Protein AF-0000000077085376 (afdb_homodimer)

pLDDT: mean 85.1, std 17.72, range [13.1, 98.81]

Organism: Amphimedon queenslandica (NCBI:txid400682)

Foldseek 3Di:
DDDDDDDDDDDDDDDPDDPDPDDDDCPPPDPPDCPVVVVVVVVVVVPPPPDLLQVLLQVLLVLLLVLLVVLLLFAAADCCCQQQVVACCLDPVDDLCLLQQAASRNHGLPAPQGQLHFQSLLSVVSSVQCVVPNRNCNSLLNVLSNLLSLLLNLLLVLCCVQQVVDNPQANQLSNQLSLLLSLFQLCLCLRSNSLSVLLSQLSNLLSQLLVLCVVLVPDDPCNVVSPVVSLVSLVNSCSSDPLSLLSLVLNLLCVPCPVVPAFPVNVVVQVVCVVVVHHDPVVVVSVVSNCVSVVSSVVVVVVSCVSSVVDHRAADCFLQVLVPDDPPQSVLLLLLLVLVLVCCLVDVPDDAQACTQCVPPGDDDPPPPSSVSSVVVVVVLVVLCNLLRPDDLDDDPPPCNVRNSLSSLSSSLSSQQDRSCPVVSCPVHDDRHSDHSSSCSRNSSSVSSVLSSVLSVQLPDPDPVSNVVSVVVSVVSSVVSSVSNSVVSVCSRYHLSRLVSNCVRGVLALVSLQSNLVVVVVVVVLVVSLVSLVSSCVSPVLDLVSLQSNLVSCVVVVNLVSSLVSLVSSVVSDDDDDPRQDNLVSLCSLVVNLVSCLVPPVCLVVSLVSLVSSCVNPVLPLVSLLVNLVSCVVVVVLVVSLVSLVSSCVSPVLALSSLQSNLVSCVSVVNLPSSLVSLVSSCVSPVLPLSSLQVNLVSLLVVLDPVSLVVSLVSLVSNCVVPVLQLVSLQSNLVSCVSVVVNVSSLVSLVSSCVSPVQPQVSLQSNLVSCVVVVVLVRSLVSLVSNCVNPVLPLVSLLSNLVSCVSVVNLVVSLVSLVSSCVNPVLDLSSLLSNLVSCVSVPNLVVSLVSLVSSCVSPVPDVVSVVVNVVSVVVVVVVVVD/DDDDDDDDDDDDDDDDDDDDDDDDDPPDDPPPDVPVCCVVCVVVVVPPPPDLLQVLLQVLLVLLLVLLVVLLLFAAADCCCQQQVVAPCLDPVDDLCLLQQAASRNHGLPAPQGQLHFQSLLSVVSSVQCVVPNRNCNSLLNVLSNLLSLLLNLLLVLCCVQQVVDNPQANQLSNQLSLLLSLFQLCLCLRSNSLSVLLSQLSNLLSQLLVLCVVLVPDDPCNVVSPVVSLVSLVRSCSSDPLSLLSLVLSLLCVPCPVVPAFPVNVVVQVVCVVVVHHDPVVVVSVVSNCVSVVSSVVVVVVSCVSSVVDDRAADCFLQVLVPDDPPQSVLLLLLLVLVLVCCLVDVPDDAQACTQCNPPGDDDPVPCSSVSSVVVVVVLVVLLNLLRPDDLPDDPPPCNVRNSLSSLSSSLSSQQDSSCPVVSCPVHDDRHSDHSSSCSRNSSSVSSVLSSVLSVQLPDPDPVSNVVSVVVSVVVSVVSSVSNSVVSVCSRYHLSRLVSNCVRRVLALVSLQSNLVVVVVVVVLVVSLVSLVSSCVSPVLDLVSLQSNLVSCVVVVVLVSSLVSLVSSVVSDDDDDPRQDNLSSLCSLVVNLVSCLVPPVCLVVSLVSLVSSCVNPVLPLVSLLVNLVSCVVVVVLVVSLVSLVSSCVSPVLALSSLQSNLVSCVSVVNLPSSLVSLVSSCVSPVLPLSSLQVNLVSLLVVLDPVSLVVSLVSLVSNCVVVVLQLVSLQSNLVSCVSVVVLVSSLVSLVSSCVSPVQPQVSLQSNLVSCVVVVVLVRSLVSLVSNCVNPVLPLSSLQSNLVSCVSVVNLVVSLVSLVSSCVNPVLDLSSLLVNLVSCVSVPNLVVSLVSLVVSCVSPVPDVVSVVVNVVSVVVVVVVVVD

Sequence (1764 aa):
MKDLSTALTSNGVSRRGPAVQSPPQPVTPRPVSSTTQQQLLHQRTSRGAHPHWSLPALLSALAGVAVYLNTLQNEFCFDDSSAILTNPDLLPKTPLFNLFLNDFWGTPMHQEGSHKSYRPLCVLTFRLNYMLHGLDPMGYHLVNVLLHGVVCYIFVAVTSLVVFKDPERKMFPLFVAGLSFAVHPVHTEAVAGVVGRAECLSAIFFLLTFLAYKRSLSTKGTGARWFVLSLLLCIYSLLSKEQGITVLSVCICYDYFIYNNNNLNSSLSILRGFVKSVTPIWFNSFVYRFISLVGFFVALMMLRVKIMKAELPVFTIHDNPAVNEPTPYRQLHWLYLIFQNVWLLLSPSFLCADWTMGTVPLINSLIDPRNLLTILTFTGLAHLAWYSVTGDDDDCPGPWAGSKSYRQGVLFALSILVFPFLPASNLLFPVGFVVAERVLYIPSMGYSILIAIGSYRLTSASSKFTRLATKIGLGYLLIFHTMKTLDRNRDWRSNIDLFTSGIKINTNNAKLYSNLGHEYEQLMNYSYAESLYRTAIEIQSDDIGAFINLGRILKVQGKLIGAEKAYRKAIEMMPKGKKVRVALTHINVYFNLANLIKDDPSHYEEAYRLYRKAISMKPSFLEAYLNMGDLLLKQNKTVEAKNTFLKAVELSPEYADAHFNLGTTYIQLGDDRLAESSYRRALAIDPEHSLSLFNLGMILSDRKDEVSLSEAMEWFTRLIKLTPKDAKVYFQLGMIQTDLRHISSAKTWFSKAIELVPNYRQALYNLGFLNYQENRYEEAVKYLMALRQHHPNHVRGMRVLGDSFIYLRRFKEAKEVYLLCLKYDPKHIVATHNLGVAMTELGDFKEAERLFQRTLELDPNHKAAKKHLEGARAKLEQLERQMKDLSTALTSNGVSRRGPAVQSPPQPVTPRPVSSTTQQQLLHQRTSRGAHPHWSLPALLSALAGVAVYLNTLQNEFCFDDSSAILTNPDLLPKTPLFNLFLNDFWGTPMHQEGSHKSYRPLCVLTFRLNYMLHGLDPMGYHLVNVLLHGVVCYIFVAVTSLVVFKDPERKMFPLFVAGLSFAVHPVHTEAVAGVVGRAECLSAIFFLLTFLAYKRSLSTKGTGARWFVLSLLLCIYSLLSKEQGITVLSVCICYDYFIYNNNNLNSSLSILRGFVKSVTPIWFNSFVYRFISLVGFFVALMMLRVKIMKAELPVFTIHDNPAVNEPTPYRQLHWLYLIFQNVWLLLSPSFLCADWTMGTVPLINSLIDPRNLLTILTFTGLAHLAWYSVTGDDDDCPGPWAGSKSYRQGVLFALSILVFPFLPASNLLFPVGFVVAERVLYIPSMGYSILIAIGSYRLTSASSKFTRLATKIGLGYLLIFHTMKTLDRNRDWRSNIDLFTSGIKINTNNAKLYSNLGHEYEQLMNYSYAESLYRTAIEIQSDDIGAFINLGRILKVQGKLIGAEKAYRKAIEMMPKGKKVRVALTHINVYFNLANLIKDDPSHYEEAYRLYRKAISMKPSFLEAYLNMGDLLLKQNKTVEAKNTFLKAVELSPEYADAHFNLGTTYIQLGDDRLAESSYRRALAIDPEHSLSLFNLGMILSDRKDEVSLSEAMEWFTRLIKLTPKDAKVYFQLGMIQTDLRHISSAKTWFSKAIELVPNYRQALYNLGFLNYQENRYEEAVKYLMALRQHHPNHVRGMRVLGDSFIYLRRFKEAKEVYLLCLKYDPKHIVATHNLGVAMTELGDFKEAERLFQRTLELDPNHKAAKKHLEGARAKLEQLERQ

InterPro domains:
  IPR011990 Tetratricopeptide-like helical domain superfamily [G3DSA:1.25.40.10] (481-545)
  IPR011990 Tetratricopeptide-like helical domain superfamily [G3DSA:1.25.40.10] (546-627)
  IPR011990 Tetratricopeptide-like helical domain superfamily [G3DSA:1.25.40.10] (628-795)
  IPR011990 Tetratricopeptide-like helical domain superfamily [G3DSA:1.25.40.10] (796-882)
  IPR011990 Tetratricopeptide-like helical domain superfamily [SSF48452] (489-587)
  IPR011990 Tetratricopeptide-like helical domain superfamily [SSF48452] (599-819)
  IPR011990 Tetratricopeptide-like helical domain superfamily [SSF48452] (788-880)
  IPR013618 Protein O-mannosyl-transferase TMTC, DUF1736 [PF08409] (310-381)
  IPR019734 Tetratricopeptide repeat [PF13174] (762-794)
  IPR019734 Tetratricopeptide repeat [PF13181] (510-542)
  IPR019734 Tetratricopeptide repeat [PF13181] (727-759)
  IPR019734 Tetratricopeptide repeat [PS50005] (510-543)
  IPR019734 Tetratricopeptide repeat [PS50005] (544-577)
  IPR019734 Tetratricopeptide repeat [PS50005] (622-655)
  IPR019734 Tetratricopeptide repeat [PS50005] (656-689)
  IPR019734 Tetratricopeptide repeat [PS50005] (727-760)
  IPR019734 Tetratricopeptide repeat [PS50005] (761-794)
  IPR019734 Tetratricopeptide repeat [PS50005] (829-862)
  IPR019734 Tetratricopeptide repeat [SM00028] (510-543)
  IPR019734 Tetratricopeptide repeat [SM00028] (544-577)

Structure (mmCIF, N/CA/C/O backbone):
data_AF-0000000077085376-model_v1
#
loop_
_entity.id
_entity.type
_entity.pdbx_description
1 polymer 'dolichyl-phosphate-mannose--protein mannosyltransferase'
#
loop_
_atom_site.group_PDB
_atom_site.id
_atom_site.type_symbol
_atom_site.label_atom_id
_atom_site.label_alt_id
_atom_site.label_comp_id
_atom_site.label_asym_id
_atom_site.label_entity_id
_atom_site.label_seq_id
_atom_site.pdbx_PDB_ins_code
_atom_site.Cartn_x
_atom_site.Cartn_y
_atom_site.Cartn_z
_atom_site.occupancy
_atom_site.B_iso_or_equiv
_atom_site.auth_seq_id
_atom_site.auth_comp_id
_atom_site.auth_asym_id
_atom_site.auth_atom_id
_atom_site.pdbx_PDB_model_num
ATOM 1 N N . MET A 1 1 ? -29.281 -14.047 38.719 1 14.61 1 MET A N 1
ATOM 2 C CA . MET A 1 1 ? -29.828 -13.852 40.062 1 14.61 1 MET A CA 1
ATOM 3 C C . MET A 1 1 ? -28.812 -13.141 40.938 1 14.61 1 MET A C 1
ATOM 5 O O . MET A 1 1 ? -29.062 -12.953 42.156 1 14.61 1 MET A O 1
ATOM 9 N N . LYS A 1 2 ? -27.469 -13.258 40.531 1 14.38 2 LYS A N 1
ATOM 10 C CA . LYS A 1 2 ? -26.625 -13.148 41.719 1 14.38 2 LYS A CA 1
ATOM 11 C C . LYS A 1 2 ? -26.766 -11.781 42.375 1 14.38 2 LYS A C 1
ATOM 13 O O . LYS A 1 2 ? -26.609 -10.75 41.688 1 14.38 2 LYS A O 1
ATOM 18 N N . ASP A 1 3 ? -27.141 -11.531 43.562 1 14.61 3 ASP A N 1
ATOM 19 C CA . ASP A 1 3 ? -27.734 -10.898 44.75 1 14.61 3 ASP A CA 1
ATOM 20 C C . ASP A 1 3 ? -26.781 -9.906 45.375 1 14.61 3 ASP A C 1
ATOM 22 O O . ASP A 1 3 ? -27.141 -8.758 45.656 1 14.61 3 ASP A O 1
ATOM 26 N N . LEU A 1 4 ? -25.828 -10.305 46.312 1 14.6 4 LEU A N 1
ATOM 27 C CA . LEU A 1 4 ? -25.938 -10.062 47.75 1 14.6 4 LEU A CA 1
ATOM 28 C C . LEU A 1 4 ? -25.203 -8.781 48.156 1 14.6 4 LEU A C 1
ATOM 30 O O . LEU A 1 4 ? -24.312 -8.32 47.438 1 14.6 4 LEU A O 1
ATOM 34 N N . SER A 1 5 ? -24.844 -8.266 49.562 1 14.9 5 SER A N 1
ATOM 35 C CA . SER A 1 5 ? -25.266 -7.438 50.688 1 14.9 5 SER A CA 1
ATOM 36 C C . SER A 1 5 ? -24.188 -6.434 51.062 1 14.9 5 SER A C 1
ATOM 38 O O . SER A 1 5 ? -24.438 -5.23 51.125 1 14.9 5 SER A O 1
ATOM 40 N N . THR A 1 6 ? -23.203 -6.613 52.094 1 13.65 6 THR A N 1
ATOM 41 C CA . THR A 1 6 ? -23.297 -6.105 53.469 1 13.65 6 THR A CA 1
ATOM 42 C C . THR A 1 6 ? -22.25 -5.023 53.719 1 13.65 6 THR A C 1
ATOM 44 O O . THR A 1 6 ? -22.312 -4.301 54.719 1 13.65 6 THR A O 1
ATOM 47 N N . ALA A 1 7 ? -21.094 -4.82 53.031 1 14.02 7 ALA A N 1
ATOM 48 C CA . ALA A 1 7 ? -19.906 -4.609 53.875 1 14.02 7 ALA A CA 1
ATOM 49 C C . ALA A 1 7 ? -19.953 -3.238 54.531 1 14.02 7 ALA A C 1
ATOM 51 O O . ALA A 1 7 ? -20.078 -2.213 53.875 1 14.02 7 ALA A O 1
ATOM 52 N N . LEU A 1 8 ? -19.844 -2.967 55.844 1 13.79 8 LEU A N 1
ATOM 53 C CA . LEU A 1 8 ? -20.203 -2.383 57.156 1 13.79 8 LEU A CA 1
ATOM 54 C C . LEU A 1 8 ? -19.344 -1.148 57.438 1 13.79 8 LEU A C 1
ATOM 56 O O . LEU A 1 8 ? -19.891 -0.085 57.75 1 13.79 8 LEU A O 1
ATOM 60 N N . THR A 1 9 ? -18 -1.231 58 1 14.06 9 THR A N 1
ATOM 61 C CA . THR A 1 9 ? -17.766 -0.892 59.375 1 14.06 9 THR A CA 1
ATOM 62 C C . THR A 1 9 ? -17.359 0.569 59.531 1 14.06 9 THR A C 1
ATOM 64 O O . THR A 1 9 ? -16.906 1.189 58.562 1 14.06 9 THR A O 1
ATOM 67 N N . SER A 1 10 ? -16.766 1.208 60.781 1 13.98 10 SER A N 1
ATOM 68 C CA . SER A 1 10 ? -17.109 2.029 61.938 1 13.98 10 SER A CA 1
ATOM 69 C C . SER A 1 10 ? -16.297 3.318 61.938 1 13.98 10 SER A C 1
ATOM 71 O O . SER A 1 10 ? -16.844 4.41 62.031 1 13.98 10 SER A O 1
ATOM 73 N N . ASN A 1 11 ? -14.953 3.445 62.438 1 14.17 11 ASN A N 1
ATOM 74 C CA . ASN A 1 11 ? -14.844 4.027 63.781 1 14.17 11 ASN A CA 1
ATOM 75 C C . ASN A 1 11 ? -14.5 5.516 63.719 1 14.17 11 ASN A C 1
ATOM 77 O O . ASN A 1 11 ? -14.164 6.031 62.656 1 14.17 11 ASN A O 1
ATOM 81 N N . GLY A 1 12 ? -13.273 6.098 64.312 1 14.92 12 GLY A N 1
ATOM 82 C CA . GLY A 1 12 ? -13.156 6.785 65.625 1 14.92 12 GLY A CA 1
ATOM 83 C C . GLY A 1 12 ? -13.016 8.289 65.438 1 14.92 12 GLY A C 1
ATOM 84 O O . GLY A 1 12 ? -12.773 8.797 64.375 1 14.92 12 GLY A O 1
ATOM 85 N N . VAL A 1 13 ? -12.602 9.266 66.562 1 15.31 13 VAL A N 1
ATOM 86 C CA . VAL A 1 13 ? -13.109 10.258 67.5 1 15.31 13 VAL A CA 1
ATOM 87 C C . VAL A 1 13 ? -12.461 11.609 67.25 1 15.31 13 VAL A C 1
ATOM 89 O O . VAL A 1 13 ? -13.156 12.625 67.125 1 15.31 13 VAL A O 1
ATOM 92 N N . SER A 1 14 ? -11.031 11.898 67.375 1 15.52 14 SER A N 1
ATOM 93 C CA . SER A 1 14 ? -10.82 12.766 68.562 1 15.52 14 SER A CA 1
ATOM 94 C C . SER A 1 14 ? -10.891 14.234 68.188 1 15.52 14 SER A C 1
ATOM 96 O O . SER A 1 14 ? -10.742 14.578 67 1 15.52 14 SER A O 1
ATOM 98 N N . ARG A 1 15 ? -10.578 15.344 69.188 1 16.19 15 ARG A N 1
ATOM 99 C CA . ARG A 1 15 ? -11.125 16.469 69.938 1 16.19 15 ARG A CA 1
ATOM 100 C C . ARG A 1 15 ? -10.5 17.781 69.5 1 16.19 15 ARG A C 1
ATOM 102 O O . ARG A 1 15 ? -10.852 18.859 70 1 16.19 15 ARG A O 1
ATOM 109 N N . ARG A 1 16 ? -9.5 17.859 68.438 1 16.73 16 ARG A N 1
ATOM 110 C CA . ARG A 1 16 ? -8.57 18.906 68.875 1 16.73 16 ARG A CA 1
ATOM 111 C C . ARG A 1 16 ? -9.234 20.281 68.812 1 16.73 16 ARG A C 1
ATOM 113 O O . ARG A 1 16 ? -9.992 20.562 67.875 1 16.73 16 ARG A O 1
ATOM 120 N N . GLY A 1 17 ? -9.203 21.094 69.875 1 15.53 17 GLY A N 1
ATOM 121 C CA . GLY A 1 17 ? -9.93 22.172 70.5 1 15.53 17 GLY A CA 1
ATOM 122 C C . GLY A 1 17 ? -9.875 23.484 69.75 1 15.53 17 GLY A C 1
ATOM 123 O O . GLY A 1 17 ? -9.219 23.578 68.688 1 15.53 17 GLY A O 1
ATOM 124 N N . PRO A 1 18 ? -9.625 24.656 70.5 1 16.75 18 PRO A N 1
ATOM 125 C CA . PRO A 1 18 ? -10.461 25.844 70.688 1 16.75 18 PRO A CA 1
ATOM 126 C C . PRO A 1 18 ? -9.953 27.062 69.938 1 16.75 18 PRO A C 1
ATOM 128 O O . PRO A 1 18 ? -10.641 28.078 69.812 1 16.75 18 PRO A O 1
ATOM 131 N N . ALA A 1 19 ? -8.852 27.094 69.062 1 19.3 19 ALA A N 1
ATOM 132 C CA . ALA A 1 19 ? -8.125 28.344 69.188 1 19.3 19 ALA A CA 1
ATOM 133 C C . ALA A 1 19 ? -9.008 29.531 68.812 1 19.3 19 ALA A C 1
ATOM 135 O O . ALA A 1 19 ? -9.766 29.484 67.875 1 19.3 19 ALA A O 1
ATOM 136 N N . VAL A 1 20 ? -9.133 30.609 69.625 1 17.8 20 VAL A N 1
ATOM 137 C CA . VAL A 1 20 ? -10.016 31.688 70 1 17.8 20 VAL A CA 1
ATOM 138 C C . VAL A 1 20 ? -9.859 32.875 69.062 1 17.8 20 VAL A C 1
ATOM 140 O O . VAL A 1 20 ? -10.539 33.906 69.188 1 17.8 20 VAL A O 1
ATOM 143 N N . GLN A 1 21 ? -9.133 32.75 68 1 18.42 21 GLN A N 1
ATOM 144 C CA . GLN A 1 21 ? -8.633 34.062 67.562 1 18.42 21 GLN A CA 1
ATOM 145 C C . GLN A 1 21 ? -9.781 35.031 67.375 1 18.42 21 GLN A C 1
ATOM 147 O O . GLN A 1 21 ? -10.844 34.656 66.875 1 18.42 21 GLN A O 1
ATOM 152 N N . SER A 1 22 ? -9.586 36.281 67.812 1 19.91 22 SER A N 1
ATOM 153 C CA . SER A 1 22 ? -10.367 37.438 68.25 1 19.91 22 SER A CA 1
ATOM 154 C C . SER A 1 22 ? -11.188 38.031 67.125 1 19.91 22 SER A C 1
ATOM 156 O O . SER A 1 22 ? -10.852 37.875 65.938 1 19.91 22 SER A O 1
ATOM 158 N N . PRO A 1 23 ? -12.07 39.031 67.438 1 18.45 23 PRO A N 1
ATOM 159 C CA . PRO A 1 23 ? -13.422 39.469 67.062 1 18.45 23 PRO A CA 1
ATOM 160 C C . PRO A 1 23 ? -13.445 40.312 65.812 1 18.45 23 PRO A C 1
ATOM 162 O O . PRO A 1 23 ? -12.391 40.75 65.312 1 18.45 23 PRO A O 1
ATOM 165 N N . PRO A 1 24 ? -14.312 41.406 65.688 1 20.39 24 PRO A N 1
ATOM 166 C CA . PRO A 1 24 ? -15.453 41.688 64.812 1 20.39 24 PRO A CA 1
ATOM 167 C C . PRO A 1 24 ? -15.18 42.812 63.812 1 20.39 24 PRO A C 1
ATOM 169 O O . PRO A 1 24 ? -15.867 42.938 62.812 1 20.39 24 PRO A O 1
ATOM 172 N N . GLN A 1 25 ? -14.008 43.625 63.688 1 23.75 25 GLN A N 1
ATOM 173 C CA . GLN A 1 25 ? -14.477 45.031 63.781 1 23.75 25 GLN A CA 1
ATOM 174 C C . GLN A 1 25 ? -15.289 45.406 62.531 1 23.75 25 GLN A C 1
ATOM 176 O O . GLN A 1 25 ? -15.016 44.938 61.438 1 23.75 25 GLN A O 1
ATOM 181 N N . PRO A 1 26 ? -16.422 46.344 62.562 1 22.77 26 PRO A N 1
ATOM 182 C CA . PRO A 1 26 ? -17.641 46.5 61.781 1 22.77 26 PRO A CA 1
ATOM 183 C C . PRO A 1 26 ? -17.422 47.344 60.531 1 22.77 26 PRO A C 1
ATOM 185 O O . PRO A 1 26 ? -18.328 47.5 59.719 1 22.77 26 PRO A O 1
ATOM 188 N N . VAL A 1 27 ? -16.203 47.688 60.094 1 27.92 27 VAL A N 1
ATOM 189 C CA . VAL A 1 27 ? -16.25 49.031 59.5 1 27.92 27 VAL A CA 1
ATOM 190 C C . VAL A 1 27 ? -17.266 49.031 58.375 1 27.92 27 VAL A C 1
ATOM 192 O O . VAL A 1 27 ? -17.406 48.062 57.625 1 27.92 27 VAL A O 1
ATOM 195 N N . THR A 1 28 ? -18.219 50.062 58.281 1 26.89 28 THR A N 1
ATOM 196 C CA . THR A 1 28 ? -19.547 50.312 57.719 1 26.89 28 THR A CA 1
ATOM 197 C C . THR A 1 28 ? -19.453 50.594 56.219 1 26.89 28 THR A C 1
ATOM 199 O O . THR A 1 28 ? -20.469 50.844 55.562 1 26.89 28 THR A O 1
ATOM 202 N N . PRO A 1 29 ? -18.688 49.875 55.438 1 25.33 29 PRO A N 1
ATOM 203 C CA . PRO A 1 29 ? -18.297 50.5 54.188 1 25.33 29 PRO A CA 1
ATOM 204 C C . PRO A 1 29 ? -19.5 51.062 53.406 1 25.33 29 PRO A C 1
ATOM 206 O O . PRO A 1 29 ? -20.625 50.531 53.562 1 25.33 29 PRO A O 1
ATOM 209 N N . ARG A 1 30 ? -19.422 52.312 52.812 1 34.91 30 ARG A N 1
ATOM 210 C CA . ARG A 1 30 ? -20.375 53.219 52.219 1 34.91 30 ARG A CA 1
ATOM 211 C C . ARG A 1 30 ? -21.172 52.562 51.094 1 34.91 30 ARG A C 1
ATOM 213 O O . ARG A 1 30 ? -20.641 51.688 50.375 1 34.91 30 ARG A O 1
ATOM 220 N N . PRO A 1 31 ? -22.5 52.656 51.094 1 26.66 31 PRO A N 1
ATOM 221 C CA . PRO A 1 31 ? -23.422 51.844 50.281 1 26.66 31 PRO A CA 1
ATOM 222 C C . PRO A 1 31 ? -23.188 52 48.781 1 26.66 31 PRO A C 1
ATOM 224 O O . PRO A 1 31 ? -22.953 53.125 48.312 1 26.66 31 PRO A O 1
ATOM 227 N N . VAL A 1 32 ? -22.344 51.188 48.188 1 29.22 32 VAL A N 1
ATOM 228 C CA . VAL A 1 32 ? -22.078 51.156 46.75 1 29.22 32 VAL A CA 1
ATOM 229 C C . VAL A 1 32 ? -23.375 51.438 46 1 29.22 32 VAL A C 1
ATOM 231 O O . VAL A 1 32 ? -24.406 50.844 46.281 1 29.22 32 VAL A O 1
ATOM 234 N N . SER A 1 33 ? -23.547 52.688 45.469 1 29.73 33 SER A N 1
ATOM 235 C CA . SER A 1 33 ? -24.781 53.156 44.844 1 29.73 33 SER A CA 1
ATOM 236 C C . SER A 1 33 ? -25.406 52.125 43.938 1 29.73 33 SER A C 1
ATOM 238 O O . SER A 1 33 ? -24.734 51.219 43.469 1 29.73 33 SER A O 1
ATOM 240 N N . SER A 1 34 ? -26.859 52.062 43.875 1 33.09 34 SER A N 1
ATOM 241 C CA . SER A 1 34 ? -27.812 51.094 43.312 1 33.09 34 SER A CA 1
ATOM 242 C C . SER A 1 34 ? -27.594 50.875 41.812 1 33.09 34 SER A C 1
ATOM 244 O O . SER A 1 34 ? -28.094 49.906 41.25 1 33.09 34 SER A O 1
ATOM 246 N N . THR A 1 35 ? -27.031 51.969 41.219 1 34.62 35 THR A N 1
ATOM 247 C CA . THR A 1 35 ? -27.156 51.938 39.75 1 34.62 35 THR A CA 1
ATOM 248 C C . THR A 1 35 ? -26.25 50.844 39.156 1 34.62 35 THR A C 1
ATOM 250 O O . THR A 1 35 ? -26.516 50.344 38.094 1 34.62 35 THR A O 1
ATOM 253 N N . THR A 1 36 ? -25.062 50.688 39.875 1 33.66 36 THR A N 1
ATOM 254 C CA . THR A 1 36 ? -24.172 49.688 39.312 1 33.66 36 THR A CA 1
ATOM 255 C C . THR A 1 36 ? -24.75 48.312 39.469 1 33.66 36 THR A C 1
ATOM 257 O O . THR A 1 36 ? -24.281 47.344 38.844 1 33.66 36 THR A O 1
ATOM 260 N N . GLN A 1 37 ? -25.594 48.156 40.594 1 31.91 37 GLN A N 1
ATOM 261 C CA . GLN A 1 37 ? -26.25 46.875 40.75 1 31.91 37 GLN A CA 1
ATOM 262 C C . GLN A 1 37 ? -27.156 46.562 39.562 1 31.91 37 GLN A C 1
ATOM 264 O O . GLN A 1 37 ? -27.359 45.406 39.219 1 31.91 37 GLN A O 1
ATOM 269 N N . GLN A 1 38 ? -27.828 47.719 39.156 1 33.25 38 GLN A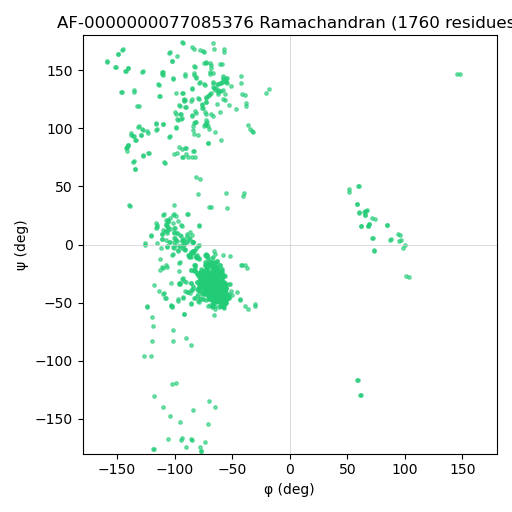 N 1
ATOM 270 C CA . GLN A 1 38 ? -28.734 47.438 38.031 1 33.25 38 GLN A CA 1
ATOM 271 C C . GLN A 1 38 ? -27.969 46.938 36.812 1 33.25 38 GLN A C 1
ATOM 273 O O . GLN A 1 38 ? -28.484 46.125 36.031 1 33.25 38 GLN A O 1
ATOM 278 N N . GLN A 1 39 ? -26.75 47.625 36.531 1 34.31 39 GLN A N 1
ATOM 279 C CA . GLN A 1 39 ? -26.062 47.125 35.344 1 34.31 39 GLN A CA 1
ATOM 280 C C . GLN A 1 39 ? -25.562 45.688 35.562 1 34.31 39 GLN A C 1
ATOM 282 O O . GLN A 1 39 ? -25.484 44.906 34.625 1 34.31 39 GLN A O 1
ATOM 287 N N . LEU A 1 40 ? -25 45.375 36.812 1 33.91 40 LEU A N 1
ATOM 288 C CA . LEU A 1 40 ? -24.594 44 37.062 1 33.91 40 LEU A CA 1
ATOM 289 C C . LEU A 1 40 ? -25.781 43.062 37.094 1 33.91 40 LEU A C 1
ATOM 291 O O . LEU A 1 40 ? -25.672 41.875 36.781 1 33.91 40 LEU A O 1
ATOM 295 N N . LEU A 1 41 ? -26.938 43.531 37.812 1 33.47 41 LEU A N 1
ATOM 296 C CA . LEU A 1 41 ? -28.125 42.688 37.781 1 33.47 41 LEU A CA 1
ATOM 297 C C . LEU A 1 41 ? -28.578 42.438 36.344 1 33.47 41 LEU A C 1
ATOM 299 O O . LEU A 1 41 ? -29.078 41.344 36.031 1 33.47 41 LEU A O 1
ATOM 303 N N . HIS A 1 42 ? -28.469 43.5 35.5 1 33.22 42 HIS A N 1
ATOM 304 C CA . HIS A 1 42 ? -28.828 43.156 34.125 1 33.22 42 HIS A CA 1
ATOM 305 C C . HIS A 1 42 ? -27.891 42.125 33.562 1 33.22 42 HIS A C 1
ATOM 307 O O . HIS A 1 42 ? -28.234 41.438 32.594 1 33.22 42 HIS A O 1
ATOM 313 N N . GLN A 1 43 ? -26.547 42.219 33.969 1 33.69 43 GLN A N 1
ATOM 314 C CA . GLN A 1 43 ? -25.703 41.188 33.406 1 33.69 43 GLN A CA 1
ATOM 315 C C . GLN A 1 43 ? -26.031 39.812 33.969 1 33.69 43 GLN A C 1
ATOM 317 O O . GLN A 1 43 ? -25.797 38.781 33.344 1 33.69 43 GLN A O 1
ATOM 322 N N . ARG A 1 44 ? -26.203 39.625 35.344 1 35.19 44 ARG A N 1
ATOM 323 C CA . ARG A 1 44 ? -26.406 38.312 35.969 1 35.19 44 ARG A CA 1
ATOM 324 C C . ARG A 1 44 ? -27.75 37.719 35.531 1 35.19 44 ARG A C 1
ATOM 326 O O . ARG A 1 44 ? -27.953 36.5 35.656 1 35.19 44 ARG A O 1
ATOM 333 N N . THR A 1 45 ? -28.703 38.531 35.688 1 34.25 45 THR A N 1
ATOM 334 C CA . THR A 1 45 ? -29.969 37.844 35.438 1 34.25 45 THR A CA 1
ATOM 335 C C . THR A 1 45 ? -29.984 37.25 34.031 1 34.25 45 THR A C 1
ATOM 337 O O . THR A 1 45 ? -31.031 36.906 33.5 1 34.25 45 THR A O 1
ATOM 340 N N . SER A 1 46 ? -28.969 37.594 33.219 1 35.03 46 SER A N 1
ATOM 341 C CA . SER A 1 46 ? -29.156 36.875 31.969 1 35.03 46 SER A CA 1
ATOM 342 C C . SER A 1 46 ? -29.266 35.375 32.219 1 35.03 46 SER A C 1
ATOM 344 O O . SER A 1 46 ? -28.266 34.688 32.406 1 35.03 46 SER A O 1
ATOM 346 N N . ARG A 1 47 ? -29.969 34.969 33.156 1 38.03 47 ARG A N 1
ATOM 347 C CA . ARG A 1 47 ? -30.484 33.625 33.281 1 38.03 47 ARG A CA 1
ATOM 348 C C . ARG A 1 47 ? -30.516 32.906 31.922 1 38.03 47 ARG A C 1
ATOM 350 O O . ARG A 1 47 ? -30.703 33.562 30.891 1 38.03 47 ARG A O 1
ATOM 357 N N . GLY A 1 48 ? -29.938 31.641 31.984 1 41.88 48 GLY A N 1
ATOM 358 C CA . GLY A 1 48 ? -29.594 30.781 30.844 1 41.88 48 GLY A CA 1
ATOM 359 C C . GLY A 1 48 ? -30.641 30.812 29.734 1 41.88 48 GLY A C 1
ATOM 360 O O . GLY A 1 48 ? -31.594 30.031 29.766 1 41.88 48 GLY A O 1
ATOM 361 N N . ALA A 1 49 ? -31.141 31.891 29.344 1 48.78 49 ALA A N 1
ATOM 362 C CA . ALA A 1 49 ? -32.031 32.031 28.188 1 48.78 49 ALA A CA 1
ATOM 363 C C . ALA A 1 49 ? -31.656 31.062 27.078 1 48.78 49 ALA A C 1
ATOM 365 O O . ALA A 1 49 ? -30.484 30.969 26.688 1 48.78 49 ALA A O 1
ATOM 366 N N . HIS A 1 50 ? -32.312 30.031 27 1 63.16 50 HIS A N 1
ATOM 367 C CA . HIS A 1 50 ? -32.156 29.078 25.906 1 63.16 50 HIS A CA 1
ATOM 368 C C . HIS A 1 50 ? -31.922 29.781 24.578 1 63.16 50 HIS A C 1
ATOM 370 O O . HIS A 1 50 ? -32.562 30.781 24.281 1 63.16 50 HIS A O 1
ATOM 376 N N . PRO A 1 51 ? -30.781 29.438 23.969 1 79.12 51 PRO A N 1
ATOM 377 C CA . PRO A 1 51 ? -30.531 30.062 22.672 1 79.12 51 PRO A CA 1
ATOM 378 C C . PRO A 1 51 ? -31.781 30.125 21.797 1 79.12 51 PRO A C 1
ATOM 380 O O . PRO A 1 51 ? -32.656 29.266 21.906 1 79.12 51 PRO A O 1
ATOM 383 N N . HIS A 1 52 ? -32.156 31.188 21.25 1 81.06 52 HIS A N 1
ATOM 384 C CA . HIS A 1 52 ? -33.344 31.438 20.438 1 81.06 52 HIS A CA 1
ATOM 385 C C . HIS A 1 52 ? -33.594 30.297 19.469 1 81.06 52 HIS A C 1
ATOM 387 O O . HIS A 1 52 ? -34.75 30.094 19.016 1 81.06 52 HIS A O 1
ATOM 393 N N . TRP A 1 53 ? -32.531 29.469 19.25 1 87.94 53 TRP A N 1
ATOM 394 C CA . TRP A 1 53 ? -32.688 28.391 18.266 1 87.94 53 TRP A CA 1
ATOM 395 C C . TRP A 1 53 ? -33.125 27.109 18.938 1 87.94 53 TRP A C 1
ATOM 397 O O . TRP A 1 53 ? -33.406 26.109 18.266 1 87.94 53 TRP A O 1
ATOM 407 N N . SER A 1 54 ? -33.25 27.062 20.281 1 90.81 54 SER A N 1
ATOM 408 C CA . SER A 1 54 ? -33.562 25.828 21 1 90.81 54 SER A CA 1
ATOM 409 C C . SER A 1 54 ? -34.938 25.312 20.656 1 90.81 54 SER A C 1
ATOM 411 O O . SER A 1 54 ? -35.125 24.094 20.5 1 90.81 54 SER A O 1
ATOM 413 N N . LEU A 1 55 ? -35.906 26.203 20.547 1 92.06 55 LEU A N 1
ATOM 414 C CA . LEU A 1 55 ? -37.281 25.766 20.25 1 92.06 55 LEU A CA 1
ATOM 415 C C . LEU A 1 55 ? -37.375 25.203 18.844 1 92.06 55 LEU A C 1
ATOM 417 O O . LEU A 1 55 ? -37.875 24.078 18.656 1 92.06 55 LEU A O 1
ATOM 421 N N . PRO A 1 56 ? -36.938 25.922 17.781 1 94.12 56 PRO A N 1
ATOM 422 C CA . PRO A 1 56 ? -36.969 25.297 16.453 1 94.12 56 PRO A CA 1
ATOM 423 C C . PRO A 1 56 ? -36.156 24 16.391 1 94.12 56 PRO A C 1
ATOM 425 O O . PRO A 1 56 ? -36.531 23.078 15.664 1 94.12 56 PRO A O 1
ATOM 428 N N . ALA A 1 57 ? -35.094 23.922 17.094 1 96.44 57 ALA A N 1
ATOM 429 C CA . ALA A 1 57 ? -34.25 22.719 17.109 1 96.44 57 ALA A CA 1
ATOM 430 C C . ALA A 1 57 ? -35.031 21.547 17.734 1 96.44 57 ALA A C 1
ATOM 432 O O . ALA A 1 57 ? -35.031 20.453 17.188 1 96.44 57 ALA A O 1
ATOM 433 N N . LEU A 1 58 ? -35.656 21.828 18.859 1 96.75 58 LEU A N 1
ATOM 434 C CA . LEU A 1 58 ? -36.406 20.781 19.547 1 96.75 58 LEU A CA 1
ATOM 435 C C . LEU A 1 58 ? -37.594 20.328 18.719 1 96.75 58 LEU A C 1
ATOM 437 O O . LEU A 1 58 ? -37.875 19.125 18.625 1 96.75 58 LEU A O 1
ATOM 441 N N . LEU A 1 59 ? -38.281 21.234 18.109 1 96.44 59 LEU A N 1
ATOM 442 C CA . LEU A 1 59 ? -39.469 20.906 17.312 1 96.44 59 LEU A CA 1
ATOM 443 C C . LEU A 1 59 ? -39.062 20.109 16.062 1 96.44 59 LEU A C 1
ATOM 445 O O . LEU A 1 59 ? -39.781 19.188 15.648 1 96.44 59 LEU A O 1
ATOM 449 N N . SER A 1 60 ? -37.969 20.516 15.43 1 97.75 60 SER A N 1
ATOM 450 C CA . SER A 1 60 ? -37.469 19.766 14.281 1 97.75 60 SER A CA 1
ATOM 451 C C . SER A 1 60 ? -37.062 18.359 14.68 1 97.75 60 SER A C 1
ATOM 453 O O . SER A 1 60 ? -37.281 17.406 13.938 1 97.75 60 SER A O 1
ATOM 455 N N . ALA A 1 61 ? -36.375 18.266 15.836 1 98.44 61 ALA A N 1
ATOM 456 C CA . ALA A 1 61 ? -35.969 16.953 16.344 1 98.44 61 ALA A CA 1
ATOM 457 C C . ALA A 1 61 ? -37.156 16.062 16.594 1 98.44 61 ALA A C 1
ATOM 459 O O . ALA A 1 61 ? -37.188 14.891 16.219 1 98.44 61 ALA A O 1
ATOM 460 N N . LEU A 1 62 ? -38.188 16.625 17.203 1 98.19 62 LEU A N 1
ATOM 461 C CA . LEU A 1 62 ? -39.406 15.875 17.5 1 98.19 62 LEU A CA 1
ATOM 462 C C . LEU A 1 62 ? -40.125 15.492 16.219 1 98.19 62 LEU A C 1
ATOM 464 O O . LEU A 1 62 ? -40.688 14.391 16.109 1 98.19 62 LEU A O 1
ATOM 468 N N . ALA A 1 63 ? -40.188 16.391 15.273 1 98.06 63 ALA A N 1
ATOM 469 C CA . ALA A 1 63 ? -40.781 16.078 13.977 1 98.06 63 ALA A CA 1
ATOM 470 C C . ALA A 1 63 ? -40.031 14.945 13.281 1 98.06 63 ALA A C 1
ATOM 472 O O . ALA A 1 63 ? -40.656 14.055 12.688 1 98.06 63 ALA A O 1
ATOM 473 N N . GLY A 1 64 ? -38.688 15.039 13.312 1 98.25 64 GLY A N 1
ATOM 474 C CA . GLY A 1 64 ? -37.875 13.992 12.727 1 98.25 64 GLY A CA 1
ATOM 475 C C . GLY A 1 64 ? -38.125 12.625 13.344 1 98.25 64 GLY A C 1
ATOM 476 O O . GLY A 1 64 ? -38.125 11.609 12.641 1 98.25 64 GLY A O 1
ATOM 477 N N . VAL A 1 65 ? -38.312 12.656 14.625 1 98.44 65 VAL A N 1
ATOM 478 C CA . VAL A 1 65 ? -38.594 11.406 15.328 1 98.44 65 VAL A CA 1
ATOM 479 C C . VAL A 1 65 ? -40 10.945 15.023 1 98.44 65 VAL A C 1
ATOM 481 O O . VAL A 1 65 ? -40.219 9.766 14.711 1 98.44 65 VAL A O 1
ATOM 484 N N . ALA A 1 66 ? -40.938 11.797 15.008 1 98.19 66 ALA A N 1
ATOM 485 C CA . ALA A 1 66 ? -42.375 11.477 14.859 1 98.19 66 ALA A CA 1
ATOM 486 C C . ALA A 1 66 ? -42.656 10.875 13.484 1 98.19 66 ALA A C 1
ATOM 488 O O . ALA A 1 66 ? -43.406 9.922 13.367 1 98.19 66 ALA A O 1
ATOM 489 N N . VAL A 1 67 ? -42.062 11.367 12.492 1 98.19 67 VAL A N 1
ATOM 490 C CA . VAL A 1 67 ? -42.375 10.945 11.133 1 98.19 67 VAL A CA 1
ATOM 491 C C . VAL A 1 67 ? -41.844 9.539 10.891 1 98.19 67 VAL A C 1
ATOM 493 O O . VAL A 1 67 ? -42.344 8.82 10.023 1 98.19 67 VAL A O 1
ATOM 496 N N . TYR A 1 68 ? -40.906 9.047 11.656 1 98.56 68 TYR A N 1
ATOM 497 C CA . TYR A 1 68 ? -40.312 7.734 11.414 1 98.56 68 TYR A CA 1
ATOM 498 C C . TYR A 1 68 ? -40.719 6.746 12.5 1 98.56 68 TYR A C 1
ATOM 500 O O . TYR A 1 68 ? -40.188 5.629 12.555 1 98.56 68 TYR A O 1
ATOM 508 N N . LEU A 1 69 ? -41.656 7.117 13.359 1 97.44 69 LEU A N 1
ATOM 509 C CA . LEU A 1 69 ? -42.094 6.223 14.422 1 97.44 69 LEU A CA 1
ATOM 510 C C . LEU A 1 69 ? -42.75 4.977 13.844 1 97.44 69 LEU A C 1
ATOM 512 O O . LEU A 1 69 ? -42.719 3.906 14.453 1 97.44 69 LEU A O 1
ATOM 516 N N . ASN A 1 70 ? -43.281 5.035 12.68 1 97 70 ASN A N 1
ATOM 517 C CA . ASN A 1 70 ? -43.969 3.895 12.086 1 97 70 ASN A CA 1
ATOM 518 C C . ASN A 1 70 ? -43 2.893 11.492 1 97 70 ASN A C 1
ATOM 520 O O . ASN A 1 70 ? -43.406 1.866 10.945 1 97 70 ASN A O 1
ATOM 524 N N . THR A 1 71 ? -41.75 3.16 11.562 1 97.94 71 THR A N 1
ATOM 525 C CA . THR A 1 71 ? -40.719 2.221 11.086 1 97.94 71 THR A CA 1
ATOM 526 C C . THR A 1 71 ? -40.344 1.244 12.188 1 97.94 71 THR A C 1
ATOM 528 O O . THR A 1 71 ? -39.625 0.256 11.93 1 97.94 71 THR A O 1
ATOM 531 N N . LEU A 1 72 ? -40.75 1.436 13.406 1 97.25 72 LEU A N 1
ATOM 532 C CA . LEU A 1 72 ? -40.312 0.637 14.555 1 97.25 72 LEU A CA 1
ATOM 533 C C . LEU A 1 72 ? -40.781 -0.81 14.406 1 97.25 72 LEU A C 1
ATOM 535 O O . LEU A 1 72 ? -40.219 -1.713 15.023 1 97.25 72 LEU A O 1
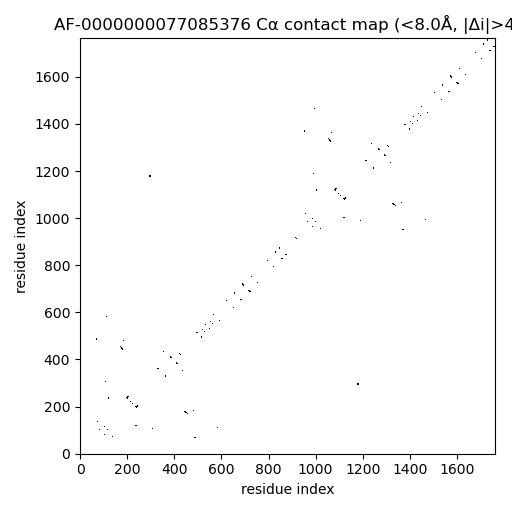ATOM 539 N N . GLN A 1 73 ? -41.75 -1.049 13.594 1 95.5 73 GLN A N 1
ATOM 540 C CA . GLN A 1 73 ? -42.281 -2.402 13.414 1 95.5 73 GLN A CA 1
ATOM 541 C C . GLN A 1 73 ? -41.719 -3.037 12.141 1 95.5 73 GLN A C 1
ATOM 543 O O . GLN A 1 73 ? -42.031 -4.176 11.805 1 95.5 73 GLN A O 1
ATOM 548 N N . ASN A 1 74 ? -40.875 -2.373 11.453 1 96.81 74 ASN A N 1
ATOM 549 C CA . ASN A 1 74 ? -40.312 -2.879 10.211 1 96.81 74 ASN A CA 1
ATOM 550 C C . ASN A 1 74 ? -39.312 -3.996 10.477 1 96.81 74 ASN A C 1
ATOM 552 O O . ASN A 1 74 ? -38.75 -4.094 11.57 1 96.81 74 ASN A O 1
ATOM 556 N N . GLU A 1 75 ? -39.094 -4.801 9.508 1 95.94 75 GLU A N 1
ATOM 557 C CA . GLU A 1 75 ? -38.094 -5.859 9.539 1 95.94 75 GLU A CA 1
ATOM 558 C C . GLU A 1 75 ? -36.781 -5.383 8.945 1 95.94 75 GLU A C 1
ATOM 560 O O . GLU A 1 75 ? -36.656 -4.219 8.555 1 95.94 75 GLU A O 1
ATOM 565 N N . PHE A 1 76 ? -35.781 -6.27 9.062 1 95.81 76 PHE A N 1
ATOM 566 C CA . PHE A 1 76 ? -34.531 -5.977 8.367 1 95.81 76 PHE A CA 1
ATOM 567 C C . PHE A 1 76 ? -34.719 -6.09 6.859 1 95.81 76 PHE A C 1
ATOM 569 O O . PHE A 1 76 ? -35.281 -7.062 6.371 1 95.81 76 PHE A O 1
ATOM 576 N N . CYS A 1 77 ? -34.281 -5.051 6.23 1 93.69 77 CYS A N 1
ATOM 577 C CA . CYS A 1 77 ? -34.5 -5.02 4.789 1 93.69 77 CYS A CA 1
ATOM 578 C C . CYS A 1 77 ? -33.188 -4.762 4.035 1 93.69 77 CYS A C 1
ATOM 580 O O . CYS A 1 77 ? -32.312 -4.078 4.539 1 93.69 77 CYS A O 1
ATOM 582 N N . PHE A 1 78 ? -33.125 -5.328 2.818 1 94 78 PHE A N 1
ATOM 583 C CA . PHE A 1 78 ? -32.094 -4.996 1.834 1 94 78 PHE A CA 1
ATOM 584 C C . PHE A 1 78 ? -30.703 -5.254 2.393 1 94 78 PHE A C 1
ATOM 586 O O . PHE A 1 78 ? -30.375 -6.379 2.773 1 94 78 PHE A O 1
ATOM 593 N N . ASP A 1 79 ? -29.828 -4.23 2.555 1 92.25 79 ASP A N 1
ATOM 594 C CA . ASP A 1 79 ? -28.438 -4.387 2.961 1 92.25 79 ASP A CA 1
ATOM 595 C C . ASP A 1 79 ? -28.344 -4.777 4.434 1 92.25 79 ASP A C 1
ATOM 597 O O . ASP A 1 79 ? -27.281 -5.203 4.895 1 92.25 79 ASP A O 1
ATOM 601 N N . ASP A 1 80 ? -29.484 -4.727 5.148 1 94.25 80 ASP A N 1
ATOM 602 C CA . ASP A 1 80 ? -29.484 -5.113 6.555 1 94.25 80 ASP A CA 1
ATOM 603 C C . ASP A 1 80 ? -29.141 -6.594 6.715 1 94.25 80 ASP A C 1
ATOM 605 O O . ASP A 1 80 ? -28.562 -6.992 7.73 1 94.25 80 ASP A O 1
ATOM 609 N N . SER A 1 81 ? -29.516 -7.309 5.703 1 89.62 81 SER A N 1
ATOM 610 C CA . SER A 1 81 ? -29.25 -8.742 5.758 1 89.62 81 SER A CA 1
ATOM 611 C C . SER A 1 81 ? -27.75 -9.031 5.844 1 89.62 81 SER A C 1
ATOM 613 O O . SER A 1 81 ? -27.312 -9.773 6.727 1 89.62 81 SER A O 1
ATOM 615 N N . SER A 1 82 ? -27.016 -8.383 5.004 1 89.31 82 SER A N 1
ATOM 616 C CA . SER A 1 82 ? -25.578 -8.625 4.965 1 89.31 82 SER A CA 1
ATOM 617 C C . SER A 1 82 ? -24.859 -7.863 6.07 1 89.31 82 SER A C 1
ATOM 619 O O . SER A 1 82 ? -23.906 -8.367 6.652 1 89.31 82 SER A O 1
ATOM 621 N N . ALA A 1 83 ? -25.359 -6.723 6.418 1 93.75 83 ALA A N 1
ATOM 622 C CA . ALA A 1 83 ? -24.641 -5.852 7.34 1 93.75 83 ALA A CA 1
ATOM 623 C C . ALA A 1 83 ? -24.953 -6.215 8.789 1 93.75 83 ALA A C 1
ATOM 625 O O . ALA A 1 83 ? -24.172 -5.922 9.695 1 93.75 83 ALA A O 1
ATOM 626 N N . ILE A 1 84 ? -26.094 -6.887 9.023 1 93.62 84 ILE A N 1
ATOM 627 C CA . ILE A 1 84 ? -26.484 -7.145 10.398 1 93.62 84 ILE A CA 1
ATOM 628 C C . ILE A 1 84 ? -26.688 -8.641 10.609 1 93.62 84 ILE A C 1
ATOM 630 O O . ILE A 1 84 ? -26 -9.258 11.43 1 93.62 84 ILE A O 1
ATOM 634 N N . LEU A 1 85 ? -27.484 -9.211 9.781 1 89.69 85 LEU A N 1
ATOM 635 C CA . LEU A 1 85 ? -27.922 -10.586 10.023 1 89.69 85 LEU A CA 1
ATOM 636 C C . LEU A 1 85 ? -26.766 -11.555 9.844 1 89.69 85 LEU A C 1
ATOM 638 O O . LEU A 1 85 ? -26.609 -12.5 10.633 1 89.69 85 LEU A O 1
ATOM 642 N N . THR A 1 86 ? -25.984 -11.328 8.875 1 85.56 86 THR A N 1
ATOM 643 C CA . THR A 1 86 ? -24.938 -12.297 8.578 1 85.56 86 THR A CA 1
ATOM 644 C C . THR A 1 86 ? -23.562 -11.727 8.93 1 85.56 86 THR A C 1
ATOM 646 O O . THR A 1 86 ? -22.531 -12.297 8.562 1 85.56 86 THR A O 1
ATOM 649 N N . ASN A 1 87 ? -23.469 -10.656 9.625 1 89.62 87 ASN A N 1
ATOM 650 C CA . ASN A 1 87 ? -22.203 -10.016 9.969 1 89.62 87 ASN A CA 1
ATOM 651 C C . ASN A 1 87 ? -21.578 -10.625 11.227 1 89.62 87 ASN A C 1
ATOM 653 O O . ASN A 1 87 ? -22.094 -10.422 12.328 1 89.62 87 ASN A O 1
ATOM 657 N N . PRO A 1 88 ? -20.469 -11.328 11.094 1 86.69 88 PRO A N 1
ATOM 658 C CA . PRO A 1 88 ? -19.875 -11.977 12.258 1 86.69 88 PRO A CA 1
ATOM 659 C C . PRO A 1 88 ? -19.359 -10.984 13.297 1 86.69 88 PRO A C 1
ATOM 661 O O . PRO A 1 88 ? -19.219 -11.328 14.477 1 86.69 88 PRO A O 1
ATOM 664 N N . ASP A 1 89 ? -19.109 -9.797 12.945 1 92.44 89 ASP A N 1
ATOM 665 C CA . ASP A 1 89 ? -18.531 -8.797 13.836 1 92.44 89 ASP A CA 1
ATOM 666 C C . ASP A 1 89 ? -19.531 -8.375 14.914 1 92.44 89 ASP A C 1
ATOM 668 O O . ASP A 1 89 ? -19.156 -7.758 15.906 1 92.44 89 ASP A O 1
ATOM 672 N N . LEU A 1 90 ? -20.828 -8.664 14.695 1 92.81 90 LEU A N 1
ATOM 673 C CA . LEU A 1 90 ? -21.828 -8.289 15.672 1 92.81 90 LEU A CA 1
ATOM 674 C C . LEU A 1 90 ? -21.906 -9.32 16.797 1 92.81 90 LEU A C 1
ATOM 676 O O . LEU A 1 90 ? -22.469 -9.047 17.859 1 92.81 90 LEU A O 1
ATOM 680 N N . LEU A 1 91 ? -21.391 -10.438 16.531 1 87.62 91 LEU A N 1
ATOM 681 C CA . LEU A 1 91 ? -21.5 -11.539 17.469 1 87.62 91 LEU A CA 1
ATOM 682 C C . LEU A 1 91 ? -20.5 -11.367 18.609 1 87.62 91 LEU A C 1
ATOM 684 O O . LEU A 1 91 ? -19.359 -10.953 18.391 1 87.62 91 LEU A O 1
ATOM 688 N N . PRO A 1 92 ? -20.875 -11.656 19.812 1 82.75 92 PRO A N 1
ATOM 689 C CA . PRO A 1 92 ? -20 -11.492 20.969 1 82.75 92 PRO A CA 1
ATOM 690 C C . PRO A 1 92 ? -18.766 -12.391 20.906 1 82.75 92 PRO A C 1
ATOM 692 O O . PRO A 1 92 ? -17.719 -12.062 21.484 1 82.75 92 PRO A O 1
ATOM 695 N N . LYS A 1 93 ? -18.812 -13.5 20.188 1 77.25 93 LYS A N 1
ATOM 696 C CA . LYS A 1 93 ? -17.703 -14.445 20.094 1 77.25 93 LYS A CA 1
ATOM 697 C C . LYS A 1 93 ? -16.562 -13.867 19.266 1 77.25 93 LYS A C 1
ATOM 699 O O . LYS A 1 93 ? -15.406 -14.266 19.422 1 77.25 93 LYS A O 1
ATOM 704 N N . THR A 1 94 ? -16.906 -12.938 18.391 1 86.44 94 THR A N 1
ATOM 705 C CA . THR A 1 94 ? -15.883 -12.312 17.562 1 86.44 94 THR A CA 1
ATOM 706 C C . THR A 1 94 ? -15.125 -11.242 18.344 1 86.44 94 THR A C 1
ATOM 708 O O . THR A 1 94 ? -15.734 -10.367 18.969 1 86.44 94 THR A O 1
ATOM 711 N N . PRO A 1 95 ? -13.812 -11.344 18.391 1 87.75 95 PRO A N 1
ATOM 712 C CA . PRO A 1 95 ? -13.047 -10.328 19.109 1 87.75 95 PRO A CA 1
ATOM 713 C C . PRO A 1 95 ? -13.344 -8.906 18.625 1 87.75 95 PRO A C 1
ATOM 715 O O . PRO A 1 95 ? -13.531 -8.688 17.422 1 87.75 95 PRO A O 1
ATOM 718 N N . LEU A 1 96 ? -13.352 -8.039 19.562 1 91.56 96 LEU A N 1
ATOM 719 C CA . LEU A 1 96 ? -13.703 -6.648 19.281 1 91.56 96 LEU A CA 1
ATOM 720 C C . LEU A 1 96 ? -12.703 -6.023 18.312 1 91.56 96 LEU A C 1
ATOM 722 O O . LEU A 1 96 ? -13.07 -5.188 17.484 1 91.56 96 LEU A O 1
ATOM 726 N N . PHE A 1 97 ? -11.484 -6.418 18.375 1 90.44 97 PHE A N 1
ATOM 727 C CA . PHE A 1 97 ? -10.43 -5.828 17.547 1 90.44 97 PHE A CA 1
ATOM 728 C C . PHE A 1 97 ? -10.68 -6.117 16.078 1 90.44 97 PHE A C 1
ATOM 730 O O . PHE A 1 97 ? -10.172 -5.402 15.203 1 90.44 97 PHE A O 1
ATOM 737 N N . ASN A 1 98 ? -11.469 -7.086 15.703 1 89.25 98 ASN A N 1
ATOM 738 C CA . ASN A 1 98 ? -11.781 -7.43 14.32 1 89.25 98 ASN A CA 1
ATOM 739 C C . ASN A 1 98 ? -12.555 -6.309 13.625 1 89.25 98 ASN A C 1
ATOM 741 O O . ASN A 1 98 ? -12.547 -6.211 12.398 1 89.25 98 ASN A O 1
ATOM 745 N N . LEU A 1 99 ? -13.148 -5.492 14.492 1 92.06 99 LEU A N 1
ATOM 746 C CA . LEU A 1 99 ? -13.898 -4.363 13.945 1 92.06 99 LEU A CA 1
ATOM 747 C C . LEU A 1 99 ? -12.977 -3.441 13.148 1 92.06 99 LEU A C 1
ATOM 749 O O . LEU A 1 99 ? -13.422 -2.791 12.195 1 92.06 99 LEU A O 1
ATOM 753 N N . PHE A 1 100 ? -11.734 -3.465 13.492 1 92.06 100 PHE A N 1
ATOM 754 C CA . PHE A 1 100 ? -10.789 -2.559 12.852 1 92.06 100 PHE A CA 1
ATOM 755 C C . PHE A 1 100 ? -10.047 -3.262 11.719 1 92.06 100 PHE A C 1
ATOM 757 O O . PHE A 1 100 ? -9.336 -2.619 10.938 1 92.06 100 PHE A O 1
ATOM 764 N N . LEU A 1 101 ? -10.281 -4.52 11.578 1 89.12 101 LEU A N 1
ATOM 765 C CA . LEU A 1 101 ? -9.57 -5.289 10.562 1 89.12 101 LEU A CA 1
ATOM 766 C C . LEU A 1 101 ? -10.516 -5.703 9.438 1 89.12 101 LEU A C 1
ATOM 768 O O . LEU A 1 101 ? -10.062 -6.012 8.328 1 89.12 101 LEU A O 1
ATOM 772 N N . ASN A 1 102 ? -11.766 -5.691 9.719 1 90.81 102 ASN A N 1
ATOM 773 C CA . ASN A 1 102 ? -12.758 -6.164 8.758 1 90.81 102 ASN A CA 1
ATOM 774 C C . ASN A 1 102 ? -13.461 -5 8.062 1 90.81 102 ASN A C 1
ATOM 776 O O . ASN A 1 102 ? -13.359 -3.854 8.508 1 90.81 102 ASN A O 1
ATOM 780 N N . ASP A 1 103 ? -14.008 -5.352 6.898 1 91.38 103 ASP A N 1
ATOM 781 C CA . ASP A 1 103 ? -14.789 -4.324 6.219 1 91.38 103 ASP A CA 1
ATOM 782 C C . ASP A 1 103 ? -16.172 -4.168 6.867 1 91.38 103 ASP A C 1
ATOM 784 O O . ASP A 1 103 ? -16.422 -4.727 7.938 1 91.38 103 ASP A O 1
ATOM 788 N N . PHE A 1 104 ? -17.078 -3.385 6.477 1 93.44 104 PHE A N 1
ATOM 789 C CA . PHE A 1 104 ? -18.391 -3.025 7.023 1 93.44 104 PHE A CA 1
ATOM 790 C C . PHE A 1 104 ? -19.281 -4.258 7.164 1 93.44 104 PHE A C 1
ATOM 792 O O . PHE A 1 104 ? -20.156 -4.297 8.023 1 93.44 104 PHE A O 1
ATOM 799 N N . TRP A 1 105 ? -19 -5.23 6.398 1 90.31 105 TRP A N 1
ATOM 800 C CA . TRP A 1 105 ? -19.844 -6.414 6.285 1 90.31 105 TRP A CA 1
ATOM 801 C C . TRP A 1 105 ? -19.281 -7.566 7.102 1 90.31 105 TRP A C 1
ATOM 803 O O . TRP A 1 105 ? -19.828 -8.672 7.09 1 90.31 105 TRP A O 1
ATOM 813 N N . GLY A 1 106 ? -18.141 -7.379 7.711 1 89.06 106 GLY A N 1
ATOM 814 C CA . GLY A 1 106 ? -17.562 -8.398 8.562 1 89.06 106 GLY A CA 1
ATOM 815 C C . GLY A 1 106 ? -16.547 -9.273 7.844 1 89.06 106 GLY A C 1
ATOM 816 O O . GLY A 1 106 ? -16.109 -10.289 8.383 1 89.06 106 GLY A O 1
ATOM 817 N N . THR A 1 107 ? -16.219 -8.906 6.684 1 84.38 107 THR A N 1
ATOM 818 C CA . THR A 1 107 ? -15.234 -9.641 5.898 1 84.38 107 THR A CA 1
ATOM 819 C C . THR A 1 107 ? -13.844 -9.055 6.09 1 84.38 107 THR A C 1
ATOM 821 O O . THR A 1 107 ? -13.656 -7.84 5.984 1 84.38 107 THR A O 1
ATOM 824 N N . PRO A 1 108 ? -12.922 -9.906 6.375 1 83 108 PRO A N 1
ATOM 825 C CA . PRO A 1 108 ? -11.562 -9.375 6.535 1 83 108 PRO A CA 1
ATOM 826 C C . PRO A 1 108 ? -11.094 -8.586 5.316 1 83 108 PRO A C 1
ATOM 828 O O . PRO A 1 108 ? -11.305 -9.008 4.18 1 83 108 PRO A O 1
ATOM 831 N N . MET A 1 109 ? -10.422 -7.531 5.543 1 85.62 109 MET A N 1
ATOM 832 C CA . MET A 1 109 ? -10.047 -6.562 4.52 1 85.62 109 MET A CA 1
ATOM 833 C C . MET A 1 109 ? -9.07 -7.172 3.525 1 85.62 109 MET A C 1
ATOM 835 O O . MET A 1 109 ? -9.047 -6.793 2.354 1 85.62 109 MET A O 1
ATOM 839 N N . HIS A 1 110 ? -8.281 -8.125 3.861 1 75.25 110 HIS A N 1
ATOM 840 C CA . HIS A 1 110 ? -7.238 -8.695 3.012 1 75.25 110 HIS A CA 1
ATOM 841 C C . HIS A 1 110 ? -7.82 -9.719 2.039 1 75.25 110 HIS A C 1
ATOM 843 O O . HIS A 1 110 ? -7.176 -10.078 1.051 1 75.25 110 HIS A O 1
ATOM 849 N N . GLN A 1 111 ? -9.047 -10.062 2.262 1 70 111 GLN A N 1
ATOM 850 C CA . GLN A 1 111 ? -9.68 -11.047 1.399 1 70 111 GLN A CA 1
ATOM 851 C C . GLN A 1 111 ? -10.188 -10.406 0.111 1 70 111 GLN A C 1
ATOM 853 O O . GLN A 1 111 ? -10.664 -9.273 0.122 1 70 111 GLN A O 1
ATOM 858 N N . GLU A 1 112 ? -10.109 -11.086 -1.014 1 66.88 112 GLU A N 1
ATOM 859 C CA . GLU A 1 112 ? -10.508 -10.594 -2.33 1 66.88 112 GLU A CA 1
ATOM 860 C C . GLU A 1 112 ? -12 -10.297 -2.385 1 66.88 112 GLU A C 1
ATOM 862 O O . GLU A 1 112 ? -12.438 -9.398 -3.113 1 66.88 112 GLU A O 1
ATOM 867 N N . GLY A 1 113 ? -12.758 -10.922 -1.608 1 70 113 GLY A N 1
ATOM 868 C CA . GLY A 1 113 ? -14.203 -10.734 -1.638 1 70 113 GLY A CA 1
ATOM 869 C C . GLY A 1 113 ? -14.672 -9.594 -0.759 1 70 113 GLY A C 1
ATOM 870 O O . GLY A 1 113 ? -15.867 -9.32 -0.667 1 70 113 GLY A O 1
ATOM 871 N N . SER A 1 114 ? -13.727 -8.875 -0.198 1 80 114 SER A N 1
ATOM 872 C CA . SER A 1 114 ? -14.094 -7.758 0.667 1 80 114 SER A CA 1
ATOM 873 C C . SER A 1 114 ? -14.602 -6.574 -0.146 1 80 114 SER A C 1
ATOM 875 O O . SER A 1 114 ? -14.078 -6.277 -1.219 1 80 114 SER A O 1
ATOM 877 N N . HIS A 1 115 ? -15.68 -5.918 0.344 1 78.75 115 HIS A N 1
ATOM 878 C CA . HIS A 1 115 ? -16.25 -4.734 -0.283 1 78.75 115 HIS A CA 1
ATOM 879 C C . HIS A 1 115 ? -15.375 -3.51 -0.059 1 78.75 115 HIS A C 1
ATOM 881 O O . HIS A 1 115 ? -15.516 -2.502 -0.756 1 78.75 115 HIS A O 1
ATOM 887 N N . LYS A 1 116 ? -14.445 -3.502 0.833 1 85.38 116 LYS A N 1
ATOM 888 C CA . LYS A 1 116 ? -13.445 -2.488 1.149 1 85.38 116 LYS A CA 1
ATOM 889 C C . LYS A 1 116 ? -14.078 -1.282 1.834 1 85.38 116 LYS A C 1
ATOM 891 O O . LYS A 1 116 ? -13.422 -0.268 2.061 1 85.38 116 LYS A O 1
ATOM 896 N N . SER A 1 117 ? -15.453 -1.328 2.176 1 90.19 117 SER A N 1
ATOM 897 C CA . SER A 1 117 ? -16.078 -0.3 3 1 90.19 117 SER A CA 1
ATOM 898 C C . SER A 1 117 ? -15.648 -0.417 4.457 1 90.19 117 SER A C 1
ATOM 900 O O . SER A 1 117 ? -15.688 -1.504 5.035 1 90.19 117 SER A O 1
ATOM 902 N N . TYR A 1 118 ? -15.078 0.596 5.066 1 92.62 118 TYR A N 1
ATOM 903 C CA . TYR A 1 118 ? -14.5 0.592 6.406 1 92.62 118 TYR A CA 1
ATOM 904 C C . TYR A 1 118 ? -15.258 1.529 7.332 1 92.62 118 TYR A C 1
ATOM 906 O O . TYR A 1 118 ? -15.031 2.74 7.332 1 92.62 118 TYR A O 1
ATOM 914 N N . ARG A 1 119 ? -16.188 1.04 8.172 1 96.44 119 ARG A N 1
ATOM 915 C CA . ARG A 1 119 ? -17.031 1.801 9.086 1 96.44 119 ARG A CA 1
ATOM 916 C C . ARG A 1 119 ? -17.062 1.157 10.461 1 96.44 119 ARG A C 1
ATOM 918 O O . ARG A 1 119 ? -18.141 0.81 10.961 1 96.44 119 ARG A O 1
ATOM 925 N N . PRO A 1 120 ? -15.953 1.12 11.148 1 95.75 120 PRO A N 1
ATOM 926 C CA . PRO A 1 120 ? -15.883 0.39 12.414 1 95.75 120 PRO A CA 1
ATOM 927 C C . PRO A 1 120 ? -16.797 0.983 13.492 1 95.75 120 PRO A C 1
ATOM 929 O O . PRO A 1 120 ? -17.344 0.248 14.312 1 95.75 120 PRO A O 1
ATOM 932 N N . LEU A 1 121 ? -16.969 2.297 13.492 1 96.75 121 LEU A N 1
ATOM 933 C CA . LEU A 1 121 ? -17.797 2.914 14.523 1 96.75 121 LEU A CA 1
ATOM 934 C C . LEU A 1 121 ? -19.25 2.537 14.344 1 96.75 121 LEU A C 1
ATOM 936 O O . LEU A 1 121 ? -19.969 2.301 15.32 1 96.75 121 LEU A O 1
ATOM 940 N N . CYS A 1 122 ? -19.734 2.516 13.156 1 97.31 122 CYS A N 1
ATOM 941 C CA . CYS A 1 122 ? -21.094 2.109 12.875 1 97.31 122 CYS A CA 1
ATOM 942 C C . CYS A 1 122 ? -21.328 0.66 13.289 1 97.31 122 CYS A C 1
ATOM 944 O O . CYS A 1 122 ? -22.328 0.349 13.945 1 97.31 122 CYS A O 1
ATOM 946 N N . VAL A 1 123 ? -20.422 -0.255 12.914 1 97.06 123 VAL A N 1
ATOM 947 C CA . VAL A 1 123 ? -20.562 -1.672 13.234 1 97.06 123 VAL A CA 1
ATOM 948 C C . VAL A 1 123 ? -20.531 -1.867 14.742 1 97.06 123 VAL A C 1
ATOM 950 O O . VAL A 1 123 ? -21.234 -2.727 15.281 1 97.06 123 VAL A O 1
ATOM 953 N N . LEU A 1 124 ? -19.719 -1.049 15.414 1 96.94 124 LEU A N 1
ATOM 954 C CA . LEU A 1 124 ? -19.672 -1.101 16.875 1 96.94 124 LEU A CA 1
ATOM 955 C C . LEU A 1 124 ? -21.047 -0.816 17.469 1 96.94 124 LEU A C 1
ATOM 957 O O . LEU A 1 124 ? -21.469 -1.468 18.422 1 96.94 124 LEU A O 1
ATOM 961 N N . THR A 1 125 ? -21.781 0.137 16.938 1 97.38 125 THR A N 1
ATOM 962 C CA . THR A 1 125 ? -23.125 0.453 17.422 1 97.38 125 THR A CA 1
ATOM 963 C C . THR A 1 125 ? -24.094 -0.69 17.141 1 97.38 125 THR A C 1
ATOM 965 O O . THR A 1 125 ? -25 -0.955 17.922 1 97.38 125 THR A O 1
ATOM 968 N N . PHE A 1 126 ? -23.953 -1.361 15.977 1 97.44 126 PHE A N 1
ATOM 969 C CA . PHE A 1 126 ? -24.766 -2.545 15.695 1 97.44 126 PHE A CA 1
ATOM 970 C C . PHE A 1 126 ? -24.484 -3.643 16.719 1 97.44 126 PHE A C 1
ATOM 972 O O . PHE A 1 126 ? -25.422 -4.324 17.156 1 97.44 126 PHE A O 1
ATOM 979 N N . ARG A 1 127 ? -23.188 -3.814 16.969 1 96.31 127 ARG A N 1
ATOM 980 C CA . ARG A 1 127 ? -22.797 -4.828 17.953 1 96.31 127 ARG A CA 1
ATOM 981 C C . ARG A 1 127 ? -23.422 -4.547 19.312 1 96.31 127 ARG A C 1
ATOM 983 O O . ARG A 1 127 ? -23.859 -5.465 20 1 96.31 127 ARG A O 1
ATOM 990 N N . LEU A 1 128 ? -23.484 -3.256 19.719 1 96.06 128 LEU A N 1
ATOM 991 C CA . LEU A 1 128 ? -24.109 -2.867 20.969 1 96.06 128 LEU A CA 1
ATOM 992 C C . LEU A 1 128 ? -25.609 -3.168 20.938 1 96.06 128 LEU A C 1
ATOM 994 O O . LEU A 1 128 ? -26.172 -3.605 21.953 1 96.06 128 LEU A O 1
ATOM 998 N N . ASN A 1 129 ? -26.266 -2.99 19.828 1 96.62 129 ASN A N 1
ATOM 999 C CA . ASN A 1 129 ? -27.672 -3.34 19.672 1 96.62 129 ASN A CA 1
ATOM 1000 C C . ASN A 1 129 ? -27.891 -4.84 19.828 1 96.62 129 ASN A C 1
ATOM 1002 O O . ASN A 1 129 ? -28.891 -5.27 20.406 1 96.62 129 ASN A O 1
ATOM 1006 N N . TYR A 1 130 ? -27.016 -5.531 19.172 1 94.88 130 TYR A N 1
ATOM 1007 C CA . TYR A 1 130 ? -27.109 -6.984 19.25 1 94.88 130 TYR A CA 1
ATOM 1008 C C . TYR A 1 130 ? -27.016 -7.461 20.688 1 94.88 130 TYR A C 1
ATOM 1010 O O . TYR A 1 130 ? -27.734 -8.375 21.094 1 94.88 130 TYR A O 1
ATOM 1018 N N . MET A 1 131 ? -26.172 -6.895 21.469 1 93.75 131 MET A N 1
ATOM 1019 C CA . MET A 1 131 ? -25.984 -7.254 22.875 1 93.75 131 MET A CA 1
ATOM 1020 C C . MET A 1 131 ? -27.25 -6.977 23.688 1 93.75 131 MET A C 1
ATOM 1022 O O . MET A 1 131 ? -27.594 -7.73 24.594 1 93.75 131 MET A O 1
ATOM 1026 N N . LEU A 1 132 ? -27.922 -5.973 23.281 1 93.88 132 LEU A N 1
ATOM 1027 C CA . LEU A 1 132 ? -29.078 -5.539 24.062 1 93.88 132 LEU A CA 1
ATOM 1028 C C . LEU A 1 132 ? -30.344 -6.227 23.562 1 93.88 132 LEU A C 1
ATOM 1030 O O . LEU A 1 132 ? -31.203 -6.605 24.359 1 93.88 132 LEU A O 1
ATOM 1034 N N . HIS A 1 133 ? -30.5 -6.375 22.234 1 92.31 133 HIS A N 1
ATOM 1035 C CA . HIS A 1 133 ? -31.781 -6.777 21.672 1 92.31 133 HIS A CA 1
ATOM 1036 C C . HIS A 1 133 ? -31.625 -8.008 20.781 1 92.31 133 HIS A C 1
ATOM 1038 O O . HIS A 1 133 ? -32.594 -8.461 20.172 1 92.31 133 HIS A O 1
ATOM 1044 N N . GLY A 1 134 ? -30.391 -8.5 20.688 1 91.81 134 GLY A N 1
ATOM 1045 C CA . GLY A 1 134 ? -30.188 -9.578 19.719 1 91.81 134 GLY A CA 1
ATOM 1046 C C . GLY A 1 134 ? -30.484 -9.164 18.297 1 91.81 134 GLY A C 1
ATOM 1047 O O . GLY A 1 134 ? -29.984 -8.141 17.812 1 91.81 134 GLY A O 1
ATOM 1048 N N . LEU A 1 135 ? -31.297 -9.945 17.578 1 93.62 135 LEU A N 1
ATOM 1049 C CA . LEU A 1 135 ? -31.625 -9.648 16.203 1 93.62 135 LEU A CA 1
ATOM 1050 C C . LEU A 1 135 ? -33.094 -9.195 16.062 1 93.62 135 LEU A C 1
ATOM 1052 O O . LEU A 1 135 ? -33.688 -9.352 15 1 93.62 135 LEU A O 1
ATOM 1056 N N . ASP A 1 136 ? -33.625 -8.641 17.156 1 94.19 136 ASP A N 1
ATOM 1057 C CA . ASP A 1 136 ? -34.906 -7.988 17.078 1 94.19 136 ASP A CA 1
ATOM 1058 C C . ASP A 1 136 ? -34.812 -6.621 16.406 1 94.19 136 ASP A C 1
ATOM 1060 O O . ASP A 1 136 ? -34.156 -5.711 16.938 1 94.19 136 ASP A O 1
ATOM 1064 N N . PRO A 1 137 ? -35.469 -6.438 15.297 1 96.12 137 PRO A N 1
ATOM 1065 C CA . PRO A 1 137 ? -35.281 -5.238 14.484 1 96.12 137 PRO A CA 1
ATOM 1066 C C . PRO A 1 137 ? -35.75 -3.963 15.18 1 96.12 137 PRO A C 1
ATOM 1068 O O . PRO A 1 137 ? -35.281 -2.869 14.867 1 96.12 137 PRO A O 1
ATOM 1071 N N . MET A 1 138 ? -36.656 -4.039 16.078 1 96.56 138 MET A N 1
ATOM 1072 C CA . MET A 1 138 ? -37.25 -2.854 16.672 1 96.56 138 MET A CA 1
ATOM 1073 C C . MET A 1 138 ? -36.219 -1.966 17.312 1 96.56 138 MET A C 1
ATOM 1075 O O . MET A 1 138 ? -36.188 -0.75 17.125 1 96.56 138 MET A O 1
ATOM 1079 N N . GLY A 1 139 ? -35.375 -2.58 18.156 1 96.81 139 GLY A N 1
ATOM 1080 C CA . GLY A 1 139 ? -34.312 -1.805 18.812 1 96.81 139 GLY A CA 1
ATOM 1081 C C . GLY A 1 139 ? -33.406 -1.091 17.828 1 96.81 139 GLY A C 1
ATOM 1082 O O . GLY A 1 139 ? -32.969 0.034 18.078 1 96.81 139 GLY A O 1
ATOM 1083 N N . TYR A 1 140 ? -33.094 -1.743 16.734 1 97.81 140 TYR A N 1
ATOM 1084 C CA . TYR A 1 140 ? -32.25 -1.159 15.711 1 97.81 140 TYR A CA 1
ATOM 1085 C C . TYR A 1 140 ? -32.906 0.053 15.07 1 97.81 140 TYR A C 1
ATOM 1087 O O . TYR A 1 140 ? -32.281 1.09 14.875 1 97.81 140 TYR A O 1
ATOM 1095 N N . HIS A 1 141 ? -34.156 -0.059 14.742 1 98.19 141 HIS A N 1
ATOM 1096 C CA . HIS A 1 141 ? -34.906 1.049 14.156 1 98.19 141 HIS A CA 1
ATOM 1097 C C . HIS A 1 141 ? -35.031 2.211 15.133 1 98.19 141 HIS A C 1
ATOM 1099 O O . HIS A 1 141 ? -34.938 3.375 14.734 1 98.19 141 HIS A O 1
ATOM 1105 N N . LEU A 1 142 ? -35.219 1.909 16.391 1 97.94 142 LEU A N 1
ATOM 1106 C CA . LEU A 1 142 ? -35.375 2.943 17.406 1 97.94 142 LEU A CA 1
ATOM 1107 C C . LEU A 1 142 ? -34.125 3.82 17.453 1 97.94 142 LEU A C 1
ATOM 1109 O O . LEU A 1 142 ? -34.219 5.047 17.516 1 97.94 142 LEU A O 1
ATOM 1113 N N . VAL A 1 143 ? -32.969 3.191 17.453 1 98.12 143 VAL A N 1
ATOM 1114 C CA . VAL A 1 143 ? -31.719 3.938 17.5 1 98.12 143 VAL A CA 1
ATOM 1115 C C . VAL A 1 143 ? -31.625 4.867 16.297 1 98.12 143 VAL A C 1
ATOM 1117 O O . VAL A 1 143 ? -31.25 6.031 16.422 1 98.12 143 VAL A O 1
ATOM 1120 N N . ASN A 1 144 ? -31.984 4.387 15.086 1 98.44 144 ASN A N 1
ATOM 1121 C CA . ASN A 1 144 ? -31.938 5.211 13.883 1 98.44 144 ASN A CA 1
ATOM 1122 C C . ASN A 1 144 ? -32.844 6.418 13.992 1 98.44 144 ASN A C 1
ATOM 1124 O O . ASN A 1 144 ? -32.469 7.527 13.609 1 98.44 144 ASN A O 1
ATOM 1128 N N . VAL A 1 145 ? -34 6.188 14.508 1 98.62 145 VAL A N 1
ATOM 1129 C CA . VAL A 1 145 ? -35 7.246 14.641 1 98.62 145 VAL A CA 1
ATOM 1130 C C . VAL A 1 145 ? -34.5 8.32 15.594 1 98.62 145 VAL A C 1
ATOM 1132 O O . VAL A 1 145 ? -34.594 9.516 15.305 1 98.62 145 VAL A O 1
ATOM 1135 N N . LEU A 1 146 ? -33.906 7.887 16.656 1 98.5 146 LEU A N 1
ATOM 1136 C CA . LEU A 1 146 ? -33.375 8.82 17.641 1 98.5 146 LEU A CA 1
ATOM 1137 C C . LEU A 1 146 ? -32.188 9.578 17.078 1 98.5 146 LEU A C 1
ATOM 1139 O O . LEU A 1 146 ? -32.031 10.781 17.312 1 98.5 146 LEU A O 1
ATOM 1143 N N . LEU A 1 147 ? -31.344 8.867 16.391 1 98.69 147 LEU A N 1
ATOM 1144 C CA . LEU A 1 147 ? -30.172 9.508 15.781 1 98.69 147 LEU A CA 1
ATOM 1145 C C . LEU A 1 147 ? -30.609 10.586 14.789 1 98.69 147 LEU A C 1
ATOM 1147 O O . LEU A 1 147 ? -30 11.656 14.727 1 98.69 147 LEU A O 1
ATOM 1151 N N . HIS A 1 148 ? -31.656 10.289 13.984 1 98.75 148 HIS A N 1
ATOM 1152 C CA . HIS A 1 148 ? -32.188 11.289 13.062 1 98.75 148 HIS A CA 1
ATOM 1153 C C . HIS A 1 148 ? -32.656 12.531 13.812 1 98.75 148 HIS A C 1
ATOM 1155 O O . HIS A 1 148 ? -32.438 13.656 13.367 1 98.75 148 HIS A O 1
ATOM 1161 N N . GLY A 1 149 ? -33.312 12.305 14.953 1 98.69 149 GLY A N 1
ATOM 1162 C CA . GLY A 1 149 ? -33.719 13.43 15.789 1 98.69 149 GLY A CA 1
ATOM 1163 C C . GLY A 1 149 ? -32.531 14.266 16.266 1 98.69 149 GLY A C 1
ATOM 1164 O O . GLY A 1 149 ? -32.594 15.492 16.234 1 98.69 149 GLY A O 1
ATOM 1165 N N . VAL A 1 150 ? -31.484 13.617 16.688 1 98.62 150 VAL A N 1
ATOM 1166 C CA . VAL A 1 150 ? -30.297 14.305 17.172 1 98.62 150 VAL A CA 1
ATOM 1167 C C . VAL A 1 150 ? -29.672 15.125 16.031 1 98.62 150 VAL A C 1
ATOM 1169 O O . VAL A 1 150 ? -29.25 16.266 16.25 1 98.62 150 VAL A O 1
ATOM 1172 N N . VAL A 1 151 ? -29.641 14.562 14.812 1 98.75 151 VAL A N 1
ATOM 1173 C CA . VAL A 1 151 ? -29.109 15.281 13.664 1 98.75 151 VAL A CA 1
ATOM 1174 C C . VAL A 1 151 ? -29.922 16.547 13.422 1 98.75 151 VAL A C 1
ATOM 1176 O O . VAL A 1 151 ? -29.344 17.625 13.219 1 98.75 151 VAL A O 1
ATOM 1179 N N . CYS A 1 152 ? -31.234 16.422 13.469 1 98.69 152 CYS A N 1
ATOM 1180 C CA . CYS A 1 152 ? -32.094 17.562 13.242 1 98.69 152 CYS A CA 1
ATOM 1181 C C . CYS A 1 152 ? -31.844 18.672 14.258 1 98.69 152 CYS A C 1
ATOM 1183 O O . CYS A 1 152 ? -31.766 19.844 13.906 1 98.69 152 CYS A O 1
ATOM 1185 N N . TYR A 1 153 ? -31.625 18.281 15.438 1 98.19 153 TYR A N 1
ATOM 1186 C CA . TYR A 1 153 ? -31.375 19.219 16.516 1 98.19 153 TYR A CA 1
ATOM 1187 C C . TYR A 1 153 ? -30.078 19.984 16.281 1 98.19 153 TYR A C 1
ATOM 1189 O O . TYR A 1 153 ? -30.062 21.219 16.297 1 98.19 153 TYR A O 1
ATOM 1197 N N . ILE A 1 154 ? -29 19.281 16.047 1 98.31 154 ILE A N 1
ATOM 1198 C CA . ILE A 1 154 ? -27.688 19.906 15.898 1 98.31 154 ILE A CA 1
ATOM 1199 C C . ILE A 1 154 ? -27.656 20.75 14.625 1 98.31 154 ILE A C 1
ATOM 1201 O O . ILE A 1 154 ? -27.031 21.812 14.578 1 98.31 154 ILE A O 1
ATOM 1205 N N . PHE A 1 155 ? -28.391 20.266 13.594 1 98.19 155 PHE A N 1
ATOM 1206 C CA . PHE A 1 155 ? -28.438 20.969 12.312 1 98.19 155 PHE A CA 1
ATOM 1207 C C . PHE A 1 155 ? -29.031 22.359 12.477 1 98.19 155 PHE A C 1
ATOM 1209 O O . PHE A 1 155 ? -28.484 23.344 11.969 1 98.19 155 PHE A O 1
ATOM 1216 N N . VAL A 1 156 ? -30.047 22.438 13.164 1 97.31 156 VAL A N 1
ATOM 1217 C CA . VAL A 1 156 ? -30.703 23.734 13.367 1 97.31 156 VAL A CA 1
ATOM 1218 C C . VAL A 1 156 ? -29.797 24.641 14.188 1 97.31 156 VAL A C 1
ATOM 1220 O O . VAL A 1 156 ? -29.703 25.844 13.914 1 97.31 156 VAL A O 1
ATOM 1223 N N . ALA A 1 157 ? -29.125 24.094 15.141 1 95.12 157 ALA A N 1
ATOM 1224 C CA . ALA A 1 157 ? -28.188 24.859 15.938 1 95.12 157 ALA A CA 1
ATOM 1225 C C . ALA A 1 157 ? -27.078 25.453 15.062 1 95.12 157 ALA A C 1
ATOM 1227 O O . ALA A 1 157 ? -26.75 26.625 15.172 1 95.12 157 ALA A O 1
ATOM 1228 N N . VAL A 1 158 ? -26.562 24.609 14.195 1 96.44 158 VAL A N 1
ATOM 1229 C CA . VAL A 1 158 ? -25.5 25.047 13.312 1 96.44 158 VAL A CA 1
ATOM 1230 C C . VAL A 1 158 ? -26.016 26.125 12.367 1 96.44 158 VAL A C 1
ATOM 1232 O O . VAL A 1 158 ? -25.344 27.141 12.148 1 96.44 158 VAL A O 1
ATOM 1235 N N . THR A 1 159 ? -27.203 25.906 11.844 1 95.44 159 THR A N 1
ATOM 1236 C CA . THR A 1 159 ? -27.797 26.875 10.914 1 95.44 159 THR A CA 1
ATOM 1237 C C . THR A 1 159 ? -28.016 28.219 11.594 1 95.44 159 THR A C 1
ATOM 1239 O O . THR A 1 159 ? -27.781 29.266 10.984 1 95.44 159 THR A O 1
ATOM 1242 N N . SER A 1 160 ? -28.375 28.25 12.812 1 93.25 160 SER A N 1
ATOM 1243 C CA . SER A 1 160 ? -28.594 29.484 13.562 1 93.25 160 SER A CA 1
ATOM 1244 C C . SER A 1 160 ? -27.266 30.219 13.812 1 93.25 160 SER A C 1
ATOM 1246 O O . SER A 1 160 ? -27.203 31.438 13.727 1 93.25 160 SER A O 1
ATOM 1248 N N . LEU A 1 161 ? -26.234 29.469 14.047 1 90.62 161 LEU A N 1
ATOM 1249 C CA . LEU A 1 161 ? -24.953 30.031 14.43 1 90.62 161 LEU A CA 1
ATOM 1250 C C . LEU A 1 161 ? -24.219 30.609 13.219 1 90.62 161 LEU A C 1
ATOM 1252 O O . LEU A 1 161 ? -23.422 31.531 13.344 1 90.62 161 LEU A O 1
ATOM 1256 N N . VAL A 1 162 ? -24.547 30.109 12.078 1 92.19 162 VAL A N 1
ATOM 1257 C CA . VAL A 1 162 ? -23.766 30.5 10.922 1 92.19 162 VAL A CA 1
ATOM 1258 C C . VAL A 1 162 ? -24.578 31.406 10.008 1 92.19 162 VAL A C 1
ATOM 1260 O O . VAL A 1 162 ? -24.078 32.406 9.508 1 92.19 162 VAL A O 1
ATOM 1263 N N . VAL A 1 163 ? -25.828 31.062 9.82 1 90.56 163 VAL A N 1
ATOM 1264 C CA . VAL A 1 163 ? -26.609 31.719 8.773 1 90.56 163 VAL A CA 1
ATOM 1265 C C . VAL A 1 163 ? -27.562 32.75 9.406 1 90.56 163 VAL A C 1
ATOM 1267 O O . VAL A 1 163 ? -27.594 33.906 9.008 1 90.56 163 VAL A O 1
ATOM 1270 N N . PHE A 1 164 ? -28.328 32.344 10.367 1 86.25 164 PHE A N 1
ATOM 1271 C CA . PHE A 1 164 ? -29.328 33.188 10.969 1 86.25 164 PHE A CA 1
ATOM 1272 C C . PHE A 1 164 ? -28.922 33.594 12.375 1 86.25 164 PHE A C 1
ATOM 1274 O O . PHE A 1 164 ? -29.578 33.25 13.359 1 86.25 164 PHE A O 1
ATOM 1281 N N . LYS A 1 165 ? -27.891 34.469 12.508 1 78.06 165 LYS A N 1
ATOM 1282 C CA . LYS A 1 165 ? -27.234 34.844 13.758 1 78.06 165 LYS A CA 1
ATOM 1283 C C . LYS A 1 165 ? -28.109 35.781 14.586 1 78.06 165 LYS A C 1
ATOM 1285 O O . LYS A 1 165 ? -28.016 35.781 15.812 1 78.06 165 LYS A O 1
ATOM 1290 N N . ASP A 1 166 ? -28.938 36.625 13.992 1 71 166 ASP A N 1
ATOM 1291 C CA . ASP A 1 166 ? -29.719 37.625 14.695 1 71 166 ASP A CA 1
ATOM 1292 C C . ASP A 1 166 ? -31 37.031 15.281 1 71 166 ASP A C 1
ATOM 1294 O O . ASP A 1 166 ? -31.812 36.438 14.562 1 71 166 ASP A O 1
ATOM 1298 N N . PRO A 1 167 ? -31.203 36.969 16.688 1 62.31 167 PRO A N 1
ATOM 1299 C CA . PRO A 1 167 ? -32.312 36.312 17.391 1 62.31 167 PRO A CA 1
ATOM 1300 C C . PRO A 1 167 ? -33.688 36.906 17.016 1 62.31 167 PRO A C 1
ATOM 1302 O O . PRO A 1 167 ? -34.688 36.219 17.016 1 62.31 167 PRO A O 1
ATOM 1305 N N . GLU A 1 168 ? -33.875 38.219 17.031 1 55.66 168 GLU A N 1
ATOM 1306 C CA . GLU A 1 168 ? -35.188 38.844 16.953 1 55.66 168 GLU A CA 1
ATOM 1307 C C . GLU A 1 168 ? -35.938 38.375 15.695 1 55.66 168 GLU A C 1
ATOM 1309 O O . GLU A 1 168 ? -37.156 38.156 15.727 1 55.66 168 GLU A O 1
ATOM 1314 N N . ARG A 1 169 ? -35.406 38.406 14.547 1 56.78 169 ARG A N 1
ATOM 1315 C CA . ARG A 1 169 ? -36.125 38.344 13.281 1 56.78 169 ARG A CA 1
ATOM 1316 C C . ARG A 1 169 ? -35.938 36.969 12.625 1 56.78 169 ARG A C 1
ATOM 1318 O O . ARG A 1 169 ? -36.562 36.688 11.594 1 56.78 169 ARG A O 1
ATOM 1325 N N . LYS A 1 170 ? -35.438 35.875 13.438 1 67.5 170 LYS A N 1
ATOM 1326 C CA . LYS A 1 170 ? -35 34.844 12.477 1 67.5 170 LYS A CA 1
ATOM 1327 C C . LYS A 1 170 ? -35.375 33.469 12.961 1 67.5 170 LYS A C 1
ATOM 1329 O O . LYS A 1 170 ? -34.75 32.469 12.594 1 67.5 170 LYS A O 1
ATOM 1334 N N . MET A 1 171 ? -36.625 33.438 13.703 1 84.19 171 MET A N 1
ATOM 1335 C CA . MET A 1 171 ? -37.062 32.094 14.109 1 84.19 171 MET A CA 1
ATOM 1336 C C . MET A 1 171 ? -37.719 31.375 12.953 1 84.19 171 MET A C 1
ATOM 1338 O O . MET A 1 171 ? -37.531 30.172 12.773 1 84.19 171 MET A O 1
ATOM 1342 N N . PHE A 1 172 ? -38.5 32.094 12.172 1 88.88 172 PHE A N 1
ATOM 1343 C CA . PHE A 1 172 ? -39.25 31.5 11.078 1 88.88 172 PHE A CA 1
ATOM 1344 C C . PHE A 1 172 ? -38.344 30.734 10.125 1 88.88 172 PHE A C 1
ATOM 1346 O O . PHE A 1 172 ? -38.562 29.562 9.844 1 88.88 172 PHE A O 1
ATOM 1353 N N . PRO A 1 173 ? -37.25 31.344 9.664 1 91.75 173 PRO A N 1
ATOM 1354 C CA . PRO A 1 173 ? -36.406 30.594 8.75 1 91.75 173 PRO A CA 1
ATOM 1355 C C . PRO A 1 173 ? -35.75 29.391 9.406 1 91.75 173 PRO A C 1
ATOM 1357 O O . PRO A 1 173 ? -35.469 28.391 8.734 1 91.75 173 PRO A O 1
ATOM 1360 N N . LEU A 1 174 ? -35.469 29.422 10.703 1 94.69 174 LEU A N 1
ATOM 1361 C CA . LEU A 1 174 ? -34.938 28.266 11.406 1 94.69 174 LEU A CA 1
ATOM 1362 C C . LEU A 1 174 ? -35.938 27.125 11.438 1 94.69 174 LEU A C 1
ATOM 1364 O O . LEU A 1 174 ? -35.531 25.953 11.297 1 94.69 174 LEU A O 1
ATOM 1368 N N . PHE A 1 175 ? -37.188 27.484 11.617 1 94.81 175 PHE A N 1
ATOM 1369 C CA . PHE A 1 175 ? -38.25 26.469 11.555 1 94.81 175 PHE A CA 1
ATOM 1370 C C . PHE A 1 175 ? -38.312 25.859 10.156 1 94.81 175 PHE A C 1
ATOM 1372 O O . PHE A 1 175 ? -38.469 24.641 10.016 1 94.81 175 PHE A O 1
ATOM 1379 N N . VAL A 1 176 ? -38.219 26.688 9.203 1 95.88 176 VAL A N 1
ATOM 1380 C CA . VAL A 1 176 ? -38.312 26.219 7.828 1 95.88 176 VAL A CA 1
ATOM 1381 C C . VAL A 1 176 ? -37.125 25.281 7.516 1 95.88 176 VAL A C 1
ATOM 1383 O O . VAL A 1 176 ? -37.344 24.203 6.961 1 95.88 176 VAL A O 1
ATOM 1386 N N . ALA A 1 177 ? -35.906 25.703 7.848 1 97.19 177 ALA A N 1
ATOM 1387 C CA . ALA A 1 177 ? -34.719 24.875 7.586 1 97.19 177 ALA A CA 1
ATOM 1388 C C . ALA A 1 177 ? -34.812 23.547 8.312 1 97.19 177 ALA A C 1
ATOM 1390 O O . ALA A 1 177 ? -34.656 22.484 7.711 1 97.19 177 ALA A O 1
ATOM 1391 N N . GLY A 1 178 ? -35.125 23.594 9.586 1 97.94 178 GLY A N 1
ATOM 1392 C CA . GLY A 1 178 ? -35.188 22.406 10.414 1 97.94 178 GLY A CA 1
ATOM 1393 C C . GLY A 1 178 ? -36.281 21.422 9.992 1 97.94 178 GLY A C 1
ATOM 1394 O O . GLY A 1 178 ? -36 20.234 9.828 1 97.94 178 GLY A O 1
ATOM 1395 N N . LEU A 1 179 ? -37.469 21.922 9.766 1 97.94 179 LEU A N 1
ATOM 1396 C CA . LEU A 1 179 ? -38.594 21.047 9.438 1 97.94 179 LEU A CA 1
ATOM 1397 C C . LEU A 1 179 ? -38.469 20.516 8.016 1 97.94 179 LEU A C 1
ATOM 1399 O O . LEU A 1 179 ? -38.844 19.375 7.746 1 97.94 179 LEU A O 1
ATOM 1403 N N . SER A 1 180 ? -37.969 21.359 7.125 1 97.94 180 SER A N 1
ATOM 1404 C CA . SER A 1 180 ? -37.781 20.875 5.762 1 97.94 180 SER A CA 1
ATOM 1405 C C . SER A 1 180 ? -36.781 19.719 5.723 1 97.94 180 SER A C 1
ATOM 1407 O O . SER A 1 180 ? -36.938 18.781 4.93 1 97.94 180 SER A O 1
ATOM 1409 N N . PHE A 1 181 ? -35.781 19.766 6.559 1 98.56 181 PHE A N 1
ATOM 1410 C CA . PHE A 1 181 ? -34.812 18.688 6.633 1 98.56 181 PHE A CA 1
ATOM 1411 C C . PHE A 1 181 ? -35.406 17.469 7.344 1 98.56 181 PHE A C 1
ATOM 1413 O O . PHE A 1 181 ? -35.281 16.344 6.883 1 98.56 181 PHE A O 1
ATOM 1420 N N . ALA A 1 182 ? -36.094 17.688 8.383 1 98.69 182 ALA A N 1
ATOM 1421 C CA . ALA A 1 182 ? -36.594 16.641 9.273 1 98.69 182 ALA A CA 1
ATOM 1422 C C . ALA A 1 182 ? -37.562 15.703 8.547 1 98.69 182 ALA A C 1
ATOM 1424 O O . ALA A 1 182 ? -37.531 14.484 8.734 1 98.69 182 ALA A O 1
ATOM 1425 N N . VAL A 1 183 ? -38.344 16.234 7.676 1 98.38 183 VAL A N 1
ATOM 1426 C CA . VAL A 1 183 ? -39.438 15.43 7.141 1 98.38 183 VAL A CA 1
ATOM 1427 C C . VAL A 1 183 ? -39.188 15.094 5.676 1 98.38 183 VAL A C 1
ATOM 1429 O O . VAL A 1 183 ? -40.031 14.508 5 1 98.38 183 VAL A O 1
ATOM 1432 N N . HIS A 1 184 ? -38.062 15.445 5.113 1 98.44 184 HIS A N 1
ATOM 1433 C CA . HIS A 1 184 ? -37.781 15.227 3.697 1 98.44 184 HIS A CA 1
ATOM 1434 C C . HIS A 1 184 ? -37.781 13.742 3.357 1 98.44 184 HIS A C 1
ATOM 1436 O O . HIS A 1 184 ? -37.094 12.953 3.994 1 98.44 184 HIS A O 1
ATOM 1442 N N . PRO A 1 185 ? -38.438 13.289 2.34 1 98.06 185 PRO A N 1
ATOM 1443 C CA . PRO A 1 185 ? -38.625 11.867 2.049 1 98.06 185 PRO A CA 1
ATOM 1444 C C . PRO A 1 185 ? -37.344 11.18 1.597 1 98.06 185 PRO A C 1
ATOM 1446 O O . PRO A 1 185 ? -37.188 9.969 1.732 1 98.06 185 PRO A O 1
ATOM 1449 N N . VAL A 1 186 ? -36.406 11.914 1.056 1 97.69 186 VAL A N 1
ATOM 1450 C CA . VAL A 1 186 ? -35.188 11.344 0.519 1 97.69 186 VAL A CA 1
ATOM 1451 C C . VAL A 1 186 ? -34.375 10.672 1.64 1 97.69 186 VAL A C 1
ATOM 1453 O O . VAL A 1 186 ? -33.531 9.82 1.383 1 97.69 186 VAL A O 1
ATOM 1456 N N . HIS A 1 187 ? -34.719 10.961 2.951 1 98.12 187 HIS A N 1
ATOM 1457 C CA . HIS A 1 187 ? -33.969 10.445 4.098 1 98.12 187 HIS A CA 1
ATOM 1458 C C . HIS A 1 187 ? -34.438 9.047 4.473 1 98.12 187 HIS A C 1
ATOM 1460 O O . HIS A 1 187 ? -33.812 8.391 5.328 1 98.12 187 HIS A O 1
ATOM 1466 N N . THR A 1 188 ? -35.469 8.562 3.875 1 97.81 188 THR A N 1
ATOM 1467 C CA . THR A 1 188 ? -36.094 7.32 4.32 1 97.81 188 THR A CA 1
ATOM 1468 C C . THR A 1 188 ? -35.094 6.164 4.258 1 97.81 188 THR A C 1
ATOM 1470 O O . THR A 1 188 ? -35.031 5.352 5.184 1 97.81 188 THR A O 1
ATOM 1473 N N . GLU A 1 189 ? -34.375 6.109 3.18 1 96.12 189 GLU A N 1
ATOM 1474 C CA . GLU A 1 189 ? -33.375 5.047 3.084 1 96.12 189 GLU A CA 1
ATOM 1475 C C . GLU A 1 189 ? -32.375 5.121 4.23 1 96.12 189 GLU A C 1
ATOM 1477 O O . GLU A 1 189 ? -31.953 4.094 4.758 1 96.12 189 GLU A O 1
ATOM 1482 N N . ALA A 1 190 ? -32.031 6.316 4.629 1 97.31 190 ALA A N 1
ATOM 1483 C CA . ALA A 1 190 ? -31.016 6.539 5.652 1 97.31 190 ALA A CA 1
ATOM 1484 C C . ALA A 1 190 ? -31.578 6.273 7.047 1 97.31 190 ALA A C 1
ATOM 1486 O O . ALA A 1 190 ? -30.828 5.93 7.965 1 97.31 190 ALA A O 1
ATOM 1487 N N . VAL A 1 191 ? -32.875 6.398 7.242 1 98.38 191 VAL A N 1
ATOM 1488 C CA . VAL A 1 191 ? -33.406 6.301 8.586 1 98.38 191 VAL A CA 1
ATOM 1489 C C . VAL A 1 191 ? -34.156 4.984 8.742 1 98.38 191 VAL A C 1
ATOM 1491 O O . VAL A 1 191 ? -34 4.273 9.734 1 98.38 191 VAL A O 1
ATOM 1494 N N . ALA A 1 192 ? -35 4.637 7.758 1 97.69 192 ALA A N 1
ATOM 1495 C CA . ALA A 1 192 ? -35.781 3.422 7.836 1 97.69 192 ALA A CA 1
ATOM 1496 C C . ALA A 1 192 ? -34.938 2.18 7.621 1 97.69 192 ALA A C 1
ATOM 1498 O O . ALA A 1 192 ? -35.219 1.117 8.18 1 97.69 192 ALA A O 1
ATOM 1499 N N . GLY A 1 193 ? -34 2.283 6.691 1 96.62 193 GLY A N 1
ATOM 1500 C CA . GLY A 1 193 ? -33 1.224 6.602 1 96.62 193 GLY A CA 1
ATOM 1501 C C . GLY A 1 193 ? -32.031 1.241 7.746 1 96.62 193 GLY A C 1
ATOM 1502 O O . GLY A 1 193 ? -31.359 2.252 7.98 1 96.62 193 GLY A O 1
ATOM 1503 N N . VAL A 1 194 ? -31.859 0.159 8.375 1 97.06 194 VAL A N 1
ATOM 1504 C CA . VAL A 1 194 ? -31.031 0.132 9.578 1 97.06 194 VAL A CA 1
ATOM 1505 C C . VAL A 1 194 ? -29.578 0.473 9.211 1 97.06 194 VAL A C 1
ATOM 1507 O O . VAL A 1 194 ? -28.906 1.178 9.953 1 97.06 194 VAL A O 1
ATOM 1510 N N . VAL A 1 195 ? -29.109 0.027 8.109 1 96.75 195 VAL A N 1
ATOM 1511 C CA . VAL A 1 195 ? -27.734 0.256 7.66 1 96.75 195 VAL A CA 1
ATOM 1512 C C . VAL A 1 195 ? -27.5 1.753 7.48 1 96.75 195 VAL A C 1
ATOM 1514 O O . VAL A 1 195 ? -26.359 2.219 7.551 1 96.75 195 VAL A O 1
ATOM 1517 N N . GLY A 1 196 ? -28.578 2.545 7.273 1 97.12 196 GLY A N 1
ATOM 1518 C CA . GLY A 1 196 ? -28.484 3.988 7.113 1 97.12 196 GLY A CA 1
ATOM 1519 C C . GLY A 1 196 ? -27.984 4.695 8.359 1 97.12 196 GLY A C 1
ATOM 1520 O O . GLY A 1 196 ? -27.703 5.895 8.328 1 97.12 196 GLY A O 1
ATOM 1521 N N . ARG A 1 197 ? -27.859 3.943 9.453 1 97.81 197 ARG A N 1
ATOM 1522 C CA . ARG A 1 197 ? -27.281 4.496 10.672 1 97.81 197 ARG A CA 1
ATOM 1523 C C . ARG A 1 197 ? -25.922 5.148 10.383 1 97.81 197 ARG A C 1
ATOM 1525 O O . ARG A 1 197 ? -25.578 6.152 11 1 97.81 197 ARG A O 1
ATOM 1532 N N . ALA A 1 198 ? -25.203 4.586 9.445 1 98.06 198 ALA A N 1
ATOM 1533 C CA . ALA A 1 198 ? -23.906 5.145 9.047 1 98.06 198 ALA A CA 1
ATOM 1534 C C . ALA A 1 198 ? -24.062 6.598 8.602 1 98.06 198 ALA A C 1
ATOM 1536 O O . ALA A 1 198 ? -23.203 7.438 8.906 1 98.06 198 ALA A O 1
ATOM 1537 N N . GLU A 1 199 ? -25.141 6.918 7.891 1 98.06 199 GLU A N 1
ATOM 1538 C CA . GLU A 1 199 ? -25.422 8.281 7.441 1 98.06 199 GLU A CA 1
ATOM 1539 C C . GLU A 1 199 ? -25.688 9.203 8.625 1 98.06 199 GLU A C 1
ATOM 1541 O O . GLU A 1 199 ? -25.156 10.312 8.688 1 98.06 199 GLU A O 1
ATOM 1546 N N . CYS A 1 200 ? -26.469 8.75 9.547 1 98.5 200 CYS A N 1
ATOM 1547 C CA . CYS A 1 200 ? -26.859 9.562 10.688 1 98.5 200 CYS A CA 1
ATOM 1548 C C . CYS A 1 200 ? -25.672 9.828 11.609 1 98.5 200 CYS A C 1
ATOM 1550 O O . CYS A 1 200 ? -25.453 10.969 12.016 1 98.5 200 CYS A O 1
ATOM 1552 N N . LEU A 1 201 ? -24.922 8.758 11.891 1 98.5 201 LEU A N 1
ATOM 1553 C CA . LEU A 1 201 ? -23.75 8.914 12.742 1 98.5 201 LEU A CA 1
ATOM 1554 C C . LEU A 1 201 ? -22.734 9.852 12.102 1 98.5 201 LEU A C 1
ATOM 1556 O O . LEU A 1 201 ? -22.219 10.758 12.766 1 98.5 201 LEU A O 1
ATOM 1560 N N . SER A 1 202 ? -22.469 9.594 10.852 1 98.62 202 SER A N 1
ATOM 1561 C CA . SER A 1 202 ? -21.531 10.453 10.133 1 98.62 202 SER A CA 1
ATOM 1562 C C . SER A 1 202 ? -21.984 11.906 10.148 1 98.62 202 SER A C 1
ATOM 1564 O O . SER A 1 202 ? -21.172 12.82 10.32 1 98.62 202 SER A O 1
ATOM 1566 N N . ALA A 1 203 ? -23.281 12.125 10.023 1 98.75 203 ALA A N 1
ATOM 1567 C CA . ALA A 1 203 ? -23.828 13.469 10.016 1 98.75 203 ALA A CA 1
ATOM 1568 C C . ALA A 1 203 ? -23.672 14.141 11.375 1 98.75 203 ALA A C 1
ATOM 1570 O O . ALA A 1 203 ? -23.375 15.328 11.461 1 98.75 203 ALA A O 1
ATOM 1571 N N . ILE A 1 204 ? -23.906 13.422 12.43 1 98.69 204 ILE A N 1
ATOM 1572 C CA . ILE A 1 204 ? -23.766 13.953 13.781 1 98.69 204 ILE A CA 1
ATOM 1573 C C . ILE A 1 204 ? -22.344 14.43 14 1 98.69 204 ILE A C 1
ATOM 1575 O O . ILE A 1 204 ? -22.109 15.586 14.375 1 98.69 204 ILE A O 1
ATOM 1579 N N . PHE A 1 205 ? -21.391 13.57 13.734 1 98.69 205 PHE A N 1
ATOM 1580 C CA . PHE A 1 205 ? -19.984 13.906 13.969 1 98.69 205 PHE A CA 1
ATOM 1581 C C . PHE A 1 205 ? -19.5 14.938 12.953 1 98.69 205 PHE A C 1
ATOM 1583 O O . PHE A 1 205 ? -18.641 15.758 13.266 1 98.69 205 PHE A O 1
ATOM 1590 N N . PHE A 1 206 ? -20.125 14.883 11.734 1 98.69 206 PHE A N 1
ATOM 1591 C CA . PHE A 1 206 ? -19.859 15.914 10.734 1 98.69 206 PHE A CA 1
ATOM 1592 C C . PHE A 1 206 ? -20.203 17.297 11.281 1 98.69 206 PHE A C 1
ATOM 1594 O O . PHE A 1 206 ? -19.375 18.203 11.242 1 98.69 206 PHE A O 1
ATOM 1601 N N . LEU A 1 207 ? -21.375 17.484 11.859 1 98.75 207 LEU A N 1
ATOM 1602 C CA . LEU A 1 207 ? -21.844 18.766 12.383 1 98.75 207 LEU A CA 1
ATOM 1603 C C . LEU A 1 207 ? -21.062 19.156 13.641 1 98.75 207 LEU A C 1
ATOM 1605 O O . LEU A 1 207 ? -20.734 20.328 13.836 1 98.75 207 LEU A O 1
ATOM 1609 N N . LEU A 1 208 ? -20.719 18.156 14.445 1 98.5 208 LEU A N 1
ATOM 1610 C CA . LEU A 1 208 ? -19.953 18.438 15.648 1 98.5 208 LEU A CA 1
ATOM 1611 C C . LEU A 1 208 ? -18.531 18.859 15.297 1 98.5 208 LEU A C 1
ATOM 1613 O O . LEU A 1 208 ? -17.938 19.688 16 1 98.5 208 LEU A O 1
ATOM 1617 N N . THR A 1 209 ? -17.938 18.219 14.258 1 98.56 209 THR A N 1
ATOM 1618 C CA . THR A 1 209 ? -16.625 18.641 13.758 1 98.56 209 THR A CA 1
ATOM 1619 C C . THR A 1 209 ? -16.656 20.109 13.359 1 98.56 209 THR A C 1
ATOM 1621 O O . THR A 1 209 ? -15.773 20.875 13.75 1 98.56 209 THR A O 1
ATOM 1624 N N . PHE A 1 210 ? -17.703 20.484 12.641 1 98.19 210 PHE A N 1
ATOM 1625 C CA . PHE A 1 210 ? -17.828 21.859 12.188 1 98.19 210 PHE A CA 1
ATOM 1626 C C . PHE A 1 210 ? -17.969 22.812 13.367 1 98.19 210 PHE A C 1
ATOM 1628 O O . PHE A 1 210 ? -17.328 23.859 13.406 1 98.19 210 PHE A O 1
ATOM 1635 N N . LEU A 1 211 ? -18.781 22.5 14.344 1 97.5 211 LEU A N 1
ATOM 1636 C CA . LEU A 1 211 ? -19 23.344 15.508 1 97.5 211 LEU A CA 1
ATOM 1637 C C . LEU A 1 211 ? -17.719 23.516 16.312 1 97.5 211 LEU A C 1
ATOM 1639 O O . LEU A 1 211 ? -17.406 24.625 16.766 1 97.5 211 LEU A O 1
ATOM 1643 N N . ALA A 1 212 ? -17 22.406 16.469 1 96.81 212 ALA A N 1
ATOM 1644 C CA . ALA A 1 212 ? -15.727 22.484 17.172 1 96.81 212 ALA A CA 1
ATOM 1645 C C . ALA A 1 212 ? -14.734 23.359 16.422 1 96.81 212 ALA A C 1
ATOM 1647 O O . ALA A 1 212 ? -14.008 24.141 17.031 1 96.81 212 ALA A O 1
ATOM 1648 N N . TYR A 1 213 ? -14.703 23.219 15.125 1 96.75 213 TYR A N 1
ATOM 1649 C CA . TYR A 1 213 ? -13.805 24.047 14.312 1 96.75 213 TYR A CA 1
ATOM 1650 C C . TYR A 1 213 ? -14.156 25.516 14.43 1 96.75 213 TYR A C 1
ATOM 1652 O O . TYR A 1 213 ? -13.273 26.359 14.602 1 96.75 213 TYR A O 1
ATOM 1660 N N . LYS A 1 214 ? -15.445 25.875 14.297 1 95.12 214 LYS A N 1
ATOM 1661 C CA . LYS A 1 214 ? -15.898 27.25 14.438 1 95.12 214 LYS A CA 1
ATOM 1662 C C . LYS A 1 214 ? -15.484 27.828 15.781 1 95.12 214 LYS A C 1
ATOM 1664 O O . LYS A 1 214 ? -15.031 28.969 15.859 1 95.12 214 LYS A O 1
ATOM 1669 N N . ARG A 1 215 ? -15.641 27.047 16.766 1 92.44 215 ARG A N 1
ATOM 1670 C CA . ARG A 1 215 ? -15.273 27.5 18.109 1 92.44 215 ARG A CA 1
ATOM 1671 C C . ARG A 1 215 ? -13.766 27.719 18.219 1 92.44 215 ARG A C 1
ATOM 1673 O O . ARG A 1 215 ? -13.32 28.609 18.938 1 92.44 215 ARG A O 1
ATOM 1680 N N . SER A 1 216 ? -12.984 26.938 17.516 1 91.62 216 SER A N 1
ATOM 1681 C CA . SER A 1 216 ? -11.531 27.062 17.547 1 91.62 216 SER A CA 1
ATOM 1682 C C . SER A 1 216 ? -11.078 28.406 16.953 1 91.62 216 SER A C 1
ATOM 1684 O O . SER A 1 216 ? -10.023 28.922 17.328 1 91.62 216 SER A O 1
ATOM 1686 N N . LEU A 1 217 ? -11.859 28.984 16.078 1 90.19 217 LEU A N 1
ATOM 1687 C CA . LEU A 1 217 ? -11.516 30.25 15.43 1 90.19 217 LEU A CA 1
ATOM 1688 C C . LEU A 1 217 ? -11.789 31.422 16.359 1 90.19 217 LEU A C 1
ATOM 1690 O O . LEU A 1 217 ? -11.109 32.438 16.281 1 90.19 217 LEU A O 1
ATOM 1694 N N . SER A 1 218 ? -12.812 31.5 17.219 1 77.44 218 SER A N 1
ATOM 1695 C CA . SER A 1 218 ? -13.328 32.656 17.938 1 77.44 218 SER A CA 1
ATOM 1696 C C . SER A 1 218 ? -12.688 32.781 19.312 1 77.44 218 SER A C 1
ATOM 1698 O O . SER A 1 218 ? -12.656 33.844 19.906 1 77.44 218 SER A O 1
ATOM 1700 N N . THR A 1 219 ? -12.289 31.688 19.891 1 66.12 219 THR A N 1
ATOM 1701 C CA . THR A 1 219 ? -11.93 31.719 21.312 1 66.12 219 THR A CA 1
ATOM 1702 C C . THR A 1 219 ? -10.438 31.984 21.484 1 66.12 219 THR A C 1
ATOM 1704 O O . THR A 1 219 ? -9.609 31.344 20.844 1 66.12 219 THR A O 1
ATOM 1707 N N . LYS A 1 220 ? -10.305 33.062 22.281 1 66.44 220 LYS A N 1
ATOM 1708 C CA . LYS A 1 220 ? -8.953 33.438 22.672 1 66.44 220 LYS A CA 1
ATOM 1709 C C . LYS A 1 220 ? -8.391 32.469 23.703 1 66.44 220 LYS A C 1
ATOM 1711 O O . LYS A 1 220 ? -9.07 32.094 24.672 1 66.44 220 LYS A O 1
ATOM 1716 N N . GLY A 1 221 ? -7.34 31.656 23.469 1 68.5 221 GLY A N 1
ATOM 1717 C CA . GLY A 1 221 ? -6.598 30.797 24.375 1 68.5 221 GLY A CA 1
ATOM 1718 C C . GLY A 1 221 ? -6.984 29.344 24.281 1 68.5 221 GLY A C 1
ATOM 1719 O O . GLY A 1 221 ? -6.219 28.453 24.688 1 68.5 221 GLY A O 1
ATOM 1720 N N . THR A 1 222 ? -8.344 29.109 23.828 1 79.06 222 THR A N 1
ATOM 1721 C CA . THR A 1 222 ? -8.727 27.703 23.766 1 79.06 222 THR A CA 1
ATOM 1722 C C . THR A 1 222 ? -8.797 27.219 22.328 1 79.06 222 THR A C 1
ATOM 1724 O O . THR A 1 222 ? -9.383 26.172 22.047 1 79.06 222 THR A O 1
ATOM 1727 N N . GLY A 1 223 ? -8.367 27.938 21.484 1 84.75 223 GLY A N 1
ATOM 1728 C CA . GLY A 1 223 ? -8.43 27.609 20.062 1 84.75 223 GLY A CA 1
ATOM 1729 C C . GLY A 1 223 ? -7.781 26.297 19.719 1 84.75 223 GLY A C 1
ATOM 1730 O O . GLY A 1 223 ? -8.336 25.5 18.953 1 84.75 223 GLY A O 1
ATOM 1731 N N . ALA A 1 224 ? -6.746 25.984 20.391 1 85.88 224 ALA A N 1
ATOM 1732 C CA . ALA A 1 224 ? -6.004 24.75 20.109 1 85.88 224 ALA A CA 1
ATOM 1733 C C . ALA A 1 224 ? -6.793 23.516 20.531 1 85.88 224 ALA A C 1
ATOM 1735 O O . ALA A 1 224 ? -6.84 22.531 19.797 1 85.88 224 ALA A O 1
ATOM 1736 N N . ARG A 1 225 ? -7.359 23.562 21.656 1 87.88 225 ARG A N 1
ATOM 1737 C CA . ARG A 1 225 ? -8.133 22.422 22.172 1 87.88 225 ARG A CA 1
ATOM 1738 C C . ARG A 1 225 ? -9.305 22.109 21.25 1 87.88 225 ARG A C 1
ATOM 1740 O O . ARG A 1 225 ? -9.547 20.953 20.906 1 87.88 225 ARG A O 1
ATOM 1747 N N . TRP A 1 226 ? -10.055 23.109 20.875 1 92.25 226 TRP A N 1
ATOM 1748 C CA . TRP A 1 226 ? -11.211 22.922 20.016 1 92.25 226 TRP A CA 1
ATOM 1749 C C . TRP A 1 226 ? -10.789 22.453 18.625 1 92.25 226 TRP A C 1
ATOM 1751 O O . TRP A 1 226 ? -11.508 21.703 17.969 1 92.25 226 TRP A O 1
ATOM 1761 N N . PHE A 1 227 ? -9.609 22.984 18.172 1 93.12 227 PHE A N 1
ATOM 1762 C CA . PHE A 1 227 ? -9.094 22.531 16.891 1 93.12 227 PHE A CA 1
ATOM 1763 C C . PHE A 1 227 ? -8.766 21.047 16.906 1 93.12 227 PHE A C 1
ATOM 1765 O O . PHE A 1 227 ? -9.156 20.312 16 1 93.12 227 PHE A O 1
ATOM 1772 N N . VAL A 1 228 ? -8.07 20.547 17.969 1 92.44 228 VAL A N 1
ATOM 1773 C CA . VAL A 1 228 ? -7.719 19.141 18.094 1 92.44 228 VAL A CA 1
ATOM 1774 C C . VAL A 1 228 ? -8.992 18.297 18.234 1 92.44 228 VAL A C 1
ATOM 1776 O O . VAL A 1 228 ? -9.102 17.219 17.656 1 92.44 228 VAL A O 1
ATOM 1779 N N . LEU A 1 229 ? -9.953 18.828 19 1 94.5 229 LEU A N 1
ATOM 1780 C CA . LEU A 1 229 ? -11.227 18.125 19.141 1 94.5 229 LEU A CA 1
ATOM 1781 C C . LEU A 1 229 ? -11.938 18.016 17.797 1 94.5 229 LEU A C 1
ATOM 1783 O O . LEU A 1 229 ? -12.547 16.984 17.5 1 94.5 229 LEU A O 1
ATOM 1787 N N . SER A 1 230 ? -11.875 19.109 17 1 97.19 230 SER A N 1
ATOM 1788 C CA . SER A 1 230 ? -12.469 19.062 15.672 1 97.19 230 SER A CA 1
ATOM 1789 C C . SER A 1 230 ? -11.859 17.953 14.82 1 97.19 230 SER A C 1
ATOM 1791 O O . SER A 1 230 ? -12.578 17.234 14.125 1 97.19 230 SER A O 1
ATOM 1793 N N . LEU A 1 231 ? -10.555 17.797 14.883 1 96.25 231 LEU A N 1
ATOM 1794 C CA . LEU A 1 231 ? -9.883 16.75 14.117 1 96.25 231 LEU A CA 1
ATOM 1795 C C . LEU A 1 231 ? -10.289 15.367 14.617 1 96.25 231 LEU A C 1
ATOM 1797 O O . LEU A 1 231 ? -10.516 14.461 13.812 1 96.25 231 LEU A O 1
ATOM 1801 N N . LEU A 1 232 ? -10.406 15.195 15.922 1 96.75 232 LEU A N 1
ATOM 1802 C CA . LEU A 1 232 ? -10.812 13.914 16.484 1 96.75 232 LEU A CA 1
ATOM 1803 C C . LEU A 1 232 ? -12.242 13.562 16.062 1 96.75 232 LEU A C 1
ATOM 1805 O O . LEU A 1 232 ? -12.523 12.422 15.695 1 96.75 232 LEU A O 1
ATOM 1809 N N . LEU A 1 233 ? -13.117 14.531 16.125 1 98.31 233 LEU A N 1
ATOM 1810 C CA . LEU A 1 233 ? -14.508 14.312 15.727 1 98.31 233 LEU A CA 1
ATOM 1811 C C . LEU A 1 233 ? -14.609 13.992 14.242 1 98.31 233 LEU A C 1
ATOM 1813 O O . LEU A 1 233 ? -15.477 13.219 13.828 1 98.31 233 LEU A O 1
ATOM 1817 N N . CYS A 1 234 ? -13.734 14.57 13.469 1 97.94 234 CYS A N 1
ATOM 1818 C CA . CYS A 1 234 ? -13.688 14.25 12.047 1 97.94 234 CYS A CA 1
ATOM 1819 C C . CYS A 1 234 ? -13.344 12.781 11.82 1 97.94 234 CYS A C 1
ATOM 1821 O O . CYS A 1 234 ? -13.906 12.141 10.938 1 97.94 234 CYS A O 1
ATOM 1823 N N . ILE A 1 235 ? -12.43 12.266 12.648 1 97 235 ILE A N 1
ATOM 1824 C CA . ILE A 1 235 ? -12.078 10.852 12.57 1 97 235 ILE A CA 1
ATOM 1825 C C . ILE A 1 235 ? -13.312 10 12.859 1 97 235 ILE A C 1
ATOM 1827 O O . ILE A 1 235 ? -13.578 9.023 12.148 1 97 235 ILE A O 1
ATOM 1831 N N . TYR A 1 236 ? -14.086 10.406 13.828 1 97.5 236 TYR A N 1
ATOM 1832 C CA . TYR A 1 236 ? -15.289 9.656 14.156 1 97.5 236 TYR A CA 1
ATOM 1833 C C . TYR A 1 236 ? -16.297 9.719 13.016 1 97.5 236 TYR A C 1
ATOM 1835 O O . TYR A 1 236 ? -17 8.734 12.742 1 97.5 236 TYR A O 1
ATOM 1843 N N . SER A 1 237 ? -16.406 10.852 12.375 1 98.38 237 SER A N 1
ATOM 1844 C CA . SER A 1 237 ? -17.297 10.977 11.234 1 98.38 237 SER A CA 1
ATOM 1845 C C . SER A 1 237 ? -16.891 10.055 10.094 1 98.38 237 SER A C 1
ATOM 1847 O O . SER A 1 237 ? -17.719 9.375 9.492 1 98.38 237 SER A O 1
ATOM 1849 N N . LEU A 1 238 ? -15.586 10.016 9.859 1 96.81 238 LEU A N 1
ATOM 1850 C CA . LEU A 1 238 ? -15.031 9.172 8.805 1 96.81 238 LEU A CA 1
ATOM 1851 C C . LEU A 1 238 ? -15.203 7.695 9.133 1 96.81 238 LEU A C 1
ATOM 1853 O O . LEU A 1 238 ? -15.469 6.883 8.242 1 96.81 238 LEU A O 1
ATOM 1857 N N . LEU A 1 239 ? -15.047 7.328 10.43 1 96.38 239 LEU A N 1
ATOM 1858 C CA . LEU A 1 239 ? -15.172 5.938 10.867 1 96.38 239 LEU A CA 1
ATOM 1859 C C . LEU A 1 239 ? -16.625 5.48 10.836 1 96.38 239 LEU A C 1
ATOM 1861 O O . LEU A 1 239 ? -16.906 4.289 10.969 1 96.38 239 LEU A O 1
ATOM 1865 N N . SER A 1 240 ? -17.531 6.441 10.625 1 97.5 240 SER A N 1
ATOM 1866 C CA . SER A 1 240 ? -18.938 6.113 10.461 1 97.5 240 SER A CA 1
ATOM 1867 C C . SER A 1 240 ? -19.297 5.926 8.992 1 97.5 240 SER A C 1
ATOM 1869 O O . SER A 1 240 ? -20.031 5.004 8.641 1 97.5 240 SER A O 1
ATOM 1871 N N . LYS A 1 241 ? -18.797 6.859 8.203 1 96.06 241 LYS A N 1
ATOM 1872 C CA . LYS A 1 241 ? -18.984 6.785 6.758 1 96.06 241 LYS A CA 1
ATOM 1873 C C . LYS A 1 241 ? -17.938 7.617 6.027 1 96.06 241 LYS A C 1
ATOM 1875 O O . LYS A 1 241 ? -17.453 8.625 6.555 1 96.06 241 LYS A O 1
ATOM 1880 N N . GLU A 1 242 ? -17.656 7.359 4.82 1 91.75 242 GLU A N 1
ATOM 1881 C CA . GLU A 1 242 ? -16.594 7.984 4.043 1 91.75 242 GLU A CA 1
ATOM 1882 C C . GLU A 1 242 ? -16.891 9.461 3.783 1 91.75 242 GLU A C 1
ATOM 1884 O O . GLU A 1 242 ? -15.984 10.289 3.799 1 91.75 242 GLU A O 1
ATOM 1889 N N . GLN A 1 243 ? -18.125 9.805 3.654 1 93.5 243 GLN A N 1
ATOM 1890 C CA . GLN A 1 243 ? -18.516 11.172 3.332 1 93.5 243 GLN A CA 1
ATOM 1891 C C . GLN A 1 243 ? -18.172 12.125 4.477 1 93.5 243 GLN A C 1
ATOM 1893 O O . GLN A 1 243 ? -18.078 13.336 4.273 1 93.5 243 GLN A O 1
ATOM 1898 N N . GLY A 1 244 ? -17.969 11.57 5.609 1 96.25 244 GLY A N 1
ATOM 1899 C CA . GLY A 1 244 ? -17.75 12.398 6.785 1 96.25 244 GLY A CA 1
ATOM 1900 C C . GLY A 1 244 ? -16.5 13.25 6.684 1 96.25 244 GLY A C 1
ATOM 1901 O O . GLY A 1 244 ? -16.438 14.344 7.25 1 96.25 244 GLY A O 1
ATOM 1902 N N . ILE A 1 245 ? -15.516 12.859 5.895 1 96.25 245 ILE A N 1
ATOM 1903 C CA . ILE A 1 245 ? -14.227 13.539 5.809 1 96.25 245 ILE A CA 1
ATOM 1904 C C . ILE A 1 245 ? -14.383 14.859 5.066 1 96.25 245 ILE A C 1
ATOM 1906 O O . ILE A 1 245 ? -13.539 15.75 5.184 1 96.25 245 ILE A O 1
ATOM 1910 N N . THR A 1 246 ? -15.469 15.047 4.305 1 97.44 246 THR A N 1
ATOM 1911 C CA . THR A 1 246 ? -15.68 16.234 3.477 1 97.44 246 THR A CA 1
ATOM 1912 C C . THR A 1 246 ? -15.969 17.453 4.34 1 97.44 246 THR A C 1
ATOM 1914 O O . THR A 1 246 ? -15.945 18.578 3.854 1 97.44 246 THR A O 1
ATOM 1917 N N . VAL A 1 247 ? -16.219 17.234 5.633 1 98.44 247 VAL A N 1
ATOM 1918 C CA . VAL A 1 247 ? -16.453 18.344 6.539 1 98.44 247 VAL A CA 1
ATOM 1919 C C . VAL A 1 247 ? -15.234 19.266 6.551 1 98.44 247 VAL A C 1
ATOM 1921 O O . VAL A 1 247 ? -15.367 20.484 6.766 1 98.44 247 VAL A O 1
ATOM 1924 N N . LEU A 1 248 ? -14.016 18.703 6.324 1 97.81 248 LEU A N 1
ATOM 1925 C CA . LEU A 1 248 ? -12.789 19.5 6.293 1 97.81 248 LEU A CA 1
ATOM 1926 C C . LEU A 1 248 ? -12.883 20.594 5.23 1 97.81 248 LEU A C 1
ATOM 1928 O O . LEU A 1 248 ? -12.453 21.734 5.465 1 97.81 248 LEU A O 1
ATOM 1932 N N . SER A 1 249 ? -13.469 20.234 4.047 1 97.69 249 SER A N 1
ATOM 1933 C CA . SER A 1 249 ? -13.641 21.219 2.982 1 97.69 249 SER A CA 1
ATOM 1934 C C . SER A 1 249 ? -14.656 22.297 3.377 1 97.69 249 SER A C 1
ATOM 1936 O O . SER A 1 249 ? -14.492 23.469 3.033 1 97.69 249 SER A O 1
ATOM 1938 N N . VAL A 1 250 ? -15.695 21.891 4.07 1 98.25 250 VAL A N 1
ATOM 1939 C CA . VAL A 1 250 ? -16.703 22.844 4.539 1 98.25 250 VAL A CA 1
ATOM 1940 C C . VAL A 1 250 ? -16.062 23.797 5.543 1 98.25 250 VAL A C 1
ATOM 1942 O O . VAL A 1 250 ? -16.328 25 5.504 1 98.25 250 VAL A O 1
ATOM 1945 N N . CYS A 1 251 ? -15.242 23.281 6.441 1 97.94 251 CYS A N 1
ATOM 1946 C CA . CYS A 1 251 ? -14.547 24.109 7.422 1 97.94 251 CYS A CA 1
ATOM 1947 C C . CYS A 1 251 ? -13.633 25.109 6.734 1 97.94 251 CYS A C 1
ATOM 1949 O O . CYS A 1 251 ? -13.586 26.281 7.125 1 97.94 251 CYS A O 1
ATOM 1951 N N . ILE A 1 252 ? -12.906 24.688 5.699 1 97.12 252 ILE A N 1
ATOM 1952 C CA . ILE A 1 252 ? -12 25.562 4.969 1 97.12 252 ILE A CA 1
ATOM 1953 C C . ILE A 1 252 ? -12.789 26.688 4.301 1 97.12 252 ILE A C 1
ATOM 1955 O O . ILE A 1 252 ? -12.406 27.844 4.371 1 97.12 252 ILE A O 1
ATOM 1959 N N . CYS A 1 253 ? -13.906 26.312 3.693 1 96.19 253 CYS A N 1
ATOM 1960 C CA . CYS A 1 253 ? -14.758 27.297 3.027 1 96.19 253 CYS A CA 1
ATOM 1961 C C . CYS A 1 253 ? -15.312 28.297 4.027 1 96.19 253 CYS A C 1
ATOM 1963 O O . CYS A 1 253 ? -15.297 29.516 3.777 1 96.19 253 CYS A O 1
ATOM 1965 N N . TYR A 1 254 ? -15.805 27.844 5.137 1 96.38 254 TYR A N 1
ATOM 1966 C CA . TYR A 1 254 ? -16.328 28.703 6.191 1 96.38 254 TYR A CA 1
ATOM 1967 C C . TYR A 1 254 ? -15.242 29.656 6.715 1 96.38 254 TYR A C 1
ATOM 1969 O O . TYR A 1 254 ? -15.477 30.859 6.859 1 96.38 254 TYR A O 1
ATOM 1977 N N . ASP A 1 255 ? -14.039 29.078 6.996 1 95.06 255 ASP A N 1
ATOM 1978 C CA . ASP A 1 255 ? -12.914 29.828 7.559 1 95.06 255 ASP A CA 1
ATOM 1979 C C . ASP A 1 255 ? -12.484 30.953 6.625 1 95.06 255 ASP A C 1
ATOM 1981 O O . ASP A 1 255 ? -12.398 32.094 7.039 1 95.06 255 ASP A O 1
ATOM 1985 N N . TYR A 1 256 ? -12.398 30.672 5.367 1 93.88 256 TYR A N 1
ATOM 1986 C CA . TYR A 1 256 ? -11.828 31.625 4.418 1 93.88 256 TYR A CA 1
ATOM 1987 C C . TYR A 1 256 ? -12.875 32.656 3.99 1 93.88 256 TYR A C 1
ATOM 1989 O O . TYR A 1 256 ? -12.641 33.875 4.082 1 93.88 256 TYR A O 1
ATOM 1997 N N . PHE A 1 257 ? -14.086 32.281 3.648 1 92.62 257 PHE A N 1
ATOM 1998 C CA . PHE A 1 257 ? -15.031 33.156 2.996 1 92.62 257 PHE A CA 1
ATOM 1999 C C . PHE A 1 257 ? -15.969 33.812 4.016 1 92.62 257 PHE A C 1
ATOM 2001 O O . PHE A 1 257 ? -16.406 34.938 3.836 1 92.62 257 PHE A O 1
ATOM 2008 N N . ILE A 1 258 ? -16.297 33.094 5.066 1 92.38 258 ILE A N 1
ATOM 2009 C CA . ILE A 1 258 ? -17.328 33.562 5.969 1 92.38 258 ILE A CA 1
ATOM 2010 C C . ILE A 1 258 ? -16.688 34.156 7.219 1 92.38 258 ILE A C 1
ATOM 2012 O O . ILE A 1 258 ? -16.891 35.344 7.535 1 92.38 258 ILE A O 1
ATOM 2016 N N . TYR A 1 259 ? -15.859 33.375 7.828 1 92 259 TYR A N 1
ATOM 2017 C CA . TYR A 1 259 ? -15.234 33.844 9.062 1 92 259 TYR A CA 1
ATOM 2018 C C . TYR A 1 259 ? -14.312 35.031 8.789 1 92 259 TYR A C 1
ATOM 2020 O O . TYR A 1 259 ? -14.352 36.031 9.5 1 92 259 TYR A O 1
ATOM 2028 N N . ASN A 1 260 ? -13.406 34.969 7.758 1 90.56 260 ASN A N 1
ATOM 2029 C CA . ASN A 1 260 ? -12.461 36.031 7.445 1 90.56 260 ASN A CA 1
ATOM 2030 C C . ASN A 1 260 ? -13.039 37 6.418 1 90.56 260 ASN A C 1
ATOM 2032 O O . ASN A 1 260 ? -12.352 37.906 5.965 1 90.56 260 ASN A O 1
ATOM 2036 N N . ASN A 1 261 ? -14.273 36.781 5.965 1 88.56 261 ASN A N 1
ATOM 2037 C CA . ASN A 1 261 ? -15.062 37.719 5.16 1 88.56 261 ASN A CA 1
ATOM 2038 C C . ASN A 1 261 ? -14.359 38.062 3.846 1 88.56 261 ASN A C 1
ATOM 2040 O O . ASN A 1 261 ? -14.188 39.219 3.514 1 88.56 261 ASN A O 1
ATOM 2044 N N . ASN A 1 262 ? -13.945 36.969 3.154 1 89.38 262 ASN A N 1
ATOM 2045 C CA . ASN A 1 262 ? -13.281 37.188 1.873 1 89.38 262 ASN A CA 1
ATOM 2046 C C . ASN A 1 262 ? -14.227 36.938 0.701 1 89.38 262 ASN A C 1
ATOM 2048 O O . ASN A 1 262 ? -15.148 36.125 0.804 1 89.38 262 ASN A O 1
ATOM 2052 N N . ASN A 1 263 ? -14.125 37.688 -0.333 1 88.12 263 ASN A N 1
ATOM 2053 C CA . ASN A 1 263 ? -14.82 37.5 -1.603 1 88.12 263 ASN A CA 1
ATOM 2054 C C . ASN A 1 263 ? -13.836 37.281 -2.75 1 88.12 263 ASN A C 1
ATOM 2056 O O . ASN A 1 263 ? -12.641 37.094 -2.52 1 88.12 263 ASN A O 1
ATOM 2060 N N . LEU A 1 264 ? -14.297 37.188 -3.926 1 87.75 264 LEU A N 1
ATOM 2061 C CA . LEU A 1 264 ? -13.438 36.875 -5.066 1 87.75 264 LEU A CA 1
ATOM 2062 C C . LEU A 1 264 ? -12.414 37.969 -5.289 1 87.75 264 LEU A C 1
ATOM 2064 O O . LEU A 1 264 ? -11.25 37.688 -5.594 1 87.75 264 LEU A O 1
ATOM 2068 N N . ASN A 1 265 ? -12.812 39.25 -5.129 1 86.19 265 ASN A N 1
ATOM 2069 C CA . ASN A 1 265 ? -11.914 40.375 -5.32 1 86.19 265 ASN A CA 1
ATOM 2070 C C . ASN A 1 265 ? -10.82 40.406 -4.254 1 86.19 265 ASN A C 1
ATOM 2072 O O . ASN A 1 265 ? -9.648 40.656 -4.562 1 86.19 265 ASN A O 1
ATOM 2076 N N . SER A 1 266 ? -11.273 40.219 -3.039 1 87.5 266 SER A N 1
ATOM 2077 C CA . SER A 1 266 ? -10.297 40.156 -1.957 1 87.5 266 SER A CA 1
ATOM 2078 C C . SER A 1 266 ? -9.336 39 -2.131 1 87.5 266 SER A C 1
ATOM 2080 O O . SER A 1 266 ? -8.156 39.094 -1.782 1 87.5 266 SER A O 1
ATOM 2082 N N . SER A 1 267 ? -9.82 37.906 -2.629 1 89.19 267 SER A N 1
ATOM 2083 C CA . SER A 1 267 ? -8.984 36.719 -2.852 1 89.19 267 SER A CA 1
ATOM 2084 C C . SER A 1 267 ? -7.91 37 -3.898 1 89.19 267 SER A C 1
ATOM 2086 O O . SER A 1 267 ? -6.766 36.562 -3.752 1 89.19 267 SER A O 1
ATOM 2088 N N . LEU A 1 268 ? -8.25 37.656 -4.938 1 87.38 268 LEU A N 1
ATOM 2089 C CA . LEU A 1 268 ? -7.277 38.031 -5.965 1 87.38 268 LEU A CA 1
ATOM 2090 C C . LEU A 1 268 ? -6.223 38.969 -5.406 1 87.38 268 LEU A C 1
ATOM 2092 O O . LEU A 1 268 ? -5.047 38.875 -5.762 1 87.38 268 LEU A O 1
ATOM 2096 N N . SER A 1 269 ? -6.672 39.875 -4.531 1 86.5 269 SER A N 1
ATOM 2097 C CA . SER A 1 269 ? -5.738 40.812 -3.887 1 86.5 269 SER A CA 1
ATOM 2098 C C . SER A 1 269 ? -4.77 40.062 -2.973 1 86.5 269 SER A C 1
ATOM 2100 O O . SER A 1 269 ? -3.584 40.406 -2.912 1 86.5 269 SER A O 1
ATOM 2102 N N . ILE A 1 270 ? -5.285 39.094 -2.279 1 86.62 270 ILE A N 1
ATOM 2103 C CA . ILE A 1 270 ? -4.449 38.312 -1.385 1 86.62 270 ILE A CA 1
ATOM 2104 C C . ILE A 1 270 ? -3.439 37.5 -2.201 1 86.62 270 ILE A C 1
ATOM 2106 O O . ILE A 1 270 ? -2.273 37.375 -1.815 1 86.62 270 ILE A O 1
ATOM 2110 N N . LEU A 1 271 ? -3.889 36.938 -3.309 1 86.25 271 LEU A N 1
ATOM 2111 C CA . LEU A 1 271 ? -2.996 36.156 -4.176 1 86.25 271 LEU A CA 1
ATOM 2112 C C . LEU A 1 271 ? -1.879 37.062 -4.719 1 86.25 271 LEU A C 1
ATOM 2114 O O . LEU A 1 271 ? -0.72 36.625 -4.773 1 86.25 271 LEU A O 1
ATOM 2118 N N . ARG A 1 272 ? -2.25 38.312 -5.129 1 82.81 272 ARG A N 1
ATOM 2119 C CA . ARG A 1 272 ? -1.246 39.25 -5.57 1 82.81 272 ARG A CA 1
ATOM 2120 C C . ARG A 1 272 ? -0.314 39.656 -4.426 1 82.81 272 ARG A C 1
ATOM 2122 O O . ARG A 1 272 ? 0.895 39.781 -4.621 1 82.81 272 ARG A O 1
ATOM 2129 N N . GLY A 1 273 ? -0.915 39.75 -3.307 1 80.69 273 GLY A N 1
ATOM 2130 C CA . GLY A 1 273 ? -0.135 40.094 -2.121 1 80.69 273 GLY A CA 1
ATOM 2131 C C . GLY A 1 273 ? 0.813 38.969 -1.715 1 80.69 273 GLY A C 1
ATOM 2132 O O . GLY A 1 273 ? 1.937 39.219 -1.281 1 80.69 273 GLY A O 1
ATOM 2133 N N . PHE A 1 274 ? 0.368 37.781 -1.832 1 80.88 274 PHE A N 1
ATOM 2134 C CA . PHE A 1 274 ? 1.189 36.625 -1.504 1 80.88 274 PHE A CA 1
ATOM 2135 C C . PHE A 1 274 ? 2.455 36.594 -2.352 1 80.88 274 PHE A C 1
ATOM 2137 O O . PHE A 1 274 ? 3.531 36.25 -1.859 1 80.88 274 PHE A O 1
ATOM 2144 N N . VAL A 1 275 ? 2.318 37 -3.566 1 77.12 275 VAL A N 1
ATOM 2145 C CA . VAL A 1 275 ? 3.459 37.031 -4.477 1 77.12 275 VAL A CA 1
ATOM 2146 C C . VAL A 1 275 ? 4.371 38.219 -4.129 1 77.12 275 VAL A C 1
ATOM 2148 O O . VAL A 1 275 ? 5.598 38.094 -4.16 1 77.12 275 VAL A O 1
ATOM 2151 N N . LYS A 1 276 ? 3.717 39.375 -3.646 1 74.56 276 LYS A N 1
ATOM 2152 C CA . LYS A 1 276 ? 4.473 40.562 -3.357 1 74.56 276 LYS A CA 1
ATOM 2153 C C . LYS A 1 276 ? 4.855 40.656 -1.882 1 74.56 276 LYS A C 1
ATOM 2155 O O . LYS A 1 276 ? 5.355 41.656 -1.413 1 74.56 276 LYS A O 1
ATOM 2160 N N . SER A 1 277 ? 4.594 39.531 -1.077 1 68.56 277 SER A N 1
ATOM 2161 C CA . SER A 1 277 ? 4.973 39.375 0.323 1 68.56 277 SER A CA 1
ATOM 2162 C C . SER A 1 277 ? 4.246 40.375 1.214 1 68.56 277 SER A C 1
ATOM 2164 O O . SER A 1 277 ? 4.848 40.969 2.113 1 68.56 277 SER A O 1
ATOM 2166 N N . VAL A 1 278 ? 3.025 40.812 0.815 1 75.25 278 VAL A N 1
ATOM 2167 C CA . VAL A 1 278 ? 2.215 41.688 1.654 1 75.25 278 VAL A CA 1
ATOM 2168 C C . VAL A 1 278 ? 0.858 41.031 1.919 1 75.25 278 VAL A C 1
ATOM 2170 O O . VAL A 1 278 ? -0.064 41.156 1.109 1 75.25 278 VAL A O 1
ATOM 2173 N N . THR A 1 279 ? 0.805 40.094 2.834 1 80.31 279 THR A N 1
ATOM 2174 C CA . THR A 1 279 ? -0.471 39.438 3.15 1 80.31 279 THR A CA 1
ATOM 2175 C C . THR A 1 279 ? -0.942 39.844 4.543 1 80.31 279 THR A C 1
ATOM 2177 O O . THR A 1 279 ? -0.132 40.219 5.398 1 80.31 279 THR A O 1
ATOM 2180 N N . PRO A 1 280 ? -2.266 39.938 4.723 1 81.88 280 PRO A N 1
ATOM 2181 C CA . PRO A 1 280 ? -2.781 40.281 6.055 1 81.88 280 PRO A CA 1
ATOM 2182 C C . PRO A 1 280 ? -2.373 39.25 7.105 1 81.88 280 PRO A C 1
ATOM 2184 O O . PRO A 1 280 ? -2.105 38.094 6.773 1 81.88 280 PRO A O 1
ATOM 2187 N N . ILE A 1 281 ? -2.32 39.625 8.344 1 78.38 281 ILE A N 1
ATOM 2188 C CA . ILE A 1 281 ? -1.835 38.812 9.453 1 78.38 281 ILE A CA 1
ATOM 2189 C C . ILE A 1 281 ? -2.727 37.594 9.633 1 78.38 281 ILE A C 1
ATOM 2191 O O . ILE A 1 281 ? -2.24 36.5 9.945 1 78.38 281 ILE A O 1
ATOM 2195 N N . TRP A 1 282 ? -4.09 37.781 9.422 1 83.94 282 TRP A N 1
ATOM 2196 C CA . TRP A 1 282 ? -5.004 36.656 9.609 1 83.94 282 TRP A CA 1
ATOM 2197 C C . TRP A 1 282 ? -4.719 35.562 8.602 1 83.94 282 TRP A C 1
ATOM 2199 O O . TRP A 1 282 ? -5.043 34.406 8.836 1 83.94 282 TRP A O 1
ATOM 2209 N N . PHE A 1 283 ? -4.121 35.938 7.457 1 87.75 283 PHE A N 1
ATOM 2210 C CA . PHE A 1 283 ? -3.877 35 6.367 1 87.75 283 PHE A CA 1
ATOM 2211 C C . PHE A 1 283 ? -2.82 34 6.762 1 87.75 283 PHE A C 1
ATOM 2213 O O . PHE A 1 283 ? -2.889 32.812 6.348 1 87.75 283 PHE A O 1
ATOM 2220 N N . ASN A 1 284 ? -1.838 34.344 7.637 1 84.25 284 ASN A N 1
ATOM 2221 C CA . ASN A 1 284 ? -0.831 33.406 8.109 1 84.25 284 ASN A CA 1
ATOM 2222 C C . ASN A 1 284 ? -1.459 32.281 8.93 1 84.25 284 ASN A C 1
ATOM 2224 O O . ASN A 1 284 ? -1.199 31.094 8.672 1 84.25 284 ASN A O 1
ATOM 2228 N N . SER A 1 285 ? -2.355 32.719 9.844 1 85.25 285 SER A N 1
ATOM 2229 C CA . SER A 1 285 ? -3.02 31.703 10.664 1 85.25 285 SER A CA 1
ATOM 2230 C C . SER A 1 285 ? -3.912 30.797 9.82 1 85.25 285 SER A C 1
ATOM 2232 O O . SER A 1 285 ? -4.008 29.609 10.078 1 85.25 285 SER A O 1
ATOM 2234 N N . PHE A 1 286 ? -4.602 31.391 8.836 1 91 286 PHE A N 1
ATOM 2235 C CA . PHE A 1 286 ? -5.441 30.609 7.941 1 91 286 PHE A CA 1
ATOM 2236 C C . PHE A 1 286 ? -4.613 29.562 7.199 1 91 286 PHE A C 1
ATOM 2238 O O . PHE A 1 286 ? -5.027 28.406 7.074 1 91 286 PHE A O 1
ATOM 2245 N N . VAL A 1 287 ? -3.424 30 6.719 1 89.12 287 VAL A N 1
ATOM 2246 C CA . VAL A 1 287 ? -2.576 29.094 5.945 1 89.12 287 VAL A CA 1
ATOM 2247 C C . VAL A 1 287 ? -2.133 27.922 6.82 1 89.12 287 VAL A C 1
ATOM 2249 O O . VAL A 1 287 ? -2.104 26.781 6.363 1 89.12 287 VAL A O 1
ATOM 2252 N N . TYR A 1 288 ? -1.804 28.234 8.117 1 87.81 288 TYR A N 1
ATOM 2253 C CA . TYR A 1 288 ? -1.427 27.156 9.023 1 87.81 288 TYR A CA 1
ATOM 2254 C C . TYR A 1 288 ? -2.57 26.172 9.203 1 87.81 288 TYR A C 1
ATOM 2256 O O . TYR A 1 288 ? -2.363 24.953 9.148 1 87.81 288 TYR A O 1
ATOM 2264 N N . ARG A 1 289 ? -3.758 26.688 9.398 1 92 289 ARG A N 1
ATOM 2265 C CA . ARG A 1 289 ? -4.922 25.828 9.578 1 92 289 ARG A CA 1
ATOM 2266 C C . ARG A 1 289 ? -5.238 25.062 8.297 1 92 289 ARG A C 1
ATOM 2268 O O . ARG A 1 289 ? -5.562 23.875 8.344 1 92 289 ARG A O 1
ATOM 2275 N N . PHE A 1 290 ? -5.105 25.781 7.148 1 93.81 290 PHE A N 1
ATOM 2276 C CA . PHE A 1 290 ? -5.367 25.188 5.848 1 93.81 290 PHE A CA 1
ATOM 2277 C C . PHE A 1 290 ? -4.441 24 5.609 1 93.81 290 PHE A C 1
ATOM 2279 O O . PHE A 1 290 ? -4.898 22.906 5.258 1 93.81 290 PHE A O 1
ATOM 2286 N N . ILE A 1 291 ? -3.154 24.141 5.844 1 90.69 291 ILE A N 1
ATOM 2287 C CA . ILE A 1 291 ? -2.174 23.094 5.617 1 90.69 291 ILE A CA 1
ATOM 2288 C C . ILE A 1 291 ? -2.387 21.969 6.625 1 90.69 291 ILE A C 1
ATOM 2290 O O . ILE A 1 291 ? -2.215 20.781 6.297 1 90.69 291 ILE A O 1
ATOM 2294 N N . SER A 1 292 ? -2.738 22.328 7.812 1 90.31 292 SER A N 1
ATOM 2295 C CA . SER A 1 292 ? -3.041 21.312 8.82 1 90.31 292 SER A CA 1
ATOM 2296 C C . SER A 1 292 ? -4.211 20.438 8.383 1 90.31 292 SER A C 1
ATOM 2298 O O . SER A 1 292 ? -4.137 19.219 8.469 1 90.31 292 SER A O 1
ATOM 2300 N N . LEU A 1 293 ? -5.27 21.047 7.879 1 94.81 293 LEU A N 1
ATOM 2301 C CA . LEU A 1 293 ? -6.453 20.297 7.461 1 94.81 293 LEU A CA 1
ATOM 2302 C C . LEU A 1 293 ? -6.16 19.453 6.23 1 94.81 293 LEU A C 1
ATOM 2304 O O . LEU A 1 293 ? -6.57 18.297 6.156 1 94.81 293 LEU A O 1
ATOM 2308 N N . VAL A 1 294 ? -5.43 20.047 5.305 1 92.44 294 VAL A N 1
ATOM 2309 C CA . VAL A 1 294 ? -5.078 19.312 4.094 1 92.44 294 VAL A CA 1
ATOM 2310 C C . VAL A 1 294 ? -4.148 18.156 4.445 1 92.44 294 VAL A C 1
ATOM 2312 O O . VAL A 1 294 ? -4.32 17.047 3.951 1 92.44 294 VAL A O 1
ATOM 2315 N N . GLY A 1 295 ? -3.088 18.453 5.262 1 87.81 295 GLY A N 1
ATOM 2316 C CA . GLY A 1 295 ? -2.209 17.375 5.711 1 87.81 295 GLY A CA 1
ATOM 2317 C C . GLY A 1 295 ? -2.941 16.266 6.445 1 87.81 295 GLY A C 1
ATOM 2318 O O . GLY A 1 295 ? -2.652 15.094 6.246 1 87.81 295 GLY A O 1
ATOM 2319 N N . PHE A 1 296 ? -3.881 16.656 7.316 1 90.44 296 PHE A N 1
ATOM 2320 C CA . PHE A 1 296 ? -4.703 15.703 8.047 1 90.44 296 PHE A CA 1
ATOM 2321 C C . PHE A 1 296 ? -5.531 14.859 7.086 1 90.44 296 PHE A C 1
ATOM 2323 O O . PHE A 1 296 ? -5.641 13.641 7.25 1 90.44 296 PHE A O 1
ATOM 2330 N N . PHE A 1 297 ? -6.109 15.516 6.086 1 93 297 PHE A N 1
ATOM 2331 C CA . PHE A 1 297 ? -6.879 14.828 5.055 1 93 297 PHE A CA 1
ATOM 2332 C C . PHE A 1 297 ? -6.023 13.781 4.344 1 93 297 PHE A C 1
ATOM 2334 O O . PHE A 1 297 ? -6.434 12.633 4.203 1 93 297 PHE A O 1
ATOM 2341 N N . VAL A 1 298 ? -4.926 14.188 3.865 1 87.81 298 VAL A N 1
ATOM 2342 C CA . VAL A 1 298 ? -4.035 13.305 3.123 1 87.81 298 VAL A CA 1
ATOM 2343 C C . VAL A 1 298 ? -3.607 12.133 4.008 1 87.81 298 VAL A C 1
ATOM 2345 O O . VAL A 1 298 ? -3.598 10.984 3.568 1 87.81 298 VAL A O 1
ATOM 2348 N N . ALA A 1 299 ? -3.287 12.398 5.25 1 86.25 299 ALA A N 1
ATOM 2349 C CA . ALA A 1 299 ? -2.871 11.352 6.18 1 86.25 299 ALA A CA 1
ATOM 2350 C C . ALA A 1 299 ? -3.982 10.328 6.387 1 86.25 299 ALA A C 1
ATOM 2352 O O . ALA A 1 299 ? -3.738 9.117 6.344 1 86.25 299 ALA A O 1
ATOM 2353 N N . LEU A 1 300 ? -5.145 10.805 6.551 1 89.88 300 LEU A N 1
ATOM 2354 C CA . LEU A 1 300 ? -6.266 9.898 6.766 1 89.88 300 LEU A CA 1
ATOM 2355 C C . LEU A 1 300 ? -6.551 9.078 5.508 1 89.88 300 LEU A C 1
ATOM 2357 O O . LEU A 1 300 ? -6.855 7.887 5.59 1 89.88 300 LEU A O 1
ATOM 2361 N N . MET A 1 301 ? -6.5 9.727 4.402 1 88.12 301 MET A N 1
ATOM 2362 C CA . MET A 1 301 ? -6.742 9.031 3.146 1 88.12 301 MET A CA 1
ATOM 2363 C C . MET A 1 301 ? -5.688 7.953 2.91 1 88.12 301 MET A C 1
ATOM 2365 O O . MET A 1 301 ? -6.008 6.852 2.461 1 88.12 301 MET A O 1
ATOM 2369 N N . MET A 1 302 ? -4.469 8.227 3.201 1 82.56 302 MET A N 1
ATOM 2370 C CA . MET A 1 302 ? -3.393 7.25 3.037 1 82.56 302 MET A CA 1
ATOM 2371 C C . MET A 1 302 ? -3.561 6.086 4.008 1 82.56 302 MET A C 1
ATOM 2373 O O . MET A 1 302 ? -3.307 4.934 3.652 1 82.56 302 MET A O 1
ATOM 2377 N N . LEU A 1 303 ? -3.9 6.469 5.156 1 83.12 303 LEU A N 1
ATOM 2378 C CA . LEU A 1 303 ? -4.176 5.414 6.125 1 83.12 303 LEU A CA 1
ATOM 2379 C C . LEU A 1 303 ? -5.305 4.508 5.637 1 83.12 303 LEU A C 1
ATOM 2381 O O . LEU A 1 303 ? -5.234 3.287 5.793 1 83.12 303 LEU A O 1
ATOM 2385 N N . ARG A 1 304 ? -6.238 5.086 5.051 1 86 304 ARG A N 1
ATOM 2386 C CA . ARG A 1 304 ? -7.355 4.316 4.516 1 86 304 ARG A CA 1
ATOM 2387 C C . ARG A 1 304 ? -6.898 3.412 3.375 1 86 304 ARG A C 1
ATOM 2389 O O . ARG A 1 304 ? -7.305 2.25 3.295 1 86 304 ARG A O 1
ATOM 2396 N N . VAL A 1 305 ? -6.176 3.916 2.584 1 81.56 305 VAL A N 1
ATOM 2397 C CA . VAL A 1 305 ? -5.664 3.131 1.464 1 81.56 305 VAL A CA 1
ATOM 2398 C C . VAL A 1 305 ? -4.84 1.96 1.989 1 81.56 305 VAL A C 1
ATOM 2400 O O . VAL A 1 305 ? -4.91 0.852 1.452 1 81.56 305 VAL A O 1
ATOM 2403 N N . LYS A 1 306 ? -4.086 2.184 3.016 1 78.5 306 LYS A N 1
ATOM 2404 C CA . LYS A 1 306 ? -3.287 1.123 3.623 1 78.5 306 LYS A CA 1
ATOM 2405 C C . LYS A 1 306 ? -4.18 0.031 4.211 1 78.5 306 LYS A C 1
ATOM 2407 O O . LYS A 1 306 ? -3.91 -1.158 4.031 1 78.5 306 LYS A O 1
ATOM 2412 N N . ILE A 1 307 ? -5.184 0.499 4.801 1 82.31 307 ILE A N 1
ATOM 2413 C CA . ILE A 1 307 ? -6.117 -0.442 5.41 1 82.31 307 ILE A CA 1
ATOM 2414 C C . ILE A 1 307 ? -6.801 -1.271 4.324 1 82.31 307 ILE A C 1
ATOM 2416 O O . ILE A 1 307 ? -7.023 -2.471 4.5 1 82.31 307 ILE A O 1
ATOM 2420 N N . MET A 1 308 ? -7.047 -0.654 3.227 1 80.25 308 MET A N 1
ATOM 2421 C CA . MET A 1 308 ? -7.723 -1.314 2.115 1 80.25 308 MET A CA 1
ATOM 2422 C C . MET A 1 308 ? -6.734 -2.105 1.267 1 80.25 308 MET A C 1
ATOM 2424 O O . MET A 1 308 ? -7.113 -2.707 0.261 1 80.25 308 MET A O 1
ATOM 2428 N N . LYS A 1 309 ? -5.445 -2.172 1.601 1 71.62 309 LYS A N 1
ATOM 2429 C CA . LYS A 1 309 ? -4.371 -2.877 0.909 1 71.62 309 LYS A CA 1
ATOM 2430 C C . LYS A 1 309 ? -4.227 -2.385 -0.528 1 71.62 309 LYS A C 1
ATOM 2432 O O . LYS A 1 309 ? -4.039 -3.184 -1.448 1 71.62 309 LYS A O 1
ATOM 2437 N N . ALA A 1 310 ? -4.469 -1.092 -0.715 1 61.38 310 ALA A N 1
ATOM 2438 C CA . ALA A 1 310 ? -4.254 -0.358 -1.96 1 61.38 310 ALA A CA 1
ATOM 2439 C C . ALA A 1 310 ? -5.094 -0.943 -3.092 1 61.38 310 ALA A C 1
ATOM 2441 O O . ALA A 1 310 ? -4.66 -0.964 -4.246 1 61.38 310 ALA A O 1
ATOM 2442 N N . GLU A 1 311 ? -6.18 -1.543 -2.781 1 65.62 311 GLU A N 1
ATOM 2443 C CA . GLU A 1 311 ? -7.094 -2.066 -3.791 1 65.62 311 GLU A CA 1
ATOM 2444 C C . GLU A 1 311 ? -8.414 -1.301 -3.791 1 65.62 311 GLU A C 1
ATOM 2446 O O . GLU A 1 311 ? -8.938 -0.95 -2.729 1 65.62 311 GLU A O 1
ATOM 2451 N N . LEU A 1 312 ? -8.805 -0.841 -4.965 1 65 312 LEU A N 1
ATOM 2452 C CA . LEU A 1 312 ? -10.109 -0.192 -5.094 1 65 312 LEU A CA 1
ATOM 2453 C C . LEU A 1 312 ? -11.219 -1.225 -5.262 1 65 312 LEU A C 1
ATOM 2455 O O . LEU A 1 312 ? -10.969 -2.338 -5.73 1 65 312 LEU A O 1
ATOM 2459 N N . PRO A 1 313 ? -12.391 -0.8 -4.844 1 63.84 313 PRO A N 1
ATOM 2460 C CA . PRO A 1 313 ? -13.508 -1.729 -5.02 1 63.84 313 PRO A CA 1
ATOM 2461 C C . PRO A 1 313 ? -13.797 -2.037 -6.488 1 63.84 313 PRO A C 1
ATOM 2463 O O . PRO A 1 313 ? -13.633 -1.17 -7.348 1 63.84 313 PRO A O 1
ATOM 2466 N N . VAL A 1 314 ? -14.07 -3.281 -6.801 1 63.03 314 VAL A N 1
ATOM 2467 C CA . VAL A 1 314 ? -14.398 -3.721 -8.156 1 63.03 314 VAL A CA 1
ATOM 2468 C C . VAL A 1 314 ? -15.914 -3.771 -8.328 1 63.03 314 VAL A C 1
ATOM 2470 O O . VAL A 1 314 ? -16.625 -4.348 -7.496 1 63.03 314 VAL A O 1
ATOM 2473 N N . PHE A 1 315 ? -16.375 -2.949 -9.305 1 66.38 315 PHE A N 1
ATOM 2474 C CA . PHE A 1 315 ? -17.812 -2.961 -9.578 1 66.38 315 PHE A CA 1
ATOM 2475 C C . PHE A 1 315 ? -18.094 -3.609 -10.93 1 66.38 315 PHE A C 1
ATOM 2477 O O . PHE A 1 315 ? -17.25 -3.607 -11.812 1 66.38 315 PHE A O 1
ATOM 2484 N N . THR A 1 316 ? -19.266 -4.246 -10.984 1 66.75 316 THR A N 1
ATOM 2485 C CA . THR A 1 316 ? -19.703 -4.863 -12.234 1 66.75 316 THR A CA 1
ATOM 2486 C C . THR A 1 316 ? -20.172 -3.807 -13.227 1 66.75 316 THR A C 1
ATOM 2488 O O . THR A 1 316 ? -20.422 -2.66 -12.844 1 66.75 316 THR A O 1
ATOM 2491 N N . ILE A 1 317 ? -20.297 -4.211 -14.438 1 71.62 317 ILE A N 1
ATOM 2492 C CA . ILE A 1 317 ? -20.719 -3.322 -15.516 1 71.62 317 ILE A CA 1
ATOM 2493 C C . ILE A 1 317 ? -22.141 -2.816 -15.242 1 71.62 317 ILE A C 1
ATOM 2495 O O . ILE A 1 317 ? -22.5 -1.701 -15.625 1 71.62 317 ILE A O 1
ATOM 2499 N N . HIS A 1 318 ? -22.859 -3.525 -14.414 1 75.69 318 HIS A N 1
ATOM 2500 C CA . HIS A 1 318 ? -24.266 -3.178 -14.242 1 75.69 318 HIS A CA 1
ATOM 2501 C C . HIS A 1 318 ? -24.469 -2.268 -13.039 1 75.69 318 HIS A C 1
ATOM 2503 O O . HIS A 1 318 ? -25.516 -1.627 -12.914 1 75.69 318 HIS A O 1
ATOM 2509 N N . ASP A 1 319 ? -23.516 -2.174 -12.211 1 78.5 319 ASP A N 1
ATOM 2510 C CA . ASP A 1 319 ? -23.625 -1.282 -11.055 1 78.5 319 ASP A CA 1
ATOM 2511 C C . ASP A 1 319 ? -23.531 0.18 -11.484 1 78.5 319 ASP A C 1
ATOM 2513 O O . ASP A 1 319 ? -24.188 1.045 -10.891 1 78.5 319 ASP A O 1
ATOM 2517 N N . ASN A 1 320 ? -22.672 0.432 -12.375 1 85.94 320 ASN A N 1
ATOM 2518 C CA . ASN A 1 320 ? -22.5 1.738 -13 1 85.94 320 ASN A CA 1
ATOM 2519 C C . ASN A 1 320 ? -22.203 1.61 -14.492 1 85.94 320 ASN A C 1
ATOM 2521 O O . ASN A 1 320 ? -21.047 1.722 -14.914 1 85.94 320 ASN A O 1
ATOM 2525 N N . PRO A 1 321 ? -23.234 1.475 -15.266 1 85.5 321 PRO A N 1
ATOM 2526 C CA . PRO A 1 321 ? -23.078 1.16 -16.688 1 85.5 321 PRO A CA 1
ATOM 2527 C C . PRO A 1 321 ? -22.297 2.234 -17.453 1 85.5 321 PRO A C 1
ATOM 2529 O O . PRO A 1 321 ? -21.656 1.938 -18.453 1 85.5 321 PRO A O 1
ATOM 2532 N N . ALA A 1 322 ? -22.328 3.422 -16.984 1 89.56 322 ALA A N 1
ATOM 2533 C CA . ALA A 1 322 ? -21.688 4.535 -17.688 1 89.56 322 ALA A CA 1
ATOM 2534 C C . ALA A 1 322 ? -20.172 4.352 -17.734 1 89.56 322 ALA A C 1
ATOM 2536 O O . ALA A 1 322 ? -19.516 4.91 -18.625 1 89.56 322 ALA A O 1
ATOM 2537 N N . VAL A 1 323 ? -19.609 3.635 -16.844 1 86.56 323 VAL A N 1
ATOM 2538 C CA . VAL A 1 323 ? -18.172 3.432 -16.75 1 86.56 323 VAL A CA 1
ATOM 2539 C C . VAL A 1 323 ? -17.656 2.812 -18.047 1 86.56 323 VAL A C 1
ATOM 2541 O O . VAL A 1 323 ? -16.531 3.076 -18.453 1 86.56 323 VAL A O 1
ATOM 2544 N N . ASN A 1 324 ? -18.484 2.055 -18.781 1 81.19 324 ASN A N 1
ATOM 2545 C CA . ASN A 1 324 ? -18.062 1.325 -19.969 1 81.19 324 ASN A CA 1
ATOM 2546 C C . ASN A 1 324 ? -18.359 2.117 -21.234 1 81.19 324 ASN A C 1
ATOM 2548 O O . ASN A 1 324 ? -18.031 1.673 -22.344 1 81.19 324 ASN A O 1
ATOM 2552 N N . GLU A 1 325 ? -18.922 3.236 -21.047 1 88.69 325 GLU A N 1
ATOM 2553 C CA . GLU A 1 325 ? -19.203 4.078 -22.219 1 88.69 325 GLU A CA 1
ATOM 2554 C C . GLU A 1 325 ? -17.984 4.895 -22.625 1 88.69 325 GLU A C 1
ATOM 2556 O O . GLU A 1 325 ? -17.172 5.266 -21.766 1 88.69 325 GLU A O 1
ATOM 2561 N N . PRO A 1 326 ? -17.891 5.109 -23.906 1 90.94 326 PRO A N 1
ATOM 2562 C CA . PRO A 1 326 ? -16.75 5.918 -24.359 1 90.94 326 PRO A CA 1
ATOM 2563 C C . PRO A 1 326 ? -16.922 7.402 -24.047 1 90.94 326 PRO A C 1
ATOM 2565 O O . PRO A 1 326 ? -18.047 7.867 -23.844 1 90.94 326 PRO A O 1
ATOM 2568 N N . THR A 1 327 ? -15.898 8.141 -23.953 1 91.06 327 THR A N 1
ATOM 2569 C CA . THR A 1 327 ? -15.938 9.594 -23.828 1 91.06 327 THR A CA 1
ATOM 2570 C C . THR A 1 327 ? -16.484 10.234 -25.094 1 91.06 327 THR A C 1
ATOM 2572 O O . THR A 1 327 ? -16.141 9.812 -26.203 1 91.06 327 THR A O 1
ATOM 2575 N N . PRO A 1 328 ? -17.219 11.141 -25 1 93.25 328 PRO A N 1
ATOM 2576 C CA . PRO A 1 328 ? -17.578 11.922 -23.812 1 93.25 328 PRO A CA 1
ATOM 2577 C C . PRO A 1 328 ? -18.891 11.477 -23.172 1 93.25 328 PRO A C 1
ATOM 2579 O O . PRO A 1 328 ? -19.422 12.156 -22.297 1 93.25 328 PRO A O 1
ATOM 2582 N N . TYR A 1 329 ? -19.531 10.43 -23.688 1 92.88 329 TYR A N 1
ATOM 2583 C CA . TYR A 1 329 ? -20.859 9.992 -23.266 1 92.88 329 TYR A CA 1
ATOM 2584 C C . TYR A 1 329 ? -20.844 9.555 -21.797 1 92.88 329 TYR A C 1
ATOM 2586 O O . TYR A 1 329 ? -21.797 9.789 -21.062 1 92.88 329 TYR A O 1
ATOM 2594 N N . ARG A 1 330 ? -19.781 8.969 -21.359 1 93.5 330 ARG A N 1
ATOM 2595 C CA . ARG A 1 330 ? -19.609 8.602 -19.953 1 93.5 330 ARG A CA 1
ATOM 2596 C C . ARG A 1 330 ? -19.781 9.82 -19.047 1 93.5 330 ARG A C 1
ATOM 2598 O O . ARG A 1 330 ? -20.562 9.789 -18.094 1 93.5 330 ARG A O 1
ATOM 2605 N N . GLN A 1 331 ? -19.047 10.898 -19.438 1 94.06 331 GLN A N 1
ATOM 2606 C CA . GLN A 1 331 ? -19.062 12.117 -18.625 1 94.06 331 GLN A CA 1
ATOM 2607 C C . GLN A 1 331 ? -20.422 12.805 -18.688 1 94.06 331 GLN A C 1
ATOM 2609 O O . GLN A 1 331 ? -20.922 13.32 -17.688 1 94.06 331 GLN A O 1
ATOM 2614 N N . LEU A 1 332 ? -20.984 12.773 -19.875 1 95.19 332 LEU A N 1
ATOM 2615 C CA . LEU A 1 332 ? -22.297 13.383 -20.031 1 95.19 332 LEU A CA 1
ATOM 2616 C C . LEU A 1 332 ? -23.328 12.695 -19.156 1 95.19 332 LEU A C 1
ATOM 2618 O O . LEU A 1 332 ? -24.172 13.352 -18.547 1 95.19 332 LEU A O 1
ATOM 2622 N N . HIS A 1 333 ? -23.25 11.445 -19.078 1 95.12 333 HIS A N 1
ATOM 2623 C CA . HIS A 1 333 ? -24.188 10.688 -18.266 1 95.12 333 HIS A CA 1
ATOM 2624 C C . HIS A 1 333 ? -23.969 10.961 -16.781 1 95.12 333 HIS A C 1
ATOM 2626 O O . HIS A 1 333 ? -24.922 11.148 -16.031 1 95.12 333 HIS A O 1
ATOM 2632 N N . TRP A 1 334 ? -22.734 10.992 -16.406 1 95.25 334 TRP A N 1
ATOM 2633 C CA . TRP A 1 334 ? -22.422 11.258 -15.016 1 95.25 334 TRP A CA 1
ATOM 2634 C C . TRP A 1 334 ? -22.906 12.648 -14.602 1 95.25 334 TRP A C 1
ATOM 2636 O O . TRP A 1 334 ? -23.406 12.828 -13.484 1 95.25 334 TRP A O 1
ATOM 2646 N N . LEU A 1 335 ? -22.766 13.625 -15.469 1 96.69 335 LEU A N 1
ATOM 2647 C CA . LEU A 1 335 ? -23.25 14.969 -15.195 1 96.69 335 LEU A CA 1
ATOM 2648 C C . LEU A 1 335 ? -24.766 15 -15.109 1 96.69 335 LEU A C 1
ATOM 2650 O O . LEU A 1 335 ? -25.328 15.727 -14.289 1 96.69 335 LEU A O 1
ATOM 2654 N N . TYR A 1 336 ? -25.344 14.227 -15.922 1 97 336 TYR A N 1
ATOM 2655 C CA . TYR A 1 336 ? -26.797 14.141 -15.875 1 97 336 TYR A CA 1
ATOM 2656 C C . TYR A 1 336 ? -27.281 13.523 -14.562 1 97 336 TYR A C 1
ATOM 2658 O O . TYR A 1 336 ? -28.312 13.914 -14.031 1 97 336 TYR A O 1
ATOM 2666 N N . LEU A 1 337 ? -26.578 12.57 -14.062 1 96.19 337 LEU A N 1
ATOM 2667 C CA . LEU A 1 337 ? -26.938 11.945 -12.797 1 96.19 337 LEU A CA 1
ATOM 2668 C C . LEU A 1 337 ? -26.953 12.977 -11.672 1 96.19 337 LEU A C 1
ATOM 2670 O O . LEU A 1 337 ? -27.719 12.844 -10.711 1 96.19 337 LEU A O 1
ATOM 2674 N N . ILE A 1 338 ? -26.109 13.992 -11.781 1 97.38 338 ILE A N 1
ATOM 2675 C CA . ILE A 1 338 ? -26.109 15.062 -10.797 1 97.38 338 ILE A CA 1
ATOM 2676 C C . ILE A 1 338 ? -27.453 15.789 -10.836 1 97.38 338 ILE A C 1
ATOM 2678 O O . ILE A 1 338 ? -28.031 16.094 -9.789 1 97.38 338 ILE A O 1
ATOM 2682 N N . PHE A 1 339 ? -27.953 16.047 -12.023 1 96.88 339 PHE A N 1
ATOM 2683 C CA . PHE A 1 339 ? -29.297 16.625 -12.156 1 96.88 339 PHE A CA 1
ATOM 2684 C C . PHE A 1 339 ? -30.328 15.727 -11.484 1 96.88 339 PHE A C 1
ATOM 2686 O O . PHE A 1 339 ? -31.203 16.219 -10.758 1 96.88 339 PHE A O 1
ATOM 2693 N N . GLN A 1 340 ? -30.219 14.43 -11.711 1 95.81 340 GLN A N 1
ATOM 2694 C CA . GLN A 1 340 ? -31.172 13.492 -11.133 1 95.81 340 GLN A CA 1
ATOM 2695 C C . GLN A 1 340 ? -31.188 13.586 -9.609 1 95.81 340 GLN A C 1
ATOM 2697 O O . GLN A 1 340 ? -32.25 13.492 -8.984 1 95.81 340 GLN A O 1
ATOM 2702 N N . ASN A 1 341 ? -30.016 13.719 -9.039 1 97.25 341 ASN A N 1
ATOM 2703 C CA . ASN A 1 341 ? -29.922 13.852 -7.594 1 97.25 341 ASN A CA 1
ATOM 2704 C C . ASN A 1 341 ? -30.531 15.164 -7.109 1 97.25 341 ASN A C 1
ATOM 2706 O O . ASN A 1 341 ? -31.219 15.203 -6.082 1 97.25 341 ASN A O 1
ATOM 2710 N N . VAL A 1 342 ? -30.297 16.219 -7.816 1 97.38 342 VAL A N 1
ATOM 2711 C CA . VAL A 1 342 ? -30.891 17.5 -7.477 1 97.38 342 VAL A CA 1
ATOM 2712 C C . VAL A 1 342 ? -32.406 17.406 -7.578 1 97.38 342 VAL A C 1
ATOM 2714 O O . VAL A 1 342 ? -33.125 17.953 -6.738 1 97.38 342 VAL A O 1
ATOM 2717 N N . TRP A 1 343 ? -32.812 16.703 -8.586 1 96.06 343 TRP A N 1
ATOM 2718 C CA . TRP A 1 343 ? -34.219 16.547 -8.797 1 96.06 343 TRP A CA 1
ATOM 2719 C C . TRP A 1 343 ? -34.875 15.773 -7.645 1 96.06 343 TRP A C 1
ATOM 2721 O O . TRP A 1 343 ? -36 16.047 -7.258 1 96.06 343 TRP A O 1
ATOM 2731 N N . LEU A 1 344 ? -34.219 14.82 -7.125 1 96.25 344 LEU A N 1
ATOM 2732 C CA . LEU A 1 344 ? -34.719 14.055 -5.992 1 96.25 344 LEU A CA 1
ATOM 2733 C C . LEU A 1 344 ? -34.938 14.953 -4.773 1 96.25 344 LEU A C 1
ATOM 2735 O O . LEU A 1 344 ? -35.812 14.711 -3.955 1 96.25 344 LEU A O 1
ATOM 2739 N N . LEU A 1 345 ? -34.094 15.945 -4.648 1 97.12 345 LEU A N 1
ATOM 2740 C CA . LEU A 1 345 ? -34.25 16.891 -3.549 1 97.12 345 LEU A CA 1
ATOM 2741 C C . LEU A 1 345 ? -35.438 17.828 -3.787 1 97.12 345 LEU A C 1
ATOM 2743 O O . LEU A 1 345 ? -36.188 18.125 -2.863 1 97.12 345 LEU A O 1
ATOM 2747 N N . LEU A 1 346 ? -35.625 18.234 -5.035 1 95.62 346 LEU A N 1
ATOM 2748 C CA . LEU A 1 346 ? -36.656 19.203 -5.383 1 95.62 346 LEU A CA 1
ATOM 2749 C C . LEU A 1 346 ? -38.031 18.531 -5.449 1 95.62 346 LEU A C 1
ATOM 2751 O O . LEU A 1 346 ? -39.031 19.125 -5.031 1 95.62 346 LEU A O 1
ATOM 2755 N N . SER A 1 347 ? -38 17.25 -6 1 94.81 347 SER A N 1
ATOM 2756 C CA . SER A 1 347 ? -39.25 16.547 -6.191 1 94.81 347 SER A CA 1
ATOM 2757 C C . SER A 1 347 ? -39.094 15.055 -5.883 1 94.81 347 SER A C 1
ATOM 2759 O O . SER A 1 347 ? -39.031 14.234 -6.793 1 94.81 347 SER A O 1
ATOM 2761 N N . PRO A 1 348 ? -39.188 14.742 -4.621 1 95.06 348 PRO A N 1
ATOM 2762 C CA . PRO A 1 348 ? -39 13.336 -4.234 1 95.06 348 PRO A CA 1
ATOM 2763 C C . PRO A 1 348 ? -40.281 12.516 -4.449 1 95.06 348 PRO A C 1
ATOM 2765 O O . PRO A 1 348 ? -40.75 11.82 -3.535 1 95.06 348 PRO A O 1
ATOM 2768 N N . SER A 1 349 ? -40.781 12.492 -5.703 1 91.62 349 SER A N 1
ATOM 2769 C CA . SER A 1 349 ? -42 11.773 -6.031 1 91.62 349 SER A CA 1
ATOM 2770 C C . SER A 1 349 ? -41.719 10.297 -6.297 1 91.62 349 SER A C 1
ATOM 2772 O O . SER A 1 349 ? -42.531 9.438 -5.91 1 91.62 349 SER A O 1
ATOM 2774 N N . PHE A 1 350 ? -40.656 10.07 -6.887 1 91.12 350 PHE A N 1
ATOM 2775 C CA . PHE A 1 350 ? -40.281 8.703 -7.207 1 91.12 350 PHE A CA 1
ATOM 2776 C C . PHE A 1 350 ? -39 8.297 -6.461 1 91.12 350 PHE A C 1
ATOM 2778 O O . PHE A 1 350 ? -37.906 8.766 -6.781 1 91.12 350 PHE A O 1
ATOM 2785 N N . LEU A 1 351 ? -39.25 7.504 -5.461 1 94.62 351 LEU A N 1
ATOM 2786 C CA . LEU A 1 351 ? -38.125 6.988 -4.688 1 94.62 351 LEU A CA 1
ATOM 2787 C C . LEU A 1 351 ? -38 5.477 -4.84 1 94.62 351 LEU A C 1
ATOM 2789 O O . LEU A 1 351 ? -39 4.781 -4.961 1 94.62 351 LEU A O 1
ATOM 2793 N N . CYS A 1 352 ? -36.781 5.055 -4.984 1 93.69 352 CYS A N 1
ATOM 2794 C CA . CYS A 1 352 ? -36.5 3.639 -5.23 1 93.69 352 CYS A CA 1
ATOM 2795 C C . CYS A 1 352 ? -35.25 3.182 -4.516 1 93.69 352 CYS A C 1
ATOM 2797 O O . CYS A 1 352 ? -34.312 3.967 -4.332 1 93.69 352 CYS A O 1
ATOM 2799 N N . ALA A 1 353 ? -35.25 1.957 -4.152 1 91.25 353 ALA A N 1
ATOM 2800 C CA . ALA A 1 353 ? -34.125 1.411 -3.42 1 91.25 353 ALA A CA 1
ATOM 2801 C C . ALA A 1 353 ? -32.938 1.172 -4.348 1 91.25 353 ALA A C 1
ATOM 2803 O O . ALA A 1 353 ? -31.781 1.137 -3.902 1 91.25 353 ALA A O 1
ATOM 2804 N N . ASP A 1 354 ? -33.188 1.023 -5.633 1 91.5 354 ASP A N 1
ATOM 2805 C CA . ASP A 1 354 ? -32.125 0.744 -6.594 1 91.5 354 ASP A CA 1
ATOM 2806 C C . ASP A 1 354 ? -32.406 1.404 -7.938 1 91.5 354 ASP A C 1
ATOM 2808 O O . ASP A 1 354 ? -33.531 1.304 -8.461 1 91.5 354 ASP A O 1
ATOM 2812 N N . TRP A 1 355 ? -31.422 2.076 -8.438 1 91.56 355 TRP A N 1
ATOM 2813 C CA . TRP A 1 355 ? -31.594 2.801 -9.695 1 91.56 355 TRP A CA 1
ATOM 2814 C C . TRP A 1 355 ? -30.688 2.229 -10.781 1 91.56 355 TRP A C 1
ATOM 2816 O O . TRP A 1 355 ? -30.453 2.869 -11.812 1 91.56 355 TRP A O 1
ATOM 2826 N N . THR A 1 356 ? -30.203 1.005 -10.57 1 87.44 356 THR A N 1
ATOM 2827 C CA . THR A 1 356 ? -29.234 0.424 -11.5 1 87.44 356 THR A CA 1
ATOM 2828 C C . THR A 1 356 ? -29.938 -0.249 -12.672 1 87.44 356 THR A C 1
ATOM 2830 O O . THR A 1 356 ? -31.156 -0.073 -12.852 1 87.44 356 THR A O 1
ATOM 2833 N N . MET A 1 357 ? -29.297 -1.064 -13.516 1 79.88 357 MET A N 1
ATOM 2834 C CA . MET A 1 357 ? -29.719 -1.994 -14.562 1 79.88 357 MET A CA 1
ATOM 2835 C C . MET A 1 357 ? -30.672 -1.319 -15.539 1 79.88 357 MET A C 1
ATOM 2837 O O . MET A 1 357 ? -31.781 -1.813 -15.773 1 79.88 357 MET A O 1
ATOM 2841 N N . GLY A 1 358 ? -30.453 -0.176 -15.992 1 77.62 358 GLY A N 1
ATOM 2842 C CA . GLY A 1 358 ? -31.203 0.442 -17.078 1 77.62 358 GLY A CA 1
ATOM 2843 C C . GLY A 1 358 ? -32.25 1.427 -16.594 1 77.62 358 GLY A C 1
ATOM 2844 O O . GLY A 1 358 ? -33.031 1.955 -17.391 1 77.62 358 GLY A O 1
ATOM 2845 N N . THR A 1 359 ? -32.406 1.624 -15.344 1 85.81 359 THR A N 1
ATOM 2846 C CA . THR A 1 359 ? -33.375 2.57 -14.805 1 85.81 359 THR A CA 1
ATOM 2847 C C . THR A 1 359 ? -33.188 3.957 -15.406 1 85.81 359 THR A C 1
ATOM 2849 O O . THR A 1 359 ? -34.156 4.641 -15.742 1 85.81 359 THR A O 1
ATOM 2852 N N . VAL A 1 360 ? -31.891 4.293 -15.461 1 91 360 VAL A N 1
ATOM 2853 C CA . VAL A 1 360 ? -31.547 5.539 -16.141 1 91 360 VAL A CA 1
ATOM 2854 C C . VAL A 1 360 ? -30.828 5.234 -17.453 1 91 360 VAL A C 1
ATOM 2856 O O . VAL A 1 360 ? -29.656 4.883 -17.453 1 91 360 VAL A O 1
ATOM 2859 N N . PRO A 1 361 ? -31.578 5.391 -18.5 1 90.75 361 PRO A N 1
ATOM 2860 C CA . PRO A 1 361 ? -30.969 5.059 -19.781 1 90.75 361 PRO A CA 1
ATOM 2861 C C . PRO A 1 361 ? -29.703 5.875 -20.062 1 90.75 361 PRO A C 1
ATOM 2863 O O . PRO A 1 361 ? -29.656 7.066 -19.75 1 90.75 361 PRO A O 1
ATOM 2866 N N . LEU A 1 362 ? -28.734 5.285 -20.703 1 92.19 362 LEU A N 1
ATOM 2867 C CA . LEU A 1 362 ? -27.469 5.93 -21 1 92.19 362 LEU A CA 1
ATOM 2868 C C . LEU A 1 362 ? -27.656 7.035 -22.031 1 92.19 362 LEU A C 1
ATOM 2870 O O . LEU A 1 362 ? -28.531 6.945 -22.906 1 92.19 362 LEU A O 1
ATOM 2874 N N . ILE A 1 363 ? -26.844 8.008 -21.891 1 94.25 363 ILE A N 1
ATOM 2875 C CA . ILE A 1 363 ? -26.828 9.094 -22.859 1 94.25 363 ILE A CA 1
ATOM 2876 C C . ILE A 1 363 ? -25.828 8.789 -23.969 1 94.25 363 ILE A C 1
ATOM 2878 O O . ILE A 1 363 ? -24.625 8.648 -23.703 1 94.25 363 ILE A O 1
ATOM 2882 N N . ASN A 1 364 ? -26.312 8.68 -25.234 1 90.06 364 ASN A N 1
ATOM 2883 C CA . ASN A 1 364 ? -25.422 8.266 -26.312 1 90.06 364 ASN A CA 1
ATOM 2884 C C . ASN A 1 364 ? -25.344 9.328 -27.406 1 90.06 364 ASN A C 1
ATOM 2886 O O . ASN A 1 364 ? -24.844 9.062 -28.5 1 90.06 364 ASN A O 1
ATOM 2890 N N . SER A 1 365 ? -25.953 10.523 -27.125 1 93.19 365 SER A N 1
ATOM 2891 C CA . SER A 1 365 ? -25.906 11.586 -28.125 1 93.19 365 SER A CA 1
ATOM 2892 C C . SER A 1 365 ? -25.703 12.945 -27.453 1 93.19 365 SER A C 1
ATOM 2894 O O . SER A 1 365 ? -26.172 13.188 -26.344 1 93.19 365 SER A O 1
ATOM 2896 N N . LEU A 1 366 ? -25.125 13.805 -28.141 1 92.38 366 LEU A N 1
ATOM 2897 C CA . LEU A 1 366 ? -24.875 15.148 -27.641 1 92.38 366 LEU A CA 1
ATOM 2898 C C . LEU A 1 366 ? -26.141 15.984 -27.656 1 92.38 366 LEU A C 1
ATOM 2900 O O . LEU A 1 366 ? -26.281 16.938 -26.891 1 92.38 366 LEU A O 1
ATOM 2904 N N . ILE A 1 367 ? -27.109 15.516 -28.547 1 93.38 367 ILE A N 1
ATOM 2905 C CA . ILE A 1 367 ? -28.312 16.312 -28.734 1 93.38 367 ILE A CA 1
ATOM 2906 C C . ILE A 1 367 ? -29.438 15.742 -27.875 1 93.38 367 ILE A C 1
ATOM 2908 O O . ILE A 1 367 ? -30.594 16.172 -27.984 1 93.38 367 ILE A O 1
ATOM 2912 N N . ASP A 1 368 ? -29.109 14.82 -27.016 1 95.06 368 ASP A N 1
ATOM 2913 C CA . ASP A 1 368 ? -30.094 14.297 -26.062 1 95.06 368 ASP A CA 1
ATOM 2914 C C . ASP A 1 368 ? -30.672 15.414 -25.203 1 95.06 368 ASP A C 1
ATOM 2916 O O . ASP A 1 368 ? -29.938 16.188 -24.594 1 95.06 368 ASP A O 1
ATOM 2920 N N . PRO A 1 369 ? -31.953 15.547 -25.172 1 94.94 369 PRO A N 1
ATOM 2921 C CA . PRO A 1 369 ? -32.594 16.641 -24.438 1 94.94 369 PRO A CA 1
ATOM 2922 C C . PRO A 1 369 ? -32.25 16.641 -22.953 1 94.94 369 PRO A C 1
ATOM 2924 O O . PRO A 1 369 ? -32.312 17.672 -22.297 1 94.94 369 PRO A O 1
ATOM 2927 N N . ARG A 1 370 ? -31.859 15.602 -22.453 1 95.19 370 ARG A N 1
ATOM 2928 C CA . ARG A 1 370 ? -31.484 15.516 -21.047 1 95.19 370 ARG A CA 1
ATOM 2929 C C . ARG A 1 370 ? -30.25 16.375 -20.75 1 95.19 370 ARG A C 1
ATOM 2931 O O . ARG A 1 370 ? -30.047 16.797 -19.609 1 95.19 370 ARG A O 1
ATOM 2938 N N . ASN A 1 371 ? -29.5 16.609 -21.656 1 96.62 371 ASN A N 1
ATOM 2939 C CA . ASN A 1 371 ? -28.328 17.469 -21.5 1 96.62 371 ASN A CA 1
ATOM 2940 C C . ASN A 1 371 ? -28.719 18.891 -21.156 1 96.62 371 ASN A C 1
ATOM 2942 O O . ASN A 1 371 ? -27.969 19.609 -20.5 1 96.62 371 ASN A O 1
ATOM 2946 N N . LEU A 1 372 ? -29.875 19.266 -21.594 1 96.56 372 LEU A N 1
ATOM 2947 C CA . LEU A 1 372 ? -30.359 20.609 -21.281 1 96.56 372 LEU A CA 1
ATOM 2948 C C . LEU A 1 372 ? -30.641 20.75 -19.797 1 96.56 372 LEU A C 1
ATOM 2950 O O . LEU A 1 372 ? -30.391 21.812 -19.203 1 96.56 372 LEU A O 1
ATOM 2954 N N . LEU A 1 373 ? -31.156 19.703 -19.188 1 96.88 373 LEU A N 1
ATOM 2955 C CA . LEU A 1 373 ? -31.406 19.703 -17.75 1 96.88 373 LEU A CA 1
ATOM 2956 C C . LEU A 1 373 ? -30.094 19.781 -16.984 1 96.88 373 LEU A C 1
ATOM 2958 O O . LEU A 1 373 ? -30.016 20.453 -15.953 1 96.88 373 LEU A O 1
ATOM 2962 N N . THR A 1 374 ? -29.125 19.125 -17.516 1 96.94 374 THR A N 1
ATOM 2963 C CA . THR A 1 374 ? -27.797 19.172 -16.922 1 96.94 374 THR A CA 1
ATOM 2964 C C . THR A 1 374 ? -27.234 20.594 -16.969 1 96.94 374 THR A C 1
ATOM 2966 O O . THR A 1 374 ? -26.719 21.094 -15.969 1 96.94 374 THR A O 1
ATOM 2969 N N . ILE A 1 375 ? -27.375 21.219 -18.125 1 96.94 375 ILE A N 1
ATOM 2970 C CA . ILE A 1 375 ? -26.859 22.562 -18.297 1 96.94 375 ILE A CA 1
ATOM 2971 C C . ILE A 1 375 ? -27.609 23.531 -17.359 1 96.94 375 ILE A C 1
ATOM 2973 O O . ILE A 1 375 ? -26.984 24.375 -16.734 1 96.94 375 ILE A O 1
ATOM 2977 N N . LEU A 1 376 ? -28.875 23.375 -17.234 1 96.44 376 LEU A N 1
ATOM 2978 C CA . LEU A 1 376 ? -29.672 24.219 -16.359 1 96.44 376 LEU A CA 1
ATOM 2979 C C . LEU A 1 376 ? -29.25 24.062 -14.906 1 96.44 376 LEU A C 1
ATOM 2981 O O . LEU A 1 376 ? -29.172 25.047 -14.164 1 96.44 376 LEU A O 1
ATOM 2985 N N . THR A 1 377 ? -28.984 22.828 -14.539 1 96.88 377 THR A N 1
ATOM 2986 C CA . THR A 1 377 ? -28.578 22.547 -13.164 1 96.88 377 THR A CA 1
ATOM 2987 C C . THR A 1 377 ? -27.234 23.188 -12.859 1 96.88 377 THR A C 1
ATOM 2989 O O . THR A 1 377 ? -27.078 23.891 -11.852 1 96.88 377 THR A O 1
ATOM 2992 N N . PHE A 1 378 ? -26.281 23.078 -13.734 1 96.75 378 PHE A N 1
ATOM 2993 C CA . PHE A 1 378 ? -24.938 23.594 -13.492 1 96.75 378 PHE A CA 1
ATOM 2994 C C . PHE A 1 378 ? -24.922 25.109 -13.609 1 96.75 378 PHE A C 1
ATOM 2996 O O . PHE A 1 378 ? -24.172 25.797 -12.898 1 96.75 378 PHE A O 1
ATOM 3003 N N . THR A 1 379 ? -25.75 25.641 -14.469 1 96.5 379 THR A N 1
ATOM 3004 C CA . THR A 1 379 ? -25.859 27.078 -14.57 1 96.5 379 THR A CA 1
ATOM 3005 C C . THR A 1 379 ? -26.5 27.656 -13.312 1 96.5 379 THR A C 1
ATOM 3007 O O . THR A 1 379 ? -26.094 28.719 -12.828 1 96.5 379 THR A O 1
ATOM 3010 N N . GLY A 1 380 ? -27.469 26.969 -12.844 1 95.56 380 GLY A N 1
ATOM 3011 C CA . GLY A 1 380 ? -28.094 27.391 -11.594 1 95.56 380 GLY A CA 1
ATOM 3012 C C . GLY A 1 380 ? -27.141 27.359 -10.414 1 95.56 380 GLY A C 1
ATOM 3013 O O . GLY A 1 380 ? -27.047 28.328 -9.664 1 95.56 380 GLY A O 1
ATOM 3014 N N . LEU A 1 381 ? -26.422 26.328 -10.258 1 95.94 381 LEU A N 1
ATOM 3015 C CA . LEU A 1 381 ? -25.453 26.188 -9.18 1 95.94 381 LEU A CA 1
ATOM 3016 C C . LEU A 1 381 ? -24.328 27.219 -9.328 1 95.94 381 LEU A C 1
ATOM 3018 O O . LEU A 1 381 ? -23.891 27.812 -8.344 1 95.94 381 LEU A O 1
ATOM 3022 N N . ALA A 1 382 ? -23.891 27.391 -10.602 1 95.69 382 ALA A N 1
ATOM 3023 C CA . ALA A 1 382 ? -22.844 28.359 -10.867 1 95.69 382 ALA A CA 1
ATOM 3024 C C . ALA A 1 382 ? -23.297 29.781 -10.531 1 95.69 382 ALA A C 1
ATOM 3026 O O . ALA A 1 382 ? -22.516 30.594 -10.016 1 95.69 382 ALA A O 1
ATOM 3027 N N . HIS A 1 383 ? -24.5 30.062 -10.852 1 94.81 383 HIS A N 1
ATOM 3028 C CA . HIS A 1 383 ? -25.047 31.375 -10.547 1 94.81 383 HIS A CA 1
ATOM 3029 C C . HIS A 1 383 ? -25.109 31.609 -9.047 1 94.81 383 HIS A C 1
ATOM 3031 O O . HIS A 1 383 ? -24.75 32.688 -8.57 1 94.81 383 HIS A O 1
ATOM 3037 N N . LEU A 1 384 ? -25.562 30.625 -8.312 1 94.38 384 LEU A N 1
ATOM 3038 C CA . LEU A 1 384 ? -25.609 30.75 -6.859 1 94.38 384 LEU A CA 1
ATOM 3039 C C . LEU A 1 384 ? -24.219 30.906 -6.277 1 94.38 384 LEU A C 1
ATOM 3041 O O . LEU A 1 384 ? -24.016 31.719 -5.363 1 94.38 384 LEU A O 1
ATOM 3045 N N . ALA A 1 385 ? -23.266 30.203 -6.82 1 94.19 385 ALA A N 1
ATOM 3046 C CA . ALA A 1 385 ? -21.891 30.297 -6.367 1 94.19 385 ALA A CA 1
ATOM 3047 C C . ALA A 1 385 ? -21.312 31.672 -6.66 1 94.19 385 ALA A C 1
ATOM 3049 O O . ALA A 1 385 ? -20.672 32.281 -5.793 1 94.19 385 ALA A O 1
ATOM 3050 N N . TRP A 1 386 ? -21.594 32.125 -7.891 1 92.19 386 TRP A N 1
ATOM 3051 C CA . TRP A 1 386 ? -21.141 33.438 -8.305 1 92.19 386 TRP A CA 1
ATOM 3052 C C . TRP A 1 386 ? -21.734 34.531 -7.414 1 92.19 386 TRP A C 1
ATOM 3054 O O . TRP A 1 386 ? -21.031 35.438 -6.98 1 92.19 386 TRP A O 1
ATOM 3064 N N . TYR A 1 387 ? -22.953 34.406 -7.168 1 89.81 387 TYR A N 1
ATOM 3065 C CA . TYR A 1 387 ? -23.656 35.344 -6.293 1 89.81 387 TYR A CA 1
ATOM 3066 C C . TYR A 1 387 ? -23.031 35.344 -4.902 1 89.81 387 TYR A C 1
ATOM 3068 O O . TYR A 1 387 ? -22.859 36.406 -4.305 1 89.81 387 TYR A O 1
ATOM 3076 N N . SER A 1 388 ? -22.656 34.25 -4.43 1 90.31 388 SER A N 1
ATOM 3077 C CA . SER A 1 388 ? -22.188 34.094 -3.062 1 90.31 388 SER A CA 1
ATOM 3078 C C . SER A 1 388 ? -20.781 34.688 -2.904 1 90.31 388 SER A C 1
ATOM 3080 O O . SER A 1 388 ? -20.438 35.219 -1.841 1 90.31 388 SER A O 1
ATOM 3082 N N . VAL A 1 389 ? -19.938 34.719 -3.982 1 88.81 389 VAL A N 1
ATOM 3083 C CA . VAL A 1 389 ? -18.547 35.062 -3.801 1 88.81 389 VAL A CA 1
ATOM 3084 C C . VAL A 1 389 ? -18.297 36.469 -4.352 1 88.81 389 VAL A C 1
ATOM 3086 O O . VAL A 1 389 ? -17.25 37.094 -4.086 1 88.81 389 VAL A O 1
ATOM 3089 N N . THR A 1 390 ? -19.047 37.219 -5.246 1 84.12 390 THR A N 1
ATOM 3090 C CA . THR A 1 390 ? -18.75 38.5 -5.875 1 84.12 390 THR A CA 1
ATOM 3091 C C . THR A 1 390 ? -19.5 39.625 -5.168 1 84.12 390 THR A C 1
ATOM 3093 O O . THR A 1 390 ? -19.203 40.812 -5.395 1 84.12 390 THR A O 1
ATOM 3096 N N . GLY A 1 391 ? -20.375 39.5 -4.289 1 65.62 391 GLY A N 1
ATOM 3097 C CA . GLY A 1 391 ? -21.188 40.594 -3.805 1 65.62 391 GLY A CA 1
ATOM 3098 C C . GLY A 1 391 ? -20.422 41.562 -2.934 1 65.62 391 GLY A C 1
ATOM 3099 O O . GLY A 1 391 ? -19.578 41.156 -2.127 1 65.62 391 GLY A O 1
ATOM 3100 N N . ASP A 1 392 ? -20.047 42.938 -3.439 1 56.62 392 ASP A N 1
ATOM 3101 C CA . ASP A 1 392 ? -19.469 44.031 -2.682 1 56.62 392 ASP A CA 1
ATOM 3102 C C . ASP A 1 392 ? -20.453 44.562 -1.638 1 56.62 392 ASP A C 1
ATOM 3104 O O . ASP A 1 392 ? -21.672 44.438 -1.801 1 56.62 392 ASP A O 1
ATOM 3108 N N . ASP A 1 393 ? -19.938 44.812 -0.374 1 52.75 393 ASP A N 1
ATOM 3109 C CA . ASP A 1 393 ? -20.703 45.312 0.765 1 52.75 393 ASP A CA 1
ATOM 3110 C C . ASP A 1 393 ? -21.719 46.375 0.324 1 52.75 393 ASP A C 1
ATOM 3112 O O . ASP A 1 393 ? -22.766 46.531 0.956 1 52.75 393 ASP A O 1
ATOM 3116 N N . ASP A 1 394 ? -21.25 47.5 -0.462 1 44.53 394 ASP A N 1
ATOM 3117 C CA . ASP A 1 394 ? -21.922 48.781 -0.424 1 44.53 394 ASP A CA 1
ATOM 3118 C C . ASP A 1 394 ? -23.328 48.688 -1.014 1 44.53 394 ASP A C 1
ATOM 3120 O O . ASP A 1 394 ? -24.188 49.5 -0.722 1 44.53 394 ASP A O 1
ATOM 3124 N N . ASP A 1 395 ? -23.5 48.312 -2.32 1 38.53 395 ASP A N 1
ATOM 3125 C CA . ASP A 1 395 ? -24.375 49.031 -3.225 1 38.53 395 ASP A CA 1
ATOM 3126 C C . ASP A 1 395 ? -25.844 48.688 -2.98 1 38.53 395 ASP A C 1
ATOM 3128 O O . ASP A 1 395 ? -26.734 49.156 -3.689 1 38.53 395 ASP A O 1
ATOM 3132 N N . CYS A 1 396 ? -26.312 47.406 -2.828 1 36.88 396 CYS A N 1
ATOM 3133 C CA . CYS A 1 396 ? -27.719 47.438 -3.168 1 36.88 396 CYS A CA 1
ATOM 3134 C C . CYS A 1 396 ? -28.531 48.125 -2.082 1 36.88 396 CYS A C 1
ATOM 3136 O O . CYS A 1 396 ? -28.469 47.75 -0.912 1 36.88 396 CYS A O 1
ATOM 3138 N N . PRO A 1 397 ? -28.984 49.469 -2.293 1 37.62 397 PRO A N 1
ATOM 3139 C CA . PRO A 1 397 ? -29.797 50.219 -1.33 1 37.62 397 PRO A CA 1
ATOM 3140 C C . PRO A 1 397 ? -30.906 49.406 -0.718 1 37.62 397 PRO A C 1
ATOM 3142 O O . PRO A 1 397 ? -31.547 49.812 0.255 1 37.62 397 PRO A O 1
ATOM 3145 N N . GLY A 1 398 ? -31.703 48.625 -1.63 1 36.69 398 GLY A N 1
ATOM 3146 C CA . GLY A 1 398 ? -33.031 48.188 -1.206 1 36.69 398 GLY A CA 1
ATOM 3147 C C . GLY A 1 398 ? -33.031 47.375 0.076 1 36.69 398 GLY A C 1
ATOM 3148 O O . GLY A 1 398 ? -31.953 47.094 0.622 1 36.69 398 GLY A O 1
ATOM 3149 N N . PRO A 1 399 ? -34.312 47.219 0.661 1 36.12 399 PRO A N 1
ATOM 3150 C CA . PRO A 1 399 ? -34.5 46.531 1.935 1 36.12 399 PRO A CA 1
ATOM 3151 C C . PRO A 1 399 ? -33.562 45.344 2.088 1 36.12 399 PRO A C 1
ATOM 3153 O O . PRO A 1 399 ? -33.625 44.594 3.08 1 36.12 399 PRO A O 1
ATOM 3156 N N . TRP A 1 400 ? -33.094 44.906 1.071 1 39.44 400 TRP A N 1
ATOM 3157 C CA . TRP A 1 400 ? -32.219 43.75 1.154 1 39.44 400 TRP A CA 1
ATOM 3158 C C . TRP A 1 400 ? -30.812 44.156 1.61 1 39.44 400 TRP A C 1
ATOM 3160 O O . TRP A 1 400 ? -29.828 43.875 0.924 1 39.44 400 TRP A O 1
ATOM 3170 N N . ALA A 1 401 ? -30.5 45.281 2.162 1 42.44 401 ALA A N 1
ATOM 3171 C CA . ALA A 1 401 ? -29.297 45.844 2.744 1 42.44 401 ALA A CA 1
ATOM 3172 C C . ALA A 1 401 ? -28.422 44.75 3.365 1 42.44 401 ALA A C 1
ATOM 3174 O O . ALA A 1 401 ? -27.188 44.875 3.414 1 42.44 401 ALA A O 1
ATOM 3175 N N . GLY A 1 402 ? -28.922 43.812 4.27 1 50.66 402 GLY A N 1
ATOM 3176 C CA . GLY A 1 402 ? -28.297 42.812 5.109 1 50.66 402 GLY A CA 1
ATOM 3177 C C . GLY A 1 402 ? -27.734 41.656 4.316 1 50.66 402 GLY A C 1
ATOM 3178 O O . GLY A 1 402 ? -27.844 40.5 4.738 1 50.66 402 GLY A O 1
ATOM 3179 N N . SER A 1 403 ? -27.234 41.906 3.045 1 61.78 403 SER A N 1
ATOM 3180 C CA . SER A 1 403 ? -26.906 41.188 1.825 1 61.78 403 SER A CA 1
ATOM 3181 C C . SER A 1 403 ? -25.688 40.281 2.027 1 61.78 403 SER A C 1
ATOM 3183 O O . SER A 1 403 ? -25.672 39.156 1.561 1 61.78 403 SER A O 1
ATOM 3185 N N . LYS A 1 404 ? -24.906 40.844 2.748 1 77.5 404 LYS A N 1
ATOM 3186 C CA . LYS A 1 404 ? -23.688 40.062 2.918 1 77.5 404 LYS A CA 1
ATOM 3187 C C . LYS A 1 404 ? -23.969 38.75 3.656 1 77.5 404 LYS A C 1
ATOM 3189 O O . LYS A 1 404 ? -23.453 37.719 3.285 1 77.5 404 LYS A O 1
ATOM 3194 N N . SER A 1 405 ? -24.844 38.906 4.68 1 79 405 SER A N 1
ATOM 3195 C CA . SER A 1 405 ? -25.188 37.719 5.465 1 79 405 SER A CA 1
ATOM 3196 C C . SER A 1 405 ? -25.891 36.688 4.613 1 79 405 SER A C 1
ATOM 3198 O O . SER A 1 405 ? -25.672 35.5 4.773 1 79 405 SER A O 1
ATOM 3200 N N . TYR A 1 406 ? -26.734 37.156 3.658 1 83.25 406 TYR A N 1
ATOM 3201 C CA . TYR A 1 406 ? -27.422 36.219 2.768 1 83.25 406 TYR A CA 1
ATOM 3202 C C . TYR A 1 406 ? -26.453 35.531 1.841 1 83.25 406 TYR A C 1
ATOM 3204 O O . TYR A 1 406 ? -26.547 34.312 1.625 1 83.25 406 TYR A O 1
ATOM 3212 N N . ARG A 1 407 ? -25.562 36.312 1.361 1 89.69 407 ARG A N 1
ATOM 3213 C CA . ARG A 1 407 ? -24.578 35.75 0.448 1 89.69 407 ARG A CA 1
ATOM 3214 C C . ARG A 1 407 ? -23.703 34.688 1.15 1 89.69 407 ARG A C 1
ATOM 3216 O O . ARG A 1 407 ? -23.422 33.625 0.586 1 89.69 407 ARG A O 1
ATOM 3223 N N . GLN A 1 408 ? -23.344 35 2.365 1 91.94 408 GLN A N 1
ATOM 3224 C CA . GLN A 1 408 ? -22.547 34.062 3.146 1 91.94 408 GLN A CA 1
ATOM 3225 C C . GLN A 1 408 ? -23.359 32.812 3.49 1 91.94 408 GLN A C 1
ATOM 3227 O O . GLN A 1 408 ? -22.828 31.719 3.518 1 91.94 408 GLN A O 1
ATOM 3232 N N . GLY A 1 409 ? -24.641 33.094 3.762 1 93.25 409 GLY A N 1
ATOM 3233 C CA . GLY A 1 409 ? -25.516 31.938 4.012 1 93.25 409 GLY A CA 1
ATOM 3234 C C . GLY A 1 409 ? -25.656 31.031 2.811 1 93.25 409 GLY A C 1
ATOM 3235 O O . GLY A 1 409 ? -25.641 29.797 2.951 1 93.25 409 GLY A O 1
ATOM 3236 N N . VAL A 1 410 ? -25.781 31.609 1.653 1 95 410 VAL A N 1
ATOM 3237 C CA . VAL A 1 410 ? -25.891 30.844 0.418 1 95 410 VAL A CA 1
ATOM 3238 C C . VAL A 1 410 ? -24.609 30.062 0.183 1 95 410 VAL A C 1
ATOM 3240 O O . VAL A 1 410 ? -24.656 28.891 -0.224 1 95 410 VAL A O 1
ATOM 3243 N N . LEU A 1 411 ? -23.484 30.703 0.426 1 95.81 411 LEU A N 1
ATOM 3244 C CA . LEU A 1 411 ? -22.203 30.031 0.255 1 95.81 411 LEU A CA 1
ATOM 3245 C C . LEU A 1 411 ? -22.094 28.844 1.197 1 95.81 411 LEU A C 1
ATOM 3247 O O . LEU A 1 411 ? -21.625 27.766 0.794 1 95.81 411 LEU A O 1
ATOM 3251 N N . PHE A 1 412 ? -22.453 29.062 2.453 1 97.31 412 PHE A N 1
ATOM 3252 C CA . PHE A 1 412 ? -22.406 27.984 3.428 1 97.31 412 PHE A CA 1
ATOM 3253 C C . PHE A 1 412 ? -23.312 26.828 2.994 1 97.31 412 PHE A C 1
ATOM 3255 O O . PHE A 1 412 ? -22.922 25.672 3.057 1 97.31 412 PHE A O 1
ATOM 3262 N N . ALA A 1 413 ? -24.531 27.141 2.533 1 98.06 413 ALA A N 1
ATOM 3263 C CA . ALA A 1 413 ? -25.5 26.156 2.057 1 98.06 413 ALA A CA 1
ATOM 3264 C C . ALA A 1 413 ? -24.938 25.375 0.87 1 98.06 413 ALA A C 1
ATOM 3266 O O . ALA A 1 413 ? -25.047 24.141 0.815 1 98.06 413 ALA A O 1
ATOM 3267 N N . LEU A 1 414 ? -24.297 26.078 -0.029 1 97.88 414 LEU A N 1
ATOM 3268 C CA . LEU A 1 414 ? -23.719 25.438 -1.204 1 97.88 414 LEU A CA 1
ATOM 3269 C C . LEU A 1 414 ? -22.578 24.516 -0.81 1 97.88 414 LEU A C 1
ATOM 3271 O O . LEU A 1 414 ? -22.391 23.438 -1.4 1 97.88 414 LEU A O 1
ATOM 3275 N N . SER A 1 415 ? -21.766 24.953 0.158 1 98.06 415 SER A N 1
ATOM 3276 C CA . SER A 1 415 ? -20.656 24.125 0.601 1 98.06 415 SER A CA 1
ATOM 3277 C C . SER A 1 415 ? -21.141 22.797 1.173 1 98.06 415 SER A C 1
ATOM 3279 O O . SER A 1 415 ? -20.562 21.734 0.903 1 98.06 415 SER A O 1
ATOM 3281 N N . ILE A 1 416 ? -22.25 22.797 1.896 1 98.31 416 ILE A N 1
ATOM 3282 C CA . ILE A 1 416 ? -22.812 21.578 2.492 1 98.31 416 ILE A CA 1
ATOM 3283 C C . ILE A 1 416 ? -23.516 20.75 1.42 1 98.31 416 ILE A C 1
ATOM 3285 O O . ILE A 1 416 ? -23.562 19.531 1.505 1 98.31 416 ILE A O 1
ATOM 3289 N N . LEU A 1 417 ? -24 21.391 0.452 1 98.12 417 LEU A N 1
ATOM 3290 C CA . LEU A 1 417 ? -24.703 20.719 -0.627 1 98.12 417 LEU A CA 1
ATOM 3291 C C . LEU A 1 417 ? -23.734 20 -1.553 1 98.12 417 LEU A C 1
ATOM 3293 O O . LEU A 1 417 ? -23.953 18.844 -1.933 1 98.12 417 LEU A O 1
ATOM 3297 N N . VAL A 1 418 ? -22.578 20.609 -1.827 1 97.56 418 VAL A N 1
ATOM 3298 C CA . VAL A 1 418 ? -21.719 20.172 -2.92 1 97.56 418 VAL A CA 1
ATOM 3299 C C . VAL A 1 418 ? -20.625 19.25 -2.377 1 97.56 418 VAL A C 1
ATOM 3301 O O . VAL A 1 418 ? -20.422 18.141 -2.871 1 97.56 418 VAL A O 1
ATOM 3304 N N . PHE A 1 419 ? -19.922 19.609 -1.31 1 97.44 419 PHE A N 1
ATOM 3305 C CA . PHE A 1 419 ? -18.719 18.906 -0.891 1 97.44 419 PHE A CA 1
ATOM 3306 C C . PHE A 1 419 ? -19.062 17.5 -0.405 1 97.44 419 PHE A C 1
ATOM 3308 O O . PHE A 1 419 ? -18.422 16.516 -0.828 1 97.44 419 PHE A O 1
ATOM 3315 N N . PRO A 1 420 ? -20.062 17.344 0.396 1 97.62 420 PRO A N 1
ATOM 3316 C CA . PRO A 1 420 ? -20.359 15.977 0.839 1 97.62 420 PRO A CA 1
ATOM 3317 C C . PRO A 1 420 ? -20.844 15.086 -0.296 1 97.62 420 PRO A C 1
ATOM 3319 O O . PRO A 1 420 ? -20.781 13.859 -0.195 1 97.62 420 PRO A O 1
ATOM 3322 N N . PHE A 1 421 ? -21.391 15.68 -1.378 1 97.38 421 PHE A N 1
ATOM 3323 C CA . PHE A 1 421 ? -21.906 14.898 -2.496 1 97.38 421 PHE A CA 1
ATOM 3324 C C . PHE A 1 421 ? -20.766 14.5 -3.445 1 97.38 421 PHE A C 1
ATOM 3326 O O . PHE A 1 421 ? -20.906 13.539 -4.203 1 97.38 421 PHE A O 1
ATOM 3333 N N . LEU A 1 422 ? -19.688 15.133 -3.4 1 95.31 422 LEU A N 1
ATOM 3334 C CA . LEU A 1 422 ? -18.609 15 -4.375 1 95.31 422 LEU A CA 1
ATOM 3335 C C . LEU A 1 422 ? -18.094 13.57 -4.434 1 95.31 422 LEU A C 1
ATOM 3337 O O . LEU A 1 422 ? -17.891 13.023 -5.52 1 95.31 422 LEU A O 1
ATOM 3341 N N . PRO A 1 423 ? -17.891 12.891 -3.273 1 92.81 423 PRO A N 1
ATOM 3342 C CA . PRO A 1 423 ? -17.391 11.516 -3.348 1 92.81 423 PRO A CA 1
ATOM 3343 C C . PRO A 1 423 ? -18.344 10.578 -4.082 1 92.81 423 PRO A C 1
ATOM 3345 O O . PRO A 1 423 ? -17.922 9.562 -4.641 1 92.81 423 PRO A O 1
ATOM 3348 N N . ALA A 1 424 ? -19.609 10.883 -4.129 1 93.88 424 ALA A N 1
ATOM 3349 C CA . ALA A 1 424 ? -20.625 10.031 -4.758 1 93.88 424 ALA A CA 1
ATOM 3350 C C . ALA A 1 424 ? -20.969 10.539 -6.152 1 93.88 424 ALA A C 1
ATOM 3352 O O . ALA A 1 424 ? -21.844 9.977 -6.82 1 93.88 424 ALA A O 1
ATOM 3353 N N . SER A 1 425 ? -20.281 11.555 -6.688 1 94 425 SER A N 1
ATOM 3354 C CA . SER A 1 425 ? -20.688 12.266 -7.898 1 94 425 SER A CA 1
ATOM 3355 C C . SER A 1 425 ? -20.141 11.578 -9.148 1 94 425 SER A C 1
ATOM 3357 O O . SER A 1 425 ? -20.547 11.906 -10.266 1 94 425 SER A O 1
ATOM 3359 N N . ASN A 1 426 ? -19.219 10.555 -9.062 1 91.75 426 ASN A N 1
ATOM 3360 C CA . ASN A 1 426 ? -18.531 9.883 -10.156 1 91.75 426 ASN A CA 1
ATOM 3361 C C . ASN A 1 426 ? -17.453 10.773 -10.773 1 91.75 426 ASN A C 1
ATOM 3363 O O . ASN A 1 426 ? -16.719 10.336 -11.656 1 91.75 426 ASN A O 1
ATOM 3367 N N . LEU A 1 427 ? -17.406 12.016 -10.297 1 89.88 427 LEU A N 1
ATOM 3368 C CA . LEU A 1 427 ? -16.453 12.953 -10.898 1 89.88 427 LEU A CA 1
ATOM 3369 C C . LEU A 1 427 ? -15.031 12.656 -10.461 1 89.88 427 LEU A C 1
ATOM 3371 O O . LEU A 1 427 ? -14.078 12.898 -11.203 1 89.88 427 LEU A O 1
ATOM 3375 N N . LEU A 1 428 ? -14.875 12.18 -9.234 1 85.62 428 LEU A N 1
ATOM 3376 C CA . LEU A 1 428 ? -13.547 11.859 -8.719 1 85.62 428 LEU A CA 1
ATOM 3377 C C . LEU A 1 428 ? -13.148 10.438 -9.117 1 85.62 428 LEU A C 1
ATOM 3379 O O . LEU A 1 428 ? -12.062 10.219 -9.656 1 85.62 428 LEU A O 1
ATOM 3383 N N . PHE A 1 429 ? -14.062 9.531 -8.836 1 82.88 429 PHE A N 1
ATOM 3384 C CA . PHE A 1 429 ? -13.922 8.133 -9.203 1 82.88 429 PHE A CA 1
ATOM 3385 C C . PHE A 1 429 ? -15.281 7.484 -9.414 1 82.88 429 PHE A C 1
ATOM 3387 O O . PHE A 1 429 ? -16.281 7.934 -8.844 1 82.88 429 PHE A O 1
ATOM 3394 N N . PRO A 1 430 ? -15.266 6.531 -10.195 1 86.88 430 PRO A N 1
ATOM 3395 C CA . PRO A 1 430 ? -16.547 5.832 -10.383 1 86.88 430 PRO A CA 1
ATOM 3396 C C . PRO A 1 430 ? -17.016 5.137 -9.109 1 86.88 430 PRO A C 1
ATOM 3398 O O . PRO A 1 430 ? -16.219 4.582 -8.367 1 86.88 430 PRO A O 1
ATOM 3401 N N . VAL A 1 431 ? -18.219 5.32 -8.875 1 88 431 VAL A N 1
ATOM 3402 C CA . VAL A 1 431 ? -18.797 4.688 -7.699 1 88 431 VAL A CA 1
ATOM 3403 C C . VAL A 1 431 ? -19.641 3.486 -8.125 1 88 431 VAL A C 1
ATOM 3405 O O . VAL A 1 431 ? -19.984 3.342 -9.305 1 88 431 VAL A O 1
ATOM 3408 N N . GLY A 1 432 ? -19.984 2.629 -7.188 1 85.38 432 GLY A N 1
ATOM 3409 C CA . GLY A 1 432 ? -20.656 1.375 -7.477 1 85.38 432 GLY A CA 1
ATOM 3410 C C . GLY A 1 432 ? -22.172 1.506 -7.5 1 85.38 432 GLY A C 1
ATOM 3411 O O . GLY A 1 432 ? -22.891 0.589 -7.094 1 85.38 432 GLY A O 1
ATOM 3412 N N . PHE A 1 433 ? -22.703 2.648 -7.777 1 88.19 433 PHE A N 1
ATOM 3413 C CA . PHE A 1 433 ? -24.141 2.852 -7.926 1 88.19 433 PHE A CA 1
ATOM 3414 C C . PHE A 1 433 ? -24.438 3.963 -8.93 1 88.19 433 PHE A C 1
ATOM 3416 O O . PHE A 1 433 ? -23.547 4.73 -9.281 1 88.19 433 PHE A O 1
ATOM 3423 N N . VAL A 1 434 ? -25.672 4.016 -9.391 1 91.44 434 VAL A N 1
ATOM 3424 C CA . VAL A 1 434 ? -26.094 5.055 -10.328 1 91.44 434 VAL A CA 1
ATOM 3425 C C . VAL A 1 434 ? -26.656 6.246 -9.562 1 91.44 434 VAL A C 1
ATOM 3427 O O . VAL A 1 434 ? -26.125 7.352 -9.633 1 91.44 434 VAL A O 1
ATOM 3430 N N . VAL A 1 435 ? -27.688 6 -8.797 1 93.69 435 VAL A N 1
ATOM 3431 C CA . VAL A 1 435 ? -28.297 6.953 -7.875 1 93.69 435 VAL A CA 1
ATOM 3432 C C . VAL A 1 435 ? -28.578 6.266 -6.543 1 93.69 435 VAL A C 1
ATOM 3434 O O . VAL A 1 435 ? -29.016 5.113 -6.512 1 93.69 435 VAL A O 1
ATOM 3437 N N . ALA A 1 436 ? -28.219 6.895 -5.512 1 93.88 436 ALA A N 1
ATOM 3438 C CA . ALA A 1 436 ? -28.516 6.406 -4.168 1 93.88 436 ALA A CA 1
ATOM 3439 C C . ALA A 1 436 ? -29.094 7.52 -3.293 1 93.88 436 ALA A C 1
ATOM 3441 O O . ALA A 1 436 ? -28.422 8.531 -3.053 1 93.88 436 ALA A O 1
ATOM 3442 N N . GLU A 1 437 ? -30.234 7.344 -2.848 1 95.81 437 GLU A N 1
ATOM 3443 C CA . GLU A 1 437 ? -30.938 8.367 -2.074 1 95.81 437 GLU A CA 1
ATOM 3444 C C . GLU A 1 437 ? -30.188 8.695 -0.788 1 95.81 437 GLU A C 1
ATOM 3446 O O . GLU A 1 437 ? -30.141 9.859 -0.375 1 95.81 437 GLU A O 1
ATOM 3451 N N . ARG A 1 438 ? -29.547 7.719 -0.22 1 95.38 438 ARG A N 1
ATOM 3452 C CA . ARG A 1 438 ? -28.906 7.859 1.086 1 95.38 438 ARG A CA 1
ATOM 3453 C C . ARG A 1 438 ? -27.734 8.828 1.021 1 95.38 438 ARG A C 1
ATOM 3455 O O . ARG A 1 438 ? -27.375 9.445 2.027 1 95.38 438 ARG A O 1
ATOM 3462 N N . VAL A 1 439 ? -27.047 9.031 -0.096 1 96.19 439 VAL A N 1
ATOM 3463 C CA . VAL A 1 439 ? -25.875 9.883 -0.212 1 96.19 439 VAL A CA 1
ATOM 3464 C C . VAL A 1 439 ? -26.281 11.352 -0.142 1 96.19 439 VAL A C 1
ATOM 3466 O O . VAL A 1 439 ? -25.438 12.234 0.012 1 96.19 439 VAL A O 1
ATOM 3469 N N . LEU A 1 440 ? -27.594 11.602 -0.187 1 98.12 440 LEU A N 1
ATOM 3470 C CA . LEU A 1 440 ? -28.109 12.969 -0.175 1 98.12 440 LEU A CA 1
ATOM 3471 C C . LEU A 1 440 ? -28.438 13.406 1.245 1 98.12 440 LEU A C 1
ATOM 3473 O O . LEU A 1 440 ? -28.891 14.539 1.458 1 98.12 440 LEU A O 1
ATOM 3477 N N . TYR A 1 441 ? -28.172 12.586 2.246 1 98.38 441 TYR A N 1
ATOM 3478 C CA . TYR A 1 441 ? -28.562 12.898 3.617 1 98.38 441 TYR A CA 1
ATOM 3479 C C . TYR A 1 441 ? -27.891 14.188 4.09 1 98.38 441 TYR A C 1
ATOM 3481 O O . TYR A 1 441 ? -28.578 15.141 4.484 1 98.38 441 TYR A O 1
ATOM 3489 N N . ILE A 1 442 ? -26.594 14.32 3.994 1 98.38 442 ILE A N 1
ATOM 3490 C CA . ILE A 1 442 ? -25.891 15.523 4.441 1 98.38 442 ILE A CA 1
ATOM 3491 C C . ILE A 1 442 ? -26.094 16.641 3.434 1 98.38 442 ILE A C 1
ATOM 3493 O O . ILE A 1 442 ? -26.438 17.766 3.809 1 98.38 442 ILE A O 1
ATOM 3497 N N . PRO A 1 443 ? -26.016 16.359 2.133 1 98.44 443 PRO A N 1
ATOM 3498 C CA . PRO A 1 443 ? -26.234 17.438 1.157 1 98.44 443 PRO A CA 1
ATOM 3499 C C . PRO A 1 443 ? -27.609 18.078 1.293 1 98.44 443 PRO A C 1
ATOM 3501 O O . PRO A 1 443 ? -27.766 19.281 1.021 1 98.44 443 PRO A O 1
ATOM 3504 N N . SER A 1 444 ? -28.578 17.359 1.738 1 98.56 444 SER A N 1
ATOM 3505 C CA . SER A 1 444 ? -29.938 17.891 1.878 1 98.56 444 SER A CA 1
ATOM 3506 C C . SER A 1 444 ? -29.984 19 2.918 1 98.56 444 SER A C 1
ATOM 3508 O O . SER A 1 444 ? -30.906 19.812 2.912 1 98.56 444 SER A O 1
ATOM 3510 N N . MET A 1 445 ? -29.016 19.047 3.824 1 98.56 445 MET A N 1
ATOM 3511 C CA . MET A 1 445 ? -28.922 20.156 4.77 1 98.56 445 MET A CA 1
ATOM 3512 C C . MET A 1 445 ? -28.703 21.469 4.035 1 98.56 445 MET A C 1
ATOM 3514 O O . MET A 1 445 ? -29.328 22.484 4.367 1 98.56 445 MET A O 1
ATOM 3518 N N . GLY A 1 446 ? -27.75 21.406 3.047 1 98.56 446 GLY A N 1
ATOM 3519 C CA . GLY A 1 446 ? -27.531 22.578 2.234 1 98.56 446 GLY A CA 1
ATOM 3520 C C . GLY A 1 446 ? -28.766 23.016 1.474 1 98.56 446 GLY A C 1
ATOM 3521 O O . GLY A 1 446 ? -29.062 24.219 1.39 1 98.56 446 GLY A O 1
ATOM 3522 N N . TYR A 1 447 ? -29.516 22.062 0.961 1 98.06 447 TYR A N 1
ATOM 3523 C CA . TYR A 1 447 ? -30.766 22.328 0.265 1 98.06 447 TYR A CA 1
ATOM 3524 C C . TYR A 1 447 ? -31.766 23 1.19 1 98.06 447 TYR A C 1
ATOM 3526 O O . TYR A 1 447 ? -32.406 23.984 0.816 1 98.06 447 TYR A O 1
ATOM 3534 N N . SER A 1 448 ? -31.906 22.5 2.408 1 98.31 448 SER A N 1
ATOM 3535 C CA . SER A 1 448 ? -32.875 23.031 3.377 1 98.31 448 SER A CA 1
ATOM 3536 C C . SER A 1 448 ? -32.531 24.453 3.771 1 98.31 448 SER A C 1
ATOM 3538 O O . SER A 1 448 ? -33.406 25.281 3.98 1 98.31 448 SER A O 1
ATOM 3540 N N . ILE A 1 449 ? -31.25 24.75 3.879 1 97.56 449 ILE A N 1
ATOM 3541 C CA . ILE A 1 449 ? -30.812 26.109 4.203 1 97.56 449 ILE A CA 1
ATOM 3542 C C . ILE A 1 449 ? -31.172 27.047 3.061 1 97.56 449 ILE A C 1
ATOM 3544 O O . ILE A 1 449 ? -31.641 28.172 3.293 1 97.56 449 ILE A O 1
ATOM 3548 N N . LEU A 1 450 ? -30.984 26.609 1.837 1 97.25 450 LEU A N 1
ATOM 3549 C CA . LEU A 1 450 ? -31.344 27.438 0.684 1 97.25 450 LEU A CA 1
ATOM 3550 C C . LEU A 1 450 ? -32.844 27.734 0.661 1 97.25 450 LEU A C 1
ATOM 3552 O O . LEU A 1 450 ? -33.25 28.859 0.361 1 97.25 450 LEU A O 1
ATOM 3556 N N . ILE A 1 451 ? -33.625 26.719 0.977 1 96.5 451 ILE A N 1
ATOM 3557 C CA . ILE A 1 451 ? -35.094 26.906 1.048 1 96.5 451 ILE A CA 1
ATOM 3558 C C . ILE A 1 451 ? -35.406 27.938 2.127 1 96.5 451 ILE A C 1
ATOM 3560 O O . ILE A 1 451 ? -36.25 28.812 1.926 1 96.5 451 ILE A O 1
ATOM 3564 N N . ALA A 1 452 ? -34.781 27.844 3.242 1 95.31 452 ALA A N 1
ATOM 3565 C CA . ALA A 1 452 ? -35.031 28.75 4.355 1 95.31 452 ALA A CA 1
ATOM 3566 C C . ALA A 1 452 ? -34.625 30.188 3.98 1 95.31 452 ALA A C 1
ATOM 3568 O O . ALA A 1 452 ? -35.375 31.125 4.266 1 95.31 452 ALA A O 1
ATOM 3569 N N . ILE A 1 453 ? -33.469 30.344 3.328 1 92.94 453 ILE A N 1
ATOM 3570 C CA . ILE A 1 453 ? -33.031 31.672 2.91 1 92.94 453 ILE A CA 1
ATOM 3571 C C . ILE A 1 453 ? -34 32.25 1.884 1 92.94 453 ILE A C 1
ATOM 3573 O O . ILE A 1 453 ? -34.406 33.406 1.998 1 92.94 453 ILE A O 1
ATOM 3577 N N . GLY A 1 454 ? -34.406 31.422 0.889 1 92.12 454 GLY A N 1
ATOM 3578 C CA . GLY A 1 454 ? -35.312 31.875 -0.131 1 92.12 454 GLY A CA 1
ATOM 3579 C C . GLY A 1 454 ? -36.688 32.25 0.428 1 92.12 454 GLY A C 1
ATOM 3580 O O . GLY A 1 454 ? -37.25 33.281 0.049 1 92.12 454 GLY A O 1
ATOM 3581 N N . SER A 1 455 ? -37.188 31.453 1.318 1 92.5 455 SER A N 1
ATOM 3582 C CA . SER A 1 455 ? -38.5 31.734 1.918 1 92.5 455 SER A CA 1
ATOM 3583 C C . SER A 1 455 ? -38.438 33 2.785 1 92.5 455 SER A C 1
ATOM 3585 O O . SER A 1 455 ? -39.406 33.75 2.826 1 92.5 455 SER A O 1
ATOM 3587 N N . TYR A 1 456 ? -37.406 33.094 3.52 1 89.12 456 TYR A N 1
ATOM 3588 C CA . TYR A 1 456 ? -37.219 34.281 4.34 1 89.12 456 TYR A CA 1
ATOM 3589 C C . TYR A 1 456 ? -37.219 35.531 3.479 1 89.12 456 TYR A C 1
ATOM 3591 O O . TYR A 1 456 ? -37.844 36.531 3.824 1 89.12 456 TYR A O 1
ATOM 3599 N N . ARG A 1 457 ? -36.531 35.469 2.346 1 85.75 457 ARG A N 1
ATOM 3600 C CA . ARG A 1 457 ? -36.469 36.594 1.424 1 85.75 457 ARG A CA 1
ATOM 3601 C C . ARG A 1 457 ? -37.875 36.906 0.858 1 85.75 457 ARG A C 1
ATOM 3603 O O . ARG A 1 457 ? -38.219 38.094 0.73 1 85.75 457 ARG A O 1
ATOM 3610 N N . LEU A 1 458 ? -38.594 35.938 0.583 1 89.25 458 LEU A N 1
ATOM 3611 C CA . LEU A 1 458 ? -39.938 36.125 -0.007 1 89.25 458 LEU A CA 1
ATOM 3612 C C . LEU A 1 458 ? -40.938 36.625 1.029 1 89.25 458 LEU A C 1
ATOM 3614 O O . LEU A 1 458 ? -41.812 37.438 0.706 1 89.25 458 LEU A O 1
ATOM 3618 N N . THR A 1 459 ? -40.781 36.25 2.232 1 88.12 459 THR A N 1
ATOM 3619 C CA . THR A 1 459 ? -41.719 36.656 3.277 1 88.12 459 THR A CA 1
ATOM 3620 C C . THR A 1 459 ? -41.344 38.062 3.787 1 88.12 459 THR A C 1
ATOM 3622 O O . THR A 1 459 ? -42.156 38.719 4.434 1 88.12 459 THR A O 1
ATOM 3625 N N . SER A 1 460 ? -40.156 38.438 3.594 1 79.5 460 SER A N 1
ATOM 3626 C CA . SER A 1 460 ? -39.719 39.781 3.977 1 79.5 460 SER A CA 1
ATOM 3627 C C . SER A 1 460 ? -40.094 40.781 2.896 1 79.5 460 SER A C 1
ATOM 3629 O O . SER A 1 460 ? -39.906 42 3.078 1 79.5 460 SER A O 1
ATOM 3631 N N . ALA A 1 461 ? -40.625 40.219 1.857 1 75.19 461 ALA A N 1
ATOM 3632 C CA . ALA A 1 461 ? -41.062 41.094 0.776 1 75.19 461 ALA A CA 1
ATOM 3633 C C . ALA A 1 461 ? -42.281 41.938 1.206 1 75.19 461 ALA A C 1
ATOM 3635 O O . ALA A 1 461 ? -43 41.562 2.137 1 75.19 461 ALA A O 1
ATOM 3636 N N . SER A 1 462 ? -42.5 43.125 0.601 1 73.25 462 SER A N 1
ATOM 3637 C CA . SER A 1 462 ? -43.469 44.156 1.006 1 73.25 462 SER A CA 1
ATOM 3638 C C . SER A 1 462 ? -44.875 43.719 0.717 1 73.25 462 SER A C 1
ATOM 3640 O O . SER A 1 462 ? -45.812 44.062 1.44 1 73.25 462 SER A O 1
ATOM 3642 N N . SER A 1 463 ? -45.031 42.781 -0.21 1 88.38 463 SER A N 1
ATOM 3643 C CA . SER A 1 463 ? -46.406 42.438 -0.601 1 88.38 463 SER A CA 1
ATOM 3644 C C . SER A 1 463 ? -47 41.406 0.337 1 88.38 463 SER A C 1
ATOM 3646 O O . SER A 1 463 ? -46.375 40.375 0.621 1 88.38 463 SER A O 1
ATOM 3648 N N . LYS A 1 464 ? -48.156 41.688 0.942 1 89.56 464 LYS A N 1
ATOM 3649 C CA . LYS A 1 464 ? -48.906 40.781 1.804 1 89.56 464 LYS A CA 1
ATOM 3650 C C . LYS A 1 464 ? -49.25 39.469 1.07 1 89.56 464 LYS A C 1
ATOM 3652 O O . LYS A 1 464 ? -49.219 38.406 1.665 1 89.56 464 LYS A O 1
ATOM 3657 N N . PHE A 1 465 ? -49.438 39.594 -0.186 1 91.56 465 PHE A N 1
ATOM 3658 C CA . PHE A 1 465 ? -49.781 38.438 -1 1 91.56 465 PHE A CA 1
ATOM 3659 C C . PHE A 1 465 ? -48.625 37.469 -1.097 1 91.56 465 PHE A C 1
ATOM 3661 O O . PHE A 1 465 ? -48.781 36.25 -0.941 1 91.56 465 PHE A O 1
ATOM 3668 N N . THR A 1 466 ? -47.5 37.969 -1.363 1 91.94 466 THR A N 1
ATOM 3669 C CA . THR A 1 466 ? -46.312 37.125 -1.505 1 91.94 466 THR A CA 1
ATOM 3670 C C . THR A 1 466 ? -46 36.438 -0.189 1 91.94 466 THR A C 1
ATOM 3672 O O . THR A 1 466 ? -45.562 35.281 -0.184 1 91.94 466 THR A O 1
ATOM 3675 N N . ARG A 1 467 ? -46.188 37.094 0.881 1 92.25 467 ARG A N 1
ATOM 3676 C CA . ARG A 1 467 ? -45.906 36.531 2.197 1 92.25 467 ARG A CA 1
ATOM 3677 C C . ARG A 1 467 ? -46.844 35.375 2.502 1 92.25 467 ARG A C 1
ATOM 3679 O O . ARG A 1 467 ? -46.438 34.312 2.949 1 92.25 467 ARG A O 1
ATOM 3686 N N . LEU A 1 468 ? -48.156 35.656 2.256 1 93.31 468 LEU A N 1
ATOM 3687 C CA . LEU A 1 468 ? -49.156 34.625 2.525 1 93.31 468 LEU A CA 1
ATOM 3688 C C . LEU A 1 468 ? -49 33.438 1.58 1 93.31 468 LEU A C 1
ATOM 3690 O O . LEU A 1 468 ? -49.094 32.281 2.004 1 93.31 468 LEU A O 1
ATOM 3694 N N . ALA A 1 469 ? -48.719 33.719 0.345 1 94.31 469 ALA A N 1
ATOM 3695 C CA . ALA A 1 469 ? -48.531 32.656 -0.644 1 94.31 469 ALA A CA 1
ATOM 3696 C C . ALA A 1 469 ? -47.312 31.781 -0.29 1 94.31 469 ALA A C 1
ATOM 3698 O O . ALA A 1 469 ? -47.344 30.562 -0.47 1 94.31 469 ALA A O 1
ATOM 3699 N N . THR A 1 470 ? -46.25 32.375 0.183 1 94.38 470 THR A N 1
ATOM 3700 C CA . THR A 1 470 ? -45.062 31.641 0.557 1 94.38 470 THR A CA 1
ATOM 3701 C C . THR A 1 470 ? -45.312 30.75 1.763 1 94.38 470 THR A C 1
ATOM 3703 O O . THR A 1 470 ? -44.938 29.578 1.777 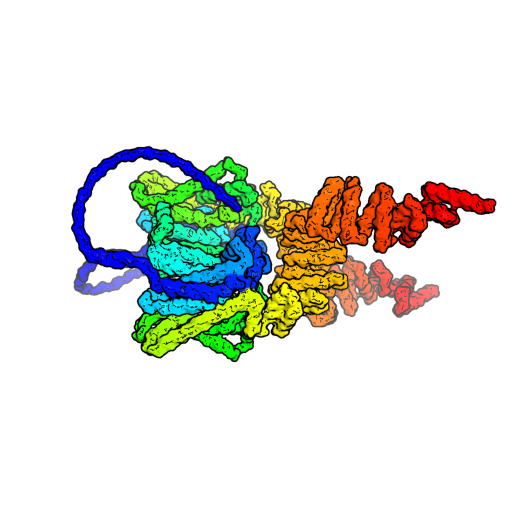1 94.38 470 THR A O 1
ATOM 3706 N N . LYS A 1 471 ? -46 31.219 2.758 1 93.94 471 LYS A N 1
ATOM 3707 C CA . LYS A 1 471 ? -46.312 30.438 3.957 1 93.94 471 LYS A CA 1
ATOM 3708 C C . LYS A 1 471 ? -47.219 29.266 3.633 1 93.94 471 LYS A C 1
ATOM 3710 O O . LYS A 1 471 ? -47.031 28.156 4.129 1 93.94 471 LYS A O 1
ATOM 3715 N N . ILE A 1 472 ? -48.188 29.516 2.758 1 95.44 472 ILE A N 1
ATOM 3716 C CA . ILE A 1 472 ? -49.094 28.453 2.359 1 95.44 472 ILE A CA 1
ATOM 3717 C C . ILE A 1 472 ? -48.344 27.406 1.529 1 95.44 472 ILE A C 1
ATOM 3719 O O . ILE A 1 472 ? -48.531 26.203 1.729 1 95.44 472 ILE A O 1
ATOM 3723 N N . GLY A 1 473 ? -47.625 27.922 0.64 1 95.56 473 GLY A N 1
ATOM 3724 C CA . GLY A 1 473 ? -46.812 27.016 -0.166 1 95.56 473 GLY A CA 1
ATOM 3725 C C . GLY A 1 473 ? -45.875 26.141 0.66 1 95.56 473 GLY A C 1
ATOM 3726 O O . GLY A 1 473 ? -45.75 24.953 0.399 1 95.56 473 GLY A O 1
ATOM 3727 N N . LEU A 1 474 ? -45.25 26.703 1.633 1 96.06 474 LEU A N 1
ATOM 3728 C CA . LEU A 1 474 ? -44.344 25.969 2.523 1 96.06 474 LEU A CA 1
ATOM 3729 C C . LEU A 1 474 ? -45.125 24.953 3.354 1 96.06 474 LEU A C 1
ATOM 3731 O O . LEU A 1 474 ? -44.656 23.844 3.592 1 96.06 474 LEU A O 1
ATOM 3735 N N . GLY A 1 475 ? -46.25 25.391 3.844 1 95.81 475 GLY A N 1
ATOM 3736 C CA . GLY A 1 475 ? -47.094 24.469 4.562 1 95.8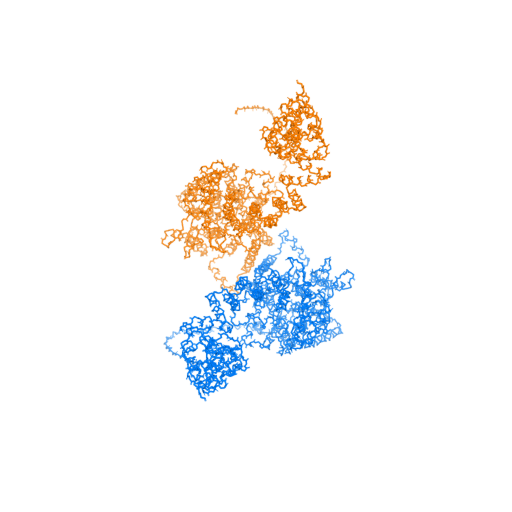1 475 GLY A CA 1
ATOM 3737 C C . GLY A 1 475 ? -47.469 23.25 3.742 1 95.81 475 GLY A C 1
ATOM 3738 O O . GLY A 1 475 ? -47.406 22.125 4.234 1 95.81 475 GLY A O 1
ATOM 3739 N N . TYR A 1 476 ? -47.844 23.5 2.516 1 95.81 476 TYR A N 1
ATOM 3740 C CA . TYR A 1 476 ? -48.188 22.422 1.599 1 95.81 476 TYR A CA 1
ATOM 3741 C C . TYR A 1 476 ? -47 21.5 1.372 1 95.81 476 TYR A C 1
ATOM 3743 O O . TYR A 1 476 ? -47.125 20.281 1.361 1 95.81 476 TYR A O 1
ATOM 3751 N N . LEU A 1 477 ? -45.875 22.062 1.162 1 96.12 477 LEU A N 1
ATOM 3752 C CA . LEU A 1 477 ? -44.656 21.281 0.938 1 96.12 477 LEU A CA 1
ATOM 3753 C C . LEU A 1 477 ? -44.344 20.391 2.131 1 96.12 477 LEU A C 1
ATOM 3755 O O . LEU A 1 477 ? -44.062 19.203 1.961 1 96.12 477 LEU A O 1
ATOM 3759 N N . LEU A 1 478 ? -44.469 20.906 3.363 1 97 478 LEU A N 1
ATOM 3760 C CA . LEU A 1 478 ? -44.156 20.156 4.574 1 97 478 LEU A CA 1
ATOM 3761 C C . LEU A 1 478 ? -45.156 19.031 4.805 1 97 478 LEU A C 1
ATOM 3763 O O . LEU A 1 478 ? -44.781 17.938 5.211 1 97 478 LEU A O 1
ATOM 3767 N N . ILE A 1 479 ? -46.375 19.312 4.492 1 96.94 479 ILE A N 1
ATOM 3768 C CA . ILE A 1 479 ? -47.406 18.297 4.652 1 96.94 479 ILE A CA 1
ATOM 3769 C C . ILE A 1 479 ? -47.188 17.156 3.648 1 96.94 479 ILE A C 1
ATOM 3771 O O . ILE A 1 479 ? -47.25 15.984 4.004 1 96.94 479 ILE A O 1
ATOM 3775 N N . PHE A 1 480 ? -46.906 17.531 2.439 1 96.81 480 PHE A N 1
ATOM 3776 C CA . PHE A 1 480 ? -46.688 16.516 1.406 1 96.81 480 PHE A CA 1
ATOM 3777 C C . PHE A 1 480 ? -45.438 15.695 1.713 1 96.81 480 PHE A C 1
ATOM 3779 O O . PHE A 1 480 ? -45.406 14.484 1.514 1 96.81 480 PHE A O 1
ATOM 3786 N N . HIS A 1 481 ? -44.406 16.344 2.109 1 98 481 HIS A N 1
ATOM 3787 C CA . HIS A 1 481 ? -43.188 15.625 2.465 1 98 481 HIS A CA 1
ATOM 3788 C C . HIS A 1 481 ? -43.438 14.68 3.637 1 98 481 HIS A C 1
ATOM 3790 O O . HIS A 1 481 ? -42.938 13.547 3.637 1 98 481 HIS A O 1
ATOM 3796 N N . THR A 1 482 ? -44.156 15.156 4.637 1 97.94 482 THR A N 1
ATOM 3797 C CA . THR A 1 482 ? -44.469 14.312 5.785 1 97.94 482 THR A CA 1
ATOM 3798 C C . THR A 1 482 ? -45.281 13.086 5.352 1 97.94 482 THR A C 1
ATOM 3800 O O . THR A 1 482 ? -44.969 11.961 5.742 1 97.94 482 THR A O 1
ATOM 3803 N N . MET A 1 483 ? -46.25 13.289 4.5 1 97.31 483 MET A N 1
ATOM 3804 C CA . MET A 1 483 ? -47.094 12.195 4.023 1 97.31 483 MET A CA 1
ATOM 3805 C C . MET A 1 483 ? -46.281 11.227 3.162 1 97.31 483 MET A C 1
ATOM 3807 O O . MET A 1 483 ? -46.438 10.008 3.287 1 97.31 483 MET A O 1
ATOM 3811 N N . LYS A 1 484 ? -45.5 11.773 2.311 1 97.5 484 LYS A N 1
ATOM 3812 C CA . LYS A 1 484 ? -44.688 10.93 1.453 1 97.5 484 LYS A CA 1
ATOM 3813 C C . LYS A 1 484 ? -43.688 10.102 2.279 1 97.5 484 LYS A C 1
ATOM 3815 O O . LYS A 1 484 ? -43.469 8.93 1.979 1 97.5 484 LYS A O 1
ATOM 3820 N N . THR A 1 485 ? -43.125 10.695 3.277 1 98.25 485 THR A N 1
ATOM 3821 C CA . THR A 1 485 ? -42.188 9.984 4.137 1 98.25 485 THR A CA 1
ATOM 3822 C C . THR A 1 485 ? -42.875 8.852 4.879 1 98.25 485 THR A C 1
ATOM 3824 O O . THR A 1 485 ? -42.344 7.734 4.949 1 98.25 485 THR A O 1
ATOM 3827 N N . LEU A 1 486 ? -44.062 9.086 5.414 1 97.56 486 LEU A N 1
ATOM 3828 C CA . LEU A 1 486 ? -44.844 8.062 6.109 1 97.56 486 LEU A CA 1
ATOM 3829 C C . LEU A 1 486 ? -45.188 6.914 5.168 1 97.56 486 LEU A C 1
ATOM 3831 O O . LEU A 1 486 ? -45.125 5.746 5.559 1 97.56 486 LEU A O 1
ATOM 3835 N N . ASP A 1 487 ? -45.5 7.281 3.969 1 96.44 487 ASP A N 1
ATOM 3836 C CA . ASP A 1 487 ? -45.812 6.273 2.957 1 96.44 487 ASP A CA 1
ATOM 3837 C C . ASP A 1 487 ? -44.562 5.469 2.582 1 96.44 487 ASP A C 1
ATOM 3839 O O . ASP A 1 487 ? -44.625 4.242 2.477 1 96.44 487 ASP A O 1
ATOM 3843 N N . ARG A 1 488 ? -43.5 6.117 2.336 1 97.38 488 ARG A N 1
ATOM 3844 C CA . ARG A 1 488 ? -42.25 5.469 1.954 1 97.38 488 ARG A CA 1
ATOM 3845 C C . ARG A 1 488 ? -41.75 4.562 3.07 1 97.38 488 ARG A C 1
ATOM 3847 O O . ARG A 1 488 ? -41.156 3.52 2.803 1 97.38 488 ARG A O 1
ATOM 3854 N N . ASN A 1 489 ? -42.031 4.949 4.328 1 97.81 489 ASN A N 1
ATOM 3855 C CA . ASN A 1 489 ? -41.656 4.102 5.461 1 97.81 489 ASN A CA 1
ATOM 3856 C C . ASN A 1 489 ? -42.312 2.723 5.359 1 97.81 489 ASN A C 1
ATOM 3858 O O . ASN A 1 489 ? -41.719 1.719 5.746 1 97.81 489 ASN A O 1
ATOM 3862 N N . ARG A 1 490 ? -43.438 2.684 4.844 1 96.38 490 ARG A N 1
ATOM 3863 C CA . ARG A 1 490 ? -44.156 1.425 4.695 1 96.38 490 ARG A CA 1
ATOM 3864 C C . ARG A 1 490 ? -43.531 0.551 3.619 1 96.38 490 ARG A C 1
ATOM 3866 O O . ARG A 1 490 ? -43.562 -0.678 3.707 1 96.38 490 ARG A O 1
ATOM 3873 N N . ASP A 1 491 ? -43.031 1.18 2.65 1 96.44 491 ASP A N 1
ATOM 3874 C CA . ASP A 1 491 ? -42.312 0.43 1.621 1 96.44 491 ASP A CA 1
ATOM 3875 C C . ASP A 1 491 ? -41.125 -0.329 2.217 1 96.44 491 ASP A C 1
ATOM 3877 O O . ASP A 1 491 ? -40.719 -1.363 1.687 1 96.44 491 ASP A O 1
ATOM 3881 N N . TRP A 1 492 ? -40.562 0.154 3.301 1 97.12 492 TRP A N 1
ATOM 3882 C CA . TRP A 1 492 ? -39.375 -0.423 3.906 1 97.12 492 TRP A CA 1
ATOM 3883 C C . TRP A 1 492 ? -39.75 -1.416 5.004 1 97.12 492 TRP A C 1
ATOM 3885 O O . TRP A 1 492 ? -38.906 -1.756 5.848 1 97.12 492 TRP A O 1
ATOM 3895 N N . ARG A 1 493 ? -40.969 -1.85 5.051 1 96.31 493 ARG A N 1
ATOM 3896 C CA . ARG A 1 493 ? -41.438 -2.758 6.086 1 96.31 493 ARG A CA 1
ATOM 3897 C C . ARG A 1 493 ? -40.812 -4.133 5.957 1 96.31 493 ARG A C 1
ATOM 3899 O O . ARG A 1 493 ? -40.406 -4.734 6.957 1 96.31 493 ARG A O 1
ATOM 3906 N N . SER A 1 494 ? -40.75 -4.617 4.727 1 95.62 494 SER A N 1
ATOM 3907 C CA . SER A 1 494 ? -40.125 -5.902 4.406 1 95.62 494 SER A CA 1
ATOM 3908 C C . SER A 1 494 ? -39.438 -5.863 3.047 1 95.62 494 SER A C 1
ATOM 3910 O O . SER A 1 494 ? -39.656 -4.934 2.264 1 95.62 494 SER A O 1
ATOM 3912 N N . ASN A 1 495 ? -38.656 -6.867 2.807 1 95.81 495 ASN A N 1
ATOM 3913 C CA . ASN A 1 495 ? -38 -6.953 1.503 1 95.81 495 ASN A CA 1
ATOM 3914 C C . ASN A 1 495 ? -39.031 -7.043 0.374 1 95.81 495 ASN A C 1
ATOM 3916 O O . ASN A 1 495 ? -38.875 -6.422 -0.676 1 95.81 495 ASN A O 1
ATOM 3920 N N . ILE A 1 496 ? -40.031 -7.758 0.61 1 95.56 496 ILE A N 1
ATOM 3921 C CA . ILE A 1 496 ? -41.062 -7.938 -0.397 1 95.56 496 ILE A CA 1
ATOM 3922 C C . ILE A 1 496 ? -41.75 -6.594 -0.691 1 95.56 496 ILE A C 1
ATOM 3924 O O . ILE A 1 496 ? -41.938 -6.234 -1.854 1 95.56 496 ILE A O 1
ATOM 3928 N N . ASP A 1 497 ? -42.062 -5.859 0.339 1 96.69 497 ASP A N 1
ATOM 3929 C CA . ASP A 1 497 ? -42.688 -4.547 0.159 1 96.69 497 ASP A CA 1
ATOM 3930 C C . ASP A 1 497 ? -41.75 -3.6 -0.589 1 96.69 497 ASP A C 1
ATOM 3932 O O . ASP A 1 497 ? -42.188 -2.863 -1.478 1 96.69 497 ASP A O 1
ATOM 3936 N N . LEU A 1 498 ? -40.531 -3.652 -0.216 1 96.56 498 LEU A N 1
ATOM 3937 C CA . LEU A 1 498 ? -39.531 -2.738 -0.766 1 96.56 498 LEU A CA 1
ATOM 3938 C C . LEU A 1 498 ? -39.312 -2.998 -2.254 1 96.56 498 LEU A C 1
ATOM 3940 O O . LEU A 1 498 ? -39.375 -2.068 -3.062 1 96.56 498 LEU A O 1
ATOM 3944 N N . PHE A 1 499 ? -39.156 -4.23 -2.654 1 96.38 499 PHE A N 1
ATOM 3945 C CA . PHE A 1 499 ? -38.844 -4.559 -4.043 1 96.38 499 PHE A CA 1
ATOM 3946 C C . PHE A 1 499 ? -40.125 -4.43 -4.902 1 96.38 499 PHE A C 1
ATOM 3948 O O . PHE A 1 499 ? -40.031 -4.023 -6.062 1 96.38 499 PHE A O 1
ATOM 3955 N N . THR A 1 500 ? -41.25 -4.75 -4.301 1 95.69 500 THR A N 1
ATOM 3956 C CA . THR A 1 500 ? -42.5 -4.57 -5.023 1 95.69 500 THR A CA 1
ATOM 3957 C C . THR A 1 500 ? -42.719 -3.092 -5.316 1 95.69 500 THR A C 1
ATOM 3959 O O . THR A 1 500 ? -43.125 -2.732 -6.426 1 95.69 500 THR A O 1
ATOM 3962 N N . SER A 1 501 ? -42.5 -2.314 -4.336 1 95.5 501 SER A N 1
ATOM 3963 C CA . SER A 1 501 ? -42.656 -0.877 -4.547 1 95.5 501 SER A CA 1
ATOM 3964 C C . SER A 1 501 ? -41.656 -0.366 -5.586 1 95.5 501 SER A C 1
ATOM 3966 O O . SER A 1 501 ? -41.969 0.539 -6.363 1 95.5 501 SER A O 1
ATOM 3968 N N . GLY A 1 502 ? -40.5 -0.894 -5.625 1 94.69 502 GLY A N 1
ATOM 3969 C CA . GLY A 1 502 ? -39.5 -0.512 -6.602 1 94.69 502 GLY A CA 1
ATOM 3970 C C . GLY A 1 502 ? -39.875 -0.85 -8.023 1 94.69 502 GLY A C 1
ATOM 3971 O O . GLY A 1 502 ? -39.688 -0.04 -8.938 1 94.69 502 GLY A O 1
ATOM 3972 N N . ILE A 1 503 ? -40.406 -2.021 -8.18 1 93.81 503 ILE A N 1
ATOM 3973 C CA . ILE A 1 503 ? -40.781 -2.504 -9.492 1 93.81 503 ILE A CA 1
ATOM 3974 C C . ILE A 1 503 ? -41.938 -1.646 -10.031 1 93.81 503 ILE A C 1
ATOM 3976 O O . ILE A 1 503 ? -42.031 -1.418 -11.242 1 93.81 503 ILE A O 1
ATOM 3980 N N . LYS A 1 504 ? -42.688 -1.115 -9.172 1 92.38 504 LYS A N 1
ATOM 3981 C CA . LYS A 1 504 ? -43.781 -0.241 -9.578 1 92.38 504 LYS A CA 1
ATOM 3982 C C . LYS A 1 504 ? -43.25 1.062 -10.18 1 92.38 504 LYS A C 1
ATOM 3984 O O . LYS A 1 504 ? -43.844 1.607 -11.109 1 92.38 504 LYS A O 1
ATOM 3989 N N . ILE A 1 505 ? -42.188 1.477 -9.656 1 89.69 505 ILE A N 1
ATOM 3990 C CA . ILE A 1 505 ? -41.625 2.744 -10.07 1 89.69 505 ILE A CA 1
ATOM 3991 C C . ILE A 1 505 ? -40.688 2.518 -11.273 1 89.69 505 ILE A C 1
ATOM 3993 O O . ILE A 1 505 ? -40.688 3.312 -12.211 1 89.69 505 ILE A O 1
ATOM 3997 N N . ASN A 1 506 ? -39.938 1.43 -11.148 1 89.56 506 ASN A N 1
ATOM 3998 C CA . ASN A 1 506 ? -38.969 1.113 -12.195 1 89.56 506 ASN A CA 1
ATOM 3999 C C . ASN A 1 506 ? -39.188 -0.277 -12.773 1 89.56 506 ASN A C 1
ATOM 4001 O O . ASN A 1 506 ? -38.531 -1.243 -12.375 1 89.56 506 ASN A O 1
ATOM 4005 N N . THR A 1 507 ? -39.844 -0.328 -13.836 1 88.38 507 THR A N 1
ATOM 4006 C CA . THR A 1 507 ? -40.219 -1.604 -14.414 1 88.38 507 THR A CA 1
ATOM 4007 C C . THR A 1 507 ? -39.094 -2.213 -15.211 1 88.38 507 THR A C 1
ATOM 4009 O O . THR A 1 507 ? -39.094 -3.404 -15.531 1 88.38 507 THR A O 1
ATOM 4012 N N . ASN A 1 508 ? -38.094 -1.48 -15.422 1 87.56 508 ASN A N 1
ATOM 4013 C CA . ASN A 1 508 ? -37 -1.975 -16.234 1 87.56 508 ASN A CA 1
ATOM 4014 C C . ASN A 1 508 ? -35.781 -2.297 -15.375 1 87.56 508 ASN A C 1
ATOM 4016 O O . ASN A 1 508 ? -34.656 -2.354 -15.875 1 87.56 508 ASN A O 1
ATOM 4020 N N . ASN A 1 509 ? -36 -2.496 -14.156 1 91.19 509 ASN A N 1
ATOM 4021 C CA . ASN A 1 509 ? -34.906 -2.826 -13.266 1 91.19 509 ASN A CA 1
ATOM 4022 C C . ASN A 1 509 ? -34.812 -4.328 -13 1 91.19 509 ASN A C 1
ATOM 4024 O O . ASN A 1 509 ? -35.5 -4.848 -12.125 1 91.19 509 ASN A O 1
ATOM 4028 N N . ALA A 1 510 ? -33.875 -4.996 -13.695 1 91 510 ALA A N 1
ATOM 4029 C CA . ALA A 1 510 ? -33.75 -6.449 -13.602 1 91 510 ALA A CA 1
ATOM 4030 C C . ALA A 1 510 ? -33.312 -6.867 -12.195 1 91 510 ALA A C 1
ATOM 4032 O O . ALA A 1 510 ? -33.719 -7.93 -11.711 1 91 510 ALA A O 1
ATOM 4033 N N . LYS A 1 511 ? -32.562 -6.074 -11.555 1 90.88 511 LYS A N 1
ATOM 4034 C CA . LYS A 1 511 ? -32.062 -6.395 -10.219 1 90.88 511 LYS A CA 1
ATOM 4035 C C . LYS A 1 511 ? -33.188 -6.488 -9.211 1 90.88 511 LYS A C 1
ATOM 4037 O O . LYS A 1 511 ? -33.188 -7.363 -8.344 1 90.88 511 LYS A O 1
ATOM 4042 N N . LEU A 1 512 ? -34.156 -5.613 -9.305 1 94 512 LEU A N 1
ATOM 4043 C CA . LEU A 1 512 ? -35.312 -5.625 -8.398 1 94 512 LEU A CA 1
ATOM 4044 C C . LEU A 1 512 ? -36.156 -6.879 -8.602 1 94 512 LEU A C 1
ATOM 4046 O O . LEU A 1 512 ? -36.656 -7.469 -7.633 1 94 512 LEU A O 1
ATOM 4050 N N . TYR A 1 513 ? -36.281 -7.285 -9.82 1 94.31 513 TYR A N 1
ATOM 4051 C CA . TYR A 1 513 ? -37 -8.523 -10.102 1 94.31 513 TYR A CA 1
ATOM 4052 C C . TYR A 1 513 ? -36.25 -9.727 -9.531 1 94.31 513 TYR A C 1
ATOM 4054 O O . TYR A 1 513 ? -36.844 -10.625 -8.953 1 94.31 513 TYR A O 1
ATOM 4062 N N . SER A 1 514 ? -34.969 -9.695 -9.75 1 92.5 514 SER A N 1
ATOM 4063 C CA . SER A 1 514 ? -34.156 -10.773 -9.219 1 92.5 514 SER A CA 1
ATOM 4064 C C . SER A 1 514 ? -34.219 -10.828 -7.699 1 92.5 514 SER A C 1
ATOM 4066 O O . SER A 1 514 ? -34.312 -11.906 -7.109 1 92.5 514 SER A O 1
ATOM 4068 N N . ASN A 1 515 ? -34.156 -9.703 -7.055 1 93.62 515 ASN A N 1
ATOM 4069 C CA . ASN A 1 515 ? -34.219 -9.648 -5.598 1 93.62 515 ASN A CA 1
ATOM 4070 C C . ASN A 1 515 ? -35.594 -10.117 -5.078 1 93.62 515 ASN A C 1
ATOM 4072 O O . ASN A 1 515 ? -35.656 -10.812 -4.062 1 93.62 515 ASN A O 1
ATOM 4076 N N . LEU A 1 516 ? -36.594 -9.695 -5.746 1 95.25 516 LEU A N 1
ATOM 4077 C CA . LEU A 1 516 ? -37.938 -10.156 -5.371 1 95.25 516 LEU A CA 1
ATOM 4078 C C . LEU A 1 516 ? -38.062 -11.664 -5.559 1 95.25 516 LEU A C 1
ATOM 4080 O O . LEU A 1 516 ? -38.688 -12.344 -4.742 1 95.25 516 LEU A O 1
ATOM 4084 N N . GLY A 1 517 ? -37.469 -12.172 -6.664 1 95.25 517 GLY A N 1
ATOM 4085 C CA . GLY A 1 517 ? -37.438 -13.609 -6.879 1 95.25 517 GLY A CA 1
ATOM 4086 C C . GLY A 1 517 ? -36.75 -14.359 -5.754 1 95.25 517 GLY A C 1
ATOM 4087 O O . GLY A 1 517 ? -37.219 -15.414 -5.32 1 95.25 517 GLY A O 1
ATOM 4088 N N . HIS A 1 518 ? -35.688 -13.836 -5.293 1 92.75 518 HIS A N 1
ATOM 4089 C CA . HIS A 1 518 ? -34.938 -14.445 -4.191 1 92.75 518 HIS A CA 1
ATOM 4090 C C . HIS A 1 518 ? -35.812 -14.523 -2.934 1 92.75 518 HIS A C 1
ATOM 4092 O O . HIS A 1 518 ? -35.75 -15.508 -2.199 1 92.75 518 HIS A O 1
ATOM 4098 N N . GLU A 1 519 ? -36.625 -13.484 -2.662 1 93.94 519 GLU A N 1
ATOM 4099 C CA . GLU A 1 519 ? -37.5 -13.469 -1.49 1 93.94 519 GLU A CA 1
ATOM 4100 C C . GLU A 1 519 ? -38.562 -14.539 -1.59 1 93.94 519 GLU A C 1
ATOM 4102 O O . GLU A 1 519 ? -38.844 -15.234 -0.61 1 93.94 519 GLU A O 1
ATOM 4107 N N . TYR A 1 520 ? -39.094 -14.672 -2.719 1 93.62 520 TYR A N 1
ATOM 4108 C CA . TYR A 1 520 ? -40.156 -15.664 -2.891 1 93.62 520 TYR A CA 1
ATOM 4109 C C . TYR A 1 520 ? -39.562 -17.078 -2.92 1 93.62 520 TYR A C 1
ATOM 4111 O O . TYR A 1 520 ? -40.25 -18.031 -2.549 1 93.62 520 TYR A O 1
ATOM 4119 N N . GLU A 1 521 ? -38.281 -17.141 -3.371 1 91.75 521 GLU A N 1
ATOM 4120 C CA . GLU A 1 521 ? -37.594 -18.422 -3.248 1 91.75 521 GLU A CA 1
ATOM 4121 C C . GLU A 1 521 ? -37.469 -18.844 -1.787 1 91.75 521 GLU A C 1
ATOM 4123 O O . GLU A 1 521 ? -37.625 -20.016 -1.452 1 91.75 521 GLU A O 1
ATOM 4128 N N . GLN A 1 522 ? -37.156 -17.969 -1.003 1 86.62 522 GLN A N 1
ATOM 4129 C CA . GLN A 1 522 ? -37.031 -18.234 0.424 1 86.62 522 GLN A CA 1
ATOM 4130 C C . GLN A 1 522 ? -38.375 -18.609 1.047 1 86.62 522 GLN A C 1
ATOM 4132 O O . GLN A 1 522 ? -38.406 -19.406 1.993 1 86.62 522 GLN A O 1
ATOM 4137 N N . LEU A 1 523 ? -39.5 -18.078 0.47 1 88.19 523 LEU A N 1
ATOM 4138 C CA . LEU A 1 523 ? -40.844 -18.406 0.926 1 88.19 523 LEU A CA 1
ATOM 4139 C C . LEU A 1 523 ? -41.344 -19.703 0.285 1 88.19 523 LEU A C 1
ATOM 4141 O O . LEU A 1 523 ? -42.5 -20.078 0.448 1 88.19 523 LEU A O 1
ATOM 4145 N N . MET A 1 524 ? -40.438 -20.312 -0.542 1 86.88 524 MET A N 1
ATOM 4146 C CA . MET A 1 524 ? -40.656 -21.594 -1.2 1 86.88 524 MET A CA 1
ATOM 4147 C C . MET A 1 524 ? -41.75 -21.469 -2.264 1 86.88 524 MET A C 1
ATOM 4149 O O . MET A 1 524 ? -42.469 -22.438 -2.555 1 86.88 524 MET A O 1
ATOM 4153 N N . ASN A 1 525 ? -42.031 -20.25 -2.596 1 92.31 525 ASN A N 1
ATOM 4154 C CA . ASN A 1 525 ? -42.844 -20.031 -3.783 1 92.31 525 ASN A CA 1
ATOM 4155 C C . ASN A 1 525 ? -42 -20.062 -5.059 1 92.31 525 ASN A C 1
ATOM 4157 O O . ASN A 1 525 ? -41.781 -19.016 -5.672 1 92.31 525 ASN A O 1
ATOM 4161 N N . TYR A 1 526 ? -41.688 -21.156 -5.539 1 91.62 526 TYR A N 1
ATOM 4162 C CA . TYR A 1 526 ? -40.656 -21.359 -6.566 1 91.62 526 TYR A CA 1
ATOM 4163 C C . TYR A 1 526 ? -41.188 -20.984 -7.941 1 91.62 526 TYR A C 1
ATOM 4165 O O . TYR A 1 526 ? -40.469 -20.438 -8.766 1 91.62 526 TYR A O 1
ATOM 4173 N N . SER A 1 527 ? -42.438 -21.219 -8.203 1 92.31 527 SER A N 1
ATOM 4174 C CA . SER A 1 527 ? -43.031 -20.891 -9.508 1 92.31 527 SER A CA 1
ATOM 4175 C C . SER A 1 527 ? -43 -19.391 -9.766 1 92.31 527 SER A C 1
ATOM 4177 O O . SER A 1 527 ? -42.625 -18.953 -10.859 1 92.31 527 SER A O 1
ATOM 4179 N N . TYR A 1 528 ? -43.438 -18.797 -8.758 1 94.56 528 TYR A N 1
ATOM 4180 C CA . TYR A 1 528 ? -43.469 -17.344 -8.922 1 94.56 528 TYR A CA 1
ATOM 4181 C C . TYR A 1 528 ? -42.031 -16.797 -9 1 94.56 528 TYR A C 1
ATOM 4183 O O . TYR A 1 528 ? -41.781 -15.859 -9.766 1 94.56 528 TYR A O 1
ATOM 4191 N N . ALA A 1 529 ? -41.125 -17.266 -8.195 1 96.06 529 ALA A N 1
ATOM 4192 C CA . ALA A 1 529 ? -39.719 -16.859 -8.258 1 96.06 529 ALA A CA 1
ATOM 4193 C C . ALA A 1 529 ? -39.156 -17.078 -9.664 1 96.06 529 ALA A C 1
ATOM 4195 O O . ALA A 1 529 ? -38.438 -16.219 -10.18 1 96.06 529 ALA A O 1
ATOM 4196 N N . GLU A 1 530 ? -39.469 -18.219 -10.211 1 96.06 530 GLU A N 1
ATOM 4197 C CA . GLU A 1 530 ? -39.031 -18.5 -11.57 1 96.06 530 GLU A CA 1
ATOM 4198 C C . GLU A 1 530 ? -39.5 -17.438 -12.547 1 96.06 530 GLU A C 1
ATOM 4200 O O . GLU A 1 530 ? -38.75 -16.984 -13.406 1 96.06 530 GLU A O 1
ATOM 4205 N N . SER A 1 531 ? -40.75 -17.141 -12.414 1 96.06 531 SER A N 1
ATOM 4206 C CA . SER A 1 531 ? -41.344 -16.125 -13.297 1 96.06 531 SER A CA 1
ATOM 4207 C C . SER A 1 531 ? -40.625 -14.789 -13.156 1 96.06 531 SER A C 1
ATOM 4209 O O . SER A 1 531 ? -40.438 -14.078 -14.141 1 96.06 531 SER A O 1
ATOM 4211 N N . LEU A 1 532 ? -40.344 -14.445 -11.984 1 96.25 532 LEU A N 1
ATOM 4212 C CA . LEU A 1 532 ? -39.656 -13.188 -11.727 1 96.25 532 LEU A CA 1
ATOM 4213 C C . LEU A 1 532 ? -38.25 -13.219 -12.312 1 96.25 532 LEU A C 1
ATOM 4215 O O . LEU A 1 532 ? -37.812 -12.227 -12.891 1 96.25 532 LEU A O 1
ATOM 4219 N N . TYR A 1 533 ? -37.531 -14.297 -12.227 1 95.75 533 TYR A N 1
ATOM 4220 C CA . TYR A 1 533 ? -36.188 -14.422 -12.805 1 95.75 533 TYR A CA 1
ATOM 4221 C C . TYR A 1 533 ? -36.25 -14.336 -14.328 1 95.75 533 TYR A C 1
ATOM 4223 O O . TYR A 1 533 ? -35.375 -13.727 -14.953 1 95.75 533 TYR A O 1
ATOM 4231 N N . ARG A 1 534 ? -37.25 -14.922 -14.859 1 95.38 534 ARG A N 1
ATOM 4232 C CA . ARG A 1 534 ? -37.406 -14.859 -16.312 1 95.38 534 ARG A CA 1
ATOM 4233 C C . ARG A 1 534 ? -37.688 -13.438 -16.766 1 95.38 534 ARG A C 1
ATOM 4235 O O . ARG A 1 534 ? -37.188 -13.016 -17.828 1 95.38 534 ARG A O 1
ATOM 4242 N N . THR A 1 535 ? -38.5 -12.797 -15.961 1 95 535 THR A N 1
ATOM 4243 C CA . THR A 1 535 ? -38.75 -11.391 -16.281 1 95 535 THR A CA 1
ATOM 4244 C C . THR A 1 535 ? -37.469 -10.578 -16.219 1 95 535 THR A C 1
ATOM 4246 O O . THR A 1 535 ? -37.219 -9.703 -17.047 1 95 535 THR A O 1
ATOM 4249 N N . ALA A 1 536 ? -36.656 -10.797 -15.203 1 94.19 536 ALA A N 1
ATOM 4250 C CA . ALA A 1 536 ? -35.375 -10.109 -15.086 1 94.19 536 ALA A CA 1
ATOM 4251 C C . ALA A 1 536 ? -34.5 -10.344 -16.328 1 94.19 536 ALA A C 1
ATOM 4253 O O . ALA A 1 536 ? -33.875 -9.414 -16.828 1 94.19 536 ALA A O 1
ATOM 4254 N N . ILE A 1 537 ? -34.5 -11.539 -16.844 1 93.62 537 ILE A N 1
ATOM 4255 C CA . ILE A 1 537 ? -33.688 -11.914 -18 1 93.62 537 ILE A CA 1
ATOM 4256 C C . ILE A 1 537 ? -34.25 -11.234 -19.25 1 93.62 537 ILE A C 1
ATOM 4258 O O . ILE A 1 537 ? -33.5 -10.82 -20.141 1 93.62 537 ILE A O 1
ATOM 4262 N N . GLU A 1 538 ? -35.5 -11.141 -19.297 1 93 538 GLU A N 1
ATOM 4263 C CA . GLU A 1 538 ? -36.156 -10.477 -20.422 1 93 538 GLU A CA 1
ATOM 4264 C C . GLU A 1 538 ? -35.781 -8.992 -20.469 1 93 538 GLU A C 1
ATOM 4266 O O . GLU A 1 538 ? -35.594 -8.43 -21.547 1 93 538 GLU A O 1
ATOM 4271 N N . ILE A 1 539 ? -35.812 -8.438 -19.312 1 90.44 539 ILE A N 1
ATOM 4272 C CA . ILE A 1 539 ? -35.531 -7.016 -19.219 1 90.44 539 ILE A CA 1
ATOM 4273 C C . ILE A 1 539 ? -34.031 -6.777 -19.547 1 90.44 539 ILE A C 1
ATOM 4275 O O . ILE A 1 539 ? -33.719 -5.828 -20.25 1 90.44 539 ILE A O 1
ATOM 4279 N N . GLN A 1 540 ? -33.188 -7.68 -18.953 1 89.12 540 GLN A N 1
ATOM 4280 C CA . GLN A 1 540 ? -31.734 -7.586 -19.172 1 89.12 540 GLN A CA 1
ATOM 4281 C C . GLN A 1 540 ? -31.156 -8.938 -19.562 1 89.12 540 GLN A C 1
ATOM 4283 O O . GLN A 1 540 ? -30.672 -9.688 -18.703 1 89.12 540 GLN A O 1
ATOM 4288 N N . SER A 1 541 ? -30.922 -9.07 -20.75 1 87.94 541 SER A N 1
ATOM 4289 C CA . SER A 1 541 ? -30.562 -10.375 -21.297 1 87.94 541 SER A CA 1
ATOM 4290 C C . SER A 1 541 ? -29.094 -10.711 -21.016 1 87.94 541 SER A C 1
ATOM 4292 O O . SER A 1 541 ? -28.703 -11.875 -21.094 1 87.94 541 SER A O 1
ATOM 4294 N N . ASP A 1 542 ? -28.344 -9.797 -20.594 1 83.44 542 ASP A N 1
ATOM 4295 C CA . ASP A 1 542 ? -26.938 -10.07 -20.359 1 83.44 542 ASP A CA 1
ATOM 4296 C C . ASP A 1 542 ? -26.625 -10.117 -18.859 1 83.44 542 ASP A C 1
ATOM 4298 O O . ASP A 1 542 ? -25.469 -9.992 -18.453 1 83.44 542 ASP A O 1
ATOM 4302 N N . ASP A 1 543 ? -27.656 -10.273 -18.109 1 85.69 543 ASP A N 1
ATOM 4303 C CA . ASP A 1 543 ? -27.453 -10.367 -16.656 1 85.69 543 ASP A CA 1
ATOM 4304 C C . ASP A 1 543 ? -27.062 -11.781 -16.25 1 85.69 543 ASP A C 1
ATOM 4306 O O . ASP A 1 543 ? -27.906 -12.664 -16.141 1 85.69 543 ASP A O 1
ATOM 4310 N N . ILE A 1 544 ? -25.859 -11.938 -15.945 1 85.56 544 ILE A N 1
ATOM 4311 C CA . ILE A 1 544 ? -25.312 -13.242 -15.578 1 85.56 544 ILE A CA 1
ATOM 4312 C C . ILE A 1 544 ? -25.953 -13.719 -14.273 1 85.56 544 ILE A C 1
ATOM 4314 O O . ILE A 1 544 ? -26.297 -14.898 -14.133 1 85.56 544 ILE A O 1
ATOM 4318 N N . GLY A 1 545 ? -26.25 -12.82 -13.375 1 87.12 545 GLY A N 1
ATOM 4319 C CA . GLY A 1 545 ? -26.859 -13.156 -12.094 1 87.12 545 GLY A CA 1
ATOM 4320 C C . GLY A 1 545 ? -28.25 -13.727 -12.211 1 87.12 545 GLY A C 1
ATOM 4321 O O . GLY A 1 545 ? -28.609 -14.664 -11.5 1 87.12 545 GLY A O 1
ATOM 4322 N N . ALA A 1 546 ? -28.984 -13.219 -13.086 1 89.44 546 ALA A N 1
ATOM 4323 C CA . ALA A 1 546 ? -30.344 -13.688 -13.289 1 89.44 546 ALA A CA 1
ATOM 4324 C C . ALA A 1 546 ? -30.359 -15.117 -13.828 1 89.44 546 ALA A C 1
ATOM 4326 O O . ALA A 1 546 ? -31.203 -15.93 -13.445 1 89.44 546 ALA A O 1
ATOM 4327 N N . PHE A 1 547 ? -29.469 -15.398 -14.711 1 91.19 547 PHE A N 1
ATOM 4328 C CA . PHE A 1 547 ? -29.359 -16.75 -15.25 1 91.19 547 PHE A CA 1
ATOM 4329 C C . PHE A 1 547 ? -28.938 -17.734 -14.172 1 91.19 547 PHE A C 1
ATOM 4331 O O . PHE A 1 547 ? -29.422 -18.875 -14.141 1 91.19 547 PHE A O 1
ATOM 4338 N N . ILE A 1 548 ? -28.062 -17.297 -13.391 1 89.75 548 ILE A N 1
ATOM 4339 C CA . ILE A 1 548 ? -27.625 -18.141 -12.289 1 89.75 548 ILE A CA 1
ATOM 4340 C C . ILE A 1 548 ? -28.797 -18.422 -11.352 1 89.75 548 ILE A C 1
ATOM 4342 O O . ILE A 1 548 ? -29 -19.578 -10.945 1 89.75 548 ILE A O 1
ATOM 4346 N N . ASN A 1 549 ? -29.578 -17.469 -11.023 1 91.69 549 ASN A N 1
ATOM 4347 C CA . ASN A 1 549 ? -30.75 -17.641 -10.164 1 91.69 549 ASN A CA 1
ATOM 4348 C C . ASN A 1 549 ? -31.781 -18.562 -10.805 1 91.69 549 ASN A C 1
ATOM 4350 O O . ASN A 1 549 ? -32.375 -19.391 -10.125 1 91.69 549 ASN A O 1
ATOM 4354 N N . LEU A 1 550 ? -31.906 -18.344 -12.094 1 93.31 550 LEU A N 1
ATOM 4355 C CA . LEU A 1 550 ? -32.844 -19.203 -12.82 1 93.31 550 LEU A CA 1
ATOM 4356 C C . LEU A 1 550 ? -32.375 -20.656 -12.773 1 93.31 550 LEU A C 1
ATOM 4358 O O . LEU A 1 550 ? -33.188 -21.562 -12.562 1 93.31 550 LEU A O 1
ATOM 4362 N N . GLY A 1 551 ? -31.078 -20.844 -13.031 1 92.56 551 GLY A N 1
ATOM 4363 C CA . GLY A 1 551 ? -30.547 -22.188 -12.953 1 92.56 551 GLY A CA 1
ATOM 4364 C C . GLY A 1 551 ? -30.75 -22.844 -11.594 1 92.56 551 GLY A C 1
ATOM 4365 O O . GLY A 1 551 ? -31.125 -24.016 -11.516 1 92.56 551 GLY A O 1
ATOM 4366 N N . ARG A 1 552 ? -30.547 -22.141 -10.586 1 88.94 552 ARG A N 1
ATOM 4367 C CA . ARG A 1 552 ? -30.719 -22.641 -9.227 1 88.94 552 ARG A CA 1
ATOM 4368 C C . ARG A 1 552 ? -32.156 -23.031 -8.953 1 88.94 552 ARG A C 1
ATOM 4370 O O . ARG A 1 552 ? -32.438 -24.109 -8.391 1 88.94 552 ARG A O 1
ATOM 4377 N N . ILE A 1 553 ? -33.094 -22.172 -9.32 1 92.81 553 ILE A N 1
ATOM 4378 C CA . ILE A 1 553 ? -34.5 -22.422 -9.031 1 92.81 553 ILE A CA 1
ATOM 4379 C C . ILE A 1 553 ? -35 -23.609 -9.859 1 92.81 553 ILE A C 1
ATOM 4381 O O . ILE A 1 553 ? -35.812 -24.406 -9.391 1 92.81 553 ILE A O 1
ATOM 4385 N N . LEU A 1 554 ? -34.531 -23.734 -11.062 1 92.81 554 LEU A N 1
ATOM 4386 C CA . LEU A 1 554 ? -34.938 -24.859 -11.906 1 92.81 554 LEU A CA 1
ATOM 4387 C C . LEU A 1 554 ? -34.375 -26.172 -11.352 1 92.81 554 LEU A C 1
ATOM 4389 O O . LEU A 1 554 ? -35.062 -27.203 -11.391 1 92.81 554 LEU A O 1
ATOM 4393 N N . LYS A 1 555 ? -33.219 -26.062 -10.805 1 89.44 555 LYS A N 1
ATOM 4394 C CA . LYS A 1 555 ? -32.625 -27.234 -10.172 1 89.44 555 LYS A CA 1
ATOM 4395 C C . LYS A 1 555 ? -33.438 -27.688 -8.977 1 89.44 555 LYS A C 1
ATOM 4397 O O . LYS A 1 555 ? -33.719 -28.891 -8.828 1 89.44 555 LYS A O 1
ATOM 4402 N N . VAL A 1 556 ? -33.875 -26.766 -8.195 1 86.25 556 VAL A N 1
ATOM 4403 C CA . VAL A 1 556 ? -34.656 -27.078 -7.004 1 86.25 556 VAL A CA 1
ATOM 4404 C C . VAL A 1 556 ? -36.031 -27.672 -7.406 1 86.25 556 VAL A C 1
ATOM 4406 O O . VAL A 1 556 ? -36.562 -28.547 -6.719 1 86.25 556 VAL A O 1
ATOM 4409 N N . GLN A 1 557 ? -36.5 -27.25 -8.531 1 89.5 557 GLN A N 1
ATOM 4410 C CA . GLN A 1 557 ? -37.781 -27.734 -9.031 1 89.5 557 GLN A CA 1
ATOM 4411 C C . GLN A 1 557 ? -37.625 -29.047 -9.773 1 89.5 557 GLN A C 1
ATOM 4413 O O . GLN A 1 557 ? -38.625 -29.656 -10.188 1 89.5 557 GLN A O 1
ATOM 4418 N N . GLY A 1 558 ? -36.344 -29.5 -9.961 1 83.56 558 GLY A N 1
ATOM 4419 C CA . GLY A 1 558 ? -36.094 -30.781 -10.609 1 83.56 558 GLY A CA 1
ATOM 4420 C C . GLY A 1 558 ? -36 -30.672 -12.125 1 83.56 558 GLY A C 1
ATOM 4421 O O . GLY A 1 558 ? -35.938 -31.688 -12.82 1 83.56 558 GLY A O 1
ATOM 4422 N N . LYS A 1 559 ? -36.062 -29.484 -12.633 1 91.81 559 LYS A N 1
ATOM 4423 C CA . LYS A 1 559 ? -35.906 -29.25 -14.07 1 91.81 559 LYS A CA 1
ATOM 4424 C C . LYS A 1 559 ? -34.438 -29.141 -14.453 1 91.81 559 LYS A C 1
ATOM 4426 O O . LYS A 1 559 ? -33.969 -28.047 -14.773 1 91.81 559 LYS A O 1
ATOM 4431 N N . LEU A 1 560 ? -33.75 -30.125 -14.516 1 87.94 560 LEU A N 1
ATOM 4432 C CA . LEU A 1 560 ? -32.281 -30.172 -14.594 1 87.94 560 LEU A CA 1
ATOM 4433 C C . LEU A 1 560 ? -31.797 -29.719 -15.961 1 87.94 560 LEU A C 1
ATOM 4435 O O . LEU A 1 560 ? -30.75 -29.078 -16.062 1 87.94 560 LEU A O 1
ATOM 4439 N N . ILE A 1 561 ? -32.469 -30.078 -17 1 90.12 561 ILE A N 1
ATOM 4440 C CA . ILE A 1 561 ? -32.062 -29.672 -18.344 1 90.12 561 ILE A CA 1
ATOM 4441 C C . ILE A 1 561 ? -32.125 -28.141 -18.469 1 90.12 561 ILE A C 1
ATOM 4443 O O . ILE A 1 561 ? -31.203 -27.531 -19.016 1 90.12 561 ILE A O 1
ATOM 4447 N N . GLY A 1 562 ? -33.219 -27.688 -17.969 1 91.25 562 GLY A N 1
ATOM 4448 C CA . GLY A 1 562 ? -33.344 -26.234 -17.969 1 91.25 562 GLY A CA 1
ATOM 4449 C C . GLY A 1 562 ? -32.281 -25.547 -17.141 1 91.25 562 GLY A C 1
ATOM 4450 O O . GLY A 1 562 ? -31.766 -24.5 -17.531 1 91.25 562 GLY A O 1
ATOM 4451 N N . ALA A 1 563 ? -32 -26.094 -16.016 1 94.12 563 ALA A N 1
ATOM 4452 C CA . ALA A 1 563 ? -30.984 -25.547 -15.133 1 94.12 563 ALA A CA 1
ATOM 4453 C C . ALA A 1 563 ? -29.625 -25.516 -15.828 1 94.12 563 ALA A C 1
ATOM 4455 O O . ALA A 1 563 ? -28.891 -24.531 -15.734 1 94.12 563 ALA A O 1
ATOM 4456 N N . GLU A 1 564 ? -29.281 -26.578 -16.484 1 92.75 564 GLU A N 1
ATOM 4457 C CA . GLU A 1 564 ? -28.016 -26.656 -17.203 1 92.75 564 GLU A CA 1
ATOM 4458 C C . GLU A 1 564 ? -27.938 -25.594 -18.297 1 92.75 564 GLU A C 1
ATOM 4460 O O . GLU A 1 564 ? -26.906 -24.953 -18.453 1 92.75 564 GLU A O 1
ATOM 4465 N N . LYS A 1 565 ? -28.984 -25.5 -19.016 1 92.25 565 LYS A N 1
ATOM 4466 C CA . LYS A 1 565 ? -29.016 -24.5 -20.078 1 92.25 565 LYS A CA 1
ATOM 4467 C C . LYS A 1 565 ? -28.812 -23.094 -19.516 1 92.25 565 LYS A C 1
ATOM 4469 O O . LYS A 1 565 ? -28.094 -22.281 -20.125 1 92.25 565 LYS A O 1
ATOM 4474 N N . ALA A 1 566 ? -29.469 -22.828 -18.453 1 94 566 ALA A N 1
ATOM 4475 C CA . ALA A 1 566 ? -29.344 -21.516 -17.828 1 94 566 ALA A CA 1
ATOM 4476 C C . ALA A 1 566 ? -27.906 -21.266 -17.391 1 94 566 ALA A C 1
ATOM 4478 O O . ALA A 1 566 ? -27.359 -20.172 -17.609 1 94 566 ALA A O 1
ATOM 4479 N N . TYR A 1 567 ? -27.312 -22.219 -16.766 1 92.81 567 TYR A N 1
ATOM 4480 C CA . TYR A 1 567 ? -25.938 -22.078 -16.297 1 92.81 567 TYR A CA 1
ATOM 4481 C C . TYR A 1 567 ? -24.984 -21.906 -17.469 1 92.81 567 TYR A C 1
ATOM 4483 O O . TYR A 1 567 ? -24.047 -21.094 -17.406 1 92.81 567 TYR A O 1
ATOM 4491 N N . ARG A 1 568 ? -25.172 -22.625 -18.484 1 92.69 568 ARG A N 1
ATOM 4492 C CA . ARG A 1 568 ? -24.297 -22.531 -19.656 1 92.69 568 ARG A CA 1
ATOM 4493 C C . ARG A 1 568 ? -24.406 -21.172 -20.312 1 92.69 568 ARG A C 1
ATOM 4495 O O . ARG A 1 568 ? -23.422 -20.625 -20.797 1 92.69 568 ARG A O 1
ATOM 4502 N N . LYS A 1 569 ? -25.594 -20.734 -20.344 1 91.69 569 LYS A N 1
ATOM 4503 C CA . LYS A 1 569 ? -25.781 -19.391 -20.891 1 91.69 569 LYS A CA 1
ATOM 4504 C C . LYS A 1 569 ? -25.062 -18.344 -20.047 1 91.69 569 LYS A C 1
ATOM 4506 O O . LYS A 1 569 ? -24.484 -17.391 -20.594 1 91.69 569 LYS A O 1
ATOM 4511 N N . ALA A 1 570 ? -25.156 -18.453 -18.781 1 90.62 570 ALA A N 1
ATOM 4512 C CA . ALA A 1 570 ? -24.453 -17.547 -17.875 1 90.62 570 ALA A CA 1
ATOM 4513 C C . ALA A 1 570 ? -22.953 -17.594 -18.141 1 90.62 570 ALA A C 1
ATOM 4515 O O . ALA A 1 570 ? -22.297 -16.547 -18.156 1 90.62 570 ALA A O 1
ATOM 4516 N N . ILE A 1 571 ? -22.375 -18.703 -18.359 1 88.25 571 ILE A N 1
ATOM 4517 C CA . ILE A 1 571 ? -20.953 -18.891 -18.578 1 88.25 571 ILE A CA 1
ATOM 4518 C C . ILE A 1 571 ? -20.547 -18.266 -19.906 1 88.25 571 ILE A C 1
ATOM 4520 O O . ILE A 1 571 ? -19.469 -17.656 -20.016 1 88.25 571 ILE A O 1
ATOM 4524 N N . GLU A 1 572 ? -21.359 -18.453 -20.828 1 86.56 572 GLU A N 1
ATOM 4525 C CA . GLU A 1 572 ? -21.094 -17.891 -22.156 1 86.56 572 GLU A CA 1
ATOM 4526 C C . GLU A 1 572 ? -20.953 -16.375 -22.094 1 86.56 572 GLU A C 1
ATOM 4528 O O . GLU A 1 572 ? -20.219 -15.773 -22.875 1 86.56 572 GLU A O 1
ATOM 4533 N N . MET A 1 573 ? -21.656 -15.812 -21.203 1 83.38 573 MET A N 1
ATOM 4534 C CA . MET A 1 573 ? -21.688 -14.359 -21.109 1 83.38 573 MET A CA 1
ATOM 4535 C C . MET A 1 573 ? -20.531 -13.836 -20.25 1 83.38 573 MET A C 1
ATOM 4537 O O . MET A 1 573 ? -20.328 -12.625 -20.141 1 83.38 573 MET A O 1
ATOM 4541 N N . MET A 1 574 ? -19.844 -14.656 -19.578 1 80.69 574 MET A N 1
ATOM 4542 C CA . MET A 1 574 ? -18.719 -14.25 -18.734 1 80.69 574 MET A CA 1
ATOM 4543 C C . MET A 1 574 ? -17.641 -13.562 -19.562 1 80.69 574 MET A C 1
ATOM 4545 O O . MET A 1 574 ? -17.359 -13.984 -20.688 1 80.69 574 MET A O 1
ATOM 4549 N N . PRO A 1 575 ? -17.188 -12.391 -19.047 1 70.69 575 PRO A N 1
ATOM 4550 C CA . PRO A 1 575 ? -16.156 -11.68 -19.812 1 70.69 575 PRO A CA 1
ATOM 4551 C C . PRO A 1 575 ? -14.906 -12.523 -20.047 1 70.69 575 PRO A C 1
ATOM 4553 O O . PRO A 1 575 ? -14.516 -13.312 -19.172 1 70.69 575 PRO A O 1
ATOM 4556 N N . LYS A 1 576 ? -14.352 -12.359 -21.281 1 61.41 576 LYS A N 1
ATOM 4557 C CA . LYS A 1 576 ? -13.164 -13.086 -21.734 1 61.41 576 LYS A CA 1
ATOM 4558 C C . LYS A 1 576 ? -11.914 -12.219 -21.609 1 61.41 576 LYS A C 1
ATOM 4560 O O . LYS A 1 576 ? -11.977 -11 -21.766 1 61.41 576 LYS A O 1
ATOM 4565 N N . GLY A 1 577 ? -10.773 -12.578 -20.625 1 53.91 577 GLY A N 1
ATOM 4566 C CA . GLY A 1 577 ? -9.5 -11.883 -20.484 1 53.91 577 GLY A CA 1
ATOM 4567 C C . GLY A 1 577 ? -8.992 -11.859 -19.047 1 53.91 577 GLY A C 1
ATOM 4568 O O . GLY A 1 577 ? -9.773 -11.992 -18.109 1 53.91 577 GLY A O 1
ATOM 4569 N N . LYS A 1 578 ? -7.707 -11.898 -18.906 1 46.16 578 LYS A N 1
ATOM 4570 C CA . LYS A 1 578 ? -6.949 -12.039 -17.672 1 46.16 578 LYS A CA 1
ATOM 4571 C C . LYS A 1 578 ? -7.184 -10.852 -16.734 1 46.16 578 LYS A C 1
ATOM 4573 O O . LYS A 1 578 ? -7.109 -10.992 -15.516 1 46.16 578 LYS A O 1
ATOM 4578 N N . LYS A 1 579 ? -7.625 -9.656 -17.391 1 46.94 579 LYS A N 1
ATOM 4579 C CA . LYS A 1 579 ? -7.547 -8.453 -16.562 1 46.94 579 LYS A CA 1
ATOM 4580 C C . LYS A 1 579 ? -8.93 -8.039 -16.062 1 46.94 579 LYS A C 1
ATOM 4582 O O . LYS A 1 579 ? -9.086 -6.973 -15.469 1 46.94 579 LYS A O 1
ATOM 4587 N N . VAL A 1 580 ? -9.914 -8.828 -16.406 1 49.16 580 VAL A N 1
ATOM 4588 C CA . VAL A 1 580 ? -11.227 -8.352 -15.977 1 49.16 580 VAL A CA 1
ATOM 4589 C C . VAL A 1 580 ? -11.57 -8.938 -14.609 1 49.16 580 VAL A C 1
ATOM 4591 O O . VAL A 1 580 ? -11.484 -10.148 -14.406 1 49.16 580 VAL A O 1
ATOM 4594 N N . ARG A 1 581 ? -11.805 -8.203 -13.812 1 54.47 581 ARG A N 1
ATOM 4595 C CA . ARG A 1 581 ? -12.227 -8.602 -12.469 1 54.47 581 ARG A CA 1
ATOM 4596 C C . ARG A 1 581 ? -13.656 -9.133 -12.477 1 54.47 581 ARG A C 1
ATOM 4598 O O . ARG A 1 581 ? -14.586 -8.414 -12.836 1 54.47 581 ARG A O 1
ATOM 4605 N N . VAL A 1 582 ? -13.773 -10.406 -12.398 1 59.09 582 VAL A N 1
ATOM 4606 C CA . VAL A 1 582 ? -15.07 -11.07 -12.367 1 59.09 582 VAL A CA 1
ATOM 4607 C C . VAL A 1 582 ? -15.594 -11.102 -10.938 1 59.09 582 VAL A C 1
ATOM 4609 O O . VAL A 1 582 ? -14.828 -11.281 -9.984 1 59.09 582 VAL A O 1
ATOM 4612 N N . ALA A 1 583 ? -16.969 -10.719 -10.875 1 63.69 583 ALA A N 1
ATOM 4613 C CA . ALA A 1 583 ? -17.625 -10.766 -9.57 1 63.69 583 ALA A CA 1
ATOM 4614 C C . ALA A 1 583 ? -17.594 -12.18 -9 1 63.69 583 ALA A C 1
ATOM 4616 O O . ALA A 1 583 ? -17.766 -13.156 -9.734 1 63.69 583 ALA A O 1
ATOM 4617 N N . LEU A 1 584 ? -17.359 -12.281 -7.785 1 62.66 584 LEU A N 1
ATOM 4618 C CA . LEU A 1 584 ? -17.266 -13.562 -7.094 1 62.66 584 LEU A CA 1
ATOM 4619 C C . LEU A 1 584 ? -18.531 -14.383 -7.273 1 62.66 584 LEU A C 1
ATOM 4621 O O . LEU A 1 584 ? -18.469 -15.609 -7.406 1 62.66 584 LEU A O 1
ATOM 4625 N N . THR A 1 585 ? -19.578 -13.641 -7.348 1 66.81 585 THR A N 1
ATOM 4626 C CA . THR A 1 585 ? -20.859 -14.328 -7.465 1 66.81 585 THR A CA 1
ATOM 4627 C C . THR A 1 585 ? -20.984 -15.016 -8.82 1 66.81 585 THR A C 1
ATOM 4629 O O . THR A 1 585 ? -21.656 -16.047 -8.945 1 66.81 585 THR A O 1
ATOM 4632 N N . HIS A 1 586 ? -20.297 -14.531 -9.719 1 74.62 586 HIS A N 1
ATOM 4633 C CA . HIS A 1 586 ? -20.375 -15.102 -11.055 1 74.62 586 HIS A CA 1
ATOM 4634 C C . HIS A 1 586 ? -19.516 -16.359 -11.172 1 74.62 586 HIS A C 1
ATOM 4636 O O . HIS A 1 586 ? -19.828 -17.25 -11.961 1 74.62 586 HIS A O 1
ATOM 4642 N N . ILE A 1 587 ? -18.562 -16.344 -10.328 1 74.5 587 ILE A N 1
ATOM 4643 C CA . ILE A 1 587 ? -17.656 -17.484 -10.344 1 74.5 587 ILE A CA 1
ATOM 4644 C C . ILE A 1 587 ? -18.406 -18.734 -9.891 1 74.5 587 ILE A C 1
ATOM 4646 O O . ILE A 1 587 ? -18.094 -19.844 -10.336 1 74.5 587 ILE A O 1
ATOM 4650 N N . ASN A 1 588 ? -19.5 -18.5 -9.203 1 81.25 588 ASN A N 1
ATOM 4651 C CA . ASN A 1 588 ? -20.266 -19.609 -8.648 1 81.25 588 ASN A CA 1
ATOM 4652 C C . ASN A 1 588 ? -20.969 -20.406 -9.75 1 81.25 588 ASN A C 1
ATOM 4654 O O . ASN A 1 588 ? -21.344 -21.562 -9.539 1 81.25 588 ASN A O 1
ATOM 4658 N N . VAL A 1 589 ? -21.062 -19.812 -10.852 1 87 589 VAL A N 1
ATOM 4659 C CA . VAL A 1 589 ? -21.797 -20.484 -11.922 1 87 589 VAL A CA 1
ATOM 4660 C C . VAL A 1 589 ? -21.016 -21.719 -12.375 1 87 589 VAL A C 1
ATOM 4662 O O . VAL A 1 589 ? -21.625 -22.75 -12.695 1 87 589 VAL A O 1
ATOM 4665 N N . TYR A 1 590 ? -19.719 -21.594 -12.461 1 87.31 590 TYR A N 1
ATOM 4666 C CA . TYR A 1 590 ? -18.891 -22.75 -12.82 1 87.31 590 TYR A CA 1
ATOM 4667 C C . TYR A 1 590 ? -19.047 -23.859 -11.805 1 87.31 590 TYR A C 1
ATOM 4669 O O . TYR A 1 590 ? -19.188 -25.031 -12.172 1 87.31 590 TYR A O 1
ATOM 4677 N N . PHE A 1 591 ? -19.094 -23.453 -10.617 1 88.38 591 PHE A N 1
ATOM 4678 C CA . PHE A 1 591 ? -19.25 -24.391 -9.523 1 88.38 591 PHE A CA 1
ATOM 4679 C C . PHE A 1 591 ? -20.641 -25.047 -9.562 1 88.38 591 PHE A C 1
ATOM 4681 O O . PHE A 1 591 ? -20.766 -26.266 -9.43 1 88.38 591 PHE A O 1
ATOM 4688 N N . ASN A 1 592 ? -21.672 -24.266 -9.805 1 87.94 592 ASN A N 1
ATOM 4689 C CA . ASN A 1 592 ? -23.031 -24.75 -9.82 1 87.94 592 ASN A CA 1
ATOM 4690 C C . ASN A 1 592 ? -23.266 -25.719 -10.984 1 87.94 592 ASN A C 1
ATOM 4692 O O . ASN A 1 592 ? -23.922 -26.75 -10.82 1 87.94 592 ASN A O 1
ATOM 4696 N N . LEU A 1 593 ? -22.75 -25.344 -12.086 1 90.88 593 LEU A N 1
ATOM 4697 C CA . LEU A 1 593 ? -22.891 -26.234 -13.234 1 90.88 593 LEU A CA 1
ATOM 4698 C C . LEU A 1 593 ? -22.141 -27.547 -13.008 1 90.88 593 LEU A C 1
ATOM 4700 O O . LEU A 1 593 ? -22.641 -28.625 -13.336 1 90.88 593 LEU A O 1
ATOM 4704 N N . ALA A 1 594 ? -20.938 -27.453 -12.477 1 91.25 594 ALA A N 1
ATOM 4705 C CA . ALA A 1 594 ? -20.172 -28.656 -12.172 1 91.25 594 ALA A CA 1
ATOM 4706 C C . ALA A 1 594 ? -20.938 -29.578 -11.219 1 91.25 594 ALA A C 1
ATOM 4708 O O . ALA A 1 594 ? -20.969 -30.781 -11.422 1 91.25 594 ALA A O 1
ATOM 4709 N N . ASN A 1 595 ? -21.562 -29.016 -10.234 1 87.88 595 ASN A N 1
ATOM 4710 C CA . ASN A 1 595 ? -22.328 -29.797 -9.258 1 87.88 595 ASN A CA 1
ATOM 4711 C C . ASN A 1 595 ? -23.547 -30.453 -9.891 1 87.88 595 ASN A C 1
ATOM 4713 O O . ASN A 1 595 ? -23.984 -31.516 -9.445 1 87.88 595 ASN A O 1
ATOM 4717 N N . LEU A 1 596 ? -24.016 -29.828 -10.859 1 88.25 596 LEU A N 1
ATOM 4718 C CA . LEU A 1 596 ? -25.203 -30.344 -11.531 1 88.25 596 LEU A CA 1
ATOM 4719 C C . LEU A 1 596 ? -24.859 -31.562 -12.383 1 88.25 596 LEU A C 1
ATOM 4721 O O . LEU A 1 596 ? -25.625 -32.531 -12.461 1 88.25 596 LEU A O 1
ATOM 4725 N N . ILE A 1 597 ? -23.656 -31.594 -12.984 1 89.44 597 ILE A N 1
ATOM 4726 C CA . ILE A 1 597 ? -23.359 -32.625 -13.984 1 89.44 597 ILE A CA 1
ATOM 4727 C C . ILE A 1 597 ? -22.406 -33.656 -13.398 1 89.44 597 ILE A C 1
ATOM 4729 O O . ILE A 1 597 ? -22.109 -34.656 -14.039 1 89.44 597 ILE A O 1
ATOM 4733 N N . LYS A 1 598 ? -21.984 -33.531 -12.227 1 86.75 598 LYS A N 1
ATOM 4734 C CA . LYS A 1 598 ? -20.922 -34.312 -11.648 1 86.75 598 LYS A CA 1
ATOM 4735 C C . LYS A 1 598 ? -21.391 -35.75 -11.391 1 86.75 598 LYS A C 1
ATOM 4737 O O . LYS A 1 598 ? -20.578 -36.656 -11.234 1 86.75 598 LYS A O 1
ATOM 4742 N N . ASP A 1 599 ? -22.688 -35.938 -11.211 1 80.06 599 ASP A N 1
ATOM 4743 C CA . ASP A 1 599 ? -23.172 -37.281 -10.844 1 80.06 599 ASP A CA 1
ATOM 4744 C C . ASP A 1 599 ? -23.281 -38.188 -12.07 1 80.06 599 ASP A C 1
ATOM 4746 O O . ASP A 1 599 ? -23.438 -39.406 -11.945 1 80.06 599 ASP A O 1
ATOM 4750 N N . ASP A 1 600 ? -23.109 -37.562 -13.281 1 79.25 600 ASP A N 1
ATOM 4751 C CA . ASP A 1 600 ? -23.078 -38.312 -14.531 1 79.25 600 ASP A CA 1
ATOM 4752 C C . ASP A 1 600 ? -21.641 -38.625 -14.953 1 79.25 600 ASP A C 1
ATOM 4754 O O . ASP A 1 600 ? -20.875 -37.719 -15.258 1 79.25 600 ASP A O 1
ATOM 4758 N N . PRO A 1 601 ? -21.234 -39.844 -14.945 1 79.44 601 PRO A N 1
ATOM 4759 C CA . PRO A 1 601 ? -19.859 -40.219 -15.273 1 79.44 601 PRO A CA 1
ATOM 4760 C C . PRO A 1 601 ? -19.422 -39.719 -16.656 1 79.44 601 PRO A C 1
ATOM 4762 O O . PRO A 1 601 ? -18.234 -39.5 -16.875 1 79.44 601 PRO A O 1
ATOM 4765 N N . SER A 1 602 ? -20.344 -39.531 -17.578 1 80.19 602 SER A N 1
ATOM 4766 C CA . SER A 1 602 ? -20 -39.062 -18.922 1 80.19 602 SER A CA 1
ATOM 4767 C C . SER A 1 602 ? -19.516 -37.625 -18.891 1 80.19 602 SER A C 1
ATOM 4769 O O . SER A 1 602 ? -18.844 -37.188 -19.812 1 80.19 602 SER A O 1
ATOM 4771 N N . HIS A 1 603 ? -19.781 -36.969 -17.75 1 87.62 603 HIS A N 1
ATOM 4772 C CA . HIS A 1 603 ? -19.422 -35.531 -17.703 1 87.62 603 HIS A CA 1
ATOM 4773 C C . HIS A 1 603 ? -18.344 -35.281 -16.656 1 87.62 603 HIS A C 1
ATOM 4775 O O . HIS A 1 603 ? -18.156 -34.156 -16.219 1 87.62 603 HIS A O 1
ATOM 4781 N N . TYR A 1 604 ? -17.688 -36.219 -16.156 1 86.19 604 TYR A N 1
ATOM 4782 C CA . TYR A 1 604 ? -16.688 -36.094 -15.094 1 86.19 604 TYR A CA 1
ATOM 4783 C C . TYR A 1 604 ? -15.586 -35.125 -15.508 1 86.19 604 TYR A C 1
ATOM 4785 O O . TYR A 1 604 ? -15.188 -34.25 -14.734 1 86.19 604 TYR A O 1
ATOM 4793 N N . GLU A 1 605 ? -15.219 -35.312 -16.688 1 87.38 605 GLU A N 1
ATOM 4794 C CA . GLU A 1 605 ? -14.117 -34.469 -17.156 1 87.38 605 GLU A CA 1
ATOM 4795 C C . GLU A 1 605 ? -14.539 -33.031 -17.266 1 87.38 605 GLU A C 1
ATOM 4797 O O . GLU A 1 605 ? -13.766 -32.125 -16.922 1 87.38 605 GLU A O 1
ATOM 4802 N N . GLU A 1 606 ? -15.648 -32.906 -17.734 1 89.44 606 GLU A N 1
ATOM 4803 C CA . GLU A 1 606 ? -16.141 -31.531 -17.844 1 89.44 606 GLU A CA 1
ATOM 4804 C C . GLU A 1 606 ? -16.312 -30.875 -16.484 1 89.44 606 GLU A C 1
ATOM 4806 O O . GLU A 1 606 ? -15.969 -29.719 -16.281 1 89.44 606 GLU A O 1
ATOM 4811 N N . ALA A 1 607 ? -16.906 -31.578 -15.625 1 91.81 607 ALA A N 1
ATOM 4812 C CA . ALA A 1 607 ? -17.078 -31.078 -14.266 1 91.81 607 ALA A CA 1
ATOM 4813 C C . ALA A 1 607 ? -15.742 -30.688 -13.641 1 91.81 607 ALA A C 1
ATOM 4815 O O . ALA A 1 607 ? -15.625 -29.656 -12.984 1 91.81 607 ALA A O 1
ATOM 4816 N N . TYR A 1 608 ? -14.766 -31.531 -13.898 1 90.31 608 TYR A N 1
ATOM 4817 C CA . TYR A 1 608 ? -13.43 -31.266 -13.391 1 90.31 608 TYR A CA 1
ATOM 4818 C C . TYR A 1 608 ? -12.883 -29.953 -13.938 1 90.31 608 TYR A C 1
ATOM 4820 O O . TYR A 1 608 ? -12.344 -29.141 -13.195 1 90.31 608 TYR A O 1
ATOM 4828 N N . ARG A 1 609 ? -13.086 -29.781 -15.141 1 89.19 609 ARG A N 1
ATOM 4829 C CA . ARG A 1 609 ? -12.602 -28.578 -15.797 1 89.19 609 ARG A CA 1
ATOM 4830 C C . ARG A 1 609 ? -13.312 -27.328 -15.258 1 89.19 609 ARG A C 1
ATOM 4832 O O . ARG A 1 609 ? -12.703 -26.281 -15.109 1 89.19 609 ARG A O 1
ATOM 4839 N N . LEU A 1 610 ? -14.516 -27.516 -14.984 1 91 610 LEU A N 1
ATOM 4840 C CA . LEU A 1 610 ? -15.297 -26.406 -14.461 1 91 610 LEU A CA 1
ATOM 4841 C C . LEU A 1 610 ? -14.852 -26.031 -13.055 1 91 610 LEU A C 1
ATOM 4843 O O . LEU A 1 610 ? -14.727 -24.859 -12.727 1 91 610 LEU A O 1
ATOM 4847 N N . TYR A 1 611 ? -14.578 -27 -12.258 1 89.88 611 TYR A N 1
ATOM 4848 C CA . TYR A 1 611 ? -14.047 -26.734 -10.922 1 89.88 611 TYR A CA 1
ATOM 4849 C C . TYR A 1 611 ? -12.711 -26.016 -11 1 89.88 611 TYR A C 1
ATOM 4851 O O . TYR A 1 611 ? -12.469 -25.047 -10.273 1 89.88 611 TYR A O 1
ATOM 4859 N N . ARG A 1 612 ? -11.945 -26.484 -11.875 1 86.19 612 ARG A N 1
ATOM 4860 C CA . ARG A 1 612 ? -10.617 -25.891 -12.039 1 86.19 612 ARG A CA 1
ATOM 4861 C C . ARG A 1 612 ? -10.719 -24.438 -12.492 1 86.19 612 ARG A C 1
ATOM 4863 O O . ARG A 1 612 ? -9.93 -23.594 -12.07 1 86.19 612 ARG A O 1
ATOM 4870 N N . LYS A 1 613 ? -11.609 -24.25 -13.32 1 84.56 613 LYS A N 1
ATOM 4871 C CA . LYS A 1 613 ? -11.82 -22.891 -13.797 1 84.56 613 LYS A CA 1
ATOM 4872 C C . LYS A 1 613 ? -12.281 -21.984 -12.656 1 84.56 613 LYS A C 1
ATOM 4874 O O . LYS A 1 613 ? -11.805 -20.844 -12.531 1 84.56 613 LYS A O 1
ATOM 4879 N N . ALA A 1 614 ? -13.188 -22.406 -11.898 1 84.81 614 ALA A N 1
ATOM 4880 C CA . ALA A 1 614 ? -13.656 -21.641 -10.75 1 84.81 614 ALA A CA 1
ATOM 4881 C C . ALA A 1 614 ? -12.508 -21.328 -9.797 1 84.81 614 ALA A C 1
ATOM 4883 O O . ALA A 1 614 ? -12.383 -20.203 -9.32 1 84.81 614 ALA A O 1
ATOM 4884 N N . ILE A 1 615 ? -11.602 -22.281 -9.609 1 82.56 615 ILE A N 1
ATOM 4885 C CA . ILE A 1 615 ? -10.484 -22.156 -8.688 1 82.56 615 ILE A CA 1
ATOM 4886 C C . ILE A 1 615 ? -9.453 -21.188 -9.266 1 82.56 615 ILE A C 1
ATOM 4888 O O . ILE A 1 615 ? -8.844 -20.406 -8.523 1 82.56 615 ILE A O 1
ATOM 4892 N N . SER A 1 616 ? -9.266 -21.312 -10.555 1 77.81 616 SER A N 1
ATOM 4893 C CA . SER A 1 616 ? -8.305 -20.422 -11.195 1 77.81 616 SER A CA 1
ATOM 4894 C C . SER A 1 616 ? -8.734 -18.969 -11.062 1 77.81 616 SER A C 1
ATOM 4896 O O . SER A 1 616 ? -7.883 -18.078 -10.969 1 77.81 616 SER A O 1
ATOM 4898 N N . MET A 1 617 ? -10 -18.812 -11 1 75.12 617 MET A N 1
ATOM 4899 C CA . MET A 1 617 ? -10.547 -17.453 -10.914 1 75.12 617 MET A CA 1
ATOM 4900 C C . MET A 1 617 ? -10.594 -16.984 -9.461 1 75.12 617 MET A C 1
ATOM 4902 O O . MET A 1 617 ? -10.477 -15.797 -9.188 1 75.12 617 MET A O 1
ATOM 4906 N N . LYS A 1 618 ? -10.812 -17.922 -8.625 1 75.62 618 LYS A N 1
ATOM 4907 C CA . LYS A 1 618 ? -10.828 -17.656 -7.191 1 75.62 618 LYS A CA 1
ATOM 4908 C C . LYS A 1 618 ? -10.055 -18.734 -6.43 1 75.62 618 LYS A C 1
ATOM 4910 O O . LYS A 1 618 ? -10.648 -19.672 -5.91 1 75.62 618 LYS A O 1
ATOM 4915 N N . PRO A 1 619 ? -8.836 -18.438 -6.223 1 71.69 619 PRO A N 1
ATOM 4916 C CA . PRO A 1 619 ? -7.996 -19.469 -5.613 1 71.69 619 PRO A CA 1
ATOM 4917 C C . PRO A 1 619 ? -8.391 -19.781 -4.172 1 71.69 619 PRO A C 1
ATOM 4919 O O . PRO A 1 619 ? -8.008 -20.812 -3.631 1 71.69 619 PRO A O 1
ATOM 4922 N N . SER A 1 620 ? -9.219 -18.984 -3.615 1 71.56 620 SER A N 1
ATOM 4923 C CA . SER A 1 620 ? -9.633 -19.219 -2.236 1 71.56 620 SER A CA 1
ATOM 4924 C C . SER A 1 620 ? -11 -19.891 -2.182 1 71.56 620 SER A C 1
ATOM 4926 O O . SER A 1 620 ? -11.641 -19.922 -1.128 1 71.56 620 SER A O 1
ATOM 4928 N N . PHE A 1 621 ? -11.453 -20.312 -3.303 1 78.38 621 PHE A N 1
ATOM 4929 C CA . PHE A 1 621 ? -12.773 -20.938 -3.4 1 78.38 621 PHE A CA 1
ATOM 4930 C C . PHE A 1 621 ? -12.766 -22.312 -2.748 1 78.38 621 PHE A C 1
ATOM 4932 O O . PHE A 1 621 ? -12.656 -23.328 -3.436 1 78.38 621 PHE A O 1
ATOM 4939 N N . LEU A 1 622 ? -13.016 -22.422 -1.451 1 78.5 622 LEU A N 1
ATOM 4940 C CA . LEU A 1 622 ? -12.898 -23.641 -0.651 1 78.5 622 LEU A CA 1
ATOM 4941 C C . LEU A 1 622 ? -13.836 -24.719 -1.172 1 78.5 622 LEU A C 1
ATOM 4943 O O . LEU A 1 622 ? -13.414 -25.859 -1.371 1 78.5 622 LEU A O 1
ATOM 4947 N N . GLU A 1 623 ? -15.133 -24.344 -1.398 1 82.81 623 GLU A N 1
ATOM 4948 C CA . GLU A 1 623 ? -16.141 -25.328 -1.811 1 82.81 623 GLU A CA 1
ATOM 4949 C C . GLU A 1 623 ? -15.758 -25.984 -3.135 1 82.81 623 GLU A C 1
ATOM 4951 O O . GLU A 1 623 ? -16.016 -27.172 -3.344 1 82.81 623 GLU A O 1
ATOM 4956 N N . ALA A 1 624 ? -15.188 -25.234 -3.939 1 86.75 624 ALA A N 1
ATOM 4957 C CA . ALA A 1 624 ? -14.766 -25.781 -5.227 1 86.75 624 ALA A CA 1
ATOM 4958 C C . ALA A 1 624 ? -13.672 -26.828 -5.043 1 86.75 624 ALA A C 1
ATOM 4960 O O . ALA A 1 624 ? -13.68 -27.859 -5.723 1 86.75 624 ALA A O 1
ATOM 4961 N N . TYR A 1 625 ? -12.742 -26.609 -4.137 1 88.12 625 TYR A N 1
ATOM 4962 C CA . TYR A 1 625 ? -11.711 -27.594 -3.84 1 88.12 625 TYR A CA 1
ATOM 4963 C C . TYR A 1 625 ? -12.32 -28.875 -3.277 1 88.12 625 TYR A C 1
ATOM 4965 O O . TYR A 1 625 ? -11.945 -29.984 -3.684 1 88.12 625 TYR A O 1
ATOM 4973 N N . LEU A 1 626 ? -13.273 -28.703 -2.445 1 86 626 LEU A N 1
ATOM 4974 C CA . LEU A 1 626 ? -13.898 -29.859 -1.797 1 86 626 LEU A CA 1
ATOM 4975 C C . LEU A 1 626 ? -14.648 -30.703 -2.809 1 86 626 LEU A C 1
ATOM 4977 O O . LEU A 1 626 ? -14.5 -31.938 -2.834 1 86 626 LEU A O 1
ATOM 4981 N N . ASN A 1 627 ? -15.398 -30.078 -3.613 1 87.88 627 ASN A N 1
ATOM 4982 C CA . ASN A 1 627 ? -16.188 -30.812 -4.598 1 87.88 627 ASN A CA 1
ATOM 4983 C C . ASN A 1 627 ? -15.312 -31.406 -5.691 1 87.88 627 ASN A C 1
ATOM 4985 O O . ASN A 1 627 ? -15.594 -32.5 -6.195 1 87.88 627 ASN A O 1
ATOM 4989 N N . MET A 1 628 ? -14.328 -30.688 -6.023 1 91.56 628 MET A N 1
ATOM 4990 C CA . MET A 1 628 ? -13.375 -31.219 -6.988 1 91.56 628 MET A CA 1
ATOM 4991 C C . MET A 1 628 ? -12.695 -32.469 -6.438 1 91.56 628 MET A C 1
ATOM 4993 O O . MET A 1 628 ? -12.508 -33.469 -7.156 1 91.56 628 MET A O 1
ATOM 4997 N N . GLY A 1 629 ? -12.289 -32.406 -5.188 1 90.25 629 GLY A N 1
ATOM 4998 C CA . GLY A 1 629 ? -11.727 -33.594 -4.539 1 90.25 629 GLY A CA 1
ATOM 4999 C C . GLY A 1 629 ? -12.672 -34.781 -4.543 1 90.25 629 GLY A C 1
ATOM 5000 O O . GLY A 1 629 ? -12.25 -35.906 -4.82 1 90.25 629 GLY A O 1
ATOM 5001 N N . ASP A 1 630 ? -13.93 -34.5 -4.289 1 87.5 630 ASP A N 1
ATOM 5002 C CA . ASP A 1 630 ? -14.953 -35.562 -4.293 1 87.5 630 ASP A CA 1
ATOM 5003 C C . ASP A 1 630 ? -15.086 -36.188 -5.676 1 87.5 630 ASP A C 1
ATOM 5005 O O . ASP A 1 630 ? -15.25 -37.406 -5.793 1 87.5 630 ASP A O 1
ATOM 5009 N N . LEU A 1 631 ? -15.07 -35.344 -6.594 1 89.88 631 LEU A N 1
ATOM 5010 C CA . LEU A 1 631 ? -15.156 -35.844 -7.969 1 89.88 631 LEU A CA 1
ATOM 5011 C C . LEU A 1 631 ? -13.961 -36.719 -8.312 1 89.88 631 LEU A C 1
ATOM 5013 O O . LEU A 1 631 ? -14.125 -37.781 -8.945 1 89.88 631 LEU A O 1
ATOM 5017 N N . LEU A 1 632 ? -12.828 -36.344 -7.891 1 90.44 632 LEU A N 1
ATOM 5018 C CA . LEU A 1 632 ? -11.609 -37.125 -8.148 1 90.44 632 LEU A CA 1
ATOM 5019 C C . LEU A 1 632 ? -11.656 -38.469 -7.445 1 90.44 632 LEU A C 1
ATOM 5021 O O . LEU A 1 632 ? -11.203 -39.469 -7.992 1 90.44 632 LEU A O 1
ATOM 5025 N N . LEU A 1 633 ? -12.281 -38.469 -6.309 1 85.44 633 LEU A N 1
ATOM 5026 C CA . LEU A 1 633 ? -12.453 -39.719 -5.594 1 85.44 633 LEU A CA 1
ATOM 5027 C C . LEU A 1 633 ? -13.383 -40.656 -6.355 1 85.44 633 LEU A C 1
ATOM 5029 O O . LEU A 1 633 ? -13.141 -41.844 -6.422 1 85.44 633 LEU A O 1
ATOM 5033 N N . LYS A 1 634 ? -14.398 -40.062 -6.941 1 81.44 634 LYS A N 1
ATOM 5034 C CA . LYS A 1 634 ? -15.336 -40.844 -7.73 1 81.44 634 LYS A CA 1
ATOM 5035 C C . LYS A 1 634 ? -14.664 -41.438 -8.969 1 81.44 634 LYS A C 1
ATOM 5037 O O . LYS A 1 634 ? -15.039 -42.5 -9.445 1 81.44 634 LYS A O 1
ATOM 5042 N N . GLN A 1 635 ? -13.703 -40.719 -9.398 1 85.25 635 GLN A N 1
ATOM 5043 C CA . GLN A 1 635 ? -12.953 -41.156 -10.57 1 85.25 635 GLN A CA 1
ATOM 5044 C C . GLN A 1 635 ? -11.781 -42.031 -10.172 1 85.25 635 GLN A C 1
ATOM 5046 O O . GLN A 1 635 ? -10.938 -42.375 -11 1 85.25 635 GLN A O 1
ATOM 5051 N N . ASN A 1 636 ? -11.586 -42.344 -8.938 1 80.12 636 ASN A N 1
ATOM 5052 C CA . ASN A 1 636 ? -10.547 -43.188 -8.359 1 80.12 636 ASN A CA 1
ATOM 5053 C C . ASN A 1 636 ? -9.156 -42.562 -8.547 1 80.12 636 ASN A C 1
ATOM 5055 O O . ASN A 1 636 ? -8.18 -43.281 -8.742 1 80.12 636 ASN A O 1
ATOM 5059 N N . LYS A 1 637 ? -9.18 -41.25 -8.68 1 87.12 637 LYS A N 1
ATOM 5060 C CA . LYS A 1 637 ? -7.926 -40.531 -8.672 1 87.12 637 LYS A CA 1
ATOM 5061 C C . LYS A 1 637 ? -7.586 -40.031 -7.27 1 87.12 637 LYS A C 1
ATOM 5063 O O . LYS A 1 637 ? -7.613 -38.812 -7.004 1 87.12 637 LYS A O 1
ATOM 5068 N N . THR A 1 638 ? -7.156 -40.875 -6.414 1 83.62 638 THR A N 1
ATOM 5069 C CA . THR A 1 638 ? -7.078 -40.656 -4.973 1 83.62 638 THR A CA 1
ATOM 5070 C C . THR A 1 638 ? -5.914 -39.75 -4.625 1 83.62 638 THR A C 1
ATOM 5072 O O . THR A 1 638 ? -6.016 -38.906 -3.711 1 83.62 638 THR A O 1
ATOM 5075 N N . VAL A 1 639 ? -4.887 -39.875 -5.328 1 83.06 639 VAL A N 1
ATOM 5076 C CA . VAL A 1 639 ? -3.713 -39.062 -5.02 1 83.06 639 VAL A CA 1
ATOM 5077 C C . VAL A 1 639 ? -3.994 -37.594 -5.359 1 83.06 639 VAL A C 1
ATOM 5079 O O . VAL A 1 639 ? -3.67 -36.719 -4.578 1 83.06 639 VAL A O 1
ATOM 5082 N N . GLU A 1 640 ? -4.555 -37.375 -6.48 1 86.19 640 GLU A N 1
ATOM 5083 C CA . GLU A 1 640 ? -4.922 -36.031 -6.863 1 86.19 640 GLU A CA 1
ATOM 5084 C C . GLU A 1 640 ? -5.957 -35.438 -5.902 1 86.19 640 GLU A C 1
ATOM 5086 O O . GLU A 1 640 ? -5.914 -34.25 -5.586 1 86.19 640 GLU A O 1
ATOM 5091 N N . ALA A 1 641 ? -6.824 -36.25 -5.5 1 90 641 ALA A N 1
ATOM 5092 C CA . ALA A 1 641 ? -7.832 -35.812 -4.531 1 90 641 ALA A CA 1
ATOM 5093 C C . ALA A 1 641 ? -7.184 -35.375 -3.223 1 90 641 ALA A C 1
ATOM 5095 O O . ALA A 1 641 ? -7.566 -34.375 -2.645 1 90 641 ALA A O 1
ATOM 5096 N N . LYS A 1 642 ? -6.211 -36.219 -2.838 1 86.25 642 LYS A N 1
ATOM 5097 C CA . LYS A 1 642 ? -5.484 -35.875 -1.615 1 86.25 642 LYS A CA 1
ATOM 5098 C C . LYS A 1 642 ? -4.859 -34.5 -1.707 1 86.25 642 LYS A C 1
ATOM 5100 O O . LYS A 1 642 ? -5.008 -33.656 -0.795 1 86.25 642 LYS A O 1
ATOM 5105 N N . ASN A 1 643 ? -4.246 -34.25 -2.762 1 85.56 643 ASN A N 1
ATOM 5106 C CA . ASN A 1 643 ? -3.586 -32.969 -2.957 1 85.56 643 ASN A CA 1
ATOM 5107 C C . ASN A 1 643 ? -4.594 -31.828 -2.979 1 85.56 643 ASN A C 1
ATOM 5109 O O . ASN A 1 643 ? -4.316 -30.734 -2.459 1 85.56 643 ASN A O 1
ATOM 5113 N N . THR A 1 644 ? -5.676 -32.031 -3.529 1 89.06 644 THR A N 1
ATOM 5114 C CA . THR A 1 644 ? -6.738 -31.047 -3.602 1 89.06 644 THR A CA 1
ATOM 5115 C C . THR A 1 644 ? -7.297 -30.75 -2.213 1 89.06 644 THR A C 1
ATOM 5117 O O . THR A 1 644 ? -7.531 -29.594 -1.865 1 89.06 644 THR A O 1
ATOM 5120 N N . PHE A 1 645 ? -7.445 -31.781 -1.438 1 88.56 645 PHE A N 1
ATOM 5121 C CA . PHE A 1 645 ? -7.984 -31.609 -0.096 1 88.56 645 PHE A CA 1
ATOM 5122 C C . PHE A 1 645 ? -6.961 -30.938 0.815 1 88.56 645 PHE A C 1
ATOM 5124 O O . PHE A 1 645 ? -7.328 -30.172 1.707 1 88.56 645 PHE A O 1
ATOM 5131 N N . LEU A 1 646 ? -5.73 -31.219 0.547 1 86.19 646 LEU A N 1
ATOM 5132 C CA . LEU A 1 646 ? -4.688 -30.547 1.318 1 86.19 646 LEU A CA 1
ATOM 5133 C C . LEU A 1 646 ? -4.715 -29.047 1.073 1 86.19 646 LEU A C 1
ATOM 5135 O O . LEU A 1 646 ? -4.551 -28.266 2.006 1 86.19 646 LEU A O 1
ATOM 5139 N N . LYS A 1 647 ? -4.945 -28.734 -0.15 1 85.31 647 LYS A N 1
ATOM 5140 C CA . LYS A 1 647 ? -5.082 -27.312 -0.476 1 85.31 647 LYS A CA 1
ATOM 5141 C C . LYS A 1 647 ? -6.301 -26.703 0.208 1 85.31 647 LYS A C 1
ATOM 5143 O O . LYS A 1 647 ? -6.258 -25.562 0.664 1 85.31 647 LYS A O 1
ATOM 5148 N N . ALA A 1 648 ? -7.336 -27.375 0.272 1 85.5 648 ALA A N 1
ATOM 5149 C CA . ALA A 1 648 ? -8.547 -26.922 0.952 1 85.5 648 ALA A CA 1
ATOM 5150 C C . ALA A 1 648 ? -8.289 -26.688 2.436 1 85.5 648 ALA A C 1
ATOM 5152 O O . ALA A 1 648 ? -8.758 -25.703 3.006 1 85.5 648 ALA A O 1
ATOM 5153 N N . VAL A 1 649 ? -7.484 -27.578 3.008 1 84.38 649 VAL A N 1
ATOM 5154 C CA . VAL A 1 649 ? -7.156 -27.469 4.426 1 84.38 649 VAL A CA 1
ATOM 5155 C C . VAL A 1 649 ? -6.262 -26.25 4.66 1 84.38 649 VAL A C 1
ATOM 5157 O O . VAL A 1 649 ? -6.395 -25.562 5.676 1 84.38 649 VAL A O 1
ATOM 5160 N N . GLU A 1 650 ? -5.426 -26.031 3.732 1 80.5 650 GLU A N 1
ATOM 5161 C CA . GLU A 1 650 ? -4.547 -24.875 3.826 1 80.5 650 GLU A CA 1
ATOM 5162 C C . GLU A 1 650 ? -5.34 -23.578 3.744 1 80.5 650 GLU A C 1
ATOM 5164 O O . GLU A 1 650 ? -5.035 -22.609 4.449 1 80.5 650 GLU A O 1
ATOM 5169 N N . LEU A 1 651 ? -6.293 -23.547 2.885 1 74.69 651 LEU A N 1
ATOM 5170 C CA . LEU A 1 651 ? -7.125 -22.359 2.688 1 74.69 651 LEU A CA 1
ATOM 5171 C C . LEU A 1 651 ? -7.98 -22.094 3.92 1 74.69 651 LEU A C 1
ATOM 5173 O O . LEU A 1 651 ? -8.156 -20.938 4.312 1 74.69 651 LEU A O 1
ATOM 5177 N N . SER A 1 652 ? -8.508 -23.156 4.5 1 73.81 652 SER A N 1
ATOM 5178 C CA . SER A 1 652 ? -9.344 -23.031 5.684 1 73.81 652 SER A CA 1
ATOM 5179 C C . SER A 1 652 ? -9.062 -24.141 6.691 1 73.81 652 SER A C 1
ATOM 5181 O O . SER A 1 652 ? -9.805 -25.125 6.762 1 73.81 652 SER A O 1
ATOM 5183 N N . PRO A 1 653 ? -8.07 -23.891 7.5 1 75.81 653 PRO A N 1
ATOM 5184 C CA . PRO A 1 653 ? -7.691 -24.938 8.453 1 75.81 653 PRO A CA 1
ATOM 5185 C C . PRO A 1 653 ? -8.789 -25.219 9.477 1 75.81 653 PRO A C 1
ATOM 5187 O O . PRO A 1 653 ? -8.805 -26.297 10.078 1 75.81 653 PRO A O 1
ATOM 5190 N N . GLU A 1 654 ? -9.75 -24.344 9.578 1 71.62 654 GLU A N 1
ATOM 5191 C CA . GLU A 1 654 ? -10.781 -24.516 10.594 1 71.62 654 GLU A CA 1
ATOM 5192 C C . GLU A 1 654 ? -12.055 -25.094 9.992 1 71.62 654 GLU A C 1
ATOM 5194 O O . GLU A 1 654 ? -13.109 -25.109 10.633 1 71.62 654 GLU A O 1
ATOM 5199 N N . TYR A 1 655 ? -11.938 -25.578 8.859 1 78.94 655 TYR A N 1
ATOM 5200 C CA . TYR A 1 655 ? -13.094 -26.172 8.203 1 78.94 655 TYR A CA 1
ATOM 5201 C C . TYR A 1 655 ? -13.078 -27.688 8.375 1 78.94 655 TYR A C 1
ATOM 5203 O O . TYR A 1 655 ? -12.289 -28.391 7.727 1 78.94 655 TYR A O 1
ATOM 5211 N N . ALA A 1 656 ? -13.977 -28.188 9.211 1 83.31 656 ALA A N 1
ATOM 5212 C CA . ALA A 1 656 ? -13.984 -29.578 9.617 1 83.31 656 ALA A CA 1
ATOM 5213 C C . ALA A 1 656 ? -14.133 -30.5 8.406 1 83.31 656 ALA A C 1
ATOM 5215 O O . ALA A 1 656 ? -13.484 -31.547 8.336 1 83.31 656 ALA A O 1
ATOM 5216 N N . ASP A 1 657 ? -14.953 -30.125 7.414 1 86.38 657 ASP A N 1
ATOM 5217 C CA . ASP A 1 657 ? -15.219 -30.984 6.262 1 86.38 657 ASP A CA 1
ATOM 5218 C C . ASP A 1 657 ? -13.953 -31.203 5.438 1 86.38 657 ASP A C 1
ATOM 5220 O O . ASP A 1 657 ? -13.766 -32.25 4.844 1 86.38 657 ASP A O 1
ATOM 5224 N N . ALA A 1 658 ? -13.156 -30.266 5.414 1 88.62 658 ALA A N 1
ATOM 5225 C CA . ALA A 1 658 ? -11.906 -30.406 4.672 1 88.62 658 ALA A CA 1
ATOM 5226 C C . ALA A 1 658 ? -11.023 -31.484 5.293 1 88.62 658 ALA A C 1
ATOM 5228 O O . ALA A 1 658 ? -10.438 -32.312 4.578 1 88.62 658 ALA A O 1
ATOM 5229 N N . HIS A 1 659 ? -10.984 -31.484 6.578 1 88.19 659 HIS A N 1
ATOM 5230 C CA . HIS A 1 659 ? -10.219 -32.5 7.285 1 88.19 659 HIS A CA 1
ATOM 5231 C C . HIS A 1 659 ? -10.852 -33.875 7.125 1 88.19 659 HIS A C 1
ATOM 5233 O O . HIS A 1 659 ? -10.148 -34.906 6.977 1 88.19 659 HIS A O 1
ATOM 5239 N N . PHE A 1 660 ? -12.164 -33.969 7.203 1 91.5 660 PHE A N 1
ATOM 5240 C CA . PHE A 1 660 ? -12.898 -35.219 7.023 1 91.5 660 PHE A CA 1
ATOM 5241 C C . PHE A 1 660 ? -12.586 -35.844 5.664 1 91.5 660 PHE A C 1
ATOM 5243 O O . PHE A 1 660 ? -12.266 -37.031 5.578 1 91.5 660 PHE A O 1
ATOM 5250 N N . ASN A 1 661 ? -12.664 -34.969 4.645 1 89.38 661 ASN A N 1
ATOM 5251 C CA . ASN A 1 661 ? -12.414 -35.469 3.291 1 89.38 661 ASN A CA 1
ATOM 5252 C C . ASN A 1 661 ? -10.977 -35.938 3.115 1 89.38 661 ASN A C 1
ATOM 5254 O O . ASN A 1 661 ? -10.711 -36.906 2.418 1 89.38 661 ASN A O 1
ATOM 5258 N N . LEU A 1 662 ? -10.148 -35.25 3.754 1 91.44 662 LEU A N 1
ATOM 5259 C CA . LEU A 1 662 ? -8.75 -35.656 3.736 1 91.44 662 LEU A CA 1
ATOM 5260 C C . LEU A 1 662 ? -8.57 -37 4.418 1 91.44 662 LEU A C 1
ATOM 5262 O O . LEU A 1 662 ? -7.836 -37.875 3.93 1 91.44 662 LEU A O 1
ATOM 5266 N N . GLY A 1 663 ? -9.234 -37.219 5.52 1 90.44 663 GLY A N 1
ATOM 5267 C CA . GLY A 1 663 ? -9.211 -38.5 6.207 1 90.44 663 GLY A CA 1
ATOM 5268 C C . GLY A 1 663 ? -9.734 -39.625 5.355 1 90.44 663 GLY A C 1
ATOM 5269 O O . GLY A 1 663 ? -9.125 -40.719 5.297 1 90.44 663 GLY A O 1
ATOM 5270 N N . THR A 1 664 ? -10.844 -39.406 4.68 1 87.88 664 THR A N 1
ATOM 5271 C CA . THR A 1 664 ? -11.453 -40.406 3.818 1 87.88 664 THR A CA 1
ATOM 5272 C C . THR A 1 664 ? -10.516 -40.781 2.668 1 87.88 664 THR A C 1
ATOM 5274 O O . THR A 1 664 ? -10.461 -41.938 2.254 1 87.88 664 THR A O 1
ATOM 5277 N N . THR A 1 665 ? -9.898 -39.75 2.252 1 89.69 665 THR A N 1
ATOM 5278 C CA . THR A 1 665 ? -8.938 -39.969 1.182 1 89.69 665 THR A CA 1
ATOM 5279 C C . THR A 1 665 ? -7.777 -40.844 1.677 1 89.69 665 THR A C 1
ATOM 5281 O O . THR A 1 665 ? -7.301 -41.719 0.961 1 89.69 665 THR A O 1
ATOM 5284 N N . TYR A 1 666 ? -7.312 -40.656 2.854 1 87.31 666 TYR A N 1
ATOM 5285 C CA . TYR A 1 666 ? -6.238 -41.438 3.438 1 87.31 666 TYR A CA 1
ATOM 5286 C C . TYR A 1 666 ? -6.664 -42.906 3.625 1 87.31 666 TYR A C 1
ATOM 5288 O O . TYR A 1 666 ? -5.859 -43.812 3.445 1 87.31 666 TYR A O 1
ATOM 5296 N N . ILE A 1 667 ? -7.91 -43.125 3.924 1 84.5 667 ILE A N 1
ATOM 5297 C CA . ILE A 1 667 ? -8.43 -44.469 4.059 1 84.5 667 ILE A CA 1
ATOM 5298 C C . ILE A 1 667 ? -8.32 -45.219 2.721 1 84.5 667 ILE A C 1
ATOM 5300 O O . ILE A 1 667 ? -7.895 -46.375 2.668 1 84.5 667 ILE A O 1
ATOM 5304 N N . GLN A 1 668 ? -8.664 -44.469 1.719 1 81.38 668 GLN A N 1
ATOM 5305 C CA . GLN A 1 668 ? -8.617 -45.094 0.391 1 81.38 668 GLN A CA 1
ATOM 5306 C C . GLN A 1 668 ? -7.18 -45.344 -0.042 1 81.38 668 GLN A C 1
ATOM 5308 O O . GLN A 1 668 ? -6.922 -46.281 -0.809 1 81.38 668 GLN A O 1
ATOM 5313 N N . LEU A 1 669 ? -6.348 -44.594 0.498 1 82.94 669 LEU A N 1
ATOM 5314 C CA . LEU A 1 669 ? -4.93 -44.781 0.199 1 82.94 669 LEU A CA 1
ATOM 5315 C C . LEU A 1 669 ? -4.316 -45.844 1.11 1 82.94 669 LEU A C 1
ATOM 5317 O O . LEU A 1 669 ? -3.158 -46.219 0.929 1 82.94 669 LEU A O 1
ATOM 5321 N N . GLY A 1 670 ? -5.043 -46.312 2.07 1 78.19 670 GLY A N 1
ATOM 5322 C CA . GLY A 1 670 ? -4.609 -47.344 2.967 1 78.19 670 GLY A CA 1
ATOM 5323 C C . GLY A 1 670 ? -3.799 -46.844 4.145 1 78.19 670 GLY A C 1
ATOM 5324 O O . GLY A 1 670 ? -3.053 -47.594 4.766 1 78.19 670 GLY A O 1
ATOM 5325 N N . ASP A 1 671 ? -3.895 -45.562 4.379 1 84.75 671 ASP A N 1
ATOM 5326 C CA . ASP A 1 671 ? -3.17 -44.969 5.5 1 84.75 671 ASP A CA 1
ATOM 5327 C C . ASP A 1 671 ? -4.113 -44.656 6.66 1 84.75 671 ASP A C 1
ATOM 5329 O O . ASP A 1 671 ? -4.559 -43.531 6.824 1 84.75 671 ASP A O 1
ATOM 5333 N N . ASP A 1 672 ? -4.27 -45.5 7.547 1 82.69 672 ASP A N 1
ATOM 5334 C CA . ASP A 1 672 ? -5.223 -45.406 8.648 1 82.69 672 ASP A CA 1
ATOM 5335 C C . ASP A 1 672 ? -4.746 -44.406 9.695 1 82.69 672 ASP A C 1
ATOM 5337 O O . ASP A 1 672 ? -5.559 -43.688 10.312 1 82.69 672 ASP A O 1
ATOM 5341 N N . ARG A 1 673 ? -3.451 -44.312 9.828 1 83.19 673 ARG A N 1
ATOM 5342 C CA . ARG A 1 673 ? -2.92 -43.438 10.859 1 83.19 673 ARG A CA 1
ATOM 5343 C C . ARG A 1 673 ? -3.176 -41.969 10.5 1 83.19 673 ARG A C 1
ATOM 5345 O O . ARG A 1 673 ? -3.646 -41.188 11.336 1 83.19 673 ARG A O 1
ATOM 5352 N N . LEU A 1 674 ? -2.887 -41.688 9.297 1 87.44 674 LEU A N 1
ATOM 5353 C CA . LEU A 1 674 ? -3.119 -40.312 8.852 1 87.44 674 LEU A CA 1
ATOM 5354 C C . LEU A 1 674 ? -4.613 -40.031 8.797 1 87.44 674 LEU A C 1
ATOM 5356 O O . LEU A 1 674 ? -5.031 -38.906 9.078 1 87.44 674 LEU A O 1
ATOM 5360 N N . ALA A 1 675 ? -5.387 -40.969 8.461 1 90.56 675 ALA A N 1
ATOM 5361 C CA . ALA A 1 675 ? -6.84 -40.812 8.461 1 90.56 675 ALA A CA 1
ATOM 5362 C C . ALA A 1 675 ? -7.359 -40.5 9.859 1 90.56 675 ALA A C 1
ATOM 5364 O O . ALA A 1 675 ? -8.172 -39.594 10.039 1 90.56 675 ALA A O 1
ATOM 5365 N N . GLU A 1 676 ? -6.805 -41.25 10.789 1 90.81 676 GLU A N 1
ATOM 5366 C CA . GLU A 1 676 ? -7.195 -41.031 12.18 1 90.81 676 GLU A CA 1
ATOM 5367 C C . GLU A 1 676 ? -6.867 -39.594 12.633 1 90.81 676 GLU A C 1
ATOM 5369 O O . GLU A 1 676 ? -7.695 -38.938 13.258 1 90.81 676 GLU A O 1
ATOM 5374 N N . SER A 1 677 ? -5.719 -39.188 12.297 1 90.75 677 SER A N 1
ATOM 5375 C CA . SER A 1 677 ? -5.301 -37.844 12.672 1 90.75 677 SER A CA 1
ATOM 5376 C C . SER A 1 677 ? -6.203 -36.812 12.047 1 90.75 677 SER A C 1
ATOM 5378 O O . SER A 1 677 ? -6.539 -35.812 12.688 1 90.75 677 SER A O 1
ATOM 5380 N N . SER A 1 678 ? -6.559 -36.969 10.844 1 92.31 678 SER A N 1
ATOM 5381 C CA . SER A 1 678 ? -7.426 -36.031 10.148 1 92.31 678 SER A CA 1
ATOM 5382 C C . SER A 1 678 ? -8.82 -35.969 10.766 1 92.31 678 SER A C 1
ATOM 5384 O O . SER A 1 678 ? -9.398 -34.906 10.938 1 92.31 678 SER A O 1
ATOM 5386 N N . TYR A 1 679 ? -9.32 -37.125 11.156 1 91.94 679 TYR A N 1
ATOM 5387 C CA . TYR A 1 679 ? -10.648 -37.188 11.766 1 91.94 679 TYR A CA 1
ATOM 5388 C C . TYR A 1 679 ? -10.633 -36.562 13.156 1 91.94 679 TYR A C 1
ATOM 5390 O O . TYR A 1 679 ? -11.586 -35.875 13.539 1 91.94 679 TYR A O 1
ATOM 5398 N N . ARG A 1 680 ? -9.555 -36.75 13.789 1 88.69 680 ARG A N 1
ATOM 5399 C CA . ARG A 1 680 ? -9.445 -36.156 15.109 1 88.69 680 ARG A CA 1
ATOM 5400 C C . ARG A 1 680 ? -9.383 -34.625 15.008 1 88.69 680 ARG A C 1
ATOM 5402 O O . ARG A 1 680 ? -9.969 -33.906 15.828 1 88.69 680 ARG A O 1
ATOM 5409 N N . ARG A 1 681 ? -8.695 -34.219 14.031 1 89.19 681 ARG A N 1
ATOM 5410 C CA . ARG A 1 681 ? -8.641 -32.75 13.812 1 89.19 681 ARG A CA 1
ATOM 5411 C C . ARG A 1 681 ? -10.016 -32.219 13.445 1 89.19 681 ARG A C 1
ATOM 5413 O O . ARG A 1 681 ? -10.406 -31.141 13.906 1 89.19 681 ARG A O 1
ATOM 5420 N N . ALA A 1 682 ? -10.719 -32.844 12.594 1 90 682 ALA A N 1
ATOM 5421 C CA . ALA A 1 682 ? -12.07 -32.438 12.234 1 90 682 ALA A CA 1
ATOM 5422 C C . ALA A 1 682 ? -12.969 -32.344 13.469 1 90 682 ALA A C 1
ATOM 5424 O O . ALA A 1 682 ? -13.734 -31.375 13.609 1 90 682 ALA A O 1
ATOM 5425 N N . LEU A 1 683 ? -12.758 -33.25 14.391 1 86.19 683 LEU A N 1
ATOM 5426 C CA . LEU A 1 683 ? -13.586 -33.312 15.594 1 86.19 683 LEU A CA 1
ATOM 5427 C C . LEU A 1 683 ? -13.148 -32.25 16.609 1 86.19 683 LEU A C 1
ATOM 5429 O O . LEU A 1 683 ? -13.953 -31.797 17.422 1 86.19 683 LEU A O 1
ATOM 5433 N N . ALA A 1 684 ? -11.898 -31.891 16.469 1 84.56 684 ALA A N 1
ATOM 5434 C CA . ALA A 1 684 ? -11.422 -30.797 17.297 1 84.56 684 ALA A CA 1
ATOM 5435 C C . ALA A 1 684 ? -12.062 -29.469 16.891 1 84.56 684 ALA A C 1
ATOM 5437 O O . ALA A 1 684 ? -12.344 -28.625 17.734 1 84.56 684 ALA A O 1
ATOM 5438 N N . ILE A 1 685 ? -12.297 -29.344 15.641 1 79.75 685 ILE A N 1
ATOM 5439 C CA . ILE A 1 685 ? -12.914 -28.141 15.094 1 79.75 685 ILE A CA 1
ATOM 5440 C C . ILE A 1 685 ? -14.422 -28.188 15.32 1 79.75 685 ILE A C 1
ATOM 5442 O O . ILE A 1 685 ? -15.016 -27.219 15.797 1 79.75 685 ILE A O 1
ATOM 5446 N N . ASP A 1 686 ? -15.031 -29.297 14.984 1 81.5 686 ASP A N 1
ATOM 5447 C CA . ASP A 1 686 ? -16.453 -29.547 15.156 1 81.5 686 ASP A CA 1
ATOM 5448 C C . ASP A 1 686 ? -16.719 -30.875 15.875 1 81.5 686 ASP A C 1
ATOM 5450 O O . ASP A 1 686 ? -16.797 -31.922 15.234 1 81.5 686 ASP A O 1
ATOM 5454 N N . PRO A 1 687 ? -16.859 -30.766 17.141 1 81.75 687 PRO A N 1
ATOM 5455 C CA . PRO A 1 687 ? -17.047 -32 17.922 1 81.75 687 PRO A CA 1
ATOM 5456 C C . PRO A 1 687 ? -18.297 -32.781 17.516 1 81.75 687 PRO A C 1
ATOM 5458 O O . PRO A 1 687 ? -18.406 -33.969 17.812 1 81.75 687 PRO A O 1
ATOM 5461 N N . GLU A 1 688 ? -19.234 -32.25 16.844 1 82.12 688 GLU A N 1
ATOM 5462 C CA . GLU A 1 688 ? -20.469 -32.906 16.469 1 82.12 688 GLU A CA 1
ATOM 5463 C C . GLU A 1 688 ? -20.469 -33.281 14.977 1 82.12 688 GLU A C 1
ATOM 5465 O O . GLU A 1 688 ? -21.531 -33.438 14.375 1 82.12 688 GLU A O 1
ATOM 5470 N N . HIS A 1 689 ? -19.312 -33.312 14.477 1 85.5 689 HIS A N 1
ATOM 5471 C CA . HIS A 1 689 ? -19.203 -33.719 13.086 1 85.5 689 HIS A CA 1
ATOM 5472 C C . HIS A 1 689 ? -19.5 -35.188 12.914 1 85.5 689 HIS A C 1
ATOM 5474 O O . HIS A 1 689 ? -18.609 -36.031 13.07 1 85.5 689 HIS A O 1
ATOM 5480 N N . SER A 1 690 ? -20.688 -35.656 12.492 1 85.69 690 SER A N 1
ATOM 5481 C CA . SER A 1 690 ? -21.219 -37 12.516 1 85.69 690 SER A CA 1
ATOM 5482 C C . SER A 1 690 ? -20.375 -37.938 11.664 1 85.69 690 SER A C 1
ATOM 5484 O O . SER A 1 690 ? -20.078 -39.062 12.07 1 85.69 690 SER A O 1
ATOM 5486 N N . LEU A 1 691 ? -20 -37.469 10.531 1 86.25 691 LEU A N 1
ATOM 5487 C CA . LEU A 1 691 ? -19.266 -38.312 9.602 1 86.25 691 LEU A CA 1
ATOM 5488 C C . LEU A 1 691 ? -17.891 -38.656 10.156 1 86.25 691 LEU A C 1
ATOM 5490 O O . LEU A 1 691 ? -17.438 -39.812 10.039 1 86.25 691 LEU A O 1
ATOM 5494 N N . SER A 1 692 ? -17.25 -37.719 10.797 1 90.06 692 SER A N 1
ATOM 5495 C CA . SER A 1 692 ? -15.945 -37.969 11.383 1 90.06 692 SER A CA 1
ATOM 5496 C C . SER A 1 692 ? -16.047 -38.875 12.602 1 90.06 692 SER A C 1
ATOM 5498 O O . SER A 1 692 ? -15.172 -39.688 12.844 1 90.06 692 SER A O 1
ATOM 5500 N N . LEU A 1 693 ? -17.109 -38.719 13.367 1 88.81 693 LEU A N 1
ATOM 5501 C CA . LEU A 1 693 ? -17.359 -39.594 14.5 1 88.81 693 LEU A CA 1
ATOM 5502 C C . LEU A 1 693 ? -17.469 -41.031 14.047 1 88.81 693 LEU A C 1
ATOM 5504 O O . LEU A 1 693 ? -16.859 -41.938 14.633 1 88.81 693 LEU A O 1
ATOM 5508 N N . PHE A 1 694 ? -18.172 -41.219 13.016 1 88.44 694 PHE A N 1
ATOM 5509 C CA . PHE A 1 694 ? -18.406 -42.562 12.5 1 88.44 694 PHE A CA 1
ATOM 5510 C C . PHE A 1 694 ? -17.109 -43.188 11.984 1 88.44 694 PHE A C 1
ATOM 5512 O O . PHE A 1 694 ? -16.766 -44.312 12.359 1 88.44 694 PHE A O 1
ATOM 5519 N N . ASN A 1 695 ? -16.422 -42.5 11.195 1 89.44 695 ASN A N 1
ATOM 5520 C CA . ASN A 1 695 ? -15.234 -43.031 10.555 1 89.44 695 ASN A CA 1
ATOM 5521 C C . ASN A 1 695 ? -14.109 -43.25 11.562 1 89.44 695 ASN A C 1
ATOM 5523 O O . ASN A 1 695 ? -13.336 -44.219 11.445 1 89.44 695 ASN A O 1
ATOM 5527 N N . LEU A 1 696 ? -14.008 -42.344 12.492 1 90.94 696 LEU A N 1
ATOM 5528 C CA . LEU A 1 696 ? -13.031 -42.562 13.555 1 90.94 696 LEU A CA 1
ATOM 5529 C C . LEU A 1 696 ? -13.375 -43.781 14.375 1 90.94 696 LEU A C 1
ATOM 5531 O O . LEU A 1 696 ? -12.492 -44.594 14.688 1 90.94 696 LEU A O 1
ATOM 5535 N N . GLY A 1 697 ? -14.633 -43.969 14.703 1 91.69 697 GLY A N 1
ATOM 5536 C CA . GLY A 1 697 ? -15.078 -45.188 15.391 1 91.69 697 GLY A CA 1
ATOM 5537 C C . GLY A 1 697 ? -14.758 -46.438 14.625 1 91.69 697 GLY A C 1
ATOM 5538 O O . GLY A 1 697 ? -14.344 -47.438 15.219 1 91.69 697 GLY A O 1
ATOM 5539 N N . MET A 1 698 ? -14.867 -46.375 13.344 1 88.5 698 MET A N 1
ATOM 5540 C CA . MET A 1 698 ? -14.625 -47.531 12.492 1 88.5 698 MET A CA 1
ATOM 5541 C C . MET A 1 698 ? -13.141 -47.906 12.484 1 88.5 698 MET A C 1
ATOM 5543 O O . MET A 1 698 ? -12.789 -49.062 12.586 1 88.5 698 MET A O 1
ATOM 5547 N N . ILE A 1 699 ? -12.344 -46.938 12.352 1 89.12 699 ILE A N 1
ATOM 5548 C CA . ILE A 1 699 ? -10.906 -47.156 12.312 1 89.12 699 ILE A CA 1
ATOM 5549 C C . ILE A 1 699 ? -10.445 -47.75 13.641 1 89.12 699 ILE A C 1
ATOM 5551 O O . ILE A 1 699 ? -9.664 -48.719 13.648 1 89.12 699 ILE A O 1
ATOM 5555 N N . LEU A 1 700 ? -10.938 -47.281 14.695 1 89.19 700 LEU A N 1
ATOM 5556 C CA . LEU A 1 700 ? -10.547 -47.75 16.016 1 89.19 700 LEU A CA 1
ATOM 5557 C C . LEU A 1 700 ? -11.102 -49.156 16.281 1 89.19 700 LEU A C 1
ATOM 5559 O O . LEU A 1 700 ? -10.438 -49.969 16.891 1 89.19 700 LEU A O 1
ATOM 5563 N N . SER A 1 701 ? -12.266 -49.438 15.766 1 88.56 701 SER A N 1
ATOM 5564 C CA . SER A 1 701 ? -12.883 -50.75 15.914 1 88.56 701 SER A CA 1
ATOM 5565 C C . SER A 1 701 ? -12.094 -51.812 15.172 1 88.56 701 SER A C 1
ATOM 5567 O O . SER A 1 701 ? -12.008 -52.969 15.617 1 88.56 701 SER A O 1
ATOM 5569 N N . ASP A 1 702 ? -11.5 -51.469 14.094 1 83.19 702 ASP A N 1
ATOM 5570 C CA . ASP A 1 702 ? -10.789 -52.406 13.234 1 83.19 702 ASP A CA 1
ATOM 5571 C C . ASP A 1 702 ? -9.477 -52.844 13.883 1 83.19 702 ASP A C 1
ATOM 5573 O O . ASP A 1 702 ? -8.922 -53.906 13.531 1 83.19 702 ASP A O 1
ATOM 5577 N N . ARG A 1 703 ? -9.023 -52.156 14.766 1 80.69 703 ARG A N 1
ATOM 5578 C CA . ARG A 1 703 ? -7.793 -52.5 15.469 1 80.69 703 ARG A CA 1
ATOM 5579 C C . ARG A 1 703 ? -8.016 -53.656 16.422 1 80.69 703 ARG A C 1
ATOM 5581 O O . ARG A 1 703 ? -7.074 -54.375 16.781 1 80.69 703 ARG A O 1
ATOM 5588 N N . LYS A 1 704 ? -9.148 -53.938 16.906 1 78.25 704 LYS A N 1
ATOM 5589 C CA . LYS A 1 704 ? -9.617 -55.062 17.703 1 78.25 704 LYS A CA 1
ATOM 5590 C C . LYS A 1 704 ? -8.883 -55.125 19.031 1 78.25 704 LYS A C 1
ATOM 5592 O O . LYS A 1 704 ? -8.852 -56.188 19.672 1 78.25 704 LYS A O 1
ATOM 5597 N N . ASP A 1 705 ? -8.164 -54 19.453 1 82.81 705 ASP A N 1
ATOM 5598 C CA . ASP A 1 705 ? -7.594 -53.938 20.797 1 82.81 705 ASP A CA 1
ATOM 5599 C C . ASP A 1 705 ? -8.578 -53.312 21.781 1 82.81 705 ASP A C 1
ATOM 5601 O O . ASP A 1 705 ? -9.422 -52.5 21.391 1 82.81 705 ASP A O 1
ATOM 5605 N N . GLU A 1 706 ? -8.508 -53.781 22.953 1 82.62 706 GLU A N 1
ATOM 5606 C CA . GLU A 1 706 ? -9.492 -53.438 23.969 1 82.62 706 GLU A CA 1
ATOM 5607 C C . GLU A 1 706 ? -9.562 -51.938 24.172 1 82.62 706 GLU A C 1
ATOM 5609 O O . GLU A 1 706 ? -10.648 -51.375 24.312 1 82.62 706 GLU A O 1
ATOM 5614 N N . VAL A 1 707 ? -8.453 -51.312 24.203 1 84.88 707 VAL A N 1
ATOM 5615 C CA . VAL A 1 707 ? -8.414 -49.875 24.438 1 84.88 707 VAL A CA 1
ATOM 5616 C C . VAL A 1 707 ? -9.078 -49.156 23.281 1 84.88 707 VAL A C 1
ATOM 5618 O O . VAL A 1 707 ? -9.891 -48.219 23.5 1 84.88 707 VAL A O 1
ATOM 5621 N N . SER A 1 708 ? -8.797 -49.5 22.047 1 90 708 SER A N 1
ATOM 5622 C CA . SER A 1 708 ? -9.359 -48.875 20.859 1 90 708 SER A CA 1
ATOM 5623 C C . SER A 1 708 ? -10.852 -49.125 20.75 1 90 708 SER A C 1
ATOM 5625 O O . SER A 1 708 ? -11.617 -48.281 20.312 1 90 708 SER A O 1
ATOM 5627 N N . LEU A 1 709 ? -11.227 -50.312 21.188 1 87.88 709 LEU A N 1
ATOM 5628 C CA . LEU A 1 709 ? -12.641 -50.656 21.141 1 87.88 709 LEU A CA 1
ATOM 5629 C C . LEU A 1 709 ? -13.453 -49.812 22.125 1 87.88 709 LEU A C 1
ATOM 5631 O O . LEU A 1 709 ? -14.562 -49.375 21.797 1 87.88 709 LEU A O 1
ATOM 5635 N N . SER A 1 710 ? -12.852 -49.656 23.25 1 88.5 710 SER A N 1
ATOM 5636 C CA . SER A 1 710 ? -13.531 -48.844 24.234 1 88.5 710 SER A CA 1
ATOM 5637 C C . SER A 1 710 ? -13.695 -47.406 23.75 1 88.5 710 SER A C 1
ATOM 5639 O O . SER A 1 710 ? -14.75 -46.781 23.938 1 88.5 710 SER A O 1
ATOM 5641 N N . GLU A 1 711 ? -12.68 -46.875 23.141 1 90.94 711 GLU A N 1
ATOM 5642 C CA . GLU A 1 711 ? -12.758 -45.531 22.594 1 90.94 711 GLU A CA 1
ATOM 5643 C C . GLU A 1 711 ? -13.773 -45.469 21.438 1 90.94 711 GLU A C 1
ATOM 5645 O O . GLU A 1 711 ? -14.508 -44.469 21.312 1 90.94 711 GLU A O 1
ATOM 5650 N N . ALA A 1 712 ? -13.742 -46.438 20.625 1 92.62 712 ALA A N 1
ATOM 5651 C CA . ALA A 1 712 ? -14.703 -46.5 19.516 1 92.62 712 ALA A CA 1
ATOM 5652 C C . ALA A 1 712 ? -16.141 -46.469 20.031 1 92.62 712 ALA A C 1
ATOM 5654 O O . ALA A 1 712 ? -17 -45.781 19.469 1 92.62 712 ALA A O 1
ATOM 5655 N N . MET A 1 713 ? -16.328 -47.188 21.125 1 89.44 713 MET A N 1
ATOM 5656 C CA . MET A 1 713 ? -17.656 -47.25 21.734 1 89.44 713 MET A CA 1
ATOM 5657 C C . MET A 1 713 ? -18.094 -45.875 22.203 1 89.44 713 MET A C 1
ATOM 5659 O O . MET A 1 713 ? -19.266 -45.5 22.047 1 89.44 713 MET A O 1
ATOM 5663 N N . GLU A 1 714 ? -17.203 -45.188 22.672 1 89.94 714 GLU A N 1
ATOM 5664 C CA . GLU A 1 714 ? -17.5 -43.812 23.125 1 89.94 714 GLU A CA 1
ATOM 5665 C C . GLU A 1 714 ? -17.938 -42.938 21.953 1 89.94 714 GLU A C 1
ATOM 5667 O O . GLU A 1 714 ? -18.906 -42.188 22.062 1 89.94 714 GLU A O 1
ATOM 5672 N N . TRP A 1 715 ? -17.25 -43.031 20.891 1 91.12 715 TRP A N 1
ATOM 5673 C CA . TRP A 1 715 ? -17.562 -42.219 19.734 1 91.12 715 TRP A CA 1
ATOM 5674 C C . TRP A 1 715 ? -18.922 -42.594 19.141 1 91.12 715 TRP A C 1
ATOM 5676 O O . TRP A 1 715 ? -19.703 -41.719 18.781 1 91.12 715 TRP A O 1
ATOM 5686 N N . PHE A 1 716 ? -19.219 -43.844 19.078 1 90.88 716 PHE A N 1
ATOM 5687 C CA . PHE A 1 716 ? -20.5 -44.281 18.531 1 90.88 716 PHE A CA 1
ATOM 5688 C C . PHE A 1 716 ? -21.641 -43.906 19.469 1 90.88 716 PHE A C 1
ATOM 5690 O O . PHE A 1 716 ? -22.75 -43.594 19.016 1 90.88 716 PHE A O 1
ATOM 5697 N N . THR A 1 717 ? -21.359 -43.938 20.656 1 89 717 THR A N 1
ATOM 5698 C CA . THR A 1 717 ? -22.391 -43.531 21.625 1 89 717 THR A CA 1
ATOM 5699 C C . THR A 1 717 ? -22.719 -42.062 21.469 1 89 717 THR A C 1
ATOM 5701 O O . THR A 1 717 ? -23.891 -41.656 21.547 1 89 717 THR A O 1
ATOM 5704 N N . ARG A 1 718 ? -21.766 -41.281 21.234 1 87.5 718 ARG A N 1
ATOM 5705 C CA . ARG A 1 718 ? -22 -39.875 20.953 1 87.5 718 ARG A CA 1
ATOM 5706 C C . ARG A 1 718 ? -22.781 -39.688 19.656 1 87.5 718 ARG A C 1
ATOM 5708 O O . ARG A 1 718 ? -23.641 -38.812 19.578 1 87.5 718 ARG A O 1
ATOM 5715 N N . LEU A 1 719 ? -22.453 -40.5 18.734 1 87.44 719 LEU A N 1
ATOM 5716 C CA . LEU A 1 719 ? -23.078 -40.406 17.422 1 87.44 719 LEU A CA 1
ATOM 5717 C C . LEU A 1 719 ? -24.547 -40.781 17.5 1 87.44 719 LEU A C 1
ATOM 5719 O O . LEU A 1 719 ? -25.375 -40.219 16.75 1 87.44 719 LEU A O 1
ATOM 5723 N N . ILE A 1 720 ? -25 -41.594 18.375 1 86.31 720 ILE A N 1
ATOM 5724 C CA . ILE A 1 720 ? -26.375 -42.031 18.547 1 86.31 720 ILE A CA 1
ATOM 5725 C C . ILE A 1 720 ? -27.234 -40.812 18.984 1 86.31 720 ILE A C 1
ATOM 5727 O O . ILE A 1 720 ? -28.391 -40.688 18.578 1 86.31 720 ILE A O 1
ATOM 5731 N N . LYS A 1 721 ? -26.609 -39.969 19.688 1 84.31 721 LYS A N 1
ATOM 5732 C CA . LYS A 1 721 ? -27.312 -38.812 20.156 1 84.31 721 LYS A CA 1
ATOM 5733 C C . LYS A 1 721 ? -27.594 -37.812 19.016 1 84.31 721 LYS A C 1
ATOM 5735 O O . LYS A 1 721 ? -28.625 -37.156 18.984 1 84.31 721 LYS A O 1
ATOM 5740 N N . LEU A 1 722 ? -26.656 -37.906 18.109 1 80.25 722 LEU A N 1
ATOM 5741 C CA . LEU A 1 722 ? -26.781 -37 16.984 1 80.25 722 LEU A CA 1
ATOM 5742 C C . LEU A 1 722 ? -27.672 -37.562 15.906 1 80.25 722 LEU A C 1
ATOM 5744 O O . LEU A 1 722 ? -28.422 -36.844 15.242 1 80.25 722 LEU A O 1
ATOM 5748 N N . THR A 1 723 ? -27.516 -38.875 15.703 1 83 723 THR A N 1
ATOM 5749 C CA . THR A 1 723 ? -28.297 -39.562 14.68 1 83 723 THR A CA 1
ATOM 5750 C C . THR A 1 723 ? -29 -40.781 15.258 1 83 723 THR A C 1
ATOM 5752 O O . THR A 1 723 ? -28.625 -41.938 14.961 1 83 723 THR A O 1
ATOM 5755 N N . PRO A 1 724 ? -30.031 -40.562 15.961 1 82.75 724 PRO A N 1
ATOM 5756 C CA . PRO A 1 724 ? -30.672 -41.656 16.672 1 82.75 724 PRO A CA 1
ATOM 5757 C C . PRO A 1 724 ? -31.359 -42.656 15.734 1 82.75 724 PRO A C 1
ATOM 5759 O O . PRO A 1 724 ? -31.641 -43.781 16.109 1 82.75 724 PRO A O 1
ATOM 5762 N N . LYS A 1 725 ? -31.578 -42.344 14.516 1 83.94 725 LYS A N 1
ATOM 5763 C CA . LYS A 1 725 ? -32.312 -43.219 13.625 1 83.94 725 LYS A CA 1
ATOM 5764 C C . LYS A 1 725 ? -31.406 -43.906 12.625 1 83.94 725 LYS A C 1
ATOM 5766 O O . LYS A 1 725 ? -31.859 -44.531 11.664 1 83.94 725 LYS A O 1
ATOM 5771 N N . ASP A 1 726 ? -30.141 -43.844 12.93 1 85.44 726 ASP A N 1
ATOM 5772 C CA . ASP A 1 726 ? -29.203 -44.5 12.023 1 85.44 726 ASP A CA 1
ATOM 5773 C C . ASP A 1 726 ? -28.891 -45.906 12.484 1 85.44 726 ASP A C 1
ATOM 5775 O O . ASP A 1 726 ? -28.125 -46.094 13.445 1 85.44 726 ASP A O 1
ATOM 5779 N N . ALA A 1 727 ? -29.375 -46.969 11.805 1 86.06 727 ALA A N 1
ATOM 5780 C CA . ALA A 1 727 ? -29.266 -48.375 12.172 1 86.06 727 ALA A CA 1
ATOM 5781 C C . ALA A 1 727 ? -27.797 -48.812 12.117 1 86.06 727 ALA A C 1
ATOM 5783 O O . ALA A 1 727 ? -27.406 -49.719 12.844 1 86.06 727 ALA A O 1
ATOM 5784 N N . LYS A 1 728 ? -27 -48.125 11.273 1 87.19 728 LYS A N 1
ATOM 5785 C CA . LYS A 1 728 ? -25.609 -48.5 11.094 1 87.19 728 LYS A CA 1
ATOM 5786 C C . LYS A 1 728 ? -24.812 -48.312 12.375 1 87.19 728 LYS A C 1
ATOM 5788 O O . LYS A 1 728 ? -23.922 -49.094 12.688 1 87.19 728 LYS A O 1
ATOM 5793 N N . VAL A 1 729 ? -25.188 -47.344 13.094 1 90.12 729 VAL A N 1
ATOM 5794 C CA . VAL A 1 729 ? -24.469 -47.031 14.32 1 90.12 729 VAL A CA 1
ATOM 5795 C C . VAL A 1 729 ? -24.734 -48.094 15.375 1 90.12 729 VAL A C 1
ATOM 5797 O O . VAL A 1 729 ? -23.812 -48.562 16.047 1 90.12 729 VAL A O 1
ATOM 5800 N N . TYR A 1 730 ? -25.938 -48.531 15.5 1 91 730 TYR A N 1
ATOM 5801 C CA . TYR A 1 730 ? -26.312 -49.562 16.438 1 91 730 TYR A CA 1
ATOM 5802 C C . TYR A 1 730 ? -25.656 -50.906 16.078 1 91 730 TYR A C 1
ATOM 5804 O O . TYR A 1 730 ? -25.203 -51.625 16.969 1 91 730 TYR A O 1
ATOM 5812 N N . PHE A 1 731 ? -25.594 -51.156 14.805 1 91.44 731 PHE A N 1
ATOM 5813 C CA . PHE A 1 731 ? -24.938 -52.344 14.336 1 91.44 731 PHE A CA 1
ATOM 5814 C C . PHE A 1 731 ? -23.469 -52.375 14.75 1 91.44 731 PHE A C 1
ATOM 5816 O O . PHE A 1 731 ? -22.953 -53.375 15.227 1 91.44 731 PHE A O 1
ATOM 5823 N N . GLN A 1 732 ? -22.844 -51.25 14.602 1 91.06 732 GLN A N 1
ATOM 5824 C CA . GLN A 1 732 ? -21.422 -51.156 14.922 1 91.06 732 GLN A CA 1
ATOM 5825 C C . GLN A 1 732 ? -21.188 -51.312 16.422 1 91.06 732 GLN A C 1
ATOM 5827 O O . GLN A 1 732 ? -20.188 -51.938 16.844 1 91.06 732 GLN A O 1
ATOM 5832 N N . LEU A 1 733 ? -22.062 -50.812 17.188 1 91.94 733 LEU A N 1
ATOM 5833 C CA . LEU A 1 733 ? -21.969 -51 18.625 1 91.94 733 LEU A CA 1
ATOM 5834 C C . LEU A 1 733 ? -22.141 -52.469 18.984 1 91.94 733 LEU A C 1
ATOM 5836 O O . LEU A 1 733 ? -21.438 -53 19.875 1 91.94 733 LEU A O 1
ATOM 5840 N N . GLY A 1 734 ? -23.016 -53.188 18.25 1 91.81 734 GLY A N 1
ATOM 5841 C CA . GLY A 1 734 ? -23.172 -54.625 18.422 1 91.81 734 GLY A CA 1
ATOM 5842 C C . GLY A 1 734 ? -21.906 -55.406 18.078 1 91.81 734 GLY A C 1
ATOM 5843 O O . GLY A 1 734 ? -21.531 -56.312 18.781 1 91.81 734 GLY A O 1
ATOM 5844 N N . MET A 1 735 ? -21.281 -54.938 17.078 1 89.38 735 MET A N 1
ATOM 5845 C CA . MET A 1 735 ? -20.047 -55.594 16.641 1 89.38 735 MET A CA 1
ATOM 5846 C C . MET A 1 735 ? -18.938 -55.406 17.672 1 89.38 735 MET A C 1
ATOM 5848 O O . MET A 1 735 ? -18.188 -56.312 17.953 1 89.38 735 MET A O 1
ATOM 5852 N N . ILE A 1 736 ? -18.906 -54.219 18.156 1 90.12 736 ILE A N 1
ATOM 5853 C CA . ILE A 1 736 ? -17.891 -53.938 19.156 1 90.12 736 ILE A CA 1
ATOM 5854 C C . ILE A 1 736 ? -18.125 -54.781 20.406 1 90.12 736 ILE A C 1
ATOM 5856 O O . ILE A 1 736 ? -17.188 -55.344 20.969 1 90.12 736 ILE A O 1
ATOM 5860 N N . GLN A 1 737 ? -19.328 -54.906 20.828 1 91.19 737 GLN A N 1
ATOM 5861 C CA . GLN A 1 737 ? -19.672 -55.688 22.016 1 91.19 737 GLN A CA 1
ATOM 5862 C C . GLN A 1 737 ? -19.406 -57.156 21.797 1 91.19 737 GLN A C 1
ATOM 5864 O O . GLN A 1 737 ? -19.016 -57.875 22.734 1 91.19 737 GLN A O 1
ATOM 5869 N N . THR A 1 738 ? -19.5 -57.562 20.562 1 86.38 738 THR A N 1
ATOM 5870 C CA . THR A 1 738 ? -19.141 -58.969 20.219 1 86.38 738 THR A CA 1
ATOM 5871 C C . THR A 1 738 ? -17.641 -59.188 20.375 1 86.38 738 THR A C 1
ATOM 5873 O O . THR A 1 738 ? -17.219 -60.188 20.938 1 86.38 738 THR A O 1
ATOM 5876 N N . ASP A 1 739 ? -16.922 -58.219 19.891 1 85.75 739 ASP A N 1
ATOM 5877 C CA . ASP A 1 739 ? -15.477 -58.312 19.984 1 85.75 739 ASP A CA 1
ATOM 5878 C C . ASP A 1 739 ? -15.008 -58.25 21.438 1 85.75 739 ASP A C 1
ATOM 5880 O O . ASP A 1 739 ? -14.023 -58.906 21.797 1 85.75 739 ASP A O 1
ATOM 5884 N N . LEU A 1 740 ? -15.75 -57.562 22.219 1 84.69 740 LEU A N 1
ATOM 5885 C CA . LEU A 1 740 ? -15.453 -57.469 23.641 1 84.69 740 LEU A CA 1
ATOM 5886 C C . LEU A 1 740 ? -16.031 -58.656 24.406 1 84.69 740 LEU A C 1
ATOM 5888 O O . LEU A 1 740 ? -15.859 -58.781 25.625 1 84.69 740 LEU A O 1
ATOM 5892 N N . ARG A 1 741 ? -16.828 -59.562 23.734 1 80.88 741 ARG A N 1
ATOM 5893 C CA . ARG A 1 741 ? -17.406 -60.812 24.25 1 80.88 741 ARG A CA 1
ATOM 5894 C C . ARG A 1 741 ? -18.531 -60.531 25.234 1 80.88 741 ARG A C 1
ATOM 5896 O O . ARG A 1 741 ? -18.719 -61.281 26.203 1 80.88 741 ARG A O 1
ATOM 5903 N N . HIS A 1 742 ? -19.062 -59.344 25.078 1 88 742 HIS A N 1
ATOM 5904 C CA . HIS A 1 742 ? -20.297 -59.031 25.781 1 88 742 HIS A CA 1
ATOM 5905 C C . HIS A 1 742 ? -21.516 -59.375 24.938 1 88 742 HIS A C 1
ATOM 5907 O O . HIS A 1 742 ? -22.094 -58.5 24.297 1 88 742 HIS A O 1
ATOM 5913 N N . ILE A 1 743 ? -21.891 -60.562 24.969 1 86.06 743 ILE A N 1
ATOM 5914 C CA . ILE A 1 743 ? -22.828 -61.125 24.016 1 86.06 743 ILE A CA 1
ATOM 5915 C C . ILE A 1 743 ? -24.234 -60.562 24.266 1 86.06 743 ILE A C 1
ATOM 5917 O O . ILE A 1 743 ? -24.953 -60.219 23.328 1 86.06 743 ILE A O 1
ATOM 5921 N N . SER A 1 744 ? -24.609 -60.469 25.531 1 88.31 744 SER A N 1
ATOM 5922 C CA . SER A 1 744 ? -25.938 -59.938 25.844 1 88.31 744 SER A CA 1
ATOM 5923 C C . SER A 1 744 ? -26.109 -58.531 25.312 1 88.31 744 SER A C 1
ATOM 5925 O O . SER A 1 744 ? -27.141 -58.219 24.703 1 88.31 744 SER A O 1
ATOM 5927 N N . SER A 1 745 ? -25.078 -57.75 25.562 1 90.94 745 SER A N 1
ATOM 5928 C CA . SER A 1 745 ? -25.141 -56.375 25.078 1 90.94 745 SER A CA 1
ATOM 5929 C C . SER A 1 745 ? -25.125 -56.344 23.562 1 90.94 745 SER A C 1
ATOM 5931 O O . SER A 1 745 ? -25.812 -55.5 22.953 1 90.94 745 SER A O 1
ATOM 5933 N N . ALA A 1 746 ? -24.359 -57.188 22.938 1 92.25 746 ALA A N 1
ATOM 5934 C CA . ALA A 1 746 ? -24.312 -57.25 21.469 1 92.25 746 ALA A CA 1
ATOM 5935 C C . ALA A 1 746 ? -25.688 -57.562 20.891 1 92.25 746 ALA A C 1
ATOM 5937 O O . ALA A 1 746 ? -26.109 -56.906 19.922 1 92.25 746 ALA A O 1
ATOM 5938 N N . LYS A 1 747 ? -26.375 -58.469 21.5 1 91.94 747 LYS A N 1
ATOM 5939 C CA . LYS A 1 747 ? -27.703 -58.875 21.031 1 91.94 747 LYS A CA 1
ATOM 5940 C C . LYS A 1 747 ? -28.688 -57.719 21.141 1 91.94 747 LYS A C 1
ATOM 5942 O O . LYS A 1 747 ? -29.516 -57.5 20.25 1 91.94 747 LYS A O 1
ATOM 5947 N N . THR A 1 748 ? -28.531 -56.969 22.219 1 91.94 748 THR A N 1
ATOM 5948 C CA . THR A 1 748 ? -29.406 -55.812 22.422 1 91.94 748 THR A CA 1
ATOM 5949 C C . THR A 1 748 ? -29.188 -54.781 21.312 1 91.94 748 THR A C 1
ATOM 5951 O O . THR A 1 748 ? -30.156 -54.25 20.766 1 91.94 748 THR A O 1
ATOM 5954 N N . TRP A 1 749 ? -27.984 -54.531 21.016 1 92.81 749 TRP A N 1
ATOM 5955 C CA . TRP A 1 749 ? -27.672 -53.531 20 1 92.81 749 TRP A CA 1
ATOM 5956 C C . TRP A 1 749 ? -28.109 -54 18.609 1 92.81 749 TRP A C 1
ATOM 5958 O O . TRP A 1 749 ? -28.641 -53.25 17.828 1 92.81 749 TRP A O 1
ATOM 5968 N N . PHE A 1 750 ? -27.875 -55.281 18.266 1 93.06 750 PHE A N 1
ATOM 5969 C CA . PHE A 1 750 ? -28.312 -55.844 17 1 93.06 750 PHE A CA 1
ATOM 5970 C C . PHE A 1 750 ? -29.828 -55.781 16.875 1 93.06 750 PHE A C 1
ATOM 5972 O O . PHE A 1 750 ? -30.359 -55.469 15.805 1 93.06 750 PHE A O 1
ATOM 5979 N N . SER A 1 751 ? -30.453 -56.062 17.938 1 93.25 751 SER A N 1
ATOM 5980 C CA . SER A 1 751 ? -31.906 -56 17.953 1 93.25 751 SER A CA 1
ATOM 5981 C C . SER A 1 751 ? -32.406 -54.594 17.656 1 93.25 751 SER A C 1
ATOM 5983 O O . SER A 1 751 ? -33.375 -54.406 16.922 1 93.25 751 SER A O 1
ATOM 5985 N N . LYS A 1 752 ? -31.719 -53.625 18.234 1 92.06 752 LYS A N 1
ATOM 5986 C CA . LYS A 1 752 ? -32.094 -52.219 17.984 1 92.06 752 LYS A CA 1
ATOM 5987 C C . LYS A 1 752 ? -31.859 -51.844 16.516 1 92.06 752 LYS A C 1
ATOM 5989 O O . LYS A 1 752 ? -32.656 -51.125 15.938 1 92.06 752 LYS A O 1
ATOM 5994 N N . ALA A 1 753 ? -30.812 -52.25 15.938 1 92.5 753 ALA A N 1
ATOM 5995 C CA . ALA A 1 753 ? -30.547 -52 14.523 1 92.5 753 ALA A CA 1
ATOM 5996 C C . ALA A 1 753 ? -31.641 -52.594 13.641 1 92.5 753 ALA A C 1
ATOM 5998 O O . ALA A 1 753 ? -32.094 -51.938 12.688 1 92.5 753 ALA A O 1
ATOM 5999 N N . ILE A 1 754 ? -32.156 -53.781 13.977 1 91 754 ILE A N 1
ATOM 6000 C CA . ILE A 1 754 ? -33.188 -54.5 13.211 1 91 754 ILE A CA 1
ATOM 6001 C C . ILE A 1 754 ? -34.531 -53.781 13.391 1 91 754 ILE A C 1
ATOM 6003 O O . ILE A 1 754 ? -35.344 -53.719 12.461 1 91 754 ILE A O 1
ATOM 6007 N N . GLU A 1 755 ? -34.781 -53.25 14.539 1 90.81 755 GLU A N 1
ATOM 6008 C CA . GLU A 1 755 ? -36 -52.5 14.789 1 90.81 755 GLU A CA 1
ATOM 6009 C C . GLU A 1 755 ? -36.062 -51.281 13.867 1 90.81 755 GLU A C 1
ATOM 6011 O O . GLU A 1 755 ? -37.156 -50.938 13.398 1 90.81 755 GLU A O 1
ATOM 6016 N N . LEU A 1 756 ? -34.938 -50.719 13.664 1 84.88 756 LEU A N 1
ATOM 6017 C CA . LEU A 1 756 ? -34.906 -49.531 12.82 1 84.88 756 LEU A CA 1
ATOM 6018 C C . LEU A 1 756 ? -34.938 -49.906 11.344 1 84.88 756 LEU A C 1
ATOM 6020 O O . LEU A 1 756 ? -35.656 -49.281 10.562 1 84.88 756 LEU A O 1
ATOM 6024 N N . VAL A 1 757 ? -34.188 -50.906 10.961 1 87.88 757 VAL A N 1
ATOM 6025 C CA . VAL A 1 757 ? -34.156 -51.438 9.602 1 87.88 757 VAL A CA 1
ATOM 6026 C C . VAL A 1 757 ? -34.375 -52.938 9.625 1 87.88 757 VAL A C 1
ATOM 6028 O O . VAL A 1 757 ? -33.406 -53.719 9.766 1 87.88 757 VAL A O 1
ATOM 6031 N N . PRO A 1 758 ? -35.469 -53.406 9.406 1 87.5 758 PRO A N 1
ATOM 6032 C CA . PRO A 1 758 ? -35.812 -54.844 9.562 1 87.5 758 PRO A CA 1
ATOM 6033 C C . PRO A 1 758 ? -35.094 -55.719 8.578 1 87.5 758 PRO A C 1
ATOM 6035 O O . PRO A 1 758 ? -34.906 -56.906 8.844 1 87.5 758 PRO A O 1
ATOM 6038 N N . ASN A 1 759 ? -34.719 -55.219 7.512 1 87.12 759 ASN A N 1
ATOM 6039 C CA . ASN A 1 759 ? -34.031 -56.062 6.531 1 87.12 759 ASN A CA 1
ATOM 6040 C C . ASN A 1 759 ? -32.5 -55.844 6.574 1 87.12 759 ASN A C 1
ATOM 6042 O O . ASN A 1 759 ? -31.828 -56.062 5.574 1 87.12 759 ASN A O 1
ATOM 6046 N N . TYR A 1 760 ? -32.094 -55.406 7.75 1 86.88 760 TYR A N 1
ATOM 6047 C CA . TYR A 1 760 ? -30.641 -55.219 7.883 1 86.88 760 TYR A CA 1
ATOM 6048 C C . TYR A 1 760 ? -29.891 -56.562 7.812 1 86.88 760 TYR A C 1
ATOM 6050 O O . TYR A 1 760 ? -29.891 -57.312 8.781 1 86.88 760 TYR A O 1
ATOM 6058 N N . ARG A 1 761 ? -29.172 -56.781 6.781 1 85.38 761 ARG A N 1
ATOM 6059 C CA . ARG A 1 761 ? -28.609 -58.062 6.402 1 85.38 761 ARG A CA 1
ATOM 6060 C C . ARG A 1 761 ? -27.656 -58.594 7.477 1 85.38 761 ARG A C 1
ATOM 6062 O O . ARG A 1 761 ? -27.828 -59.688 7.996 1 85.38 761 ARG A O 1
ATOM 6069 N N . GLN A 1 762 ? -26.734 -57.781 7.875 1 89.56 762 GLN A N 1
ATOM 6070 C CA . GLN A 1 762 ? -25.672 -58.219 8.773 1 89.56 762 GLN A CA 1
ATOM 6071 C C . GLN A 1 762 ? -26.172 -58.344 10.211 1 89.56 762 GLN A C 1
ATOM 6073 O O . GLN A 1 762 ? -25.781 -59.25 10.945 1 89.56 762 GLN A O 1
ATOM 6078 N N . ALA A 1 763 ? -27.062 -57.5 10.547 1 90.56 763 ALA A N 1
ATOM 6079 C CA . ALA A 1 763 ? -27.609 -57.531 11.898 1 90.56 763 ALA A CA 1
ATOM 6080 C C . ALA A 1 763 ? -28.453 -58.781 12.117 1 90.56 763 ALA A C 1
ATOM 6082 O O . ALA A 1 763 ? -28.375 -59.406 13.164 1 90.56 763 ALA A O 1
ATOM 6083 N N . LEU A 1 764 ? -29.234 -59.156 11.133 1 91.12 764 LEU A N 1
ATOM 6084 C CA . LEU A 1 764 ? -30.078 -60.344 11.203 1 91.12 764 LEU A CA 1
ATOM 6085 C C . LEU A 1 764 ? -29.219 -61.594 11.344 1 91.12 764 LEU A C 1
ATOM 6087 O O . LEU A 1 764 ? -29.5 -62.469 12.188 1 91.12 764 LEU A O 1
ATOM 6091 N N . TYR A 1 765 ? -28.203 -61.625 10.602 1 91.06 765 TYR A N 1
ATOM 6092 C CA . TYR A 1 765 ? -27.328 -62.781 10.656 1 91.06 765 TYR A CA 1
ATOM 6093 C C . TYR A 1 765 ? -26.625 -62.875 12.008 1 91.06 765 TYR A C 1
ATOM 6095 O O . TYR A 1 765 ? -26.609 -63.938 12.641 1 91.06 765 TYR A O 1
ATOM 6103 N N . ASN A 1 766 ? -26.078 -61.781 12.461 1 90.19 766 ASN A N 1
ATOM 6104 C CA . ASN A 1 766 ? -25.297 -61.812 13.688 1 90.19 766 ASN A CA 1
ATOM 6105 C C . ASN A 1 766 ? -26.156 -62.125 14.906 1 90.19 766 ASN A C 1
ATOM 6107 O O . ASN A 1 766 ? -25.719 -62.875 15.797 1 90.19 766 ASN A O 1
ATOM 6111 N N . LEU A 1 767 ? -27.312 -61.531 14.914 1 92.75 767 LEU A N 1
ATOM 6112 C CA . LEU A 1 767 ? -28.203 -61.844 16.016 1 92.75 767 LEU A CA 1
ATOM 6113 C C . LEU A 1 767 ? -28.641 -63.312 15.984 1 92.75 767 LEU A C 1
ATOM 6115 O O . LEU A 1 767 ? -28.672 -63.969 17.016 1 92.75 767 LEU A O 1
ATOM 6119 N N . GLY A 1 768 ? -28.953 -63.875 14.766 1 91.81 768 GLY A N 1
ATOM 6120 C CA . GLY A 1 768 ? -29.266 -65.312 14.609 1 91.81 768 GLY A CA 1
ATOM 6121 C C . GLY A 1 768 ? -28.125 -66.188 14.992 1 91.81 768 GLY A C 1
ATOM 6122 O O . GLY A 1 768 ? -28.344 -67.188 15.68 1 91.81 768 GLY A O 1
ATOM 6123 N N . PHE A 1 769 ? -27 -65.812 14.609 1 89.44 769 PHE A N 1
ATOM 6124 C CA . PHE A 1 769 ? -25.812 -66.625 14.867 1 89.44 769 PHE A CA 1
ATOM 6125 C C . PHE A 1 769 ? -25.484 -66.625 16.359 1 89.44 769 PHE A C 1
ATOM 6127 O O . PHE A 1 769 ? -25.125 -67.625 16.906 1 89.44 769 PHE A O 1
ATOM 6134 N N . LEU A 1 770 ? -25.594 -65.5 17.016 1 89.38 770 LEU A N 1
ATOM 6135 C CA . LEU A 1 770 ? -25.312 -65.438 18.438 1 89.38 770 LEU A CA 1
ATOM 6136 C C . LEU A 1 770 ? -26.312 -66.25 19.234 1 89.38 770 LEU A C 1
ATOM 6138 O O . LEU A 1 770 ? -25.922 -66.938 20.188 1 89.38 770 LEU A O 1
ATOM 6142 N N . ASN A 1 771 ? -27.547 -66.312 18.812 1 91.5 771 ASN A N 1
ATOM 6143 C CA . ASN A 1 771 ? -28.547 -67.188 19.453 1 91.5 771 ASN A CA 1
ATOM 6144 C C . ASN A 1 771 ? -28.281 -68.688 19.188 1 91.5 771 ASN A C 1
ATOM 6146 O O . ASN A 1 771 ? -28.453 -69.5 20.078 1 91.5 771 ASN A O 1
ATOM 6150 N N . TYR A 1 772 ? -27.703 -68.938 18.031 1 87.94 772 TYR A N 1
ATOM 6151 C CA . TYR A 1 772 ? -27.312 -70.312 17.688 1 87.94 772 TYR A CA 1
ATOM 6152 C C . TYR A 1 772 ? -26.156 -70.75 18.578 1 87.94 772 TYR A C 1
ATOM 6154 O O . TYR A 1 772 ? -26.188 -71.875 19.109 1 87.94 772 TYR A O 1
ATOM 6162 N N . GLN A 1 773 ? -25.266 -69.875 18.828 1 84.12 773 GLN A N 1
ATOM 6163 C CA . GLN A 1 773 ? -24.094 -70.188 19.641 1 84.12 773 GLN A CA 1
ATOM 6164 C C . GLN A 1 773 ? -24.484 -70.375 21.094 1 84.12 773 GLN A C 1
ATOM 6166 O O . GLN A 1 773 ? -23.859 -71.188 21.812 1 84.12 773 GLN A O 1
ATOM 6171 N N . GLU A 1 774 ? -25.531 -69.812 21.469 1 88.25 774 GLU A N 1
ATOM 6172 C CA . GLU A 1 774 ? -26.016 -69.938 22.828 1 88.25 774 GLU A CA 1
ATOM 6173 C C . GLU A 1 774 ? -27.016 -71.125 22.938 1 88.25 774 GLU A C 1
ATOM 6175 O O . GLU A 1 774 ? -27.672 -71.25 23.969 1 88.25 774 GLU A O 1
ATOM 6180 N N . ASN A 1 775 ? -27.219 -71.875 21.859 1 86.25 775 ASN A N 1
ATOM 6181 C CA . ASN A 1 775 ? -28.094 -73.062 21.766 1 86.25 775 ASN A CA 1
ATOM 6182 C C . ASN A 1 775 ? -29.562 -72.625 21.891 1 86.25 775 ASN A C 1
ATOM 6184 O O . ASN A 1 775 ? -30.359 -73.438 22.422 1 86.25 775 ASN A O 1
ATOM 6188 N N . ARG A 1 776 ? -29.766 -71.375 21.688 1 90.25 776 ARG A N 1
ATOM 6189 C CA . ARG A 1 776 ? -31.141 -70.938 21.594 1 90.25 776 ARG A CA 1
ATOM 6190 C C . ARG A 1 776 ? -31.641 -71 20.156 1 90.25 776 ARG A C 1
ATOM 6192 O O . ARG A 1 776 ? -31.781 -69.938 19.5 1 90.25 776 ARG A O 1
ATOM 6199 N N . TYR A 1 777 ? -31.969 -72.125 19.688 1 91.5 777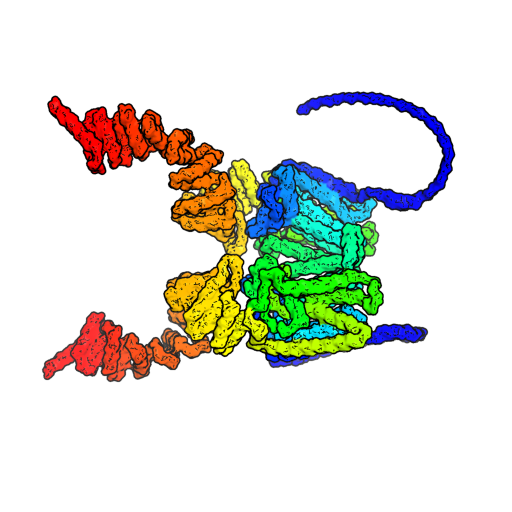 TYR A N 1
ATOM 6200 C CA . TYR A 1 777 ? -32.188 -72.375 18.281 1 91.5 777 TYR A CA 1
ATOM 6201 C C . TYR A 1 777 ? -33.5 -71.812 17.797 1 91.5 777 TYR A C 1
ATOM 6203 O O . TYR A 1 777 ? -33.625 -71.375 16.656 1 91.5 777 TYR A O 1
ATOM 6211 N N . GLU A 1 778 ? -34.5 -71.812 18.703 1 92 778 GLU A N 1
ATOM 6212 C CA . GLU A 1 778 ? -35.781 -71.312 18.312 1 92 778 GLU A CA 1
ATOM 6213 C C . GLU A 1 778 ? -35.656 -69.812 18 1 92 778 GLU A C 1
ATOM 6215 O O . GLU A 1 778 ? -36.219 -69.312 17 1 92 778 GLU A O 1
ATOM 6220 N N . GLU A 1 779 ? -34.938 -69.125 18.891 1 92.38 779 GLU A N 1
ATOM 6221 C CA . GLU A 1 779 ? -34.719 -67.688 18.672 1 92.38 779 GLU A CA 1
ATOM 6222 C C . GLU A 1 779 ? -33.844 -67.438 17.438 1 92.38 779 GLU A C 1
ATOM 6224 O O . GLU A 1 779 ? -34.062 -66.5 16.703 1 92.38 779 GLU A O 1
ATOM 6229 N N . ALA A 1 780 ? -32.875 -68.25 17.234 1 94.25 780 ALA A N 1
ATOM 6230 C CA . ALA A 1 780 ? -32 -68.125 16.047 1 94.25 780 ALA A CA 1
ATOM 6231 C C . ALA A 1 780 ? -32.812 -68.25 14.766 1 94.25 780 ALA A C 1
ATOM 6233 O O . ALA A 1 780 ? -32.625 -67.5 13.82 1 94.25 780 ALA A O 1
ATOM 6234 N N . VAL A 1 781 ? -33.75 -69.25 14.758 1 93.5 781 VAL A N 1
ATOM 6235 C CA . VAL A 1 781 ? -34.562 -69.5 13.578 1 93.5 781 VAL A CA 1
ATOM 6236 C C . VAL A 1 781 ? -35.406 -68.312 13.258 1 93.5 781 VAL A C 1
ATOM 6238 O O . VAL A 1 781 ? -35.594 -67.938 12.086 1 93.5 781 VAL A O 1
ATOM 6241 N N . LYS A 1 782 ? -35.875 -67.625 14.242 1 92.94 782 LYS A N 1
ATOM 6242 C CA . LYS A 1 782 ? -36.688 -66.438 14.062 1 92.94 782 LYS A CA 1
ATOM 6243 C C . LYS A 1 782 ? -35.938 -65.375 13.227 1 92.94 782 LYS A C 1
ATOM 6245 O O . LYS A 1 782 ? -36.469 -64.875 12.227 1 92.94 782 LYS A O 1
ATOM 6250 N N . TYR A 1 783 ? -34.781 -65.062 13.594 1 93.94 783 TYR A N 1
ATOM 6251 C CA . TYR A 1 783 ? -34.031 -64 12.922 1 93.94 783 TYR A CA 1
ATOM 6252 C C . TYR A 1 783 ? -33.438 -64.5 11.625 1 93.94 783 TYR A C 1
ATOM 6254 O O . TYR A 1 783 ? -33.344 -63.781 10.633 1 93.94 783 TYR A O 1
ATOM 6262 N N . LEU A 1 784 ? -33.062 -65.688 11.523 1 93.56 784 LEU A N 1
ATOM 6263 C CA . LEU A 1 784 ? -32.469 -66.312 10.32 1 93.56 784 LEU A CA 1
ATOM 6264 C C . LEU A 1 784 ? -33.531 -66.5 9.25 1 93.56 784 LEU A C 1
ATOM 6266 O O . LEU A 1 784 ? -33.25 -66.438 8.055 1 93.56 784 LEU A O 1
ATOM 6270 N N . MET A 1 785 ? -34.656 -66.812 9.688 1 93.06 785 MET A N 1
ATOM 6271 C CA . MET A 1 785 ? -35.75 -66.875 8.727 1 93.06 785 MET A CA 1
ATOM 6272 C C . MET A 1 785 ? -36.031 -65.562 8.109 1 93.06 785 MET A C 1
ATOM 6274 O O . MET A 1 785 ? -36.344 -65.438 6.914 1 93.06 785 MET A O 1
ATOM 6278 N N . ALA A 1 786 ? -36.031 -64.5 8.969 1 91.88 786 ALA A N 1
ATOM 6279 C CA . ALA A 1 786 ? -36.156 -63.156 8.43 1 91.88 786 ALA A CA 1
ATOM 6280 C C . ALA A 1 786 ? -35.031 -62.875 7.43 1 91.88 786 ALA A C 1
ATOM 6282 O O . ALA A 1 786 ? -35.281 -62.219 6.398 1 91.88 786 ALA A O 1
ATOM 6283 N N . LEU A 1 787 ? -33.875 -63.25 7.746 1 92.06 787 LEU A N 1
ATOM 6284 C CA . LEU A 1 787 ? -32.75 -63.125 6.832 1 92.06 787 LEU A CA 1
ATOM 6285 C C . LEU A 1 787 ? -33.031 -63.812 5.512 1 92.06 787 LEU A C 1
ATOM 6287 O O . LEU A 1 787 ? -32.75 -63.281 4.441 1 92.06 787 LEU A O 1
ATOM 6291 N N . ARG A 1 788 ? -33.594 -65 5.551 1 91.62 788 ARG A N 1
ATOM 6292 C CA . ARG A 1 788 ? -33.938 -65.75 4.359 1 91.62 788 ARG A CA 1
ATOM 6293 C C . ARG A 1 788 ? -34.969 -65.062 3.518 1 91.62 788 ARG A C 1
ATOM 6295 O O . ARG A 1 788 ? -34.875 -65 2.289 1 91.62 788 ARG A O 1
ATOM 6302 N N . GLN A 1 789 ? -35.875 -64.438 4.105 1 89.75 789 GLN A N 1
ATOM 6303 C CA . GLN A 1 789 ? -36.969 -63.75 3.43 1 89.75 789 GLN A CA 1
ATOM 6304 C C . GLN A 1 789 ? -36.438 -62.531 2.66 1 89.75 789 GLN A C 1
ATOM 6306 O O . GLN A 1 789 ? -36.812 -62.312 1.511 1 89.75 789 GLN A O 1
ATOM 6311 N N . HIS A 1 790 ? -35.5 -61.875 3.287 1 85.44 790 HIS A N 1
ATOM 6312 C CA . HIS A 1 790 ? -35.062 -60.625 2.689 1 85.44 790 HIS A CA 1
ATOM 6313 C C . HIS A 1 790 ? -33.812 -60.844 1.844 1 85.44 790 HIS A C 1
ATOM 6315 O O . HIS A 1 790 ? -33.594 -60.156 0.851 1 85.44 790 HIS A O 1
ATOM 6321 N N . HIS A 1 791 ? -32.969 -61.812 2.328 1 86.62 791 HIS A N 1
ATOM 6322 C CA . HIS A 1 791 ? -31.688 -62.062 1.666 1 86.62 791 HIS A CA 1
ATOM 6323 C C . HIS A 1 791 ? -31.438 -63.531 1.5 1 86.62 791 HIS A C 1
ATOM 6325 O O . HIS A 1 791 ? -30.547 -64.125 2.16 1 86.62 791 HIS A O 1
ATOM 6331 N N . PRO A 1 792 ? -32.094 -64.188 0.662 1 85.25 792 PRO A N 1
ATOM 6332 C CA . PRO A 1 792 ? -31.984 -65.625 0.52 1 85.25 792 PRO A CA 1
ATOM 6333 C C . PRO A 1 792 ? -30.609 -66.062 0.017 1 85.25 792 PRO A C 1
ATOM 6335 O O . PRO A 1 792 ? -30.234 -67.25 0.171 1 85.25 792 PRO A O 1
ATOM 6338 N N . ASN A 1 793 ? -29.891 -65.125 -0.483 1 87 793 ASN A N 1
ATOM 6339 C CA . ASN A 1 793 ? -28.594 -65.438 -1.059 1 87 793 ASN A CA 1
ATOM 6340 C C . ASN A 1 793 ? -27.484 -65.375 -0.01 1 87 793 ASN A C 1
ATOM 6342 O O . ASN A 1 793 ? -26.312 -65.5 -0.341 1 87 793 ASN A O 1
ATOM 6346 N N . HIS A 1 794 ? -27.828 -65.25 1.199 1 85.94 794 HIS A N 1
ATOM 6347 C CA . HIS A 1 794 ? -26.844 -65.25 2.271 1 85.94 794 HIS A CA 1
ATOM 6348 C C . HIS A 1 794 ? -26.469 -66.625 2.68 1 85.94 794 HIS A C 1
ATOM 6350 O O . HIS A 1 794 ? -27.094 -67.25 3.572 1 85.94 794 HIS A O 1
ATOM 6356 N N . VAL A 1 795 ? -25.469 -67.188 2.217 1 85.12 795 VAL A N 1
ATOM 6357 C CA . VAL A 1 795 ? -25.125 -68.625 2.303 1 85.12 795 VAL A CA 1
ATOM 6358 C C . VAL A 1 795 ? -24.812 -69 3.75 1 85.12 795 VAL A C 1
ATOM 6360 O O . VAL A 1 795 ? -25.297 -70 4.254 1 85.12 795 VAL A O 1
ATOM 6363 N N . ARG A 1 796 ? -24.094 -68.188 4.449 1 87.19 796 ARG A N 1
ATOM 6364 C CA . ARG A 1 796 ? -23.703 -68.438 5.824 1 87.19 796 ARG A CA 1
ATOM 6365 C C . ARG A 1 796 ? -24.922 -68.5 6.742 1 87.19 796 ARG A C 1
ATOM 6367 O O . ARG A 1 796 ? -25.016 -69.375 7.629 1 87.19 796 ARG A O 1
ATOM 6374 N N . GLY A 1 797 ? -25.734 -67.562 6.457 1 90.06 797 GLY A N 1
ATOM 6375 C CA . GLY A 1 797 ? -26.953 -67.562 7.246 1 90.06 797 GLY A CA 1
ATOM 6376 C C . GLY A 1 797 ? -27.875 -68.688 7.004 1 90.06 797 GLY A C 1
ATOM 6377 O O . GLY A 1 797 ? -28.469 -69.25 7.945 1 90.06 797 GLY A O 1
ATOM 6378 N N . MET A 1 798 ? -27.906 -69.188 5.852 1 90.81 798 MET A N 1
ATOM 6379 C CA . MET A 1 798 ? -28.75 -70.312 5.508 1 90.81 798 MET A CA 1
ATOM 6380 C C . MET A 1 798 ? -28.172 -71.625 6.09 1 90.81 798 MET A C 1
ATOM 6382 O O . MET A 1 798 ? -28.922 -72.5 6.527 1 90.81 798 MET A O 1
ATOM 6386 N N . ARG A 1 799 ? -26.953 -71.625 6.082 1 89.5 799 ARG A N 1
ATOM 6387 C CA . ARG A 1 799 ? -26.312 -72.812 6.699 1 89.5 799 ARG A CA 1
ATOM 6388 C C . ARG A 1 799 ? -26.656 -72.938 8.18 1 89.5 799 ARG A C 1
ATOM 6390 O O . ARG A 1 799 ? -27.047 -73.938 8.672 1 89.5 799 ARG A O 1
ATOM 6397 N N . VAL A 1 800 ? -26.516 -71.812 8.82 1 89.94 800 VAL A N 1
ATOM 6398 C CA . VAL A 1 800 ? -26.797 -71.75 10.258 1 89.94 800 VAL A CA 1
ATOM 6399 C C . VAL A 1 800 ? -28.281 -72 10.508 1 89.94 800 VAL A C 1
ATOM 6401 O O . VAL A 1 800 ? -28.641 -72.688 11.492 1 89.94 800 VAL A O 1
ATOM 6404 N N . LEU A 1 801 ? -29.062 -71.562 9.602 1 94.06 801 LEU A N 1
ATOM 6405 C CA . LEU A 1 801 ? -30.5 -71.812 9.695 1 94.06 801 LEU A CA 1
ATOM 6406 C C . LEU A 1 801 ? -30.797 -73.312 9.547 1 94.06 801 LEU A C 1
ATOM 6408 O O . LEU A 1 801 ? -31.562 -73.875 10.336 1 94.06 801 LEU A O 1
ATOM 6412 N N . GLY A 1 802 ? -30.156 -74 8.609 1 93.19 802 GLY A N 1
ATOM 6413 C CA . GLY A 1 802 ? -30.281 -75.438 8.445 1 93.19 802 GLY A CA 1
ATOM 6414 C C . GLY A 1 802 ? -29.828 -76.188 9.656 1 93.19 802 GLY A C 1
ATOM 6415 O O . GLY A 1 802 ? -30.5 -77.125 10.102 1 93.19 802 GLY A O 1
ATOM 6416 N N . ASP A 1 803 ? -28.719 -75.75 10.172 1 89.88 803 ASP A N 1
ATOM 6417 C CA . ASP A 1 803 ? -28.188 -76.375 11.375 1 89.88 803 ASP A CA 1
ATOM 6418 C C . ASP A 1 803 ? -29.156 -76.25 12.539 1 89.88 803 ASP A C 1
ATOM 6420 O O . ASP A 1 803 ? -29.344 -77.188 13.32 1 89.88 803 ASP A O 1
ATOM 6424 N N . SER A 1 804 ? -29.688 -75.062 12.594 1 92.81 804 SER A N 1
ATOM 6425 C CA . SER A 1 804 ? -30.641 -74.875 13.672 1 92.81 804 SER A CA 1
ATOM 6426 C C . SER A 1 804 ? -31.875 -75.75 13.547 1 92.81 804 SER A C 1
ATOM 6428 O O . SER A 1 804 ? -32.375 -76.25 14.547 1 92.81 804 SER A O 1
ATOM 6430 N N . PHE A 1 805 ? -32.312 -76.062 12.328 1 93.69 805 PHE A N 1
ATOM 6431 C CA . PHE A 1 805 ? -33.438 -76.938 12.094 1 93.69 805 PHE A CA 1
ATOM 6432 C C . PHE A 1 805 ? -33.062 -78.375 12.453 1 93.69 805 PHE A C 1
ATOM 6434 O O . PHE A 1 805 ? -33.906 -79.125 12.992 1 93.69 805 PHE A O 1
ATOM 6441 N N . ILE A 1 806 ? -31.844 -78.75 12.211 1 89.81 806 ILE A N 1
ATOM 6442 C CA . ILE A 1 806 ? -31.391 -80.062 12.555 1 89.81 806 ILE A CA 1
ATOM 6443 C C . ILE A 1 806 ? -31.438 -80.25 14.062 1 89.81 806 ILE A C 1
ATOM 6445 O O . ILE A 1 806 ? -31.953 -81.312 14.547 1 89.81 806 ILE A O 1
ATOM 6449 N N . TYR A 1 807 ? -31.016 -79.25 14.758 1 89.5 807 TYR A N 1
ATOM 6450 C CA . TYR A 1 807 ? -30.984 -79.312 16.219 1 89.5 807 TYR A CA 1
ATOM 6451 C C . TYR A 1 807 ? -32.406 -79.312 16.797 1 89.5 807 TYR A C 1
ATOM 6453 O O . TYR A 1 807 ? -32.656 -79.875 17.844 1 89.5 807 TYR A O 1
ATOM 6461 N N . LEU A 1 808 ? -33.312 -78.75 16.062 1 90.88 808 LEU A N 1
ATOM 6462 C CA . LEU A 1 808 ? -34.719 -78.688 16.484 1 90.88 808 LEU A CA 1
ATOM 6463 C C . LEU A 1 808 ? -35.469 -79.938 15.953 1 90.88 808 LEU A C 1
ATOM 6465 O O . LEU A 1 808 ? -36.688 -80 16.156 1 90.88 808 LEU A O 1
ATOM 6469 N N . ARG A 1 809 ? -34.781 -80.812 15.164 1 88.88 809 ARG A N 1
ATOM 6470 C CA . ARG A 1 809 ? -35.312 -82.062 14.609 1 88.88 809 ARG A CA 1
ATOM 6471 C C . ARG A 1 809 ? -36.406 -81.75 13.578 1 88.88 809 ARG A C 1
ATOM 6473 O O . ARG A 1 809 ? -37.406 -82.5 13.523 1 88.88 809 ARG A O 1
ATOM 6480 N N . ARG A 1 810 ? -36.25 -80.688 13.008 1 92.88 810 ARG A N 1
ATOM 6481 C CA . ARG A 1 810 ? -37.125 -80.312 11.875 1 92.88 810 ARG A CA 1
ATOM 6482 C C . ARG A 1 810 ? -36.406 -80.562 10.555 1 92.88 810 ARG A C 1
ATOM 6484 O O . ARG A 1 810 ? -35.938 -79.625 9.906 1 92.88 810 ARG A O 1
ATOM 6491 N N . PHE A 1 811 ? -36.312 -81.75 10.094 1 92.38 811 PHE A N 1
ATOM 6492 C CA . PHE A 1 811 ? -35.438 -82.25 9.039 1 92.38 811 PHE A CA 1
ATOM 6493 C C . PHE A 1 811 ? -35.969 -81.875 7.668 1 92.38 811 PHE A C 1
ATOM 6495 O O . PHE A 1 811 ? -35.188 -81.625 6.738 1 92.38 811 PHE A O 1
ATOM 6502 N N . LYS A 1 812 ? -37.281 -81.75 7.551 1 93.31 812 LYS A N 1
ATOM 6503 C CA . LYS A 1 812 ? -37.844 -81.375 6.27 1 93.31 812 LYS A CA 1
ATOM 6504 C C . LYS A 1 812 ? -37.469 -79.938 5.934 1 93.31 812 LYS A C 1
ATOM 6506 O O . LYS A 1 812 ? -37.094 -79.625 4.801 1 93.31 812 LYS A O 1
ATOM 6511 N N . GLU A 1 813 ? -37.594 -79.062 6.914 1 93.06 813 GLU A N 1
ATOM 6512 C CA . GLU A 1 813 ? -37.219 -77.688 6.719 1 93.06 813 GLU A CA 1
ATOM 6513 C C . GLU A 1 813 ? -35.719 -77.562 6.508 1 93.06 813 GLU A C 1
ATOM 6515 O O . GLU A 1 813 ? -35.25 -76.688 5.703 1 93.06 813 GLU A O 1
ATOM 6520 N N . ALA A 1 814 ? -34.969 -78.25 7.227 1 94.88 814 ALA A N 1
ATOM 6521 C CA . ALA A 1 814 ? -33.5 -78.25 7.066 1 94.88 814 ALA A CA 1
ATOM 6522 C C . ALA A 1 814 ? -33.125 -78.625 5.637 1 94.88 814 ALA A C 1
ATOM 6524 O O . ALA A 1 814 ? -32.25 -77.938 5.047 1 94.88 814 ALA A O 1
ATOM 6525 N N . LYS A 1 815 ? -33.781 -79.625 5.156 1 93.5 815 LYS A N 1
ATOM 6526 C CA . LYS A 1 815 ? -33.531 -80.062 3.783 1 93.5 815 LYS A CA 1
ATOM 6527 C C . LYS A 1 815 ? -33.75 -78.938 2.803 1 93.5 815 LYS A C 1
ATOM 6529 O O . LYS A 1 815 ? -32.875 -78.625 1.954 1 93.5 815 LYS A O 1
ATOM 6534 N N . GLU A 1 816 ? -34.812 -78.25 2.979 1 93.06 816 GLU A N 1
ATOM 6535 C CA . GLU A 1 816 ? -35.125 -77.125 2.082 1 93.06 816 GLU A CA 1
ATOM 6536 C C . GLU A 1 816 ? -34.094 -76 2.16 1 93.06 816 GLU A C 1
ATOM 6538 O O . GLU A 1 816 ? -33.688 -75.438 1.137 1 93.06 816 GLU A O 1
ATOM 6543 N N . VAL A 1 817 ? -33.688 -75.688 3.32 1 93.94 817 VAL A N 1
ATOM 6544 C CA . VAL A 1 817 ? -32.75 -74.625 3.531 1 93.94 817 VAL A CA 1
ATOM 6545 C C . VAL A 1 817 ? -31.359 -75 3.006 1 93.94 817 VAL A C 1
ATOM 6547 O O . VAL A 1 817 ? -30.656 -74.188 2.404 1 93.94 817 VAL A O 1
ATOM 6550 N N . TYR A 1 818 ? -30.938 -76.25 3.191 1 93.31 818 TYR A N 1
ATOM 6551 C CA . TYR A 1 818 ? -29.656 -76.688 2.676 1 93.31 818 TYR A CA 1
ATOM 6552 C C . TYR A 1 818 ? -29.656 -76.688 1.151 1 93.31 818 TYR A C 1
ATOM 6554 O O . TYR A 1 818 ? -28.641 -76.375 0.517 1 93.31 818 TYR A O 1
ATOM 6562 N N . LEU A 1 819 ? -30.719 -77.062 0.649 1 91.94 819 LEU A N 1
ATOM 6563 C CA . LEU A 1 819 ? -30.828 -77 -0.805 1 91.94 819 LEU A CA 1
ATOM 6564 C C . LEU A 1 819 ? -30.688 -75.562 -1.311 1 91.94 819 LEU A C 1
ATOM 6566 O O . LEU A 1 819 ? -30.047 -75.375 -2.34 1 91.94 819 LEU A O 1
ATOM 6570 N N . LEU A 1 820 ? -31.297 -74.75 -0.559 1 90.44 820 LEU A N 1
ATOM 6571 C CA . LEU A 1 820 ? -31.156 -73.312 -0.896 1 90.44 820 LEU A CA 1
ATOM 6572 C C . LEU A 1 820 ? -29.703 -72.875 -0.768 1 90.44 820 LEU A C 1
ATOM 6574 O O . LEU A 1 820 ? -29.203 -72.125 -1.611 1 90.44 820 LEU A O 1
ATOM 6578 N N . CYS A 1 821 ? -29.062 -73.188 0.28 1 88 821 CYS A N 1
ATOM 6579 C CA . CYS A 1 821 ? -27.641 -72.875 0.484 1 88 821 CYS A CA 1
ATOM 6580 C C . CYS A 1 821 ? -26.812 -73.375 -0.688 1 88 821 CYS A C 1
ATOM 6582 O O . CYS A 1 821 ? -25.969 -72.688 -1.215 1 88 821 CYS A O 1
ATOM 6584 N N . LEU A 1 822 ? -27.109 -74.562 -1.139 1 84.25 822 LEU A N 1
ATOM 6585 C CA . LEU A 1 822 ? -26.328 -75.188 -2.197 1 84.25 822 LEU A CA 1
ATOM 6586 C C . LEU A 1 822 ? -26.688 -74.625 -3.561 1 84.25 822 LEU A C 1
ATOM 6588 O O . LEU A 1 822 ? -25.906 -74.688 -4.508 1 84.25 822 LEU A O 1
ATOM 6592 N N . LYS A 1 823 ? -27.844 -74.125 -3.68 1 86.81 823 LYS A N 1
ATOM 6593 C CA . LYS A 1 823 ? -28.234 -73.438 -4.895 1 86.81 823 LYS A CA 1
ATOM 6594 C C . LYS A 1 823 ? -27.312 -72.188 -5.141 1 86.81 823 LYS A C 1
ATOM 6596 O O . LYS A 1 823 ? -26.891 -72 -6.277 1 86.81 823 LYS A O 1
ATOM 6601 N N . TYR A 1 824 ? -26.984 -71.562 -4.09 1 85.12 824 TYR A N 1
ATOM 6602 C CA . TYR A 1 824 ? -26.156 -70.375 -4.219 1 85.12 824 TYR A CA 1
ATOM 6603 C C . TYR A 1 824 ? -24.672 -70.75 -4.102 1 85.12 824 TYR A C 1
ATOM 6605 O O . TYR A 1 824 ? -23.828 -70 -4.664 1 85.12 824 TYR A O 1
ATOM 6613 N N . ASP A 1 825 ? -24.328 -71.75 -3.357 1 86.06 825 ASP A N 1
ATOM 6614 C CA . ASP A 1 825 ? -22.969 -72.25 -3.246 1 86.06 825 ASP A CA 1
ATOM 6615 C C . ASP A 1 825 ? -22.938 -73.812 -3.355 1 86.06 825 ASP A C 1
ATOM 6617 O O . ASP A 1 825 ? -22.906 -74.5 -2.344 1 86.06 825 ASP A O 1
ATOM 6621 N N . PRO A 1 826 ? -22.812 -74.312 -4.516 1 83.5 826 PRO A N 1
ATOM 6622 C CA . PRO A 1 826 ? -22.922 -75.75 -4.738 1 83.5 826 PRO A CA 1
ATOM 6623 C C . PRO A 1 826 ? -21.75 -76.5 -4.156 1 83.5 826 PRO A C 1
ATOM 6625 O O . PRO A 1 826 ? -21.844 -77.75 -3.967 1 83.5 826 PRO A O 1
ATOM 6628 N N . LYS A 1 827 ? -20.672 -75.812 -3.871 1 84.75 827 LYS A N 1
ATOM 6629 C CA . LYS A 1 827 ? -19.5 -76.562 -3.373 1 84.75 827 LYS A CA 1
ATOM 6630 C C . LYS A 1 827 ? -19.359 -76.375 -1.864 1 84.75 827 LYS A C 1
ATOM 6632 O O . LYS A 1 827 ? -18.281 -76.625 -1.311 1 84.75 827 LYS A O 1
ATOM 6637 N N . HIS A 1 828 ? -20.406 -76.062 -1.311 1 84.94 828 HIS A N 1
ATOM 6638 C CA . HIS A 1 828 ? -20.344 -75.875 0.135 1 84.94 828 HIS A CA 1
ATOM 6639 C C . HIS A 1 828 ? -20.297 -77.188 0.862 1 84.94 828 HIS A C 1
ATOM 6641 O O . HIS A 1 828 ? -21.281 -77.938 0.881 1 84.94 828 HIS A O 1
ATOM 6647 N N . ILE A 1 829 ? -19.297 -77.5 1.571 1 85.81 829 ILE A N 1
ATOM 6648 C CA . ILE A 1 829 ? -19 -78.812 2.115 1 85.81 829 ILE A CA 1
ATOM 6649 C C . ILE A 1 829 ? -19.953 -79.125 3.27 1 85.81 829 ILE A C 1
ATOM 6651 O O . ILE A 1 829 ? -20.578 -80.188 3.299 1 85.81 829 ILE A O 1
ATOM 6655 N N . VAL A 1 830 ? -20.094 -78.188 4.137 1 86.62 830 VAL A N 1
ATOM 6656 C CA . VAL A 1 830 ? -20.859 -78.438 5.359 1 86.62 830 VAL A CA 1
ATOM 6657 C C . VAL A 1 830 ? -22.344 -78.562 5.027 1 86.62 830 VAL A C 1
ATOM 6659 O O . VAL A 1 830 ? -23.016 -79.438 5.566 1 86.62 830 VAL A O 1
ATOM 6662 N N . ALA A 1 831 ? -22.781 -77.812 4.129 1 89.38 831 ALA A N 1
ATOM 6663 C CA . ALA A 1 831 ? -24.172 -77.875 3.727 1 89.38 831 ALA A CA 1
ATOM 6664 C C . ALA A 1 831 ? -24.469 -79.188 3.014 1 89.38 831 ALA A C 1
ATOM 6666 O O . ALA A 1 831 ? -25.547 -79.812 3.211 1 89.38 831 ALA A O 1
ATOM 6667 N N . THR A 1 832 ? -23.562 -79.688 2.225 1 89.88 832 THR A N 1
ATOM 6668 C CA . THR A 1 832 ? -23.719 -80.938 1.526 1 89.88 832 THR A CA 1
ATOM 6669 C C . THR A 1 832 ? -23.766 -82.125 2.516 1 89.88 832 THR A C 1
ATOM 6671 O O . THR A 1 832 ? -24.641 -83 2.418 1 89.88 832 THR A O 1
ATOM 6674 N N . HIS A 1 833 ? -22.891 -82.062 3.371 1 89.38 833 HIS A N 1
ATOM 6675 C CA . HIS A 1 833 ? -22.859 -83.125 4.402 1 89.38 833 HIS A CA 1
ATOM 6676 C C . HIS A 1 833 ? -24.125 -83.125 5.238 1 89.38 833 HIS A C 1
ATOM 6678 O O . HIS A 1 833 ? -24.734 -84.188 5.449 1 89.38 833 HIS A O 1
ATOM 6684 N N . ASN A 1 834 ? -24.516 -81.938 5.656 1 90.5 834 ASN A N 1
ATOM 6685 C CA . ASN A 1 834 ? -25.656 -81.812 6.559 1 90.5 834 ASN A CA 1
ATOM 6686 C C . ASN A 1 834 ? -26.969 -82.125 5.84 1 90.5 834 ASN A C 1
ATOM 6688 O O . ASN A 1 834 ? -27.922 -82.625 6.457 1 90.5 834 ASN A O 1
ATOM 6692 N N . LEU A 1 835 ? -26.922 -81.875 4.57 1 93.31 835 LEU A N 1
ATOM 6693 C CA . LEU A 1 835 ? -28.062 -82.312 3.77 1 93.31 835 LEU A CA 1
ATOM 6694 C C . LEU A 1 835 ? -28.172 -83.875 3.754 1 93.31 835 LEU A C 1
ATOM 6696 O O . LEU A 1 835 ? -29.266 -84.375 3.834 1 93.31 835 LEU A O 1
ATOM 6700 N N . GLY A 1 836 ? -27.031 -84.5 3.672 1 92.44 836 GLY A N 1
ATOM 6701 C CA . GLY A 1 836 ? -27.016 -86 3.781 1 92.44 836 GLY A CA 1
ATOM 6702 C C . GLY A 1 836 ? -27.562 -86.5 5.105 1 92.44 836 GLY A C 1
ATOM 6703 O O . GLY A 1 836 ? -28.312 -87.438 5.137 1 92.44 836 GLY A O 1
ATOM 6704 N N . VAL A 1 837 ? -27.219 -85.812 6.113 1 89.69 837 VAL A N 1
ATOM 6705 C CA . VAL A 1 837 ? -27.688 -86.125 7.449 1 89.69 837 VAL A CA 1
ATOM 6706 C C . VAL A 1 837 ? -29.203 -85.938 7.523 1 89.69 837 VAL A C 1
ATOM 6708 O O . VAL A 1 837 ? -29.906 -86.812 8.055 1 89.69 837 VAL A O 1
ATOM 6711 N N . ALA A 1 838 ? -29.609 -84.938 6.965 1 92.88 838 ALA A N 1
ATOM 6712 C CA . ALA A 1 838 ? -31.047 -84.625 6.949 1 92.88 838 ALA A CA 1
ATOM 6713 C C . ALA A 1 838 ? -31.797 -85.688 6.137 1 92.88 838 ALA A C 1
ATOM 6715 O O . ALA A 1 838 ? -32.844 -86.188 6.551 1 92.88 838 ALA A O 1
ATOM 6716 N N . MET A 1 839 ? -31.234 -86.188 5.094 1 92.5 839 MET A N 1
ATOM 6717 C CA . MET A 1 839 ? -31.859 -87.188 4.238 1 92.5 839 MET A CA 1
ATOM 6718 C C . MET A 1 839 ? -31.875 -88.562 4.926 1 92.5 839 MET A C 1
ATOM 6720 O O . MET A 1 839 ? -32.844 -89.312 4.762 1 92.5 839 MET A O 1
ATOM 6724 N N . THR A 1 840 ? -30.844 -88.812 5.629 1 91.38 840 THR A N 1
ATOM 6725 C CA . THR A 1 840 ? -30.797 -90 6.402 1 91.38 840 THR A CA 1
ATOM 6726 C C . THR A 1 840 ? -31.953 -90.062 7.406 1 91.38 840 THR A C 1
ATOM 6728 O O . THR A 1 840 ? -32.625 -91.062 7.531 1 91.38 840 THR A O 1
ATOM 6731 N N . GLU A 1 841 ? -32.188 -88.938 8.016 1 90.94 841 GLU A N 1
ATOM 6732 C CA . GLU A 1 841 ? -33.219 -88.812 9.031 1 90.94 841 GLU A CA 1
ATOM 6733 C C . GLU A 1 841 ? -34.625 -88.875 8.398 1 90.94 841 GLU A C 1
ATOM 6735 O O . GLU A 1 841 ? -35.594 -89.312 9.008 1 90.94 841 GLU A O 1
ATOM 6740 N N . LEU A 1 842 ? -34.656 -88.5 7.148 1 91.62 842 LEU A N 1
ATOM 6741 C CA . LEU A 1 842 ? -35.938 -88.5 6.414 1 91.62 842 LEU A CA 1
ATOM 6742 C C . LEU A 1 842 ? -36.156 -89.812 5.73 1 91.62 842 LEU A C 1
ATOM 6744 O O . LEU A 1 842 ? -37.219 -90.062 5.121 1 91.62 842 LEU A O 1
ATOM 6748 N N . GLY A 1 843 ? -35.188 -90.75 5.762 1 88.12 843 GLY A N 1
ATOM 6749 C CA . GLY A 1 843 ? -35.375 -92.062 5.281 1 88.12 843 GLY A CA 1
ATOM 6750 C C . GLY A 1 843 ? -34.906 -92.25 3.846 1 88.12 843 GLY A C 1
ATOM 6751 O O . GLY A 1 843 ? -35.125 -93.312 3.254 1 88.12 843 GLY A O 1
ATOM 6752 N N . ASP A 1 844 ? -34.406 -91.312 3.342 1 89.31 844 ASP A N 1
ATOM 6753 C CA . ASP A 1 844 ? -33.906 -91.438 1.976 1 89.31 844 ASP A CA 1
ATOM 6754 C C . ASP A 1 844 ? -32.406 -91.75 1.967 1 89.31 844 ASP A C 1
ATOM 6756 O O . ASP A 1 844 ? -31.578 -90.875 1.738 1 89.31 844 ASP A O 1
ATOM 6760 N N . PHE A 1 845 ? -32.062 -93 2.102 1 87 845 PHE A N 1
ATOM 6761 C CA . PHE A 1 845 ? -30.688 -93.438 2.305 1 87 845 PHE A CA 1
ATOM 6762 C C . PHE A 1 845 ? -29.922 -93.438 0.991 1 87 845 PHE A C 1
ATOM 6764 O O . PHE A 1 845 ? -28.703 -93.25 0.984 1 87 845 PHE A O 1
ATOM 6771 N N . LYS A 1 846 ? -30.703 -93.625 -0.033 1 89.56 846 LYS A N 1
ATOM 6772 C CA . LYS A 1 846 ? -30.047 -93.625 -1.333 1 89.56 846 LYS A CA 1
ATOM 6773 C C . LYS A 1 846 ? -29.469 -92.25 -1.641 1 89.56 846 LYS A C 1
ATOM 6775 O O . LYS A 1 846 ? -28.312 -92.125 -2.039 1 89.56 846 LYS A O 1
ATOM 6780 N N . GLU A 1 847 ? -30.25 -91.25 -1.464 1 91.56 847 GLU A N 1
ATOM 6781 C CA . GLU A 1 847 ? -29.797 -89.875 -1.689 1 91.56 847 GLU A CA 1
ATOM 6782 C C . GLU A 1 847 ? -28.734 -89.5 -0.667 1 91.56 847 GLU A C 1
ATOM 6784 O O . GLU A 1 847 ? -27.781 -88.75 -0.994 1 91.56 847 GLU A O 1
ATOM 6789 N N . ALA A 1 848 ? -28.875 -89.875 0.562 1 92.69 848 ALA A N 1
ATOM 6790 C CA . ALA A 1 848 ? -27.875 -89.562 1.598 1 92.69 848 ALA A CA 1
ATOM 6791 C C . ALA A 1 848 ? -26.516 -90.125 1.202 1 92.69 848 ALA A C 1
ATOM 6793 O O . ALA A 1 848 ? -25.5 -89.5 1.361 1 92.69 848 ALA A O 1
ATOM 6794 N N . GLU A 1 849 ? -26.562 -91.375 0.683 1 90.5 849 GLU A N 1
ATOM 6795 C CA . GLU A 1 849 ? -25.328 -92 0.231 1 90.5 849 GLU A CA 1
ATOM 6796 C C . GLU A 1 849 ? -24.641 -91.125 -0.85 1 90.5 849 GLU A C 1
ATOM 6798 O O . GLU A 1 849 ? -23.438 -90.875 -0.794 1 90.5 849 GLU A O 1
ATOM 6803 N N . ARG A 1 850 ? -25.453 -90.75 -1.726 1 92.56 850 ARG A N 1
ATOM 6804 C CA . ARG A 1 850 ? -24.938 -89.938 -2.814 1 92.56 850 ARG A CA 1
ATOM 6805 C C . ARG A 1 850 ? -24.344 -88.625 -2.281 1 92.56 850 ARG A C 1
ATOM 6807 O O . ARG A 1 850 ? -23.266 -88.188 -2.721 1 92.56 850 ARG A O 1
ATOM 6814 N N . LEU A 1 851 ? -24.953 -88 -1.436 1 92.56 851 LEU A N 1
ATOM 6815 C CA . LEU A 1 851 ? -24.516 -86.75 -0.87 1 92.56 851 LEU A CA 1
ATOM 6816 C C . LEU A 1 851 ? -23.266 -86.938 -0.009 1 92.56 851 LEU A C 1
ATOM 6818 O O . LEU A 1 851 ? -22.359 -86.125 -0.035 1 92.56 851 LEU A O 1
ATOM 6822 N N . PHE A 1 852 ? -23.141 -87.938 0.79 1 90.75 852 PHE A N 1
ATOM 6823 C CA . PHE A 1 852 ? -21.938 -88.188 1.569 1 90.75 852 PHE A CA 1
ATOM 6824 C C . PHE A 1 852 ? -20.75 -88.5 0.655 1 90.75 852 PHE A C 1
ATOM 6826 O O . PHE A 1 852 ? -19.625 -88.062 0.934 1 90.75 852 PHE A O 1
ATOM 6833 N N . GLN A 1 853 ? -21.125 -89.188 -0.343 1 88.12 853 GLN A N 1
ATOM 6834 C CA . GLN A 1 853 ? -20.078 -89.438 -1.328 1 88.12 853 GLN A CA 1
ATOM 6835 C C . GLN A 1 853 ? -19.578 -88.125 -1.945 1 88.12 853 GLN A C 1
ATOM 6837 O O . GLN A 1 853 ? -18.375 -87.938 -2.117 1 88.12 853 GLN A O 1
ATOM 6842 N N . ARG A 1 854 ? -20.469 -87.375 -2.248 1 91.25 854 ARG A N 1
ATOM 6843 C CA . ARG A 1 854 ? -20.125 -86.062 -2.799 1 91.25 854 ARG A CA 1
ATOM 6844 C C . ARG A 1 854 ? -19.328 -85.25 -1.793 1 91.25 854 ARG A C 1
ATOM 6846 O O . ARG A 1 854 ? -18.391 -84.5 -2.166 1 91.25 854 ARG A O 1
ATOM 6853 N N . THR A 1 855 ? -19.719 -85.125 -0.571 1 87.69 855 THR A N 1
ATOM 6854 C CA . THR A 1 855 ? -18.984 -84.5 0.482 1 87.69 855 THR A CA 1
ATOM 6855 C C . THR A 1 855 ? -17.531 -84.938 0.524 1 87.69 855 THR A C 1
ATOM 6857 O O . THR A 1 855 ? -16.609 -84.125 0.655 1 87.69 855 THR A O 1
ATOM 6860 N N . LEU A 1 856 ? -17.312 -86.188 0.309 1 82.62 856 LEU A N 1
ATOM 6861 C CA . LEU A 1 856 ? -15.977 -86.75 0.353 1 82.62 856 LEU A CA 1
ATOM 6862 C C . LEU A 1 856 ? -15.203 -86.438 -0.923 1 82.62 856 LEU A C 1
ATOM 6864 O O . LEU A 1 856 ? -13.977 -86.375 -0.914 1 82.62 856 LEU A O 1
ATOM 6868 N N . GLU A 1 857 ? -15.914 -86.25 -1.944 1 86.56 857 GLU A N 1
ATOM 6869 C CA . GLU A 1 857 ? -15.273 -85.812 -3.172 1 86.56 857 GLU A CA 1
ATOM 6870 C C . GLU A 1 857 ? -14.766 -84.375 -3.023 1 86.56 857 GLU A C 1
ATOM 6872 O O . GLU A 1 857 ? -13.703 -84 -3.557 1 86.56 857 GLU A O 1
ATOM 6877 N N . LEU A 1 858 ? -15.5 -83.625 -2.348 1 84.69 858 LEU A N 1
ATOM 6878 C CA . LEU A 1 858 ? -15.117 -82.188 -2.123 1 84.69 858 LEU A CA 1
ATOM 6879 C C . LEU A 1 858 ? -14.039 -82.125 -1.049 1 84.69 858 LEU A C 1
ATOM 6881 O O . LEU A 1 858 ? -13.133 -81.312 -1.152 1 84.69 858 LEU A O 1
ATOM 6885 N N . ASP A 1 859 ? -14.125 -82.938 0.033 1 85.5 859 ASP A N 1
ATOM 6886 C CA . ASP A 1 859 ? -13.141 -83 1.104 1 85.5 859 ASP A CA 1
ATOM 6887 C C . ASP A 1 859 ? -12.883 -84.438 1.521 1 85.5 859 ASP A C 1
ATOM 6889 O O . ASP A 1 859 ? -13.57 -85 2.391 1 85.5 859 ASP A O 1
ATOM 6893 N N . PRO A 1 860 ? -11.898 -85.062 0.984 1 81.06 860 PRO A N 1
ATOM 6894 C CA . PRO A 1 860 ? -11.641 -86.5 1.215 1 81.06 860 PRO A CA 1
ATOM 6895 C C . PRO A 1 860 ? -11.312 -86.812 2.674 1 81.06 860 PRO A C 1
ATOM 6897 O O . PRO A 1 860 ? -11.438 -87.938 3.107 1 81.06 860 PRO A O 1
ATOM 6900 N N . ASN A 1 861 ? -10.914 -85.75 3.41 1 80.06 861 ASN A N 1
ATOM 6901 C CA . ASN A 1 861 ? -10.5 -86 4.789 1 80.06 861 ASN A CA 1
ATOM 6902 C C . ASN A 1 861 ? -11.625 -85.688 5.773 1 80.06 861 ASN A C 1
ATOM 6904 O O . ASN A 1 861 ? -11.398 -85.625 6.98 1 80.06 861 ASN A O 1
ATOM 6908 N N . HIS A 1 862 ? -12.727 -85.75 5.281 1 83.44 862 HIS A N 1
ATOM 6909 C CA . HIS A 1 862 ? -13.867 -85.438 6.145 1 83.44 862 HIS A CA 1
ATOM 6910 C C . HIS A 1 862 ? -14.297 -86.625 6.941 1 83.44 862 HIS A C 1
ATOM 6912 O O . HIS A 1 862 ? -15.008 -87.5 6.43 1 83.44 862 HIS A O 1
ATOM 6918 N N . LYS A 1 863 ? -13.969 -86.75 8.234 1 82 863 LYS A N 1
ATOM 6919 C CA . LYS A 1 863 ? -14.102 -87.938 9.07 1 82 863 LYS A CA 1
ATOM 6920 C C . LYS A 1 863 ? -15.57 -88.312 9.281 1 82 863 LYS A C 1
ATOM 6922 O O . LYS A 1 863 ? -15.953 -89.438 9.164 1 82 863 LYS A O 1
ATOM 6927 N N . ALA A 1 864 ? -16.312 -87.312 9.43 1 83.44 864 ALA A N 1
ATOM 6928 C CA . ALA A 1 864 ? -17.719 -87.562 9.727 1 83.44 864 ALA A CA 1
ATOM 6929 C C . ALA A 1 864 ? -18.469 -88.125 8.508 1 83.44 864 ALA A C 1
ATOM 6931 O O . ALA A 1 864 ? -19.297 -89 8.617 1 83.44 864 ALA A O 1
ATOM 6932 N N . ALA A 1 865 ? -18.125 -87.625 7.383 1 85.62 865 ALA A N 1
ATOM 6933 C CA . ALA A 1 865 ? -18.766 -88.062 6.148 1 85.62 865 ALA A CA 1
ATOM 6934 C C . ALA A 1 865 ? -18.438 -89.562 5.844 1 85.62 865 ALA A C 1
ATOM 6936 O O . ALA A 1 865 ? -19.281 -90.312 5.34 1 85.62 865 ALA A O 1
ATOM 6937 N N . LYS A 1 866 ? -17.266 -89.938 6.223 1 84 866 LYS A N 1
ATOM 6938 C CA . LYS A 1 866 ? -16.859 -91.375 6.027 1 84 866 LYS A CA 1
ATOM 6939 C C . LYS A 1 866 ? -17.688 -92.312 6.891 1 84 866 LYS A C 1
ATOM 6941 O O . LYS A 1 866 ? -18.172 -93.312 6.406 1 84 866 LYS A O 1
ATOM 6946 N N . LYS A 1 867 ? -17.812 -91.812 8.031 1 85.69 867 LYS A N 1
ATOM 6947 C CA . LYS A 1 867 ? -18.578 -92.625 8.969 1 85.69 867 LYS A CA 1
ATOM 6948 C C . LYS A 1 867 ? -20.047 -92.688 8.547 1 85.69 867 LYS A C 1
ATOM 6950 O O . LYS A 1 867 ? -20.656 -93.812 8.57 1 85.69 867 LYS A O 1
ATOM 6955 N N . HIS A 1 868 ? -20.578 -91.688 8.102 1 86.88 868 HIS A N 1
ATOM 6956 C CA . HIS A 1 868 ? -21.984 -91.625 7.711 1 86.88 868 HIS A CA 1
ATOM 6957 C C . HIS A 1 868 ? -22.234 -92.375 6.402 1 86.88 868 HIS A C 1
ATOM 6959 O O . HIS A 1 868 ? -23.281 -92.938 6.211 1 86.88 868 HIS A O 1
ATOM 6965 N N . LEU A 1 869 ? -21.203 -92.375 5.594 1 88.44 869 LEU A N 1
ATOM 6966 C CA . LEU A 1 869 ? -21.297 -93.125 4.336 1 88.44 869 LEU A CA 1
ATOM 6967 C C . LEU A 1 869 ? -21.391 -94.625 4.586 1 88.44 869 LEU A C 1
ATOM 6969 O O . LEU A 1 869 ? -22.219 -95.312 3.984 1 88.44 869 LEU A O 1
ATOM 6973 N N . GLU A 1 870 ? -20.547 -95 5.508 1 86.12 870 GLU A N 1
ATOM 6974 C CA . GLU A 1 870 ? -20.578 -96.375 5.879 1 86.12 870 GLU A CA 1
ATOM 6975 C C . GLU A 1 870 ? -21.906 -96.812 6.508 1 86.12 870 GLU A C 1
ATOM 6977 O O . GLU A 1 870 ? -22.453 -97.875 6.227 1 86.12 870 GLU A O 1
ATOM 6982 N N . GLY A 1 871 ? -22.328 -95.938 7.199 1 85.81 871 GLY A N 1
ATOM 6983 C CA . GLY A 1 871 ? -23.609 -96.188 7.844 1 85.81 871 GLY A CA 1
ATOM 6984 C C . GLY A 1 871 ? -24.781 -96.188 6.871 1 85.81 871 GLY A C 1
ATOM 6985 O O . GLY A 1 871 ? -25.656 -97.062 6.969 1 85.81 871 GLY A O 1
ATOM 6986 N N . ALA A 1 872 ? -24.75 -95.375 5.945 1 87.31 872 ALA A N 1
ATOM 6987 C CA . ALA A 1 872 ? -25.797 -95.312 4.926 1 87.31 872 ALA A CA 1
ATOM 6988 C C . ALA A 1 872 ? -25.766 -96.5 4.023 1 87.31 872 ALA A C 1
ATOM 6990 O O . ALA A 1 872 ? -26.812 -97.062 3.686 1 87.31 872 ALA A O 1
ATOM 6991 N N . ARG A 1 873 ? -24.641 -97 3.805 1 84.5 873 ARG A N 1
ATOM 6992 C CA . ARG A 1 873 ? -24.469 -98.188 2.979 1 84.5 873 ARG A CA 1
ATOM 6993 C C . ARG A 1 873 ? -24.938 -99.438 3.723 1 84.5 873 ARG A C 1
ATOM 6995 O O . ARG A 1 873 ? -25.578 -100.312 3.139 1 84.5 873 ARG A O 1
ATOM 7002 N N . ALA A 1 874 ? -24.578 -99.438 4.945 1 82.94 874 ALA A N 1
ATOM 7003 C CA . ALA A 1 874 ? -25.016 -100.562 5.773 1 82.94 874 ALA A CA 1
ATOM 7004 C C . ALA A 1 874 ? -26.531 -100.625 5.848 1 82.94 874 ALA A C 1
ATOM 7006 O O . ALA A 1 874 ? -27.125 -101.688 5.758 1 82.94 874 ALA A O 1
ATOM 7007 N N . LYS A 1 875 ? -27.109 -99.562 5.863 1 85 875 LYS A N 1
ATOM 7008 C CA . LYS A 1 875 ? -28.562 -99.5 5.953 1 85 875 LYS A CA 1
ATOM 7009 C C . LYS A 1 875 ? -29.203 -99.812 4.609 1 85 875 LYS A C 1
ATOM 7011 O O . LYS A 1 875 ? -30.25 -100.5 4.559 1 85 875 LYS A O 1
ATOM 7016 N N . LEU A 1 876 ? -28.547 -99.562 3.557 1 85.06 876 LEU A N 1
ATOM 7017 C CA . LEU A 1 876 ? -29 -99.875 2.211 1 85.06 876 LEU A CA 1
ATOM 7018 C C . LEU A 1 876 ? -28.875 -101.375 1.926 1 85.06 876 LEU A C 1
ATOM 7020 O O . LEU A 1 876 ? -29.766 -101.938 1.312 1 85.06 876 LEU A O 1
ATOM 7024 N N . GLU A 1 877 ? -27.844 -101.938 2.479 1 81.06 877 GLU A N 1
ATOM 7025 C CA . GLU A 1 877 ? -27.641 -103.375 2.35 1 81.06 877 GLU A CA 1
ATOM 7026 C C . GLU A 1 877 ? -28.672 -104.125 3.182 1 81.06 877 GLU A C 1
ATOM 7028 O O . GLU A 1 877 ? -29.172 -105.188 2.746 1 81.06 877 GLU A O 1
ATOM 7033 N N . GLN A 1 878 ? -28.891 -103.688 4.215 1 81.06 878 GLN A N 1
ATOM 7034 C CA . GLN A 1 878 ? -29.875 -104.312 5.074 1 81.06 878 GLN A CA 1
ATOM 7035 C C . GLN A 1 878 ? -31.281 -104.25 4.469 1 81.06 878 GLN A C 1
ATOM 7037 O O . GLN A 1 878 ? -32.062 -105.188 4.543 1 81.06 878 GLN A O 1
ATOM 7042 N N . LEU A 1 879 ? -31.562 -103.25 3.771 1 80.19 879 LEU A N 1
ATOM 7043 C CA . LEU A 1 879 ? -32.875 -103.062 3.148 1 80.19 879 LEU A CA 1
ATOM 7044 C C . LEU A 1 879 ? -33 -103.875 1.886 1 80.19 879 LEU A C 1
ATOM 7046 O O . LEU A 1 879 ? -34.094 -104.375 1.58 1 80.19 879 LEU A O 1
ATOM 7050 N N . GLU A 1 880 ? -31.906 -104.25 1.172 1 74.12 880 GLU A N 1
ATOM 7051 C CA . GLU A 1 880 ? -31.891 -105.125 0.011 1 74.12 880 GLU A CA 1
ATOM 7052 C C . GLU A 1 880 ? -32.031 -106.562 0.431 1 74.12 880 GLU A C 1
ATOM 7054 O O . GLU A 1 880 ? -32.594 -107.375 -0.288 1 74.12 880 GLU A O 1
ATOM 7059 N N . ARG A 1 881 ? -31.703 -107.188 1.63 1 75.81 881 ARG A N 1
ATOM 7060 C CA . ARG A 1 881 ? -31.844 -108.562 2.139 1 75.81 881 ARG A CA 1
ATOM 7061 C C . ARG A 1 881 ? -33.25 -108.812 2.668 1 75.81 881 ARG A C 1
ATOM 7063 O O . ARG A 1 881 ? -33.75 -109.938 2.619 1 75.81 881 ARG A O 1
ATOM 7070 N N . GLN A 1 882 ? -33.812 -107.875 2.984 1 64.19 882 GLN A N 1
ATOM 7071 C CA . GLN A 1 882 ? -35.188 -108.062 3.424 1 64.19 882 GLN A CA 1
ATOM 7072 C C . GLN A 1 882 ? -36.156 -108 2.246 1 64.19 882 GLN A C 1
ATOM 7074 O O . GLN A 1 882 ? -37.125 -108.75 2.217 1 64.19 882 GLN A O 1
ATOM 7079 N N . MET B 1 1 ? 61.406 21.531 -18.688 1 14.1 1 MET B N 1
ATOM 7080 C CA . MET B 1 1 ? 62.406 22.5 -19.156 1 14.1 1 MET B CA 1
ATOM 7081 C C . MET B 1 1 ? 62.125 23.891 -18.609 1 14.1 1 MET B C 1
ATOM 7083 O O . MET B 1 1 ? 61 24.172 -18.172 1 14.1 1 MET B O 1
ATOM 7087 N N . LYS B 1 2 ? 62.656 24.797 -19.281 1 13.75 2 LYS B N 1
ATOM 7088 C CA . LYS B 1 2 ? 63.438 26.016 -19.359 1 13.75 2 LYS B CA 1
ATOM 7089 C C . LYS B 1 2 ? 62.562 27.234 -19.578 1 13.75 2 LYS B C 1
ATOM 7091 O O . LYS B 1 2 ? 62.75 28.25 -18.891 1 13.75 2 LYS B O 1
ATOM 7096 N N . ASP B 1 3 ? 62.062 27.359 -20.797 1 13.27 3 ASP B N 1
ATOM 7097 C CA . ASP B 1 3 ? 62.5 28.625 -21.391 1 13.27 3 ASP B CA 1
ATOM 7098 C C . ASP B 1 3 ? 61.812 29.812 -20.719 1 13.27 3 ASP B C 1
ATOM 7100 O O . ASP B 1 3 ? 60.75 29.656 -20.078 1 13.27 3 ASP B O 1
ATOM 7104 N N . LEU B 1 4 ? 61.656 31.016 -21.438 1 13.1 4 LEU B N 1
ATOM 7105 C CA . LEU B 1 4 ? 62.344 32.281 -21.562 1 13.1 4 LEU B CA 1
ATOM 7106 C C . LEU B 1 4 ? 61.438 33.469 -21.172 1 13.1 4 LEU B C 1
ATOM 7108 O O . LEU B 1 4 ? 61.812 34.281 -20.328 1 13.1 4 LEU B O 1
ATOM 7112 N N . SER B 1 5 ? 60.688 34.25 -22.141 1 13.95 5 SER B N 1
ATOM 7113 C CA . SER B 1 5 ? 61.281 35.531 -22.531 1 13.95 5 SER B CA 1
ATOM 7114 C C . SER B 1 5 ? 60.719 36.688 -21.703 1 13.95 5 SER B C 1
ATOM 7116 O O . SER B 1 5 ? 59.656 36.531 -21.078 1 13.95 5 SER B O 1
ATOM 7118 N N . THR B 1 6 ? 60.688 38 -22.266 1 14.02 6 THR B N 1
ATOM 7119 C CA . THR B 1 6 ? 61.469 39.219 -22.156 1 14.02 6 THR B CA 1
ATOM 7120 C C . THR B 1 6 ? 60.594 40.344 -21.609 1 14.02 6 THR B C 1
ATOM 7122 O O . THR B 1 6 ? 59.375 40.25 -21.531 1 14.02 6 THR B O 1
ATOM 7125 N N . ALA B 1 7 ? 60.531 41.688 -22.281 1 13.23 7 ALA B N 1
ATOM 7126 C CA . ALA B 1 7 ? 61.188 42.969 -22.016 1 13.23 7 ALA B CA 1
ATOM 7127 C C . ALA B 1 7 ? 60.156 44.031 -21.703 1 13.23 7 ALA B C 1
ATOM 7129 O O . ALA B 1 7 ? 60.312 44.781 -20.734 1 13.23 7 ALA B O 1
ATOM 7130 N N . LEU B 1 8 ? 59.25 44.562 -22.703 1 13.29 8 LEU B N 1
ATOM 7131 C CA . LEU B 1 8 ? 59.562 45.906 -23.156 1 13.29 8 LEU B CA 1
ATOM 7132 C C . LEU B 1 8 ? 59 46.938 -22.188 1 13.29 8 LEU B C 1
ATOM 7134 O O . LEU B 1 8 ? 58 46.688 -21.516 1 13.29 8 LEU B O 1
ATOM 7138 N N . THR B 1 9 ? 59.406 48.406 -22.281 1 13.48 9 THR B N 1
ATOM 7139 C CA . THR B 1 9 ? 59.969 49.5 -21.531 1 13.48 9 THR B CA 1
ATOM 7140 C C . THR B 1 9 ? 58.906 50.594 -21.344 1 13.48 9 THR B C 1
ATOM 7142 O O . THR B 1 9 ? 58.844 51.25 -20.297 1 13.48 9 THR B O 1
ATOM 7145 N N . SER B 1 10 ? 57.969 51 -22.344 1 13.22 10 SER B N 1
ATOM 7146 C CA . SER B 1 10 ? 58.188 52.406 -22.656 1 13.22 10 SER B CA 1
ATOM 7147 C C . SER B 1 10 ? 57.594 53.312 -21.578 1 13.22 10 SER B C 1
ATOM 7149 O O . SER B 1 10 ? 56.719 52.906 -20.828 1 13.22 10 SER B O 1
ATOM 7151 N N . ASN B 1 11 ? 57.656 54.719 -21.875 1 13.85 11 ASN B N 1
ATOM 7152 C CA . ASN B 1 11 ? 58.219 55.969 -21.328 1 13.85 11 ASN B CA 1
ATOM 7153 C C . ASN B 1 11 ? 57.125 56.781 -20.625 1 13.85 11 ASN B C 1
ATOM 7155 O O . ASN B 1 11 ? 55.938 56.438 -20.703 1 13.85 11 ASN B O 1
ATOM 7159 N N . GLY B 1 12 ? 56.844 58.062 -21.094 1 13.85 12 GLY B N 1
ATOM 7160 C CA . GLY B 1 12 ? 57.219 59.344 -20.547 1 13.85 12 GLY B CA 1
ATOM 7161 C C . GLY B 1 12 ? 56.094 60.062 -19.828 1 13.85 12 GLY B C 1
ATOM 7162 O O . GLY B 1 12 ? 54.938 59.625 -19.891 1 13.85 12 GLY B O 1
ATOM 7163 N N . VAL B 1 13 ? 56.031 61.531 -19.859 1 14.29 13 VAL B N 1
ATOM 7164 C CA . VAL B 1 13 ? 56.188 62.625 -18.891 1 14.29 13 VAL B CA 1
ATOM 7165 C C . VAL B 1 13 ? 54.812 63.281 -18.656 1 14.29 13 VAL B C 1
ATOM 7167 O O . VAL B 1 13 ? 53.875 63.031 -19.391 1 14.29 13 VAL B O 1
ATOM 7170 N N . SER B 1 14 ? 54.75 64.75 -18.547 1 13.76 14 SER B N 1
ATOM 7171 C CA . SER B 1 14 ? 54.656 65.75 -17.453 1 13.76 14 SER B CA 1
ATOM 7172 C C . SER B 1 14 ? 53.375 66.562 -17.578 1 13.76 14 SER B C 1
ATOM 7174 O O . SER B 1 14 ? 52.719 66.875 -16.578 1 13.76 14 SER B O 1
ATOM 7176 N N . ARG B 1 15 ? 52.781 66.938 -18.828 1 15.21 15 ARG B N 1
ATOM 7177 C CA . ARG B 1 15 ? 52.719 68.375 -18.953 1 15.21 15 ARG B CA 1
ATOM 7178 C C . ARG B 1 15 ? 51.562 68.938 -18.141 1 15.21 15 ARG B C 1
ATOM 7180 O O . ARG B 1 15 ? 50.531 68.25 -17.953 1 15.21 15 ARG B O 1
ATOM 7187 N N . ARG B 1 16 ? 51.469 70.375 -17.891 1 14.91 16 ARG B N 1
ATOM 7188 C CA . ARG B 1 16 ? 51.438 71.438 -16.953 1 14.91 16 ARG B CA 1
ATOM 7189 C C . ARG B 1 16 ? 50.062 72.125 -16.938 1 14.91 16 ARG B C 1
ATOM 7191 O O . ARG B 1 16 ? 49.719 72.812 -15.984 1 14.91 16 ARG B O 1
ATOM 7198 N N . GLY B 1 17 ? 49.125 71.875 -17.938 1 15.34 17 GLY B N 1
ATOM 7199 C CA . GLY B 1 17 ? 48.656 73.188 -18.297 1 15.34 17 GLY B CA 1
ATOM 7200 C C . GLY B 1 17 ? 47.906 73.875 -17.172 1 15.34 17 GLY B C 1
ATOM 7201 O O . GLY B 1 17 ? 47.438 73.25 -16.234 1 15.34 17 GLY B O 1
ATOM 7202 N N . PRO B 1 18 ? 47.656 75.125 -17.328 1 15.71 18 PRO B N 1
ATOM 7203 C CA . PRO B 1 18 ? 47.656 76.375 -16.516 1 15.71 18 PRO B CA 1
ATOM 7204 C C . PRO B 1 18 ? 46.344 76.562 -15.75 1 15.71 18 PRO B C 1
ATOM 7206 O O . PRO B 1 18 ? 45.312 76 -16.109 1 15.71 18 PRO B O 1
ATOM 7209 N N . ALA B 1 19 ? 46.219 77.562 -14.773 1 15.48 19 ALA B N 1
ATOM 7210 C CA . ALA B 1 19 ? 45.781 77.938 -13.422 1 15.48 19 ALA B CA 1
ATOM 7211 C C . ALA B 1 19 ? 44.406 78.562 -13.438 1 15.48 19 ALA B C 1
ATOM 7213 O O . ALA B 1 19 ? 43.625 78.438 -12.484 1 15.48 19 ALA B O 1
ATOM 7214 N N . VAL B 1 20 ? 43.938 79.125 -14.562 1 16.2 20 VAL B N 1
ATOM 7215 C CA . VAL B 1 20 ? 43.656 80.5 -14.086 1 16.2 20 VAL B CA 1
ATOM 7216 C C . VAL B 1 20 ? 42.531 80.438 -13.047 1 16.2 20 VAL B C 1
ATOM 7218 O O . VAL B 1 20 ? 41.781 79.5 -12.953 1 16.2 20 VAL B O 1
ATOM 7221 N N . GLN B 1 21 ? 41.562 81.438 -13.086 1 16.41 21 GLN B N 1
ATOM 7222 C CA . GLN B 1 21 ? 41.281 82.5 -12.125 1 16.41 21 GLN B CA 1
ATOM 7223 C C . GLN B 1 21 ? 40.125 82.125 -11.203 1 16.41 21 GLN B C 1
ATOM 7225 O O . GLN B 1 21 ? 39.281 81.312 -11.578 1 16.41 21 GLN B O 1
ATOM 7230 N N . SER B 1 22 ? 39.844 82.75 -9.953 1 16.52 22 SER B N 1
ATOM 7231 C CA . SER B 1 22 ? 39.688 82.5 -8.531 1 16.52 22 SER B CA 1
ATOM 7232 C C . SER B 1 22 ? 38.188 82.5 -8.141 1 16.52 22 SER B C 1
ATOM 7234 O O . SER B 1 22 ? 37.781 81.75 -7.27 1 16.52 22 SER B O 1
ATOM 7236 N N . PRO B 1 23 ? 37.25 83.375 -8.844 1 19.45 23 PRO B N 1
ATOM 7237 C CA . PRO B 1 23 ? 36.875 84.312 -7.793 1 19.45 23 PRO B CA 1
ATOM 7238 C C . PRO B 1 23 ? 35.938 83.688 -6.754 1 19.45 23 PRO B C 1
ATOM 7240 O O . PRO B 1 23 ? 35.312 82.688 -7.023 1 19.45 23 PRO B O 1
ATOM 7243 N N . PRO B 1 24 ? 35.281 84.5 -5.77 1 17.64 24 PRO B N 1
ATOM 7244 C CA . PRO B 1 24 ? 35.25 84.375 -4.316 1 17.64 24 PRO B CA 1
ATOM 7245 C C . PRO B 1 24 ? 34.062 83.5 -3.842 1 17.64 24 PRO B C 1
ATOM 7247 O O . PRO B 1 24 ? 34.25 82.562 -3.096 1 17.64 24 PRO B O 1
ATOM 7250 N N . GLN B 1 25 ? 32.719 84 -3.732 1 22.75 25 GLN B N 1
ATOM 7251 C CA . GLN B 1 25 ? 32.344 84.438 -2.4 1 22.75 25 GLN B CA 1
ATOM 7252 C C . GLN B 1 25 ? 31.531 83.375 -1.648 1 22.75 25 GLN B C 1
ATOM 7254 O O . GLN B 1 25 ? 30.578 82.875 -2.193 1 22.75 25 GLN B O 1
ATOM 7259 N N . PRO B 1 26 ? 31.688 82.812 -0.303 1 20.92 26 PRO B N 1
ATOM 7260 C CA . PRO B 1 26 ? 31.625 81.5 0.252 1 20.92 26 PRO B CA 1
ATOM 7261 C C . PRO B 1 26 ? 30.297 81.188 0.953 1 20.92 26 PRO B C 1
ATOM 7263 O O . PRO B 1 26 ? 30.125 80.125 1.555 1 20.92 26 PRO B O 1
ATOM 7266 N N . VAL B 1 27 ? 29.125 81.625 0.596 1 27.91 27 VAL B N 1
ATOM 7267 C CA . VAL B 1 27 ? 28.25 81.938 1.726 1 27.91 27 VAL B CA 1
ATOM 7268 C C . VAL B 1 27 ? 27.938 80.625 2.484 1 27.91 27 VAL B C 1
ATOM 7270 O O . VAL B 1 27 ? 27.438 79.688 1.904 1 27.91 27 VAL B O 1
ATOM 7273 N N . THR B 1 28 ? 28.547 80.125 3.592 1 23.41 28 THR B N 1
ATOM 7274 C CA . THR B 1 28 ? 28.656 78.75 3.928 1 23.41 28 THR B CA 1
ATOM 7275 C C . THR B 1 28 ? 27.391 78.25 4.641 1 23.41 28 THR B C 1
ATOM 7277 O O . THR B 1 28 ? 26.938 78.875 5.594 1 23.41 28 THR B O 1
ATOM 7280 N N . PRO B 1 29 ? 26.484 77.625 4.016 1 24.98 29 PRO B N 1
ATOM 7281 C CA . PRO B 1 29 ? 25.188 77.188 4.559 1 24.98 29 PRO B CA 1
ATOM 7282 C C . PRO B 1 29 ? 25.312 76.5 5.906 1 24.98 29 PRO B C 1
ATOM 7284 O O . PRO B 1 29 ? 26.297 75.75 6.148 1 24.98 29 PRO B O 1
ATOM 7287 N N . ARG B 1 30 ? 24.75 77 7.098 1 30.8 30 ARG B N 1
ATOM 7288 C CA . ARG B 1 30 ? 25.078 76.5 8.438 1 30.8 30 ARG B CA 1
ATOM 7289 C C . ARG B 1 30 ? 24.922 75 8.562 1 30.8 30 ARG B C 1
ATOM 7291 O O . ARG B 1 30 ? 23.953 74.438 8.047 1 30.8 30 ARG B O 1
ATOM 7298 N N . PRO B 1 31 ? 25.969 74.25 8.883 1 24.61 31 PRO B N 1
ATOM 7299 C CA . PRO B 1 31 ? 25.891 72.75 8.773 1 24.61 31 PRO B CA 1
ATOM 7300 C C . PRO B 1 31 ? 24.797 72.188 9.664 1 24.61 31 PRO B C 1
ATOM 7302 O O . PRO B 1 31 ? 24.484 72.75 10.719 1 24.61 31 PRO B O 1
ATOM 7305 N N . VAL B 1 32 ? 23.766 71.625 9.078 1 29.58 32 VAL B N 1
ATOM 7306 C CA . VAL B 1 32 ? 22.75 70.688 9.586 1 29.58 32 VAL B CA 1
ATOM 7307 C C . VAL B 1 32 ? 23.375 69.812 10.648 1 29.58 32 VAL B C 1
ATOM 7309 O O . VAL B 1 32 ? 24.422 69.188 10.414 1 29.58 32 VAL B O 1
ATOM 7312 N N . SER B 1 33 ? 23.234 70.125 11.93 1 26.58 33 SER B N 1
ATOM 7313 C CA . SER B 1 33 ? 24.016 69.562 13.023 1 26.58 33 SER B CA 1
ATOM 7314 C C . SER B 1 33 ? 24.203 68.062 12.859 1 26.58 33 SER B C 1
ATOM 7316 O O . SER B 1 33 ? 23.406 67.438 12.18 1 26.58 33 SER B O 1
ATOM 7318 N N . SER B 1 34 ? 25.438 67.438 13.141 1 29.55 34 SER B N 1
ATOM 7319 C CA . SER B 1 34 ? 25.938 66.125 12.836 1 29.55 34 SER B CA 1
ATOM 7320 C C . SER B 1 34 ? 25.062 65 13.438 1 29.55 34 SER B C 1
ATOM 7322 O O . SER B 1 34 ? 25.172 63.844 13.07 1 29.55 34 SER B O 1
ATOM 7324 N N . THR B 1 35 ? 24.312 65.375 14.508 1 30.92 35 THR B N 1
ATOM 7325 C CA . THR B 1 35 ? 23.875 64.25 15.328 1 30.92 35 THR B CA 1
ATOM 7326 C C . THR B 1 35 ? 22.734 63.5 14.641 1 30.92 35 THR B C 1
ATOM 7328 O O . THR B 1 35 ? 22.656 62.281 14.719 1 30.92 35 THR B O 1
ATOM 7331 N N . THR B 1 36 ? 21.75 64.25 14.156 1 32.16 36 THR B N 1
ATOM 7332 C CA . THR B 1 36 ? 20.609 63.531 13.609 1 32.16 36 THR B CA 1
ATOM 7333 C C . THR B 1 36 ? 20.969 62.875 12.289 1 32.16 36 THR B C 1
ATOM 7335 O O . THR B 1 36 ? 20.328 61.875 11.883 1 32.16 36 THR B O 1
ATOM 7338 N N . GLN B 1 37 ? 21.844 63.562 11.453 1 30.27 37 GLN B N 1
ATOM 7339 C CA . GLN B 1 37 ? 22.328 62.906 10.242 1 30.27 37 GLN B CA 1
ATOM 7340 C C . GLN B 1 37 ? 23.188 61.688 10.578 1 30.27 37 GLN B C 1
ATOM 7342 O O . GLN B 1 37 ? 23.406 60.812 9.727 1 30.27 37 GLN B O 1
ATOM 7347 N N . GLN B 1 38 ? 23.891 61.812 11.734 1 30.52 38 GLN B N 1
ATOM 7348 C CA . GLN B 1 38 ? 24.562 60.625 12.258 1 30.52 38 GLN B CA 1
ATOM 7349 C C . GLN B 1 38 ? 23.562 59.5 12.539 1 30.52 38 GLN B C 1
ATOM 7351 O O . GLN B 1 38 ? 23.875 58.344 12.352 1 30.52 38 GLN B O 1
ATOM 7356 N N . GLN B 1 39 ? 22.344 59.875 13.117 1 32.66 39 GLN B N 1
ATOM 7357 C CA . GLN B 1 39 ? 21.391 58.781 13.367 1 32.66 39 GLN B CA 1
ATOM 7358 C C . GLN B 1 39 ? 20.812 58.25 12.062 1 32.66 39 GLN B C 1
ATOM 7360 O O . GLN B 1 39 ? 20.578 57.062 11.93 1 32.66 39 GLN B O 1
ATOM 7365 N N . LEU B 1 40 ? 20.344 59.156 11.086 1 32.81 40 LEU B N 1
ATOM 7366 C CA . LEU B 1 40 ? 19.859 58.656 9.805 1 32.81 40 LEU B CA 1
ATOM 7367 C C . LEU B 1 40 ? 21 58.094 8.977 1 32.81 40 LEU B C 1
ATOM 7369 O O . LEU B 1 40 ? 20.828 57.156 8.211 1 32.81 40 LEU B O 1
ATOM 7373 N N . LEU B 1 41 ? 22.219 58.844 8.836 1 32.12 41 LEU B N 1
ATOM 7374 C CA . LEU B 1 41 ? 23.391 58.25 8.211 1 32.12 41 LEU B CA 1
ATOM 7375 C C . LEU B 1 41 ? 23.812 57 8.938 1 32.12 41 LEU B C 1
ATOM 7377 O O . LEU B 1 41 ? 24.359 56.062 8.32 1 32.12 41 LEU B O 1
ATOM 7381 N N . HIS B 1 42 ? 23.641 57 10.266 1 31.77 42 HIS B N 1
ATOM 7382 C CA . HIS B 1 42 ? 23.828 55.688 10.883 1 31.77 42 HIS B CA 1
ATOM 7383 C C . HIS B 1 42 ? 22.828 54.688 10.336 1 31.77 42 HIS B C 1
ATOM 7385 O O . HIS B 1 42 ? 23.094 53.469 10.336 1 31.77 42 HIS B O 1
ATOM 7391 N N . GLN B 1 43 ? 21.516 55.156 10.102 1 33.03 43 GLN B N 1
ATOM 7392 C CA . GLN B 1 43 ? 20.625 54.125 9.562 1 33.03 43 GLN B CA 1
ATOM 7393 C C . GLN B 1 43 ? 20.984 53.781 8.117 1 33.03 43 GLN B C 1
ATOM 7395 O O . GLN B 1 43 ? 20.766 52.656 7.668 1 33.03 43 GLN B O 1
ATOM 7400 N N . ARG B 1 44 ? 21.094 54.781 7.16 1 35.16 44 ARG B N 1
ATOM 7401 C CA . ARG B 1 44 ? 21.359 54.5 5.758 1 35.16 44 ARG B CA 1
ATOM 7402 C C . ARG B 1 44 ? 22.734 53.875 5.582 1 35.16 44 ARG B C 1
ATOM 7404 O O . ARG B 1 44 ? 23.016 53.25 4.555 1 35.16 44 ARG B O 1
ATOM 7411 N N . THR B 1 45 ? 23.656 54.594 6.09 1 33.41 45 THR B N 1
ATOM 7412 C CA . THR B 1 45 ? 24.969 54 5.852 1 33.41 45 THR B CA 1
ATOM 7413 C C . THR B 1 45 ? 24.984 52.531 6.309 1 33.41 45 THR B C 1
ATOM 7415 O O . THR B 1 45 ? 26.062 51.938 6.5 1 33.41 45 THR B O 1
ATOM 7418 N N . SER B 1 46 ? 23.953 52.188 6.969 1 34.66 46 SER B N 1
ATOM 7419 C CA . SER B 1 46 ? 24.109 50.75 7.223 1 34.66 46 SER B CA 1
ATOM 7420 C C . SER B 1 46 ? 24.328 50 5.926 1 34.66 46 SER B C 1
ATOM 7422 O O . SER B 1 46 ? 23.375 49.625 5.234 1 34.66 46 SER B O 1
ATOM 7424 N N . ARG B 1 47 ? 24.922 50.625 5.023 1 38.41 47 ARG B N 1
ATOM 7425 C CA . ARG B 1 47 ? 25.562 49.906 3.916 1 38.41 47 ARG B CA 1
ATOM 7426 C C . ARG B 1 47 ? 25.781 48.438 4.273 1 38.41 47 ARG B C 1
ATOM 7428 O O . ARG B 1 47 ? 25.984 48.094 5.441 1 38.41 47 ARG B O 1
ATOM 7435 N N . GLY B 1 48 ? 25.375 47.625 3.217 1 41.94 48 GLY B N 1
ATOM 7436 C CA . GLY B 1 48 ? 25.188 46.188 3.32 1 41.94 48 GLY B CA 1
ATOM 7437 C C . GLY B 1 48 ? 26.25 45.5 4.145 1 41.94 48 GLY B C 1
ATOM 7438 O O . GLY B 1 48 ? 27.281 45.094 3.613 1 41.94 48 GLY B O 1
ATOM 7439 N N . ALA B 1 49 ? 26.641 46.062 5.219 1 48.38 49 ALA B N 1
ATOM 7440 C CA . ALA B 1 49 ? 27.547 45.406 6.168 1 48.38 49 ALA B CA 1
ATOM 7441 C C . ALA B 1 49 ? 27.328 43.906 6.195 1 48.38 49 ALA B C 1
ATOM 7443 O O . ALA B 1 49 ? 26.203 43.438 6.332 1 48.38 49 ALA B O 1
ATOM 7444 N N . HIS B 1 50 ? 28.078 43.281 5.539 1 63.38 50 HIS B N 1
ATOM 7445 C CA . HIS B 1 50 ? 28.094 41.812 5.57 1 63.38 50 HIS B CA 1
ATOM 7446 C C . HIS B 1 50 ? 27.844 41.312 6.98 1 63.38 50 HIS B C 1
ATOM 7448 O O . HIS B 1 50 ? 28.406 41.812 7.949 1 63.38 50 HIS B O 1
ATOM 7454 N N . PRO B 1 51 ? 26.75 40.562 7.078 1 79.12 51 PRO B N 1
ATOM 7455 C CA . PRO B 1 51 ? 26.5 40 8.406 1 79.12 51 PRO B CA 1
ATOM 7456 C C . PRO B 1 51 ? 27.781 39.531 9.109 1 79.12 51 PRO B C 1
ATOM 7458 O O . PRO B 1 51 ? 28.734 39.125 8.445 1 79.12 51 PRO B O 1
ATOM 7461 N N . HIS B 1 52 ? 28.062 39.906 10.297 1 81 52 HIS B N 1
ATOM 7462 C CA . HIS B 1 52 ? 29.25 39.625 11.078 1 81 52 HIS B CA 1
ATOM 7463 C C . HIS B 1 52 ? 29.672 38.156 10.898 1 81 52 HIS B C 1
ATOM 7465 O O . HIS B 1 52 ? 30.844 37.812 11.109 1 81 52 HIS B O 1
ATOM 7471 N N . TRP B 1 53 ? 28.688 37.344 10.383 1 88.06 53 TRP B N 1
ATOM 7472 C CA . TRP B 1 53 ? 29 35.906 10.25 1 88.06 53 TRP B CA 1
ATOM 7473 C C . TRP B 1 53 ? 29.562 35.594 8.867 1 88.06 53 TRP B C 1
ATOM 7475 O O . TRP B 1 53 ? 29.984 34.469 8.594 1 88.06 53 TRP B O 1
ATOM 7485 N N . SER B 1 54 ? 29.625 36.594 7.945 1 91 54 SER B N 1
ATOM 7486 C CA . SER B 1 54 ? 30.016 36.344 6.562 1 91 54 SER B CA 1
ATOM 7487 C C . SER B 1 54 ? 31.469 35.875 6.473 1 91 54 SER B C 1
ATOM 7489 O O . SER B 1 54 ? 31.797 35 5.695 1 91 54 SER B O 1
ATOM 7491 N N . LEU B 1 55 ? 32.344 36.469 7.273 1 92.19 55 LEU B N 1
ATOM 7492 C CA . LEU B 1 55 ? 33.75 36.125 7.207 1 92.19 55 LEU B CA 1
ATOM 7493 C C . LEU B 1 55 ? 34 34.719 7.73 1 92.19 55 LEU B C 1
ATOM 7495 O O . LEU B 1 55 ? 34.594 33.875 7.055 1 92.19 55 LEU B O 1
ATOM 7499 N N . PRO B 1 56 ? 33.531 34.344 8.961 1 94.12 56 PRO B N 1
ATOM 7500 C CA . PRO B 1 56 ? 33.656 32.969 9.398 1 94.12 56 PRO B CA 1
ATOM 7501 C C . PRO B 1 56 ? 33.031 31.969 8.43 1 94.12 56 PRO B C 1
ATOM 7503 O O . PRO B 1 56 ? 33.531 30.859 8.25 1 94.12 56 PRO B O 1
ATOM 7506 N N . ALA B 1 57 ? 31.922 32.344 7.852 1 96.44 57 ALA B N 1
ATOM 7507 C CA . ALA B 1 57 ? 31.234 31.469 6.902 1 96.44 57 ALA B CA 1
ATOM 7508 C C . ALA B 1 57 ? 32.094 31.234 5.656 1 96.44 57 ALA B C 1
ATOM 7510 O O . ALA B 1 57 ? 32.25 30.094 5.211 1 96.44 57 ALA B O 1
ATOM 7511 N N . LEU B 1 58 ? 32.625 32.312 5.129 1 96.75 58 LEU B N 1
ATOM 7512 C CA . LEU B 1 58 ? 33.438 32.219 3.926 1 96.75 58 LEU B CA 1
ATOM 7513 C C . LEU B 1 58 ? 34.719 31.422 4.203 1 96.75 58 LEU B C 1
ATOM 7515 O O . LEU B 1 58 ? 35.125 30.594 3.385 1 96.75 58 LEU B O 1
ATOM 7519 N N . LEU B 1 59 ? 35.344 31.656 5.324 1 96.44 59 LEU B N 1
ATOM 7520 C CA . LEU B 1 59 ? 36.594 30.953 5.668 1 96.44 59 LEU B CA 1
ATOM 7521 C C . LEU B 1 59 ? 36.312 29.469 5.887 1 96.44 59 LEU B C 1
ATOM 7523 O O . LEU B 1 59 ? 37.156 28.625 5.523 1 96.44 59 LEU B O 1
ATOM 7527 N N . SER B 1 60 ? 35.25 29.141 6.566 1 97.81 60 SER B N 1
ATOM 7528 C CA . SER B 1 60 ? 34.875 27.734 6.754 1 97.81 60 SER B CA 1
ATOM 7529 C C . SER B 1 60 ? 34.562 27.062 5.426 1 97.81 60 SER B C 1
ATOM 7531 O O . SER B 1 60 ? 34.938 25.906 5.219 1 97.81 60 SER B O 1
ATOM 7533 N N . ALA B 1 61 ? 33.844 27.781 4.543 1 98.44 61 ALA B N 1
ATOM 7534 C CA . ALA B 1 61 ? 33.562 27.25 3.213 1 98.44 61 ALA B CA 1
ATOM 7535 C C . ALA B 1 61 ? 34.844 26.984 2.441 1 98.44 61 ALA B C 1
ATOM 7537 O O . ALA B 1 61 ? 35 25.922 1.83 1 98.44 61 ALA B O 1
ATOM 7538 N N . LEU B 1 62 ? 35.781 27.906 2.512 1 98.12 62 LEU B N 1
ATOM 7539 C CA . LEU B 1 62 ? 37.031 27.75 1.812 1 98.12 62 LEU B CA 1
ATOM 7540 C C . LEU B 1 62 ? 37.875 26.625 2.422 1 98.12 62 LEU B C 1
ATOM 7542 O O . LEU B 1 62 ? 38.531 25.875 1.699 1 98.12 62 LEU B O 1
ATOM 7546 N N . ALA B 1 63 ? 37.875 26.531 3.721 1 98.06 63 ALA B N 1
ATOM 7547 C CA . ALA B 1 63 ? 38.562 25.438 4.383 1 98.06 63 ALA B CA 1
ATOM 7548 C C . ALA B 1 63 ? 37.969 24.078 3.971 1 98.06 63 ALA B C 1
ATOM 7550 O O . ALA B 1 63 ? 38.719 23.125 3.734 1 98.06 63 ALA B O 1
ATOM 7551 N N . GLY B 1 64 ? 36.625 24.016 3.951 1 98.31 64 GLY B N 1
ATOM 7552 C CA . GLY B 1 64 ? 35.938 22.812 3.527 1 98.31 64 GLY B CA 1
ATOM 7553 C C . GLY B 1 64 ? 36.312 22.391 2.113 1 98.31 64 GLY B C 1
ATOM 7554 O O . GLY B 1 64 ? 36.469 21.203 1.832 1 98.31 64 GLY B O 1
ATOM 7555 N N . VAL B 1 65 ? 36.438 23.391 1.281 1 98.44 65 VAL B N 1
ATOM 7556 C CA . VAL B 1 65 ? 36.812 23.109 -0.102 1 98.44 65 VAL B CA 1
ATOM 7557 C C . VAL B 1 65 ? 38.281 22.719 -0.171 1 98.44 65 VAL B C 1
ATOM 7559 O O . VAL B 1 65 ? 38.625 21.734 -0.825 1 98.44 65 VAL B O 1
ATOM 7562 N N . ALA B 1 66 ? 39.125 23.375 0.518 1 98.19 66 ALA B N 1
ATOM 7563 C CA . ALA B 1 66 ? 40.562 23.188 0.452 1 98.19 66 ALA B CA 1
ATOM 7564 C C . ALA B 1 66 ? 40.969 21.797 0.936 1 98.19 66 ALA B C 1
ATOM 7566 O O . ALA B 1 66 ? 41.844 21.172 0.348 1 98.19 66 ALA B O 1
ATOM 7567 N N . VAL B 1 67 ? 40.375 21.344 1.944 1 98.25 67 VAL B N 1
ATOM 7568 C CA . VAL B 1 67 ? 40.812 20.078 2.559 1 98.25 67 VAL B CA 1
ATOM 7569 C C . VAL B 1 67 ? 40.438 18.922 1.647 1 98.25 67 VAL B C 1
ATOM 7571 O O . VAL B 1 67 ? 41.062 17.844 1.716 1 98.25 67 VAL B O 1
ATOM 7574 N N . TYR B 1 68 ? 39.531 19.047 0.72 1 98.56 68 TYR B N 1
ATOM 7575 C CA . TYR B 1 68 ? 39.094 17.938 -0.117 1 98.56 68 TYR B CA 1
ATOM 7576 C C . TYR B 1 68 ? 39.562 18.141 -1.561 1 98.56 68 TYR B C 1
ATOM 7578 O O . TYR B 1 68 ? 39.156 17.375 -2.449 1 98.56 68 TYR B O 1
ATOM 7586 N N . LEU B 1 69 ? 40.406 19.109 -1.819 1 97.44 69 LEU B N 1
ATOM 7587 C CA . LEU B 1 69 ? 40.875 19.359 -3.172 1 97.44 69 LEU B CA 1
ATOM 7588 C C . LEU B 1 69 ? 41.688 18.172 -3.678 1 97.44 69 LEU B C 1
ATOM 7590 O O . LEU B 1 69 ? 41.75 17.906 -4.883 1 97.44 69 LEU B O 1
ATOM 7594 N N . ASN B 1 70 ? 42.281 17.422 -2.83 1 97 70 ASN B N 1
ATOM 7595 C CA . ASN B 1 70 ? 43.125 16.297 -3.246 1 97 70 ASN B CA 1
ATOM 7596 C C . ASN B 1 70 ? 42.25 15.086 -3.639 1 97 70 ASN B C 1
ATOM 7598 O O . ASN B 1 70 ? 42.812 14.039 -4.016 1 97 70 ASN B O 1
ATOM 7602 N N . THR B 1 71 ? 40.969 15.172 -3.553 1 97.94 71 THR B N 1
ATOM 7603 C CA . THR B 1 71 ? 40.094 14.094 -3.975 1 97.94 71 THR B CA 1
ATOM 7604 C C . THR B 1 71 ? 39.75 14.227 -5.457 1 97.94 71 THR B C 1
ATOM 7606 O O . THR B 1 71 ? 39.188 13.305 -6.051 1 97.94 71 THR B O 1
ATOM 7609 N N . LEU B 1 72 ? 40.094 15.312 -6.113 1 97.31 72 LEU B N 1
ATOM 7610 C CA . LEU B 1 72 ? 39.688 15.586 -7.492 1 97.31 72 LEU B CA 1
ATOM 7611 C C . LEU B 1 72 ? 40.312 14.57 -8.445 1 97.31 72 LEU B C 1
ATOM 7613 O O . LEU B 1 72 ? 39.812 14.367 -9.555 1 97.31 72 LEU B O 1
ATOM 7617 N N . GLN B 1 73 ? 41.344 13.914 -8.023 1 95.44 73 GLN B N 1
ATOM 7618 C CA . GLN B 1 73 ? 42 12.938 -8.883 1 95.44 73 GLN B CA 1
ATOM 7619 C C . GLN B 1 73 ? 41.562 11.516 -8.531 1 95.44 73 GLN B C 1
ATOM 7621 O O . GLN B 1 73 ? 42.031 10.555 -9.141 1 95.44 73 GLN B O 1
ATOM 7626 N N . ASN B 1 74 ? 40.75 11.359 -7.609 1 96.81 74 ASN B N 1
ATOM 7627 C CA . ASN B 1 74 ? 40.281 10.039 -7.188 1 96.81 74 ASN B CA 1
ATOM 7628 C C . ASN B 1 74 ? 39.375 9.391 -8.242 1 96.81 74 ASN B C 1
ATOM 7630 O O . ASN B 1 74 ? 38.812 10.086 -9.078 1 96.81 74 ASN B O 1
ATOM 7634 N N . GLU B 1 75 ? 39.312 8.125 -8.203 1 95.94 75 GLU B N 1
ATOM 7635 C CA . GLU B 1 75 ? 38.438 7.344 -9.062 1 95.94 75 GLU B CA 1
ATOM 7636 C C . GLU B 1 75 ? 37.094 7.078 -8.375 1 95.94 75 GLU B C 1
ATOM 7638 O O . GLU B 1 75 ? 36.844 7.543 -7.258 1 95.94 75 GLU B O 1
ATOM 7643 N N . PHE B 1 76 ? 36.156 6.477 -9.172 1 95.81 76 PHE B N 1
ATOM 7644 C CA . PHE B 1 76 ? 34.938 6.02 -8.547 1 95.81 76 PHE B CA 1
ATOM 7645 C C . PHE B 1 76 ? 35.219 4.848 -7.613 1 95.81 76 PHE B C 1
ATOM 7647 O O . PHE B 1 76 ? 35.906 3.902 -7.98 1 95.81 76 PHE B O 1
ATOM 7654 N N . CYS B 1 77 ? 34.688 5.031 -6.438 1 93.75 77 CYS B N 1
ATOM 7655 C CA . CYS B 1 77 ? 35 4.008 -5.441 1 93.75 77 CYS B CA 1
ATOM 7656 C C . CYS B 1 77 ? 33.719 3.48 -4.805 1 93.75 77 CYS B C 1
ATOM 7658 O O . CYS B 1 77 ? 32.719 4.215 -4.676 1 93.75 77 CYS B O 1
ATOM 7660 N N . PHE B 1 78 ? 33.75 2.191 -4.422 1 94 78 PHE B N 1
ATOM 7661 C CA . PHE B 1 78 ? 32.719 1.574 -3.564 1 94 78 PHE B CA 1
ATOM 7662 C C . PHE B 1 78 ? 31.344 1.668 -4.195 1 94 78 PHE B C 1
ATOM 7664 O O . PHE B 1 78 ? 31.125 1.167 -5.301 1 94 78 PHE B O 1
ATOM 7671 N N . ASP B 1 79 ? 30.359 2.371 -3.602 1 92.19 79 ASP B N 1
ATOM 7672 C CA . ASP B 1 79 ? 28.984 2.42 -4.059 1 92.19 79 ASP B CA 1
ATOM 7673 C C . ASP B 1 79 ? 28.844 3.25 -5.336 1 92.19 79 ASP B C 1
ATOM 7675 O O . ASP B 1 79 ? 27.812 3.209 -6.008 1 92.19 79 ASP B O 1
ATOM 7679 N N . ASP B 1 80 ? 29.953 3.936 -5.719 1 94.19 80 ASP B N 1
ATOM 7680 C CA . ASP B 1 80 ? 29.938 4.727 -6.945 1 94.19 80 ASP B CA 1
ATOM 7681 C C . ASP B 1 80 ? 29.734 3.834 -8.172 1 94.19 80 ASP B C 1
ATOM 7683 O O . ASP B 1 80 ? 29.156 4.266 -9.172 1 94.19 80 ASP B O 1
ATOM 7687 N N . SER B 1 81 ? 30.234 2.643 -7.996 1 89.69 81 SER B N 1
ATOM 7688 C CA . SER B 1 81 ? 30.125 1.709 -9.117 1 89.69 81 SER B CA 1
ATOM 7689 C C . SER B 1 81 ? 28.672 1.428 -9.461 1 89.69 81 SER B C 1
ATOM 7691 O O . SER B 1 81 ? 28.266 1.55 -10.617 1 89.69 81 SER B O 1
ATOM 7693 N N . SER B 1 82 ? 27.906 1.146 -8.445 1 89.19 82 SER B N 1
ATOM 7694 C CA . SER B 1 82 ? 26.516 0.805 -8.672 1 89.19 82 SER B CA 1
ATOM 7695 C C . SER B 1 82 ? 25.656 2.055 -8.883 1 89.19 82 SER B C 1
ATOM 7697 O O . SER B 1 82 ? 24.734 2.051 -9.688 1 89.19 82 SER B O 1
ATOM 7699 N N . ALA B 1 83 ? 26.016 3.125 -8.25 1 93.75 83 ALA B N 1
ATOM 7700 C CA . ALA B 1 83 ? 25.172 4.312 -8.25 1 93.75 83 ALA B CA 1
ATOM 7701 C C . ALA B 1 83 ? 25.453 5.184 -9.477 1 93.75 83 ALA B C 1
ATOM 7703 O O . ALA B 1 83 ? 24.594 5.969 -9.891 1 93.75 83 ALA B O 1
ATOM 7704 N N . ILE B 1 84 ? 26.641 5.027 -10.07 1 93.38 84 ILE B N 1
ATOM 7705 C CA . ILE B 1 84 ? 27 5.922 -11.164 1 93.38 84 ILE B CA 1
ATOM 7706 C C . ILE B 1 84 ? 27.344 5.102 -12.406 1 93.38 84 ILE B C 1
ATOM 7708 O O . ILE B 1 84 ? 26.688 5.238 -13.445 1 93.38 84 ILE B O 1
ATOM 7712 N N . LEU B 1 85 ? 28.234 4.195 -12.234 1 89.5 85 LEU B N 1
ATOM 7713 C CA . LEU B 1 85 ? 28.797 3.51 -13.391 1 89.5 85 LEU B CA 1
ATOM 7714 C C . LEU B 1 85 ? 27.75 2.611 -14.055 1 89.5 85 LEU B C 1
ATOM 7716 O O . LEU B 1 85 ? 27.656 2.557 -15.281 1 89.5 85 LEU B O 1
ATOM 7720 N N . THR B 1 86 ? 27.016 1.97 -13.266 1 85.5 86 THR B N 1
ATOM 7721 C CA . THR B 1 86 ? 26.078 1.001 -13.836 1 85.5 86 THR B CA 1
ATOM 7722 C C . THR B 1 86 ? 24.641 1.498 -13.719 1 85.5 86 THR B C 1
ATOM 7724 O O . THR B 1 86 ? 23.703 0.739 -13.953 1 85.5 86 THR B O 1
ATOM 7727 N N . ASN B 1 87 ? 24.391 2.719 -13.391 1 89.44 87 ASN B N 1
ATOM 7728 C CA . ASN B 1 87 ? 23.062 3.266 -13.211 1 89.44 87 ASN B CA 1
ATOM 7729 C C . ASN B 1 87 ? 22.453 3.736 -14.531 1 89.44 87 ASN B C 1
ATOM 7731 O O . ASN B 1 87 ? 22.891 4.75 -15.086 1 89.44 87 ASN B O 1
ATOM 7735 N N . PRO B 1 88 ? 21.438 3.066 -15.023 1 86.5 88 PRO B N 1
ATOM 7736 C CA . PRO B 1 88 ? 20.859 3.439 -16.312 1 86.5 88 PRO B CA 1
ATOM 7737 C C . PRO B 1 88 ? 20.188 4.816 -16.297 1 86.5 88 PRO B C 1
ATOM 7739 O O . PRO B 1 88 ? 20.031 5.449 -17.344 1 86.5 88 PRO B O 1
ATOM 7742 N N . ASP B 1 89 ? 19.828 5.309 -15.188 1 92.38 89 ASP B N 1
ATOM 7743 C CA . ASP B 1 89 ? 19.109 6.574 -15.078 1 92.38 89 ASP B CA 1
ATOM 7744 C C . ASP B 1 89 ? 20.016 7.754 -15.43 1 92.38 89 ASP B C 1
ATOM 7746 O O . ASP B 1 89 ? 19.531 8.867 -15.656 1 92.38 89 ASP B O 1
ATOM 7750 N N . LEU B 1 90 ? 21.344 7.527 -15.438 1 92.69 90 LEU B N 1
ATOM 7751 C CA . LEU B 1 90 ? 22.266 8.609 -15.766 1 92.69 90 LEU B CA 1
ATOM 7752 C C . LEU B 1 90 ? 22.391 8.773 -17.266 1 92.69 90 LEU B C 1
ATOM 7754 O O . LEU B 1 90 ? 22.875 9.805 -17.75 1 92.69 90 LEU B O 1
ATOM 7758 N N . LEU B 1 91 ? 22 7.797 -17.953 1 87.5 91 LEU B N 1
ATOM 7759 C CA . LEU B 1 91 ? 22.172 7.785 -19.391 1 87.5 91 LEU B CA 1
ATOM 7760 C C . LEU B 1 91 ? 21.109 8.641 -20.078 1 87.5 91 LEU B C 1
ATOM 7762 O O . LEU B 1 91 ? 19.953 8.633 -19.688 1 87.5 91 LEU B O 1
ATOM 7766 N N . PRO B 1 92 ? 21.469 9.391 -21.078 1 82.88 92 PRO B N 1
ATOM 7767 C CA . PRO B 1 92 ? 20.531 10.266 -21.766 1 82.88 92 PRO B CA 1
ATOM 7768 C C . PRO B 1 92 ? 19.406 9.492 -22.453 1 82.88 92 PRO B C 1
ATOM 7770 O O . PRO B 1 92 ? 18.312 10.031 -22.656 1 82.88 92 PRO B O 1
ATOM 7773 N N . LYS B 1 93 ? 19.609 8.227 -22.797 1 77.19 93 LYS B N 1
ATOM 7774 C CA . LYS B 1 93 ? 18.609 7.418 -23.484 1 77.19 93 LYS B CA 1
ATOM 7775 C C . LYS B 1 93 ? 17.453 7.066 -22.562 1 77.19 93 LYS B C 1
ATOM 7777 O O . LYS B 1 93 ? 16.344 6.805 -23.016 1 77.19 93 LYS B O 1
ATOM 7782 N N . THR B 1 94 ? 17.734 7.074 -21.266 1 86.38 94 THR B N 1
ATOM 7783 C CA . THR B 1 94 ? 16.688 6.762 -20.297 1 86.38 94 THR B CA 1
ATOM 7784 C C . THR B 1 94 ? 15.789 7.973 -20.062 1 86.38 94 THR B C 1
ATOM 7786 O O . THR B 1 94 ? 16.281 9.07 -19.797 1 86.38 94 THR B O 1
ATOM 7789 N N . PRO B 1 95 ? 14.508 7.785 -20.234 1 87.44 95 PRO B N 1
ATOM 7790 C CA . PRO B 1 95 ? 13.602 8.914 -20 1 87.44 95 PRO B CA 1
ATOM 7791 C C . PRO B 1 95 ? 13.766 9.516 -18.609 1 87.44 95 PRO B C 1
ATOM 7793 O O . PRO B 1 95 ? 13.977 8.789 -17.625 1 87.44 95 PRO B O 1
ATOM 7796 N N . LEU B 1 96 ? 13.633 10.797 -18.578 1 91.5 96 LEU B N 1
ATOM 7797 C CA . LEU B 1 96 ? 13.844 11.539 -17.344 1 91.5 96 LEU B CA 1
ATOM 7798 C C . LEU B 1 96 ? 12.828 11.125 -16.281 1 91.5 96 LEU B C 1
ATOM 7800 O O . LEU B 1 96 ? 13.148 11.102 -15.094 1 91.5 96 LEU B O 1
ATOM 7804 N N . PHE B 1 97 ? 11.656 10.781 -16.688 1 90.44 97 PHE B N 1
ATOM 7805 C CA . PHE B 1 97 ? 10.594 10.445 -15.75 1 90.44 97 PHE B CA 1
ATOM 7806 C C . PHE B 1 97 ? 10.93 9.188 -14.961 1 90.44 97 PHE B C 1
ATOM 7808 O O . PHE B 1 97 ? 10.391 8.953 -13.883 1 90.44 97 PHE B O 1
ATOM 7815 N N . ASN B 1 98 ? 11.844 8.352 -15.398 1 89.25 98 ASN B N 1
ATOM 7816 C CA . ASN B 1 98 ? 12.25 7.129 -14.719 1 89.25 98 ASN B CA 1
ATOM 7817 C C . ASN B 1 98 ? 12.93 7.434 -13.383 1 89.25 98 ASN B C 1
ATOM 7819 O O . ASN B 1 98 ? 12.961 6.582 -12.492 1 89.25 98 ASN B O 1
ATOM 7823 N N . LEU B 1 99 ? 13.398 8.672 -13.32 1 92.06 99 LEU B N 1
ATOM 7824 C CA . LEU B 1 99 ? 14.047 9.086 -12.078 1 92.06 99 LEU B CA 1
ATOM 7825 C C . LEU B 1 99 ? 13.07 9 -10.906 1 92.06 99 LEU B C 1
ATOM 7827 O O . LEU B 1 99 ? 13.484 8.773 -9.766 1 92.06 99 LEU B O 1
ATOM 7831 N N . PHE B 1 100 ? 11.82 9.117 -11.219 1 92.12 100 PHE B N 1
ATOM 7832 C CA . PHE B 1 100 ? 10.812 9.141 -10.164 1 92.12 100 PHE B CA 1
ATOM 7833 C C . PHE B 1 100 ? 10.195 7.762 -9.969 1 92.12 100 PHE B C 1
ATOM 7835 O O . PHE B 1 100 ? 9.461 7.531 -9.008 1 92.12 100 PHE B O 1
ATOM 7842 N N . LEU B 1 101 ? 10.578 6.848 -10.797 1 89.25 101 LEU B N 1
ATOM 7843 C CA . LEU B 1 101 ? 10 5.512 -10.727 1 89.25 101 LEU B CA 1
ATOM 7844 C C . LEU B 1 101 ? 11.031 4.5 -10.242 1 89.25 101 LEU B C 1
ATOM 7846 O O . LEU B 1 101 ? 10.664 3.424 -9.758 1 89.25 101 LEU B O 1
ATOM 7850 N N . ASN B 1 102 ? 12.25 4.844 -10.344 1 90.69 102 ASN B N 1
ATOM 7851 C CA . ASN B 1 102 ? 13.336 3.926 -10 1 90.69 102 ASN B CA 1
ATOM 7852 C C . ASN B 1 102 ? 13.938 4.25 -8.633 1 90.69 102 ASN B C 1
ATOM 7854 O O . ASN B 1 102 ? 13.695 5.328 -8.086 1 90.69 102 ASN B O 1
ATOM 7858 N N . ASP B 1 103 ? 14.562 3.217 -8.102 1 91.25 103 ASP B N 1
ATOM 7859 C CA . ASP B 1 103 ? 15.266 3.471 -6.848 1 91.25 103 ASP B CA 1
ATOM 7860 C C . ASP B 1 103 ? 16.594 4.203 -7.094 1 91.25 103 ASP B C 1
ATOM 7862 O O . ASP B 1 103 ? 16.844 4.652 -8.211 1 91.25 103 ASP B O 1
ATOM 7866 N N . PHE B 1 104 ? 17.438 4.512 -6.191 1 93.38 104 PHE B N 1
ATOM 7867 C CA . PHE B 1 104 ? 18.672 5.293 -6.227 1 93.38 104 PHE B CA 1
ATOM 7868 C C . PHE B 1 104 ? 19.672 4.676 -7.191 1 93.38 104 PHE B C 1
ATOM 7870 O O . PHE B 1 104 ? 20.516 5.379 -7.758 1 93.38 104 PHE B O 1
ATOM 7877 N N . TRP B 1 105 ? 19.531 3.436 -7.422 1 90.31 105 TRP B N 1
ATOM 7878 C CA . TRP B 1 105 ? 20.516 2.658 -8.18 1 90.31 105 TRP B CA 1
ATOM 7879 C C . TRP B 1 105 ? 20.031 2.443 -9.617 1 90.31 105 TRP B C 1
ATOM 7881 O O . TRP B 1 105 ? 20.703 1.764 -10.398 1 90.31 105 TRP B O 1
ATOM 7891 N N . GLY B 1 106 ? 18.859 2.916 -9.945 1 89.25 106 GLY B N 1
ATOM 7892 C CA . GLY B 1 106 ? 18.344 2.818 -11.305 1 89.25 106 GLY B CA 1
ATOM 7893 C C . GLY B 1 106 ? 17.469 1.601 -11.523 1 89.25 106 GLY B C 1
ATOM 7894 O O . GLY B 1 106 ? 17.094 1.289 -12.656 1 89.25 106 GLY B O 1
ATOM 7895 N N . THR B 1 107 ? 17.156 0.929 -10.477 1 84.56 107 THR B N 1
ATOM 7896 C CA . THR B 1 107 ? 16.297 -0.242 -10.547 1 84.56 107 THR B CA 1
ATOM 7897 C C . THR B 1 107 ? 14.836 0.147 -10.312 1 84.56 107 THR B C 1
ATOM 7899 O O . THR B 1 107 ? 14.523 0.852 -9.344 1 84.56 107 THR B O 1
ATOM 7902 N N . PRO B 1 108 ? 14 -0.302 -11.18 1 83 108 PRO B N 1
ATOM 7903 C CA . PRO B 1 108 ? 12.586 0.026 -10.961 1 83 108 PRO B CA 1
ATOM 7904 C C . PRO B 1 108 ? 12.086 -0.404 -9.586 1 83 108 PRO B C 1
ATOM 7906 O O . PRO B 1 108 ? 12.391 -1.512 -9.133 1 83 108 PRO B O 1
ATOM 7909 N N . MET B 1 109 ? 11.305 0.393 -8.992 1 85.69 109 MET B N 1
ATOM 7910 C CA . MET B 1 109 ? 10.875 0.238 -7.605 1 85.69 109 MET B CA 1
ATOM 7911 C C . MET B 1 109 ? 10.008 -1.006 -7.441 1 85.69 109 MET B C 1
ATOM 7913 O O . MET B 1 109 ? 10 -1.627 -6.379 1 85.69 109 MET B O 1
ATOM 7917 N N . HIS B 1 110 ? 9.305 -1.467 -8.414 1 75.38 110 HIS B N 1
ATOM 7918 C CA . HIS B 1 110 ? 8.367 -2.582 -8.312 1 75.38 110 HIS B CA 1
ATOM 7919 C C . HIS B 1 110 ? 9.102 -3.92 -8.391 1 75.38 110 HIS B C 1
ATOM 7921 O O . HIS B 1 110 ? 8.539 -4.957 -8.031 1 75.38 110 HIS B O 1
ATOM 7927 N N . GLN B 1 111 ? 10.352 -3.855 -8.742 1 70.12 111 GLN B N 1
ATOM 7928 C CA . GLN B 1 111 ? 11.125 -5.086 -8.867 1 70.12 111 GLN B CA 1
ATOM 7929 C C . GLN B 1 111 ? 11.617 -5.562 -7.5 1 70.12 111 GLN B C 1
ATOM 7931 O O . GLN B 1 111 ? 11.961 -4.75 -6.641 1 70.12 111 GLN B O 1
ATOM 7936 N N . GLU B 1 112 ? 11.664 -6.859 -7.262 1 66.81 112 GLU B N 1
ATOM 7937 C CA . GLU B 1 112 ? 12.062 -7.469 -5.996 1 66.81 112 GLU B CA 1
ATOM 7938 C C . GLU B 1 112 ? 13.516 -7.156 -5.664 1 66.81 112 GLU B C 1
ATOM 7940 O O . GLU B 1 112 ? 13.891 -7.066 -4.492 1 66.81 112 GLU B O 1
ATOM 7945 N N . GLY B 1 113 ? 14.305 -6.926 -6.621 1 70 113 GLY B N 1
ATOM 7946 C CA . GLY B 1 113 ? 15.719 -6.672 -6.391 1 70 113 GLY B CA 1
ATOM 7947 C C . GLY B 1 113 ? 16.031 -5.215 -6.102 1 70 113 GLY B C 1
ATOM 7948 O O . GLY B 1 113 ? 17.188 -4.844 -5.906 1 70 113 GLY B O 1
ATOM 7949 N N . SER B 1 114 ? 14.984 -4.422 -6.008 1 80.12 114 SER B N 1
ATOM 7950 C CA . SER B 1 114 ? 15.188 -3.002 -5.734 1 80.12 114 SER B CA 1
ATOM 7951 C C . SER B 1 114 ? 15.602 -2.771 -4.285 1 80.12 114 SER B C 1
ATOM 7953 O O . SER B 1 114 ? 15.094 -3.43 -3.377 1 80.12 114 SER B O 1
ATOM 7955 N N . HIS B 1 115 ? 16.594 -1.869 -4.066 1 78.94 115 HIS B N 1
ATOM 7956 C CA . HIS B 1 115 ? 17.062 -1.493 -2.74 1 78.94 115 HIS B CA 1
ATOM 7957 C C . HIS B 1 115 ? 16.047 -0.605 -2.025 1 78.94 115 HIS B C 1
ATOM 7959 O O . HIS B 1 115 ? 16.109 -0.44 -0.805 1 78.94 115 HIS B O 1
ATOM 7965 N N . LYS B 1 116 ? 15.078 -0.035 -2.662 1 85.62 116 LYS B N 1
ATOM 7966 C CA . LYS B 1 116 ? 13.961 0.768 -2.172 1 85.62 116 LYS B CA 1
ATOM 7967 C C . LYS B 1 116 ? 14.438 2.139 -1.701 1 85.62 116 LYS B C 1
ATOM 7969 O O . LYS B 1 116 ? 13.664 2.908 -1.129 1 85.62 116 LYS B O 1
ATOM 7974 N N . SER B 1 117 ? 15.797 2.51 -1.899 1 90.25 117 SER B N 1
ATOM 7975 C CA . SER B 1 117 ? 16.266 3.865 -1.652 1 90.25 117 SER B CA 1
ATOM 7976 C C . SER B 1 117 ? 15.781 4.828 -2.73 1 90.25 117 SER B C 1
ATOM 7978 O O . SER B 1 117 ? 15.898 4.543 -3.924 1 90.25 117 SER B O 1
ATOM 7980 N N . TYR B 1 118 ? 15.07 5.891 -2.418 1 92.56 118 TYR B N 1
ATOM 7981 C CA . TYR B 1 118 ? 14.438 6.824 -3.342 1 92.56 118 TYR B CA 1
ATOM 7982 C C . TYR B 1 118 ? 15.055 8.211 -3.225 1 92.56 118 TYR B C 1
ATOM 7984 O O . TYR B 1 118 ? 14.695 8.992 -2.338 1 92.56 118 TYR B O 1
ATOM 7992 N N . ARG B 1 119 ? 15.984 8.609 -4.105 1 96.44 119 ARG B N 1
ATOM 7993 C CA . ARG B 1 119 ? 16.703 9.875 -4.105 1 96.44 119 ARG B CA 1
ATOM 7994 C C . ARG B 1 119 ? 16.75 10.484 -5.504 1 96.44 119 ARG B C 1
ATOM 7996 O O . ARG B 1 119 ? 17.828 10.742 -6.039 1 96.44 119 ARG B O 1
ATOM 8003 N N . PRO B 1 120 ? 15.617 10.859 -6.039 1 95.81 120 PRO B N 1
ATOM 8004 C CA . PRO B 1 120 ? 15.562 11.312 -7.434 1 95.81 120 PRO B CA 1
ATOM 8005 C C . PRO B 1 120 ? 16.359 12.594 -7.664 1 95.81 120 PRO B C 1
ATOM 8007 O O . PRO B 1 120 ? 16.938 12.781 -8.734 1 95.81 120 PRO B O 1
ATOM 8010 N N . LEU B 1 121 ? 16.391 13.469 -6.684 1 96.75 121 LEU B N 1
ATOM 8011 C CA . LEU B 1 121 ? 17.094 14.734 -6.875 1 96.75 121 LEU B CA 1
ATOM 8012 C C . LEU B 1 121 ? 18.609 14.5 -6.961 1 96.75 121 LEU B C 1
ATOM 8014 O O . LEU B 1 121 ? 19.297 15.148 -7.754 1 96.75 121 LEU B O 1
ATOM 8018 N N . CYS B 1 122 ? 19.125 13.656 -6.16 1 97.31 122 CYS B N 1
ATOM 8019 C CA . CYS B 1 122 ? 20.547 13.32 -6.211 1 97.31 122 CYS B CA 1
ATOM 8020 C C . CYS B 1 122 ? 20.922 12.695 -7.551 1 97.31 122 CYS B C 1
ATOM 8022 O O . CYS B 1 122 ? 21.906 13.078 -8.172 1 97.31 122 CYS B O 1
ATOM 8024 N N . VAL B 1 123 ? 20.109 11.719 -8.031 1 97.06 123 VAL B N 1
ATOM 8025 C CA . VAL B 1 123 ? 20.391 11.039 -9.289 1 97.06 123 VAL B CA 1
ATOM 8026 C C . VAL B 1 123 ? 20.312 12.031 -10.445 1 97.06 123 VAL B C 1
ATOM 8028 O O . VAL B 1 123 ? 21.078 11.93 -11.406 1 97.06 123 VAL B O 1
ATOM 8031 N N . LEU B 1 124 ? 19.391 12.977 -10.32 1 96.94 124 LEU B N 1
ATOM 8032 C CA . LEU B 1 124 ? 19.297 14.023 -11.336 1 96.94 124 LEU B CA 1
ATOM 8033 C C . LEU B 1 124 ? 20.609 14.797 -11.453 1 96.94 124 LEU B C 1
ATOM 8035 O O . LEU B 1 124 ? 21.031 15.125 -12.555 1 96.94 124 LEU B O 1
ATOM 8039 N N . THR B 1 125 ? 21.25 15.094 -10.359 1 97.38 125 THR B N 1
ATOM 8040 C CA . THR B 1 125 ? 22.531 15.812 -10.391 1 97.38 125 THR B CA 1
ATOM 8041 C C . THR B 1 125 ? 23.625 14.945 -11 1 97.38 125 THR B C 1
ATOM 8043 O O . THR B 1 125 ? 24.516 15.453 -11.68 1 97.38 125 THR B O 1
ATOM 8046 N N . PHE B 1 126 ? 23.609 13.633 -10.727 1 97.38 126 PHE B N 1
ATOM 8047 C CA . PHE B 1 126 ? 24.547 12.719 -11.375 1 97.38 126 PHE B CA 1
ATOM 8048 C C . PHE B 1 126 ? 24.344 12.727 -12.883 1 97.38 126 PHE B C 1
ATOM 8050 O O . PHE B 1 126 ? 25.312 12.695 -13.648 1 97.38 126 PHE B O 1
ATOM 8057 N N . ARG B 1 127 ? 23.062 12.68 -13.25 1 96.25 127 ARG B N 1
ATOM 8058 C CA . ARG B 1 127 ? 22.734 12.695 -14.672 1 96.25 127 ARG B CA 1
ATOM 8059 C C . ARG B 1 127 ? 23.266 13.961 -15.344 1 96.25 127 ARG B C 1
ATOM 8061 O O . ARG B 1 127 ? 23.766 13.906 -16.469 1 96.25 127 ARG B O 1
ATOM 8068 N N . LEU B 1 128 ? 23.172 15.102 -14.656 1 96.12 128 LEU B N 1
ATOM 8069 C CA . LEU B 1 128 ? 23.703 16.359 -15.18 1 96.12 128 LEU B CA 1
ATOM 8070 C C . LEU B 1 128 ? 25.219 16.297 -15.305 1 96.12 128 LEU B C 1
ATOM 8072 O O . LEU B 1 128 ? 25.781 16.812 -16.281 1 96.12 128 LEU B O 1
ATOM 8076 N N . ASN B 1 129 ? 25.906 15.656 -14.391 1 96.69 129 ASN B N 1
ATOM 8077 C CA . ASN B 1 129 ? 27.344 15.461 -14.477 1 96.69 129 ASN B CA 1
ATOM 8078 C C . ASN B 1 129 ? 27.719 14.602 -15.68 1 96.69 129 ASN B C 1
ATOM 8080 O O . ASN B 1 129 ? 28.719 14.859 -16.344 1 96.69 129 ASN B O 1
ATOM 8084 N N . TYR B 1 130 ? 26.938 13.57 -15.805 1 94.88 130 TYR B N 1
ATOM 8085 C CA . TYR B 1 130 ? 27.188 12.68 -16.938 1 94.88 130 TYR B CA 1
ATOM 8086 C C . TYR B 1 130 ? 27.078 13.43 -18.25 1 94.88 130 TYR B C 1
ATOM 8088 O O . TYR B 1 130 ? 27.859 13.195 -19.172 1 94.88 130 TYR B O 1
ATOM 8096 N N . MET B 1 131 ? 26.156 14.289 -18.391 1 93.75 131 MET B N 1
ATOM 8097 C CA . MET B 1 131 ? 25.953 15.078 -19.609 1 93.75 131 MET B CA 1
ATOM 8098 C C . MET B 1 131 ? 27.141 15.984 -19.875 1 93.75 131 MET B C 1
ATOM 8100 O O . MET B 1 131 ? 27.516 16.188 -21.031 1 93.75 131 MET B O 1
ATOM 8104 N N . LEU B 1 132 ? 27.703 16.422 -18.844 1 93.69 132 LEU B N 1
ATOM 8105 C CA . LEU B 1 132 ? 28.781 17.391 -18.984 1 93.69 132 LEU B CA 1
ATOM 8106 C C . LEU B 1 132 ? 30.125 16.703 -19.109 1 93.69 132 LEU B C 1
ATOM 8108 O O . LEU B 1 132 ? 30.984 17.125 -19.875 1 93.69 132 LEU B O 1
ATOM 8112 N N . HIS B 1 133 ? 30.375 15.641 -18.328 1 92.19 133 HIS B N 1
ATOM 8113 C CA . HIS B 1 133 ? 31.719 15.086 -18.188 1 92.19 133 HIS B CA 1
ATOM 8114 C C . HIS B 1 133 ? 31.734 13.594 -18.516 1 92.19 133 HIS B C 1
ATOM 8116 O O . HIS B 1 133 ? 32.75 12.938 -18.375 1 92.19 133 HIS B O 1
ATOM 8122 N N . GLY B 1 134 ? 30.547 13.07 -18.859 1 91.69 134 GLY B N 1
ATOM 8123 C CA . GLY B 1 134 ? 30.5 11.625 -19.016 1 91.69 134 GLY B CA 1
ATOM 8124 C C . GLY B 1 134 ? 30.828 10.867 -17.75 1 91.69 134 GLY B C 1
ATOM 8125 O O . GLY B 1 134 ? 30.25 11.141 -16.688 1 91.69 134 GLY B O 1
ATOM 8126 N N . LEU B 1 135 ? 31.75 9.906 -17.812 1 93.56 135 LEU B N 1
ATOM 8127 C CA . LEU B 1 135 ? 32.094 9.102 -16.656 1 93.56 135 LEU B CA 1
ATOM 8128 C C . LEU B 1 135 ? 33.5 9.453 -16.156 1 93.56 135 LEU B C 1
ATOM 8130 O O . LEU B 1 135 ? 34.156 8.617 -15.531 1 93.56 135 LEU B O 1
ATOM 8134 N N . ASP B 1 136 ? 33.906 10.68 -16.453 1 94 136 ASP B N 1
ATOM 8135 C CA . ASP B 1 136 ? 35.156 11.18 -15.844 1 94 136 ASP B CA 1
ATOM 8136 C C . ASP B 1 136 ? 34.938 11.57 -14.383 1 94 136 ASP B C 1
ATOM 8138 O O . ASP B 1 136 ? 34.156 12.5 -14.102 1 94 136 ASP B O 1
ATOM 8142 N N . PRO B 1 137 ? 35.625 10.961 -13.469 1 96.06 137 PRO B N 1
ATOM 8143 C CA . PRO B 1 137 ? 35.312 11.133 -12.055 1 96.06 137 PRO B CA 1
ATOM 8144 C C . PRO B 1 137 ? 35.625 12.539 -11.547 1 96.06 137 PRO B C 1
ATOM 8146 O O . PRO B 1 137 ? 35.062 12.977 -10.547 1 96.06 137 PRO B O 1
ATOM 8149 N N . MET B 1 138 ? 36.5 13.242 -12.148 1 96.5 138 MET B N 1
ATOM 8150 C CA . MET B 1 138 ? 36.938 14.531 -11.641 1 96.5 138 MET B CA 1
ATOM 8151 C C . MET B 1 138 ? 35.781 15.492 -11.461 1 96.5 138 MET B C 1
ATOM 8153 O O . MET B 1 138 ? 35.656 16.141 -10.43 1 96.5 138 MET B O 1
ATOM 8157 N N . GLY B 1 139 ? 34.969 15.633 -12.531 1 96.88 139 GLY B N 1
ATOM 8158 C CA . GLY B 1 139 ? 33.812 16.516 -12.438 1 96.88 139 GLY B CA 1
ATOM 8159 C C . GLY B 1 139 ? 32.875 16.172 -11.297 1 96.88 139 GLY B C 1
ATOM 8160 O O . GLY B 1 139 ? 32.312 17.047 -10.648 1 96.88 139 GLY B O 1
ATOM 8161 N N . TYR B 1 140 ? 32.688 14.875 -11.07 1 97.81 140 TYR B N 1
ATOM 8162 C CA . TYR B 1 140 ? 31.828 14.414 -9.992 1 97.81 140 TYR B CA 1
ATOM 8163 C C . TYR B 1 140 ? 32.375 14.812 -8.633 1 97.81 140 TYR B C 1
ATOM 8165 O O . TYR B 1 140 ? 31.656 15.289 -7.762 1 97.81 140 TYR B O 1
ATOM 8173 N N . HIS B 1 141 ? 33.656 14.633 -8.438 1 98.19 141 HIS B N 1
ATOM 8174 C CA . HIS B 1 141 ? 34.312 15.008 -7.184 1 98.19 141 HIS B CA 1
ATOM 8175 C C . HIS B 1 141 ? 34.281 16.516 -6.969 1 98.19 141 HIS B C 1
ATOM 8177 O O . HIS B 1 141 ? 34.094 16.984 -5.844 1 98.19 141 HIS B O 1
ATOM 8183 N N . LEU B 1 142 ? 34.438 17.25 -8.023 1 97.94 142 LEU B N 1
ATOM 8184 C CA . LEU B 1 142 ? 34.406 18.703 -7.93 1 97.94 142 LEU B CA 1
ATOM 8185 C C . LEU B 1 142 ? 33.062 19.188 -7.371 1 97.94 142 LEU B C 1
ATOM 8187 O O . LEU B 1 142 ? 33.031 20.062 -6.496 1 97.94 142 LEU B O 1
ATOM 8191 N N . VAL B 1 143 ? 32 18.672 -7.891 1 98.12 143 VAL B N 1
ATOM 8192 C CA . VAL B 1 143 ? 30.688 19.078 -7.43 1 98.12 143 VAL B CA 1
ATOM 8193 C C . VAL B 1 143 ? 30.547 18.781 -5.938 1 98.12 143 VAL B C 1
ATOM 8195 O O . VAL B 1 143 ? 30.047 19.625 -5.18 1 98.12 143 VAL B O 1
ATOM 8198 N N . ASN B 1 144 ? 31.016 17.609 -5.469 1 98.44 144 ASN B N 1
ATOM 8199 C CA . ASN B 1 144 ? 30.938 17.25 -4.055 1 98.44 144 ASN B CA 1
ATOM 8200 C C . ASN B 1 144 ? 31.719 18.234 -3.182 1 98.44 144 ASN B C 1
ATOM 8202 O O . ASN B 1 144 ? 31.234 18.641 -2.123 1 98.44 144 ASN B O 1
ATOM 8206 N N . VAL B 1 145 ? 32.844 18.578 -3.633 1 98.62 145 VAL B N 1
ATOM 8207 C CA . VAL B 1 145 ? 33.719 19.484 -2.885 1 98.62 145 VAL B CA 1
ATOM 8208 C C . VAL B 1 145 ? 33.062 20.844 -2.75 1 98.62 145 VAL B C 1
ATOM 8210 O O . VAL B 1 145 ? 33.031 21.422 -1.665 1 98.62 145 VAL B O 1
ATOM 8213 N N . LEU B 1 146 ? 32.469 21.297 -3.834 1 98.5 146 LEU B N 1
ATOM 8214 C CA . LEU B 1 146 ? 31.797 22.578 -3.818 1 98.5 146 LEU B CA 1
ATOM 8215 C C . LEU B 1 146 ? 30.562 22.531 -2.932 1 98.5 146 LEU B C 1
ATOM 8217 O O . LEU B 1 146 ? 30.281 23.484 -2.203 1 98.5 146 LEU B O 1
ATOM 8221 N N . LEU B 1 147 ? 29.828 21.469 -3.039 1 98.69 147 LEU B N 1
ATOM 8222 C CA . LEU B 1 147 ? 28.641 21.312 -2.209 1 98.69 147 LEU B CA 1
ATOM 8223 C C . LEU B 1 147 ? 29 21.344 -0.729 1 98.69 147 LEU B C 1
ATOM 8225 O O . LEU B 1 147 ? 28.297 21.938 0.082 1 98.69 147 LEU B O 1
ATOM 8229 N N . HIS B 1 148 ? 30.109 20.641 -0.35 1 98.75 148 HIS B N 1
ATOM 8230 C CA . HIS B 1 148 ? 30.562 20.688 1.036 1 98.75 148 HIS B CA 1
ATOM 8231 C C . HIS B 1 148 ? 30.875 22.109 1.477 1 98.75 148 HIS B C 1
ATOM 8233 O O . HIS B 1 148 ? 30.547 22.5 2.6 1 98.75 148 HIS B O 1
ATOM 8239 N N . GLY B 1 149 ? 31.484 22.875 0.571 1 98.69 149 GLY B N 1
ATOM 8240 C CA . GLY B 1 149 ? 31.734 24.281 0.866 1 98.69 149 GLY B CA 1
ATOM 8241 C C . GLY B 1 149 ? 30.453 25.062 1.114 1 98.69 149 GLY B C 1
ATOM 8242 O O . GLY B 1 149 ? 30.375 25.859 2.055 1 98.69 149 GLY B O 1
ATOM 8243 N N . VAL B 1 150 ? 29.469 24.844 0.289 1 98.62 150 VAL B N 1
ATOM 8244 C CA . VAL B 1 150 ? 28.188 25.531 0.417 1 98.62 150 VAL B CA 1
ATOM 8245 C C . VAL B 1 150 ? 27.531 25.172 1.75 1 98.62 150 VAL B C 1
ATOM 8247 O O . VAL B 1 150 ? 26.984 26.031 2.432 1 98.62 150 VAL B O 1
ATOM 8250 N N . VAL B 1 151 ? 27.625 23.891 2.15 1 98.81 151 VAL B N 1
ATOM 8251 C CA . VAL B 1 151 ? 27.062 23.453 3.424 1 98.81 151 VAL B CA 1
ATOM 8252 C C . VAL B 1 151 ? 27.734 24.203 4.57 1 98.81 151 VAL B C 1
ATOM 8254 O O . VAL B 1 151 ? 27.078 24.703 5.477 1 98.81 151 VAL B O 1
ATOM 8257 N N . CYS B 1 152 ? 29.078 24.281 4.523 1 98.69 152 CYS B N 1
ATOM 8258 C CA . CYS B 1 152 ? 29.828 24.953 5.57 1 98.69 152 CYS B CA 1
ATOM 8259 C C . CYS B 1 152 ? 29.406 26.422 5.688 1 98.69 152 CYS B C 1
ATOM 8261 O O . CYS B 1 152 ? 29.219 26.922 6.797 1 98.69 152 CYS B O 1
ATOM 8263 N N . TYR B 1 153 ? 29.156 27 4.59 1 98.25 153 TYR B N 1
ATOM 8264 C CA . TYR B 1 153 ? 28.766 28.406 4.562 1 98.25 153 TYR B CA 1
ATOM 8265 C C . TYR B 1 153 ? 27.406 28.609 5.227 1 98.25 153 TYR B C 1
ATOM 8267 O O . TYR B 1 153 ? 27.266 29.438 6.129 1 98.25 153 TYR B O 1
ATOM 8275 N N . ILE B 1 154 ? 26.422 27.875 4.809 1 98.38 154 ILE B N 1
ATOM 8276 C CA . ILE B 1 154 ? 25.062 28.031 5.312 1 98.38 154 ILE B CA 1
ATOM 8277 C C . ILE B 1 154 ? 25.016 27.625 6.785 1 98.38 154 ILE B C 1
ATOM 8279 O O . ILE B 1 154 ? 24.266 28.234 7.57 1 98.38 154 ILE B O 1
ATOM 8283 N N . PHE B 1 155 ? 25.828 26.625 7.156 1 98.19 155 PHE B N 1
ATOM 8284 C CA . PHE B 1 155 ? 25.859 26.141 8.531 1 98.19 155 PHE B CA 1
ATOM 8285 C C . PHE B 1 155 ? 26.297 27.25 9.484 1 98.19 155 PHE B C 1
ATOM 8287 O O . PHE B 1 155 ? 25.656 27.453 10.523 1 98.19 155 PHE B O 1
ATOM 8294 N N . VAL B 1 156 ? 27.266 27.922 9.141 1 97.31 156 VAL B N 1
ATOM 8295 C CA . VAL B 1 156 ? 27.766 29 9.992 1 97.31 156 VAL B CA 1
ATOM 8296 C C . VAL B 1 156 ? 26.734 30.109 10.078 1 97.31 156 VAL B C 1
ATOM 8298 O O . VAL B 1 156 ? 26.516 30.688 11.148 1 97.31 156 VAL B O 1
ATOM 8301 N N . ALA B 1 157 ? 26.078 30.391 8.984 1 95.25 157 ALA B N 1
ATOM 8302 C CA . ALA B 1 157 ? 25.031 31.391 8.984 1 95.25 157 ALA B CA 1
ATOM 8303 C C . ALA B 1 157 ? 23.906 31.016 9.945 1 95.25 157 ALA B C 1
ATOM 8305 O O . ALA B 1 157 ? 23.453 31.844 10.742 1 95.25 157 ALA B O 1
ATOM 8306 N N . VAL B 1 158 ? 23.531 29.75 9.883 1 96.5 158 VAL B N 1
ATOM 8307 C CA . VAL B 1 158 ? 22.453 29.266 10.75 1 96.5 158 VAL B CA 1
ATOM 8308 C C . VAL B 1 158 ? 22.906 29.344 12.211 1 96.5 158 VAL B C 1
ATOM 8310 O O . VAL B 1 158 ? 22.141 29.781 13.078 1 96.5 158 VAL B O 1
ATOM 8313 N N . THR B 1 159 ? 24.125 28.938 12.461 1 95.5 159 THR B N 1
ATOM 8314 C CA . THR B 1 159 ? 24.672 28.938 13.82 1 95.5 159 THR B CA 1
ATOM 8315 C C . THR B 1 159 ? 24.703 30.359 14.383 1 95.5 159 THR B C 1
ATOM 8317 O O . THR B 1 159 ? 24.391 30.578 15.555 1 95.5 159 THR B O 1
ATOM 8320 N N . SER B 1 160 ? 25 31.328 13.609 1 93.31 160 SER B N 1
ATOM 8321 C CA . SER B 1 160 ? 25.047 32.719 14.031 1 93.31 160 SER B CA 1
ATOM 8322 C C . SER B 1 160 ? 23.656 33.25 14.344 1 93.31 160 SER B C 1
ATOM 8324 O O . SER B 1 160 ? 23.453 34 15.305 1 93.31 160 SER B O 1
ATOM 8326 N N . LEU B 1 161 ? 22.688 32.812 13.578 1 90.75 161 LEU B N 1
ATOM 8327 C CA . LEU B 1 161 ? 21.328 33.344 13.688 1 90.75 161 LEU B CA 1
ATOM 8328 C C . LEU B 1 161 ? 20.609 32.75 14.883 1 90.75 161 LEU B C 1
ATOM 8330 O O . LEU B 1 161 ? 19.703 33.375 15.438 1 90.75 161 LEU B O 1
ATOM 8334 N N . VAL B 1 162 ? 21.047 31.625 15.289 1 92.25 162 VAL B N 1
ATOM 8335 C CA . VAL B 1 162 ? 20.266 30.922 16.312 1 92.25 162 VAL B CA 1
ATOM 8336 C C . VAL B 1 162 ? 21.031 30.938 17.641 1 92.25 162 VAL B C 1
ATOM 8338 O O . VAL B 1 162 ? 20.438 31.172 18.688 1 92.25 162 VAL B O 1
ATOM 8341 N N . VAL B 1 163 ? 22.312 30.703 17.578 1 90.69 163 VAL B N 1
ATOM 8342 C CA . VAL B 1 163 ? 23.078 30.438 18.797 1 90.69 163 VAL B CA 1
ATOM 8343 C C . VAL B 1 163 ? 23.875 31.688 19.172 1 90.69 163 VAL B C 1
ATOM 8345 O O . VAL B 1 163 ? 23.797 32.156 20.312 1 90.69 163 VAL B O 1
ATOM 8348 N N . PHE B 1 164 ? 24.641 32.219 18.266 1 86.31 164 PHE B N 1
ATOM 8349 C CA . PHE B 1 164 ? 25.516 33.344 18.562 1 86.31 164 PHE B CA 1
ATOM 8350 C C . PHE B 1 164 ? 25 34.594 17.906 1 86.31 164 PHE B C 1
ATOM 8352 O O . PHE B 1 164 ? 25.656 35.156 17.031 1 86.31 164 PHE B O 1
ATOM 8359 N N . LYS B 1 165 ? 23.875 35.156 18.391 1 78 165 LYS B N 1
ATOM 8360 C CA . LYS B 1 165 ? 23.125 36.25 17.812 1 78 165 LYS B CA 1
ATOM 8361 C C . LYS B 1 165 ? 23.859 37.594 18 1 78 165 LYS B C 1
ATOM 8363 O O . LYS B 1 165 ? 23.719 38.5 17.188 1 78 165 LYS B O 1
ATOM 8368 N N . ASP B 1 166 ? 24.625 37.781 19.062 1 71.06 166 ASP B N 1
ATOM 8369 C CA . ASP B 1 166 ? 25.266 39.062 19.391 1 71.06 166 ASP B CA 1
ATOM 8370 C C . ASP B 1 166 ? 26.562 39.25 18.594 1 71.06 166 ASP B C 1
ATOM 8372 O O . ASP B 1 166 ? 27.469 38.406 18.688 1 71.06 166 ASP B O 1
ATOM 8376 N N . PRO B 1 167 ? 26.703 40.25 17.609 1 62.28 167 PRO B N 1
ATOM 8377 C CA . PRO B 1 167 ? 27.859 40.469 16.719 1 62.28 167 PRO B CA 1
ATOM 8378 C C . PRO B 1 167 ? 29.141 40.75 17.484 1 62.28 167 PRO B C 1
ATOM 8380 O O . PRO B 1 167 ? 30.234 40.375 17.016 1 62.28 167 PRO B O 1
ATOM 8383 N N . GLU B 1 168 ? 29.234 41.625 18.438 1 55.66 168 GLU B N 1
ATOM 8384 C CA . GLU B 1 168 ? 30.469 42.125 19.016 1 55.66 168 GLU B CA 1
ATOM 8385 C C . GLU B 1 168 ? 31.312 40.969 19.562 1 55.66 168 GLU B C 1
ATOM 8387 O O . GLU B 1 168 ? 32.531 41 19.453 1 55.66 168 GLU B O 1
ATOM 8392 N N . ARG B 1 169 ? 30.844 40.094 20.328 1 57.25 169 ARG B N 1
ATOM 8393 C CA . ARG B 1 169 ? 31.609 39.156 21.156 1 57.25 169 ARG B CA 1
ATOM 8394 C C . ARG B 1 169 ? 31.609 37.75 20.562 1 57.25 169 ARG B C 1
ATOM 8396 O O . ARG B 1 169 ? 32.281 36.875 21.062 1 57.25 169 ARG B O 1
ATOM 8403 N N . LYS B 1 170 ? 31.156 37.594 19.188 1 67.94 170 LYS B N 1
ATOM 8404 C CA . LYS B 1 170 ? 30.891 36.156 19.047 1 67.94 170 LYS B CA 1
ATOM 8405 C C . LYS B 1 170 ? 31.391 35.625 17.703 1 67.94 170 LYS B C 1
ATOM 8407 O O . LYS B 1 170 ? 30.875 34.625 17.188 1 67.94 170 LYS B O 1
ATOM 8412 N N . MET B 1 171 ? 32.562 36.281 17.25 1 84.38 171 MET B N 1
ATOM 8413 C CA . MET B 1 171 ? 33.125 35.75 16 1 84.38 171 MET B CA 1
ATOM 8414 C C . MET B 1 171 ? 33.938 34.469 16.266 1 84.38 171 MET B C 1
ATOM 8416 O O . MET B 1 171 ? 33.875 33.531 15.484 1 84.38 171 MET B O 1
ATOM 8420 N N . PHE B 1 172 ? 34.656 34.469 17.375 1 88.94 172 PHE B N 1
ATOM 8421 C CA . PHE B 1 172 ? 35.531 33.344 17.688 1 88.94 172 PHE B CA 1
ATOM 8422 C C . PHE B 1 172 ? 34.75 32.031 17.719 1 88.94 172 PHE B C 1
ATOM 8424 O O . PHE B 1 172 ? 35.094 31.062 17.047 1 88.94 172 PHE B O 1
ATOM 8431 N N . PRO B 1 173 ? 33.656 31.969 18.422 1 91.88 173 PRO B N 1
ATOM 8432 C CA . PRO B 1 173 ? 32.906 30.703 18.438 1 91.88 173 PRO B CA 1
ATOM 8433 C C . PRO B 1 173 ? 32.344 30.328 17.062 1 91.88 173 PRO B C 1
ATOM 8435 O O . PRO B 1 173 ? 32.219 29.141 16.766 1 91.88 173 PRO B O 1
ATOM 8438 N N . LEU B 1 174 ? 32.031 31.281 16.219 1 94.81 174 LEU B N 1
ATOM 8439 C CA . LEU B 1 174 ? 31.547 30.984 14.859 1 94.81 174 LEU B CA 1
ATOM 8440 C C . LEU B 1 174 ? 32.656 30.359 14.031 1 94.81 174 LEU B C 1
ATOM 8442 O O . LEU B 1 174 ? 32.406 29.438 13.242 1 94.81 174 LEU B O 1
ATOM 8446 N N . PHE B 1 175 ? 33.875 30.859 14.258 1 94.88 175 PHE B N 1
ATOM 8447 C CA . PHE B 1 175 ? 35.031 30.266 13.609 1 94.88 175 PHE B CA 1
ATOM 8448 C C . PHE B 1 175 ? 35.25 28.828 14.086 1 94.88 175 PHE B C 1
ATOM 8450 O O . PHE B 1 175 ? 35.531 27.938 13.281 1 94.88 175 PHE B O 1
ATOM 8457 N N . VAL B 1 176 ? 35.094 28.656 15.336 1 95.94 176 VAL B N 1
ATOM 8458 C CA . VAL B 1 176 ? 35.312 27.328 15.906 1 95.94 176 VAL B CA 1
ATOM 8459 C C . VAL B 1 176 ? 34.25 26.359 15.367 1 95.94 176 VAL B C 1
ATOM 8461 O O . VAL B 1 176 ? 34.594 25.25 14.938 1 95.94 176 VAL B O 1
ATOM 8464 N N . ALA B 1 177 ? 32.969 26.75 15.398 1 97.31 177 ALA B N 1
ATOM 8465 C CA . ALA B 1 177 ? 31.906 25.875 14.906 1 97.31 177 ALA B CA 1
ATOM 8466 C C . ALA B 1 177 ? 32.094 25.547 13.43 1 97.31 177 ALA B C 1
ATOM 8468 O O . ALA B 1 177 ? 32.062 24.391 13.031 1 97.31 177 ALA B O 1
ATOM 8469 N N . GLY B 1 178 ? 32.344 26.562 12.625 1 98 178 GLY B N 1
ATOM 8470 C CA . GLY B 1 178 ? 32.5 26.391 11.188 1 98 178 GLY B CA 1
ATOM 8471 C C . GLY B 1 178 ? 33.688 25.547 10.797 1 98 178 GLY B C 1
ATOM 8472 O O . GLY B 1 178 ? 33.562 24.609 10.008 1 98 178 GLY B O 1
ATOM 8473 N N . LEU B 1 179 ? 34.812 25.828 11.375 1 98 179 LEU B N 1
ATOM 8474 C CA . LEU B 1 179 ? 36.062 25.141 11.008 1 98 179 LEU B CA 1
ATOM 8475 C C . LEU B 1 179 ? 36.062 23.719 11.547 1 98 179 LEU B C 1
ATOM 8477 O O . LEU B 1 179 ? 36.562 22.797 10.898 1 98 179 LEU B O 1
ATOM 8481 N N . SER B 1 180 ? 35.531 23.562 12.75 1 97.94 180 SER B N 1
ATOM 8482 C CA . SER B 1 180 ? 35.438 22.203 13.289 1 97.94 180 SER B CA 1
ATOM 8483 C C . SER B 1 180 ? 34.594 21.312 12.406 1 97.94 180 SER B C 1
ATOM 8485 O O . SER B 1 180 ? 34.875 20.125 12.25 1 97.94 180 SER B O 1
ATOM 8487 N N . PHE B 1 181 ? 33.531 21.844 11.844 1 98.56 181 PHE B N 1
ATOM 8488 C CA . PHE B 1 181 ? 32.688 21.078 10.938 1 98.56 181 PHE B CA 1
ATOM 8489 C C . PHE B 1 181 ? 33.375 20.875 9.594 1 98.56 181 PHE B C 1
ATOM 8491 O O . PHE B 1 181 ? 33.375 19.766 9.055 1 98.56 181 PHE B O 1
ATOM 8498 N N . ALA B 1 182 ? 34 21.859 9.086 1 98.69 182 ALA B N 1
ATOM 8499 C CA . ALA B 1 182 ? 34.562 21.875 7.738 1 98.69 182 ALA B CA 1
ATOM 8500 C C . ALA B 1 182 ? 35.625 20.828 7.582 1 98.69 182 ALA B C 1
ATOM 8502 O O . ALA B 1 182 ? 35.719 20.156 6.547 1 98.69 182 ALA B O 1
ATOM 8503 N N . VAL B 1 183 ? 36.406 20.609 8.602 1 98.44 183 VAL B N 1
ATOM 8504 C CA . VAL B 1 183 ? 37.625 19.797 8.406 1 98.44 183 VAL B CA 1
ATOM 8505 C C . VAL B 1 183 ? 37.438 18.469 9.133 1 98.44 183 VAL B C 1
ATOM 8507 O O . VAL B 1 183 ? 38.375 17.672 9.203 1 98.44 183 VAL B O 1
ATOM 8510 N N . HIS B 1 184 ? 36.344 18.156 9.703 1 98.44 184 HIS B N 1
ATOM 8511 C CA . HIS B 1 184 ? 36.156 16.938 10.477 1 98.44 184 HIS B CA 1
ATOM 8512 C C . HIS B 1 184 ? 36.344 15.695 9.602 1 98.44 184 HIS B C 1
ATOM 8514 O O . HIS B 1 184 ? 35.688 15.57 8.562 1 98.44 184 HIS B O 1
ATOM 8520 N N . PRO B 1 185 ? 37.062 14.711 9.984 1 98.12 185 PRO B N 1
ATOM 8521 C CA . PRO B 1 185 ? 37.406 13.57 9.133 1 98.12 185 PRO B CA 1
ATOM 8522 C C . PRO B 1 185 ? 36.219 12.648 8.867 1 98.12 185 PRO B C 1
ATOM 8524 O O . PRO B 1 185 ? 36.219 11.922 7.867 1 98.12 185 PRO B O 1
ATOM 8527 N N . VAL B 1 186 ? 35.25 12.633 9.719 1 97.69 186 VAL B N 1
ATOM 8528 C CA . VAL B 1 186 ? 34.125 11.727 9.594 1 97.69 186 VAL B CA 1
ATOM 8529 C C . VAL B 1 186 ? 33.344 12.031 8.312 1 97.69 186 VAL B C 1
ATOM 8531 O O . VAL B 1 186 ? 32.594 11.188 7.812 1 97.69 186 VAL B O 1
ATOM 8534 N N . HIS B 1 187 ? 33.594 13.227 7.66 1 98.19 187 HIS B N 1
ATOM 8535 C CA . HIS B 1 187 ? 32.844 13.664 6.48 1 98.19 187 HIS B CA 1
ATOM 8536 C C . HIS B 1 187 ? 33.438 13.062 5.207 1 98.19 187 HIS B C 1
ATOM 8538 O O . HIS B 1 187 ? 32.875 13.195 4.129 1 98.19 187 HIS B O 1
ATOM 8544 N N . THR B 1 188 ? 34.531 12.398 5.305 1 97.88 188 THR B N 1
ATOM 8545 C CA . THR B 1 188 ? 35.281 11.977 4.117 1 97.88 188 THR B CA 1
ATOM 8546 C C . THR B 1 188 ? 34.406 11.062 3.248 1 97.88 188 THR B C 1
ATOM 8548 O O . THR B 1 188 ? 34.375 11.203 2.023 1 97.88 188 THR B O 1
ATOM 8551 N N . GLU B 1 189 ? 33.75 10.148 3.891 1 96.19 189 GLU B N 1
ATOM 8552 C CA . GLU B 1 189 ? 32.875 9.273 3.115 1 96.19 189 GLU B CA 1
ATOM 8553 C C . GLU B 1 189 ? 31.828 10.07 2.359 1 96.19 189 GLU B C 1
ATOM 8555 O O . GLU B 1 189 ? 31.484 9.734 1.224 1 96.19 189 GLU B O 1
ATOM 8560 N N . ALA B 1 190 ? 31.344 11.117 2.957 1 97.38 190 ALA B N 1
ATOM 8561 C CA . ALA B 1 190 ? 30.25 11.914 2.389 1 97.38 190 ALA B CA 1
ATOM 8562 C C . ALA B 1 190 ? 30.781 12.836 1.287 1 97.38 190 ALA B C 1
ATOM 8564 O O . ALA B 1 190 ? 30.031 13.203 0.377 1 97.38 190 ALA B O 1
ATOM 8565 N N . VAL B 1 191 ? 32.031 13.195 1.318 1 98.38 191 VAL B N 1
ATOM 8566 C CA . VAL B 1 191 ? 32.531 14.188 0.374 1 98.38 191 VAL B CA 1
ATOM 8567 C C . VAL B 1 191 ? 33.406 13.508 -0.674 1 98.38 191 VAL B C 1
ATOM 8569 O O . VAL B 1 191 ? 33.25 13.75 -1.873 1 98.38 191 VAL B O 1
ATOM 8572 N N . ALA B 1 192 ? 34.312 12.633 -0.231 1 97.69 192 ALA B N 1
ATOM 8573 C CA . ALA B 1 192 ? 35.219 11.969 -1.146 1 97.69 192 ALA B CA 1
ATOM 8574 C C . ALA B 1 192 ? 34.531 10.898 -1.968 1 97.69 192 ALA B C 1
ATOM 8576 O O . ALA B 1 192 ? 34.906 10.641 -3.113 1 97.69 192 ALA B O 1
ATOM 8577 N N . GLY B 1 193 ? 33.625 10.188 -1.32 1 96.62 193 GLY B N 1
ATOM 8578 C CA . GLY B 1 193 ? 32.75 9.32 -2.096 1 96.62 193 GLY B CA 1
ATOM 8579 C C . GLY B 1 193 ? 31.703 10.078 -2.896 1 96.62 193 GLY B C 1
ATOM 8580 O O . GLY B 1 193 ? 30.922 10.844 -2.336 1 96.62 193 GLY B O 1
ATOM 8581 N N . VAL B 1 194 ? 31.641 9.82 -4.133 1 97.12 194 VAL B N 1
ATOM 8582 C CA . VAL B 1 194 ? 30.766 10.609 -4.992 1 97.12 194 VAL B CA 1
ATOM 8583 C C . VAL B 1 194 ? 29.312 10.414 -4.566 1 97.12 194 VAL B C 1
ATOM 8585 O O . VAL B 1 194 ? 28.516 11.359 -4.57 1 97.12 194 VAL B O 1
ATOM 8588 N N . VAL B 1 195 ? 28.938 9.242 -4.188 1 96.81 195 VAL B N 1
ATOM 8589 C CA . VAL B 1 195 ? 27.562 8.922 -3.785 1 96.81 195 VAL B CA 1
ATOM 8590 C C . VAL B 1 195 ? 27.172 9.75 -2.566 1 96.81 195 VAL B C 1
ATOM 8592 O O . VAL B 1 195 ? 26 10 -2.326 1 96.81 195 VAL B O 1
ATOM 8595 N N . GLY B 1 196 ? 28.188 10.227 -1.781 1 97.19 196 GLY B N 1
ATOM 8596 C CA . GLY B 1 196 ? 27.938 11.047 -0.606 1 97.19 196 GLY B CA 1
ATOM 8597 C C . GLY B 1 196 ? 27.328 12.398 -0.936 1 97.19 196 GLY B C 1
ATOM 8598 O O . GLY B 1 196 ? 26.922 13.141 -0.036 1 97.19 196 GLY B O 1
ATOM 8599 N N . ARG B 1 197 ? 27.219 12.695 -2.238 1 97.88 197 ARG B N 1
ATOM 8600 C CA . ARG B 1 197 ? 26.516 13.906 -2.664 1 97.88 197 ARG B CA 1
ATOM 8601 C C . ARG B 1 197 ? 25.125 13.984 -2.051 1 97.88 197 ARG B C 1
ATOM 8603 O O . ARG B 1 197 ? 24.641 15.07 -1.74 1 97.88 197 ARG B O 1
ATOM 8610 N N . ALA B 1 198 ? 24.516 12.836 -1.876 1 98.06 198 ALA B N 1
ATOM 8611 C CA . ALA B 1 198 ? 23.203 12.766 -1.252 1 98.06 198 ALA B CA 1
ATOM 8612 C C . ALA B 1 198 ? 23.219 13.422 0.129 1 98.06 198 ALA B C 1
ATOM 8614 O O . ALA B 1 198 ? 22.266 14.109 0.506 1 98.06 198 ALA B O 1
ATOM 8615 N N . GLU B 1 199 ? 24.281 13.219 0.897 1 98.06 199 GLU B N 1
ATOM 8616 C CA . GLU B 1 199 ? 24.422 13.812 2.221 1 98.06 199 GLU B CA 1
ATOM 8617 C C . GLU B 1 199 ? 24.547 15.336 2.133 1 98.06 199 GLU B C 1
ATOM 8619 O O . GLU B 1 199 ? 23.891 16.062 2.889 1 98.06 199 GLU B O 1
ATOM 8624 N N . CYS B 1 200 ? 25.328 15.789 1.208 1 98.5 200 CYS B N 1
ATOM 8625 C CA . CYS B 1 200 ? 25.578 17.219 1.071 1 98.5 200 CYS B CA 1
ATOM 8626 C C . CYS B 1 200 ? 24.328 17.953 0.598 1 98.5 200 CYS B C 1
ATOM 8628 O O . CYS B 1 200 ? 23.969 18.984 1.161 1 98.5 200 CYS B O 1
ATOM 8630 N N . LEU B 1 201 ? 23.688 17.391 -0.436 1 98.5 201 LEU B N 1
ATOM 8631 C CA . LEU B 1 201 ? 22.469 18 -0.947 1 98.5 201 LEU B CA 1
ATOM 8632 C C . LEU B 1 201 ? 21.391 18.047 0.128 1 98.5 201 LEU B C 1
ATOM 8634 O O . LEU B 1 201 ? 20.75 19.078 0.338 1 98.5 201 LEU B O 1
ATOM 8638 N N . SER B 1 202 ? 21.203 16.906 0.765 1 98.62 202 SER B N 1
ATOM 8639 C CA . SER B 1 202 ? 20.219 16.844 1.839 1 98.62 202 SER B CA 1
ATOM 8640 C C . SER B 1 202 ? 20.516 17.875 2.926 1 98.62 202 SER B C 1
ATOM 8642 O O . SER B 1 202 ? 19.609 18.516 3.445 1 98.62 202 SER B O 1
ATOM 8644 N N . ALA B 1 203 ? 21.781 18.047 3.238 1 98.75 203 ALA B N 1
ATOM 8645 C CA . ALA B 1 203 ? 22.188 18.984 4.273 1 98.75 203 ALA B CA 1
ATOM 8646 C C . ALA B 1 203 ? 21.906 20.422 3.85 1 98.75 203 ALA B C 1
ATOM 8648 O O . ALA B 1 203 ? 21.469 21.25 4.66 1 98.75 203 ALA B O 1
ATOM 8649 N N . ILE B 1 204 ? 22.156 20.766 2.617 1 98.69 204 ILE B N 1
ATOM 8650 C CA . ILE B 1 204 ? 21.891 22.094 2.105 1 98.69 204 ILE B CA 1
ATOM 8651 C C . ILE B 1 204 ? 20.406 22.422 2.244 1 98.69 204 ILE B C 1
ATOM 8653 O O . ILE B 1 204 ? 20.047 23.438 2.844 1 98.69 204 ILE B O 1
ATOM 8657 N N . PHE B 1 205 ? 19.578 21.562 1.744 1 98.69 205 PHE B N 1
ATOM 8658 C CA . PHE B 1 205 ? 18.141 21.812 1.772 1 98.69 205 PHE B CA 1
ATOM 8659 C C . PHE B 1 205 ? 17.594 21.703 3.191 1 98.69 205 PHE B C 1
ATOM 8661 O O . PHE B 1 205 ? 16.641 22.375 3.551 1 98.69 205 PHE B O 1
ATOM 8668 N N . PHE B 1 206 ? 18.266 20.812 3.996 1 98.69 206 PHE B N 1
ATOM 8669 C CA . PHE B 1 206 ? 17.953 20.719 5.418 1 98.69 206 PHE B CA 1
ATOM 8670 C C . PHE B 1 206 ? 18.109 22.078 6.098 1 98.69 206 PHE B C 1
ATOM 8672 O O . PHE B 1 206 ? 17.188 22.562 6.758 1 98.69 206 PHE B O 1
ATOM 8679 N N . LEU B 1 207 ? 19.219 22.75 5.91 1 98.75 207 LEU B N 1
ATOM 8680 C CA . LEU B 1 207 ? 19.531 24.031 6.527 1 98.75 207 LEU B CA 1
ATOM 8681 C C . LEU B 1 207 ? 18.672 25.141 5.941 1 98.75 207 LEU B C 1
ATOM 8683 O O . LEU B 1 207 ? 18.203 26.031 6.668 1 98.75 207 LEU B O 1
ATOM 8687 N N . LEU B 1 208 ? 18.391 25.062 4.641 1 98.56 208 LEU B N 1
ATOM 8688 C CA . LEU B 1 208 ? 17.547 26.062 4 1 98.56 208 LEU B CA 1
ATOM 8689 C C . LEU B 1 208 ? 16.094 25.938 4.484 1 98.56 208 LEU B C 1
ATOM 8691 O O . LEU B 1 208 ? 15.391 26.938 4.602 1 98.56 208 LEU B O 1
ATOM 8695 N N . THR B 1 209 ? 15.625 24.656 4.676 1 98.56 209 THR B N 1
ATOM 8696 C CA . THR B 1 209 ? 14.312 24.438 5.262 1 98.56 209 THR B CA 1
ATOM 8697 C C . THR B 1 209 ? 14.195 25.125 6.621 1 98.56 209 THR B C 1
ATOM 8699 O O . THR B 1 209 ? 13.219 25.828 6.887 1 98.56 209 THR B O 1
ATOM 8702 N N . PHE B 1 210 ? 15.234 24.938 7.434 1 98.19 210 PHE B N 1
ATOM 8703 C CA . PHE B 1 210 ? 15.234 25.516 8.766 1 98.19 210 PHE B CA 1
ATOM 8704 C C . PHE B 1 210 ? 15.219 27.047 8.695 1 98.19 210 PHE B C 1
ATOM 8706 O O . PHE B 1 210 ? 14.461 27.688 9.422 1 98.19 210 PHE B O 1
ATOM 8713 N N . LEU B 1 211 ? 16 27.641 7.844 1 97.44 211 LEU B N 1
ATOM 8714 C CA . LEU B 1 211 ? 16.078 29.094 7.703 1 97.44 211 LEU B CA 1
ATOM 8715 C C . LEU B 1 211 ? 14.742 29.672 7.234 1 97.44 211 LEU B C 1
ATOM 8717 O O . LEU B 1 211 ? 14.297 30.703 7.734 1 97.44 211 LEU B O 1
ATOM 8721 N N . ALA B 1 212 ? 14.164 28.984 6.266 1 96.88 212 ALA B N 1
ATOM 8722 C CA . ALA B 1 212 ? 12.852 29.422 5.785 1 96.88 212 ALA B CA 1
ATOM 8723 C C . ALA B 1 212 ? 11.812 29.344 6.898 1 96.88 212 ALA B C 1
ATOM 8725 O O . ALA B 1 212 ? 10.969 30.234 7.035 1 96.88 212 ALA B O 1
ATOM 8726 N N . TYR B 1 213 ? 11.852 28.281 7.652 1 96.69 213 TYR B N 1
ATOM 8727 C CA . TYR B 1 213 ? 10.906 28.125 8.758 1 96.69 213 TYR B CA 1
ATOM 8728 C C . TYR B 1 213 ? 11.102 29.234 9.797 1 96.69 213 TYR B C 1
ATOM 8730 O O . TYR B 1 213 ? 10.125 29.828 10.266 1 96.69 213 TYR B O 1
ATOM 8738 N N . LYS B 1 214 ? 12.352 29.5 10.211 1 95.19 214 LYS B N 1
ATOM 8739 C CA . LYS B 1 214 ? 12.641 30.562 11.172 1 95.19 214 LYS B CA 1
ATOM 8740 C C . LYS B 1 214 ? 12.102 31.906 10.68 1 95.19 214 LYS B C 1
ATOM 8742 O O . LYS B 1 214 ? 11.531 32.656 11.461 1 95.19 214 LYS B O 1
ATOM 8747 N N . ARG B 1 215 ? 12.297 32.125 9.438 1 92.44 215 ARG B N 1
ATOM 8748 C CA . ARG B 1 215 ? 11.82 33.375 8.859 1 92.44 215 ARG B CA 1
ATOM 8749 C C . ARG B 1 215 ? 10.297 33.438 8.883 1 92.44 215 ARG B C 1
ATOM 8751 O O . ARG B 1 215 ? 9.719 34.531 9.031 1 92.44 215 ARG B O 1
ATOM 8758 N N . SER B 1 216 ? 9.633 32.344 8.742 1 91.56 216 SER B N 1
ATOM 8759 C CA . SER B 1 216 ? 8.172 32.281 8.75 1 91.56 216 SER B CA 1
ATOM 8760 C C . SER B 1 216 ? 7.613 32.688 10.109 1 91.56 216 SER B C 1
ATOM 8762 O O . SER B 1 216 ? 6.492 33.188 10.203 1 91.56 216 SER B O 1
ATOM 8764 N N . LEU B 1 217 ? 8.359 32.5 11.18 1 90.19 217 LEU B N 1
ATOM 8765 C CA . LEU B 1 217 ? 7.918 32.812 12.531 1 90.19 217 LEU B CA 1
ATOM 8766 C C . LEU B 1 217 ? 8.023 34.312 12.812 1 90.19 217 LEU B C 1
ATOM 8768 O O . LEU B 1 217 ? 7.238 34.844 13.586 1 90.19 217 LEU B O 1
ATOM 8772 N N . SER B 1 218 ? 8.984 35.094 12.32 1 77.62 218 SER B N 1
ATOM 8773 C CA . SER B 1 218 ? 9.336 36.438 12.719 1 77.62 218 SER B CA 1
ATOM 8774 C C . SER B 1 218 ? 8.617 37.469 11.859 1 77.62 218 SER B C 1
ATOM 8776 O O . SER B 1 218 ? 8.445 38.625 12.281 1 77.62 218 SER B O 1
ATOM 8778 N N . THR B 1 219 ? 8.32 37.156 10.633 1 66.19 219 THR B N 1
ATOM 8779 C CA . THR B 1 219 ? 7.891 38.188 9.695 1 66.19 219 THR B CA 1
ATOM 8780 C C . THR B 1 219 ? 6.371 38.344 9.719 1 66.19 219 THR B C 1
ATOM 8782 O O . THR B 1 219 ? 5.645 37.375 9.625 1 66.19 219 THR B O 1
ATOM 8785 N N . LYS B 1 220 ? 6.109 39.625 9.984 1 66.12 220 LYS B N 1
ATOM 8786 C CA . LYS B 1 220 ? 4.707 40.031 9.938 1 66.12 220 LYS B CA 1
ATOM 8787 C C . LYS B 1 220 ? 4.195 40.094 8.508 1 66.12 220 LYS B C 1
ATOM 8789 O O . LYS B 1 220 ? 4.848 40.656 7.629 1 66.12 220 LYS B O 1
ATOM 8794 N N . GLY B 1 221 ? 3.26 39.25 8.008 1 68.5 221 GLY B N 1
ATOM 8795 C CA . GLY B 1 221 ? 2.559 39.312 6.738 1 68.5 221 GLY B CA 1
ATOM 8796 C C . GLY B 1 221 ? 3.096 38.312 5.73 1 68.5 221 GLY B C 1
ATOM 8797 O O . GLY B 1 221 ? 2.402 37.938 4.777 1 68.5 221 GLY B O 1
ATOM 8798 N N . THR B 1 222 ? 4.496 37.969 5.922 1 79.12 222 THR B N 1
ATOM 8799 C CA . THR B 1 222 ? 5.02 37.031 4.926 1 79.12 222 THR B CA 1
ATOM 8800 C C . THR B 1 222 ? 5.215 35.656 5.531 1 79.12 222 THR B C 1
ATOM 8802 O O . THR B 1 222 ? 5.918 34.812 4.961 1 79.12 222 THR B O 1
ATOM 8805 N N . GLY B 1 223 ? 4.75 35.438 6.613 1 84.62 223 GLY B N 1
ATOM 8806 C CA . GLY B 1 223 ? 4.918 34.188 7.324 1 84.62 223 GLY B CA 1
ATOM 8807 C C . GLY B 1 223 ? 4.434 33 6.535 1 84.62 223 GLY B C 1
ATOM 8808 O O . GLY B 1 223 ? 5.105 31.953 6.484 1 84.62 223 GLY B O 1
ATOM 8809 N N . ALA B 1 224 ? 3.402 33.156 5.805 1 85.94 224 ALA B N 1
ATOM 8810 C CA . ALA B 1 224 ? 2.807 32.062 5.055 1 85.94 224 ALA B CA 1
ATOM 8811 C C . ALA B 1 224 ? 3.703 31.641 3.891 1 85.94 224 ALA B C 1
ATOM 8813 O O . ALA B 1 224 ? 3.891 30.453 3.639 1 85.94 224 ALA B O 1
ATOM 8814 N N . ARG B 1 225 ? 4.211 32.594 3.188 1 87.88 225 ARG B N 1
ATOM 8815 C CA . ARG B 1 225 ? 5.074 32.281 2.047 1 87.88 225 ARG B CA 1
ATOM 8816 C C . ARG B 1 225 ? 6.316 31.531 2.482 1 87.88 225 ARG B C 1
ATOM 8818 O O . ARG B 1 225 ? 6.691 30.531 1.857 1 87.88 225 ARG B O 1
ATOM 8825 N N . TRP B 1 226 ? 6.973 31.984 3.51 1 92.19 226 TRP B N 1
ATOM 8826 C CA . TRP B 1 226 ? 8.18 31.344 4.008 1 92.19 226 TRP B CA 1
ATOM 8827 C C . TRP B 1 226 ? 7.875 29.953 4.57 1 92.19 226 TRP B C 1
ATOM 8829 O O . TRP B 1 226 ? 8.703 29.047 4.473 1 92.19 226 TRP B O 1
ATOM 8839 N N . PHE B 1 227 ? 6.664 29.844 5.195 1 93.12 227 PHE B N 1
ATOM 8840 C CA . PHE B 1 227 ? 6.262 28.531 5.703 1 93.12 227 PHE B CA 1
ATOM 8841 C C . PHE B 1 227 ? 6.098 27.531 4.562 1 93.12 227 PHE B C 1
ATOM 8843 O O . PHE B 1 227 ? 6.609 26.422 4.637 1 93.12 227 PHE B O 1
ATOM 8850 N N . VAL B 1 228 ? 5.41 27.906 3.453 1 92.56 228 VAL B N 1
ATOM 8851 C CA . VAL B 1 228 ? 5.207 27.047 2.299 1 92.56 228 VAL B CA 1
ATOM 8852 C C . VAL B 1 228 ? 6.551 26.734 1.646 1 92.56 228 VAL B C 1
ATOM 8854 O O . VAL B 1 228 ? 6.805 25.594 1.239 1 92.56 228 VAL B O 1
ATOM 8857 N N . LEU B 1 229 ? 7.414 27.75 1.573 1 94.56 229 LEU B N 1
ATOM 8858 C CA . LEU B 1 229 ? 8.75 27.531 1.024 1 94.56 229 LEU B CA 1
ATOM 8859 C C . LEU B 1 229 ? 9.523 26.531 1.873 1 94.56 229 LEU B C 1
ATOM 8861 O O . LEU B 1 229 ? 10.258 25.688 1.339 1 94.56 229 LEU B O 1
ATOM 8865 N N . SER B 1 230 ? 9.383 26.656 3.207 1 97.19 230 SER B N 1
ATOM 8866 C CA . SER B 1 230 ? 10.047 25.703 4.098 1 97.19 230 SER B CA 1
ATOM 8867 C C . SER B 1 230 ? 9.602 24.281 3.812 1 97.19 230 SER B C 1
ATOM 8869 O O . SER B 1 230 ? 10.422 23.359 3.775 1 97.19 230 SER B O 1
ATOM 8871 N N . LEU B 1 231 ? 8.32 24.078 3.59 1 96.31 231 LEU B N 1
ATOM 8872 C CA . LEU B 1 231 ? 7.793 22.75 3.293 1 96.31 231 LEU B CA 1
ATOM 8873 C C . LEU B 1 231 ? 8.32 22.234 1.954 1 96.31 231 LEU B C 1
ATOM 8875 O O . LEU B 1 231 ? 8.68 21.062 1.826 1 96.31 231 LEU B O 1
ATOM 8879 N N . LEU B 1 232 ? 8.398 23.109 0.952 1 96.81 232 LEU B N 1
ATOM 8880 C CA . LEU B 1 232 ? 8.914 22.734 -0.357 1 96.81 232 LEU B CA 1
ATOM 8881 C C . LEU B 1 232 ? 10.383 22.328 -0.268 1 96.81 232 LEU B C 1
ATOM 8883 O O . LEU B 1 232 ? 10.805 21.344 -0.861 1 96.81 232 LEU B O 1
ATOM 8887 N N . LEU B 1 233 ? 11.156 23.109 0.466 1 98.31 233 LEU B N 1
ATOM 8888 C CA . LEU B 1 233 ? 12.578 22.812 0.631 1 98.31 233 LEU B CA 1
ATOM 8889 C C . LEU B 1 233 ? 12.781 21.516 1.39 1 98.31 233 LEU B C 1
ATOM 8891 O O . LEU B 1 233 ? 13.742 20.781 1.131 1 98.31 233 LEU B O 1
ATOM 8895 N N . CYS B 1 234 ? 11.883 21.219 2.303 1 97.94 234 CYS B N 1
ATOM 8896 C CA . CYS B 1 234 ? 11.938 19.953 3.014 1 97.94 234 CYS B CA 1
ATOM 8897 C C . CYS B 1 234 ? 11.758 18.781 2.051 1 97.94 234 CYS B C 1
ATOM 8899 O O . CYS B 1 234 ? 12.43 17.75 2.188 1 97.94 234 CYS B O 1
ATOM 8901 N N . ILE B 1 235 ? 10.875 18.953 1.064 1 97.12 235 ILE B N 1
ATOM 8902 C CA . ILE B 1 235 ? 10.672 17.922 0.049 1 97.12 235 ILE B CA 1
ATOM 8903 C C . ILE B 1 235 ? 11.977 17.688 -0.718 1 97.12 235 ILE B C 1
ATOM 8905 O O . ILE B 1 235 ? 12.375 16.547 -0.953 1 97.12 235 ILE B O 1
ATOM 8909 N N . TYR B 1 236 ? 12.648 18.766 -1.026 1 97.5 236 TYR B N 1
ATOM 8910 C CA . TYR B 1 236 ? 13.914 18.656 -1.748 1 97.5 236 TYR B CA 1
ATOM 8911 C C . TYR B 1 236 ? 14.969 17.953 -0.895 1 97.5 236 TYR B C 1
ATOM 8913 O O . TYR B 1 236 ? 15.773 17.172 -1.408 1 97.5 236 TYR B O 1
ATOM 8921 N N . SER B 1 237 ? 14.984 18.234 0.389 1 98.38 237 SER B N 1
ATOM 8922 C CA . SER B 1 237 ? 15.922 17.562 1.288 1 98.38 237 SER B CA 1
ATOM 8923 C C . SER B 1 237 ? 15.656 16.062 1.344 1 98.38 237 SER B C 1
ATOM 8925 O O . SER B 1 237 ? 16.594 15.258 1.28 1 98.38 237 SER B O 1
ATOM 8927 N N . LEU B 1 238 ? 14.375 15.727 1.402 1 96.88 238 LEU B N 1
ATOM 8928 C CA . LEU B 1 238 ? 13.961 14.328 1.461 1 96.88 238 LEU B CA 1
ATOM 8929 C C . LEU B 1 238 ? 14.273 13.617 0.151 1 96.88 238 LEU B C 1
ATOM 8931 O O . LEU B 1 238 ? 14.664 12.445 0.153 1 96.88 238 LEU B O 1
ATOM 8935 N N . LEU B 1 239 ? 14.102 14.32 -0.997 1 96.44 239 LEU B N 1
ATOM 8936 C CA . LEU B 1 239 ? 14.344 13.742 -2.311 1 96.44 239 LEU B CA 1
ATOM 8937 C C . LEU B 1 239 ? 15.844 13.562 -2.559 1 96.44 239 LEU B C 1
ATOM 8939 O O . LEU B 1 239 ? 16.25 12.914 -3.521 1 96.44 239 LEU B O 1
ATOM 8943 N N . SER B 1 240 ? 16.641 14.133 -1.659 1 97.44 240 SER B N 1
ATOM 8944 C CA . SER B 1 240 ? 18.094 13.945 -1.722 1 97.44 240 SER B CA 1
ATOM 8945 C C . SER B 1 240 ? 18.531 12.766 -0.86 1 97.44 240 SER B C 1
ATOM 8947 O O . SER B 1 240 ? 19.375 11.969 -1.273 1 97.44 240 SER B O 1
ATOM 8949 N N . LYS B 1 241 ? 17.984 12.75 0.326 1 96 241 LYS B N 1
ATOM 8950 C CA . LYS B 1 241 ? 18.234 11.641 1.245 1 96 241 LYS B CA 1
ATOM 8951 C C . LYS B 1 241 ? 17.141 11.539 2.301 1 96 241 LYS B C 1
ATOM 8953 O O . LYS B 1 241 ? 16.531 12.539 2.668 1 96 241 LYS B O 1
ATOM 8958 N N . GLU B 1 242 ? 16.953 10.445 2.902 1 91.81 242 GLU B N 1
ATOM 8959 C CA . GLU B 1 242 ? 15.875 10.172 3.834 1 91.81 242 GLU B CA 1
ATOM 8960 C C . GLU B 1 242 ? 16.016 10.984 5.117 1 91.81 242 GLU B C 1
ATOM 8962 O O . GLU B 1 242 ? 15.031 11.445 5.68 1 91.81 242 GLU B O 1
ATOM 8967 N N . GLN B 1 243 ? 17.219 11.234 5.527 1 93.56 243 GLN B N 1
ATOM 8968 C CA . GLN B 1 243 ? 17.469 11.945 6.777 1 93.56 243 GLN B CA 1
ATOM 8969 C C . GLN B 1 243 ? 16.969 13.383 6.703 1 93.56 243 GLN B C 1
ATOM 8971 O O . GLN B 1 243 ? 16.75 14.031 7.734 1 93.56 243 GLN B O 1
ATOM 8976 N N . GLY B 1 244 ? 16.781 13.844 5.52 1 96.31 244 GLY B N 1
ATOM 8977 C CA . GLY B 1 244 ? 16.406 15.242 5.336 1 96.31 244 GLY B CA 1
ATOM 8978 C C . GLY B 1 244 ? 15.078 15.594 5.98 1 96.31 244 GLY B C 1
ATOM 8979 O O . GLY B 1 244 ? 14.875 16.734 6.414 1 96.31 244 GLY B O 1
ATOM 8980 N N . ILE B 1 245 ? 14.188 14.656 6.176 1 96.38 245 ILE B N 1
ATOM 8981 C CA . ILE B 1 245 ? 12.836 14.906 6.672 1 96.38 245 ILE B CA 1
ATOM 8982 C C . ILE B 1 245 ? 12.891 15.242 8.164 1 96.38 245 ILE B C 1
ATOM 8984 O O . ILE B 1 245 ? 11.945 15.828 8.703 1 96.38 245 ILE B O 1
ATOM 8988 N N . THR B 1 246 ? 13.984 14.922 8.852 1 97.44 246 THR B N 1
ATOM 8989 C CA . THR B 1 246 ? 14.102 15.109 10.297 1 97.44 246 THR B CA 1
ATOM 8990 C C . THR B 1 246 ? 14.227 16.594 10.641 1 97.44 246 THR B C 1
ATOM 8992 O O . THR B 1 246 ? 14.102 16.969 11.805 1 97.44 246 THR B O 1
ATOM 8995 N N . VAL B 1 247 ? 14.43 17.422 9.625 1 98.44 247 VAL B N 1
ATOM 8996 C CA . VAL B 1 247 ? 14.5 18.859 9.859 1 98.44 247 VAL B CA 1
ATOM 8997 C C . VAL B 1 247 ? 13.188 19.344 10.484 1 98.44 247 VAL B C 1
ATOM 8999 O O . VAL B 1 247 ? 13.18 20.312 11.242 1 98.44 247 VAL B O 1
ATOM 9002 N N . LEU B 1 248 ? 12.047 18.688 10.156 1 97.81 248 LEU B N 1
ATOM 9003 C CA . LEU B 1 248 ? 10.75 19.047 10.703 1 97.81 248 LEU B CA 1
ATOM 9004 C C . LEU B 1 248 ? 10.773 19 12.227 1 97.81 248 LEU B C 1
ATOM 9006 O O . LEU B 1 248 ? 10.227 19.875 12.898 1 97.81 248 LEU B O 1
ATOM 9010 N N . SER B 1 249 ? 11.453 17.938 12.789 1 97.69 249 SER B N 1
ATOM 9011 C CA . SER B 1 249 ? 11.57 17.828 14.234 1 97.69 249 SER B CA 1
ATOM 9012 C C . SER B 1 249 ? 12.438 18.922 14.82 1 97.69 249 SER B C 1
ATOM 9014 O O . SER B 1 249 ? 12.172 19.422 15.914 1 97.69 249 SER B O 1
ATOM 9016 N N . VAL B 1 250 ? 13.477 19.281 14.109 1 98.25 250 VAL B N 1
ATOM 9017 C CA . VAL B 1 250 ? 14.352 20.359 14.555 1 98.25 250 VAL B CA 1
ATOM 9018 C C . VAL B 1 250 ? 13.578 21.688 14.57 1 98.25 250 VAL B C 1
ATOM 9020 O O . VAL B 1 250 ? 13.703 22.469 15.5 1 98.25 250 VAL B O 1
ATOM 9023 N N . CYS B 1 251 ? 12.781 21.922 13.523 1 98 251 CYS B N 1
ATOM 9024 C CA . CYS B 1 251 ? 11.961 23.125 13.445 1 98 251 CYS B CA 1
ATOM 9025 C C . CYS B 1 251 ? 10.977 23.188 14.609 1 98 251 CYS B C 1
ATOM 9027 O O . CYS B 1 251 ? 10.789 24.25 15.219 1 98 251 CYS B O 1
ATOM 9029 N N . ILE B 1 252 ? 10.352 22.062 14.953 1 97.19 252 ILE B N 1
ATOM 9030 C CA . ILE B 1 252 ? 9.391 22 16.047 1 97.19 252 ILE B CA 1
ATOM 9031 C C . ILE B 1 252 ? 10.094 22.328 17.359 1 97.19 252 ILE B C 1
ATOM 9033 O O . ILE B 1 252 ? 9.586 23.109 18.172 1 97.19 252 ILE B O 1
ATOM 9037 N N . CYS B 1 253 ? 11.266 21.75 17.547 1 96.19 253 CYS B N 1
ATOM 9038 C CA . CYS B 1 253 ? 12.039 22 18.766 1 96.19 253 CYS B CA 1
ATOM 9039 C C . CYS B 1 253 ? 12.438 23.453 18.875 1 96.19 253 CYS B C 1
ATOM 9041 O O . CYS B 1 253 ? 12.297 24.078 19.938 1 96.19 253 CYS B O 1
ATOM 9043 N N . TYR B 1 254 ? 12.906 24.031 17.828 1 96.38 254 TYR B N 1
ATOM 9044 C CA . TYR B 1 254 ? 13.289 25.438 17.781 1 96.38 254 TYR B CA 1
ATOM 9045 C C . TYR B 1 254 ? 12.086 26.328 18.078 1 96.38 254 TYR B C 1
ATOM 9047 O O . TYR B 1 254 ? 12.188 27.25 18.891 1 96.38 254 TYR B O 1
ATOM 9055 N N . ASP B 1 255 ? 10.938 26.031 17.406 1 95.12 255 ASP B N 1
ATOM 9056 C CA . ASP B 1 255 ? 9.719 26.828 17.531 1 95.12 255 ASP B CA 1
ATOM 9057 C C . ASP B 1 255 ? 9.211 26.828 18.969 1 95.12 255 ASP B C 1
ATOM 9059 O O . ASP B 1 255 ? 8.984 27.891 19.547 1 95.12 255 ASP B O 1
ATOM 9063 N N . TYR B 1 256 ? 9.227 25.719 19.594 1 93.88 256 TYR B N 1
ATOM 9064 C CA . TYR B 1 256 ? 8.609 25.578 20.906 1 93.88 256 TYR B CA 1
ATOM 9065 C C . TYR B 1 256 ? 9.547 26.047 22.016 1 93.88 256 TYR B C 1
ATOM 9067 O O . TYR B 1 256 ? 9.18 26.891 22.828 1 93.88 256 TYR B O 1
ATOM 9075 N N . PHE B 1 257 ? 10.812 25.672 22.031 1 92.62 257 PHE B N 1
ATOM 9076 C CA . PHE B 1 257 ? 11.688 25.875 23.172 1 92.62 257 PHE B CA 1
ATOM 9077 C C . PHE B 1 257 ? 12.5 27.156 23 1 92.62 257 PHE B C 1
ATOM 9079 O O . PHE B 1 257 ? 12.82 27.828 23.984 1 92.62 257 PHE B O 1
ATOM 9086 N N . ILE B 1 258 ? 12.852 27.5 21.781 1 92.38 258 ILE B N 1
ATOM 9087 C CA . ILE B 1 258 ? 13.781 28.609 21.594 1 92.38 258 ILE B CA 1
ATOM 9088 C C . ILE B 1 258 ? 13.016 29.859 21.172 1 92.38 258 ILE B C 1
ATOM 9090 O O . ILE B 1 258 ? 13.07 30.875 21.859 1 92.38 258 ILE B O 1
ATOM 9094 N N . TYR B 1 259 ? 12.242 29.688 20.141 1 92.12 259 TYR B N 1
ATOM 9095 C CA . TYR B 1 259 ? 11.516 30.859 19.641 1 92.12 259 TYR B CA 1
ATOM 9096 C C . TYR B 1 259 ? 10.484 31.328 20.656 1 92.12 259 TYR B C 1
ATOM 9098 O O . TYR B 1 259 ? 10.375 32.531 20.922 1 92.12 259 TYR B O 1
ATOM 9106 N N . ASN B 1 260 ? 9.641 30.438 21.25 1 90.56 260 ASN B N 1
ATOM 9107 C CA . ASN B 1 260 ? 8.609 30.812 22.203 1 90.56 260 ASN B CA 1
ATOM 9108 C C . ASN B 1 260 ? 9.125 30.75 23.641 1 90.56 260 ASN B C 1
ATOM 9110 O O . ASN B 1 260 ? 8.359 30.938 24.594 1 90.56 260 ASN B O 1
ATOM 9114 N N . ASN B 1 261 ? 10.383 30.391 23.844 1 88.44 261 ASN B N 1
ATOM 9115 C CA . ASN B 1 261 ? 11.109 30.484 25.109 1 88.44 261 ASN B CA 1
ATOM 9116 C C . ASN B 1 261 ? 10.445 29.656 26.203 1 88.44 261 ASN B C 1
ATOM 9118 O O . ASN B 1 261 ? 10.164 30.156 27.297 1 88.44 261 ASN B O 1
ATOM 9122 N N . ASN B 1 262 ? 10.188 28.406 25.844 1 89.25 262 ASN B N 1
ATOM 9123 C CA . ASN B 1 262 ? 9.562 27.516 26.828 1 89.25 262 ASN B CA 1
ATOM 9124 C C . ASN B 1 262 ? 10.586 26.578 27.469 1 89.25 262 ASN B C 1
ATOM 9126 O O . ASN B 1 262 ? 11.578 26.219 26.828 1 89.25 262 ASN B O 1
ATOM 9130 N N . ASN B 1 263 ? 10.461 26.297 28.719 1 88.06 263 ASN B N 1
ATOM 9131 C CA . ASN B 1 263 ? 11.227 25.297 29.453 1 88.06 263 ASN B CA 1
ATOM 9132 C C . ASN B 1 263 ? 10.336 24.203 30 1 88.06 263 ASN B C 1
ATOM 9134 O O . ASN B 1 263 ? 9.156 24.109 29.641 1 88.06 263 ASN B O 1
ATOM 9138 N N . LEU B 1 264 ? 10.852 23.297 30.734 1 87.56 264 LEU B N 1
ATOM 9139 C CA . LEU B 1 264 ? 10.086 22.156 31.219 1 87.56 264 LEU B CA 1
ATOM 9140 C C . LEU B 1 264 ? 8.961 22.609 32.156 1 87.56 264 LEU B C 1
ATOM 9142 O O . LEU B 1 264 ? 7.848 22.094 32.094 1 87.56 264 LEU B O 1
ATOM 9146 N N . ASN B 1 265 ? 9.219 23.625 33 1 86 265 ASN B N 1
ATOM 9147 C CA . ASN B 1 265 ? 8.211 24.125 33.938 1 86 265 ASN B CA 1
ATOM 9148 C C . ASN B 1 265 ? 7.07 24.828 33.188 1 86 265 ASN B C 1
ATOM 9150 O O . ASN B 1 265 ? 5.898 24.625 33.531 1 86 265 ASN B O 1
ATOM 9154 N N . SER B 1 266 ? 7.484 25.641 32.25 1 87.38 266 SER B N 1
ATOM 9155 C CA . SER B 1 266 ? 6.465 26.312 31.453 1 87.38 266 SER B CA 1
ATOM 9156 C C . SER B 1 266 ? 5.645 25.297 30.656 1 87.38 266 SER B C 1
ATOM 9158 O O . SER B 1 266 ? 4.445 25.5 30.438 1 87.38 266 SER B O 1
ATOM 9160 N N . SER B 1 267 ? 6.266 24.266 30.188 1 89.06 267 SER B N 1
ATOM 9161 C CA . SER B 1 267 ? 5.574 23.234 29.422 1 89.06 267 SER B CA 1
ATOM 9162 C C . SER B 1 267 ? 4.527 22.531 30.281 1 89.06 267 SER B C 1
ATOM 9164 O O . SER B 1 267 ? 3.432 22.219 29.797 1 89.06 267 SER B O 1
ATOM 9166 N N . LEU B 1 268 ? 4.855 22.219 31.484 1 87.31 268 LEU B N 1
ATOM 9167 C CA . LEU B 1 268 ? 3.904 21.594 32.406 1 87.31 268 LEU B CA 1
ATOM 9168 C C . LEU B 1 268 ? 2.727 22.516 32.656 1 87.31 268 LEU B C 1
ATOM 9170 O O . LEU B 1 268 ? 1.585 22.062 32.781 1 87.31 268 LEU B O 1
ATOM 9174 N N . SER B 1 269 ? 3.023 23.828 32.781 1 86.38 269 SER B N 1
ATOM 9175 C CA . SER B 1 269 ? 1.967 24.812 33 1 86.38 269 SER B CA 1
ATOM 9176 C C . SER B 1 269 ? 1.04 24.891 31.781 1 86.38 269 SER B C 1
ATOM 9178 O O . SER B 1 269 ? -0.176 25.031 31.938 1 86.38 269 SER B O 1
ATOM 9180 N N . ILE B 1 270 ? 1.621 24.812 30.625 1 86.75 270 ILE B N 1
ATOM 9181 C CA . ILE B 1 270 ? 0.836 24.875 29.391 1 86.75 270 ILE B CA 1
ATOM 9182 C C . ILE B 1 270 ? -0.041 23.625 29.297 1 86.75 270 ILE B C 1
ATOM 9184 O O . ILE B 1 270 ? -1.206 23.703 28.906 1 86.75 270 ILE B O 1
ATOM 9188 N N . LEU B 1 271 ? 0.52 22.484 29.641 1 86.19 271 LEU B N 1
ATOM 9189 C CA . LEU B 1 271 ? -0.241 21.234 29.609 1 86.19 271 LEU B CA 1
ATOM 9190 C C . LEU B 1 271 ? -1.42 21.297 30.578 1 86.19 271 LEU B C 1
ATOM 9192 O O . LEU B 1 271 ? -2.523 20.859 30.234 1 86.19 271 LEU B O 1
ATOM 9196 N N . ARG B 1 272 ? -1.164 21.844 31.781 1 82.56 272 ARG B N 1
ATOM 9197 C CA . ARG B 1 272 ? -2.242 22.047 32.75 1 82.56 272 ARG B CA 1
ATOM 9198 C C . ARG B 1 272 ? -3.266 23.047 32.219 1 82.56 272 ARG B C 1
ATOM 9200 O O . ARG B 1 272 ? -4.473 22.859 32.406 1 82.56 272 ARG B O 1
ATOM 9207 N N . GLY B 1 273 ? -2.746 24.031 31.594 1 80.81 273 GLY B N 1
ATOM 9208 C CA . GLY B 1 273 ? -3.613 25.031 31 1 80.81 273 GLY B CA 1
ATOM 9209 C C . GLY B 1 273 ? -4.453 24.5 29.859 1 80.81 273 GLY B C 1
ATOM 9210 O O . GLY B 1 273 ? -5.617 24.875 29.703 1 80.81 273 GLY B O 1
ATOM 9211 N N . PHE B 1 274 ? -3.873 23.672 29.062 1 80.75 274 PHE B N 1
ATOM 9212 C CA . PHE B 1 274 ? -4.578 23.062 27.938 1 80.75 274 PHE B CA 1
ATOM 9213 C C . PHE B 1 274 ? -5.793 22.281 28.422 1 80.75 274 PHE B C 1
ATOM 9215 O O . PHE B 1 274 ? -6.852 22.297 27.797 1 80.75 274 PHE B O 1
ATOM 9222 N N . VAL B 1 275 ? -5.648 21.672 29.562 1 77.06 275 VAL B N 1
ATOM 9223 C CA . VAL B 1 275 ? -6.742 20.891 30.125 1 77.06 275 VAL B CA 1
ATOM 9224 C C . VAL B 1 275 ? -7.789 21.828 30.719 1 77.06 275 VAL B C 1
ATOM 9226 O O . VAL B 1 275 ? -8.992 21.594 30.594 1 77.06 275 VAL B O 1
ATOM 9229 N N . LYS B 1 276 ? -7.285 23.031 31.297 1 74.25 276 LYS B N 1
ATOM 9230 C CA . LYS B 1 276 ? -8.18 23.969 31.969 1 74.25 276 LYS B CA 1
ATOM 9231 C C . LYS B 1 276 ? -8.641 25.062 31.016 1 74.25 276 LYS B C 1
ATOM 9233 O O . LYS B 1 276 ? -9.266 26.031 31.438 1 74.25 276 LYS B O 1
ATOM 9238 N N . SER B 1 277 ? -8.297 24.953 29.656 1 68.69 277 SER B N 1
ATOM 9239 C CA . SER B 1 277 ? -8.727 25.844 28.594 1 68.69 277 SER B CA 1
ATOM 9240 C C . SER B 1 277 ? -8.148 27.25 28.781 1 68.69 277 SER B C 1
ATOM 9242 O O . SER B 1 277 ? -8.852 28.234 28.594 1 68.69 277 SER B O 1
ATOM 9244 N N . VAL B 1 278 ? -6.969 27.359 29.422 1 75.06 278 VAL B N 1
ATOM 9245 C CA . VAL B 1 278 ? -6.297 28.641 29.547 1 75.06 278 VAL B CA 1
ATOM 9246 C C . VAL B 1 278 ? -4.895 28.562 28.953 1 75.06 278 VAL B C 1
ATOM 9248 O O . VAL B 1 278 ? -3.951 28.141 29.625 1 75.06 278 VAL B O 1
ATOM 9251 N N . THR B 1 279 ? -4.781 28.625 27.641 1 80.19 279 THR B N 1
ATOM 9252 C CA . THR B 1 279 ? -3.461 28.578 27.016 1 80.19 279 THR B CA 1
ATOM 9253 C C . THR B 1 279 ? -3.098 29.922 26.406 1 80.19 279 THR B C 1
ATOM 9255 O O . THR B 1 279 ? -3.98 30.719 26.078 1 80.19 279 THR B O 1
ATOM 9258 N N . PRO B 1 280 ? -1.806 30.266 26.438 1 81.94 280 PRO B N 1
ATOM 9259 C CA . PRO B 1 280 ? -1.387 31.531 25.812 1 81.94 280 PRO B CA 1
ATOM 9260 C C . PRO B 1 280 ? -1.728 31.578 24.328 1 81.94 280 PRO B C 1
ATOM 9262 O O . PRO B 1 280 ? -1.856 30.547 23.672 1 81.94 280 PRO B O 1
ATOM 9265 N N . ILE B 1 281 ? -1.879 32.75 23.781 1 78.56 281 ILE B N 1
ATOM 9266 C CA . ILE B 1 281 ? -2.324 33 22.406 1 78.56 281 ILE B CA 1
ATOM 9267 C C . ILE B 1 281 ? -1.315 32.406 21.422 1 78.56 281 ILE B C 1
ATOM 9269 O O . ILE B 1 281 ? -1.696 31.875 20.375 1 78.56 281 ILE B O 1
ATOM 9273 N N . TRP B 1 282 ? 0.034 32.531 21.766 1 83.88 282 TRP B N 1
ATOM 9274 C CA . TRP B 1 282 ? 1.051 32.031 20.859 1 83.88 282 TRP B CA 1
ATOM 9275 C C . TRP B 1 282 ? 0.931 30.516 20.703 1 83.88 282 TRP B C 1
ATOM 9277 O O . TRP B 1 282 ? 1.367 29.953 19.688 1 83.88 282 TRP B O 1
ATOM 9287 N N . PHE B 1 283 ? 0.343 29.859 21.719 1 87.75 283 PHE B N 1
ATOM 9288 C CA . PHE B 1 283 ? 0.249 28.406 21.75 1 87.75 283 PHE B CA 1
ATOM 9289 C C . PHE B 1 283 ? -0.71 27.922 20.672 1 87.75 283 PHE B C 1
ATOM 9291 O O . PHE B 1 283 ? -0.501 26.844 20.078 1 87.75 283 PHE B O 1
ATOM 9298 N N . ASN B 1 284 ? -1.765 28.688 20.312 1 84.38 284 ASN B N 1
ATOM 9299 C CA . ASN B 1 284 ? -2.686 28.312 19.234 1 84.38 284 ASN B CA 1
ATOM 9300 C C . ASN B 1 284 ? -1.981 28.25 17.891 1 84.38 284 ASN B C 1
ATOM 9302 O O . ASN B 1 284 ? -2.104 27.266 17.172 1 84.38 284 ASN B O 1
ATOM 9306 N N . SER B 1 285 ? -1.188 29.312 17.656 1 85.38 285 SER B N 1
ATOM 9307 C CA . SER B 1 285 ? -0.459 29.328 16.391 1 85.38 285 SER B CA 1
ATOM 9308 C C . SER B 1 285 ? 0.565 28.203 16.328 1 85.38 285 SER B C 1
ATOM 9310 O O . SER B 1 285 ? 0.773 27.609 15.266 1 85.38 285 SER B O 1
ATOM 9312 N N . PHE B 1 286 ? 1.235 27.922 17.453 1 90.94 286 PHE B N 1
ATOM 9313 C CA . PHE B 1 286 ? 2.197 26.828 17.5 1 90.94 286 PHE B CA 1
ATOM 9314 C C . PHE B 1 286 ? 1.524 25.5 17.188 1 90.94 286 PHE B C 1
ATOM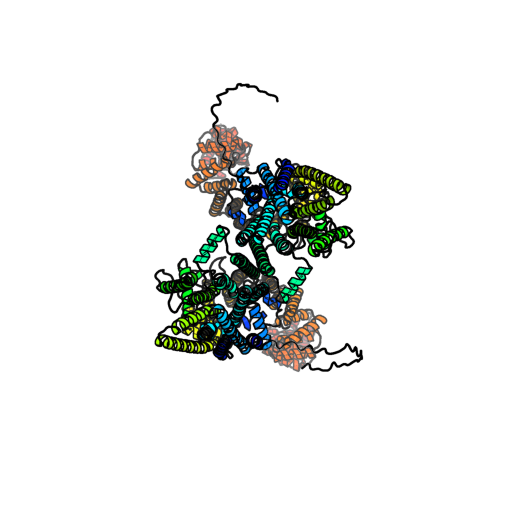 9316 O O . PHE B 1 286 ? 2.064 24.688 16.438 1 90.94 286 PHE B O 1
ATOM 9323 N N . VAL B 1 287 ? 0.324 25.312 17.766 1 89.19 287 VAL B N 1
ATOM 9324 C CA . VAL B 1 287 ? -0.384 24.047 17.578 1 89.19 287 VAL B CA 1
ATOM 9325 C C . VAL B 1 287 ? -0.742 23.875 16.094 1 89.19 287 VAL B C 1
ATOM 9327 O O . VAL B 1 287 ? -0.625 22.781 15.547 1 89.19 287 VAL B O 1
ATOM 9330 N N . TYR B 1 288 ? -1.17 25.016 15.445 1 87.81 288 TYR B N 1
ATOM 9331 C CA . TYR B 1 288 ? -1.474 24.938 14.016 1 87.81 288 TYR B CA 1
ATOM 9332 C C . TYR B 1 288 ? -0.239 24.531 13.219 1 87.81 288 TYR B C 1
ATOM 9334 O O . TYR B 1 288 ? -0.314 23.672 12.336 1 87.81 288 TYR B O 1
ATOM 9342 N N . ARG B 1 289 ? 0.874 25.156 13.531 1 92 289 ARG B N 1
ATOM 9343 C CA . ARG B 1 289 ? 2.115 24.844 12.828 1 92 289 ARG B CA 1
ATOM 9344 C C . ARG B 1 289 ? 2.57 23.422 13.133 1 92 289 ARG B C 1
ATOM 9346 O O . ARG B 1 289 ? 3.018 22.703 12.227 1 92 289 ARG B O 1
ATOM 9353 N N . PHE B 1 290 ? 2.426 23.031 14.43 1 93.88 290 PHE B N 1
ATOM 9354 C CA . PHE B 1 290 ? 2.812 21.703 14.859 1 93.88 290 PHE B CA 1
ATOM 9355 C C . PHE B 1 290 ? 2.027 20.641 14.094 1 93.88 290 PHE B C 1
ATOM 9357 O O . PHE B 1 290 ? 2.613 19.703 13.539 1 93.88 290 PHE B O 1
ATOM 9364 N N . ILE B 1 291 ? 0.727 20.766 13.992 1 90.75 291 ILE B N 1
ATOM 9365 C CA . ILE B 1 291 ? -0.126 19.797 13.312 1 90.75 291 ILE B CA 1
ATOM 9366 C C . ILE B 1 291 ? 0.155 19.828 11.812 1 90.75 291 ILE B C 1
ATOM 9368 O O . ILE B 1 291 ? 0.123 18.781 11.156 1 90.75 291 ILE B O 1
ATOM 9372 N N . SER B 1 292 ? 0.407 21 11.312 1 90.44 292 SER B N 1
ATOM 9373 C CA . SER B 1 292 ? 0.764 21.094 9.898 1 90.44 292 SER B CA 1
ATOM 9374 C C . SER B 1 292 ? 2.039 20.328 9.594 1 90.44 292 SER B C 1
ATOM 9376 O O . SER B 1 292 ? 2.094 19.562 8.625 1 90.44 292 SER B O 1
ATOM 9378 N N . LEU B 1 293 ? 3.055 20.453 10.438 1 94.88 293 LEU B N 1
ATOM 9379 C CA . LEU B 1 293 ? 4.332 19.781 10.227 1 94.88 293 LEU B CA 1
ATOM 9380 C C . LEU B 1 293 ? 4.188 18.281 10.406 1 94.88 293 LEU B C 1
ATOM 9382 O O . LEU B 1 293 ? 4.727 17.5 9.609 1 94.88 293 LEU B O 1
ATOM 9386 N N . VAL B 1 294 ? 3.441 17.906 11.422 1 92.5 294 VAL B N 1
ATOM 9387 C CA . VAL B 1 294 ? 3.23 16.484 11.664 1 92.5 294 VAL B CA 1
ATOM 9388 C C . VAL B 1 294 ? 2.41 15.883 10.523 1 92.5 294 VAL B C 1
ATOM 9390 O O . VAL B 1 294 ? 2.727 14.797 10.031 1 92.5 294 VAL B O 1
ATOM 9393 N N . GLY B 1 295 ? 1.292 16.547 10.125 1 87.81 295 GLY B N 1
ATOM 9394 C CA . GLY B 1 295 ? 0.509 16.078 8.992 1 87.81 295 GLY B CA 1
ATOM 9395 C C . GLY B 1 295 ? 1.316 15.977 7.715 1 87.81 295 GLY B C 1
ATOM 9396 O O . GLY B 1 295 ? 1.17 15.016 6.961 1 87.81 295 GLY B O 1
ATOM 9397 N N . PHE B 1 296 ? 2.121 16.984 7.445 1 90.38 296 PHE B N 1
ATOM 9398 C CA . PHE B 1 296 ? 3.002 16.984 6.281 1 90.38 296 PHE B CA 1
ATOM 9399 C C . PHE B 1 296 ? 3.965 15.805 6.336 1 90.38 296 PHE B C 1
ATOM 9401 O O . PHE B 1 296 ? 4.195 15.141 5.328 1 90.38 296 PHE B O 1
ATOM 9408 N N . PHE B 1 297 ? 4.543 15.562 7.539 1 93.19 297 PHE B N 1
ATOM 9409 C CA . PHE B 1 297 ? 5.426 14.422 7.762 1 93.19 297 PHE B CA 1
ATOM 9410 C C . PHE B 1 297 ? 4.719 13.117 7.422 1 93.19 297 PHE B C 1
ATOM 9412 O O . PHE B 1 297 ? 5.25 12.289 6.684 1 93.19 297 PHE B O 1
ATOM 9419 N N . VAL B 1 298 ? 3.629 12.922 7.996 1 87.81 298 VAL B N 1
ATOM 9420 C CA . VAL B 1 298 ? 2.871 11.688 7.797 1 87.81 298 VAL B CA 1
ATOM 9421 C C . VAL B 1 298 ? 2.529 11.531 6.316 1 87.81 298 VAL B C 1
ATOM 9423 O O . VAL B 1 298 ? 2.66 10.438 5.758 1 87.81 298 VAL B O 1
ATOM 9426 N N . ALA B 1 299 ? 2.125 12.594 5.664 1 86.62 299 ALA B N 1
ATOM 9427 C CA . ALA B 1 299 ? 1.78 12.547 4.246 1 86.62 299 ALA B CA 1
ATOM 9428 C C . ALA B 1 299 ? 2.982 12.133 3.402 1 86.62 299 ALA B C 1
ATOM 9430 O O . ALA B 1 299 ? 2.869 11.281 2.521 1 86.62 299 ALA B O 1
ATOM 9431 N N . LEU B 1 300 ? 4.07 12.695 3.709 1 89.94 300 LEU B N 1
ATOM 9432 C CA . LEU B 1 300 ? 5.273 12.375 2.947 1 89.94 300 LEU B CA 1
ATOM 9433 C C . LEU B 1 300 ? 5.703 10.93 3.195 1 89.94 300 LEU B C 1
ATOM 9435 O O . LEU B 1 300 ? 6.129 10.234 2.27 1 89.94 300 LEU B O 1
ATOM 9439 N N . MET B 1 301 ? 5.633 10.531 4.414 1 88.19 301 MET B N 1
ATOM 9440 C CA . MET B 1 301 ? 6.008 9.156 4.742 1 88.19 301 MET B CA 1
ATOM 9441 C C . MET B 1 301 ? 5.082 8.164 4.051 1 88.19 301 MET B C 1
ATOM 9443 O O . MET B 1 301 ? 5.539 7.133 3.547 1 88.19 301 MET B O 1
ATOM 9447 N N . MET B 1 302 ? 3.828 8.43 4.004 1 82.69 302 MET B N 1
ATOM 9448 C CA . MET B 1 302 ? 2.869 7.551 3.338 1 82.69 302 MET B CA 1
ATOM 9449 C C . MET B 1 302 ? 3.109 7.523 1.833 1 82.69 302 MET B C 1
ATOM 9451 O O . MET B 1 302 ? 2.996 6.473 1.201 1 82.69 302 MET B O 1
ATOM 9455 N N . LEU B 1 303 ? 3.359 8.664 1.354 1 83.38 303 LEU B N 1
ATOM 9456 C CA . LEU B 1 303 ? 3.697 8.719 -0.064 1 83.38 303 LEU B CA 1
ATOM 9457 C C . LEU B 1 303 ? 4.934 7.879 -0.36 1 83.38 303 LEU B C 1
ATOM 9459 O O . LEU B 1 303 ? 4.988 7.18 -1.375 1 83.38 303 LEU B O 1
ATOM 9463 N N . ARG B 1 304 ? 5.832 7.918 0.526 1 86.12 304 ARG B N 1
ATOM 9464 C CA . ARG B 1 304 ? 7.047 7.125 0.365 1 86.12 304 ARG B CA 1
ATOM 9465 C C . ARG B 1 304 ? 6.742 5.633 0.43 1 86.12 304 ARG B C 1
ATOM 9467 O O . ARG B 1 304 ? 7.273 4.852 -0.362 1 86.12 304 ARG B O 1
ATOM 9474 N N . VAL B 1 305 ? 6.012 5.297 1.288 1 81.75 305 VAL B N 1
ATOM 9475 C CA . VAL B 1 305 ? 5.637 3.893 1.422 1 81.75 305 VAL B CA 1
ATOM 9476 C C . VAL B 1 305 ? 4.914 3.428 0.16 1 81.75 305 VAL B C 1
ATOM 9478 O O . VAL B 1 305 ? 5.125 2.305 -0.305 1 81.75 305 VAL B O 1
ATOM 9481 N N . LYS B 1 306 ? 4.094 4.262 -0.385 1 78.88 306 LYS B N 1
ATOM 9482 C CA . LYS B 1 306 ? 3.385 3.934 -1.617 1 78.88 306 LYS B CA 1
ATOM 9483 C C . LYS B 1 306 ? 4.359 3.744 -2.779 1 78.88 306 LYS B C 1
ATOM 9485 O O . LYS B 1 306 ? 4.227 2.799 -3.559 1 78.88 306 LYS B O 1
ATOM 9490 N N . ILE B 1 307 ? 5.277 4.598 -2.783 1 82.62 307 ILE B N 1
ATOM 9491 C CA . ILE B 1 307 ? 6.273 4.531 -3.848 1 82.62 307 ILE B CA 1
ATOM 9492 C C . ILE B 1 307 ? 7.094 3.25 -3.709 1 82.62 307 ILE B C 1
ATOM 9494 O O . ILE B 1 307 ? 7.438 2.615 -4.707 1 82.62 307 ILE B O 1
ATOM 9498 N N . MET B 1 308 ? 7.328 2.857 -2.496 1 80.38 308 MET B N 1
ATOM 9499 C CA . MET B 1 308 ? 8.125 1.666 -2.215 1 80.38 308 MET B CA 1
ATOM 9500 C C . MET B 1 308 ? 7.266 0.408 -2.287 1 80.38 308 MET B C 1
ATOM 9502 O O . MET B 1 308 ? 7.758 -0.698 -2.049 1 80.38 308 MET B O 1
ATOM 9506 N N . LYS B 1 309 ? 5.977 0.472 -2.621 1 71.69 309 LYS B N 1
ATOM 9507 C CA . LYS B 1 309 ? 5.016 -0.621 -2.736 1 71.69 309 LYS B CA 1
ATOM 9508 C C . LYS B 1 309 ? 4.887 -1.38 -1.419 1 71.69 309 LYS B C 1
ATOM 9510 O O . LYS B 1 309 ? 4.824 -2.611 -1.409 1 71.69 309 LYS B O 1
ATOM 9515 N N . ALA B 1 310 ? 5 -0.644 -0.33 1 61.28 310 ALA B N 1
ATOM 9516 C CA . ALA B 1 310 ? 4.766 -1.106 1.035 1 61.28 310 ALA B CA 1
ATOM 9517 C C . ALA B 1 310 ? 5.707 -2.248 1.398 1 61.28 310 ALA B C 1
ATOM 9519 O O . ALA B 1 310 ? 5.328 -3.17 2.125 1 61.28 310 ALA B O 1
ATOM 9520 N N . GLU B 1 311 ? 6.836 -2.303 0.817 1 65.44 311 GLU B N 1
ATOM 9521 C CA . GLU B 1 311 ? 7.844 -3.307 1.149 1 65.44 311 GLU B CA 1
ATOM 9522 C C . GLU B 1 311 ? 9.07 -2.666 1.79 1 65.44 311 GLU B C 1
ATOM 9524 O O . GLU B 1 311 ? 9.508 -1.594 1.369 1 65.44 311 GLU B O 1
ATOM 9529 N N . LEU B 1 312 ? 9.453 -3.195 2.938 1 65 312 LEU B N 1
ATOM 9530 C CA . LEU B 1 312 ? 10.68 -2.73 3.578 1 65 312 LEU B CA 1
ATOM 9531 C C . LEU B 1 312 ? 11.898 -3.414 2.975 1 65 312 LEU B C 1
ATOM 9533 O O . LEU B 1 312 ? 11.797 -4.523 2.445 1 65 312 LEU B O 1
ATOM 9537 N N . PRO B 1 313 ? 12.992 -2.688 3.062 1 63.81 313 PRO B N 1
ATOM 9538 C CA . PRO B 1 313 ? 14.219 -3.307 2.541 1 63.81 313 PRO B CA 1
ATOM 9539 C C . PRO B 1 313 ? 14.609 -4.57 3.303 1 63.81 313 PRO B C 1
ATOM 9541 O O . PRO B 1 313 ? 14.383 -4.656 4.516 1 63.81 313 PRO B O 1
ATOM 9544 N N . VAL B 1 314 ? 15.031 -5.598 2.605 1 62.62 314 VAL B N 1
ATOM 9545 C CA . VAL B 1 314 ? 15.469 -6.859 3.195 1 62.62 314 VAL B CA 1
ATOM 9546 C C . VAL B 1 314 ? 16.984 -6.859 3.344 1 62.62 314 VAL B C 1
ATOM 9548 O O . VAL B 1 314 ? 17.703 -6.535 2.4 1 62.62 314 VAL B O 1
ATOM 9551 N N . PHE B 1 315 ? 17.406 -7.008 4.641 1 66.31 315 PHE B N 1
ATOM 9552 C CA . PHE B 1 315 ? 18.844 -7.066 4.883 1 66.31 315 PHE B CA 1
ATOM 9553 C C . PHE B 1 315 ? 19.266 -8.461 5.324 1 66.31 315 PHE B C 1
ATOM 9555 O O . PHE B 1 315 ? 18.453 -9.211 5.883 1 66.31 315 PHE B O 1
ATOM 9562 N N . THR B 1 316 ? 20.484 -8.797 4.938 1 66.69 316 THR B N 1
ATOM 9563 C CA . THR B 1 316 ? 21.031 -10.094 5.336 1 66.69 316 THR B CA 1
ATOM 9564 C C . THR B 1 316 ? 21.438 -10.078 6.809 1 66.69 316 THR B C 1
ATOM 9566 O O . THR B 1 316 ? 21.547 -9.008 7.418 1 66.69 316 THR B O 1
ATOM 9569 N N . ILE B 1 317 ? 21.672 -11.234 7.332 1 71.38 317 ILE B N 1
ATOM 9570 C CA . ILE B 1 317 ? 22.062 -11.398 8.727 1 71.38 317 ILE B CA 1
ATOM 9571 C C . ILE B 1 317 ? 23.406 -10.719 8.984 1 71.38 317 ILE B C 1
ATOM 9573 O O . ILE B 1 317 ? 23.656 -10.234 10.086 1 71.38 317 ILE B O 1
ATOM 9577 N N . HIS B 1 318 ? 24.141 -10.492 7.938 1 75.44 318 HIS B N 1
ATOM 9578 C CA . HIS B 1 318 ? 25.5 -9.992 8.148 1 75.44 318 HIS B CA 1
ATOM 9579 C C . HIS B 1 318 ? 25.547 -8.469 8.031 1 75.44 318 HIS B C 1
ATOM 9581 O O . HIS B 1 318 ? 26.516 -7.84 8.469 1 75.44 318 HIS B O 1
ATOM 9587 N N . ASP B 1 319 ? 24.547 -7.891 7.484 1 78.44 319 ASP B N 1
ATOM 9588 C CA . ASP B 1 319 ? 24.5 -6.438 7.383 1 78.44 319 ASP B CA 1
ATOM 9589 C C . ASP B 1 319 ? 24.281 -5.797 8.75 1 78.44 319 ASP B C 1
ATOM 9591 O O . ASP B 1 319 ? 24.812 -4.719 9.031 1 78.44 319 ASP B O 1
ATOM 9595 N N . ASN B 1 320 ? 23.438 -6.383 9.492 1 85.81 320 ASN B N 1
ATOM 9596 C CA . ASN B 1 320 ? 23.156 -6.008 10.875 1 85.81 320 ASN B CA 1
ATOM 9597 C C . ASN B 1 320 ? 22.938 -7.23 11.758 1 85.81 320 ASN B C 1
ATOM 9599 O O . ASN B 1 320 ? 21.797 -7.594 12.062 1 85.81 320 ASN B O 1
ATOM 9603 N N . PRO B 1 321 ? 24.031 -7.793 12.227 1 85.38 321 PRO B N 1
ATOM 9604 C CA . PRO B 1 321 ? 23.969 -9.07 12.93 1 85.38 321 PRO B CA 1
ATOM 9605 C C . PRO B 1 321 ? 23.125 -9.008 14.195 1 85.38 321 PRO B C 1
ATOM 9607 O O . PRO B 1 321 ? 22.562 -10.023 14.625 1 85.38 321 PRO B O 1
ATOM 9610 N N . ALA B 1 322 ? 23 -7.875 14.773 1 89.38 322 ALA B N 1
ATOM 9611 C CA . ALA B 1 322 ? 22.297 -7.727 16.047 1 89.38 322 ALA B CA 1
ATOM 9612 C C . ALA B 1 322 ? 20.812 -8.047 15.875 1 89.38 322 ALA B C 1
ATOM 9614 O O . ALA B 1 322 ? 20.125 -8.406 16.844 1 89.38 322 ALA B O 1
ATOM 9615 N N . VAL B 1 323 ? 20.281 -7.91 14.711 1 86.5 323 VAL B N 1
ATOM 9616 C CA . VAL B 1 323 ? 18.859 -8.125 14.438 1 86.5 323 VAL B CA 1
ATOM 9617 C C . VAL B 1 323 ? 18.484 -9.555 14.82 1 86.5 323 VAL B C 1
ATOM 9619 O O . VAL B 1 323 ? 17.344 -9.805 15.242 1 86.5 323 VAL B O 1
ATOM 9622 N N . ASN B 1 324 ? 19.406 -10.508 14.781 1 81.06 324 ASN B N 1
ATOM 9623 C CA . ASN B 1 324 ? 19.125 -11.922 15.016 1 81.06 324 ASN B CA 1
ATOM 9624 C C . ASN B 1 324 ? 19.391 -12.312 16.469 1 81.06 324 ASN B C 1
ATOM 9626 O O . ASN B 1 324 ? 19.172 -13.461 16.859 1 81.06 324 ASN B O 1
ATOM 9630 N N . GLU B 1 325 ? 19.828 -11.375 17.203 1 88.56 325 GLU B N 1
ATOM 9631 C CA . GLU B 1 325 ? 20.078 -11.648 18.609 1 88.56 325 GLU B CA 1
ATOM 9632 C C . GLU B 1 325 ? 18.797 -11.539 19.438 1 88.56 325 GLU B C 1
ATOM 9634 O O . GLU B 1 325 ? 17.906 -10.75 19.109 1 88.56 325 GLU B O 1
ATOM 9639 N N . PRO B 1 326 ? 18.75 -12.375 20.438 1 90.75 326 PRO B N 1
ATOM 9640 C CA . PRO B 1 326 ? 17.562 -12.289 21.297 1 90.75 326 PRO B CA 1
ATOM 9641 C C . PRO B 1 326 ? 17.562 -11.055 22.188 1 90.75 326 PRO B C 1
ATOM 9643 O O . PRO B 1 326 ? 18.625 -10.484 22.453 1 90.75 326 PRO B O 1
ATOM 9646 N N . THR B 1 327 ? 16.453 -10.609 22.625 1 90.94 327 THR B N 1
ATOM 9647 C CA . THR B 1 327 ? 16.328 -9.547 23.625 1 90.94 327 THR B CA 1
ATOM 9648 C C . THR B 1 327 ? 16.859 -10.016 24.969 1 90.94 327 THR B C 1
ATOM 9650 O O . THR B 1 327 ? 16.625 -11.156 25.391 1 90.94 327 THR B O 1
ATOM 9653 N N . PRO B 1 328 ? 17.5 -9.266 25.625 1 93.12 328 PRO B N 1
ATOM 9654 C CA . PRO B 1 328 ? 17.703 -7.832 25.422 1 93.12 328 PRO B CA 1
ATOM 9655 C C . PRO B 1 328 ? 19.031 -7.516 24.734 1 93.12 328 PRO B C 1
ATOM 9657 O O . PRO B 1 328 ? 19.438 -6.355 24.672 1 93.12 328 PRO B O 1
ATOM 9660 N N . TYR B 1 329 ? 19.797 -8.523 24.328 1 92.75 329 TYR B N 1
ATOM 9661 C CA . TYR B 1 329 ? 21.141 -8.352 23.797 1 92.75 329 TYR B CA 1
ATOM 9662 C C . TYR B 1 329 ? 21.109 -7.555 22.484 1 92.75 329 TYR B C 1
ATOM 9664 O O . TYR B 1 329 ? 22 -6.75 22.219 1 92.75 329 TYR B O 1
ATOM 9672 N N . ARG B 1 330 ? 20.094 -7.711 21.703 1 93.44 330 ARG B N 1
ATOM 9673 C CA . ARG B 1 330 ? 19.891 -6.93 20.484 1 93.44 330 ARG B CA 1
ATOM 9674 C C . ARG B 1 330 ? 19.891 -5.438 20.781 1 93.44 330 ARG B C 1
ATOM 9676 O O . ARG B 1 330 ? 20.625 -4.668 20.172 1 93.44 330 ARG B O 1
ATOM 9683 N N . GLN B 1 331 ? 19.078 -5.09 21.812 1 93.94 331 GLN B N 1
ATOM 9684 C CA . GLN B 1 331 ? 18.922 -3.686 22.172 1 93.94 331 GLN B CA 1
ATOM 9685 C C . GLN B 1 331 ? 20.203 -3.137 22.797 1 93.94 331 GLN B C 1
ATOM 9687 O O . GLN B 1 331 ? 20.594 -1.999 22.531 1 93.94 331 GLN B O 1
ATOM 9692 N N . LEU B 1 332 ? 20.812 -3.973 23.594 1 95.06 332 LEU B N 1
ATOM 9693 C CA . LEU B 1 332 ? 22.062 -3.553 24.234 1 95.06 332 LEU B CA 1
ATOM 9694 C C . LEU B 1 332 ? 23.125 -3.252 23.172 1 95.06 332 LEU B C 1
ATOM 9696 O O . LEU B 1 332 ? 23.859 -2.271 23.297 1 95.06 332 LEU B O 1
ATOM 9700 N N . HIS B 1 333 ? 23.172 -4.031 22.188 1 95.12 333 HIS B N 1
ATOM 9701 C CA . HIS B 1 333 ? 24.141 -3.824 21.125 1 95.12 333 HIS B CA 1
ATOM 9702 C C . HIS B 1 333 ? 23.828 -2.561 20.328 1 95.12 333 HIS B C 1
ATOM 9704 O O . HIS B 1 333 ? 24.719 -1.778 20.016 1 95.12 333 HIS B O 1
ATOM 9710 N N . TRP B 1 334 ? 22.578 -2.395 20.047 1 95.25 334 TRP B N 1
ATOM 9711 C CA . TRP B 1 334 ? 22.172 -1.213 19.297 1 95.25 334 TRP B CA 1
ATOM 9712 C C . TRP B 1 334 ? 22.484 0.061 20.078 1 95.25 334 TRP B C 1
ATOM 9714 O O . TRP B 1 334 ? 22.906 1.064 19.484 1 95.25 334 TRP B O 1
ATOM 9724 N N . LEU B 1 335 ? 22.297 0.045 21.375 1 96.62 335 LEU B N 1
ATOM 9725 C CA . LEU B 1 335 ? 22.625 1.191 22.219 1 96.62 335 LEU B CA 1
ATOM 9726 C C . LEU B 1 335 ? 24.125 1.437 22.25 1 96.62 335 LEU B C 1
ATOM 9728 O O . LEU B 1 335 ? 24.578 2.586 22.266 1 96.62 335 LEU B O 1
ATOM 9732 N N . TYR B 1 336 ? 24.812 0.382 22.25 1 97 336 TYR B N 1
ATOM 9733 C CA . TYR B 1 336 ? 26.266 0.502 22.219 1 97 336 TYR B CA 1
ATOM 9734 C C . TYR B 1 336 ? 26.75 1.123 20.906 1 97 336 TYR B C 1
ATOM 9736 O O . TYR B 1 336 ? 27.719 1.883 20.891 1 97 336 TYR B O 1
ATOM 9744 N N . LEU B 1 337 ? 26.109 0.797 19.828 1 96.19 337 LEU B N 1
ATOM 9745 C CA . LEU B 1 337 ? 26.484 1.369 18.547 1 96.19 337 LEU B CA 1
ATOM 9746 C C . LEU B 1 337 ? 26.344 2.887 18.562 1 96.19 337 LEU B C 1
ATOM 9748 O O . LEU B 1 337 ? 27.062 3.592 17.859 1 96.19 337 LEU B O 1
ATOM 9752 N N . ILE B 1 338 ? 25.406 3.379 19.328 1 97.44 338 ILE B N 1
ATOM 9753 C CA . ILE B 1 338 ? 25.25 4.824 19.469 1 97.44 338 ILE B CA 1
ATOM 9754 C C . ILE B 1 338 ? 26.516 5.414 20.094 1 97.44 338 ILE B C 1
ATOM 9756 O O . ILE B 1 338 ? 27 6.453 19.656 1 97.44 338 ILE B O 1
ATOM 9760 N N . PHE B 1 339 ? 27.031 4.77 21.125 1 96.88 339 PHE B N 1
ATOM 9761 C CA . PHE B 1 339 ? 28.312 5.188 21.688 1 96.88 339 PHE B CA 1
ATOM 9762 C C . PHE B 1 339 ? 29.406 5.203 20.625 1 96.88 339 PHE B C 1
ATOM 9764 O O . PHE B 1 339 ? 30.188 6.148 20.547 1 96.88 339 PHE B O 1
ATOM 9771 N N . GLN B 1 340 ? 29.438 4.164 19.812 1 95.81 340 GLN B N 1
ATOM 9772 C CA . GLN B 1 340 ? 30.469 4.078 18.781 1 95.81 340 GLN B CA 1
ATOM 9773 C C . GLN B 1 340 ? 30.391 5.27 17.828 1 95.81 340 GLN B C 1
ATOM 9775 O O . GLN B 1 340 ? 31.422 5.789 17.391 1 95.81 340 GLN B O 1
ATOM 9780 N N . ASN B 1 341 ? 29.203 5.656 17.5 1 97.31 341 ASN B N 1
ATOM 9781 C CA . ASN B 1 341 ? 29.016 6.809 16.625 1 97.31 341 ASN B CA 1
ATOM 9782 C C . ASN B 1 341 ? 29.453 8.102 17.312 1 97.31 341 ASN B C 1
ATOM 9784 O O . ASN B 1 341 ? 30.078 8.961 16.672 1 97.31 341 ASN B O 1
ATOM 9788 N N . VAL B 1 342 ? 29.141 8.25 18.547 1 97.38 342 VAL B N 1
ATOM 9789 C CA . VAL B 1 342 ? 29.578 9.414 19.312 1 97.38 342 VAL B CA 1
ATOM 9790 C C . VAL B 1 342 ? 31.109 9.43 19.375 1 97.38 342 VAL B C 1
ATOM 9792 O O . VAL B 1 342 ? 31.734 10.492 19.25 1 97.38 342 VAL B O 1
ATOM 9795 N N . TRP B 1 343 ? 31.625 8.273 19.547 1 96.12 343 TRP B N 1
ATOM 9796 C CA . TRP B 1 343 ? 33.062 8.156 19.641 1 96.12 343 TRP B CA 1
ATOM 9797 C C . TRP B 1 343 ? 33.719 8.57 18.328 1 96.12 343 TRP B C 1
ATOM 9799 O O . TRP B 1 343 ? 34.812 9.164 18.328 1 96.12 343 TRP B O 1
ATOM 9809 N N . LEU B 1 344 ? 33.156 8.266 17.25 1 96.31 344 LEU B N 1
ATOM 9810 C CA . LEU B 1 344 ? 33.688 8.656 15.945 1 96.31 344 LEU B CA 1
ATOM 9811 C C . LEU B 1 344 ? 33.719 10.172 15.805 1 96.31 344 LEU B C 1
ATOM 9813 O O . LEU B 1 344 ? 34.594 10.719 15.117 1 96.31 344 LEU B O 1
ATOM 9817 N N . LEU B 1 345 ? 32.812 10.828 16.422 1 97.12 345 LEU B N 1
ATOM 9818 C CA . LEU B 1 345 ? 32.812 12.281 16.391 1 97.12 345 LEU B CA 1
ATOM 9819 C C . LEU B 1 345 ? 33.875 12.852 17.297 1 97.12 345 LEU B C 1
ATOM 9821 O O . LEU B 1 345 ? 34.562 13.812 16.938 1 97.12 345 LEU B O 1
ATOM 9825 N N . LEU B 1 346 ? 34.125 12.211 18.453 1 95.62 346 LEU B N 1
ATOM 9826 C CA . LEU B 1 346 ? 35.062 12.703 19.453 1 95.62 346 LEU B CA 1
ATOM 9827 C C . LEU B 1 346 ? 36.5 12.359 19.062 1 95.62 346 LEU B C 1
ATOM 9829 O O . LEU B 1 346 ? 37.406 13.164 19.281 1 95.62 346 LEU B O 1
ATOM 9833 N N . SER B 1 347 ? 36.625 11.109 18.484 1 94.94 347 SER B N 1
ATOM 9834 C CA . SER B 1 347 ? 37.938 10.617 18.141 1 94.94 347 SER B CA 1
ATOM 9835 C C . SER B 1 347 ? 37.938 9.852 16.828 1 94.94 347 SER B C 1
ATOM 9837 O O . SER B 1 347 ? 37.969 8.617 16.828 1 94.94 347 SER B O 1
ATOM 9839 N N . PRO B 1 348 ? 37.969 10.586 15.75 1 95.12 348 PRO B N 1
ATOM 9840 C CA . PRO B 1 348 ? 37.938 9.93 14.445 1 95.12 348 PRO B CA 1
ATOM 9841 C C . PRO B 1 348 ? 39.281 9.352 14.039 1 95.12 348 PRO B C 1
ATOM 9843 O O . PRO B 1 348 ? 39.781 9.617 12.938 1 95.12 348 PRO B O 1
ATOM 9846 N N . SER B 1 349 ? 39.844 8.469 14.883 1 91.56 349 SER B N 1
ATOM 9847 C CA . SER B 1 349 ? 41.156 7.875 14.625 1 91.56 349 SER B CA 1
ATOM 9848 C C . SER B 1 349 ? 41.062 6.668 13.703 1 91.56 349 SER B C 1
ATOM 9850 O O . SER B 1 349 ? 41.906 6.461 12.836 1 91.56 349 SER B O 1
ATOM 9852 N N . PHE B 1 350 ? 40.031 5.965 13.875 1 91.06 350 PHE B N 1
ATOM 9853 C CA . PHE B 1 350 ? 39.812 4.777 13.055 1 91.06 350 PHE B CA 1
ATOM 9854 C C . PHE B 1 350 ? 38.562 4.93 12.195 1 91.06 350 PHE B C 1
ATOM 9856 O O . PHE B 1 350 ? 37.438 4.875 12.695 1 91.06 350 PHE B O 1
ATOM 9863 N N . LEU B 1 351 ? 38.844 5.188 10.945 1 94.69 351 LEU B N 1
ATOM 9864 C CA . LEU B 1 351 ? 37.75 5.305 9.984 1 94.69 351 LEU B CA 1
ATOM 9865 C C . LEU B 1 351 ? 37.781 4.18 8.961 1 94.69 351 LEU B C 1
ATOM 9867 O O . LEU B 1 351 ? 38.875 3.734 8.578 1 94.69 351 LEU B O 1
ATOM 9871 N N . CYS B 1 352 ? 36.625 3.656 8.688 1 93.75 352 CYS B N 1
ATOM 9872 C CA . CYS B 1 352 ? 36.531 2.51 7.789 1 93.75 352 CYS B CA 1
ATOM 9873 C C . CYS B 1 352 ? 35.281 2.602 6.91 1 93.75 352 CYS B C 1
ATOM 9875 O O . CYS B 1 352 ? 34.281 3.16 7.324 1 93.75 352 CYS B O 1
ATOM 9877 N N . ALA B 1 353 ? 35.406 2.064 5.754 1 91.56 353 ALA B N 1
ATOM 9878 C CA . ALA B 1 353 ? 34.312 2.129 4.801 1 91.56 353 ALA B CA 1
ATOM 9879 C C . ALA B 1 353 ? 33.188 1.151 5.184 1 91.56 353 ALA B C 1
ATOM 9881 O O . ALA B 1 353 ? 32.031 1.334 4.797 1 91.56 353 ALA B O 1
ATOM 9882 N N . ASP B 1 354 ? 33.531 0.122 5.953 1 91.62 354 ASP B N 1
ATOM 9883 C CA . ASP B 1 354 ? 32.531 -0.89 6.332 1 91.62 354 ASP B CA 1
ATOM 9884 C C . ASP B 1 354 ? 32.812 -1.423 7.738 1 91.62 354 ASP B C 1
ATOM 9886 O O . ASP B 1 354 ? 33.969 -1.761 8.062 1 91.62 354 ASP B O 1
ATOM 9890 N N . TRP B 1 355 ? 31.797 -1.453 8.523 1 91.69 355 TRP B N 1
ATOM 9891 C CA . TRP B 1 355 ? 31.938 -1.888 9.906 1 91.69 355 TRP B CA 1
ATOM 9892 C C . TRP B 1 355 ? 31.156 -3.17 10.164 1 91.69 355 TRP B C 1
ATOM 9894 O O . TRP B 1 355 ? 30.922 -3.535 11.32 1 91.69 355 TRP B O 1
ATOM 9904 N N . THR B 1 356 ? 30.781 -3.875 9.102 1 87.38 356 THR B N 1
ATOM 9905 C CA . THR B 1 356 ? 29.938 -5.055 9.25 1 87.38 356 THR B CA 1
ATOM 9906 C C . THR B 1 356 ? 30.781 -6.289 9.555 1 87.38 356 THR B C 1
ATOM 9908 O O . THR B 1 356 ? 31.969 -6.184 9.844 1 87.38 356 THR B O 1
ATOM 9911 N N . MET B 1 357 ? 30.25 -7.512 9.492 1 79.94 357 MET B N 1
ATOM 9912 C CA . MET B 1 357 ? 30.812 -8.859 9.516 1 79.94 357 MET B CA 1
ATOM 9913 C C . MET B 1 357 ? 31.75 -9.031 10.703 1 79.94 357 MET B C 1
ATOM 9915 O O . MET B 1 357 ? 32.906 -9.406 10.531 1 79.94 357 MET B O 1
ATOM 9919 N N . GLY B 1 358 ? 31.406 -8.672 11.867 1 77.75 358 GLY B N 1
ATOM 9920 C CA . GLY B 1 358 ? 32.156 -9 13.078 1 77.75 358 GLY B CA 1
ATOM 9921 C C . GLY B 1 358 ? 33.062 -7.879 13.531 1 77.75 358 GLY B C 1
ATOM 9922 O O . GLY B 1 358 ? 33.844 -8.039 14.492 1 77.75 358 GLY B O 1
ATOM 9923 N N . THR B 1 359 ? 33.156 -6.793 12.844 1 85.88 359 THR B N 1
ATOM 9924 C CA . THR B 1 359 ? 33.969 -5.66 13.227 1 85.88 359 THR B CA 1
ATOM 9925 C C . THR B 1 359 ? 33.656 -5.211 14.648 1 85.88 359 THR B C 1
ATOM 9927 O O . THR B 1 359 ? 34.562 -4.906 15.43 1 85.88 359 THR B O 1
ATOM 9930 N N . VAL B 1 360 ? 32.344 -5.156 14.875 1 91 360 VAL B N 1
ATOM 9931 C CA . VAL B 1 360 ? 31.906 -4.863 16.234 1 91 360 VAL B CA 1
ATOM 9932 C C . VAL B 1 360 ? 31.281 -6.113 16.844 1 91 360 VAL B C 1
ATOM 9934 O O . VAL B 1 360 ? 30.141 -6.469 16.547 1 91 360 VAL B O 1
ATOM 9937 N N . PRO B 1 361 ? 32.062 -6.711 17.703 1 90.75 361 PRO B N 1
ATOM 9938 C CA . PRO B 1 361 ? 31.547 -7.953 18.297 1 90.75 361 PRO B CA 1
ATOM 9939 C C . PRO B 1 361 ? 30.219 -7.754 19.031 1 90.75 361 PRO B C 1
ATOM 9941 O O . PRO B 1 361 ? 30.031 -6.734 19.703 1 90.75 361 PRO B O 1
ATOM 9944 N N . LEU B 1 362 ? 29.344 -8.711 18.953 1 92.06 362 LEU B N 1
ATOM 9945 C CA . LEU B 1 362 ? 28.031 -8.656 19.578 1 92.06 362 LEU B CA 1
ATOM 9946 C C . LEU B 1 362 ? 28.141 -8.672 21.109 1 92.06 362 LEU B C 1
ATOM 9948 O O . LEU B 1 362 ? 29.062 -9.273 21.656 1 92.06 362 LEU B O 1
ATOM 9952 N N . ILE B 1 363 ? 27.234 -8.008 21.688 1 94.12 363 ILE B N 1
ATOM 9953 C CA . ILE B 1 363 ? 27.141 -8.016 23.141 1 94.12 363 ILE B CA 1
ATOM 9954 C C . ILE B 1 363 ? 26.234 -9.148 23.594 1 94.12 363 ILE B C 1
ATOM 9956 O O . ILE B 1 363 ? 25.047 -9.18 23.266 1 94.12 363 ILE B O 1
ATOM 9960 N N . ASN B 1 364 ? 26.797 -10.117 24.391 1 89.88 364 ASN B N 1
ATOM 9961 C CA . ASN B 1 364 ? 26.016 -11.289 24.766 1 89.88 364 ASN B CA 1
ATOM 9962 C C . ASN B 1 364 ? 25.875 -11.406 26.281 1 89.88 364 ASN B C 1
ATOM 9964 O O . ASN B 1 364 ? 25.469 -12.453 26.781 1 89.88 364 ASN B O 1
ATOM 9968 N N . SER B 1 365 ? 26.344 -10.336 27 1 93 365 SER B N 1
ATOM 9969 C CA . SER B 1 365 ? 26.234 -10.375 28.453 1 93 365 SER B CA 1
ATOM 9970 C C . SER B 1 365 ? 25.844 -9.008 29.016 1 93 365 SER B C 1
ATOM 9972 O O . SER B 1 365 ? 26.234 -7.973 28.469 1 93 365 SER B O 1
ATOM 9974 N N . LEU B 1 366 ? 25.219 -9.016 30.094 1 92.25 366 LEU B N 1
ATOM 9975 C CA . LEU B 1 366 ? 24.797 -7.777 30.734 1 92.25 366 LEU B CA 1
ATOM 9976 C C . LEU B 1 366 ? 25.984 -7.105 31.438 1 92.25 366 LEU B C 1
ATOM 9978 O O . LEU B 1 366 ? 25.984 -5.887 31.625 1 92.25 366 LEU B O 1
ATOM 9982 N N . ILE B 1 367 ? 27.031 -7.969 31.734 1 93.25 367 ILE B N 1
ATOM 9983 C CA . ILE B 1 367 ? 28.156 -7.445 32.5 1 93.25 367 ILE B CA 1
ATOM 9984 C C . ILE B 1 367 ? 29.297 -7.066 31.547 1 93.25 367 ILE B C 1
ATOM 9986 O O . ILE B 1 367 ? 30.406 -6.75 32 1 93.25 367 ILE B O 1
ATOM 9990 N N . ASP B 1 368 ? 29.031 -7.078 30.266 1 95 368 ASP B N 1
ATOM 9991 C CA . ASP B 1 368 ? 30 -6.613 29.281 1 95 368 ASP B CA 1
ATOM 9992 C C . ASP B 1 368 ? 30.422 -5.172 29.578 1 95 368 ASP B C 1
ATOM 9994 O O . ASP B 1 368 ? 29.578 -4.285 29.703 1 95 368 ASP B O 1
ATOM 9998 N N . PRO B 1 369 ? 31.672 -4.914 29.719 1 94.88 369 PRO B N 1
ATOM 9999 C CA . PRO B 1 369 ? 32.156 -3.576 30.078 1 94.88 369 PRO B CA 1
ATOM 10000 C C . PRO B 1 369 ? 31.75 -2.514 29.062 1 94.88 369 PRO B C 1
ATOM 10002 O O . PRO B 1 369 ? 31.672 -1.328 29.391 1 94.88 369 PRO B O 1
ATOM 10005 N N . ARG B 1 370 ? 31.453 -2.867 27.938 1 95.12 370 ARG B N 1
ATOM 10006 C CA . ARG B 1 370 ? 31.031 -1.918 26.906 1 95.12 370 ARG B CA 1
ATOM 10007 C C . ARG B 1 370 ? 29.703 -1.26 27.297 1 95.12 370 ARG B C 1
ATOM 10009 O O . ARG B 1 370 ? 29.406 -0.16 26.828 1 95.12 370 ARG B O 1
ATOM 10016 N N . ASN B 1 371 ? 28.969 -1.876 28.047 1 96.56 371 ASN B N 1
ATOM 10017 C CA . ASN B 1 371 ? 27.703 -1.309 28.516 1 96.56 371 ASN B CA 1
ATOM 10018 C C . ASN B 1 371 ? 27.922 -0.07 29.375 1 96.56 371 ASN B C 1
ATOM 10020 O O . ASN B 1 371 ? 27.078 0.819 29.422 1 96.56 371 ASN B O 1
ATOM 10024 N N . LEU B 1 372 ? 29.047 -0.025 30 1 96.5 372 LEU B N 1
ATOM 10025 C CA . LEU B 1 372 ? 29.375 1.146 30.797 1 96.5 372 LEU B CA 1
ATOM 10026 C C . LEU B 1 372 ? 29.562 2.377 29.922 1 96.5 372 LEU B C 1
ATOM 10028 O O . LEU B 1 372 ? 29.188 3.484 30.312 1 96.5 372 LEU B O 1
ATOM 10032 N N . LEU B 1 373 ? 30.156 2.184 28.766 1 96.81 373 LEU B N 1
ATOM 10033 C CA . LEU B 1 373 ? 30.344 3.279 27.828 1 96.81 373 LEU B CA 1
ATOM 10034 C C . LEU B 1 373 ? 28.984 3.77 27.297 1 96.81 373 LEU B C 1
ATOM 10036 O O . LEU B 1 373 ? 28.797 4.973 27.125 1 96.81 373 LEU B O 1
ATOM 10040 N N . THR B 1 374 ? 28.141 2.844 27.125 1 96.94 374 THR B N 1
ATOM 10041 C CA . THR B 1 374 ? 26.781 3.172 26.719 1 96.94 374 THR B CA 1
ATOM 10042 C C . THR B 1 374 ? 26.078 4.016 27.766 1 96.94 374 THR B C 1
ATOM 10044 O O . THR B 1 374 ? 25.469 5.039 27.453 1 96.94 374 THR B O 1
ATOM 10047 N N . ILE B 1 375 ? 26.203 3.584 28.984 1 96.88 375 ILE B N 1
ATOM 10048 C CA . ILE B 1 375 ? 25.562 4.293 30.094 1 96.88 375 ILE B CA 1
ATOM 10049 C C . ILE B 1 375 ? 26.156 5.695 30.203 1 96.88 375 ILE B C 1
ATOM 10051 O O . ILE B 1 375 ? 25.422 6.672 30.391 1 96.88 375 ILE B O 1
ATOM 10055 N N . LEU B 1 37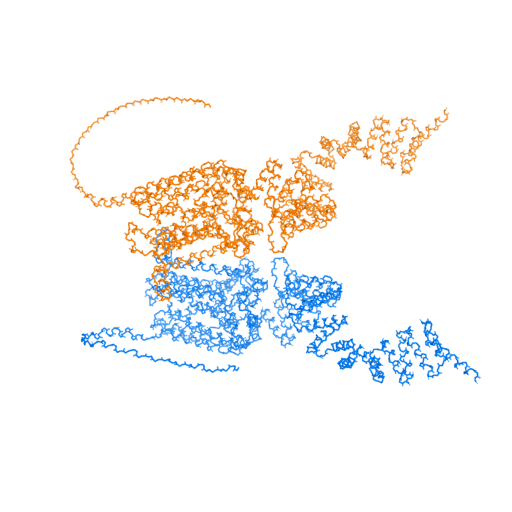6 ? 27.422 5.828 30.078 1 96.38 376 LEU B N 1
ATOM 10056 C CA . LEU B 1 376 ? 28.078 7.125 30.156 1 96.38 376 LEU B CA 1
ATOM 10057 C C . LEU B 1 376 ? 27.609 8.055 29.047 1 96.38 376 LEU B C 1
ATOM 10059 O O . LEU B 1 376 ? 27.391 9.25 29.281 1 96.38 376 LEU B O 1
ATOM 10063 N N . THR B 1 377 ? 27.453 7.492 27.875 1 96.88 377 THR B N 1
ATOM 10064 C CA . THR B 1 377 ? 27.016 8.281 26.734 1 96.88 377 THR B CA 1
ATOM 10065 C C . THR B 1 377 ? 25.594 8.789 26.953 1 96.88 377 THR B C 1
ATOM 10067 O O . THR B 1 377 ? 25.328 9.984 26.781 1 96.88 377 THR B O 1
ATOM 10070 N N . PHE B 1 378 ? 24.703 7.965 27.391 1 96.69 378 PHE B N 1
ATOM 10071 C CA . PHE B 1 378 ? 23.312 8.344 27.562 1 96.69 378 PHE B CA 1
ATOM 10072 C C . PHE B 1 378 ? 23.125 9.258 28.766 1 96.69 378 PHE B C 1
ATOM 10074 O O . PHE B 1 378 ? 22.281 10.156 28.75 1 96.69 378 PHE B O 1
ATOM 10081 N N . THR B 1 379 ? 23.938 9.047 29.766 1 96.44 379 THR B N 1
ATOM 10082 C CA . THR B 1 379 ? 23.891 9.945 30.906 1 96.44 379 THR B CA 1
ATOM 10083 C C . THR B 1 379 ? 24.406 11.328 30.531 1 96.44 379 THR B C 1
ATOM 10085 O O . THR B 1 379 ? 23.875 12.344 30.984 1 96.44 379 THR B O 1
ATOM 10088 N N . GLY B 1 380 ? 25.438 11.32 29.75 1 95.56 380 GLY B N 1
ATOM 10089 C CA . GLY B 1 380 ? 25.938 12.594 29.266 1 95.56 380 GLY B CA 1
ATOM 10090 C C . GLY B 1 380 ? 24.938 13.352 28.406 1 95.56 380 GLY B C 1
ATOM 10091 O O . GLY B 1 380 ? 24.703 14.539 28.625 1 95.56 380 GLY B O 1
ATOM 10092 N N . LEU B 1 381 ? 24.344 12.703 27.5 1 95.88 381 LEU B N 1
ATOM 10093 C CA . LEU B 1 381 ? 23.328 13.312 26.625 1 95.88 381 LEU B CA 1
ATOM 10094 C C . LEU B 1 381 ? 22.125 13.758 27.438 1 95.88 381 LEU B C 1
ATOM 10096 O O . LEU B 1 381 ? 21.578 14.836 27.203 1 95.88 381 LEU B O 1
ATOM 10100 N N . ALA B 1 382 ? 21.719 12.883 28.391 1 95.56 382 ALA B N 1
ATOM 10101 C CA . ALA B 1 382 ? 20.594 13.211 29.25 1 95.56 382 ALA B CA 1
ATOM 10102 C C . ALA B 1 382 ? 20.875 14.445 30.094 1 95.56 382 ALA B C 1
ATOM 10104 O O . ALA B 1 382 ? 20 15.281 30.312 1 95.56 382 ALA B O 1
ATOM 10105 N N . HIS B 1 383 ? 22.047 14.516 30.578 1 94.75 383 HIS B N 1
ATOM 10106 C CA . HIS B 1 383 ? 22.453 15.672 31.375 1 94.75 383 HIS B CA 1
ATOM 10107 C C . HIS B 1 383 ? 22.406 16.953 30.562 1 94.75 383 HIS B C 1
ATOM 10109 O O . HIS B 1 383 ? 21.922 17.984 31.031 1 94.75 383 HIS B O 1
ATOM 10115 N N . LEU B 1 384 ? 22.922 16.891 29.344 1 94.31 384 LEU B N 1
ATOM 10116 C CA . LEU B 1 384 ? 22.891 18.047 28.469 1 94.31 384 LEU B CA 1
ATOM 10117 C C . LEU B 1 384 ? 21.453 18.453 28.141 1 94.31 384 LEU B C 1
ATOM 10119 O O . LEU B 1 384 ? 21.125 19.641 28.109 1 94.31 384 LEU B O 1
ATOM 10123 N N . ALA B 1 385 ? 20.625 17.469 27.922 1 94.12 385 ALA B N 1
ATOM 10124 C CA . ALA B 1 385 ? 19.219 17.734 27.625 1 94.12 385 ALA B CA 1
ATOM 10125 C C . ALA B 1 385 ? 18.516 18.359 28.828 1 94.12 385 ALA B C 1
ATOM 10127 O O . ALA B 1 385 ? 17.781 19.344 28.672 1 94.12 385 ALA B O 1
ATOM 10128 N N . TRP B 1 386 ? 18.812 17.781 29.984 1 91.94 386 TRP B N 1
ATOM 10129 C CA . TRP B 1 386 ? 18.234 18.297 31.219 1 91.94 386 TRP B CA 1
ATOM 10130 C C . TRP B 1 386 ? 18.672 19.75 31.469 1 91.94 386 TRP B C 1
ATOM 10132 O O . TRP B 1 386 ? 17.859 20.594 31.812 1 91.94 386 TRP B O 1
ATOM 10142 N N . TYR B 1 387 ? 19.891 19.969 31.266 1 89.81 387 TYR B N 1
ATOM 10143 C CA . TYR B 1 387 ? 20.453 21.297 31.406 1 89.81 387 TYR B CA 1
ATOM 10144 C C . TYR B 1 387 ? 19.766 22.281 30.453 1 89.81 387 TYR B C 1
ATOM 10146 O O . TYR B 1 387 ? 19.438 23.406 30.828 1 89.81 387 TYR B O 1
ATOM 10154 N N . SER B 1 388 ? 19.484 21.859 29.297 1 90.44 388 SER B N 1
ATOM 10155 C CA . SER B 1 388 ? 18.953 22.734 28.25 1 90.44 388 SER B CA 1
ATOM 10156 C C . SER B 1 388 ? 17.5 23.094 28.516 1 90.44 388 SER B C 1
ATOM 10158 O O . SER B 1 388 ? 17.047 24.188 28.172 1 90.44 388 SER B O 1
ATOM 10160 N N . VAL B 1 389 ? 16.719 22.219 29.219 1 88.75 389 VAL B N 1
ATOM 10161 C CA . VAL B 1 389 ? 15.281 22.453 29.297 1 88.75 389 VAL B CA 1
ATOM 10162 C C . VAL B 1 389 ? 14.914 22.938 30.703 1 88.75 389 VAL B C 1
ATOM 10164 O O . VAL B 1 389 ? 13.797 23.422 30.922 1 88.75 389 VAL B O 1
ATOM 10167 N N . THR B 1 390 ? 15.633 22.859 31.891 1 83.75 390 THR B N 1
ATOM 10168 C CA . THR B 1 390 ? 15.234 23.203 33.25 1 83.75 390 THR B CA 1
ATOM 10169 C C . THR B 1 390 ? 15.82 24.562 33.656 1 83.75 390 THR B C 1
ATOM 10171 O O . THR B 1 390 ? 15.414 25.141 34.656 1 83.75 390 THR B O 1
ATOM 10174 N N . GLY B 1 391 ? 16.656 25.203 33 1 65.62 391 GLY B N 1
ATOM 10175 C CA . GLY B 1 391 ? 17.344 26.375 33.531 1 65.62 391 GLY B CA 1
ATOM 10176 C C . GLY B 1 391 ? 16.438 27.594 33.656 1 65.62 391 GLY B C 1
ATOM 10177 O O . GLY B 1 391 ? 15.617 27.844 32.781 1 65.62 391 GLY B O 1
ATOM 10178 N N . ASP B 1 392 ? 15.938 28.062 34.969 1 56.41 392 ASP B N 1
ATOM 10179 C CA . ASP B 1 392 ? 15.219 29.297 35.281 1 56.41 392 ASP B CA 1
ATOM 10180 C C . ASP B 1 392 ? 16.094 30.516 35.031 1 56.41 392 ASP B C 1
ATOM 10182 O O . ASP B 1 392 ? 17.328 30.438 35.094 1 56.41 392 ASP B O 1
ATOM 10186 N N . ASP B 1 393 ? 15.516 31.562 34.312 1 52.94 393 ASP B N 1
ATOM 10187 C CA . ASP B 1 393 ? 16.172 32.812 33.969 1 52.94 393 ASP B CA 1
ATOM 10188 C C . ASP B 1 393 ? 17.094 33.281 35.094 1 52.94 393 ASP B C 1
ATOM 10190 O O . ASP B 1 393 ? 18.141 33.875 34.844 1 52.94 393 ASP B O 1
ATOM 10194 N N . ASP B 1 394 ? 16.516 33.438 36.438 1 44.53 394 ASP B N 1
ATOM 10195 C CA . ASP B 1 394 ? 17.078 34.375 37.406 1 44.53 394 ASP B CA 1
ATOM 10196 C C . ASP B 1 394 ? 18.469 33.938 37.875 1 44.53 394 ASP B C 1
ATOM 10198 O O . ASP B 1 394 ? 19.219 34.75 38.438 1 44.53 394 ASP B O 1
ATOM 10202 N N . ASP B 1 395 ? 18.688 32.719 38.375 1 38.78 395 ASP B N 1
ATOM 10203 C CA . ASP B 1 395 ? 19.5 32.531 39.562 1 38.78 395 ASP B CA 1
ATOM 10204 C C . ASP B 1 395 ? 20.984 32.625 39.219 1 38.78 395 ASP B C 1
ATOM 10206 O O . ASP B 1 395 ? 21.844 32.469 40.094 1 38.78 395 ASP B O 1
ATOM 10210 N N . CYS B 1 396 ? 21.578 32 38.156 1 37.38 396 CYS B N 1
ATOM 10211 C CA . CYS B 1 396 ? 23 31.891 38.5 1 37.38 396 CYS B CA 1
ATOM 10212 C C . CYS B 1 396 ? 23.688 33.25 38.375 1 37.38 396 CYS B C 1
ATOM 10214 O O . CYS B 1 396 ? 23.625 33.906 37.312 1 37.38 396 CYS B O 1
ATOM 10216 N N . PRO B 1 397 ? 23.969 34 39.562 1 37.78 397 PRO B N 1
ATOM 10217 C CA . PRO B 1 397 ? 24.641 35.312 39.531 1 37.78 397 PRO B CA 1
ATOM 10218 C C . PRO B 1 397 ? 25.828 35.344 38.562 1 37.78 397 PRO B C 1
ATOM 10220 O O . PRO B 1 397 ? 26.344 36.438 38.281 1 37.78 397 PRO B O 1
ATOM 10223 N N . GLY B 1 398 ? 26.75 34.25 38.656 1 36.97 398 GLY B N 1
ATOM 10224 C CA . GLY B 1 398 ? 28.094 34.469 38.156 1 36.97 398 GLY B CA 1
ATOM 10225 C C . GLY B 1 398 ? 28.125 34.906 36.688 1 36.97 398 GLY B C 1
ATOM 10226 O O . GLY B 1 398 ? 27.078 35 36.062 1 36.97 398 GLY B O 1
ATOM 10227 N N . PRO B 1 399 ? 29.406 35.375 36.25 1 36.03 399 PRO B N 1
ATOM 10228 C CA . PRO B 1 399 ? 29.609 35.906 34.906 1 36.03 399 PRO B CA 1
ATOM 10229 C C . PRO B 1 399 ? 28.812 35.125 33.844 1 36.03 399 PRO B C 1
ATOM 10231 O O . PRO B 1 399 ? 28.938 35.406 32.656 1 36.03 399 PRO B O 1
ATOM 10234 N N . TRP B 1 400 ? 28.438 34.062 34.188 1 39.34 400 TRP B N 1
ATOM 10235 C CA . TRP B 1 400 ? 27.703 33.281 33.219 1 39.34 400 TRP B CA 1
ATOM 10236 C C . TRP B 1 400 ? 26.25 33.75 33.125 1 39.34 400 TRP B C 1
ATOM 10238 O O . TRP B 1 400 ? 25.328 33.031 33.5 1 39.34 400 TRP B O 1
ATOM 10248 N N . ALA B 1 401 ? 25.812 34.875 33.562 1 42.16 401 ALA B N 1
ATOM 10249 C CA . ALA B 1 401 ? 24.516 35.562 33.5 1 42.16 401 ALA B CA 1
ATOM 10250 C C . ALA B 1 401 ? 23.75 35.188 32.219 1 42.16 401 ALA B C 1
ATOM 10252 O O . ALA B 1 401 ? 22.516 35.219 32.219 1 42.16 401 ALA B O 1
ATOM 10253 N N . GLY B 1 402 ? 24.328 35.312 30.953 1 50.62 402 GLY B N 1
ATOM 10254 C CA . GLY B 1 402 ? 23.812 35.219 29.594 1 50.62 402 GLY B CA 1
ATOM 10255 C C . GLY B 1 402 ? 23.391 33.781 29.234 1 50.62 402 GLY B C 1
ATOM 10256 O O . GLY B 1 402 ? 23.594 33.344 28.109 1 50.62 402 GLY B O 1
ATOM 10257 N N . SER B 1 403 ? 22.891 32.969 30.25 1 61.5 403 SER B N 1
ATOM 10258 C CA . SER B 1 403 ? 22.672 31.547 30.516 1 61.5 403 SER B CA 1
ATOM 10259 C C . SER B 1 403 ? 21.562 30.984 29.656 1 61.5 403 SER B C 1
ATOM 10261 O O . SER B 1 403 ? 21.672 29.875 29.109 1 61.5 403 SER B O 1
ATOM 10263 N N . LYS B 1 404 ? 20.688 31.797 29.547 1 77.38 404 LYS B N 1
ATOM 10264 C CA . LYS B 1 404 ? 19.547 31.281 28.781 1 77.38 404 LYS B CA 1
ATOM 10265 C C . LYS B 1 404 ? 19.938 31 27.344 1 77.38 404 LYS B C 1
ATOM 10267 O O . LYS B 1 404 ? 19.547 29.984 26.781 1 77.38 404 LYS B O 1
ATOM 10272 N N . SER B 1 405 ? 20.719 31.953 26.797 1 79.06 405 SER B N 1
ATOM 10273 C CA . SER B 1 405 ? 21.156 31.797 25.406 1 79.06 405 SER B CA 1
ATOM 10274 C C . SER B 1 405 ? 22.016 30.547 25.234 1 79.06 405 SER B C 1
ATOM 10276 O O . SER B 1 405 ? 21.922 29.859 24.234 1 79.06 405 SER B O 1
ATOM 10278 N N . TYR B 1 406 ? 22.859 30.234 26.266 1 83.31 406 TYR B N 1
ATOM 10279 C CA . TYR B 1 406 ? 23.672 29.031 26.203 1 83.31 406 TYR B CA 1
ATOM 10280 C C . TYR B 1 406 ? 22.812 27.766 26.25 1 83.31 406 TYR B C 1
ATOM 10282 O O . TYR B 1 406 ? 23.062 26.828 25.5 1 83.31 406 TYR B O 1
ATOM 10290 N N . ARG B 1 407 ? 21.875 27.844 27.094 1 89.62 407 ARG B N 1
ATOM 10291 C CA . ARG B 1 407 ? 20.984 26.688 27.234 1 89.62 407 ARG B CA 1
ATOM 10292 C C . ARG B 1 407 ? 20.219 26.438 25.953 1 89.62 407 ARG B C 1
ATOM 10294 O O . ARG B 1 407 ? 20.062 25.281 25.516 1 89.62 407 ARG B O 1
ATOM 10301 N N . GLN B 1 408 ? 19.766 27.516 25.359 1 91.94 408 GLN B N 1
ATOM 10302 C CA . GLN B 1 408 ? 19.047 27.391 24.094 1 91.94 408 GLN B CA 1
ATOM 10303 C C . GLN B 1 408 ? 19.969 26.906 22.984 1 91.94 408 GLN B C 1
ATOM 10305 O O . GLN B 1 408 ? 19.547 26.125 22.109 1 91.94 408 GLN B O 1
ATOM 10310 N N . GLY B 1 409 ? 21.203 27.406 23.062 1 93.25 409 GLY B N 1
ATOM 10311 C CA . GLY B 1 409 ? 22.172 26.922 22.094 1 93.25 409 GLY B CA 1
ATOM 10312 C C . GLY B 1 409 ? 22.469 25.438 22.219 1 93.25 409 GLY B C 1
ATOM 10313 O O . GLY B 1 409 ? 22.578 24.734 21.219 1 93.25 409 GLY B O 1
ATOM 10314 N N . VAL B 1 410 ? 22.594 24.984 23.438 1 94.94 410 VAL B N 1
ATOM 10315 C CA . VAL B 1 410 ? 22.844 23.578 23.688 1 94.94 410 VAL B CA 1
ATOM 10316 C C . VAL B 1 410 ? 21.656 22.734 23.203 1 94.94 410 VAL B C 1
ATOM 10318 O O . VAL B 1 410 ? 21.828 21.672 22.609 1 94.94 410 VAL B O 1
ATOM 10321 N N . LEU B 1 411 ? 20.453 23.234 23.469 1 95.81 411 LEU B N 1
ATOM 10322 C CA . LEU B 1 411 ? 19.266 22.531 23.016 1 95.81 411 LEU B CA 1
ATOM 10323 C C . LEU B 1 411 ? 19.234 22.422 21.5 1 95.81 411 LEU B C 1
ATOM 10325 O O . LEU B 1 411 ? 18.906 21.375 20.953 1 95.81 411 LEU B O 1
ATOM 10329 N N . PHE B 1 412 ? 19.5 23.547 20.844 1 97.31 412 PHE B N 1
ATOM 10330 C CA . PHE B 1 412 ? 19.547 23.547 19.391 1 97.31 412 PHE B CA 1
ATOM 10331 C C . PHE B 1 412 ? 20.578 22.562 18.859 1 97.31 412 PHE B C 1
ATOM 10333 O O . PHE B 1 412 ? 20.312 21.797 17.938 1 97.31 412 PHE B O 1
ATOM 10340 N N . ALA B 1 413 ? 21.781 22.562 19.469 1 98.06 413 ALA B N 1
ATOM 10341 C CA . ALA B 1 413 ? 22.859 21.656 19.094 1 98.06 413 ALA B CA 1
ATOM 10342 C C . ALA B 1 413 ? 22.438 20.188 19.281 1 98.06 413 ALA B C 1
ATOM 10344 O O . ALA B 1 413 ? 22.688 19.359 18.422 1 98.06 413 ALA B O 1
ATOM 10345 N N . LEU B 1 414 ? 21.781 19.922 20.375 1 97.88 414 LEU B N 1
ATOM 10346 C CA . LEU B 1 414 ? 21.328 18.562 20.656 1 97.88 414 LEU B CA 1
ATOM 10347 C C . LEU B 1 414 ? 20.266 18.125 19.641 1 97.88 414 LEU B C 1
ATOM 10349 O O . LEU B 1 414 ? 20.234 16.969 19.234 1 97.88 414 LEU B O 1
ATOM 10353 N N . SER B 1 415 ? 19.375 19.047 19.297 1 98.06 415 SER B N 1
ATOM 10354 C CA . SER B 1 415 ? 18.328 18.703 18.328 1 98.06 415 SER B CA 1
ATOM 10355 C C . SER B 1 415 ? 18.938 18.312 16.984 1 98.06 415 SER B C 1
ATOM 10357 O O . SER B 1 415 ? 18.484 17.344 16.359 1 98.06 415 SER B O 1
ATOM 10359 N N . ILE B 1 416 ? 19.984 18.969 16.547 1 98.31 416 ILE B N 1
ATOM 10360 C CA . ILE B 1 416 ? 20.641 18.672 15.273 1 98.31 416 ILE B CA 1
ATOM 10361 C C . ILE B 1 416 ? 21.484 17.406 15.406 1 98.31 416 ILE B C 1
ATOM 10363 O O . ILE B 1 416 ? 21.656 16.656 14.438 1 98.31 416 ILE B O 1
ATOM 10367 N N . LEU B 1 417 ? 21.953 17.156 16.562 1 98.12 417 LEU B N 1
ATOM 10368 C CA . LEU B 1 417 ? 22.781 15.977 16.812 1 98.12 417 LEU B CA 1
ATOM 10369 C C . LEU B 1 417 ? 21.922 14.711 16.844 1 98.12 417 LEU B C 1
ATOM 10371 O O . LEU B 1 417 ? 22.297 13.695 16.25 1 98.12 417 LEU B O 1
ATOM 10375 N N . VAL B 1 418 ? 20.734 14.789 17.422 1 97.56 418 VAL B N 1
ATOM 10376 C CA . VAL B 1 418 ? 19.984 13.594 17.781 1 97.56 418 VAL B CA 1
ATOM 10377 C C . VAL B 1 418 ? 18.953 13.281 16.688 1 97.56 418 VAL B C 1
ATOM 10379 O O . VAL B 1 418 ? 18.906 12.164 16.172 1 97.56 418 VAL B O 1
ATOM 10382 N N . PHE B 1 419 ? 18.172 14.234 16.203 1 97.44 419 PHE B N 1
ATOM 10383 C CA . PHE B 1 419 ? 17.031 13.953 15.344 1 97.44 419 PHE B CA 1
ATOM 10384 C C . PHE B 1 419 ? 17.5 13.422 13.984 1 97.44 419 PHE B C 1
ATOM 10386 O O . PHE B 1 419 ? 17 12.398 13.516 1 97.44 419 PHE B O 1
ATOM 10393 N N . PRO B 1 420 ? 18.469 14.023 13.391 1 97.62 420 PRO B N 1
ATOM 10394 C CA . PRO B 1 420 ? 18.891 13.484 12.094 1 97.62 420 PRO B CA 1
ATOM 10395 C C . PRO B 1 420 ? 19.531 12.102 12.211 1 97.62 420 PRO B C 1
ATOM 10397 O O . PRO B 1 420 ? 19.594 11.359 11.227 1 97.62 420 PRO B O 1
ATOM 10400 N N . PHE B 1 421 ? 20.062 11.742 13.406 1 97.38 421 PHE B N 1
ATOM 10401 C CA . PHE B 1 421 ? 20.703 10.445 13.594 1 97.38 421 PHE B CA 1
ATOM 10402 C C . PHE B 1 421 ? 19.672 9.367 13.883 1 97.38 421 PHE B C 1
ATOM 10404 O O . PHE B 1 421 ? 19.938 8.18 13.68 1 97.38 421 PHE B O 1
ATOM 10411 N N . LEU B 1 422 ? 18.516 9.703 14.266 1 95.38 422 LEU B N 1
ATOM 10412 C CA . LEU B 1 422 ? 17.5 8.781 14.773 1 95.38 422 LEU B CA 1
ATOM 10413 C C . LEU B 1 422 ? 17.156 7.73 13.719 1 95.38 422 LEU B C 1
ATOM 10415 O O . LEU B 1 422 ? 17.062 6.543 14.031 1 95.38 422 LEU B O 1
ATOM 10419 N N . PRO B 1 423 ? 16.969 8.109 12.43 1 92.94 423 PRO B N 1
ATOM 10420 C CA . PRO B 1 423 ? 16.609 7.09 11.438 1 92.94 423 PRO B CA 1
ATOM 10421 C C . PRO B 1 423 ? 17.703 6.031 11.273 1 92.94 423 PRO B C 1
ATOM 10423 O O . PRO B 1 423 ? 17.406 4.898 10.875 1 92.94 423 PRO B O 1
ATOM 10426 N N . ALA B 1 424 ? 18.922 6.332 11.602 1 93.94 424 ALA B N 1
ATOM 10427 C CA . ALA B 1 424 ? 20.047 5.41 11.438 1 93.94 424 ALA B CA 1
ATOM 10428 C C . ALA B 1 424 ? 20.406 4.742 12.766 1 93.94 424 ALA B C 1
ATOM 10430 O O . ALA B 1 424 ? 21.375 3.975 12.844 1 93.94 424 ALA B O 1
ATOM 10431 N N . SER B 1 425 ? 19.641 4.949 13.852 1 94.06 425 SER B N 1
ATOM 10432 C CA . SER B 1 425 ? 20.016 4.559 15.211 1 94.06 425 SER B CA 1
ATOM 10433 C C . SER B 1 425 ? 19.609 3.121 15.508 1 94.06 425 SER B C 1
ATOM 10435 O O . SER B 1 425 ? 20.016 2.549 16.516 1 94.06 425 SER B O 1
ATOM 10437 N N . ASN B 1 426 ? 18.797 2.41 14.648 1 91.69 426 ASN B N 1
ATOM 10438 C CA . ASN B 1 426 ? 18.234 1.079 14.844 1 91.69 426 ASN B CA 1
ATOM 10439 C C . ASN B 1 426 ? 17.109 1.094 15.867 1 91.69 426 ASN B C 1
ATOM 10441 O O . ASN B 1 426 ? 16.453 0.072 16.094 1 91.69 426 ASN B O 1
ATOM 10445 N N . LEU B 1 427 ? 16.891 2.268 16.469 1 90 427 LEU B N 1
ATOM 10446 C CA . LEU B 1 427 ? 15.883 2.344 17.516 1 90 427 LEU B CA 1
ATOM 10447 C C . LEU B 1 427 ? 14.477 2.322 16.938 1 90 427 LEU B C 1
ATOM 10449 O O . LEU B 1 427 ? 13.539 1.834 17.562 1 90 427 LEU B O 1
ATOM 10453 N N . LEU B 1 428 ? 14.312 2.904 15.758 1 85.75 428 LEU B N 1
ATOM 10454 C CA . LEU B 1 428 ? 13.008 2.924 15.109 1 85.75 428 LEU B CA 1
ATOM 10455 C C . LEU B 1 428 ? 12.781 1.651 14.305 1 85.75 428 LEU B C 1
ATOM 10457 O O . LEU B 1 428 ? 11.75 0.988 14.453 1 85.75 428 LEU B O 1
ATOM 10461 N N . PHE B 1 429 ? 13.766 1.349 13.477 1 82.94 429 PHE B N 1
ATOM 10462 C CA . PHE B 1 429 ? 13.797 0.13 12.672 1 82.94 429 PHE B CA 1
ATOM 10463 C C . PHE B 1 429 ? 15.227 -0.309 12.406 1 82.94 429 PHE B C 1
ATOM 10465 O O . PHE B 1 429 ? 16.141 0.516 12.398 1 82.94 429 PHE B O 1
ATOM 10472 N N . PRO B 1 430 ? 15.344 -1.521 12.227 1 86.94 430 PRO B N 1
ATOM 10473 C CA . PRO B 1 430 ? 16.688 -1.986 11.891 1 86.94 430 PRO B CA 1
ATOM 10474 C C . PRO B 1 430 ? 17.188 -1.451 10.555 1 86.94 430 PRO B C 1
ATOM 10476 O O . PRO B 1 430 ? 16.406 -1.346 9.602 1 86.94 430 PRO B O 1
ATOM 10479 N N . VAL B 1 431 ? 18.328 -1.036 10.578 1 88.12 431 VAL B N 1
ATOM 10480 C CA . VAL B 1 431 ? 18.922 -0.518 9.352 1 88.12 431 VAL B CA 1
ATOM 10481 C C . VAL B 1 431 ? 19.906 -1.537 8.781 1 88.12 431 VAL B C 1
ATOM 10483 O O . VAL B 1 431 ? 20.312 -2.475 9.469 1 88.12 431 VAL B O 1
ATOM 10486 N N . GLY B 1 432 ? 20.297 -1.362 7.547 1 85.44 432 GLY B N 1
ATOM 10487 C CA . GLY B 1 432 ? 21.125 -2.332 6.84 1 85.44 432 GLY B CA 1
ATOM 10488 C C . GLY B 1 432 ? 22.609 -2.104 7.023 1 85.44 432 GLY B C 1
ATOM 10489 O O . GLY B 1 432 ? 23.391 -2.324 6.098 1 85.44 432 GLY B O 1
ATOM 10490 N N . PHE B 1 433 ? 23.031 -1.509 8.078 1 88.06 433 PHE B N 1
ATOM 10491 C CA . PHE B 1 433 ? 24.438 -1.33 8.391 1 88.06 433 PHE B CA 1
ATOM 10492 C C . PHE B 1 433 ? 24.656 -1.31 9.898 1 88.06 433 PHE B C 1
ATOM 10494 O O . PHE B 1 433 ? 23.703 -1.16 10.672 1 88.06 433 PHE B O 1
ATOM 10501 N N . VAL B 1 434 ? 25.906 -1.489 10.312 1 91.44 434 VAL B N 1
ATOM 10502 C CA . VAL B 1 434 ? 26.266 -1.457 11.727 1 91.44 434 VAL B CA 1
ATOM 10503 C C . VAL B 1 434 ? 26.672 -0.039 12.125 1 91.44 434 VAL B C 1
ATOM 10505 O O . VAL B 1 434 ? 26.016 0.582 12.969 1 91.44 434 VAL B O 1
ATOM 10508 N N . VAL B 1 435 ? 27.688 0.477 11.492 1 93.75 435 VAL B N 1
ATOM 10509 C CA . VAL B 1 435 ? 28.156 1.856 11.609 1 93.75 435 VAL B CA 1
ATOM 10510 C C . VAL B 1 435 ? 28.453 2.424 10.227 1 93.75 435 VAL B C 1
ATOM 10512 O O . VAL B 1 435 ? 29 1.729 9.367 1 93.75 435 VAL B O 1
ATOM 10515 N N . ALA B 1 436 ? 27.953 3.57 9.977 1 94 436 ALA B N 1
ATOM 10516 C CA . ALA B 1 436 ? 28.25 4.273 8.734 1 94 436 ALA B CA 1
ATOM 10517 C C . ALA B 1 436 ? 28.656 5.723 9 1 94 436 ALA B C 1
ATOM 10519 O O . ALA B 1 436 ? 27.875 6.5 9.555 1 94 436 ALA B O 1
ATOM 10520 N N . GLU B 1 437 ? 29.797 6.055 8.633 1 95.88 437 GLU B N 1
ATOM 10521 C CA . GLU B 1 437 ? 30.344 7.379 8.914 1 95.88 437 GLU B CA 1
ATOM 10522 C C . GLU B 1 437 ? 29.5 8.477 8.266 1 95.88 437 GLU B C 1
ATOM 10524 O O . GLU B 1 437 ? 29.312 9.539 8.852 1 95.88 437 GLU B O 1
ATOM 10529 N N . ARG B 1 438 ? 28.938 8.195 7.121 1 95.44 438 ARG B N 1
ATOM 10530 C CA . ARG B 1 438 ? 28.234 9.188 6.32 1 95.44 438 ARG B CA 1
ATOM 10531 C C . ARG B 1 438 ? 26.969 9.656 7.027 1 95.44 438 ARG B C 1
ATOM 10533 O O . ARG B 1 438 ? 26.5 10.781 6.797 1 95.44 438 ARG B O 1
ATOM 10540 N N . VAL B 1 439 ? 26.328 8.883 7.895 1 96.25 439 VAL B N 1
ATOM 10541 C CA . VAL B 1 439 ? 25.078 9.242 8.547 1 96.25 439 VAL B CA 1
ATOM 10542 C C . VAL B 1 439 ? 25.328 10.305 9.609 1 96.25 439 VAL B C 1
ATOM 10544 O O . VAL B 1 439 ? 24.391 10.914 10.125 1 96.25 439 VAL B O 1
ATOM 10547 N N . LEU B 1 440 ? 26.594 10.578 9.891 1 98.12 440 LEU B N 1
ATOM 10548 C CA . LEU B 1 440 ? 26.953 11.539 10.922 1 98.12 440 LEU B CA 1
ATOM 10549 C C . LEU B 1 440 ? 27.172 12.922 10.32 1 98.12 440 LEU B C 1
ATOM 10551 O O . LEU B 1 440 ? 27.5 13.875 11.031 1 98.12 440 LEU B O 1
ATOM 10555 N N . TYR B 1 441 ? 26.938 13.094 9.023 1 98.44 441 TYR B N 1
ATOM 10556 C CA . TYR B 1 441 ? 27.234 14.359 8.352 1 98.44 441 TYR B CA 1
ATOM 10557 C C . TYR B 1 441 ? 26.422 15.492 8.961 1 98.44 441 TYR B C 1
ATOM 10559 O O . TYR B 1 441 ? 26.984 16.484 9.438 1 98.44 441 TYR B O 1
ATOM 10567 N N . ILE B 1 442 ? 25.109 15.375 9.055 1 98.38 442 ILE B N 1
ATOM 10568 C CA . ILE B 1 442 ? 24.266 16.438 9.609 1 98.38 442 ILE B CA 1
ATOM 10569 C C . ILE B 1 442 ? 24.391 16.453 11.133 1 98.38 442 ILE B C 1
ATOM 10571 O O . ILE B 1 442 ? 24.609 17.5 11.734 1 98.38 442 ILE B O 1
ATOM 10575 N N . PRO B 1 443 ? 24.406 15.281 11.797 1 98.44 443 PRO B N 1
ATOM 10576 C CA . PRO B 1 443 ? 24.562 15.289 13.25 1 98.44 443 PRO B CA 1
ATOM 10577 C C . PRO B 1 443 ? 25.844 15.961 13.711 1 98.44 443 PRO B C 1
ATOM 10579 O O . PRO B 1 443 ? 25.891 16.562 14.781 1 98.44 443 PRO B O 1
ATOM 10582 N N . SER B 1 444 ? 26.875 15.922 12.922 1 98.56 444 SER B N 1
ATOM 10583 C CA . SER B 1 444 ? 28.141 16.516 13.289 1 98.56 444 SER B CA 1
ATOM 10584 C C . SER B 1 444 ? 28.031 18.031 13.422 1 98.56 444 SER B C 1
ATOM 10586 O O . SER B 1 444 ? 28.859 18.672 14.078 1 98.56 444 SER B O 1
ATOM 10588 N N . MET B 1 445 ? 27.016 18.625 12.805 1 98.56 445 MET B N 1
ATOM 10589 C CA . MET B 1 445 ? 26.766 20.047 12.992 1 98.56 445 MET B CA 1
ATOM 10590 C C . MET B 1 445 ? 26.438 20.359 14.445 1 98.56 445 MET B C 1
ATOM 10592 O O . MET B 1 445 ? 26.938 21.328 15.008 1 98.56 445 MET B O 1
ATOM 10596 N N . GLY B 1 446 ? 25.547 19.469 15 1 98.56 446 GLY B N 1
ATOM 10597 C CA . GLY B 1 446 ? 25.25 19.625 16.422 1 98.56 446 GLY B CA 1
ATOM 10598 C C . GLY B 1 446 ? 26.469 19.484 17.312 1 98.56 446 GLY B C 1
ATOM 10599 O O . GLY B 1 446 ? 26.641 20.25 18.266 1 98.56 446 GLY B O 1
ATOM 10600 N N . TYR B 1 447 ? 27.328 18.562 16.984 1 98 447 TYR B N 1
ATOM 10601 C CA . TYR B 1 447 ? 28.578 18.344 17.703 1 98 447 TYR B CA 1
ATOM 10602 C C . TYR B 1 447 ? 29.469 19.578 17.625 1 98 447 TYR B C 1
ATOM 10604 O O . TYR B 1 447 ? 30.016 20.031 18.641 1 98 447 TYR B O 1
ATOM 10612 N N . SER B 1 448 ? 29.594 20.156 16.453 1 98.31 448 SER B N 1
ATOM 10613 C CA . SER B 1 448 ? 30.438 21.328 16.25 1 98.31 448 SER B CA 1
ATOM 10614 C C . SER B 1 448 ? 29.922 22.531 17.031 1 98.31 448 SER B C 1
ATOM 10616 O O . SER B 1 448 ? 30.719 23.328 17.547 1 98.31 448 SER B O 1
ATOM 10618 N N . ILE B 1 449 ? 28.641 22.672 17.109 1 97.62 449 ILE B N 1
ATOM 10619 C CA . ILE B 1 449 ? 28.047 23.766 17.875 1 97.62 449 ILE B CA 1
ATOM 10620 C C . ILE B 1 449 ? 28.359 23.578 19.359 1 97.62 449 ILE B C 1
ATOM 10622 O O . ILE B 1 449 ? 28.703 24.547 20.047 1 97.62 449 ILE B O 1
ATOM 10626 N N . LEU B 1 450 ? 28.281 22.359 19.844 1 97.25 450 LEU B N 1
ATOM 10627 C CA . LEU B 1 450 ? 28.594 22.094 21.234 1 97.25 450 LEU B CA 1
ATOM 10628 C C . LEU B 1 450 ? 30.047 22.422 21.547 1 97.25 450 LEU B C 1
ATOM 10630 O O . LEU B 1 450 ? 30.344 23 22.594 1 97.25 450 LEU B O 1
ATOM 10634 N N . ILE B 1 451 ? 30.922 22.078 20.625 1 96.56 451 ILE B N 1
ATOM 10635 C CA . ILE B 1 451 ? 32.344 22.422 20.797 1 96.56 451 ILE B CA 1
ATOM 10636 C C . ILE B 1 451 ? 32.5 23.938 20.859 1 96.56 451 ILE B C 1
ATOM 10638 O O . ILE B 1 451 ? 33.281 24.453 21.672 1 96.56 451 ILE B O 1
ATOM 10642 N N . ALA B 1 452 ? 31.844 24.625 20 1 95.38 452 ALA B N 1
ATOM 10643 C CA . ALA B 1 452 ? 31.922 26.078 19.953 1 95.38 452 ALA B CA 1
ATOM 10644 C C . ALA B 1 452 ? 31.406 26.703 21.234 1 95.38 452 ALA B C 1
ATOM 10646 O O . ALA B 1 452 ? 32.031 27.625 21.781 1 95.38 452 ALA B O 1
ATOM 10647 N N . ILE B 1 453 ? 30.281 26.203 21.734 1 93 453 ILE B N 1
ATOM 10648 C CA . ILE B 1 453 ? 29.703 26.734 22.984 1 93 453 ILE B CA 1
ATOM 10649 C C . ILE B 1 453 ? 30.656 26.453 24.141 1 93 453 ILE B C 1
ATOM 10651 O O . ILE B 1 453 ? 30.938 27.344 24.938 1 93 453 ILE B O 1
ATOM 10655 N N . GLY B 1 454 ? 31.188 25.203 24.219 1 92.25 454 GLY B N 1
ATOM 10656 C CA . GLY B 1 454 ? 32.125 24.844 25.281 1 92.25 454 GLY B CA 1
ATOM 10657 C C . GLY B 1 454 ? 33.406 25.656 25.25 1 92.25 454 GLY B C 1
ATOM 10658 O O . GLY B 1 454 ? 33.875 26.125 26.297 1 92.25 454 GLY B O 1
ATOM 10659 N N . SER B 1 455 ? 33.969 25.844 24.094 1 92.5 455 SER B N 1
ATOM 10660 C CA . SER B 1 455 ? 35.188 26.625 23.969 1 92.5 455 SER B CA 1
ATOM 10661 C C . SER B 1 455 ? 34.969 28.078 24.312 1 92.5 455 SER B C 1
ATOM 10663 O O . SER B 1 455 ? 35.844 28.734 24.906 1 92.5 455 SER B O 1
ATOM 10665 N N . TYR B 1 456 ? 33.875 28.594 23.859 1 89.25 456 TYR B N 1
ATOM 10666 C CA . TYR B 1 456 ? 33.531 29.969 24.188 1 89.25 456 TYR B CA 1
ATOM 10667 C C . TYR B 1 456 ? 33.438 30.156 25.688 1 89.25 456 TYR B C 1
ATOM 10669 O O . TYR B 1 456 ? 33.938 31.141 26.234 1 89.25 456 TYR B O 1
ATOM 10677 N N . ARG B 1 457 ? 32.812 29.203 26.359 1 85.75 457 ARG B N 1
ATOM 10678 C CA . ARG B 1 457 ? 32.688 29.266 27.812 1 85.75 457 ARG B CA 1
ATOM 10679 C C . ARG B 1 457 ? 34.062 29.203 28.5 1 85.75 457 ARG B C 1
ATOM 10681 O O . ARG B 1 457 ? 34.312 29.922 29.469 1 85.75 457 ARG B O 1
ATOM 10688 N N . LEU B 1 458 ? 34.906 28.422 28 1 89.31 458 LEU B N 1
ATOM 10689 C CA . LEU B 1 458 ? 36.219 28.25 28.594 1 89.31 458 LEU B CA 1
ATOM 10690 C C . LEU B 1 458 ? 37.125 29.453 28.328 1 89.31 458 LEU B C 1
ATOM 10692 O O . LEU B 1 458 ? 37.906 29.844 29.188 1 89.31 458 LEU B O 1
ATOM 10696 N N . THR B 1 459 ? 36.938 30.062 27.219 1 88.12 459 THR B N 1
ATOM 10697 C CA . THR B 1 459 ? 37.781 31.219 26.891 1 88.12 459 THR B CA 1
ATOM 10698 C C . THR B 1 459 ? 37.25 32.469 27.562 1 88.12 459 THR B C 1
ATOM 10700 O O . THR B 1 459 ? 37.969 33.469 27.656 1 88.12 459 THR B O 1
ATOM 10703 N N . SER B 1 460 ? 36 32.469 27.906 1 79.31 460 SER B N 1
ATOM 10704 C CA . SER B 1 460 ? 35.438 33.594 28.625 1 79.31 460 SER B CA 1
ATOM 10705 C C . SER B 1 460 ? 35.75 33.5 30.125 1 79.31 460 SER B C 1
ATOM 10707 O O . SER B 1 460 ? 35.406 34.406 30.891 1 79.31 460 SER B O 1
ATOM 10709 N N . ALA B 1 461 ? 36.375 32.438 30.422 1 74.88 461 ALA B N 1
ATOM 10710 C CA . ALA B 1 461 ? 36.781 32.25 31.812 1 74.88 461 ALA B CA 1
ATOM 10711 C C . ALA B 1 461 ? 37.875 33.25 32.188 1 74.88 461 ALA B C 1
ATOM 10713 O O . ALA B 1 461 ? 38.594 33.781 31.328 1 74.88 461 ALA B O 1
ATOM 10714 N N . SER B 1 462 ? 37.969 33.625 33.5 1 73.81 462 SER B N 1
ATOM 10715 C CA . SER B 1 462 ? 38.812 34.719 34.031 1 73.81 462 SER B CA 1
ATOM 10716 C C . SER B 1 462 ? 40.281 34.344 33.969 1 73.81 462 SER B C 1
ATOM 10718 O O . SER B 1 462 ? 41.125 35.219 33.781 1 73.81 462 SER B O 1
ATOM 10720 N N . SER B 1 463 ? 40.594 33.062 33.906 1 88.38 463 SER B N 1
ATOM 10721 C CA . SER B 1 463 ? 42 32.688 34 1 88.38 463 SER B CA 1
ATOM 10722 C C . SER B 1 463 ? 42.656 32.75 32.625 1 88.38 463 SER B C 1
ATOM 10724 O O . SER B 1 463 ? 42.125 32.219 31.641 1 88.38 463 SER B O 1
ATOM 10726 N N . LYS B 1 464 ? 43.75 33.531 32.469 1 89.5 464 LYS B N 1
ATOM 10727 C CA . LYS B 1 464 ? 44.562 33.625 31.25 1 89.5 464 LYS B CA 1
ATOM 10728 C C . LYS B 1 464 ? 45.062 32.281 30.797 1 89.5 464 LYS B C 1
ATOM 10730 O O . LYS B 1 464 ? 45.125 31.984 29.609 1 89.5 464 LYS B O 1
ATOM 10735 N N . PHE B 1 465 ? 45.344 31.438 31.719 1 91.44 465 PHE B N 1
ATOM 10736 C CA . PHE B 1 465 ? 45.844 30.094 31.422 1 91.44 465 PHE B CA 1
ATOM 10737 C C . PHE B 1 465 ? 44.781 29.266 30.719 1 91.44 465 PHE B C 1
ATOM 10739 O O . PHE B 1 465 ? 45.062 28.594 29.734 1 91.44 465 PHE B O 1
ATOM 10746 N N . THR B 1 466 ? 43.625 29.266 31.203 1 92 466 THR B N 1
ATOM 10747 C CA . THR B 1 466 ? 42.562 28.484 30.625 1 92 466 THR B CA 1
ATOM 10748 C C . THR B 1 466 ? 42.219 28.969 29.219 1 92 466 THR B C 1
ATOM 10750 O O . THR B 1 466 ? 41.938 28.156 28.328 1 92 466 THR B O 1
ATOM 10753 N N . ARG B 1 467 ? 42.281 30.203 29 1 92.25 467 ARG B N 1
ATOM 10754 C CA . ARG B 1 467 ? 42 30.781 27.672 1 92.25 467 ARG B CA 1
ATOM 10755 C C . ARG B 1 467 ? 43.062 30.344 26.672 1 92.25 467 ARG B C 1
ATOM 10757 O O . ARG B 1 467 ? 42.75 29.922 25.562 1 92.25 467 ARG B O 1
ATOM 10764 N N . LEU B 1 468 ? 44.344 30.5 27.109 1 93.25 468 LEU B N 1
ATOM 10765 C CA . LEU B 1 468 ? 45.438 30.125 26.219 1 93.25 468 LEU B CA 1
ATOM 10766 C C . LEU B 1 468 ? 45.438 28.625 25.969 1 93.25 468 LEU B C 1
ATOM 10768 O O . LEU B 1 468 ? 45.656 28.188 24.828 1 93.25 468 LEU B O 1
ATOM 10772 N N . ALA B 1 469 ? 45.188 27.844 26.969 1 94.31 469 ALA B N 1
ATOM 10773 C CA . ALA B 1 469 ? 45.156 26.391 26.844 1 94.31 469 ALA B CA 1
ATOM 10774 C C . ALA B 1 469 ? 44.062 25.953 25.891 1 94.31 469 ALA B C 1
ATOM 10776 O O . ALA B 1 469 ? 44.219 25.016 25.109 1 94.31 469 ALA B O 1
ATOM 10777 N N . THR B 1 470 ? 42.906 26.578 25.984 1 94.5 470 THR B N 1
ATOM 10778 C CA . THR B 1 470 ? 41.781 26.25 25.125 1 94.5 470 THR B CA 1
ATOM 10779 C C . THR B 1 470 ? 42.094 26.578 23.672 1 94.5 470 THR B C 1
ATOM 10781 O O . THR B 1 470 ? 41.812 25.766 22.766 1 94.5 470 THR B O 1
ATOM 10784 N N . LYS B 1 471 ? 42.656 27.703 23.391 1 93.94 471 LYS B N 1
ATOM 10785 C CA . LYS B 1 471 ? 42.969 28.109 22.016 1 93.94 471 LYS B CA 1
ATOM 10786 C C . LYS B 1 471 ? 44.031 27.188 21.406 1 93.94 471 LYS B C 1
ATOM 10788 O O . LYS B 1 471 ? 43.938 26.797 20.25 1 93.94 471 LYS B O 1
ATOM 10793 N N . ILE B 1 472 ? 45 26.797 22.234 1 95.44 472 ILE B N 1
ATOM 10794 C CA . ILE B 1 472 ? 46.062 25.906 21.75 1 95.44 472 ILE B CA 1
ATOM 10795 C C . ILE B 1 472 ? 45.469 24.516 21.5 1 95.44 472 ILE B C 1
ATOM 10797 O O . ILE B 1 472 ? 45.75 23.891 20.484 1 95.44 472 ILE B O 1
ATOM 10801 N N . GLY B 1 473 ? 44.719 24.109 22.422 1 95.62 473 GLY B N 1
ATOM 10802 C CA . GLY B 1 473 ? 44.062 22.828 22.25 1 95.62 473 GLY B CA 1
ATOM 10803 C C . GLY B 1 473 ? 43.188 22.766 21.016 1 95.62 473 GLY B C 1
ATOM 10804 O O . GLY B 1 473 ? 43.188 21.766 20.297 1 95.62 473 GLY B O 1
ATOM 10805 N N . LEU B 1 474 ? 42.438 23.797 20.75 1 96.12 474 LEU B N 1
ATOM 10806 C CA . LEU B 1 474 ? 41.594 23.859 19.562 1 96.12 474 LEU B CA 1
ATOM 10807 C C . LEU B 1 474 ? 42.438 23.891 18.297 1 96.12 474 LEU B C 1
ATOM 10809 O O . LEU B 1 474 ? 42.062 23.281 17.281 1 96.12 474 LEU B O 1
ATOM 10813 N N . GLY B 1 475 ? 43.469 24.656 18.359 1 95.81 475 GLY B N 1
ATOM 10814 C CA . GLY B 1 475 ? 44.375 24.672 17.219 1 95.81 475 GLY B CA 1
ATOM 10815 C C . GLY B 1 475 ? 44.906 23.297 16.891 1 95.81 475 GLY B C 1
ATOM 10816 O O . GLY B 1 475 ? 44.969 22.906 15.719 1 95.81 475 GLY B O 1
ATOM 10817 N N . TYR B 1 476 ? 45.312 22.594 17.906 1 95.81 476 TYR B N 1
ATOM 10818 C CA . TYR B 1 476 ? 45.812 21.234 17.734 1 95.81 476 TYR B CA 1
ATOM 10819 C C . TYR B 1 476 ? 44.75 20.328 17.141 1 95.81 476 TYR B C 1
ATOM 10821 O O . TYR B 1 476 ? 45 19.531 16.25 1 95.81 476 TYR B O 1
ATOM 10829 N N . LEU B 1 477 ? 43.594 20.422 17.641 1 96.25 477 LEU B N 1
ATOM 10830 C CA . LEU B 1 477 ? 42.469 19.625 17.172 1 96.25 477 LEU B CA 1
ATOM 10831 C C . LEU B 1 477 ? 42.188 19.875 15.688 1 96.25 477 LEU B C 1
ATOM 10833 O O . LEU B 1 477 ? 42.031 18.938 14.906 1 96.25 477 LEU B O 1
ATOM 10837 N N . LEU B 1 478 ? 42.188 21.141 15.242 1 97.12 478 LEU B N 1
ATOM 10838 C CA . LEU B 1 478 ? 41.906 21.516 13.867 1 97.12 478 LEU B CA 1
ATOM 10839 C C . LEU B 1 478 ? 43 21.047 12.93 1 97.12 478 LEU B C 1
ATOM 10841 O O . LEU B 1 478 ? 42.75 20.578 11.82 1 97.12 478 LEU B O 1
ATOM 10845 N N . ILE B 1 479 ? 44.219 21.125 13.406 1 96.94 479 ILE B N 1
ATOM 10846 C CA . ILE B 1 479 ? 45.344 20.688 12.594 1 96.94 479 ILE B CA 1
ATOM 10847 C C . ILE B 1 479 ? 45.281 19.172 12.414 1 96.94 479 ILE B C 1
ATOM 10849 O O . ILE B 1 479 ? 45.469 18.656 11.305 1 96.94 479 ILE B O 1
ATOM 10853 N N . PHE B 1 480 ? 45.031 18.484 13.477 1 96.81 480 PHE B N 1
ATOM 10854 C CA . PHE B 1 480 ? 44.969 17.031 13.406 1 96.81 480 PHE B CA 1
ATOM 10855 C C . PHE B 1 480 ? 43.781 16.578 12.539 1 96.81 480 PHE B C 1
ATOM 10857 O O . PHE B 1 480 ? 43.906 15.625 11.766 1 96.81 480 PHE B O 1
ATOM 10864 N N . HIS B 1 481 ? 42.656 17.188 12.703 1 98 481 HIS B N 1
ATOM 10865 C CA . HIS B 1 481 ? 41.531 16.844 11.875 1 98 481 HIS B CA 1
ATOM 10866 C C . HIS B 1 481 ? 41.812 17.109 10.398 1 98 481 HIS B C 1
ATOM 10868 O O . HIS B 1 481 ? 41.438 16.312 9.531 1 98 481 HIS B O 1
ATOM 10874 N N . THR B 1 482 ? 42.438 18.25 10.117 1 97.94 482 THR B N 1
ATOM 10875 C CA . THR B 1 482 ? 42.781 18.578 8.742 1 97.94 482 THR B CA 1
ATOM 10876 C C . THR B 1 482 ? 43.75 17.531 8.156 1 97.94 482 THR B C 1
ATOM 10878 O O . THR B 1 482 ? 43.5 17.031 7.047 1 97.94 482 THR B O 1
ATOM 10881 N N . MET B 1 483 ? 44.719 17.125 8.922 1 97.38 483 MET B N 1
ATOM 10882 C CA . MET B 1 483 ? 45.688 16.141 8.461 1 97.38 483 MET B CA 1
ATOM 10883 C C . MET B 1 483 ? 45.031 14.781 8.281 1 97.38 483 MET B C 1
ATOM 10885 O O . MET B 1 483 ? 45.281 14.078 7.305 1 97.38 483 MET B O 1
ATOM 10889 N N . LYS B 1 484 ? 44.25 14.422 9.219 1 97.56 484 LYS B N 1
ATOM 10890 C CA . LYS B 1 484 ? 43.562 13.141 9.133 1 97.56 484 LYS B CA 1
ATOM 10891 C C . LYS B 1 484 ? 42.625 13.094 7.918 1 97.56 484 LYS B C 1
ATOM 10893 O O . LYS B 1 484 ? 42.531 12.07 7.238 1 97.56 484 LYS B O 1
ATOM 10898 N N . THR B 1 485 ? 41.938 14.18 7.656 1 98.25 485 THR B N 1
ATOM 10899 C CA . THR B 1 485 ? 41.031 14.242 6.508 1 98.25 485 THR B CA 1
ATOM 10900 C C . THR B 1 485 ? 41.812 14.117 5.203 1 98.25 485 THR B C 1
ATOM 10902 O O . THR B 1 485 ? 41.406 13.375 4.305 1 98.25 485 THR B O 1
ATOM 10905 N N . LEU B 1 486 ? 42.969 14.797 5.094 1 97.5 486 LEU B N 1
ATOM 10906 C CA . LEU B 1 486 ? 43.781 14.711 3.906 1 97.5 486 LEU B CA 1
ATOM 10907 C C . LEU B 1 486 ? 44.312 13.289 3.699 1 97.5 486 LEU B C 1
ATOM 10909 O O . LEU B 1 486 ? 44.344 12.797 2.568 1 97.5 486 LEU B O 1
ATOM 10913 N N . ASP B 1 487 ? 44.656 12.68 4.777 1 96.5 487 ASP B N 1
ATOM 10914 C CA . ASP B 1 487 ? 45.094 11.297 4.719 1 96.5 487 ASP B CA 1
ATOM 10915 C C . ASP B 1 487 ? 43.969 10.352 4.316 1 96.5 487 ASP B C 1
ATOM 10917 O O . ASP B 1 487 ? 44.156 9.469 3.48 1 96.5 487 ASP B O 1
ATOM 10921 N N . ARG B 1 488 ? 42.875 10.477 4.906 1 97.38 488 ARG B N 1
ATOM 10922 C CA . ARG B 1 488 ? 41.719 9.633 4.625 1 97.38 488 ARG B CA 1
ATOM 10923 C C . ARG B 1 488 ? 41.25 9.812 3.182 1 97.38 488 ARG B C 1
ATOM 10925 O O . ARG B 1 488 ? 40.781 8.859 2.559 1 97.38 488 ARG B O 1
ATOM 10932 N N . ASN B 1 489 ? 41.406 11.039 2.637 1 97.88 489 ASN B N 1
ATOM 10933 C CA . ASN B 1 489 ? 41.094 11.273 1.233 1 97.88 489 ASN B CA 1
ATOM 10934 C C . ASN B 1 489 ? 41.875 10.359 0.311 1 97.88 489 ASN B C 1
ATOM 10936 O O . ASN B 1 489 ? 41.375 9.914 -0.723 1 97.88 489 ASN B O 1
ATOM 10940 N N . ARG B 1 490 ? 43.031 10.062 0.686 1 96.38 490 ARG B N 1
ATOM 10941 C CA . ARG B 1 490 ? 43.906 9.195 -0.113 1 96.38 490 ARG B CA 1
ATOM 10942 C C . ARG B 1 490 ? 43.406 7.754 -0.072 1 96.38 490 ARG B C 1
ATOM 10944 O O . ARG B 1 490 ? 43.562 7.012 -1.043 1 96.38 490 ARG B O 1
ATOM 10951 N N . ASP B 1 491 ? 42.875 7.402 1.017 1 96.44 491 ASP B N 1
ATOM 10952 C CA . ASP B 1 491 ? 42.312 6.066 1.114 1 96.44 491 ASP B CA 1
ATOM 10953 C C . ASP B 1 491 ? 41.188 5.883 0.098 1 96.44 491 ASP B C 1
ATOM 10955 O O . ASP B 1 491 ? 40.906 4.762 -0.333 1 96.44 491 ASP B O 1
ATOM 10959 N N . TRP B 1 492 ? 40.531 6.949 -0.299 1 97.19 492 TRP B N 1
ATOM 10960 C CA . TRP B 1 492 ? 39.375 6.895 -1.189 1 97.19 492 TRP B CA 1
ATOM 10961 C C . TRP B 1 492 ? 39.812 7.09 -2.641 1 97.19 492 TRP B C 1
ATOM 10963 O O . TRP B 1 492 ? 38.969 7.41 -3.498 1 97.19 492 TRP B O 1
ATOM 10973 N N . ARG B 1 493 ? 41.031 6.949 -2.938 1 96.25 493 ARG B N 1
ATOM 10974 C CA . ARG B 1 493 ? 41.562 7.164 -4.281 1 96.25 493 ARG B CA 1
ATOM 10975 C C . ARG B 1 493 ? 41.094 6.09 -5.242 1 96.25 493 ARG B C 1
ATOM 10977 O O . ARG B 1 493 ? 40.719 6.391 -6.379 1 96.25 493 ARG B O 1
ATOM 10984 N N . SER B 1 494 ? 41.156 4.863 -4.789 1 95.62 494 SER B N 1
ATOM 10985 C CA . SER B 1 494 ? 40.688 3.715 -5.562 1 95.62 494 SER B CA 1
ATOM 10986 C C . SER B 1 494 ? 40.062 2.656 -4.656 1 95.62 494 SER B C 1
ATOM 10988 O O . SER B 1 494 ? 40.219 2.713 -3.434 1 95.62 494 SER B O 1
ATOM 10990 N N . ASN B 1 495 ? 39.406 1.727 -5.281 1 95.94 495 ASN B N 1
ATOM 10991 C CA . ASN B 1 495 ? 38.844 0.633 -4.504 1 95.94 495 ASN B CA 1
ATOM 10992 C C . ASN B 1 495 ? 39.906 -0.16 -3.768 1 95.94 495 ASN B C 1
ATOM 10994 O O . ASN B 1 495 ? 39.719 -0.542 -2.611 1 95.94 495 ASN B O 1
ATOM 10998 N N . ILE B 1 496 ? 40.969 -0.345 -4.406 1 95.62 496 ILE B N 1
ATOM 10999 C CA . ILE B 1 496 ? 42.062 -1.104 -3.814 1 95.62 496 ILE B CA 1
ATOM 11000 C C . ILE B 1 496 ? 42.594 -0.365 -2.588 1 95.62 496 ILE B C 1
ATOM 11002 O O . ILE B 1 496 ? 42.812 -0.969 -1.533 1 95.62 496 ILE B O 1
ATOM 11006 N N . ASP B 1 497 ? 42.812 0.921 -2.713 1 96.75 497 ASP B N 1
ATOM 11007 C CA . ASP B 1 497 ? 43.281 1.719 -1.586 1 96.75 497 ASP B CA 1
ATOM 11008 C C . ASP B 1 497 ? 42.281 1.69 -0.431 1 96.75 497 ASP B C 1
ATOM 11010 O O . ASP B 1 497 ? 42.688 1.562 0.731 1 96.75 497 ASP B O 1
ATOM 11014 N N . LEU B 1 498 ? 41.062 1.817 -0.777 1 96.62 498 LEU B N 1
ATOM 11015 C CA . LEU B 1 498 ? 40 1.908 0.22 1 96.62 498 LEU B CA 1
ATOM 11016 C C . LEU B 1 498 ? 39.875 0.61 1.012 1 96.62 498 LEU B C 1
ATOM 11018 O O . LEU B 1 498 ? 39.875 0.628 2.244 1 96.62 498 LEU B O 1
ATOM 11022 N N . PHE B 1 499 ? 39.875 -0.52 0.354 1 96.5 499 PHE B N 1
ATOM 11023 C CA . PHE B 1 499 ? 39.688 -1.8 1.024 1 96.5 499 PHE B CA 1
ATOM 11024 C C . PHE B 1 499 ? 40.938 -2.221 1.757 1 96.5 499 PHE B C 1
ATOM 11026 O O . PHE B 1 499 ? 40.875 -2.82 2.832 1 96.5 499 PHE B O 1
ATOM 11033 N N . THR B 1 500 ? 42.062 -1.87 1.169 1 95.75 500 THR B N 1
ATOM 11034 C CA . THR B 1 500 ? 43.312 -2.156 1.851 1 95.75 500 THR B CA 1
ATOM 11035 C C . THR B 1 500 ? 43.438 -1.371 3.156 1 95.75 500 THR B C 1
ATOM 11037 O O . THR B 1 500 ? 43.844 -1.914 4.184 1 95.75 500 THR B O 1
ATOM 11040 N N . SER B 1 501 ? 43.062 -0.154 3.074 1 95.56 501 SER B N 1
ATOM 11041 C CA . SER B 1 501 ? 43.094 0.654 4.289 1 95.56 501 SER B CA 1
ATOM 11042 C C . SER B 1 501 ? 42.094 0.116 5.316 1 95.56 501 SER B C 1
ATOM 11044 O O . SER B 1 501 ? 42.344 0.169 6.52 1 95.56 501 SER B O 1
ATOM 11046 N N . GLY B 1 502 ? 41 -0.381 4.883 1 94.81 502 GLY B N 1
ATOM 11047 C CA . GLY B 1 502 ? 40 -0.959 5.773 1 94.81 502 GLY B CA 1
ATOM 11048 C C . GLY B 1 502 ? 40.469 -2.201 6.492 1 94.81 502 GLY B C 1
ATOM 11049 O O . GLY B 1 502 ? 40.25 -2.363 7.691 1 94.81 502 GLY B O 1
ATOM 11050 N N . ILE B 1 503 ? 41.125 -3.027 5.746 1 93.88 503 ILE B N 1
ATOM 11051 C CA . ILE B 1 503 ? 41.625 -4.285 6.289 1 93.88 503 ILE B CA 1
ATOM 11052 C C . ILE B 1 503 ? 42.688 -3.996 7.344 1 93.88 503 ILE B C 1
ATOM 11054 O O . ILE B 1 503 ? 42.812 -4.73 8.328 1 93.88 503 ILE B O 1
ATOM 11058 N N . LYS B 1 504 ? 43.344 -2.938 7.195 1 92.5 504 LYS B N 1
ATOM 11059 C CA . LYS B 1 504 ? 44.375 -2.549 8.172 1 92.5 504 LYS B CA 1
ATOM 11060 C C . LYS B 1 504 ? 43.719 -2.184 9.508 1 92.5 504 LYS B C 1
ATOM 11062 O O . LYS B 1 504 ? 44.281 -2.461 10.57 1 92.5 504 LYS B O 1
ATOM 11067 N N . ILE B 1 505 ? 42.625 -1.627 9.414 1 89.94 505 ILE B N 1
ATOM 11068 C CA . ILE B 1 505 ? 41.938 -1.159 10.609 1 89.94 505 ILE B CA 1
ATOM 11069 C C . ILE B 1 505 ? 41.094 -2.293 11.195 1 89.94 505 ILE B C 1
ATOM 11071 O O . ILE B 1 505 ? 41.031 -2.473 12.414 1 89.94 505 ILE B O 1
ATOM 11075 N N . ASN B 1 506 ? 40.438 -3.01 10.273 1 89.69 506 ASN B N 1
ATOM 11076 C CA . ASN B 1 506 ? 39.531 -4.094 10.688 1 89.69 506 ASN B CA 1
ATOM 11077 C C . ASN B 1 506 ? 39.938 -5.422 10.055 1 89.69 506 ASN B C 1
ATOM 11079 O O . ASN B 1 506 ? 39.375 -5.828 9.031 1 89.69 506 ASN B O 1
ATOM 11083 N N . THR B 1 507 ? 40.656 -6.168 10.75 1 88.44 507 THR B N 1
ATOM 11084 C CA . THR B 1 507 ? 41.188 -7.406 10.211 1 88.44 507 THR B CA 1
ATOM 11085 C C . THR B 1 507 ? 40.156 -8.523 10.234 1 88.44 507 THR B C 1
ATOM 11087 O O . THR B 1 507 ? 40.312 -9.547 9.562 1 88.44 507 THR B O 1
ATOM 11090 N N . ASN B 1 508 ? 39.125 -8.305 10.883 1 87.56 508 ASN B N 1
ATOM 11091 C CA . ASN B 1 508 ? 38.094 -9.344 11 1 87.56 508 ASN B CA 1
ATOM 11092 C C . ASN B 1 508 ? 36.875 -9.047 10.133 1 87.56 508 ASN B C 1
ATOM 11094 O O . ASN B 1 508 ? 35.781 -9.57 10.375 1 87.56 508 ASN B O 1
ATOM 11098 N N . ASN B 1 509 ? 37.062 -8.242 9.18 1 91.19 509 ASN B N 1
ATOM 11099 C CA . ASN B 1 509 ? 35.969 -7.914 8.281 1 91.19 509 ASN B CA 1
ATOM 11100 C C . ASN B 1 509 ? 36.031 -8.719 6.988 1 91.19 509 ASN B C 1
ATOM 11102 O O . ASN B 1 509 ? 36.75 -8.336 6.051 1 91.19 509 ASN B O 1
ATOM 11106 N N . ALA B 1 510 ? 35.219 -9.781 6.91 1 91.06 510 ALA B N 1
ATOM 11107 C CA . ALA B 1 510 ? 35.25 -10.68 5.762 1 91.06 510 ALA B CA 1
ATOM 11108 C C . ALA B 1 510 ? 34.812 -9.961 4.492 1 91.06 510 ALA B C 1
ATOM 11110 O O . ALA B 1 510 ? 35.312 -10.258 3.4 1 91.06 510 ALA B O 1
ATOM 11111 N N . LYS B 1 511 ? 33.938 -9.047 4.605 1 90.81 511 LYS B N 1
ATOM 11112 C CA . LYS B 1 511 ? 33.406 -8.32 3.449 1 90.81 511 LYS B CA 1
ATOM 11113 C C . LYS B 1 511 ? 34.5 -7.516 2.764 1 90.81 511 LYS B C 1
ATOM 11115 O O . LYS B 1 511 ? 34.562 -7.445 1.534 1 90.81 511 LYS B O 1
ATOM 11120 N N . LEU B 1 512 ? 35.375 -6.902 3.529 1 94.06 512 LEU B N 1
ATOM 11121 C CA . LEU B 1 512 ? 36.469 -6.117 2.973 1 94.06 512 LEU B CA 1
ATOM 11122 C C . LEU B 1 512 ? 37.469 -7.004 2.209 1 94.06 512 LEU B C 1
ATOM 11124 O O . LEU B 1 512 ? 37.938 -6.625 1.147 1 94.06 512 LEU B O 1
ATOM 11128 N N . TYR B 1 513 ? 37.688 -8.164 2.723 1 94.31 513 TYR B N 1
ATOM 11129 C CA . TYR B 1 513 ? 38.531 -9.117 2.02 1 94.31 513 TYR B CA 1
ATOM 11130 C C . TYR B 1 513 ? 37.875 -9.57 0.715 1 94.31 513 TYR B C 1
ATOM 11132 O O . TYR B 1 513 ? 38.562 -9.672 -0.315 1 94.31 513 TYR B O 1
ATOM 11140 N N . SER B 1 514 ? 36.625 -9.844 0.824 1 92.56 514 SER B N 1
ATOM 11141 C CA . SER B 1 514 ? 35.906 -10.25 -0.374 1 92.56 514 SER B CA 1
ATOM 11142 C C . SER B 1 514 ? 35.906 -9.141 -1.424 1 92.56 514 SER B C 1
ATOM 11144 O O . SER B 1 514 ? 36.062 -9.414 -2.615 1 92.56 514 SER B O 1
ATOM 11146 N N . ASN B 1 515 ? 35.719 -7.938 -1.024 1 93.62 515 ASN B N 1
ATOM 11147 C CA . ASN B 1 515 ? 35.688 -6.809 -1.951 1 93.62 515 ASN B CA 1
ATOM 11148 C C . ASN B 1 515 ? 37.062 -6.598 -2.588 1 93.62 515 ASN B C 1
ATOM 11150 O O . ASN B 1 515 ? 37.156 -6.293 -3.777 1 93.62 515 ASN B O 1
ATOM 11154 N N . LEU B 1 516 ? 38.062 -6.707 -1.771 1 95.25 516 LEU B N 1
ATOM 11155 C CA . LEU B 1 516 ? 39.406 -6.59 -2.299 1 95.25 516 LEU B CA 1
ATOM 11156 C C . LEU B 1 516 ? 39.719 -7.715 -3.287 1 95.25 516 LEU B C 1
ATOM 11158 O O . LEU B 1 516 ? 40.375 -7.488 -4.309 1 95.25 516 LEU B O 1
ATOM 11162 N N . GLY B 1 517 ? 39.25 -8.922 -2.967 1 95.19 517 GLY B N 1
ATOM 11163 C CA . GLY B 1 517 ? 39.375 -10.039 -3.896 1 95.19 517 GLY B CA 1
ATOM 11164 C C . GLY B 1 517 ? 38.719 -9.766 -5.234 1 95.19 517 GLY B C 1
ATOM 11165 O O . GLY B 1 517 ? 39.281 -10.094 -6.285 1 95.19 517 GLY B O 1
ATOM 11166 N N . HIS B 1 518 ? 37.562 -9.195 -5.199 1 92.69 518 HIS B N 1
ATOM 11167 C CA . HIS B 1 518 ? 36.844 -8.852 -6.418 1 92.69 518 HIS B CA 1
ATOM 11168 C C . HIS B 1 518 ? 37.656 -7.879 -7.277 1 92.69 518 HIS B C 1
ATOM 11170 O O . HIS B 1 518 ? 37.656 -7.992 -8.508 1 92.69 518 HIS B O 1
ATOM 11176 N N . GLU B 1 519 ? 38.344 -6.906 -6.641 1 93.94 519 GLU B N 1
ATOM 11177 C CA . GLU B 1 519 ? 39.156 -5.938 -7.371 1 93.94 519 GLU B CA 1
ATOM 11178 C C . GLU B 1 519 ? 40.344 -6.609 -8.047 1 93.94 519 GLU B C 1
ATOM 11180 O O . GLU B 1 519 ? 40.656 -6.309 -9.203 1 93.94 519 GLU B O 1
ATOM 11185 N N . TYR B 1 520 ? 40.938 -7.484 -7.367 1 93.62 520 TYR B N 1
ATOM 11186 C CA . TYR B 1 520 ? 42.094 -8.156 -7.938 1 93.62 520 TYR B CA 1
ATOM 11187 C C . TYR B 1 520 ? 41.656 -9.172 -8.992 1 93.62 520 TYR B C 1
ATOM 11189 O O . TYR B 1 520 ? 42.438 -9.469 -9.922 1 93.62 520 TYR B O 1
ATOM 11197 N N . GLU B 1 521 ? 40.438 -9.688 -8.812 1 91.81 521 GLU B N 1
ATOM 11198 C CA . GLU B 1 521 ? 39.875 -10.508 -9.875 1 91.81 521 GLU B CA 1
ATOM 11199 C C . GLU B 1 521 ? 39.719 -9.719 -11.172 1 91.81 521 GLU B C 1
ATOM 11201 O O . GLU B 1 521 ? 40 -10.227 -12.258 1 91.81 521 GLU B O 1
ATOM 11206 N N . GLN B 1 522 ? 39.281 -8.586 -11.055 1 86.75 522 GLN B N 1
ATOM 11207 C CA . GLN B 1 522 ? 39.125 -7.723 -12.211 1 86.75 522 GLN B CA 1
ATOM 11208 C C . GLN B 1 522 ? 40.469 -7.371 -12.844 1 86.75 522 GLN B C 1
ATOM 11210 O O . GLN B 1 522 ? 40.562 -7.184 -14.055 1 86.75 522 GLN B O 1
ATOM 11215 N N . LEU B 1 523 ? 41.562 -7.336 -12 1 87.94 523 LEU B N 1
ATOM 11216 C CA . LEU B 1 523 ? 42.906 -7.07 -12.484 1 87.94 523 LEU B CA 1
ATOM 11217 C C . LEU B 1 523 ? 43.562 -8.352 -12.992 1 87.94 523 LEU B C 1
ATOM 11219 O O . LEU B 1 523 ? 44.75 -8.359 -13.312 1 87.94 523 LEU B O 1
ATOM 11223 N N . MET B 1 524 ? 42.781 -9.461 -12.945 1 87 524 MET B N 1
ATOM 11224 C CA . MET B 1 524 ? 43.156 -10.773 -13.453 1 87 524 MET B CA 1
ATOM 11225 C C . MET B 1 524 ? 44.281 -11.367 -12.594 1 87 524 MET B C 1
ATOM 11227 O O . MET B 1 524 ? 45.094 -12.148 -13.086 1 87 524 MET B O 1
ATOM 11231 N N . ASN B 1 525 ? 44.438 -10.781 -11.453 1 92.38 525 ASN B N 1
ATOM 11232 C CA . ASN B 1 525 ? 45.281 -11.438 -10.461 1 92.38 525 ASN B CA 1
ATOM 11233 C C . ASN B 1 525 ? 44.5 -12.484 -9.664 1 92.38 525 ASN B C 1
ATOM 11235 O O . ASN B 1 525 ? 44.188 -12.281 -8.492 1 92.38 525 ASN B O 1
ATOM 11239 N N . TYR B 1 526 ? 44.312 -13.602 -10.172 1 91.75 526 TYR B N 1
ATOM 11240 C CA . TYR B 1 526 ? 43.375 -14.609 -9.688 1 91.75 526 TYR B CA 1
ATOM 11241 C C . TYR B 1 526 ? 43.938 -15.32 -8.461 1 91.75 526 TYR B C 1
ATOM 11243 O O . TYR B 1 526 ? 43.188 -15.648 -7.539 1 91.75 526 TYR B O 1
ATOM 11251 N N . SER B 1 527 ? 45.219 -15.539 -8.398 1 92.25 527 SER B N 1
ATOM 11252 C CA . SER B 1 527 ? 45.812 -16.234 -7.262 1 92.25 527 SER B CA 1
ATOM 11253 C C . SER B 1 527 ? 45.656 -15.438 -5.973 1 92.25 527 SER B C 1
ATOM 11255 O O . SER B 1 527 ? 45.281 -16 -4.938 1 92.25 527 SER B O 1
ATOM 11257 N N . TYR B 1 528 ? 46 -14.242 -6.172 1 94.56 528 TYR B N 1
ATOM 11258 C CA . TYR B 1 528 ? 45.844 -13.398 -4.984 1 94.56 528 TYR B CA 1
ATOM 11259 C C . TYR B 1 528 ? 44.375 -13.25 -4.598 1 94.56 528 TYR B C 1
ATOM 11261 O O . TYR B 1 528 ? 44.031 -13.227 -3.41 1 94.56 528 TYR B O 1
ATOM 11269 N N . ALA B 1 529 ? 43.5 -13.047 -5.539 1 96.06 529 ALA B N 1
ATOM 11270 C CA . ALA B 1 529 ? 42.062 -12.984 -5.27 1 96.06 529 ALA B CA 1
ATOM 11271 C C . ALA B 1 529 ? 41.594 -14.219 -4.516 1 96.06 529 ALA B C 1
ATOM 11273 O O . ALA B 1 529 ? 40.781 -14.117 -3.58 1 96.06 529 ALA B O 1
ATOM 11274 N N . GLU B 1 530 ? 42.031 -15.359 -4.98 1 96.06 530 GLU B N 1
ATOM 11275 C CA . GLU B 1 530 ? 41.688 -16.609 -4.309 1 96.06 530 GLU B CA 1
ATOM 11276 C C . GLU B 1 530 ? 42.094 -16.578 -2.842 1 96.06 530 GLU B C 1
ATOM 11278 O O . GLU B 1 530 ? 41.344 -16.984 -1.965 1 96.06 530 GLU B O 1
ATOM 11283 N N . SER B 1 531 ? 43.312 -16.141 -2.641 1 96.06 531 SER B N 1
ATOM 11284 C CA . SER B 1 531 ? 43.812 -16.062 -1.273 1 96.06 531 SER B CA 1
ATOM 11285 C C . SER B 1 531 ? 42.938 -15.156 -0.407 1 96.06 531 SER B C 1
ATOM 11287 O O . SER B 1 531 ? 42.719 -15.438 0.771 1 96.06 531 SER B O 1
ATOM 11289 N N . LEU B 1 532 ? 42.594 -14.086 -0.936 1 96.19 532 LEU B N 1
ATOM 11290 C CA . LEU B 1 532 ? 41.75 -13.133 -0.212 1 96.19 532 LEU B CA 1
ATOM 11291 C C . LEU B 1 532 ? 40.375 -13.734 0.093 1 96.19 532 LEU B C 1
ATOM 11293 O O . LEU B 1 532 ? 39.844 -13.555 1.192 1 96.19 532 LEU B O 1
ATOM 11297 N N . TYR B 1 533 ? 39.781 -14.453 -0.817 1 95.75 533 TYR B N 1
ATOM 11298 C CA . TYR B 1 533 ? 38.5 -15.109 -0.585 1 95.75 533 TYR B CA 1
ATOM 11299 C C . TYR B 1 533 ? 38.625 -16.172 0.497 1 95.75 533 TYR B C 1
ATOM 11301 O O . TYR B 1 533 ? 37.719 -16.328 1.327 1 95.75 533 TYR B O 1
ATOM 11309 N N . ARG B 1 534 ? 39.688 -16.859 0.464 1 95.31 534 ARG B N 1
ATOM 11310 C CA . ARG B 1 534 ? 39.906 -17.891 1.482 1 95.31 534 ARG B CA 1
ATOM 11311 C C . ARG B 1 534 ? 40.062 -17.266 2.863 1 95.31 534 ARG B C 1
ATOM 11313 O O . ARG B 1 534 ? 39.562 -17.812 3.857 1 95.31 534 ARG B O 1
ATOM 11320 N N . THR B 1 535 ? 40.75 -16.141 2.848 1 95 535 THR B N 1
ATOM 11321 C CA . THR B 1 535 ? 40.875 -15.422 4.109 1 95 535 THR B CA 1
ATOM 11322 C C . THR B 1 535 ? 39.5 -14.969 4.609 1 95 535 THR B C 1
ATOM 11324 O O . THR B 1 535 ? 39.219 -15.047 5.809 1 95 535 THR B O 1
ATOM 11327 N N . ALA B 1 536 ? 38.656 -14.453 3.738 1 94.12 536 ALA B N 1
ATOM 11328 C CA . ALA B 1 536 ? 37.312 -14.047 4.102 1 94.12 536 ALA B CA 1
ATOM 11329 C C . ALA B 1 536 ? 36.531 -15.203 4.715 1 94.12 536 ALA B C 1
ATOM 11331 O O . ALA B 1 536 ? 35.812 -15.031 5.707 1 94.12 536 ALA B O 1
ATOM 11332 N N . ILE B 1 537 ? 36.688 -16.375 4.168 1 93.56 537 ILE B N 1
ATOM 11333 C CA . ILE B 1 537 ? 36 -17.578 4.633 1 93.56 537 ILE B CA 1
ATOM 11334 C C . ILE B 1 537 ? 36.531 -17.984 6 1 93.56 537 ILE B C 1
ATOM 11336 O O . ILE B 1 537 ? 35.781 -18.453 6.859 1 93.56 537 ILE B O 1
ATOM 11340 N N . GLU B 1 538 ? 37.75 -17.828 6.156 1 93 538 GLU B N 1
ATOM 11341 C CA . GLU B 1 538 ? 38.375 -18.172 7.438 1 93 538 GLU B CA 1
ATOM 11342 C C . GLU B 1 538 ? 37.875 -17.25 8.547 1 93 538 GLU B C 1
ATOM 11344 O O . GLU B 1 538 ? 37.656 -17.703 9.672 1 93 538 GLU B O 1
ATOM 11349 N N . ILE B 1 539 ? 37.781 -16.031 8.203 1 90.31 539 ILE B N 1
ATOM 11350 C CA . ILE B 1 539 ? 37.312 -15.047 9.172 1 90.31 539 ILE B CA 1
ATOM 11351 C C . ILE B 1 539 ? 35.844 -15.289 9.492 1 90.31 539 ILE B C 1
ATOM 11353 O O . ILE B 1 539 ? 35.438 -15.227 10.656 1 90.31 539 ILE B O 1
ATOM 11357 N N . GLN B 1 540 ? 35.062 -15.547 8.398 1 89.06 540 GLN B N 1
ATOM 11358 C CA . GLN B 1 540 ? 33.625 -15.789 8.539 1 89.06 540 GLN B CA 1
ATOM 11359 C C . GLN B 1 540 ? 33.188 -17.031 7.766 1 89.06 540 GLN B C 1
ATOM 11361 O O . GLN B 1 540 ? 32.781 -16.953 6.617 1 89.06 540 GLN B O 1
ATOM 11366 N N . SER B 1 541 ? 33.031 -18.031 8.445 1 87.88 541 SER B N 1
ATOM 11367 C CA . SER B 1 541 ? 32.844 -19.328 7.82 1 87.88 541 SER B CA 1
ATOM 11368 C C . SER B 1 541 ? 31.422 -19.5 7.316 1 87.88 541 SER B C 1
ATOM 11370 O O . SER B 1 541 ? 31.141 -20.359 6.488 1 87.88 541 SER B O 1
ATOM 11372 N N . ASP B 1 542 ? 30.547 -18.656 7.676 1 83.25 542 ASP B N 1
ATOM 11373 C CA . ASP B 1 542 ? 29.172 -18.812 7.25 1 83.25 542 ASP B CA 1
ATOM 11374 C C . ASP B 1 542 ? 28.797 -17.781 6.195 1 83.25 542 ASP B C 1
ATOM 11376 O O . ASP B 1 542 ? 27.609 -17.516 5.957 1 83.25 542 ASP B O 1
ATOM 11380 N N . ASP B 1 543 ? 29.797 -17.203 5.621 1 85.5 543 ASP B N 1
ATOM 11381 C CA . ASP B 1 543 ? 29.547 -16.219 4.578 1 85.5 543 ASP B CA 1
ATOM 11382 C C . ASP B 1 543 ? 29.281 -16.891 3.232 1 85.5 543 ASP B C 1
ATOM 11384 O O . ASP B 1 543 ? 30.219 -17.297 2.551 1 85.5 543 ASP B O 1
ATOM 11388 N N . ILE B 1 544 ? 28.094 -16.891 2.854 1 85.25 544 ILE B N 1
ATOM 11389 C CA . ILE B 1 544 ? 27.688 -17.531 1.61 1 85.25 544 ILE B CA 1
ATOM 11390 C C . ILE B 1 544 ? 28.328 -16.812 0.421 1 85.25 544 ILE B C 1
ATOM 11392 O O . ILE B 1 544 ? 28.766 -17.453 -0.532 1 85.25 544 ILE B O 1
ATOM 11396 N N . GLY B 1 545 ? 28.469 -15.523 0.491 1 86.88 545 GLY B N 1
ATOM 11397 C CA . GLY B 1 545 ? 29.047 -14.727 -0.587 1 86.88 545 GLY B CA 1
ATOM 11398 C C . GLY B 1 545 ? 30.5 -15.055 -0.859 1 86.88 545 GLY B C 1
ATOM 11399 O O . GLY B 1 545 ? 30.922 -15.102 -2.016 1 86.88 545 GLY B O 1
ATOM 11400 N N . ALA B 1 546 ? 31.203 -15.297 0.152 1 89.31 546 ALA B N 1
ATOM 11401 C CA . ALA B 1 546 ? 32.625 -15.609 -0.002 1 89.31 546 ALA B CA 1
ATOM 11402 C C . ALA B 1 546 ? 32.812 -16.953 -0.701 1 89.31 546 ALA B C 1
ATOM 11404 O O . ALA B 1 546 ? 33.719 -17.109 -1.517 1 89.31 546 ALA B O 1
ATOM 11405 N N . PHE B 1 547 ? 32 -17.875 -0.37 1 91 547 PHE B N 1
ATOM 11406 C CA . PHE B 1 547 ? 32.062 -19.188 -1.017 1 91 547 PHE B CA 1
ATOM 11407 C C . PHE B 1 547 ? 31.703 -19.078 -2.492 1 91 547 PHE B C 1
ATOM 11409 O O . PHE B 1 547 ? 32.281 -19.75 -3.334 1 91 547 PHE B O 1
ATOM 11416 N N . ILE B 1 548 ? 30.75 -18.297 -2.721 1 89.62 548 ILE B N 1
ATOM 11417 C CA . ILE B 1 548 ? 30.344 -18.078 -4.105 1 89.62 548 ILE B CA 1
ATOM 11418 C C . ILE B 1 548 ? 31.484 -17.453 -4.891 1 89.62 548 ILE B C 1
ATOM 11420 O O . ILE B 1 548 ? 31.797 -17.891 -6.008 1 89.62 548 ILE B O 1
ATOM 11424 N N . ASN B 1 549 ? 32.156 -16.5 -4.367 1 91.31 549 ASN B N 1
ATOM 11425 C CA . ASN B 1 549 ? 33.281 -15.852 -5.008 1 91.31 549 ASN B CA 1
ATOM 11426 C C . ASN B 1 549 ? 34.438 -16.828 -5.215 1 91.31 549 ASN B C 1
ATOM 11428 O O . ASN B 1 549 ? 35.094 -16.812 -6.262 1 91.31 549 ASN B O 1
ATOM 11432 N N . LEU B 1 550 ? 34.625 -17.641 -4.191 1 93.19 550 LEU B N 1
ATOM 11433 C CA . LEU B 1 550 ? 35.656 -18.641 -4.301 1 93.19 550 LEU B CA 1
ATOM 11434 C C . LEU B 1 550 ? 35.344 -19.625 -5.43 1 93.19 550 LEU B C 1
ATOM 11436 O O . LEU B 1 550 ? 36.25 -19.984 -6.207 1 93.19 550 LEU B O 1
ATOM 11440 N N . GLY B 1 551 ? 34.094 -20.078 -5.465 1 92.38 551 GLY B N 1
ATOM 11441 C CA . GLY B 1 551 ? 33.688 -20.953 -6.547 1 92.38 551 GLY B CA 1
ATOM 11442 C C . GLY B 1 551 ? 33.938 -20.359 -7.922 1 92.38 551 GLY B C 1
ATOM 11443 O O . GLY B 1 551 ? 34.406 -21.047 -8.836 1 92.38 551 GLY B O 1
ATOM 11444 N N . ARG B 1 552 ? 33.594 -19.156 -8.086 1 88.81 552 ARG B N 1
ATOM 11445 C CA . ARG B 1 552 ? 33.75 -18.469 -9.359 1 88.81 552 ARG B CA 1
ATOM 11446 C C . ARG B 1 552 ? 35.219 -18.375 -9.766 1 88.81 552 ARG B C 1
ATOM 11448 O O . ARG B 1 552 ? 35.562 -18.641 -10.914 1 88.81 552 ARG B O 1
ATOM 11455 N N . ILE B 1 553 ? 36.094 -17.984 -8.828 1 92.69 553 ILE B N 1
ATOM 11456 C CA . ILE B 1 553 ? 37.5 -17.781 -9.141 1 92.69 553 ILE B CA 1
ATOM 11457 C C . ILE B 1 553 ? 38.156 -19.141 -9.445 1 92.69 553 ILE B C 1
ATOM 11459 O O . ILE B 1 553 ? 39.031 -19.234 -10.305 1 92.69 553 ILE B O 1
ATOM 11463 N N . LEU B 1 554 ? 37.75 -20.156 -8.758 1 92.75 554 LEU B N 1
ATOM 11464 C CA . LEU B 1 554 ? 38.281 -21.484 -9.016 1 92.75 554 LEU B CA 1
ATOM 11465 C C . LEU B 1 554 ? 37.844 -22 -10.383 1 92.75 554 LEU B C 1
ATOM 11467 O O . LEU B 1 554 ? 38.625 -22.641 -11.086 1 92.75 554 LEU B O 1
ATOM 11471 N N . LYS B 1 555 ? 36.656 -21.641 -10.727 1 89.44 555 LYS B N 1
ATOM 11472 C CA . LYS B 1 555 ? 36.156 -22.016 -12.047 1 89.44 555 LYS B CA 1
ATOM 11473 C C . LYS B 1 555 ? 37 -21.344 -13.148 1 89.44 555 LYS B C 1
ATOM 11475 O O . LYS B 1 555 ? 37.375 -22 -14.117 1 89.44 555 LYS B O 1
ATOM 11480 N N . VAL B 1 556 ? 37.281 -20.109 -12.961 1 86.12 556 VAL B N 1
ATOM 11481 C CA . VAL B 1 556 ? 38.062 -19.344 -13.945 1 86.12 556 VAL B CA 1
ATOM 11482 C C . VAL B 1 556 ? 39.4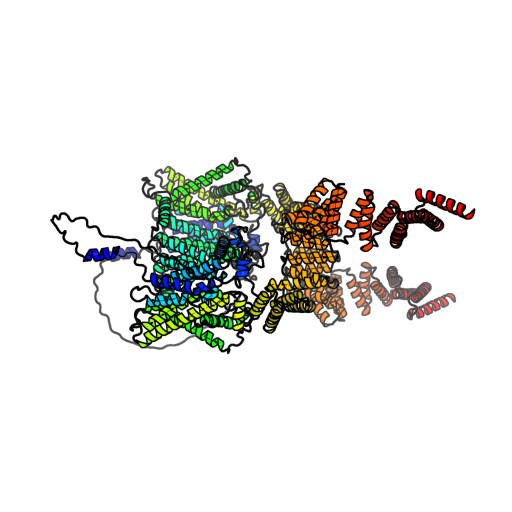69 -19.891 -14.055 1 86.12 556 VAL B C 1
ATOM 11484 O O . VAL B 1 556 ? 40.062 -19.906 -15.133 1 86.12 556 VAL B O 1
ATOM 11487 N N . GLN B 1 557 ? 39.969 -20.406 -12.961 1 89.56 557 GLN B N 1
ATOM 11488 C CA . GLN B 1 557 ? 41.312 -20.953 -12.922 1 89.56 557 GLN B CA 1
ATOM 11489 C C . GLN B 1 557 ? 41.312 -22.406 -13.422 1 89.56 557 GLN B C 1
ATOM 11491 O O . GLN B 1 557 ? 42.406 -23.016 -13.547 1 89.56 557 GLN B O 1
ATOM 11496 N N . GLY B 1 558 ? 40.125 -22.984 -13.695 1 83.31 558 GLY B N 1
ATOM 11497 C CA . GLY B 1 558 ? 40 -24.328 -14.219 1 83.31 558 GLY B CA 1
ATOM 11498 C C . GLY B 1 558 ? 39.969 -25.391 -13.141 1 83.31 558 GLY B C 1
ATOM 11499 O O . GLY B 1 558 ? 40.062 -26.578 -13.43 1 83.31 558 GLY B O 1
ATOM 11500 N N . LYS B 1 559 ? 39.969 -24.984 -11.906 1 91.88 559 LYS B N 1
ATOM 11501 C CA . LYS B 1 559 ? 39.844 -25.906 -10.789 1 91.88 559 LYS B CA 1
ATOM 11502 C C . LYS B 1 559 ? 38.375 -26.266 -10.516 1 91.88 559 LYS B C 1
ATOM 11504 O O . LYS B 1 559 ? 37.812 -25.844 -9.516 1 91.88 559 LYS B O 1
ATOM 11509 N N . LEU B 1 560 ? 37.812 -27.031 -11.242 1 87.88 560 LEU B N 1
ATOM 11510 C CA . LEU B 1 560 ? 36.375 -27.281 -11.297 1 87.88 560 LEU B CA 1
ATOM 11511 C C . LEU B 1 560 ? 35.906 -28.047 -10.07 1 87.88 560 LEU B C 1
ATOM 11513 O O . LEU B 1 560 ? 34.781 -27.797 -9.57 1 87.88 560 LEU B O 1
ATOM 11517 N N . ILE B 1 561 ? 36.625 -28.969 -9.594 1 90.06 561 ILE B N 1
ATOM 11518 C CA . ILE B 1 561 ? 36.25 -29.75 -8.422 1 90.06 561 ILE B CA 1
ATOM 11519 C C . ILE B 1 561 ? 36.125 -28.828 -7.207 1 90.06 561 ILE B C 1
ATOM 11521 O O . ILE B 1 561 ? 35.188 -28.922 -6.434 1 90.06 561 ILE B O 1
ATOM 11525 N N . GLY B 1 562 ? 37.156 -28.047 -7.148 1 91.25 562 GLY B N 1
ATOM 11526 C CA . GLY B 1 562 ? 37.125 -27.078 -6.059 1 91.25 562 GLY B CA 1
ATOM 11527 C C . GLY B 1 562 ? 35.969 -26.109 -6.152 1 91.25 562 GLY B C 1
ATOM 11528 O O . GLY B 1 562 ? 35.375 -25.75 -5.141 1 91.25 562 GLY B O 1
ATOM 11529 N N . ALA B 1 563 ? 35.719 -25.656 -7.32 1 94.12 563 ALA B N 1
ATOM 11530 C CA . ALA B 1 563 ? 34.594 -24.75 -7.555 1 94.12 563 ALA B CA 1
ATOM 11531 C C . ALA B 1 563 ? 33.281 -25.391 -7.141 1 94.12 563 ALA B C 1
ATOM 11533 O O . ALA B 1 563 ? 32.438 -24.75 -6.508 1 94.12 563 ALA B O 1
ATOM 11534 N N . GLU B 1 564 ? 33.094 -26.625 -7.508 1 92.62 564 GLU B N 1
ATOM 11535 C CA . GLU B 1 564 ? 31.859 -27.344 -7.152 1 92.62 564 GLU B CA 1
ATOM 11536 C C . GLU B 1 564 ? 31.719 -27.453 -5.637 1 92.62 564 GLU B C 1
ATOM 11538 O O . GLU B 1 564 ? 30.625 -27.266 -5.098 1 92.62 564 GLU B O 1
ATOM 11543 N N . LYS B 1 565 ? 32.781 -27.797 -5.031 1 92.19 565 LYS B N 1
ATOM 11544 C CA . LYS B 1 565 ? 32.75 -27.938 -3.578 1 92.19 565 LYS B CA 1
ATOM 11545 C C . LYS B 1 565 ? 32.375 -26.625 -2.912 1 92.19 565 LYS B C 1
ATOM 11547 O O . LYS B 1 565 ? 31.594 -26.609 -1.951 1 92.19 565 LYS B O 1
ATOM 11552 N N . ALA B 1 566 ? 32.969 -25.594 -3.396 1 93.88 566 ALA B N 1
ATOM 11553 C CA . ALA B 1 566 ? 32.656 -24.266 -2.84 1 93.88 566 ALA B CA 1
ATOM 11554 C C . ALA B 1 566 ? 31.188 -23.922 -3.021 1 93.88 566 ALA B C 1
ATOM 11556 O O . ALA B 1 566 ? 30.531 -23.438 -2.092 1 93.88 566 ALA B O 1
ATOM 11557 N N . TYR B 1 567 ? 30.672 -24.141 -4.176 1 92.62 567 TYR B N 1
ATOM 11558 C CA . TYR B 1 567 ? 29.266 -23.844 -4.445 1 92.62 567 TYR B CA 1
ATOM 11559 C C . TYR B 1 567 ? 28.359 -24.703 -3.582 1 92.62 567 TYR B C 1
ATOM 11561 O O . TYR B 1 567 ? 27.344 -24.234 -3.068 1 92.62 567 TYR B O 1
ATOM 11569 N N . ARG B 1 568 ? 28.672 -25.922 -3.441 1 92.56 568 ARG B N 1
ATOM 11570 C CA . ARG B 1 568 ? 27.844 -26.828 -2.635 1 92.56 568 ARG B CA 1
ATOM 11571 C C . ARG B 1 568 ? 27.844 -26.391 -1.171 1 92.56 568 ARG B C 1
ATOM 11573 O O . ARG B 1 568 ? 26.828 -26.5 -0.491 1 92.56 568 ARG B O 1
ATOM 11580 N N . LYS B 1 569 ? 28.969 -26.016 -0.763 1 91.5 569 LYS B N 1
ATOM 11581 C CA . LYS B 1 569 ? 29.047 -25.5 0.606 1 91.5 569 LYS B CA 1
ATOM 11582 C C . LYS B 1 569 ? 28.172 -24.266 0.788 1 91.5 569 LYS B C 1
ATOM 11584 O O . LYS B 1 569 ? 27.531 -24.109 1.828 1 91.5 569 LYS B O 1
ATOM 11589 N N . ALA B 1 570 ? 28.219 -23.375 -0.143 1 90.5 570 ALA B N 1
ATOM 11590 C CA . ALA B 1 570 ? 27.391 -22.188 -0.101 1 90.5 570 ALA B CA 1
ATOM 11591 C C . ALA B 1 570 ? 25.906 -22.562 -0.027 1 90.5 570 ALA B C 1
ATOM 11593 O O . ALA B 1 570 ? 25.141 -21.953 0.726 1 90.5 570 ALA B O 1
ATOM 11594 N N . ILE B 1 571 ? 25.469 -23.531 -0.737 1 88.12 571 ILE B N 1
ATOM 11595 C CA . ILE B 1 571 ? 24.078 -23.969 -0.797 1 88.12 571 ILE B CA 1
ATOM 11596 C C . ILE B 1 571 ? 23.688 -24.578 0.541 1 88.12 571 ILE B C 1
ATOM 11598 O O . ILE B 1 571 ? 22.562 -24.375 1.01 1 88.12 571 ILE B O 1
ATOM 11602 N N . GLU B 1 572 ? 24.547 -25.297 1.044 1 86.44 572 GLU B N 1
ATOM 11603 C CA . GLU B 1 572 ? 24.281 -25.938 2.33 1 86.44 572 GLU B CA 1
ATOM 11604 C C . GLU B 1 572 ? 23.984 -24.906 3.412 1 86.44 572 GLU B C 1
ATOM 11606 O O . GLU B 1 572 ? 23.219 -25.172 4.34 1 86.44 572 GLU B O 1
ATOM 11611 N N . MET B 1 573 ? 24.578 -23.797 3.271 1 83.12 573 MET B N 1
ATOM 11612 C CA . MET B 1 573 ? 24.438 -22.766 4.293 1 83.12 573 MET B CA 1
ATOM 11613 C C . MET B 1 573 ? 23.203 -21.906 4.047 1 83.12 573 MET B C 1
ATOM 11615 O O . MET B 1 573 ? 22.859 -21.062 4.871 1 83.12 573 MET B O 1
ATOM 11619 N N . MET B 1 574 ? 22.578 -22.031 2.959 1 80.5 574 MET B N 1
ATOM 11620 C CA . MET B 1 574 ? 21.391 -21.25 2.648 1 80.5 574 MET B CA 1
ATOM 11621 C C . MET B 1 574 ? 20.281 -21.531 3.656 1 80.5 574 MET B C 1
ATOM 11623 O O . MET B 1 574 ? 20.078 -22.672 4.074 1 80.5 574 MET B O 1
ATOM 11627 N N . PRO B 1 575 ? 19.672 -20.422 4.176 1 70.5 575 PRO B N 1
ATOM 11628 C CA . PRO B 1 575 ? 18.609 -20.625 5.16 1 70.5 575 PRO B CA 1
ATOM 11629 C C . PRO B 1 575 ? 17.469 -21.484 4.613 1 70.5 575 PRO B C 1
ATOM 11631 O O . PRO B 1 575 ? 17.125 -21.406 3.432 1 70.5 575 PRO B O 1
ATOM 11634 N N . LYS B 1 576 ? 16.969 -22.391 5.527 1 60.66 576 LYS B N 1
ATOM 11635 C CA . LYS B 1 576 ? 15.883 -23.312 5.223 1 60.66 576 LYS B CA 1
ATOM 11636 C C . LYS B 1 576 ? 14.547 -22.797 5.738 1 60.66 576 LYS B C 1
ATOM 11638 O O . LYS B 1 576 ? 14.492 -22.109 6.754 1 60.66 576 LYS B O 1
ATOM 11643 N N . GLY B 1 577 ? 13.422 -22.359 4.75 1 53.53 577 GLY B N 1
ATOM 11644 C CA . GLY B 1 577 ? 12.078 -21.938 5.105 1 53.53 577 GLY B CA 1
ATOM 11645 C C . GLY B 1 577 ? 11.5 -20.906 4.148 1 53.53 577 GLY B C 1
ATOM 11646 O O . GLY B 1 577 ? 12.25 -20.203 3.467 1 53.53 577 GLY B O 1
ATOM 11647 N N . LYS B 1 578 ? 10.234 -20.984 3.961 1 46.12 578 LYS B N 1
ATOM 11648 C CA . LYS B 1 578 ? 9.438 -20.234 2.988 1 46.12 578 LYS B CA 1
ATOM 11649 C C . LYS B 1 578 ? 9.5 -18.734 3.254 1 46.12 578 LYS B C 1
ATOM 11651 O O . LYS B 1 578 ? 9.391 -17.938 2.326 1 46.12 578 LYS B O 1
ATOM 11656 N N . LYS B 1 579 ? 9.844 -18.391 4.582 1 46.59 579 LYS B N 1
ATOM 11657 C CA . LYS B 1 579 ? 9.594 -16.984 4.918 1 46.59 579 LYS B CA 1
ATOM 11658 C C . LYS B 1 579 ? 10.898 -16.188 4.965 1 46.59 579 LYS B C 1
ATOM 11660 O O . LYS B 1 579 ? 10.906 -15.031 5.363 1 46.59 579 LYS B O 1
ATOM 11665 N N . VAL B 1 580 ? 11.977 -16.859 4.668 1 49 580 VAL B N 1
ATOM 11666 C CA . VAL B 1 580 ? 13.203 -16.078 4.812 1 49 580 VAL B CA 1
ATOM 11667 C C . VAL B 1 580 ? 13.547 -15.414 3.486 1 49 580 VAL B C 1
ATOM 11669 O O . VAL B 1 580 ? 13.586 -16.062 2.441 1 49 580 VAL B O 1
ATOM 11672 N N . ARG B 1 581 ? 13.68 -14.312 3.518 1 53.97 581 ARG B N 1
ATOM 11673 C CA . ARG B 1 581 ? 14.078 -13.523 2.35 1 53.97 581 ARG B CA 1
ATOM 11674 C C . ARG B 1 581 ? 15.555 -13.742 2.025 1 53.97 581 ARG B C 1
ATOM 11676 O O . ARG B 1 581 ? 16.422 -13.43 2.842 1 53.97 581 ARG B O 1
ATOM 11683 N N . VAL B 1 582 ? 15.789 -14.508 1.034 1 58.47 582 VAL B N 1
ATOM 11684 C CA . VAL B 1 582 ? 17.141 -14.789 0.575 1 58.47 582 VAL B CA 1
ATOM 11685 C C . VAL B 1 582 ? 17.609 -13.688 -0.38 1 58.47 582 VAL B C 1
ATOM 11687 O O . VAL B 1 582 ? 16.812 -13.18 -1.177 1 58.47 582 VAL B O 1
ATOM 11690 N N . ALA B 1 583 ? 18.906 -13.25 -0.075 1 63.34 583 ALA B N 1
ATOM 11691 C CA . ALA B 1 583 ? 19.5 -12.242 -0.952 1 63.34 583 ALA B CA 1
ATOM 11692 C C . ALA B 1 583 ? 19.609 -12.758 -2.385 1 63.34 583 ALA B C 1
ATOM 11694 O O . ALA B 1 583 ? 19.906 -13.93 -2.609 1 63.34 583 ALA B O 1
ATOM 11695 N N . LEU B 1 584 ? 19.328 -11.938 -3.279 1 62.53 584 LEU B N 1
ATOM 11696 C CA . LEU B 1 584 ? 19.312 -12.281 -4.695 1 62.53 584 LEU B CA 1
ATOM 11697 C C . LEU B 1 584 ? 20.672 -12.828 -5.129 1 62.53 584 LEU B C 1
ATOM 11699 O O . LEU B 1 584 ? 20.75 -13.742 -5.953 1 62.53 584 LEU B O 1
ATOM 11703 N N . THR B 1 585 ? 21.625 -12.289 -4.484 1 66.25 585 THR B N 1
ATOM 11704 C CA . THR B 1 585 ? 22.984 -12.688 -4.855 1 66.25 585 THR B CA 1
ATOM 11705 C C . THR B 1 585 ? 23.234 -14.141 -4.453 1 66.25 585 THR B C 1
ATOM 11707 O O . THR B 1 585 ? 24.031 -14.836 -5.098 1 66.25 585 THR B O 1
ATOM 11710 N N . HIS B 1 586 ? 22.562 -14.555 -3.518 1 74.38 586 HIS B N 1
ATOM 11711 C CA . HIS B 1 586 ? 22.766 -15.914 -3.043 1 74.38 586 HIS B CA 1
ATOM 11712 C C . HIS B 1 586 ? 22.047 -16.922 -3.936 1 74.38 586 HIS B C 1
ATOM 11714 O O . HIS B 1 586 ? 22.484 -18.062 -4.062 1 74.38 586 HIS B O 1
ATOM 11720 N N . ILE B 1 587 ? 21.062 -16.391 -4.531 1 74.38 587 ILE B N 1
ATOM 11721 C CA . ILE B 1 587 ? 20.281 -17.266 -5.406 1 74.38 587 ILE B CA 1
ATOM 11722 C C . ILE B 1 587 ? 21.141 -17.672 -6.605 1 74.38 587 ILE B C 1
ATOM 11724 O O . ILE B 1 587 ? 20.969 -18.766 -7.148 1 74.38 587 ILE B O 1
ATOM 11728 N N . ASN B 1 588 ? 22.156 -16.891 -6.836 1 81.12 588 ASN B N 1
ATOM 11729 C CA . ASN B 1 588 ? 23.016 -17.125 -7.992 1 81.12 588 ASN B CA 1
ATOM 11730 C C . ASN B 1 588 ? 23.859 -18.391 -7.812 1 81.12 588 ASN B C 1
ATOM 11732 O O . ASN B 1 588 ? 24.344 -18.953 -8.789 1 81.12 588 ASN B O 1
ATOM 11736 N N . VAL B 1 589 ? 23.938 -18.812 -6.625 1 86.81 589 VAL B N 1
ATOM 11737 C CA . VAL B 1 589 ? 24.781 -19.984 -6.379 1 86.81 589 VAL B CA 1
ATOM 11738 C C . VAL B 1 589 ? 24.156 -21.219 -7.031 1 86.81 589 VAL B C 1
ATOM 11740 O O . VAL B 1 589 ? 24.875 -22.062 -7.555 1 86.81 589 VAL B O 1
ATOM 11743 N N . TYR B 1 590 ? 22.859 -21.328 -6.941 1 87.12 590 TYR B N 1
ATOM 11744 C CA . TYR B 1 590 ? 22.172 -22.438 -7.594 1 87.12 590 TYR B CA 1
ATOM 11745 C C . TYR B 1 590 ? 22.391 -22.406 -9.102 1 87.12 590 TYR B C 1
ATOM 11747 O O . TYR B 1 590 ? 22.672 -23.438 -9.711 1 87.12 590 TYR B O 1
ATOM 11755 N N . PHE B 1 591 ? 22.359 -21.25 -9.594 1 88.31 591 PHE B N 1
ATOM 11756 C CA . PHE B 1 591 ? 22.562 -21.047 -11.023 1 88.31 591 PHE B CA 1
ATOM 11757 C C . PHE B 1 591 ? 24 -21.375 -11.406 1 88.31 591 PHE B C 1
ATOM 11759 O O . PHE B 1 591 ? 24.25 -22.062 -12.398 1 88.31 591 PHE B O 1
ATOM 11766 N N . ASN B 1 592 ? 24.953 -20.922 -10.617 1 87.81 592 ASN B N 1
ATOM 11767 C CA . ASN B 1 592 ? 26.375 -21.125 -10.906 1 87.81 592 ASN B CA 1
ATOM 11768 C C . ASN B 1 592 ? 26.766 -22.594 -10.828 1 87.81 592 ASN B C 1
ATOM 11770 O O . ASN B 1 592 ? 27.5 -23.094 -11.68 1 87.81 592 ASN B O 1
ATOM 11774 N N . LEU B 1 593 ? 26.25 -23.219 -9.844 1 90.75 593 LEU B N 1
ATOM 11775 C CA . LEU B 1 593 ? 26.531 -24.656 -9.727 1 90.75 593 LEU B CA 1
ATOM 11776 C C . LEU B 1 593 ? 25.906 -25.422 -10.891 1 90.75 593 LEU B C 1
ATOM 11778 O O . LEU B 1 593 ? 26.547 -26.328 -11.438 1 90.75 593 LEU B O 1
ATOM 11782 N N . ALA B 1 594 ? 24.703 -25.078 -11.227 1 91.12 594 ALA B N 1
ATOM 11783 C CA . ALA B 1 594 ? 24.031 -25.719 -12.359 1 91.12 594 ALA B CA 1
ATOM 11784 C C . ALA B 1 594 ? 24.844 -25.547 -13.641 1 91.12 594 ALA B C 1
ATOM 11786 O O . ALA B 1 594 ? 25.016 -26.5 -14.406 1 91.12 594 ALA B O 1
ATOM 11787 N N . ASN B 1 595 ? 25.375 -24.375 -13.859 1 87.69 595 ASN B N 1
ATOM 11788 C CA . ASN B 1 595 ? 26.156 -24.078 -15.047 1 87.69 595 ASN B CA 1
ATOM 11789 C C . ASN B 1 595 ? 27.469 -24.859 -15.062 1 87.69 595 ASN B C 1
ATOM 11791 O O . ASN B 1 595 ? 28 -25.172 -16.125 1 87.69 595 ASN B O 1
ATOM 11795 N N . LEU B 1 596 ? 27.922 -25.141 -13.938 1 88.12 596 LEU B N 1
ATOM 11796 C CA . LEU B 1 596 ? 29.188 -25.859 -13.812 1 88.12 596 LEU B CA 1
ATOM 11797 C C . LEU B 1 596 ? 29 -27.328 -14.164 1 88.12 596 LEU B C 1
ATOM 11799 O O . LEU B 1 596 ? 29.875 -27.938 -14.789 1 88.12 596 LEU B O 1
ATOM 11803 N N . ILE B 1 597 ? 27.844 -27.922 -13.852 1 89.19 597 ILE B N 1
ATOM 11804 C CA . ILE B 1 597 ? 27.703 -29.375 -13.953 1 89.19 597 ILE B CA 1
ATOM 11805 C C . ILE B 1 597 ? 26.844 -29.719 -15.164 1 89.19 597 ILE B C 1
ATOM 11807 O O . ILE B 1 597 ? 26.688 -30.891 -15.508 1 89.19 597 ILE B O 1
ATOM 11811 N N . LYS B 1 598 ? 26.359 -28.797 -15.859 1 86.62 598 LYS B N 1
ATOM 11812 C CA . LYS B 1 598 ? 25.359 -29.016 -16.906 1 86.62 598 LYS B CA 1
ATOM 11813 C C . LYS B 1 598 ? 25.969 -29.719 -18.109 1 86.62 598 LYS B C 1
ATOM 11815 O O . LYS B 1 598 ? 25.25 -30.281 -18.922 1 86.62 598 LYS B O 1
ATOM 11820 N N . ASP B 1 599 ? 27.266 -29.578 -18.312 1 80 599 ASP B N 1
ATOM 11821 C CA . ASP B 1 599 ? 27.875 -30.125 -19.516 1 80 599 ASP B CA 1
ATOM 11822 C C . ASP B 1 599 ? 28.125 -31.625 -19.359 1 80 599 ASP B C 1
ATOM 11824 O O . ASP B 1 599 ? 28.391 -32.312 -20.344 1 80 599 ASP B O 1
ATOM 11828 N N . ASP B 1 600 ? 27.969 -32.156 -18.109 1 79.12 600 ASP B N 1
ATOM 11829 C CA . ASP B 1 600 ? 28.062 -33.562 -17.844 1 79.12 600 ASP B CA 1
ATOM 11830 C C . ASP B 1 600 ? 26.688 -34.25 -17.859 1 79.12 600 ASP B C 1
ATOM 11832 O O . ASP B 1 600 ? 25.844 -33.938 -17.016 1 79.12 600 ASP B O 1
ATOM 11836 N N . PRO B 1 601 ? 26.422 -35.094 -18.797 1 79.06 601 PRO B N 1
ATOM 11837 C CA . PRO B 1 601 ? 25.109 -35.719 -18.922 1 79.06 601 PRO B CA 1
ATOM 11838 C C . PRO B 1 601 ? 24.688 -36.469 -17.656 1 79.06 601 PRO B C 1
ATOM 11840 O O . PRO B 1 601 ? 23.484 -36.594 -17.391 1 79.06 601 PRO B O 1
ATOM 11843 N N . SER B 1 602 ? 25.609 -36.938 -16.859 1 80.06 602 SER B N 1
ATOM 11844 C CA . SER B 1 602 ? 25.281 -37.656 -15.633 1 80.06 602 SER B CA 1
ATOM 11845 C C . SER B 1 602 ? 24.641 -36.75 -14.602 1 80.06 602 SER B C 1
ATOM 11847 O O . SER B 1 602 ? 23.969 -37.188 -13.68 1 80.06 602 SER B O 1
ATOM 11849 N N . HIS B 1 603 ? 24.781 -35.438 -14.836 1 87.56 603 HIS B N 1
ATOM 11850 C CA . HIS B 1 603 ? 24.281 -34.5 -13.836 1 87.56 603 HIS B CA 1
ATOM 11851 C C . HIS B 1 603 ? 23.141 -33.656 -14.391 1 87.56 603 HIS B C 1
ATOM 11853 O O . HIS B 1 603 ? 22.797 -32.594 -13.836 1 87.56 603 HIS B O 1
ATOM 11859 N N . TYR B 1 604 ? 22.547 -33.969 -15.453 1 86.12 604 TYR B N 1
ATOM 11860 C CA . TYR B 1 604 ? 21.5 -33.188 -16.109 1 86.12 604 TYR B CA 1
ATOM 11861 C C . TYR B 1 604 ? 20.312 -33 -15.164 1 86.12 604 TYR B C 1
ATOM 11863 O O . TYR B 1 604 ? 19.781 -31.875 -15.055 1 86.12 604 TYR B O 1
ATOM 11871 N N . GLU B 1 605 ? 20.031 -34.031 -14.539 1 87.25 605 GLU B N 1
ATOM 11872 C CA . GLU B 1 605 ? 18.875 -33.938 -13.656 1 87.25 605 GLU B CA 1
ATOM 11873 C C . GLU B 1 605 ? 19.141 -33 -12.469 1 87.25 605 GLU B C 1
ATOM 11875 O O . GLU B 1 605 ? 18.266 -32.25 -12.062 1 87.25 605 GLU B O 1
ATOM 11880 N N . GLU B 1 606 ? 20.25 -33.156 -12.016 1 89.38 606 GLU B N 1
ATOM 11881 C CA . GLU B 1 606 ? 20.594 -32.281 -10.898 1 89.38 606 GLU B CA 1
ATOM 11882 C C . GLU B 1 606 ? 20.641 -30.828 -11.328 1 89.38 606 GLU B C 1
ATOM 11884 O O . GLU B 1 606 ? 20.172 -29.938 -10.602 1 89.38 606 GLU B O 1
ATOM 11889 N N . ALA B 1 607 ? 21.25 -30.578 -12.383 1 91.75 607 ALA B N 1
ATOM 11890 C CA . ALA B 1 607 ? 21.312 -29.219 -12.906 1 91.75 607 ALA B CA 1
ATOM 11891 C C . ALA B 1 607 ? 19.906 -28.641 -13.102 1 91.75 607 ALA B C 1
ATOM 11893 O O . ALA B 1 607 ? 19.672 -27.484 -12.781 1 91.75 607 ALA B O 1
ATOM 11894 N N . TYR B 1 608 ? 19.047 -29.5 -13.609 1 90.12 608 TYR B N 1
ATOM 11895 C CA . TYR B 1 608 ? 17.656 -29.094 -13.812 1 90.12 608 TYR B CA 1
ATOM 11896 C C . TYR B 1 608 ? 17.016 -28.688 -12.492 1 90.12 608 TYR B C 1
ATOM 11898 O O . TYR B 1 608 ? 16.359 -27.656 -12.406 1 90.12 608 TYR B O 1
ATOM 11906 N N . ARG B 1 609 ? 17.25 -29.438 -11.562 1 89.06 609 ARG B N 1
ATOM 11907 C CA . ARG B 1 609 ? 16.672 -29.172 -10.242 1 89.06 609 ARG B CA 1
ATOM 11908 C C . ARG B 1 609 ? 17.219 -27.891 -9.656 1 89.06 609 ARG B C 1
ATOM 11910 O O . ARG B 1 609 ? 16.5 -27.141 -8.992 1 89.06 609 ARG B O 1
ATOM 11917 N N . LEU B 1 610 ? 18.406 -27.688 -9.906 1 90.94 610 LEU B N 1
ATOM 11918 C CA . LEU B 1 610 ? 19.047 -26.484 -9.391 1 90.94 610 LEU B CA 1
ATOM 11919 C C . LEU B 1 610 ? 18.5 -25.234 -10.078 1 90.94 610 LEU B C 1
ATOM 11921 O O . LEU B 1 610 ? 18.25 -24.219 -9.43 1 90.94 610 LEU B O 1
ATOM 11925 N N . TYR B 1 611 ? 18.297 -25.297 -11.344 1 89.69 611 TYR B N 1
ATOM 11926 C CA . TYR B 1 611 ? 17.688 -24.188 -12.062 1 89.69 611 TYR B CA 1
ATOM 11927 C C . TYR B 1 611 ? 16.281 -23.906 -11.539 1 89.69 611 TYR B C 1
ATOM 11929 O O . TYR B 1 611 ? 15.906 -22.75 -11.32 1 89.69 611 TYR B O 1
ATOM 11937 N N . ARG B 1 612 ? 15.609 -24.953 -11.344 1 85.81 612 ARG B N 1
ATOM 11938 C CA . ARG B 1 612 ? 14.242 -24.828 -10.852 1 85.81 612 ARG B CA 1
ATOM 11939 C C . ARG B 1 612 ? 14.211 -24.188 -9.469 1 85.81 612 ARG B C 1
ATOM 11941 O O . ARG B 1 612 ? 13.305 -23.422 -9.148 1 85.81 612 ARG B O 1
ATOM 11948 N N . LYS B 1 613 ? 15.117 -24.578 -8.734 1 84.5 613 LYS B N 1
ATOM 11949 C CA . LYS B 1 613 ? 15.211 -24 -7.398 1 84.5 613 LYS B CA 1
ATOM 11950 C C . LYS B 1 613 ? 15.516 -22.516 -7.461 1 84.5 613 LYS B C 1
ATOM 11952 O O . LYS B 1 613 ? 14.914 -21.719 -6.727 1 84.5 613 LYS B O 1
ATOM 11957 N N . ALA B 1 614 ? 16.422 -22.141 -8.242 1 84.75 614 ALA B N 1
ATOM 11958 C CA . ALA B 1 614 ? 16.766 -20.734 -8.422 1 84.75 614 ALA B CA 1
ATOM 11959 C C . ALA B 1 614 ? 15.539 -19.938 -8.875 1 84.75 614 ALA B C 1
ATOM 11961 O O . ALA B 1 614 ? 15.289 -18.844 -8.367 1 84.75 614 ALA B O 1
ATOM 11962 N N . ILE B 1 615 ? 14.727 -20.531 -9.742 1 82.38 615 ILE B N 1
ATOM 11963 C CA . ILE B 1 615 ? 13.562 -19.875 -10.312 1 82.38 615 ILE B CA 1
ATOM 11964 C C . ILE B 1 615 ? 12.461 -19.766 -9.258 1 82.38 615 ILE B C 1
ATOM 11966 O O . ILE B 1 615 ? 11.734 -18.766 -9.203 1 82.38 615 ILE B O 1
ATOM 11970 N N . SER B 1 616 ? 12.352 -20.828 -8.516 1 77.62 616 SER B N 1
ATOM 11971 C CA . SER B 1 616 ? 11.336 -20.812 -7.469 1 77.62 616 SER B CA 1
ATOM 11972 C C . SER B 1 616 ? 11.602 -19.703 -6.453 1 77.62 616 SER B C 1
ATOM 11974 O O . SER B 1 616 ? 10.664 -19.125 -5.891 1 77.62 616 SER B O 1
ATOM 11976 N N . MET B 1 617 ? 12.844 -19.422 -6.305 1 74.75 617 MET B N 1
ATOM 11977 C CA . MET B 1 617 ? 13.242 -18.406 -5.336 1 74.75 617 MET B CA 1
ATOM 11978 C C . MET B 1 617 ? 13.172 -17.016 -5.953 1 74.75 617 MET B C 1
ATOM 11980 O O . MET B 1 617 ? 12.914 -16.031 -5.254 1 74.75 617 MET B O 1
ATOM 11984 N N . LYS B 1 618 ? 13.453 -16.984 -7.195 1 75.31 618 LYS B N 1
ATOM 11985 C CA . LYS B 1 618 ? 13.375 -15.734 -7.957 1 75.31 618 LYS B CA 1
ATOM 11986 C C . LYS B 1 618 ? 12.68 -15.961 -9.305 1 75.31 618 LYS B C 1
ATOM 11988 O O . LYS B 1 618 ? 13.352 -16.141 -10.328 1 75.31 618 LYS B O 1
ATOM 11993 N N . PRO B 1 619 ? 11.43 -15.742 -9.281 1 71.62 619 PRO B N 1
ATOM 11994 C CA . PRO B 1 619 ? 10.672 -16.062 -10.492 1 71.62 619 PRO B CA 1
ATOM 11995 C C . PRO B 1 619 ? 11.039 -15.148 -11.664 1 71.62 619 PRO B C 1
ATOM 11997 O O . PRO B 1 619 ? 10.742 -15.477 -12.82 1 71.62 619 PRO B O 1
ATOM 12000 N N . SER B 1 620 ? 11.758 -14.117 -11.414 1 71.44 620 SER B N 1
ATOM 12001 C CA . SER B 1 620 ? 12.133 -13.211 -12.492 1 71.44 620 SER B CA 1
ATOM 12002 C C . SER B 1 620 ? 13.562 -13.469 -12.961 1 71.44 620 SER B C 1
ATOM 12004 O O . SER B 1 620 ? 14.148 -12.641 -13.656 1 71.44 620 SER B O 1
ATOM 12006 N N . PHE B 1 621 ? 14.102 -14.547 -12.5 1 78.12 621 PHE B N 1
ATOM 12007 C CA . PHE B 1 621 ? 15.477 -14.891 -12.836 1 78.12 621 PHE B CA 1
ATOM 12008 C C . PHE B 1 621 ? 15.586 -15.32 -14.297 1 78.12 621 PHE B C 1
ATOM 12010 O O . PHE B 1 621 ? 15.617 -16.516 -14.594 1 78.12 621 PHE B O 1
ATOM 12017 N N . LEU B 1 622 ? 15.781 -14.391 -15.234 1 78.12 622 LEU B N 1
ATOM 12018 C CA . LEU B 1 622 ? 15.75 -14.609 -16.672 1 78.12 622 LEU B CA 1
ATOM 12019 C C . LEU B 1 622 ? 16.812 -15.617 -17.094 1 78.12 622 LEU B C 1
ATOM 12021 O O . LEU B 1 622 ? 16.531 -16.562 -17.828 1 78.12 622 LEU B O 1
ATOM 12025 N N . GLU B 1 623 ? 18.094 -15.414 -16.609 1 82.31 623 GLU B N 1
ATOM 12026 C CA . GLU B 1 623 ? 19.203 -16.266 -17 1 82.31 623 GLU B CA 1
ATOM 12027 C C . GLU B 1 623 ? 18.953 -17.719 -16.625 1 82.31 623 GLU B C 1
ATOM 12029 O O . GLU B 1 623 ? 19.344 -18.625 -17.359 1 82.31 623 GLU B O 1
ATOM 12034 N N . ALA B 1 624 ? 18.328 -17.875 -15.555 1 86.69 624 ALA B N 1
ATOM 12035 C CA . ALA B 1 624 ? 18.031 -19.234 -15.133 1 86.69 624 ALA B CA 1
ATOM 12036 C C . ALA B 1 624 ? 17.047 -19.906 -16.078 1 86.69 624 ALA B C 1
ATOM 12038 O O . ALA B 1 624 ? 17.188 -21.094 -16.391 1 86.69 624 ALA B O 1
ATOM 12039 N N . TYR B 1 625 ? 16.062 -19.188 -16.578 1 88.12 625 TYR B N 1
ATOM 12040 C CA . TYR B 1 625 ? 15.125 -19.719 -17.547 1 88.12 625 TYR B CA 1
ATOM 12041 C C . TYR B 1 625 ? 15.844 -20.078 -18.844 1 88.12 625 TYR B C 1
ATOM 12043 O O . TYR B 1 625 ? 15.602 -21.156 -19.422 1 88.12 625 TYR B O 1
ATOM 12051 N N . LEU B 1 626 ? 16.734 -19.25 -19.234 1 85.94 626 LEU B N 1
ATOM 12052 C CA . LEU B 1 626 ? 17.453 -19.469 -20.484 1 85.94 626 LEU B CA 1
ATOM 12053 C C . LEU B 1 626 ? 18.328 -20.703 -20.406 1 85.94 626 LEU B C 1
ATOM 12055 O O . LEU B 1 626 ? 18.312 -21.547 -21.312 1 85.94 626 LEU B O 1
ATOM 12059 N N . ASN B 1 627 ? 19.047 -20.812 -19.375 1 87.75 627 ASN B N 1
ATOM 12060 C CA . ASN B 1 627 ? 19.953 -21.953 -19.219 1 87.75 627 ASN B CA 1
ATOM 12061 C C . ASN B 1 627 ? 19.188 -23.25 -18.969 1 87.75 627 ASN B C 1
ATOM 12063 O O . ASN B 1 627 ? 19.609 -24.312 -19.438 1 87.75 627 ASN B O 1
ATOM 12067 N N . MET B 1 628 ? 18.156 -23.109 -18.266 1 91.5 628 MET B N 1
ATOM 12068 C CA . MET B 1 628 ? 17.297 -24.281 -18.062 1 91.5 628 MET B CA 1
ATOM 12069 C C . MET B 1 628 ? 16.734 -24.781 -19.391 1 91.5 628 MET B C 1
ATOM 12071 O O . MET B 1 628 ? 16.672 -25.984 -19.656 1 91.5 628 MET B O 1
ATOM 12075 N N . GLY B 1 629 ? 16.281 -23.844 -20.203 1 90.19 629 GLY B N 1
ATOM 12076 C CA . GLY B 1 629 ? 15.812 -24.203 -21.531 1 90.19 629 GLY B CA 1
ATOM 12077 C C . GLY B 1 629 ? 16.875 -24.891 -22.375 1 90.19 629 GLY B C 1
ATOM 12078 O O . GLY B 1 629 ? 16.578 -25.891 -23.047 1 90.19 629 GLY B O 1
ATOM 12079 N N . ASP B 1 630 ? 18.078 -24.406 -22.281 1 87.31 630 ASP B N 1
ATOM 12080 C CA . ASP B 1 630 ? 19.203 -24.984 -23 1 87.31 630 ASP B CA 1
ATOM 12081 C C . ASP B 1 630 ? 19.469 -26.422 -22.547 1 87.31 630 ASP B C 1
ATOM 12083 O O . ASP B 1 630 ? 19.766 -27.297 -23.359 1 87.31 630 ASP B O 1
ATOM 12087 N N . LEU B 1 631 ? 19.406 -26.562 -21.312 1 89.81 631 LEU B N 1
ATOM 12088 C CA . LEU B 1 631 ? 19.609 -27.891 -20.734 1 89.81 631 LEU B CA 1
ATOM 12089 C C . LEU B 1 631 ? 18.531 -28.859 -21.234 1 89.81 631 LEU B C 1
ATOM 12091 O O . LEU B 1 631 ? 18.828 -30 -21.562 1 89.81 631 LEU B O 1
ATOM 12095 N N . LEU B 1 632 ? 17.344 -28.406 -21.297 1 90.31 632 LEU B N 1
ATOM 12096 C CA . LEU B 1 632 ? 16.219 -29.234 -21.75 1 90.31 632 LEU B CA 1
ATOM 12097 C C . LEU B 1 632 ? 16.375 -29.594 -23.219 1 90.31 632 LEU B C 1
ATOM 12099 O O . LEU B 1 632 ? 16.047 -30.719 -23.625 1 90.31 632 LEU B O 1
ATOM 12103 N N . LEU B 1 633 ? 16.938 -28.688 -23.938 1 85.38 633 LEU B N 1
ATOM 12104 C CA . LEU B 1 633 ? 17.219 -28.969 -25.344 1 85.38 633 LEU B CA 1
ATOM 12105 C C . LEU B 1 633 ? 18.281 -30.047 -25.484 1 85.38 633 LEU B C 1
ATOM 12107 O O . LEU B 1 633 ? 18.172 -30.922 -26.344 1 85.38 633 LEU B O 1
ATOM 12111 N N . LYS B 1 634 ? 19.25 -30 -24.609 1 81.38 634 LYS B N 1
ATOM 12112 C CA . LYS B 1 634 ? 20.297 -31 -24.625 1 81.38 634 LYS B CA 1
ATOM 12113 C C . LYS B 1 634 ? 19.75 -32.375 -24.266 1 81.38 634 LYS B C 1
ATOM 12115 O O . LYS B 1 634 ? 20.25 -33.406 -24.719 1 81.38 634 LYS B O 1
ATOM 12120 N N . GLN B 1 635 ? 18.734 -32.312 -23.484 1 85.06 635 GLN B N 1
ATOM 12121 C CA . GLN B 1 635 ? 18.094 -33.562 -23.062 1 85.06 635 GLN B CA 1
ATOM 12122 C C . GLN B 1 635 ? 17 -33.969 -24.047 1 85.06 635 GLN B C 1
ATOM 12124 O O . GLN B 1 635 ? 16.234 -34.906 -23.781 1 85.06 635 GLN B O 1
ATOM 12129 N N . ASN B 1 636 ? 16.766 -33.281 -25.109 1 80.06 636 ASN B N 1
ATOM 12130 C CA . ASN B 1 636 ? 15.805 -33.5 -26.172 1 80.06 636 ASN B CA 1
ATOM 12131 C C . ASN B 1 636 ? 14.367 -33.375 -25.656 1 80.06 636 ASN B C 1
ATOM 12133 O O . ASN B 1 636 ? 13.477 -34.094 -26.109 1 80.06 636 ASN B O 1
ATOM 12137 N N . LYS B 1 637 ? 14.266 -32.625 -24.594 1 87.12 637 LYS B N 1
ATOM 12138 C CA . LYS B 1 637 ? 12.938 -32.25 -24.109 1 87.12 637 LYS B CA 1
ATOM 12139 C C . LYS B 1 637 ? 12.484 -30.922 -24.688 1 87.12 637 LYS B C 1
ATOM 12141 O O . LYS B 1 637 ? 12.359 -29.922 -23.969 1 87.12 637 LYS B O 1
ATOM 12146 N N . THR B 1 638 ? 12.094 -30.891 -25.906 1 83.81 638 THR B N 1
ATOM 12147 C CA . THR B 1 638 ? 11.93 -29.688 -26.719 1 83.81 638 THR B CA 1
ATOM 12148 C C . THR B 1 638 ? 10.656 -28.938 -26.312 1 83.81 638 THR B C 1
ATOM 12150 O O . THR B 1 638 ? 10.633 -27.703 -26.312 1 83.81 638 THR B O 1
ATOM 12153 N N . VAL B 1 639 ? 9.688 -29.656 -26 1 83.12 639 VAL B N 1
ATOM 12154 C CA . VAL B 1 639 ? 8.422 -29.016 -25.656 1 83.12 639 VAL B CA 1
ATOM 12155 C C . VAL B 1 639 ? 8.57 -28.266 -24.328 1 83.12 639 VAL B C 1
ATOM 12157 O O . VAL B 1 639 ? 8.109 -27.125 -24.203 1 83.12 639 VAL B O 1
ATOM 12160 N N . GLU B 1 640 ? 9.156 -28.891 -23.391 1 86.31 640 GLU B N 1
ATOM 12161 C CA . GLU B 1 640 ? 9.398 -28.234 -22.109 1 86.31 640 GLU B CA 1
ATOM 12162 C C . GLU B 1 640 ? 10.32 -27.031 -22.266 1 86.31 640 GLU B C 1
ATOM 12164 O O . GLU B 1 640 ? 10.141 -26.016 -21.594 1 86.31 640 GLU B O 1
ATOM 12169 N N . ALA B 1 641 ? 11.25 -27.188 -23.094 1 90 641 ALA B N 1
ATOM 12170 C CA . ALA B 1 641 ? 12.164 -26.078 -23.375 1 90 641 ALA B CA 1
ATOM 12171 C C . ALA B 1 641 ? 11.414 -24.891 -23.953 1 90 641 ALA B C 1
ATOM 12173 O O . ALA B 1 641 ? 11.664 -23.734 -23.562 1 90 641 ALA B O 1
ATOM 12174 N N . LYS B 1 642 ? 10.516 -25.234 -24.859 1 86.44 642 LYS B N 1
ATOM 12175 C CA . LYS B 1 642 ? 9.703 -24.172 -25.469 1 86.44 642 LYS B CA 1
ATOM 12176 C C . LYS B 1 642 ? 8.938 -23.391 -24.406 1 86.44 642 LYS B C 1
ATOM 12178 O O . LYS B 1 642 ? 8.961 -22.156 -24.406 1 86.44 642 LYS B O 1
ATOM 12183 N N . ASN B 1 643 ? 8.359 -24.094 -23.578 1 85.75 643 ASN B N 1
ATOM 12184 C CA . ASN B 1 643 ? 7.582 -23.453 -22.516 1 85.75 643 ASN B CA 1
ATOM 12185 C C . ASN B 1 643 ? 8.461 -22.609 -21.609 1 85.75 643 ASN B C 1
ATOM 12187 O O . ASN B 1 643 ? 8.055 -21.547 -21.156 1 85.75 643 ASN B O 1
ATOM 12191 N N . THR B 1 644 ? 9.586 -23.062 -21.344 1 89.06 644 THR B N 1
ATOM 12192 C CA . THR B 1 644 ? 10.539 -22.344 -20.5 1 89.06 644 THR B CA 1
ATOM 12193 C C . THR B 1 644 ? 11 -21.062 -21.188 1 89.06 644 THR B C 1
ATOM 12195 O O . THR B 1 644 ? 11.094 -20.016 -20.547 1 89.06 644 THR B O 1
ATOM 12198 N N . PHE B 1 645 ? 11.227 -21.141 -22.469 1 88.31 645 PHE B N 1
ATOM 12199 C CA . PHE B 1 645 ? 11.68 -19.969 -23.203 1 88.31 645 PHE B CA 1
ATOM 12200 C C . PHE B 1 645 ? 10.555 -18.953 -23.359 1 88.31 645 PHE B C 1
ATOM 12202 O O . PHE B 1 645 ? 10.797 -17.75 -23.375 1 88.31 645 PHE B O 1
ATOM 12209 N N . LEU B 1 646 ? 9.367 -19.469 -23.453 1 86.19 646 LEU B N 1
ATOM 12210 C CA . LEU B 1 646 ? 8.227 -18.562 -23.516 1 86.19 646 LEU B CA 1
ATOM 12211 C C . LEU B 1 646 ? 8.109 -17.75 -22.234 1 86.19 646 LEU B C 1
ATOM 12213 O O . LEU B 1 646 ? 7.816 -16.547 -22.281 1 86.19 646 LEU B O 1
ATOM 12217 N N . LYS B 1 647 ? 8.367 -18.422 -21.172 1 85.19 647 LYS B N 1
ATOM 12218 C CA . LYS B 1 647 ? 8.367 -17.719 -19.891 1 85.19 647 LYS B CA 1
ATOM 12219 C C . LYS B 1 647 ? 9.484 -16.688 -19.844 1 85.19 647 LYS B C 1
ATOM 12221 O O . LYS B 1 647 ? 9.312 -15.594 -19.297 1 85.19 647 LYS B O 1
ATOM 12226 N N . ALA B 1 648 ? 10.578 -16.969 -20.344 1 85.31 648 ALA B N 1
ATOM 12227 C CA . ALA B 1 648 ? 11.703 -16.047 -20.406 1 85.31 648 ALA B CA 1
ATOM 12228 C C . ALA B 1 648 ? 11.352 -14.805 -21.219 1 85.31 648 ALA B C 1
ATOM 12230 O O . ALA B 1 648 ? 11.703 -13.688 -20.859 1 85.31 648 ALA B O 1
ATOM 12231 N N . VAL B 1 649 ? 10.625 -15.062 -22.312 1 84.12 649 VAL B N 1
ATOM 12232 C CA . VAL B 1 649 ? 10.219 -13.969 -23.188 1 84.12 649 VAL B CA 1
ATOM 12233 C C . VAL B 1 649 ? 9.195 -13.086 -22.484 1 84.12 649 VAL B C 1
ATOM 12235 O O . VAL B 1 649 ? 9.211 -11.859 -22.641 1 84.12 649 VAL B O 1
ATOM 12238 N N . GLU B 1 650 ? 8.391 -13.711 -21.734 1 80.25 650 GLU B N 1
ATOM 12239 C CA . GLU B 1 650 ? 7.395 -12.969 -20.984 1 80.25 650 GLU B CA 1
ATOM 12240 C C . GLU B 1 650 ? 8.055 -12.086 -19.922 1 80.25 650 GLU B C 1
ATOM 12242 O O . GLU B 1 650 ? 7.613 -10.961 -19.688 1 80.25 650 GLU B O 1
ATOM 12247 N N . LEU B 1 651 ? 9.031 -12.594 -19.281 1 74.25 651 LEU B N 1
ATOM 12248 C CA . LEU B 1 651 ? 9.742 -11.875 -18.234 1 74.25 651 LEU B CA 1
ATOM 12249 C C . LEU B 1 651 ? 10.508 -10.688 -18.812 1 74.25 651 LEU B C 1
ATOM 12251 O O . LEU B 1 651 ? 10.555 -9.617 -18.203 1 74.25 651 LEU B O 1
ATOM 12255 N N . SER B 1 652 ? 11.117 -10.914 -19.969 1 73.62 652 SER B N 1
ATOM 12256 C CA . SER B 1 652 ? 11.883 -9.859 -20.625 1 73.62 652 SER B CA 1
ATOM 12257 C C . SER B 1 652 ? 11.672 -9.875 -22.141 1 73.62 652 SER B C 1
ATOM 12259 O O . SER B 1 652 ? 12.5 -10.398 -22.875 1 73.62 652 SER B O 1
ATOM 12261 N N . PRO B 1 653 ? 10.633 -9.211 -22.547 1 75.81 653 PRO B N 1
ATOM 12262 C CA . PRO B 1 653 ? 10.32 -9.234 -23.969 1 75.81 653 PRO B CA 1
ATOM 12263 C C . PRO B 1 653 ? 11.391 -8.555 -24.828 1 75.81 653 PRO B C 1
ATOM 12265 O O . PRO B 1 653 ? 11.492 -8.82 -26.016 1 75.81 653 PRO B O 1
ATOM 12268 N N . GLU B 1 654 ? 12.258 -7.781 -24.188 1 71.75 654 GLU B N 1
ATOM 12269 C CA . GLU B 1 654 ? 13.258 -7.043 -24.953 1 71.75 654 GLU B CA 1
ATOM 12270 C C . GLU B 1 654 ? 14.609 -7.746 -24.922 1 71.75 654 GLU B C 1
ATOM 12272 O O . GLU B 1 654 ? 15.633 -7.16 -25.297 1 71.75 654 GLU B O 1
ATOM 12277 N N . TYR B 1 655 ? 14.578 -8.922 -24.516 1 78.88 655 TYR B N 1
ATOM 12278 C CA . TYR B 1 655 ? 15.82 -9.695 -24.484 1 78.88 655 TYR B CA 1
ATOM 12279 C C . TYR B 1 655 ? 15.953 -10.57 -25.719 1 78.88 655 TYR B C 1
ATOM 12281 O O . TYR B 1 655 ? 15.273 -11.586 -25.844 1 78.88 655 TYR B O 1
ATOM 12289 N N . ALA B 1 656 ? 16.859 -10.172 -26.609 1 83.06 656 ALA B N 1
ATOM 12290 C CA . ALA B 1 656 ? 17 -10.797 -27.922 1 83.06 656 ALA B CA 1
ATOM 12291 C C . ALA B 1 656 ? 17.297 -12.289 -27.797 1 83.06 656 ALA B C 1
ATOM 12293 O O . ALA B 1 656 ? 16.766 -13.102 -28.562 1 83.06 656 ALA B O 1
ATOM 12294 N N . ASP B 1 657 ? 18.125 -12.703 -26.812 1 86.31 657 ASP B N 1
ATOM 12295 C CA . ASP B 1 657 ? 18.531 -14.094 -26.656 1 86.31 657 ASP B CA 1
ATOM 12296 C C . ASP B 1 657 ? 17.328 -14.984 -26.328 1 86.31 657 ASP B C 1
ATOM 12298 O O . ASP B 1 657 ? 17.281 -16.141 -26.734 1 86.31 657 ASP B O 1
ATOM 12302 N N . ALA B 1 658 ? 16.438 -14.461 -25.656 1 88.5 658 ALA B N 1
ATOM 12303 C CA . ALA B 1 658 ? 15.25 -15.234 -25.328 1 88.5 658 ALA B CA 1
ATOM 12304 C C . ALA B 1 658 ? 14.453 -15.57 -26.578 1 88.5 658 ALA B C 1
ATOM 12306 O O . ALA B 1 658 ? 13.984 -16.703 -26.734 1 88.5 658 ALA B O 1
ATOM 12307 N N . HIS B 1 659 ? 14.352 -14.633 -27.438 1 87.88 659 HIS B N 1
ATOM 12308 C CA . HIS B 1 659 ? 13.664 -14.859 -28.703 1 87.88 659 HIS B CA 1
ATOM 12309 C C . HIS B 1 659 ? 14.445 -15.828 -29.594 1 87.88 659 HIS B C 1
ATOM 12311 O O . HIS B 1 659 ? 13.859 -16.672 -30.281 1 87.88 659 HIS B O 1
ATOM 12317 N N . PHE B 1 660 ? 15.75 -15.68 -29.656 1 91.38 660 PHE B N 1
ATOM 12318 C CA . PHE B 1 660 ? 16.609 -16.562 -30.422 1 91.38 660 PHE B CA 1
ATOM 12319 C C . PHE B 1 660 ? 16.422 -18.016 -30 1 91.38 660 PHE B C 1
ATOM 12321 O O . PHE B 1 660 ? 16.234 -18.906 -30.828 1 91.38 660 PHE B O 1
ATOM 12328 N N . ASN B 1 661 ? 16.453 -18.203 -28.672 1 89.19 661 ASN B N 1
ATOM 12329 C CA . ASN B 1 661 ? 16.328 -19.562 -28.141 1 89.19 661 ASN B CA 1
ATOM 12330 C C . ASN B 1 661 ? 14.945 -20.141 -28.438 1 89.19 661 ASN B C 1
ATOM 12332 O O . ASN B 1 661 ? 14.82 -21.344 -28.703 1 89.19 661 ASN B O 1
ATOM 12336 N N . LEU B 1 662 ? 14.023 -19.297 -28.391 1 91.31 662 LEU B N 1
ATOM 12337 C CA . LEU B 1 662 ? 12.68 -19.734 -28.75 1 91.31 662 LEU B CA 1
ATOM 12338 C C . LEU B 1 662 ? 12.609 -20.125 -30.219 1 91.31 662 LEU B C 1
ATOM 12340 O O . LEU B 1 662 ? 11.984 -21.125 -30.562 1 91.31 662 LEU B O 1
ATOM 12344 N N . GLY B 1 663 ? 13.242 -19.375 -31.078 1 90.44 663 GLY B N 1
ATOM 12345 C CA . GLY B 1 663 ? 13.32 -19.719 -32.469 1 90.44 663 GLY B CA 1
ATOM 12346 C C . GLY B 1 663 ? 14 -21.047 -32.75 1 90.44 663 GLY B C 1
ATOM 12347 O O . GLY B 1 663 ? 13.508 -21.859 -33.531 1 90.44 663 GLY B O 1
ATOM 12348 N N . THR B 1 664 ? 15.102 -21.281 -32.062 1 87.81 664 THR B N 1
ATOM 12349 C CA . THR B 1 664 ? 15.852 -22.531 -32.219 1 87.81 664 THR B CA 1
ATOM 12350 C C . THR B 1 664 ? 15.016 -23.719 -31.766 1 87.81 664 THR B C 1
ATOM 12352 O O . THR B 1 664 ? 15.094 -24.812 -32.344 1 87.81 664 THR B O 1
ATOM 12355 N N . THR B 1 665 ? 14.312 -23.422 -30.75 1 89.75 665 THR B N 1
ATOM 12356 C CA . THR B 1 665 ? 13.43 -24.469 -30.25 1 89.75 665 THR B CA 1
ATOM 12357 C C . THR B 1 665 ? 12.344 -24.781 -31.266 1 89.75 665 THR B C 1
ATOM 12359 O O . THR B 1 665 ? 11.992 -25.953 -31.469 1 89.75 665 THR B O 1
ATOM 12362 N N . TYR B 1 666 ? 11.812 -23.844 -31.938 1 87.44 666 TYR B N 1
ATOM 12363 C CA . TYR B 1 666 ? 10.797 -24.031 -32.969 1 87.44 666 TYR B CA 1
ATOM 12364 C C . TYR B 1 666 ? 11.359 -24.812 -34.156 1 87.44 666 TYR B C 1
ATOM 12366 O O . TYR B 1 666 ? 10.664 -25.625 -34.75 1 87.44 666 TYR B O 1
ATOM 12374 N N . ILE B 1 667 ? 12.609 -24.609 -34.438 1 84.5 667 ILE B N 1
ATOM 12375 C CA . ILE B 1 667 ? 13.258 -25.359 -35.531 1 84.5 667 ILE B CA 1
ATOM 12376 C C . ILE B 1 667 ? 13.281 -26.844 -35.188 1 84.5 667 ILE B C 1
ATOM 12378 O O . ILE B 1 667 ? 12.984 -27.688 -36.031 1 84.5 667 ILE B O 1
ATOM 12382 N N . GLN B 1 668 ? 13.586 -27.078 -33.969 1 81.56 668 GLN B N 1
ATOM 12383 C CA . GLN B 1 668 ? 13.664 -28.469 -33.531 1 81.56 668 GLN B CA 1
ATOM 12384 C C . GLN B 1 668 ? 12.281 -29.125 -33.5 1 81.56 668 GLN B C 1
ATOM 12386 O O . GLN B 1 668 ? 12.156 -30.328 -33.688 1 81.56 668 GLN B O 1
ATOM 12391 N N . LEU B 1 669 ? 11.359 -28.297 -33.344 1 83.19 669 LEU B N 1
ATOM 12392 C CA . LEU B 1 669 ? 9.984 -28.781 -33.344 1 83.19 669 LEU B CA 1
ATOM 12393 C C . LEU B 1 669 ? 9.445 -28.859 -34.75 1 83.19 669 LEU B C 1
ATOM 12395 O O . LEU B 1 669 ? 8.336 -29.375 -34.969 1 83.19 669 LEU B O 1
ATOM 12399 N N . GLY B 1 670 ? 10.172 -28.391 -35.719 1 78.31 670 GLY B N 1
ATOM 12400 C CA . GLY B 1 670 ? 9.805 -28.469 -37.125 1 78.31 670 GLY B CA 1
ATOM 12401 C C . GLY B 1 670 ? 8.898 -27.344 -37.562 1 78.31 670 GLY B C 1
ATOM 12402 O O . GLY B 1 670 ? 8.211 -27.453 -38.594 1 78.31 670 GLY B O 1
ATOM 12403 N N . ASP B 1 671 ? 8.852 -26.297 -36.75 1 85 671 ASP B N 1
ATOM 12404 C CA . ASP B 1 671 ? 8.016 -25.141 -37.094 1 85 671 ASP B CA 1
ATOM 12405 C C . ASP B 1 671 ? 8.867 -23.984 -37.594 1 85 671 ASP B C 1
ATOM 12407 O O . ASP B 1 671 ? 9.164 -23.047 -36.844 1 85 671 ASP B O 1
ATOM 12411 N N . ASP B 1 672 ? 9.062 -23.859 -38.812 1 82.69 672 ASP B N 1
ATOM 12412 C CA . ASP B 1 672 ? 9.953 -22.891 -39.438 1 82.69 672 ASP B CA 1
ATOM 12413 C C . ASP B 1 672 ? 9.328 -21.484 -39.406 1 82.69 672 ASP B C 1
ATOM 12415 O O . ASP B 1 672 ? 10.031 -20.484 -39.281 1 82.69 672 ASP B O 1
ATOM 12419 N N . ARG B 1 673 ? 8.016 -21.469 -39.5 1 83.19 673 ARG B N 1
ATOM 12420 C CA . ARG B 1 673 ? 7.352 -20.172 -39.562 1 83.19 673 ARG B CA 1
ATOM 12421 C C . ARG B 1 673 ? 7.473 -19.453 -38.219 1 83.19 673 ARG B C 1
ATOM 12423 O O . ARG B 1 673 ? 7.812 -18.266 -38.188 1 83.19 673 ARG B O 1
ATOM 12430 N N . LEU B 1 674 ? 7.223 -20.188 -37.219 1 87.31 674 LEU B N 1
ATOM 12431 C CA . LEU B 1 674 ? 7.332 -19.594 -35.906 1 87.31 674 LEU B CA 1
ATOM 12432 C C . LEU B 1 674 ? 8.789 -19.266 -35.562 1 87.31 674 LEU B C 1
ATOM 12434 O O . LEU B 1 674 ? 9.078 -18.281 -34.875 1 87.31 674 LEU B O 1
ATOM 12438 N N . ALA B 1 675 ? 9.68 -20.062 -36.031 1 90.69 675 ALA B N 1
ATOM 12439 C CA . ALA B 1 675 ? 11.102 -19.812 -35.812 1 90.69 675 ALA B CA 1
ATOM 12440 C C . ALA B 1 675 ? 11.523 -18.516 -36.5 1 90.69 675 ALA B C 1
ATOM 12442 O O . ALA B 1 675 ? 12.234 -17.703 -35.906 1 90.69 675 ALA B O 1
ATOM 12443 N N . GLU B 1 676 ? 11.008 -18.375 -37.688 1 90.62 676 GLU B N 1
ATOM 12444 C CA . GLU B 1 676 ? 11.312 -17.156 -38.438 1 90.62 676 GLU B CA 1
ATOM 12445 C C . GLU B 1 676 ? 10.82 -15.914 -37.719 1 90.62 676 GLU B C 1
ATOM 12447 O O . GLU B 1 676 ? 11.547 -14.93 -37.594 1 90.62 676 GLU B O 1
ATOM 12452 N N . SER B 1 677 ? 9.656 -16.016 -37.25 1 90.56 677 SER B N 1
ATOM 12453 C CA . SER B 1 677 ? 9.086 -14.891 -36.5 1 90.56 677 SER B CA 1
ATOM 12454 C C . SER B 1 677 ? 9.906 -14.57 -35.281 1 90.56 677 SER B C 1
ATOM 12456 O O . SER B 1 677 ? 10.102 -13.398 -34.938 1 90.56 677 SER B O 1
ATOM 12458 N N . SER B 1 678 ? 10.328 -15.523 -34.562 1 92.19 678 SER B N 1
ATOM 12459 C CA . SER B 1 678 ? 11.117 -15.336 -33.344 1 92.19 678 SER B CA 1
ATOM 12460 C C . SER B 1 678 ? 12.477 -14.703 -33.688 1 92.19 678 SER B C 1
ATOM 12462 O O . SER B 1 678 ? 12.938 -13.812 -32.969 1 92.19 678 SER B O 1
ATOM 12464 N N . TYR B 1 679 ? 13.078 -15.133 -34.781 1 91.81 679 TYR B N 1
ATOM 12465 C CA . TYR B 1 679 ? 14.367 -14.578 -35.156 1 91.81 679 TYR B CA 1
ATOM 12466 C C . TYR B 1 679 ? 14.227 -13.133 -35.625 1 91.81 679 TYR B C 1
ATOM 12468 O O . TYR B 1 679 ? 15.086 -12.297 -35.344 1 91.81 679 TYR B O 1
ATOM 12476 N N . ARG B 1 680 ? 13.148 -12.906 -36.25 1 88.56 680 ARG B N 1
ATOM 12477 C CA . ARG B 1 680 ? 12.922 -11.531 -36.688 1 88.56 680 ARG B CA 1
ATOM 12478 C C . ARG B 1 680 ? 12.711 -10.609 -35.5 1 88.56 680 ARG B C 1
ATOM 12480 O O . ARG B 1 680 ? 13.164 -9.469 -35.5 1 88.56 680 ARG B O 1
ATOM 12487 N N . ARG B 1 681 ? 12.023 -11.125 -34.562 1 89.12 681 ARG B N 1
ATOM 12488 C CA . ARG B 1 681 ? 11.836 -10.336 -33.344 1 89.12 681 ARG B CA 1
ATOM 12489 C C . ARG B 1 681 ? 13.164 -10.109 -32.625 1 89.12 681 ARG B C 1
ATOM 12491 O O . ARG B 1 681 ? 13.414 -9.016 -32.125 1 89.12 681 ARG B O 1
ATOM 12498 N N . ALA B 1 682 ? 13.953 -11.07 -32.5 1 89.69 682 ALA B N 1
ATOM 12499 C CA . ALA B 1 682 ? 15.273 -10.938 -31.891 1 89.69 682 ALA B CA 1
ATOM 12500 C C . ALA B 1 682 ? 16.094 -9.859 -32.594 1 89.69 682 ALA B C 1
ATOM 12502 O O . ALA B 1 682 ? 16.766 -9.047 -31.953 1 89.69 682 ALA B O 1
ATOM 12503 N N . LEU B 1 683 ? 15.938 -9.805 -33.906 1 85.88 683 LEU B N 1
ATOM 12504 C CA . LEU B 1 683 ? 16.703 -8.867 -34.719 1 85.88 683 LEU B CA 1
ATOM 12505 C C . LEU B 1 683 ? 16.125 -7.461 -34.625 1 85.88 683 LEU B C 1
ATOM 12507 O O . LEU B 1 683 ? 16.844 -6.473 -34.781 1 85.88 683 LEU B O 1
ATOM 12511 N N . ALA B 1 684 ? 14.844 -7.449 -34.312 1 84.31 684 ALA B N 1
ATOM 12512 C CA . ALA B 1 684 ? 14.227 -6.148 -34.094 1 84.31 684 ALA B CA 1
ATOM 12513 C C . ALA B 1 684 ? 14.75 -5.512 -32.812 1 84.31 684 ALA B C 1
ATOM 12515 O O . ALA B 1 684 ? 14.891 -4.289 -32.719 1 84.31 684 ALA B O 1
ATOM 12516 N N . ILE B 1 685 ? 15.023 -6.34 -31.859 1 79.38 685 ILE B N 1
ATOM 12517 C CA . ILE B 1 685 ? 15.539 -5.887 -30.578 1 79.38 685 ILE B CA 1
ATOM 12518 C C . ILE B 1 685 ? 17.031 -5.594 -30.703 1 79.38 685 ILE B C 1
ATOM 12520 O O . ILE B 1 685 ? 17.5 -4.539 -30.266 1 79.38 685 ILE B O 1
ATOM 12524 N N . ASP B 1 686 ? 17.766 -6.523 -31.266 1 81.38 686 ASP B N 1
ATOM 12525 C CA . ASP B 1 686 ? 19.203 -6.406 -31.484 1 81.38 686 ASP B CA 1
ATOM 12526 C C . ASP B 1 686 ? 19.562 -6.73 -32.938 1 81.38 686 ASP B C 1
ATOM 12528 O O . ASP B 1 686 ? 19.781 -7.895 -33.281 1 81.38 686 ASP B O 1
ATOM 12532 N N . PRO B 1 687 ? 19.641 -5.711 -33.719 1 81.62 687 PRO B N 1
ATOM 12533 C CA . PRO B 1 687 ? 19.906 -5.926 -35.125 1 81.62 687 PRO B CA 1
ATOM 12534 C C . PRO B 1 687 ? 21.25 -6.617 -35.375 1 81.62 687 PRO B C 1
ATOM 12536 O O . PRO B 1 687 ? 21.469 -7.18 -36.438 1 81.62 687 PRO B O 1
ATOM 12539 N N . GLU B 1 688 ? 22.156 -6.66 -34.5 1 81.81 688 GLU B N 1
ATOM 12540 C CA . GLU B 1 688 ? 23.469 -7.27 -34.688 1 81.81 688 GLU B CA 1
ATOM 12541 C C . GLU B 1 688 ? 23.562 -8.609 -33.938 1 81.81 688 GLU B C 1
ATOM 12543 O O . GLU B 1 688 ? 24.672 -9.062 -33.625 1 81.81 688 GLU B O 1
ATOM 12548 N N . HIS B 1 689 ? 22.453 -9.109 -33.688 1 85.19 689 HIS B N 1
ATOM 12549 C CA . HIS B 1 689 ? 22.453 -10.43 -33.062 1 85.19 689 HIS B CA 1
ATOM 12550 C C . HIS B 1 689 ? 22.906 -11.508 -34.062 1 85.19 689 HIS B C 1
ATOM 12552 O O . HIS B 1 689 ? 22.094 -12.055 -34.812 1 85.19 689 HIS B O 1
ATOM 12558 N N . SER B 1 690 ? 24.156 -12.008 -34.031 1 85.44 690 SER B N 1
ATOM 12559 C CA . SER B 1 690 ? 24.812 -12.836 -35.062 1 85.44 690 SER B CA 1
ATOM 12560 C C . SER B 1 690 ? 24.109 -14.18 -35.219 1 85.44 690 SER B C 1
ATOM 12562 O O . SER B 1 690 ? 23.922 -14.648 -36.344 1 85.44 690 SER B O 1
ATOM 12564 N N . LEU B 1 691 ? 23.734 -14.719 -34.094 1 86 691 LEU B N 1
ATOM 12565 C CA . LEU B 1 691 ? 23.141 -16.047 -34.156 1 86 691 LEU B CA 1
ATOM 12566 C C . LEU B 1 691 ? 21.781 -16.016 -34.844 1 86 691 LEU B C 1
ATOM 12568 O O . LEU B 1 691 ? 21.453 -16.906 -35.625 1 86 691 LEU B O 1
ATOM 12572 N N . SER B 1 692 ? 21.031 -14.969 -34.594 1 90 692 SER B N 1
ATOM 12573 C CA . SER B 1 692 ? 19.719 -14.836 -35.219 1 90 692 SER B CA 1
ATOM 12574 C C . SER B 1 692 ? 19.859 -14.516 -36.719 1 90 692 SER B C 1
ATOM 12576 O O . SER B 1 692 ? 19.062 -14.969 -37.531 1 90 692 SER B O 1
ATOM 12578 N N . LEU B 1 693 ? 20.875 -13.734 -37.062 1 88.56 693 LEU B N 1
ATOM 12579 C CA . LEU B 1 693 ? 21.156 -13.453 -38.469 1 88.56 693 LEU B CA 1
ATOM 12580 C C . LEU B 1 693 ? 21.438 -14.742 -39.25 1 88.56 693 LEU B C 1
ATOM 12582 O O . LEU B 1 693 ? 20.891 -14.961 -40.312 1 88.56 693 LEU B O 1
ATOM 12586 N N . PHE B 1 694 ? 22.203 -15.57 -38.656 1 88.12 694 PHE B N 1
ATOM 12587 C CA . PHE B 1 694 ? 22.594 -16.828 -39.312 1 88.12 694 PHE B CA 1
ATOM 12588 C C . PHE B 1 694 ? 21.406 -17.75 -39.469 1 88.12 694 PHE B C 1
ATOM 12590 O O . PHE B 1 694 ? 21.156 -18.25 -40.562 1 88.12 694 PHE B O 1
ATOM 12597 N N . ASN B 1 695 ? 20.672 -17.922 -38.438 1 89.31 695 ASN B N 1
ATOM 12598 C CA . ASN B 1 695 ? 19.578 -18.891 -38.5 1 89.31 695 ASN B CA 1
ATOM 12599 C C . ASN B 1 695 ? 18.438 -18.391 -39.375 1 89.31 695 ASN B C 1
ATOM 12601 O O . ASN B 1 695 ? 17.781 -19.188 -40.031 1 89.31 695 ASN B O 1
ATOM 12605 N N . LEU B 1 696 ? 18.203 -17.109 -39.312 1 90.81 696 LEU B N 1
ATOM 12606 C CA . LEU B 1 696 ? 17.203 -16.562 -40.219 1 90.81 696 LEU B CA 1
ATOM 12607 C C . LEU B 1 696 ? 17.641 -16.734 -41.688 1 90.81 696 LEU B C 1
ATOM 12609 O O . LEU B 1 696 ? 16.828 -17.125 -42.531 1 90.81 696 LEU B O 1
ATOM 12613 N N . GLY B 1 697 ? 18.891 -16.484 -42 1 91.5 697 GLY B N 1
ATOM 12614 C CA . GLY B 1 697 ? 19.438 -16.734 -43.312 1 91.5 697 GLY B CA 1
ATOM 12615 C C . GLY B 1 697 ? 19.281 -18.172 -43.781 1 91.5 697 GLY B C 1
ATOM 12616 O O . GLY B 1 697 ? 18.953 -18.438 -44.938 1 91.5 697 GLY B O 1
ATOM 12617 N N . MET B 1 698 ? 19.438 -19.047 -42.844 1 88.25 698 MET B N 1
ATOM 12618 C CA . MET B 1 698 ? 19.344 -20.469 -43.156 1 88.25 698 MET B CA 1
ATOM 12619 C C . MET B 1 698 ? 17.922 -20.875 -43.469 1 88.25 698 MET B C 1
ATOM 12621 O O . MET B 1 698 ? 17.688 -21.625 -44.438 1 88.25 698 MET B O 1
ATOM 12625 N N . ILE B 1 699 ? 17.031 -20.422 -42.719 1 89.12 699 ILE B N 1
ATOM 12626 C CA . ILE B 1 699 ? 15.625 -20.75 -42.938 1 89.12 699 ILE B CA 1
ATOM 12627 C C . ILE B 1 699 ? 15.18 -20.219 -44.281 1 89.12 699 ILE B C 1
ATOM 12629 O O . ILE B 1 699 ? 14.492 -20.922 -45.031 1 89.12 699 ILE B O 1
ATOM 12633 N N . LEU B 1 700 ? 15.562 -19.047 -44.594 1 89 700 LEU B N 1
ATOM 12634 C CA . LEU B 1 700 ? 15.172 -18.422 -45.844 1 89 700 LEU B CA 1
ATOM 12635 C C . LEU B 1 700 ? 15.859 -19.094 -47.031 1 89 700 LEU B C 1
ATOM 12637 O O . LEU B 1 700 ? 15.266 -19.266 -48.094 1 89 700 LEU B O 1
ATOM 12641 N N . SER B 1 701 ? 17.078 -19.562 -46.875 1 88.25 701 SER B N 1
ATOM 12642 C CA . SER B 1 701 ? 17.828 -20.25 -47.906 1 88.25 701 SER B CA 1
ATOM 12643 C C . SER B 1 701 ? 17.188 -21.609 -48.25 1 88.25 701 SER B C 1
ATOM 12645 O O . SER B 1 701 ? 17.219 -22.047 -49.406 1 88.25 701 SER B O 1
ATOM 12647 N N . ASP B 1 702 ? 16.594 -22.219 -47.281 1 83.31 702 ASP B N 1
ATOM 12648 C CA . ASP B 1 702 ? 16.016 -23.547 -47.469 1 83.31 702 ASP B CA 1
ATOM 12649 C C . ASP B 1 702 ? 14.734 -23.5 -48.281 1 83.31 702 ASP B C 1
ATOM 12651 O O . ASP B 1 702 ? 14.32 -24.5 -48.844 1 83.31 702 ASP B O 1
ATOM 12655 N N . ARG B 1 703 ? 14.188 -22.438 -48.375 1 80.69 703 ARG B N 1
ATOM 12656 C CA . ARG B 1 703 ? 12.977 -22.266 -49.156 1 80.69 703 ARG B CA 1
ATOM 12657 C C . ARG B 1 703 ? 13.281 -22.312 -50.656 1 80.69 703 ARG B C 1
ATOM 12659 O O . ARG B 1 703 ? 12.406 -22.625 -51.438 1 80.69 703 ARG B O 1
ATOM 12666 N N . LYS B 1 704 ? 14.391 -22.031 -51.125 1 78.38 704 LYS B N 1
ATOM 12667 C CA . LYS B 1 704 ? 14.938 -22.141 -52.469 1 78.38 704 LYS B CA 1
ATOM 12668 C C . LYS B 1 704 ? 14.164 -21.281 -53.438 1 78.38 704 LYS B C 1
ATOM 12670 O O . LYS B 1 704 ? 14.211 -21.5 -54.656 1 78.38 704 LYS B O 1
ATOM 12675 N N . ASP B 1 705 ? 13.312 -20.266 -52.906 1 82.69 705 ASP B N 1
ATOM 12676 C CA . ASP B 1 705 ? 12.68 -19.281 -53.781 1 82.69 705 ASP B CA 1
ATOM 12677 C C . ASP B 1 705 ? 13.547 -18.031 -53.938 1 82.69 705 ASP B C 1
ATOM 12679 O O . ASP B 1 705 ? 14.32 -17.703 -53.031 1 82.69 705 ASP B O 1
ATOM 12683 N N . GLU B 1 706 ? 13.492 -17.5 -55.094 1 82.44 706 GLU B N 1
ATOM 12684 C CA . GLU B 1 706 ? 14.391 -16.422 -55.469 1 82.44 706 GLU B CA 1
ATOM 12685 C C . GLU B 1 706 ? 14.289 -15.258 -54.469 1 82.44 706 GLU B C 1
ATOM 12687 O O . GLU B 1 706 ? 15.305 -14.664 -54.094 1 82.44 706 GLU B O 1
ATOM 12692 N N . VAL B 1 707 ? 13.109 -14.953 -54.094 1 84.69 707 VAL B N 1
ATOM 12693 C CA . VAL B 1 707 ? 12.914 -13.82 -53.188 1 84.69 707 VAL B CA 1
ATOM 12694 C C . VAL B 1 707 ? 13.547 -14.125 -51.844 1 84.69 707 VAL B C 1
ATOM 12696 O O . VAL B 1 707 ? 14.234 -13.273 -51.281 1 84.69 707 VAL B O 1
ATOM 12699 N N . SER B 1 708 ? 13.352 -15.289 -51.281 1 89.88 708 SER B N 1
ATOM 12700 C CA . SER B 1 708 ? 13.898 -15.695 -50 1 89.88 708 SER B CA 1
ATOM 12701 C C . SER B 1 708 ? 15.414 -15.812 -50.031 1 89.88 708 SER B C 1
ATOM 12703 O O . SER B 1 708 ? 16.109 -15.492 -49.062 1 89.88 708 SER B O 1
ATOM 12705 N N . LEU B 1 709 ? 15.898 -16.203 -51.188 1 87.56 709 LEU B N 1
ATOM 12706 C CA . LEU B 1 709 ? 17.344 -16.344 -51.344 1 87.56 709 LEU B CA 1
ATOM 12707 C C . LEU B 1 709 ? 18.016 -14.984 -51.344 1 87.56 709 LEU B C 1
ATOM 12709 O O . LEU B 1 709 ? 19.094 -14.82 -50.75 1 87.56 709 LEU B O 1
ATOM 12713 N N . SER B 1 710 ? 17.359 -14.086 -52 1 88.19 710 SER B N 1
ATOM 12714 C CA . SER B 1 710 ? 17.906 -12.734 -52.031 1 88.19 710 SER B CA 1
ATOM 12715 C C . SER B 1 710 ? 17.938 -12.133 -50.625 1 88.19 710 SER B C 1
ATOM 12717 O O . SER B 1 710 ? 18.906 -11.484 -50.25 1 88.19 710 SER B O 1
ATOM 12719 N N . GLU B 1 711 ? 16.891 -12.359 -49.875 1 90.75 711 GLU B N 1
ATOM 12720 C CA . GLU B 1 711 ? 16.859 -11.867 -48.5 1 90.75 711 GLU B CA 1
ATOM 12721 C C . GLU B 1 711 ? 17.906 -12.562 -47.656 1 90.75 711 GLU B C 1
ATOM 12723 O O . GLU B 1 711 ? 18.531 -11.93 -46.781 1 90.75 711 GLU B O 1
ATOM 12728 N N . ALA B 1 712 ? 18.016 -13.812 -47.812 1 92.38 712 ALA B N 1
ATOM 12729 C CA . ALA B 1 712 ? 19.016 -14.57 -47.062 1 92.38 712 ALA B CA 1
ATOM 12730 C C . ALA B 1 712 ? 20.422 -14.023 -47.344 1 92.38 712 ALA B C 1
ATOM 12732 O O . ALA B 1 712 ? 21.234 -13.914 -46.406 1 92.38 712 ALA B O 1
ATOM 12733 N N . MET B 1 713 ? 20.641 -13.68 -48.594 1 89.31 713 MET B N 1
ATOM 12734 C CA . MET B 1 713 ? 21.938 -13.125 -48.969 1 89.31 713 MET B CA 1
ATOM 12735 C C . MET B 1 713 ? 22.219 -11.82 -48.219 1 89.31 713 MET B C 1
ATOM 12737 O O . MET B 1 713 ? 23.344 -11.57 -47.812 1 89.31 713 MET B O 1
ATOM 12741 N N . GLU B 1 714 ? 21.234 -11.109 -48.094 1 89.75 714 GLU B N 1
ATOM 12742 C CA . GLU B 1 714 ? 21.375 -9.852 -47.375 1 89.75 714 GLU B CA 1
ATOM 12743 C C . GLU B 1 714 ? 21.766 -10.086 -45.906 1 89.75 714 GLU B C 1
ATOM 12745 O O . GLU B 1 714 ? 22.625 -9.398 -45.375 1 89.75 714 GLU B O 1
ATOM 12750 N N . TRP B 1 715 ? 21.141 -10.992 -45.312 1 90.88 715 TRP B N 1
ATOM 12751 C CA . TRP B 1 715 ? 21.422 -11.281 -43.906 1 90.88 715 TRP B CA 1
ATOM 12752 C C . TRP B 1 715 ? 22.828 -11.828 -43.719 1 90.88 715 TRP B C 1
ATOM 12754 O O . TRP B 1 715 ? 23.531 -11.453 -42.781 1 90.88 715 TRP B O 1
ATOM 12764 N N . PHE B 1 716 ? 23.25 -12.68 -44.594 1 90.56 716 PHE B N 1
ATOM 12765 C CA . PHE B 1 716 ? 24.594 -13.25 -44.5 1 90.56 716 PHE B CA 1
ATOM 12766 C C . PHE B 1 716 ? 25.656 -12.203 -44.781 1 90.56 716 PHE B C 1
ATOM 12768 O O . PHE B 1 716 ? 26.734 -12.227 -44.188 1 90.56 716 PHE B O 1
ATOM 12775 N N . THR B 1 717 ? 25.328 -11.344 -45.594 1 88.94 717 THR B N 1
ATOM 12776 C CA . THR B 1 717 ? 26.266 -10.273 -45.906 1 88.94 717 THR B CA 1
ATOM 12777 C C . THR B 1 717 ? 26.453 -9.367 -44.688 1 88.94 717 THR B C 1
ATOM 12779 O O . THR B 1 717 ? 27.578 -8.93 -44.406 1 88.94 717 THR B O 1
ATOM 12782 N N . ARG B 1 718 ? 25.422 -9.141 -44 1 87.31 718 ARG B N 1
ATOM 12783 C CA . ARG B 1 718 ? 25.516 -8.383 -42.75 1 87.31 718 ARG B CA 1
ATOM 12784 C C . ARG B 1 718 ? 26.344 -9.148 -41.719 1 87.31 718 ARG B C 1
ATOM 12786 O O . ARG B 1 718 ? 27.109 -8.547 -40.969 1 87.31 718 ARG B O 1
ATOM 12793 N N . LEU B 1 719 ? 26.125 -10.391 -41.719 1 87.31 719 LEU B N 1
ATOM 12794 C CA . LEU B 1 719 ? 26.797 -11.234 -40.75 1 87.31 719 LEU B CA 1
ATOM 12795 C C . LEU B 1 719 ? 28.297 -11.289 -41 1 87.31 719 LEU B C 1
ATOM 12797 O O . LEU B 1 719 ? 29.078 -11.398 -40.062 1 87.31 719 LEU B O 1
ATOM 12801 N N . ILE B 1 720 ? 28.797 -11.148 -42.188 1 86.19 720 ILE B N 1
ATOM 12802 C CA . ILE B 1 720 ? 30.203 -11.164 -42.531 1 86.19 720 ILE B CA 1
ATOM 12803 C C . ILE B 1 720 ? 30.906 -9.961 -41.906 1 86.19 720 ILE B C 1
ATOM 12805 O O . ILE B 1 720 ? 32.062 -10.062 -41.5 1 86.19 720 ILE B O 1
ATOM 12809 N N . LYS B 1 721 ? 30.172 -8.938 -41.781 1 84.12 721 LYS B N 1
ATOM 12810 C CA . LYS B 1 721 ? 30.734 -7.73 -41.188 1 84.12 721 LYS B CA 1
ATOM 12811 C C . LYS B 1 721 ? 30.953 -7.91 -39.688 1 84.12 721 LYS B C 1
ATOM 12813 O O . LYS B 1 721 ? 31.922 -7.387 -39.125 1 84.12 721 LYS B O 1
ATOM 12818 N N . LEU B 1 722 ? 30.062 -8.719 -39.188 1 80 722 LEU B N 1
ATOM 12819 C CA . LEU B 1 722 ? 30.141 -8.938 -37.75 1 80 722 LEU B CA 1
ATOM 12820 C C . LEU B 1 722 ? 31.141 -10.039 -37.406 1 80 722 LEU B C 1
ATOM 12822 O O . LEU B 1 722 ? 31.828 -9.977 -36.375 1 80 722 LEU B O 1
ATOM 12826 N N . THR B 1 723 ? 31.125 -11.07 -38.25 1 82.94 723 THR B N 1
ATOM 12827 C CA . THR B 1 723 ? 32 -12.211 -38.031 1 82.94 723 THR B CA 1
ATOM 12828 C C . THR B 1 723 ? 32.812 -12.516 -39.312 1 82.94 723 THR B C 1
ATOM 12830 O O . THR B 1 723 ? 32.594 -13.523 -39.969 1 82.94 723 THR B O 1
ATOM 12833 N N . PRO B 1 724 ? 33.781 -11.742 -39.531 1 82.56 724 PRO B N 1
ATOM 12834 C CA . PRO B 1 724 ? 34.5 -11.883 -40.781 1 82.56 724 PRO B CA 1
ATOM 12835 C C . PRO B 1 724 ? 35.344 -13.164 -40.875 1 82.56 724 PRO B C 1
ATOM 12837 O O . PRO B 1 724 ? 35.719 -13.602 -41.938 1 82.56 724 PRO B O 1
ATOM 12840 N N . LYS B 1 725 ? 35.562 -13.828 -39.812 1 84.12 725 LYS B N 1
ATOM 12841 C CA . LYS B 1 725 ? 36.438 -15 -39.812 1 84.12 725 LYS B CA 1
ATOM 12842 C C . LYS B 1 725 ? 35.625 -16.297 -39.719 1 84.12 725 LYS B C 1
ATOM 12844 O O . LYS B 1 725 ? 36.188 -17.375 -39.5 1 84.12 725 LYS B O 1
ATOM 12849 N N . ASP B 1 726 ? 34.344 -16.141 -39.938 1 85.12 726 ASP B N 1
ATOM 12850 C CA . ASP B 1 726 ? 33.531 -17.328 -39.875 1 85.12 726 ASP B CA 1
ATOM 12851 C C . ASP B 1 726 ? 33.344 -17.953 -41.25 1 85.12 726 ASP B C 1
ATOM 12853 O O . ASP B 1 726 ? 32.562 -17.453 -42.062 1 85.12 726 ASP B O 1
ATOM 12857 N N . ALA B 1 727 ? 33.969 -19.109 -41.531 1 85.88 727 ALA B N 1
ATOM 12858 C CA . ALA B 1 727 ? 33.969 -19.797 -42.844 1 85.88 727 ALA B CA 1
ATOM 12859 C C . ALA B 1 727 ? 32.594 -20.281 -43.188 1 85.88 727 ALA B C 1
ATOM 12861 O O . ALA B 1 727 ? 32.25 -20.391 -44.375 1 85.88 727 ALA B O 1
ATOM 12862 N N . LYS B 1 728 ? 31.75 -20.516 -42.156 1 87.25 728 LYS B N 1
ATOM 12863 C CA . LYS B 1 728 ? 30.422 -21.062 -42.406 1 87.25 728 LYS B CA 1
ATOM 12864 C C . LYS B 1 728 ? 29.547 -20.047 -43.156 1 87.25 728 LYS B C 1
ATOM 12866 O O . LYS B 1 728 ? 28.719 -20.438 -43.969 1 87.25 728 LYS B O 1
ATOM 12871 N N . VAL B 1 729 ? 29.797 -18.859 -42.906 1 90.19 729 VAL B N 1
ATOM 12872 C CA . VAL B 1 729 ? 28.984 -17.812 -43.531 1 90.19 729 VAL B CA 1
ATOM 12873 C C . VAL B 1 729 ? 29.328 -17.703 -45 1 90.19 729 VAL B C 1
ATOM 12875 O O . VAL B 1 729 ? 28.438 -17.594 -45.844 1 90.19 729 VAL B O 1
ATOM 12878 N N . TYR B 1 730 ? 30.562 -17.766 -45.344 1 90.94 730 TYR B N 1
ATOM 12879 C CA . TYR B 1 730 ? 31 -17.719 -46.719 1 90.94 730 TYR B CA 1
ATOM 12880 C C . TYR B 1 730 ? 30.5 -18.938 -47.5 1 90.94 730 TYR B C 1
ATOM 12882 O O . TYR B 1 730 ? 30.094 -18.812 -48.656 1 90.94 730 TYR B O 1
ATOM 12890 N N . PHE B 1 731 ? 30.516 -20.062 -46.844 1 91.44 731 PHE B N 1
ATOM 12891 C CA . PHE B 1 731 ? 30.016 -21.281 -47.469 1 91.44 731 PHE B CA 1
ATOM 12892 C C . PHE B 1 731 ? 28.531 -21.125 -47.812 1 91.44 731 PHE B C 1
ATOM 12894 O O . PHE B 1 731 ? 28.109 -21.5 -48.906 1 91.44 731 PHE B O 1
ATOM 12901 N N . GLN B 1 732 ? 27.797 -20.547 -46.906 1 90.88 732 GLN B N 1
ATOM 12902 C CA . GLN B 1 732 ? 26.375 -20.406 -47.125 1 90.88 732 GLN B CA 1
ATOM 12903 C C . GLN B 1 732 ? 26.094 -19.422 -48.25 1 90.88 732 GLN B C 1
ATOM 12905 O O . GLN B 1 732 ? 25.156 -19.609 -49.031 1 90.88 732 GLN B O 1
ATOM 12910 N N . LEU B 1 733 ? 26.875 -18.438 -48.344 1 91.88 733 LEU B N 1
ATOM 12911 C CA . LEU B 1 733 ? 26.75 -17.5 -49.469 1 91.88 733 LEU B CA 1
ATOM 12912 C C . LEU B 1 733 ? 27.047 -18.203 -50.781 1 91.88 733 LEU B C 1
ATOM 12914 O O . LEU B 1 733 ? 26.375 -17.953 -51.812 1 91.88 733 LEU B O 1
ATOM 12918 N N . GLY B 1 734 ? 28.031 -19.125 -50.781 1 91.38 734 GLY B N 1
ATOM 12919 C CA . GLY B 1 734 ? 28.328 -19.938 -51.938 1 91.38 734 GLY B CA 1
ATOM 12920 C C . GLY B 1 734 ? 27.172 -20.828 -52.344 1 91.38 734 GLY B C 1
ATOM 12921 O O . GLY B 1 734 ? 26.859 -20.953 -53.531 1 91.38 734 GLY B O 1
ATOM 12922 N N . MET B 1 735 ? 26.531 -21.328 -51.375 1 89.31 735 MET B N 1
ATOM 12923 C CA . MET B 1 735 ? 25.391 -22.203 -51.625 1 89.31 735 MET B CA 1
ATOM 12924 C C . MET B 1 735 ? 24.234 -21.422 -52.25 1 89.31 735 MET B C 1
ATOM 12926 O O . MET B 1 735 ? 23.562 -21.906 -53.156 1 89.31 735 MET B O 1
ATOM 12930 N N . ILE B 1 736 ? 24.062 -20.297 -51.688 1 90.06 736 ILE B N 1
ATOM 12931 C CA . ILE B 1 736 ? 22.984 -19.453 -52.188 1 90.06 736 ILE B CA 1
ATOM 12932 C C . ILE B 1 736 ? 23.266 -19.062 -53.625 1 90.06 736 ILE B C 1
ATOM 12934 O O . ILE B 1 736 ? 22.359 -19.109 -54.469 1 90.06 736 ILE B O 1
ATOM 12938 N N . GLN B 1 737 ? 24.453 -18.719 -53.969 1 91.06 737 GLN B N 1
ATOM 12939 C CA . GLN B 1 737 ? 24.828 -18.312 -55.312 1 91.06 737 GLN B CA 1
ATOM 12940 C C . GLN B 1 737 ? 24.719 -19.5 -56.281 1 91.06 737 GLN B C 1
ATOM 12942 O O . GLN B 1 737 ? 24.391 -19.312 -57.469 1 91.06 737 GLN B O 1
ATOM 12947 N N . THR B 1 738 ? 24.906 -20.688 -55.75 1 86.19 738 THR B N 1
ATOM 12948 C CA . THR B 1 738 ? 24.719 -21.891 -56.562 1 86.19 738 THR B CA 1
ATOM 12949 C C . THR B 1 738 ? 23.25 -22.078 -56.906 1 86.19 738 THR B C 1
ATOM 12951 O O . THR B 1 738 ? 22.906 -22.375 -58.062 1 86.19 738 THR B O 1
ATOM 12954 N N . ASP B 1 739 ? 22.453 -21.859 -55.906 1 85.75 739 ASP B N 1
ATOM 12955 C CA . ASP B 1 739 ? 21.016 -22.016 -56.125 1 85.75 739 ASP B CA 1
ATOM 12956 C C . ASP B 1 739 ? 20.484 -20.953 -57.062 1 85.75 739 ASP B C 1
ATOM 12958 O O . ASP B 1 739 ? 19.547 -21.203 -57.844 1 85.75 739 ASP B O 1
ATOM 12962 N N . LEU B 1 740 ? 21.125 -19.844 -57.031 1 84.38 740 LEU B N 1
ATOM 12963 C CA . LEU B 1 740 ? 20.75 -18.75 -57.938 1 84.38 740 LEU B CA 1
ATOM 12964 C C . LEU B 1 740 ? 21.422 -18.922 -59.312 1 84.38 740 LEU B C 1
ATOM 12966 O O . LEU B 1 740 ? 21.203 -18.109 -60.219 1 84.38 740 LEU B O 1
ATOM 12970 N N . ARG B 1 741 ? 22.344 -19.906 -59.5 1 80.88 741 ARG B N 1
ATOM 12971 C CA . ARG B 1 741 ? 23.016 -20.297 -60.719 1 80.88 741 ARG B CA 1
ATOM 12972 C C . ARG B 1 741 ? 24.078 -19.281 -61.125 1 80.88 741 ARG B C 1
ATOM 12974 O O . ARG B 1 741 ? 24.297 -19.031 -62.312 1 80.88 741 ARG B O 1
ATOM 12981 N N . HIS B 1 742 ? 24.469 -18.547 -60.094 1 87.88 742 HIS B N 1
ATOM 12982 C CA . HIS B 1 742 ? 25.641 -17.703 -60.281 1 87.88 742 HIS B CA 1
ATOM 12983 C C . HIS B 1 742 ? 26.922 -18.422 -59.906 1 87.88 742 HIS B C 1
ATOM 12985 O O . HIS B 1 742 ? 27.438 -18.266 -58.812 1 87.88 742 HIS B O 1
ATOM 12991 N N . ILE B 1 743 ? 27.422 -19.156 -60.781 1 85.94 743 ILE B N 1
ATOM 12992 C CA . ILE B 1 743 ? 28.469 -20.156 -60.531 1 85.94 743 ILE B CA 1
ATOM 12993 C C . ILE B 1 743 ? 29.781 -19.453 -60.219 1 85.94 743 ILE B C 1
ATOM 12995 O O . ILE B 1 743 ? 30.5 -19.859 -59.281 1 85.94 743 ILE B O 1
ATOM 12999 N N . SER B 1 744 ? 30.078 -18.391 -60.938 1 88.25 744 SER B N 1
ATOM 13000 C CA . SER B 1 744 ? 31.328 -17.688 -60.719 1 88.25 744 SER B CA 1
ATOM 13001 C C . SER B 1 744 ? 31.391 -17.109 -59.312 1 88.25 744 SER B C 1
ATOM 13003 O O . SER B 1 744 ? 32.406 -17.234 -58.625 1 88.25 744 SER B O 1
ATOM 13005 N N . SER B 1 745 ? 30.266 -16.531 -58.969 1 90.94 745 SER B N 1
ATOM 13006 C CA . SER B 1 745 ? 30.203 -15.977 -57.594 1 90.94 745 SER B CA 1
ATOM 13007 C C . SER B 1 745 ? 30.25 -17.078 -56.562 1 90.94 745 SER B C 1
ATOM 13009 O O . SER B 1 745 ? 30.859 -16.891 -55.5 1 90.94 745 SER B O 1
ATOM 13011 N N . ALA B 1 746 ? 29.609 -18.172 -56.812 1 91.94 746 ALA B N 1
ATOM 13012 C CA . ALA B 1 746 ? 29.625 -19.297 -55.875 1 91.94 746 ALA B CA 1
ATOM 13013 C C . ALA B 1 746 ? 31.047 -19.797 -55.625 1 91.94 746 ALA B C 1
ATOM 13015 O O . ALA B 1 746 ? 31.438 -20.047 -54.5 1 91.94 746 ALA B O 1
ATOM 13016 N N . LYS B 1 747 ? 31.812 -19.891 -56.719 1 91.88 747 LYS B N 1
ATOM 13017 C CA . LYS B 1 747 ? 33.188 -20.359 -56.625 1 91.88 747 LYS B CA 1
ATOM 13018 C C . LYS B 1 747 ? 34.031 -19.422 -55.781 1 91.88 747 LYS B C 1
ATOM 13020 O O . LYS B 1 747 ? 34.875 -19.859 -54.969 1 91.88 747 LYS B O 1
ATOM 13025 N N . THR B 1 748 ? 33.75 -18.156 -55.969 1 91.88 748 THR B N 1
ATOM 13026 C CA . THR B 1 748 ? 34.5 -17.156 -55.188 1 91.88 748 THR B CA 1
ATOM 13027 C C . THR B 1 748 ? 34.219 -17.297 -53.719 1 91.88 748 THR B C 1
ATOM 13029 O O . THR B 1 748 ? 35.125 -17.25 -52.875 1 91.88 748 THR B O 1
ATOM 13032 N N . TRP B 1 749 ? 33 -17.469 -53.375 1 92.75 749 TRP B N 1
ATOM 13033 C CA . TRP B 1 749 ? 32.625 -17.594 -51.969 1 92.75 749 TRP B CA 1
ATOM 13034 C C . TRP B 1 749 ? 33.156 -18.906 -51.375 1 92.75 749 TRP B C 1
ATOM 13036 O O . TRP B 1 749 ? 33.656 -18.922 -50.25 1 92.75 749 TRP B O 1
ATOM 13046 N N . PHE B 1 750 ? 33.094 -20.016 -52.094 1 92.75 750 PHE B N 1
ATOM 13047 C CA . PHE B 1 750 ? 33.625 -21.281 -51.625 1 92.75 750 PHE B CA 1
ATOM 13048 C C . PHE B 1 750 ? 35.125 -21.172 -51.406 1 92.75 750 PHE B C 1
ATOM 13050 O O . PHE B 1 750 ? 35.688 -21.719 -50.438 1 92.75 750 PHE B O 1
ATOM 13057 N N . SER B 1 751 ? 35.75 -20.516 -52.312 1 93.12 751 SER B N 1
ATOM 13058 C CA . SER B 1 751 ? 37.188 -20.328 -52.219 1 93.12 751 SER B CA 1
ATOM 13059 C C . SER B 1 751 ? 37.531 -19.562 -50.938 1 93.12 751 SER B C 1
ATOM 13061 O O . SER B 1 751 ? 38.531 -19.875 -50.281 1 93.12 751 SER B O 1
ATOM 13063 N N . LYS B 1 752 ? 36.75 -18.562 -50.656 1 92 752 LYS B N 1
ATOM 13064 C CA . LYS B 1 752 ? 36.969 -17.781 -49.438 1 92 752 LYS B CA 1
ATOM 13065 C C . LYS B 1 752 ? 36.75 -18.641 -48.188 1 92 752 LYS B C 1
ATOM 13067 O O . LYS B 1 752 ? 37.5 -18.5 -47.219 1 92 752 LYS B O 1
ATOM 13072 N N . ALA B 1 753 ? 35.781 -19.438 -48.125 1 92.38 753 ALA B N 1
ATOM 13073 C CA . ALA B 1 753 ? 35.562 -20.344 -47 1 92.38 753 ALA B CA 1
ATOM 13074 C C . ALA B 1 753 ? 36.75 -21.281 -46.812 1 92.38 753 ALA B C 1
ATOM 13076 O O . ALA B 1 753 ? 37.156 -21.516 -45.656 1 92.38 753 ALA B O 1
ATOM 13077 N N . ILE B 1 754 ? 37.375 -21.766 -47.906 1 90.81 754 ILE B N 1
ATOM 13078 C CA . ILE B 1 754 ? 38.5 -22.703 -47.844 1 90.81 754 ILE B CA 1
ATOM 13079 C C . ILE B 1 754 ? 39.75 -21.969 -47.375 1 90.81 754 ILE B C 1
ATOM 13081 O O . ILE B 1 754 ? 40.594 -22.547 -46.656 1 90.81 754 ILE B O 1
ATOM 13085 N N . GLU B 1 755 ? 39.875 -20.75 -47.75 1 90.69 755 GLU B N 1
ATOM 13086 C CA . GLU B 1 755 ? 41 -19.938 -47.281 1 90.69 755 GLU B CA 1
ATOM 13087 C C . GLU B 1 755 ? 41 -19.797 -45.781 1 90.69 755 GLU B C 1
ATOM 13089 O O . GLU B 1 755 ? 42.062 -19.797 -45.125 1 90.69 755 GLU B O 1
ATOM 13094 N N . LEU B 1 756 ? 39.812 -19.719 -45.281 1 84.81 756 LEU B N 1
ATOM 13095 C CA . LEU B 1 756 ? 39.688 -19.547 -43.844 1 84.81 756 LEU B CA 1
ATOM 13096 C C . LEU B 1 756 ? 39.844 -20.891 -43.125 1 84.81 756 LEU B C 1
ATOM 13098 O O . LEU B 1 756 ? 40.5 -20.984 -42.094 1 84.81 756 LEU B O 1
ATOM 13102 N N . VAL B 1 757 ? 39.188 -21.906 -43.656 1 87.88 757 VAL B N 1
ATOM 13103 C CA . VAL B 1 757 ? 39.281 -23.266 -43.125 1 87.88 757 VAL B CA 1
ATOM 13104 C C . VAL B 1 757 ? 39.625 -24.234 -44.25 1 87.88 757 VAL B C 1
ATOM 13106 O O . VAL B 1 757 ? 38.75 -24.75 -44.938 1 87.88 757 VAL B O 1
ATOM 13109 N N . PRO B 1 758 ? 40.812 -24.594 -44.375 1 87.25 758 PRO B N 1
ATOM 13110 C CA . PRO B 1 758 ? 41.281 -25.375 -45.5 1 87.25 758 PRO B CA 1
ATOM 13111 C C . PRO B 1 758 ? 40.688 -26.781 -45.562 1 87.25 758 PRO B C 1
ATOM 13113 O O . PRO B 1 758 ? 40.594 -27.391 -46.625 1 87.25 758 PRO B O 1
ATOM 13116 N N . ASN B 1 759 ? 40.312 -27.281 -44.5 1 87.12 759 ASN B N 1
ATOM 13117 C CA . ASN B 1 759 ? 39.75 -28.641 -44.5 1 87.12 759 ASN B CA 1
ATOM 13118 C C . ASN B 1 759 ? 38.219 -28.609 -44.438 1 87.12 759 ASN B C 1
ATOM 13120 O O . ASN B 1 759 ? 37.594 -29.562 -43.969 1 87.12 759 ASN B O 1
ATOM 13124 N N . TYR B 1 760 ? 37.688 -27.5 -44.938 1 86.94 760 TYR B N 1
ATOM 13125 C CA . TYR B 1 760 ? 36.25 -27.406 -44.938 1 86.94 760 TYR B CA 1
ATOM 13126 C C . TYR B 1 760 ? 35.656 -28.422 -45.938 1 86.94 760 TYR B C 1
ATOM 13128 O O . TYR B 1 760 ? 35.688 -28.203 -47.125 1 86.94 760 TYR B O 1
ATOM 13136 N N . ARG B 1 761 ? 34.969 -29.406 -45.438 1 85.25 761 ARG B N 1
ATOM 13137 C CA . ARG B 1 761 ? 34.562 -30.609 -46.188 1 85.25 761 ARG B CA 1
ATOM 13138 C C . ARG B 1 761 ? 33.625 -30.25 -47.312 1 85.25 761 ARG B C 1
ATOM 13140 O O . ARG B 1 761 ? 33.875 -30.594 -48.469 1 85.25 761 ARG B O 1
ATOM 13147 N N . GLN B 1 762 ? 32.625 -29.5 -47.031 1 89.31 762 GLN B N 1
ATOM 13148 C CA . GLN B 1 762 ? 31.578 -29.234 -48 1 89.31 762 GLN B CA 1
ATOM 13149 C C . GLN B 1 762 ? 32.031 -28.188 -49.031 1 89.31 762 GLN B C 1
ATOM 13151 O O . GLN B 1 762 ? 31.703 -28.297 -50.219 1 89.31 762 GLN B O 1
ATOM 13156 N N . ALA B 1 763 ? 32.812 -27.297 -48.594 1 90.44 763 ALA B N 1
ATOM 13157 C CA . ALA B 1 763 ? 33.312 -26.266 -49.5 1 90.44 763 ALA B CA 1
ATOM 13158 C C . ALA B 1 763 ? 34.281 -26.859 -50.531 1 90.44 763 ALA B C 1
ATOM 13160 O O . ALA B 1 763 ? 34.219 -26.516 -51.688 1 90.44 763 ALA B O 1
ATOM 13161 N N . LEU B 1 764 ? 35.125 -27.734 -50.094 1 90.62 764 LEU B N 1
ATOM 13162 C CA . LEU B 1 764 ? 36.094 -28.391 -50.969 1 90.62 764 LEU B CA 1
ATOM 13163 C C . LEU B 1 764 ? 35.375 -29.203 -52.062 1 90.62 764 LEU B C 1
ATOM 13165 O O . LEU B 1 764 ? 35.688 -29.125 -53.25 1 90.62 764 LEU B O 1
ATOM 13169 N N . TYR B 1 765 ? 34.375 -29.891 -51.625 1 90.88 765 TYR B N 1
ATOM 13170 C CA . TYR B 1 765 ? 33.625 -30.703 -52.562 1 90.88 765 TYR B CA 1
ATOM 13171 C C . TYR B 1 765 ? 32.875 -29.828 -53.594 1 90.88 765 TYR B C 1
ATOM 13173 O O . TYR B 1 765 ? 32.938 -30.062 -54.781 1 90.88 765 TYR B O 1
ATOM 13181 N N . ASN B 1 766 ? 32.219 -28.828 -53.094 1 89.94 766 ASN B N 1
ATOM 13182 C CA . ASN B 1 766 ? 31.391 -28 -53.969 1 89.94 766 ASN B CA 1
ATOM 13183 C C . ASN B 1 766 ? 32.219 -27.234 -54.969 1 89.94 766 ASN B C 1
ATOM 13185 O O . ASN B 1 766 ? 31.844 -27.094 -56.125 1 89.94 766 ASN B O 1
ATOM 13189 N N . LEU B 1 767 ? 33.312 -26.719 -54.5 1 92.56 767 LEU B N 1
ATOM 13190 C CA . LEU B 1 767 ? 34.188 -26.016 -55.406 1 92.56 767 LEU B CA 1
ATOM 13191 C C . LEU B 1 767 ? 34.781 -26.969 -56.438 1 92.56 767 LEU B C 1
ATOM 13193 O O . LEU B 1 767 ? 34.844 -26.641 -57.625 1 92.56 767 LEU B O 1
ATOM 13197 N N . GLY B 1 768 ? 35.188 -28.219 -56.031 1 91.12 768 GLY B N 1
ATOM 13198 C CA . GLY B 1 768 ? 35.656 -29.234 -56.969 1 91.12 768 GLY B CA 1
ATOM 13199 C C . GLY B 1 768 ? 34.625 -29.672 -57.969 1 91.12 768 GLY B C 1
ATOM 13200 O O . GLY B 1 768 ? 34.906 -29.812 -59.156 1 91.12 768 GLY B O 1
ATOM 13201 N N . PHE B 1 769 ? 33.469 -29.797 -57.438 1 89.12 769 PHE B N 1
ATOM 13202 C CA . PHE B 1 769 ? 32.375 -30.266 -58.281 1 89.12 769 PHE B CA 1
ATOM 13203 C C . PHE B 1 769 ? 31.984 -29.203 -59.312 1 89.12 769 PHE B C 1
ATOM 13205 O O . PHE B 1 769 ? 31.703 -29.516 -60.469 1 89.12 769 PHE B O 1
ATOM 13212 N N . LEU B 1 770 ? 31.953 -27.969 -58.906 1 89.38 770 LEU B N 1
ATOM 13213 C CA . LEU B 1 770 ? 31.609 -26.891 -59.812 1 89.38 770 LEU B CA 1
ATOM 13214 C C . LEU B 1 770 ? 32.656 -26.781 -60.938 1 89.38 770 LEU B C 1
ATOM 13216 O O . LEU B 1 770 ? 32.312 -26.547 -62.094 1 89.38 770 LEU B O 1
ATOM 13220 N N . ASN B 1 771 ? 33.906 -26.984 -60.625 1 91.25 771 ASN B N 1
ATOM 13221 C CA . ASN B 1 771 ? 34.969 -26.984 -61.625 1 91.25 771 ASN B CA 1
ATOM 13222 C C . ASN B 1 771 ? 34.844 -28.188 -62.562 1 91.25 771 ASN B C 1
ATOM 13224 O O . ASN B 1 771 ? 35.094 -28.062 -63.781 1 91.25 771 ASN B O 1
ATOM 13228 N N . TYR B 1 772 ? 34.375 -29.297 -62.031 1 87.75 772 TYR B N 1
ATOM 13229 C CA . TYR B 1 772 ? 34.156 -30.484 -62.844 1 87.75 772 TYR B CA 1
ATOM 13230 C C . TYR B 1 772 ? 33.031 -30.266 -63.844 1 87.75 772 TYR B C 1
ATOM 13232 O O . TYR B 1 772 ? 33.156 -30.625 -65 1 87.75 772 TYR B O 1
ATOM 13240 N N . GLN B 1 773 ? 32 -29.562 -63.375 1 84.31 773 GLN B N 1
ATOM 13241 C CA . GLN B 1 773 ? 30.859 -29.297 -64.188 1 84.31 773 GLN B CA 1
ATOM 13242 C C . GLN B 1 773 ? 31.219 -28.312 -65.312 1 84.31 773 GLN B C 1
ATOM 13244 O O . GLN B 1 773 ? 30.641 -28.375 -66.438 1 84.31 773 GLN B O 1
ATOM 13249 N N . GLU B 1 774 ? 32.156 -27.562 -65.062 1 88.25 774 GLU B N 1
ATOM 13250 C CA . GLU B 1 774 ? 32.594 -26.594 -66.062 1 88.25 774 GLU B CA 1
ATOM 13251 C C . GLU B 1 774 ? 33.719 -27.188 -66.938 1 88.25 774 GLU B C 1
ATOM 13253 O O . GLU B 1 774 ? 34.344 -26.469 -67.688 1 88.25 774 GLU B O 1
ATOM 13258 N N . ASN B 1 775 ? 34.062 -28.469 -66.75 1 86.38 775 ASN B N 1
ATOM 13259 C CA . ASN B 1 775 ? 35.031 -29.219 -67.5 1 86.38 775 ASN B CA 1
ATOM 13260 C C . ASN B 1 775 ? 36.469 -28.719 -67.25 1 86.38 775 ASN B C 1
ATOM 13262 O O . ASN B 1 775 ? 37.312 -28.766 -68.125 1 86.38 775 ASN B O 1
ATOM 13266 N N . ARG B 1 776 ? 36.531 -28.016 -66.188 1 90.31 776 ARG B N 1
ATOM 13267 C CA . ARG B 1 776 ? 37.875 -27.641 -65.688 1 90.31 776 ARG B CA 1
ATOM 13268 C C . ARG B 1 776 ? 38.438 -28.688 -64.75 1 90.31 776 ARG B C 1
ATOM 13270 O O . ARG B 1 776 ? 38.5 -28.484 -63.562 1 90.31 776 ARG B O 1
ATOM 13277 N N . TYR B 1 777 ? 38.875 -29.75 -65.25 1 91.31 777 TYR B N 1
ATOM 13278 C CA . TYR B 1 777 ? 39.188 -30.969 -64.5 1 91.31 777 TYR B CA 1
ATOM 13279 C C . TYR B 1 777 ? 40.469 -30.828 -63.719 1 91.31 777 TYR B C 1
ATOM 13281 O O . TYR B 1 777 ? 40.562 -31.344 -62.594 1 91.31 777 TYR B O 1
ATOM 13289 N N . GLU B 1 778 ? 41.406 -30.062 -64.25 1 91.69 778 GLU B N 1
ATOM 13290 C CA . GLU B 1 778 ? 42.656 -29.859 -63.531 1 91.69 778 GLU B CA 1
ATOM 13291 C C . GLU B 1 778 ? 42.375 -29.109 -62.219 1 91.69 778 GLU B C 1
ATOM 13293 O O . GLU B 1 778 ? 42.938 -29.453 -61.188 1 91.69 778 GLU B O 1
ATOM 13298 N N . GLU B 1 779 ? 41.562 -28.094 -62.375 1 92.5 779 GLU B N 1
ATOM 13299 C CA . GLU B 1 779 ? 41.188 -27.312 -61.188 1 92.5 779 GLU B CA 1
ATOM 13300 C C . GLU B 1 779 ? 40.344 -28.156 -60.219 1 92.5 779 GLU B C 1
ATOM 13302 O O . GLU B 1 779 ? 40.469 -28.016 -59 1 92.5 779 GLU B O 1
ATOM 13307 N N . ALA B 1 780 ? 39.469 -28.922 -60.719 1 93.88 780 ALA B N 1
ATOM 13308 C CA . ALA B 1 780 ? 38.656 -29.797 -59.906 1 93.88 780 ALA B CA 1
ATOM 13309 C C . ALA B 1 780 ? 39.5 -30.766 -59.094 1 93.88 780 ALA B C 1
ATOM 13311 O O . ALA B 1 780 ? 39.25 -30.969 -57.875 1 93.88 780 ALA B O 1
ATOM 13312 N N . VAL B 1 781 ? 40.531 -31.344 -59.75 1 93.44 781 VAL B N 1
ATOM 13313 C CA . VAL B 1 781 ? 41.406 -32.312 -59.125 1 93.44 781 VAL B CA 1
ATOM 13314 C C . VAL B 1 781 ? 42.156 -31.641 -57.938 1 93.44 781 VAL B C 1
ATOM 13316 O O . VAL B 1 781 ? 42.344 -32.25 -56.906 1 93.44 781 VAL B O 1
ATOM 13319 N N . LYS B 1 782 ? 42.5 -30.422 -58.094 1 92.88 782 LYS B N 1
ATOM 13320 C CA . LYS B 1 782 ? 43.188 -29.688 -57.062 1 92.88 782 LYS B CA 1
ATOM 13321 C C . LYS B 1 782 ? 42.375 -29.672 -55.75 1 92.88 782 LYS B C 1
ATOM 13323 O O . LYS B 1 782 ? 42.906 -30.031 -54.688 1 92.88 782 LYS B O 1
ATOM 13328 N N . TYR B 1 783 ? 41.188 -29.281 -55.812 1 93.88 783 TYR B N 1
ATOM 13329 C CA . TYR B 1 783 ? 40.344 -29.156 -54.625 1 93.88 783 TYR B CA 1
ATOM 13330 C C . TYR B 1 783 ? 39.844 -30.531 -54.156 1 93.88 783 TYR B C 1
ATOM 13332 O O . TYR B 1 783 ? 39.719 -30.781 -52.969 1 93.88 783 TYR B O 1
ATOM 13340 N N . LEU B 1 784 ? 39.594 -31.438 -55 1 93.38 784 LEU B N 1
ATOM 13341 C CA . LEU B 1 784 ? 39.125 -32.781 -54.656 1 93.38 784 LEU B CA 1
ATOM 13342 C C . LEU B 1 784 ? 40.25 -33.625 -54.062 1 93.38 784 LEU B C 1
ATOM 13344 O O . LEU B 1 784 ? 40 -34.469 -53.219 1 93.38 784 LEU B O 1
ATOM 13348 N N . MET B 1 785 ? 41.375 -33.375 -54.5 1 93 785 MET B N 1
ATOM 13349 C CA . MET B 1 785 ? 42.5 -34.031 -53.875 1 93 785 MET B CA 1
ATOM 13350 C C . MET B 1 785 ? 42.688 -33.562 -52.438 1 93 785 MET B C 1
ATOM 13352 O O . MET B 1 785 ? 43 -34.375 -51.562 1 93 785 MET B O 1
ATOM 13356 N N . ALA B 1 786 ? 42.531 -32.25 -52.281 1 91.81 786 ALA B N 1
ATOM 13357 C CA . ALA B 1 786 ? 42.531 -31.75 -50.906 1 91.81 786 ALA B CA 1
ATOM 13358 C C . ALA B 1 786 ? 41.438 -32.406 -50.062 1 91.81 786 ALA B C 1
ATOM 13360 O O . ALA B 1 786 ? 41.656 -32.719 -48.906 1 91.81 786 ALA B O 1
ATOM 13361 N N . LEU B 1 787 ? 40.312 -32.531 -50.625 1 92 787 LEU B N 1
ATOM 13362 C CA . LEU B 1 787 ? 39.219 -33.219 -49.938 1 92 787 LEU B CA 1
ATOM 13363 C C . LEU B 1 787 ? 39.625 -34.625 -49.562 1 92 787 LEU B C 1
ATOM 13365 O O . LEU B 1 787 ? 39.312 -35.094 -48.469 1 92 787 LEU B O 1
ATOM 13369 N N . ARG B 1 788 ? 40.281 -35.344 -50.438 1 91.62 788 ARG B N 1
ATOM 13370 C CA . ARG B 1 788 ? 40.719 -36.688 -50.188 1 91.62 788 ARG B CA 1
ATOM 13371 C C . ARG B 1 788 ? 41.719 -36.75 -49.031 1 91.62 788 ARG B C 1
ATOM 13373 O O . ARG B 1 788 ? 41.688 -37.656 -48.188 1 91.62 788 ARG B O 1
ATOM 13380 N N . GLN B 1 789 ? 42.562 -35.844 -48.969 1 89.25 789 GLN B N 1
ATOM 13381 C CA . GLN B 1 789 ? 43.594 -35.781 -47.938 1 89.25 789 GLN B CA 1
ATOM 13382 C C . GLN B 1 789 ? 42.969 -35.594 -46.531 1 89.25 789 GLN B C 1
ATOM 13384 O O . GLN B 1 789 ? 43.375 -36.25 -45.594 1 89.25 789 GLN B O 1
ATOM 13389 N N . HIS B 1 790 ? 41.938 -34.75 -46.531 1 85.31 790 HIS B N 1
ATOM 13390 C CA . HIS B 1 790 ? 41.406 -34.406 -45.219 1 85.31 790 HIS B CA 1
ATOM 13391 C C . HIS B 1 790 ? 40.219 -35.312 -44.875 1 85.31 790 HIS B C 1
ATOM 13393 O O . HIS B 1 790 ? 39.969 -35.594 -43.719 1 85.31 790 HIS B O 1
ATOM 13399 N N . HIS B 1 791 ? 39.469 -35.688 -45.938 1 86.56 791 HIS B N 1
ATOM 13400 C CA . HIS B 1 791 ? 38.25 -36.469 -45.75 1 86.56 791 HIS B CA 1
ATOM 13401 C C . HIS B 1 791 ? 38.125 -37.594 -46.75 1 86.56 791 HIS B C 1
ATOM 13403 O O . HIS B 1 791 ? 37.281 -37.562 -47.656 1 86.56 791 HIS B O 1
ATOM 13409 N N . PRO B 1 792 ? 38.906 -38.562 -46.625 1 84.25 792 PRO B N 1
ATOM 13410 C CA . PRO B 1 792 ? 38.938 -39.656 -47.594 1 84.25 792 PRO B CA 1
ATOM 13411 C C . PRO B 1 792 ? 37.625 -40.438 -47.656 1 84.25 792 PRO B C 1
ATOM 13413 O O . PRO B 1 792 ? 37.375 -41.125 -48.656 1 84.25 792 PRO B O 1
ATOM 13416 N N . ASN B 1 793 ? 36.844 -40.25 -46.656 1 87.12 793 ASN B N 1
ATOM 13417 C CA . ASN B 1 793 ? 35.594 -41.031 -46.594 1 87.12 793 ASN B CA 1
ATOM 13418 C C . ASN B 1 793 ? 34.469 -40.312 -47.312 1 87.12 793 ASN B C 1
ATOM 13420 O O . ASN B 1 793 ? 33.312 -40.781 -47.25 1 87.12 793 ASN B O 1
ATOM 13424 N N . HIS B 1 794 ? 34.719 -39.281 -47.969 1 86 794 HIS B N 1
ATOM 13425 C CA . HIS B 1 794 ? 33.719 -38.594 -48.75 1 86 794 HIS B CA 1
ATOM 13426 C C . HIS B 1 794 ? 33.469 -39.25 -50.094 1 86 794 HIS B C 1
ATOM 13428 O O . HIS B 1 794 ? 34.094 -38.906 -51.094 1 86 794 HIS B O 1
ATOM 13434 N N . VAL B 1 795 ? 32.562 -40.062 -50.25 1 85 795 VAL B N 1
ATOM 13435 C CA . VAL B 1 795 ? 32.375 -40.969 -51.344 1 85 795 VAL B CA 1
ATOM 13436 C C . VAL B 1 795 ? 32.031 -40.188 -52.625 1 85 795 VAL B C 1
ATOM 13438 O O . VAL B 1 795 ? 32.594 -40.438 -53.688 1 85 795 VAL B O 1
ATOM 13441 N N . ARG B 1 796 ? 31.219 -39.219 -52.531 1 86.75 796 ARG B N 1
ATOM 13442 C CA . ARG B 1 796 ? 30.797 -38.438 -53.656 1 86.75 796 ARG B CA 1
ATOM 13443 C C . ARG B 1 796 ? 31.984 -37.656 -54.25 1 86.75 796 ARG B C 1
ATOM 13445 O O . ARG B 1 796 ? 32.125 -37.562 -55.469 1 86.75 796 ARG B O 1
ATOM 13452 N N . GLY B 1 797 ? 32.688 -37.156 -53.375 1 90 797 GLY B N 1
ATOM 13453 C CA . GLY B 1 797 ? 33.875 -36.438 -53.781 1 90 797 GLY B CA 1
ATOM 13454 C C . GLY B 1 797 ? 34.906 -37.312 -54.469 1 90 797 GLY B C 1
ATOM 13455 O O . GLY B 1 797 ? 35.531 -36.906 -55.438 1 90 797 GLY B O 1
ATOM 13456 N N . MET B 1 798 ? 35.062 -38.469 -54.031 1 90.19 798 MET B N 1
ATOM 13457 C CA . MET B 1 798 ? 36.031 -39.406 -54.594 1 90.19 798 MET B CA 1
ATOM 13458 C C . MET B 1 798 ? 35.594 -39.875 -55.969 1 90.19 798 MET B C 1
ATOM 13460 O O . MET B 1 798 ? 36.406 -40.062 -56.875 1 90.19 798 MET B O 1
ATOM 13464 N N . ARG B 1 799 ? 34.344 -40.031 -56.031 1 89.5 799 ARG B N 1
ATOM 13465 C CA . ARG B 1 799 ? 33.844 -40.406 -57.344 1 89.5 799 ARG B CA 1
ATOM 13466 C C . ARG B 1 799 ? 34.125 -39.312 -58.375 1 89.5 799 ARG B C 1
ATOM 13468 O O . ARG B 1 799 ? 34.594 -39.625 -59.5 1 89.5 799 ARG B O 1
ATOM 13475 N N . VAL B 1 800 ? 33.812 -38.125 -58 1 89.75 800 VAL B N 1
ATOM 13476 C CA . VAL B 1 800 ? 34.031 -37.031 -58.906 1 89.75 800 VAL B CA 1
ATOM 13477 C C . VAL B 1 800 ? 35.531 -36.875 -59.188 1 89.75 800 VAL B C 1
ATOM 13479 O O . VAL B 1 800 ? 35.938 -36.531 -60.312 1 89.75 800 VAL B O 1
ATOM 13482 N N . LEU B 1 801 ? 36.312 -37.125 -58.219 1 94 801 LEU B N 1
ATOM 13483 C CA . LEU B 1 801 ? 37.75 -37.094 -58.406 1 94 801 LEU B CA 1
ATOM 13484 C C . LEU B 1 801 ? 38.219 -38.156 -59.375 1 94 801 LEU B C 1
ATOM 13486 O O . LEU B 1 801 ? 39 -37.875 -60.281 1 94 801 LEU B O 1
ATOM 13490 N N . GLY B 1 802 ? 37.688 -39.375 -59.281 1 92.81 802 GLY B N 1
ATOM 13491 C CA . GLY B 1 802 ? 38 -40.469 -60.219 1 92.81 802 GLY B CA 1
ATOM 13492 C C . GLY B 1 802 ? 37.562 -40.125 -61.625 1 92.81 802 GLY B C 1
ATOM 13493 O O . GLY B 1 802 ? 38.312 -40.344 -62.594 1 92.81 802 GLY B O 1
ATOM 13494 N N . ASP B 1 803 ? 36.375 -39.562 -61.688 1 89.12 803 ASP B N 1
ATOM 13495 C CA . ASP B 1 803 ? 35.875 -39.156 -63 1 89.12 803 ASP B CA 1
ATOM 13496 C C . ASP B 1 803 ? 36.781 -38.094 -63.625 1 89.12 803 ASP B C 1
ATOM 13498 O O . ASP B 1 803 ? 37.031 -38.125 -64.875 1 89.12 803 ASP B O 1
ATOM 13502 N N . SER B 1 804 ? 37.188 -37.25 -62.812 1 92.69 804 SER B N 1
ATOM 13503 C CA . SER B 1 804 ? 38.062 -36.188 -63.312 1 92.69 804 SER B CA 1
ATOM 13504 C C . SER B 1 804 ? 39.375 -36.781 -63.812 1 92.69 804 SER B C 1
ATOM 13506 O O . SER B 1 804 ? 39.906 -36.344 -64.875 1 92.69 804 SER B O 1
ATOM 13508 N N . PHE B 1 805 ? 39.906 -37.812 -63.219 1 93.19 805 PHE B N 1
ATOM 13509 C CA . PHE B 1 805 ? 41.156 -38.469 -63.656 1 93.19 805 PHE B CA 1
ATOM 13510 C C . PHE B 1 805 ? 40.938 -39.219 -65 1 93.19 805 PHE B C 1
ATOM 13512 O O . PHE B 1 805 ? 41.812 -39.219 -65.812 1 93.19 805 PHE B O 1
ATOM 13519 N N . ILE B 1 806 ? 39.75 -39.75 -65.125 1 89.81 806 ILE B N 1
ATOM 13520 C CA . ILE B 1 806 ? 39.406 -40.438 -66.375 1 89.81 806 ILE B CA 1
ATOM 13521 C C . ILE B 1 806 ? 39.438 -39.438 -67.5 1 89.81 806 ILE B C 1
ATOM 13523 O O . ILE B 1 806 ? 40.031 -39.719 -68.562 1 89.81 806 ILE B O 1
ATOM 13527 N N . TYR B 1 807 ? 38.875 -38.281 -67.25 1 89.44 807 TYR B N 1
ATOM 13528 C CA . TYR B 1 807 ? 38.812 -37.281 -68.312 1 89.44 807 TYR B CA 1
ATOM 13529 C C . TYR B 1 807 ? 40.188 -36.688 -68.562 1 89.44 807 TYR B C 1
ATOM 13531 O O . TYR B 1 807 ? 40.469 -36.281 -69.688 1 89.44 807 TYR B O 1
ATOM 13539 N N . LEU B 1 808 ? 41.031 -36.781 -67.625 1 90.75 808 LEU B N 1
ATOM 13540 C CA . LEU B 1 808 ? 42.406 -36.281 -67.812 1 90.75 808 LEU B CA 1
ATOM 13541 C C . LEU B 1 808 ? 43.312 -37.406 -68.312 1 90.75 808 LEU B C 1
ATOM 13543 O O . LEU B 1 808 ? 44.531 -37.219 -68.5 1 90.75 808 LEU B O 1
ATOM 13547 N N . ARG B 1 809 ? 42.781 -38.656 -68.5 1 88 809 ARG B N 1
ATOM 13548 C CA . ARG B 1 809 ? 43.438 -39.844 -69 1 88 809 ARG B CA 1
ATOM 13549 C C . ARG B 1 809 ? 44.531 -40.312 -68.062 1 88 809 ARG B C 1
ATOM 13551 O O . ARG B 1 809 ? 45.625 -40.719 -68.5 1 88 809 ARG B O 1
ATOM 13558 N N . ARG B 1 810 ? 44.312 -40 -66.875 1 92.62 810 ARG B N 1
ATOM 13559 C CA . ARG B 1 810 ? 45.156 -40.531 -65.812 1 92.62 810 ARG B CA 1
ATOM 13560 C C . ARG B 1 810 ? 44.531 -41.75 -65.125 1 92.62 810 ARG B C 1
ATOM 13562 O O . ARG B 1 810 ? 44.031 -41.656 -64 1 92.62 810 ARG B O 1
ATOM 13569 N N . PHE B 1 811 ? 44.594 -42.875 -65.688 1 92.06 811 PHE B N 1
ATOM 13570 C CA . PHE B 1 811 ? 43.781 -44.062 -65.375 1 92.06 811 PHE B CA 1
ATOM 13571 C C . PHE B 1 811 ? 44.312 -44.75 -64.125 1 92.06 811 PHE B C 1
ATOM 13573 O O . PHE B 1 811 ? 43.562 -45.375 -63.375 1 92.06 811 PHE B O 1
ATOM 13580 N N . LYS B 1 812 ? 45.656 -44.688 -63.938 1 92.94 812 LYS B N 1
ATOM 13581 C CA . LYS B 1 812 ? 46.219 -45.281 -62.75 1 92.94 812 LYS B CA 1
ATOM 13582 C C . LYS B 1 812 ? 45.688 -44.625 -61.5 1 92.94 812 LYS B C 1
ATOM 13584 O O . LYS B 1 812 ? 45.312 -45.312 -60.531 1 92.94 812 LYS B O 1
ATOM 13589 N N . GLU B 1 813 ? 45.688 -43.344 -61.531 1 92.81 813 GLU B N 1
ATOM 13590 C CA . GLU B 1 813 ? 45.188 -42.594 -60.375 1 92.81 813 GLU B CA 1
ATOM 13591 C C . GLU B 1 813 ? 43.656 -42.781 -60.219 1 92.81 813 GLU B C 1
ATOM 13593 O O . GLU B 1 813 ? 43.188 -42.875 -59.094 1 92.81 813 GLU B O 1
ATOM 13598 N N . ALA B 1 814 ? 42.969 -42.781 -61.25 1 94.69 814 ALA B N 1
ATOM 13599 C CA . ALA B 1 814 ? 41.531 -43.031 -61.219 1 94.69 814 ALA B CA 1
ATOM 13600 C C . ALA B 1 814 ? 41.25 -44.375 -60.531 1 94.69 814 ALA B C 1
ATOM 13602 O O . ALA B 1 814 ? 40.312 -44.469 -59.719 1 94.69 814 ALA B O 1
ATOM 13603 N N . LYS B 1 815 ? 42 -45.344 -60.969 1 93.56 815 LYS B N 1
ATOM 13604 C CA . LYS B 1 815 ? 41.844 -46.688 -60.375 1 93.56 815 LYS B CA 1
ATOM 13605 C C . LYS B 1 815 ? 42 -46.625 -58.844 1 93.56 815 LYS B C 1
ATOM 13607 O O . LYS B 1 815 ? 41.156 -47.156 -58.125 1 93.56 815 LYS B O 1
ATOM 13612 N N . GLU B 1 816 ? 42.969 -45.938 -58.375 1 92.69 816 GLU B N 1
ATOM 13613 C CA . GLU B 1 816 ? 43.219 -45.844 -56.938 1 92.69 816 GLU B CA 1
ATOM 13614 C C . GLU B 1 816 ? 42.062 -45.125 -56.25 1 92.69 816 GLU B C 1
ATOM 13616 O O . GLU B 1 816 ? 41.656 -45.562 -55.156 1 92.69 816 GLU B O 1
ATOM 13621 N N . VAL B 1 817 ? 41.594 -44.125 -56.812 1 94.06 817 VAL B N 1
ATOM 13622 C CA . VAL B 1 817 ? 40.531 -43.312 -56.188 1 94.06 817 VAL B CA 1
ATOM 13623 C C . VAL B 1 817 ? 39.219 -44.094 -56.219 1 94.06 817 VAL B C 1
ATOM 13625 O O . VAL B 1 817 ? 38.469 -44.062 -55.25 1 94.06 817 VAL B O 1
ATOM 13628 N N . TYR B 1 818 ? 38.906 -44.812 -57.25 1 92.88 818 TYR B N 1
ATOM 13629 C CA . TYR B 1 818 ? 37.688 -45.625 -57.312 1 92.88 818 TYR B CA 1
ATOM 13630 C C . TYR B 1 818 ? 37.75 -46.781 -56.312 1 92.88 818 TYR B C 1
ATOM 13632 O O . TYR B 1 818 ? 36.75 -47.125 -55.719 1 92.88 818 TYR B O 1
ATOM 13640 N N . LEU B 1 819 ? 38.875 -47.281 -56.188 1 91.88 819 LEU B N 1
ATOM 13641 C CA . LEU B 1 819 ? 39.031 -48.312 -55.156 1 91.88 819 LEU B CA 1
ATOM 13642 C C . LEU B 1 819 ? 38.75 -47.75 -53.781 1 91.88 819 LEU B C 1
ATOM 13644 O O . LEU B 1 819 ? 38.156 -48.406 -52.938 1 91.88 819 LEU B O 1
ATOM 13648 N N . LEU B 1 820 ? 39.25 -46.594 -53.656 1 90.44 820 LEU B N 1
ATOM 13649 C CA . LEU B 1 820 ? 38.969 -45.938 -52.375 1 90.44 820 LEU B CA 1
ATOM 13650 C C . LEU B 1 820 ? 37.469 -45.688 -52.219 1 90.44 820 LEU B C 1
ATOM 13652 O O . LEU B 1 820 ? 36.938 -45.844 -51.125 1 90.44 820 LEU B O 1
ATOM 13656 N N . CYS B 1 821 ? 36.844 -45.156 -53.156 1 88.06 821 CYS B N 1
ATOM 13657 C CA . CYS B 1 821 ? 35.406 -44.938 -53.156 1 88.06 821 CYS B CA 1
ATOM 13658 C C . CYS B 1 821 ? 34.656 -46.219 -52.781 1 88.06 821 CYS B C 1
ATOM 13660 O O . CYS B 1 821 ? 33.75 -46.219 -51.938 1 88.06 821 CYS B O 1
ATOM 13662 N N . LEU B 1 822 ? 35.062 -47.281 -53.312 1 84 822 LEU B N 1
ATOM 13663 C CA . LEU B 1 822 ? 34.406 -48.562 -53.125 1 84 822 LEU B CA 1
ATOM 13664 C C . LEU B 1 822 ? 34.75 -49.156 -51.781 1 84 822 LEU B C 1
ATOM 13666 O O . LEU B 1 822 ? 34.031 -50 -51.25 1 84 822 LEU B O 1
ATOM 13670 N N . LYS B 1 823 ? 35.875 -48.812 -51.25 1 86.38 823 LYS B N 1
ATOM 13671 C CA . LYS B 1 823 ? 36.219 -49.219 -49.875 1 86.38 823 LYS B CA 1
ATOM 13672 C C . LYS B 1 823 ? 35.188 -48.688 -48.875 1 86.38 823 LYS B C 1
ATOM 13674 O O . LYS B 1 823 ? 34.812 -49.406 -47.969 1 86.38 823 LYS B O 1
ATOM 13679 N N . TYR B 1 824 ? 34.75 -47.5 -49.125 1 85.19 824 TYR B N 1
ATOM 13680 C CA . TYR B 1 824 ? 33.812 -46.875 -48.219 1 85.19 824 TYR B CA 1
ATOM 13681 C C . TYR B 1 824 ? 32.375 -47.188 -48.625 1 85.19 824 TYR B C 1
ATOM 13683 O O . TYR B 1 824 ? 31.469 -47.219 -47.781 1 85.19 824 TYR B O 1
ATOM 13691 N N . ASP B 1 825 ? 32.125 -47.344 -49.906 1 85.81 825 ASP B N 1
ATOM 13692 C CA . ASP B 1 825 ? 30.812 -47.75 -50.406 1 85.81 825 ASP B CA 1
ATOM 13693 C C . ASP B 1 825 ? 30.953 -48.844 -51.469 1 85.81 825 ASP B C 1
ATOM 13695 O O . ASP B 1 825 ? 30.953 -48.562 -52.656 1 85.81 825 ASP B O 1
ATOM 13699 N N . PRO B 1 826 ? 30.938 -50.031 -51.031 1 82.25 826 PRO B N 1
ATOM 13700 C CA . PRO B 1 826 ? 31.203 -51.156 -51.938 1 82.25 826 PRO B CA 1
ATOM 13701 C C . PRO B 1 826 ? 30.078 -51.344 -52.969 1 82.25 826 PRO B C 1
ATOM 13703 O O . PRO B 1 826 ? 30.297 -52 -54 1 82.25 826 PRO B O 1
ATOM 13706 N N . LYS B 1 827 ? 28.938 -50.812 -52.75 1 84.94 827 LYS B N 1
ATOM 13707 C CA . LYS B 1 827 ? 27.828 -51 -53.656 1 84.94 827 LYS B CA 1
ATOM 13708 C C . LYS B 1 827 ? 27.609 -49.812 -54.562 1 84.94 827 LYS B C 1
ATOM 13710 O O . LYS B 1 827 ? 26.531 -49.656 -55.156 1 84.94 827 LYS B O 1
ATOM 13715 N N . HIS B 1 828 ? 28.594 -49.094 -54.625 1 84.75 828 HIS B N 1
ATOM 13716 C CA . HIS B 1 828 ? 28.453 -47.906 -55.469 1 84.75 828 HIS B CA 1
ATOM 13717 C C . HIS B 1 828 ? 28.531 -48.281 -56.969 1 84.75 828 HIS B C 1
ATOM 13719 O O . HIS B 1 828 ? 29.594 -48.656 -57.469 1 84.75 828 HIS B O 1
ATOM 13725 N N . ILE B 1 829 ? 27.547 -48 -57.719 1 85.19 829 ILE B N 1
ATOM 13726 C CA . ILE B 1 829 ? 27.359 -48.5 -59.062 1 85.19 829 ILE B CA 1
ATOM 13727 C C . ILE B 1 829 ? 28.297 -47.781 -60.031 1 85.19 829 ILE B C 1
ATOM 13729 O O . ILE B 1 829 ? 29.031 -48.406 -60.781 1 85.19 829 ILE B O 1
ATOM 13733 N N . VAL B 1 830 ? 28.312 -46.5 -59.906 1 86.31 830 VAL B N 1
ATOM 13734 C CA . VAL B 1 830 ? 29.047 -45.688 -60.875 1 86.31 830 VAL B CA 1
ATOM 13735 C C . VAL B 1 830 ? 30.547 -45.875 -60.656 1 86.31 830 VAL B C 1
ATOM 13737 O O . VAL B 1 830 ? 31.297 -46 -61.656 1 86.31 830 VAL B O 1
ATOM 13740 N N . ALA B 1 831 ? 30.938 -46 -59.5 1 89 831 ALA B N 1
ATOM 13741 C CA . ALA B 1 831 ? 32.344 -46.219 -59.188 1 89 831 ALA B CA 1
ATOM 13742 C C . ALA B 1 831 ? 32.812 -47.594 -59.688 1 89 831 ALA B C 1
ATOM 13744 O O . ALA B 1 831 ? 33.938 -47.719 -60.188 1 89 831 ALA B O 1
ATOM 13745 N N . THR B 1 832 ? 31.969 -48.562 -59.531 1 89.38 832 THR B N 1
ATOM 13746 C CA . THR B 1 832 ? 32.281 -49.906 -60 1 89.38 832 THR B CA 1
ATOM 13747 C C . THR B 1 832 ? 32.438 -49.938 -61.531 1 89.38 832 THR B C 1
ATOM 13749 O O . THR B 1 832 ? 33.375 -50.531 -62.062 1 89.38 832 THR B O 1
ATOM 13752 N N . HIS B 1 833 ? 31.531 -49.375 -62.094 1 88.88 833 HIS B N 1
ATOM 13753 C CA . HIS B 1 833 ? 31.562 -49.312 -63.562 1 88.88 833 HIS B CA 1
ATOM 13754 C C . HIS B 1 833 ? 32.781 -48.562 -64.062 1 88.88 833 HIS B C 1
ATOM 13756 O O . HIS B 1 833 ? 33.5 -49.062 -64.938 1 88.88 833 HIS B O 1
ATOM 13762 N N . ASN B 1 834 ? 33.031 -47.469 -63.469 1 90.19 834 ASN B N 1
ATOM 13763 C CA . ASN B 1 834 ? 34.125 -46.594 -63.938 1 90.19 834 ASN B CA 1
ATOM 13764 C C . ASN B 1 834 ? 35.469 -47.219 -63.594 1 90.19 834 ASN B C 1
ATOM 13766 O O . ASN B 1 834 ? 36.469 -46.969 -64.312 1 90.19 834 ASN B O 1
ATOM 13770 N N . LEU B 1 835 ? 35.469 -47.969 -62.562 1 92.75 835 LEU B N 1
ATOM 13771 C CA . LEU B 1 835 ? 36.688 -48.75 -62.281 1 92.75 835 LEU B CA 1
ATOM 13772 C C . LEU B 1 835 ? 36.938 -49.75 -63.406 1 92.75 835 LEU B C 1
ATOM 13774 O O . LEU B 1 835 ? 38.094 -49.969 -63.812 1 92.75 835 LEU B O 1
ATOM 13778 N N . GLY B 1 836 ? 35.906 -50.406 -63.906 1 92.38 836 GLY B N 1
ATOM 13779 C CA . GLY B 1 836 ? 36.031 -51.281 -65.062 1 92.38 836 GLY B CA 1
ATOM 13780 C C . GLY B 1 836 ? 36.562 -50.594 -66.25 1 92.38 836 GLY B C 1
ATOM 13781 O O . GLY B 1 836 ? 37.438 -51.156 -67 1 92.38 836 GLY B O 1
ATOM 13782 N N . VAL B 1 837 ? 36.125 -49.438 -66.438 1 89.56 837 VAL B N 1
ATOM 13783 C CA . VAL B 1 837 ? 36.562 -48.625 -67.562 1 89.56 837 VAL B CA 1
ATOM 13784 C C . VAL B 1 837 ? 38.062 -48.312 -67.438 1 89.56 837 VAL B C 1
ATOM 13786 O O . VAL B 1 837 ? 38.844 -48.406 -68.375 1 89.56 837 VAL B O 1
ATOM 13789 N N . ALA B 1 838 ? 38.344 -47.969 -66.312 1 92.81 838 ALA B N 1
ATOM 13790 C CA . ALA B 1 838 ? 39.75 -47.656 -66 1 92.81 838 ALA B CA 1
ATOM 13791 C C . ALA B 1 838 ? 40.625 -48.906 -66.188 1 92.81 838 ALA B C 1
ATOM 13793 O O . ALA B 1 838 ? 41.719 -48.812 -66.75 1 92.81 838 ALA B O 1
ATOM 13794 N N . MET B 1 839 ? 40.188 -50.031 -65.875 1 92.12 839 MET B N 1
ATOM 13795 C CA . MET B 1 839 ? 40.969 -51.281 -66 1 92.12 839 MET B CA 1
ATOM 13796 C C . MET B 1 839 ? 41.094 -51.656 -67.438 1 92.12 839 MET B C 1
ATOM 13798 O O . MET B 1 839 ? 42.125 -52.219 -67.875 1 92.12 839 MET B O 1
ATOM 13802 N N . THR B 1 840 ? 40.062 -51.406 -68.125 1 90.88 840 THR B N 1
ATOM 13803 C CA . THR B 1 840 ? 40.125 -51.688 -69.562 1 90.88 840 THR B CA 1
ATOM 13804 C C . THR B 1 840 ? 41.25 -50.844 -70.25 1 90.88 840 THR B C 1
ATOM 13806 O O . THR B 1 840 ? 42 -51.375 -71.062 1 90.88 840 THR B O 1
ATOM 13809 N N . GLU B 1 841 ? 41.281 -49.625 -69.812 1 90.69 841 GLU B N 1
ATOM 13810 C CA . GLU B 1 841 ? 42.281 -48.719 -70.375 1 90.69 841 GLU B CA 1
ATOM 13811 C C . GLU B 1 841 ? 43.688 -49.062 -69.875 1 90.69 841 GLU B C 1
ATOM 13813 O O . GLU B 1 841 ? 44.688 -48.844 -70.562 1 90.69 841 GLU B O 1
ATOM 13818 N N . LEU B 1 842 ? 43.781 -49.719 -68.75 1 91.19 842 LEU B N 1
ATOM 13819 C CA . LEU B 1 842 ? 45.062 -50.156 -68.188 1 91.19 842 LEU B CA 1
ATOM 13820 C C . LEU B 1 842 ? 45.438 -51.531 -68.75 1 91.19 842 LEU B C 1
ATOM 13822 O O . LEU B 1 842 ? 46.531 -52 -68.438 1 91.19 842 LEU B O 1
ATOM 13826 N N . GLY B 1 843 ? 44.562 -52.188 -69.438 1 87.69 843 GLY B N 1
ATOM 13827 C CA . GLY B 1 843 ? 44.906 -53.438 -70.125 1 87.69 843 GLY B CA 1
ATOM 13828 C C . GLY B 1 843 ? 44.531 -54.688 -69.312 1 87.69 843 GLY B C 1
ATOM 13829 O O . GLY B 1 843 ? 44.875 -55.781 -69.688 1 87.69 843 GLY B O 1
ATOM 13830 N N . ASP B 1 844 ? 43.969 -54.469 -68.312 1 88.62 844 ASP B N 1
ATOM 13831 C CA . ASP B 1 844 ? 43.5 -55.594 -67.5 1 88.62 844 ASP B CA 1
ATOM 13832 C C . ASP B 1 844 ? 42.062 -55.969 -67.812 1 88.62 844 ASP B C 1
ATOM 13834 O O . ASP B 1 844 ? 41.156 -55.656 -67.062 1 88.62 844 ASP B O 1
ATOM 13838 N N . PHE B 1 845 ? 41.844 -56.719 -68.812 1 87 845 PHE B N 1
ATOM 13839 C CA . PHE B 1 845 ? 40.5 -57 -69.375 1 87 845 PHE B CA 1
ATOM 13840 C C . PHE B 1 845 ? 39.781 -58.031 -68.5 1 87 845 PHE B C 1
ATOM 13842 O O . PHE B 1 845 ? 38.562 -58.031 -68.438 1 87 845 PHE B O 1
ATOM 13849 N N . LYS B 1 846 ? 40.625 -58.875 -67.938 1 88.81 846 LYS B N 1
ATOM 13850 C CA . LYS B 1 846 ? 40 -59.875 -67.062 1 88.81 846 LYS B CA 1
ATOM 13851 C C . LYS B 1 846 ? 39.312 -59.25 -65.875 1 88.81 846 LYS B C 1
ATOM 13853 O O . LYS B 1 846 ? 38.156 -59.562 -65.562 1 88.81 846 LYS B O 1
ATOM 13858 N N . GLU B 1 847 ? 40 -58.375 -65.25 1 91.12 847 GLU B N 1
ATOM 13859 C CA . GLU B 1 847 ? 39.406 -57.688 -64.125 1 91.12 847 GLU B CA 1
ATOM 13860 C C . GLU B 1 847 ? 38.25 -56.781 -64.562 1 91.12 847 GLU B C 1
ATOM 13862 O O . GLU B 1 847 ? 37.25 -56.625 -63.844 1 91.12 847 GLU B O 1
ATOM 13867 N N . ALA B 1 848 ? 38.406 -56.094 -65.625 1 93 848 ALA B N 1
ATOM 13868 C CA . ALA B 1 848 ? 37.344 -55.25 -66.188 1 93 848 ALA B CA 1
ATOM 13869 C C . ALA B 1 848 ? 36.062 -56.031 -66.375 1 93 848 ALA B C 1
ATOM 13871 O O . ALA B 1 848 ? 34.969 -55.594 -66.062 1 93 848 ALA B O 1
ATOM 13872 N N . GLU B 1 849 ? 36.219 -57.219 -66.938 1 90 849 GLU B N 1
ATOM 13873 C CA . GLU B 1 849 ? 35.062 -58.062 -67.188 1 90 849 GLU B CA 1
ATOM 13874 C C . GLU B 1 849 ? 34.344 -58.375 -65.875 1 90 849 GLU B C 1
ATOM 13876 O O . GLU B 1 849 ? 33.125 -58.312 -65.812 1 90 849 GLU B O 1
ATOM 13881 N N . ARG B 1 850 ? 35.156 -58.719 -64.938 1 92.06 850 ARG B N 1
ATOM 13882 C CA . ARG B 1 850 ? 34.594 -59 -63.625 1 92.06 850 ARG B CA 1
ATOM 13883 C C . ARG B 1 850 ? 33.844 -57.812 -63.062 1 92.06 850 ARG B C 1
ATOM 13885 O O . ARG B 1 850 ? 32.75 -57.969 -62.5 1 92.06 850 ARG B O 1
ATOM 13892 N N . LEU B 1 851 ? 34.375 -56.719 -63.156 1 92.31 851 LEU B N 1
ATOM 13893 C CA . LEU B 1 851 ? 33.781 -55.5 -62.625 1 92.31 851 LEU B CA 1
ATOM 13894 C C . LEU B 1 851 ? 32.531 -55.094 -63.406 1 92.31 851 LEU B C 1
ATOM 13896 O O . LEU B 1 851 ? 31.531 -54.656 -62.812 1 92.31 851 LEU B O 1
ATOM 13900 N N . PHE B 1 852 ? 32.469 -55.156 -64.625 1 90.69 852 PHE B N 1
ATOM 13901 C CA . PHE B 1 852 ? 31.266 -54.906 -65.438 1 90.69 852 PHE B CA 1
ATOM 13902 C C . PHE B 1 852 ? 30.156 -55.875 -65.125 1 90.69 852 PHE B C 1
ATOM 13904 O O . PHE B 1 852 ? 28.984 -55.5 -65.062 1 90.69 852 PHE B O 1
ATOM 13911 N N . GLN B 1 853 ? 30.625 -57.031 -64.938 1 87.5 853 GLN B N 1
ATOM 13912 C CA . GLN B 1 853 ? 29.641 -58.031 -64.5 1 87.5 853 GLN B CA 1
ATOM 13913 C C . GLN B 1 853 ? 29.047 -57.688 -63.156 1 87.5 853 GLN B C 1
ATOM 13915 O O . GLN B 1 853 ? 27.828 -57.781 -62.969 1 87.5 853 GLN B O 1
ATOM 13920 N N . ARG B 1 854 ? 29.875 -57.312 -62.375 1 90.75 854 ARG B N 1
ATOM 13921 C CA . ARG B 1 854 ? 29.422 -56.875 -61.031 1 90.75 854 ARG B CA 1
ATOM 13922 C C . ARG B 1 854 ? 28.5 -55.656 -61.156 1 90.75 854 ARG B C 1
ATOM 13924 O O . ARG B 1 854 ? 27.5 -55.562 -60.438 1 90.75 854 ARG B O 1
ATOM 13931 N N . THR B 1 855 ? 28.844 -54.688 -61.906 1 88.31 855 THR B N 1
ATOM 13932 C CA . THR B 1 855 ? 28 -53.531 -62.156 1 88.31 855 THR B CA 1
ATOM 13933 C C . THR B 1 855 ? 26.594 -53.969 -62.594 1 88.31 855 THR B C 1
ATOM 13935 O O . THR B 1 855 ? 25.594 -53.406 -62.156 1 88.31 855 THR B O 1
ATOM 13938 N N . LEU B 1 856 ? 26.516 -54.906 -63.344 1 82.25 856 LEU B N 1
ATOM 13939 C CA . LEU B 1 856 ? 25.25 -55.375 -63.906 1 82.25 856 LEU B CA 1
ATOM 13940 C C . LEU B 1 856 ? 24.5 -56.188 -62.844 1 82.25 856 LEU B C 1
ATOM 13942 O O . LEU B 1 856 ? 23.266 -56.281 -62.875 1 82.25 856 LEU B O 1
ATOM 13946 N N . GLU B 1 857 ? 25.234 -56.781 -62 1 86.56 857 GLU B N 1
ATOM 13947 C CA . GLU B 1 857 ? 24.594 -57.438 -60.875 1 86.56 857 GLU B CA 1
ATOM 13948 C C . GLU B 1 857 ? 23.922 -56.438 -59.938 1 86.56 857 GLU B C 1
ATOM 13950 O O . GLU B 1 857 ? 22.844 -56.719 -59.375 1 86.56 857 GLU B O 1
ATOM 13955 N N . LEU B 1 858 ? 24.547 -55.375 -59.781 1 84.5 858 LEU B N 1
ATOM 13956 C CA . LEU B 1 858 ? 24.016 -54.344 -58.938 1 84.5 858 LEU B CA 1
ATOM 13957 C C . LEU B 1 858 ? 22.906 -53.562 -59.625 1 84.5 858 LEU B C 1
ATOM 13959 O O . LEU B 1 858 ? 21.906 -53.188 -59 1 84.5 858 LEU B O 1
ATOM 13963 N N . ASP B 1 859 ? 23.047 -53.281 -60.938 1 85.38 859 ASP B N 1
ATOM 13964 C CA . ASP B 1 859 ? 22.031 -52.625 -61.75 1 85.38 859 ASP B CA 1
ATOM 13965 C C . ASP B 1 859 ? 21.922 -53.312 -63.125 1 85.38 859 ASP B C 1
ATOM 13967 O O . ASP B 1 859 ? 22.625 -52.938 -64.062 1 85.38 859 ASP B O 1
ATOM 13971 N N . PRO B 1 860 ? 21.016 -54.188 -63.25 1 80.56 860 PRO B N 1
ATOM 13972 C CA . PRO B 1 860 ? 20.906 -55 -64.5 1 80.56 860 PRO B CA 1
ATOM 13973 C C . PRO B 1 860 ? 20.547 -54.156 -65.688 1 80.56 860 PRO B C 1
ATOM 13975 O O . PRO B 1 860 ? 20.781 -54.594 -66.812 1 80.56 860 PRO B O 1
ATOM 13978 N N . ASN B 1 861 ? 20.031 -52.969 -65.438 1 79 861 ASN B N 1
ATOM 13979 C CA . ASN B 1 861 ? 19.594 -52.156 -66.562 1 79 861 ASN B CA 1
ATOM 13980 C C . ASN B 1 861 ? 20.641 -51.125 -67 1 79 861 ASN B C 1
ATOM 13982 O O . ASN B 1 861 ? 20.375 -50.219 -67.75 1 79 861 ASN B O 1
ATOM 13986 N N . HIS B 1 862 ? 21.75 -51.406 -66.625 1 83.56 862 HIS B N 1
ATOM 13987 C CA . HIS B 1 862 ? 22.812 -50.469 -66.875 1 83.56 862 HIS B CA 1
ATOM 13988 C C . HIS B 1 862 ? 23.344 -50.656 -68.312 1 83.56 862 HIS B C 1
ATOM 13990 O O . HIS B 1 862 ? 24.172 -51.531 -68.562 1 83.56 862 HIS B O 1
ATOM 13996 N N . LYS B 1 863 ? 23 -49.75 -69.25 1 81.12 863 LYS B N 1
ATOM 13997 C CA . LYS B 1 863 ? 23.219 -49.906 -70.688 1 81.12 863 LYS B CA 1
ATOM 13998 C C . LYS B 1 863 ? 24.703 -49.875 -71 1 81.12 863 LYS B C 1
ATOM 14000 O O . LYS B 1 863 ? 25.219 -50.688 -71.812 1 81.12 863 LYS B O 1
ATOM 14005 N N . ALA B 1 864 ? 25.328 -49.031 -70.375 1 83 864 ALA B N 1
ATOM 14006 C CA . ALA B 1 864 ? 26.75 -48.844 -70.688 1 83 864 ALA B CA 1
ATOM 14007 C C . ALA B 1 864 ? 27.578 -50.031 -70.25 1 83 864 ALA B C 1
ATOM 14009 O O . ALA B 1 864 ? 28.5 -50.469 -70.938 1 83 864 ALA B O 1
ATOM 14010 N N . ALA B 1 865 ? 27.234 -50.594 -69.188 1 84.69 865 ALA B N 1
ATOM 14011 C CA . ALA B 1 865 ? 27.969 -51.75 -68.625 1 84.69 865 ALA B CA 1
ATOM 14012 C C . ALA B 1 865 ? 27.797 -52.969 -69.5 1 84.69 865 ALA B C 1
ATOM 14014 O O . ALA B 1 865 ? 28.734 -53.75 -69.688 1 84.69 865 ALA B O 1
ATOM 14015 N N . LYS B 1 866 ? 26.656 -53.094 -70.125 1 83.62 866 LYS B N 1
ATOM 14016 C CA . LYS B 1 866 ? 26.406 -54.188 -71 1 83.62 866 LYS B CA 1
ATOM 14017 C C . LYS B 1 866 ? 27.297 -54.125 -72.25 1 83.62 866 LYS B C 1
ATOM 14019 O O . LYS B 1 866 ? 27.906 -55.094 -72.688 1 83.62 866 LYS B O 1
ATOM 14024 N N . LYS B 1 867 ? 27.312 -52.938 -72.688 1 85.12 867 LYS B N 1
ATOM 14025 C CA . LYS B 1 867 ? 28.141 -52.719 -73.875 1 85.12 867 LYS B CA 1
ATOM 14026 C C . LYS B 1 867 ? 29.625 -52.938 -73.562 1 85.12 867 LYS B C 1
ATOM 14028 O O . LYS B 1 867 ? 30.328 -53.562 -74.312 1 85.12 867 LYS B O 1
ATOM 14033 N N . HIS B 1 868 ? 30.047 -52.531 -72.5 1 86.38 868 HIS B N 1
ATOM 14034 C CA . HIS B 1 868 ? 31.453 -52.625 -72.125 1 86.38 868 HIS B CA 1
ATOM 14035 C C . HIS B 1 868 ? 31.812 -54.062 -71.75 1 86.38 868 HIS B C 1
ATOM 14037 O O . HIS B 1 868 ? 32.938 -54.5 -72 1 86.38 868 HIS B O 1
ATOM 14043 N N . LEU B 1 869 ? 30.859 -54.781 -71.25 1 88 869 LEU B N 1
ATOM 14044 C CA . LEU B 1 869 ? 31.078 -56.188 -70.938 1 88 869 LEU B CA 1
ATOM 14045 C C . LEU B 1 869 ? 31.312 -57 -72.188 1 88 869 LEU B C 1
ATOM 14047 O O . LEU B 1 869 ? 32.219 -57.812 -72.25 1 88 869 LEU B O 1
ATOM 14051 N N . GLU B 1 870 ? 30.469 -56.656 -73.188 1 85 870 GLU B N 1
ATOM 14052 C CA . GLU B 1 870 ? 30.625 -57.312 -74.438 1 85 870 GLU B CA 1
ATOM 14053 C C . GLU B 1 870 ? 31.969 -57 -75.125 1 85 870 GLU B C 1
ATOM 14055 O O . GLU B 1 870 ? 32.625 -57.875 -75.688 1 85 870 GLU B O 1
ATOM 14060 N N . GLY B 1 871 ? 32.281 -55.906 -74.938 1 85.19 871 GLY B N 1
ATOM 14061 C CA . GLY B 1 871 ? 33.531 -55.438 -75.438 1 85.19 871 GLY B CA 1
ATOM 14062 C C . GLY B 1 871 ? 34.75 -56.062 -74.75 1 85.19 871 GLY B C 1
ATOM 14063 O O . GLY B 1 871 ? 35.688 -56.469 -75.438 1 85.19 871 GLY B O 1
ATOM 14064 N N . ALA B 1 872 ? 34.656 -56.188 -73.5 1 87.12 872 ALA B N 1
ATOM 14065 C CA . ALA B 1 872 ? 35.75 -56.781 -72.75 1 87.12 872 ALA B CA 1
ATOM 14066 C C . ALA B 1 872 ? 35.875 -58.25 -73.062 1 87.12 872 ALA B C 1
ATOM 14068 O O . ALA B 1 872 ? 37 -58.781 -73.188 1 87.12 872 ALA B O 1
ATOM 14069 N N . ARG B 1 873 ? 34.812 -58.875 -73.312 1 84.19 873 ARG B N 1
ATOM 14070 C CA . ARG B 1 873 ? 34.812 -60.281 -73.625 1 84.19 873 ARG B CA 1
ATOM 14071 C C . ARG B 1 873 ? 35.375 -60.531 -75 1 84.19 873 ARG B C 1
ATOM 14073 O O . ARG B 1 873 ? 36.125 -61.5 -75.25 1 84.19 873 ARG B O 1
ATOM 14080 N N . ALA B 1 874 ? 34.969 -59.688 -75.875 1 81.56 874 ALA B N 1
ATOM 14081 C CA . ALA B 1 874 ? 35.469 -59.781 -77.188 1 81.56 874 ALA B CA 1
ATOM 14082 C C . ALA B 1 874 ? 37 -59.625 -77.25 1 81.56 874 ALA B C 1
ATOM 14084 O O . ALA B 1 874 ? 37.688 -60.344 -77.938 1 81.56 874 ALA B O 1
ATOM 14085 N N . LYS B 1 875 ? 37.438 -58.844 -76.5 1 84.56 875 LYS B N 1
ATOM 14086 C CA . LYS B 1 875 ? 38.875 -58.594 -76.438 1 84.56 875 LYS B CA 1
ATOM 14087 C C . LYS B 1 875 ? 39.594 -59.75 -75.75 1 84.56 875 LYS B C 1
ATOM 14089 O O . LYS B 1 875 ? 40.719 -60.094 -76.125 1 84.56 875 LYS B O 1
ATOM 14094 N N . LEU B 1 876 ? 38.969 -60.375 -74.812 1 85.5 876 LEU B N 1
ATOM 14095 C CA . LEU B 1 876 ? 39.5 -61.562 -74.125 1 85.5 876 LEU B CA 1
ATOM 14096 C C . LEU B 1 876 ? 39.562 -62.781 -75.062 1 85.5 876 LEU B C 1
ATOM 14098 O O . LEU B 1 876 ? 40.5 -63.531 -75 1 85.5 876 LEU B O 1
ATOM 14102 N N . GLU B 1 877 ? 38.531 -62.844 -75.875 1 80.88 877 GLU B N 1
ATOM 14103 C CA . GLU B 1 877 ? 38.5 -63.938 -76.875 1 80.88 877 GLU B CA 1
ATOM 14104 C C . GLU B 1 877 ? 39.562 -63.719 -77.938 1 80.88 877 GLU B C 1
ATOM 14106 O O . GLU B 1 877 ? 40.188 -64.688 -78.375 1 80.88 877 GLU B O 1
ATOM 14111 N N . GLN B 1 878 ? 39.719 -62.656 -78.25 1 79.62 878 GLN B N 1
ATOM 14112 C CA . GLN B 1 878 ? 40.719 -62.344 -79.25 1 79.62 878 GLN B CA 1
ATOM 14113 C C . GLN B 1 878 ? 42.125 -62.594 -78.688 1 79.62 878 GLN B C 1
ATOM 14115 O O . GLN B 1 878 ? 43 -63.125 -79.438 1 79.62 878 GLN B O 1
ATOM 14120 N N . LEU B 1 879 ? 42.312 -62.406 -77.5 1 79.25 879 LEU B N 1
ATOM 14121 C CA . LEU B 1 879 ? 43.625 -62.594 -76.875 1 79.25 879 LEU B CA 1
ATOM 14122 C C . LEU B 1 879 ? 43.875 -64.062 -76.625 1 79.25 879 LEU B C 1
ATOM 14124 O O . LEU B 1 879 ? 45.031 -64.562 -76.75 1 79.25 879 LEU B O 1
ATOM 14128 N N . GLU B 1 880 ? 42.875 -65 -76.438 1 73.81 880 GLU B N 1
ATOM 14129 C CA . GLU B 1 880 ? 43 -66.438 -76.312 1 73.81 880 GLU B CA 1
ATOM 14130 C C . GLU B 1 880 ? 43.25 -67.062 -77.688 1 73.81 880 GLU B C 1
ATOM 14132 O O . GLU B 1 880 ? 43.938 -68.125 -77.75 1 73.81 880 GLU B O 1
ATOM 14137 N N . ARG B 1 881 ? 42.938 -66.625 -78.938 1 75.5 881 ARG B N 1
ATOM 14138 C CA . ARG B 1 881 ? 43.219 -67.188 -80.25 1 75.5 881 ARG B CA 1
ATOM 14139 C C . ARG B 1 881 ? 44.625 -66.812 -80.75 1 75.5 881 ARG B C 1
ATOM 14141 O O . ARG B 1 881 ? 45.219 -67.5 -81.562 1 75.5 881 ARG B O 1
ATOM 14148 N N . GLN B 1 882 ? 45.031 -65.875 -80.25 1 62.84 882 GLN B N 1
ATOM 14149 C CA . GLN B 1 882 ? 46.406 -65.562 -80.625 1 62.84 882 GLN B CA 1
ATOM 14150 C C . GLN B 1 882 ? 47.406 -66.312 -79.75 1 62.84 882 GLN B C 1
ATOM 14152 O O . GLN B 1 882 ? 48.469 -66.75 -80.25 1 62.84 882 GLN B O 1
#

Radius of gyration: 50.56 Å; Cα contacts (8 Å, |Δi|>4): 2512; chains: 2; bounding box: 113×193×151 Å

Solvent-accessible surface area (backbone atoms only — not comparable to full-atom values): 89927 Å² total; per-residue (Å²): 124,98,75,91,88,77,97,78,93,85,87,93,84,88,78,88,78,76,85,72,82,81,86,78,83,75,80,76,73,78,79,75,65,68,67,62,48,49,58,48,47,60,60,59,62,60,53,86,66,68,60,77,47,49,61,39,11,49,52,11,14,49,48,22,30,59,59,46,56,79,33,39,80,23,46,72,31,74,66,24,45,50,49,52,75,65,14,56,64,41,40,85,86,39,63,74,71,48,45,79,51,21,22,55,48,44,36,48,33,87,44,88,86,34,72,63,45,61,20,40,56,39,48,50,54,50,22,54,42,29,74,75,48,50,89,48,42,37,61,52,30,47,52,26,29,51,41,43,14,51,36,24,26,53,49,28,46,51,45,31,69,71,49,45,64,58,67,89,83,35,55,64,35,42,38,44,21,17,41,51,48,33,34,39,46,52,41,42,56,27,37,59,31,60,67,18,38,23,54,37,51,10,46,41,26,28,54,49,16,47,53,27,40,55,50,20,72,72,40,85,32,34,18,42,58,27,40,54,48,15,54,52,29,31,50,54,1,27,28,19,25,74,55,17,52,35,43,59,59,40,46,51,50,42,49,49,40,52,72,64,64,41,36,56,67,53,46,53,50,44,54,53,15,54,76,69,54,54,28,61,65,68,52,35,57,46,46,29,46,49,44,20,51,51,18,45,48,48,35,51,51,47,50,47,37,58,63,35,68,73,55,78,75,85,64,56,66,53,32,30,56,49,75,78,43,61,84,64,36,24,57,52,37,41,49,35,47,52,35,53,54,53,41,40,71,78,53,62,79,79,75,58,92,68,40,35,47,60,58,63,72,82,49,86,55,89,80,44,70,62,53,56,52,28,50,51,45,52,50,50,52,49,48,54,50,48,52,32,33,61,70,70,86,78,68,65,80,53,97,64,55,74,42,63,53,52,24,44,31,49,41,53,18,46,37,38,32,46,48,42,32,41,75,74,48,43,76,82,44,80,47,74,51,62,58,60,55,48,64,41,54,61,18,40,52,13,51,19,42,46,50,16,54,52,49,46,55,43,48,68,41,88,48,67,62,51,27,53,52,50,53,50,52,50,50,51,50,53,50,51,27,41,52,48,28,47,53,52,41,55,31,47,32,33,52,63,43,34,30,51,52,27,40,72,75,36,79,48,25,26,62,43,31,37,52,43,15,52,54,31,42,75,70,66,38,53,69,62,15,47,51,28,20,51,49,15,32,68,66,35,76,82,44,45,67,34,26,43,51,40,15,52,52,27,43,76,71,66,38,51,68,61,14,49,52,26,27,51,53,28,56,67,66,50,84,89,64,95,82,62,85,72,59,70,75,60,44,45,39,35,42,52,46,20,66,68,40,47,84,41,76,92,32,40,65,57,23,48,51,26,27,49,50,32,32,73,75,32,80,76,44,49,68,43,30,51,52,42,19,51,50,27,47,74,67,68,36,49,68,63,17,40,56,33,22,50,50,29,28,69,74,36,73,76,40,33,65,36,28,34,53,38,13,55,40,25,48,75,71,68,34,58,68,62,15,45,54,24,21,50,49,16,35,69,64,32,77,78,42,59,68,35,36,50,52,44,21,49,58,28,44,70,64,73,38,71,70,37,36,53,52,19,48,51,34,45,55,55,41,39,75,74,42,73,83,46,35,65,54,32,35,50,52,12,51,49,26,46,75,71,67,36,55,72,61,14,44,52,26,19,50,53,16,32,71,70,34,75,75,39,66,67,38,28,38,50,44,13,49,53,26,43,73,70,69,36,35,72,64,12,43,56,34,27,49,52,35,41,74,72,42,64,79,41,47,69,46,30,44,53,38,20,51,33,23,51,75,69,69,36,39,71,60,17,40,55,34,24,51,48,26,33,70,76,38,74,80,43,54,68,43,37,37,51,37,16,53,30,26,46,76,72,65,39,39,70,61,15,34,52,30,20,49,48,31,35,70,75,37,76,80,42,66,67,43,53,55,50,32,52,50,30,48,52,53,50,52,54,60,70,76,104,146,73,90,83,89,90,80,92,80,85,85,85,90,82,87,77,83,88,78,79,88,82,82,82,88,72,83,74,74,78,77,75,66,65,64,63,53,44,54,49,44,53,57,61,60,55,48,87,65,65,58,78,46,48,60,38,11,50,54,11,14,49,46,22,30,58,58,46,56,80,32,37,79,23,46,73,33,73,67,24,45,50,49,54,73,65,14,56,62,42,39,84,88,39,62,74,72,47,44,78,50,22,21,53,48,44,36,50,34,89,43,88,85,34,73,61,45,62,21,41,56,40,48,51,53,49,22,54,42,28,73,74,49,50,87,48,42,36,62,51,29,46,53,26,30,51,41,44,14,52,37,25,25,53,48,26,46,52,45,32,69,70,48,44,64,57,68,90,83,35,54,64,38,42,36,44,22,17,42,50,49,35,34,39,44,54,40,43,56,27,36,60,31,58,67,18,38,23,54,39,50,8,44,41,26,28,53,50,16,46,52,28,39,56,49,19,72,74,41,85,31,33,18,42,55,28,39,54,50,15,55,54,30,29,51,54,1,26,28,18,26,75,54,17,54,34,43,58,58,40,47,51,49,43,47,49,41,52,73,65,63,42,36,52,67,54,47,53,50,42,55,54,16,54,75,68,52,54,28,59,64,68,53,34,58,48,45,30,46,50,44,20,51,50,19,45,48,48,34,50,51,49,52,48,36,58,64,36,68,76,55,77,74,84,65,58,65,54,32,28,54,49,77,78,42,59,85,63,36,24,57,52,37,41,49,34,45,51,37,53,54,53,41,42,72,77,52,64,79,80,76,59,94,68,40,36,47,62,57,63,70,81,48,88,54,92,79,44,69,64,52,55,53,26,50,51,46,52,48,51,52,48,49,52,52,49,53,30,33,62,71,67,86,79,66,63,80,54,97,63,55,75,43,63,52,52,24,44,32,48,40,54,17,47,37,38,32,47,48,41,31,42,76,75,48,44,76,83,46,81,47,71,52,62,56,61,54,47,63,42,54,62,17,40,51,12,51,20,42,48,51,16,53,53,49,45,55,44,48,69,41,89,48,67,62,50,27,53,51,49,54,50,51,50,50,51,51,52,50,51,26,41,50,50,28,46,53,54,41,54,31,47,32,31,51,63,43,35,30,53,50,26,40,72,75,38,78,50,25,26,62,44,31,38,52,42,16,53,54,30,42,75,70,66,38,51,69,62,16,48,51,29,20,51,49,16,33,69,65,34,77,81,44,46,65,35,27,42,52,40,14,52,53,27,43,74,73,65,39,51,70,61,13,50,52,28,28,52,53,26,57,69,66,50,84,88,62,92,82,61,84,72,58,70,76,61,44,45,41,36,44,52,46,20,66,68,40,47,82,41,77,91,34,39,66,57,23,49,51,27,26,49,50,32,32,73,75,32,81,78,44,50,67,44,32,50,52,44,19,51,52,27,48,75,68,69,35,49,68,62,17,41,55,33,23,51,52,28,29,69,75,37,74,76,40,32,66,35,27,34,53,38,13,55,40,24,48,75,72,68,34,58,67,61,15,46,53,24,21,50,49,16,34,69,63,33,76,80,42,58,69,35,36,51,51,45,21,50,58,29,46,71,63,72,40,71,70,37,37,54,52,18,49,52,34,46,54,55,39,40,73,74,42,73,82,46,35,66,55,32,35,49,52,13,50,51,25,46,75,71,67,37,56,69,60,14,45,52,27,19,50,51,16,32,71,70,34,74,75,38,64,67,38,28,39,51,44,14,48,54,27,43,76,68,67,36,36,72,63,11,42,56,33,27,49,52,34,41,74,72,43,63,79,42,48,70,46,29,42,53,38,19,51,38,24,50,76,71,67,36,38,71,60,16,38,54,34,24,51,48,27,33,70,76,37,74,81,42,55,66,43,37,37,50,36,16,52,28,26,46,76,71,64,38,39,70,60,16,33,53,30,20,49,48,29,36,69,77,38,76,81,44,64,66,42,53,54,50,32,54,50,30,47,51,52,51,52,55,60,72,74,104

Nearest PDB structures (foldseek):
  7y4i-assembly1_A  TM=5.306E-01  e=6.877E-15  Arabidopsis thaliana
  6q6h-assembly1_J  TM=3.697E-01  e=4.961E-10  Homo sapiens
  6q6h-assembly1_P  TM=3.605E-01  e=7.708E-09  Homo sapiens
  5a31-assembly1_F  TM=2.982E-01  e=1.497E-09  Homo sapiens
  4r7s-assembly1_A  TM=4.241E-01  e=6.028E-06  Parabacteroides merdae ATCC 43184

Secondary structure (DSSP, 8-state):
---------------------------------THHHHHHHHHHT------TTHHHHHHHHHHHHHHTGGGTTPPP-TTHIIIIIT-GGGSTTS-GGGGGTB-TTS-BTTSTT------HHHHHHHHHHHHHHTT-HHHHHHHHHHHHHHHHHHHHHHHHHHT---TTT-HHHHHHHHHHHHT-GGGHHHHHSGGGHHHHHHHHHHHHHHHHHHHHHH-SS-HHHHHHHHHHHHHHHHHH-GGGGGHHHHHHHIIIIIIS---HHHHHHHHHHHHHT---HHHHHHHHHHHHHHHHHHHHHHHHHHHTTT-PPP--TTTSGGGGSPTTHHHHHHHHHHHHHHHHHH-TTS--S--TTTTSPPP--TT-THHHHHHHHHHHHHHHHHHHHH--SS---SS---HHHHHHHHHHHHHHHHGGGGGGSSSSS--S-S--GGGGTTHHHHHHHHHHHHHHHHHTSS-HHHHHHHHHHHHHHHHHHHHHHHHHHHHTSSHHHHHHHHHHH-TT-HHHHHHHHHHHHHTT-HHHHHHHHHHHHHH-TT-HHHHHHHHHHHHHTT-HHHHHHHHHHHHHTS--STT----HHHHHHHHHHHHHHTTSGGGHHHHHHHHHHHHHH-TT-HHHHHHHHHHHHHTT-HHHHHHHHHHHHHH-TT-HHHHHHHHHHHHHTT-HHHHHHHHHHHHHH-TT-HHHHHHHHHHHHHT--HHHHHHHHHHHHHHHHH-TT-HHHHHHHHHHHHHTT-HHHHHHHHHHHHHH-TT-HHHHHHHHHHHHHTT-HHHHHHHHHHHHHH-TT-HHHHHHHHHHHHHTT-HHHHHHHHHHHHHH-TT-HHHHHHHHHHHHHHT-HHHHHHHHHHHHHH-TT-HHHHHHHHHHHHHHHHHHH-/---------------------------------HHHHHHHHHHH-------TTHHHHHHHHHHHHHHTGGGTTPPP-TTHIIIIIT-GGGSTTS-GGGGGTB-TTS-BTTSTT------HHHHHHHHHHHHHHTT-HHHHHHHHHHHHHHHHHHHHHHHHHHT---TTT-HHHHHHHHHHHHT-GGGHHHHHSGGGHHHHHHHHHHHHHHHHHHHHHH-SS-HHHHHHHHHHHHHHHHHH-GGGGGHHHHHHHIIIIIIS---HHHHHHHHHHHHHT---HHHHHHHHHHHHHHHHHHHHHHHHHHHTTT-PPP--TTTSGGGGSPTTHHHHHHHHHHHHHHHHHH-TT---S--TTTTSPPP--TT-THHHHHHHHHHHHHHHHHHHHH--SS---SS---HHHHHHHHHHHHHHHHGGGGGGSSSSS--S-S--GGGGTTHHHHHHHHHHHHHHHHHTSS-HHHHHHHHHHHHHHHHHHHHHHHHHHHHTSSHHHHHHHHHHH-TT-HHHHHHHHHHHHHTT-HHHHHHHHHHHHHH-TT-HHHHHHHHHHHHHTT-HHHHHHHHHHHHHTS--STT----HHHHHHHHHHHHHHTTSGGGHHHHHHHHHHHHHH-TT-HHHHHHHHHHHHHTT-HHHHHHHHHHHHHH-TT-HHHHHHHHHHHHHHT-HHHHHHHHHHHHHH-TT-HHHHHHHHHHHHHT--HHHHHHHHHHHHHHHHH-TT-HHHHHHHHHHHHHTT-HHHHHHHHHHHHHH-TT-HHHHHHHHHHHHHTT-HHHHHHHHHHHHHH-TT-HHHHHHHHHHHHHTT-HHHHHHHHHHHHHH-TT-HHHHHHHHHHHHHHT-HHHHHHHHHHHHHH-TT-HHHHHHHHHHHHHHHHHHH-